Protein AF-0000000081339776 (afdb_homodimer)

Organism: NCBI:txid860376

pLDDT: mean 86.97, std 10.9, range [46.5, 98.44]

Foldseek 3Di:
DFPEEEEEEEQPDDQVPPLLVLLVVLCVLLVVHPPHYHYDYWLDHQQAPLLSVLQRLLVVQVVLCVVVVHPDRDLVSQQPGAYEYEYEYDPLQRFFAADDWDDDDRFIDRDGLRSQQSVVVVVVCVQQVAGGYKYAYSQKHWDFDCPPVNPPNVPSPDQQEKEFEFAQDPDQDPQQAWKAFPDAWFFTQDIDVSDPDSGRIGRRMMGHHSNRNSVSNVCCPPPPSVLSHNSVVVVVHHRAHDYCVLQAQNLQNDDLCCNLPVPCPPVDCPDDPRSVRSSVSSNVNSVPSNRGTYTYHYGDIHPMDGNPSVGHGDDLLVVLVVLLVVQLCCQPVHCVVVVVDQLLNSLLSNLSSCVSVVDPPRDHSLNSLLPDDDALLSLLSQLSNLLSNLVCVQPALFDDQCPPVLNVCLCPLSVSVVCLVVPQSPHSVSSSNSSNSSNLSNLLVQLVLLCVLCVPQADAQDQADVVCQQPFFKKKWFWFFKFWAAQPPCQFPPNVVVDQKRKTKMFGKHWQNGRFWMKMKGKALPDFLWEWEDDDPDIDTADQQLVCCQPLVDPCNLVSLLQVLNPDRGSSVSRVLNPGRIYMYMYTGGPFDPQQQRLRSLQNSLNVNVRSVCNNRVPDDDPDPSNLQNSLSSSCSSCSSNVLRGGRCGNLNMQAFGIKMWIFHQDPVRRTGIDIGHQDADPVLQVLCQWFKKKKAQPFDAPRSPLVSQLVSVCSSDDDLVVLSVVSRVCPVVCSVQRRVSDRPLVSSVSRQVSLCVSGPQLEPPLNVVLQVVCVVVQQFSDKHGRHSGNGHMIITGGDPPHGQVNSQVVQCVDPSNNPMDMIGMHGGRDGMDMDTHD/DFPEEEEEEEQPDDQVPPLLVLLVVLCVLLVVHPPHYHYDYWLDHQQAPLLSVLQRLLVVQVVLCVVVVHPDRDLVSQQPGAYEYEYEYDPLQRFFAADDWDDDDRFIDRDGLRSQQSVVVVVVCVQQVAGGYKYAYSQKHWDFDCPPVNPPNVPSPDQQEKEFEFAQDPDQDPQAQWKAFPDAWFFTQDIDVSDPDSGRIGRRMMGHHSNRNSVSNVCCPPPPSVLSHNSVVVVVHHRAHDYCVLQAQNLQNDDLCCNLPVRCPPVDCPDDPRSVRSSVSSNVNSVPSNSGTYTYHYGDIDPMDGNPSVGHGDDLLVVLVVLLVVQLCCQPVHCVVVVVDQLLNSLLSNLSSCVSVVDPPRDHSLNSLLPDDDALLSLLSQLSNLLSNLVCVQPALFDDQCPPVLNVCLCPLSVSVVCCVVPQSPHSVSSSNSSNSSNLSNLLVQLVLLVQLCVPQADAQDQAPVVCQQPFFKKKWFWFFKFWAAQPPCQFPPNVVVDQKRKTKMFGKHWQNHRFWMKMKGKALPDFLWEWEDDDPDIDTADQQLVCCQPLVDPCNLVSLLQVLNPDRGSSVLRCLNPGRIYMYMYTGGPFDPQQQRLRSLQNSLNVNVRSNCRNRVPDDDPDPSNLQNSLSSSCSSCSSNVLRGGRCGNLNIQAFGIKMWIFHQDPVRRTGIDIGHQDADPVLQVLCQWFKKKKAQPFDAPRSCLVSQLVSVCSSSDPLVVLSVVSRVCPVVCSVQRRVSDRPLVSSVSRQVSLCVSGPQLEPPLNVVLQVVCVVVQQFSDKHGRHSGNGHMIITGGDPPHGQVNSQVVQCVDPSNNPMDMIGIHGGRDGMDMDTHD

InterPro domains:
  IPR006204 GHMP kinase N-terminal domain [PF00288] (574-657)
  IPR020568 Ribosomal protein uS5 domain 2-type superfamily [SSF54211] (474-661)
  IPR036554 GHMP kinase, C-terminal domain superfamily [SSF55060] (688-819)
  IPR052203 GHMP Kinase-Related Enzymes [PTHR32463] (384-834)

Radius of gyration: 41.5 Å; Cα contacts (8 Å, |Δi|>4): 3480; chains: 2; bounding box: 96×138×85 Å

Nearest PDB structures (foldseek):
  5yys-assembly1_A  TM=7.376E-01  e=9.879E-17  Bacteroides fragilis
  8teb-assembly2_B  TM=7.997E-01  e=2.693E-11  Methanococcoides burtonii
  6mdf-assembly1_B  TM=7.514E-01  e=7.861E-11  Methanosarcina mazei
  2hfu-assembly1_A  TM=6.764E-01  e=7.385E-10  Leishmania major
  4jd0-assembly1_A  TM=4.042E-01  e=3.078E-03  Thermotoga maritima MSB8

Secondary structure (DSSP, 8-state):
--SEEEEEE-TTS-TT-HHHHHHHHHHHHTTSS-S-EEEEE-SSTT-HHHHHHHHHHHHHHHHHHHHTT-SS--GGGGTT-EEEEEEE--THHHHEE-SS-EEETTEEE--BHHHHHHHHHHHHHHHH---EEEEEESSEEEEE--TT----GGGGG-TTEEEEEEE--SS----TT--EES-SSSB---EESS---SSSEEEEEEEE-HHHHHHHHHGGGSTTGGGGSHHHHTTTPPP----IIIIIGGGGTS-HHIIIII--TT--S--THHHHHHHHHHHHHHHHHTTSEEEEEEE-EEEEEES---SEEP-HHHHHHHHHHHHHHHHHH-TTTSTT--HHHHHHHHHHHHHHH--TTSPPHHHHHHTS---HHHHHHHHHHHHHHTTTTT--S-S----HHHHTTTT-HHHHHHHIIIIITTSHHHHHHHHHHHHHHHHHHHHHHHHHHHTTTS---PPP-TT---S-SEEEEEE-EEEEEE-TTTTSTTGGGGSSEEEEEEEEEEETTB--EEEEEEEESSSTT-EEEEETTEEEEPPTT-GGGG-TTSTTHHHHHHHHHTT-S-HHHHHHTT-TT-EEEEEEEE-SPTT-SS-HHHHHHHHHHHHHHHHHSTTT----HHHHHHHHHHHHHHHHHTT----SHHHHHHHS-SEEEEEEEE-TTS-EEEEEEEEP--HHHHHHHHHHEEEEE--PPPS-S-HHHHHHHHHHH-SHHHHHHHHHHHTHHHHHHHHHTT---HHHHHHHHHHHHHHSTT-S-HHHHHHHHHHHHTTSEEEEEESTT-SSSEEEEEE-TT--HHHHHHHHHH-GGGTT-EEEEEEE--S--EEEEE-/--SEEEEEE-TTS-TT-HHHHHHHHHHHHTTSS-S-EEEEE-SSTT-HHHHHHHHHHHHHHHHHHHHTT-SS--GGGGTT-EEEEEEE--THHHHEE-SS-EEETTEEE--BHHHHHHHHHHHHHHHH---EEEEEESSEEEEE--TT----GGGGG-TTEEEEEEE--SS----TT--EES-SSSB---EESS---SSSEEEEEEEE-HHHHHHHHHGGGSTTGGGGSHHHHTTTPPP----IIIIIGGGGTS-HHIIIII--TT--S--THHHHHHHHHHHHHHHHHTTSEEEEEEE-EEEEEES---SEEP-HHHHHHHHHHHHHHHHHH-GGGSTT--HHHHHHHHHHHHHHH--TTSPPHHHHHHTS---HHHHHHHHHHHHHHTTTTT--S-S----HHHHTTTT-HHHHHHHIIIIITTSHHHHHHHHHHHHHHHHHHHHHHHHHHHTTTS---PPP-TT---S-SEEEEEE-EEEEEE-TTTTSTTGGGGSSEEEEEEEEEEETTB--EEEEEEEESSSTT-EEEEETTEEEEPPTT-GGGG-TTSTTHHHHHHHHHTT-S-HHHHHHTT-TT-EEEEEEEE-SPTT-SS-HHHHHHHHHHHHHHHHHSTTT----HHHHHHHHHHHHHHHHHTT----SHHHHHHHS-SEEEEEEEE-TTS-EEEEEEEEP--HHHHHHHHHHEEEEE--PPPS-S-HHHHHHHHHHH-SHHHHHHHHHHHTHHHHHHHHHTT---HHHHHHHHHHHHHHSTT-S-HHHHHHHHHHHHTTSEEEEEESTT-SSSEEEEEE-TT--HHHHHHHHHH-GGGTT-EEEEEEE--S--EEEEE-

Sequence (1678 aa):
MWDIVTISLAANINKNDLKIQKYLKYLKNLKFLPEEVLVCNDACEDVGSGGSALNALLITAERLCALRGYTVLSDDVLVDSRILIVLVGSIEAITKSEGKIQEVQNGYIQPTYFSKAIENAGKIAENTQGKGVWIIGTDAFFELKLENFQPEYQHFQAENQISAFCFTPETRLELGDFGSYDSKNGPISDIFYPSTNPENIILAIFHLPPTIAAKFLGFINIFPISATTYYGQDSGTLGLKLSIFFDFLQATWSTEQDFVYKNEQGVGKIEGEKLELRNQARKLIFGEFSKFEAISRSLEVENYQFSDFSGQIQDLHYLHNMLLASLEDYFIEGPSKAPENNLEKLIKSAVILKKMLKLPTIRDYFETITNLRVTPQTLFSLSLGLSLESEGLGGLRSGPAANRTLFGLLESPERLFEEIQRNWRGSESGMVRAARHLEAAAQILIAKMVENMCEGKTLTLPEPNPKSSSKFNEVTVFAPARCDLFGGWLDTPPIFFDFEEAGVFNMAILVDGKRPISCRLQKSTTNPAKILLHHEKSPIFLDENLSDSNKPTHPTCLLSACIKSLGFSKCSDFCAKFGAGFGLEFWLCSELPHGSGLGTSSILGATILRAIWELYQAENLEFQREIQAKIAHSVLKIEQIMTTGGGWQDQIGAIYPGIKLGIAQRNSSQNFGLKVERIEISKKFQTEINCRLVLIYTGKTRLAKNILQEVIRNWYKDGEVKEVLMEMYKNIDDFLEILLDGKMPIDLINQYYAAKKLLTSGCEPKIVKNLLAKLKNENLIETGWLAGAGGGGFCYVWLAKSVKFEDVCRFLERNGEFCDMTCHTVTISNQDFDVIFGKMWDIVTISLAANINKNDLKIQKYLKYLKNLKFLPEEVLVCNDACEDVGSGGSALNALLITAERLCALRGYTVLSDDVLVDSRILIVLVGSIEAITKSEGKIQEVQNGYIQPTYFSKAIENAGKIAENTQGKGVWIIGTDAFFELKLENFQPEYQHFQAENQISAFCFTPETRLELGDFGSYDSKNGPISDIFYPSTNPENIILAIFHLPPTIAAKFLGFINIFPISATTYYGQDSGTLGLKLSIFFDFLQATWSTEQDFVYKNEQGVGKIEGEKLELRNQARKLIFGEFSKFEAISRSLEVENYQFSDFSGQIQDLHYLHNMLLASLEDYFIEGPSKAPENNLEKLIKSAVILKKMLKLPTIRDYFETITNLRVTPQTLFSLSLGLSLESEGLGGLRSGPAANRTLFGLLESPERLFEEIQRNWRGSESGMVRAARHLEAAAQILIAKMVENMCEGKTLTLPEPNPKSSSKFNEVTVFAPARCDLFGGWLDTPPIFFDFEEAGVFNMAILVDGKRPISCRLQKSTTNPAKILLHHEKSPIFLDENLSDSNKPTHPTCLLSACIKSLGFSKCSDFCAKFGAGFGLEFWLCSELPHGSGLGTSSILGATILRAIWELYQAENLEFQREIQAKIAHSVLKIEQIMTTGGGWQDQIGAIYPGIKLGIAQRNSSQNFGLKVERIEISKKFQTEINCRLVLIYTGKTRLAKNILQEVIRNWYKDGEVKEVLMEMYKNIDDFLEILLDGKMPIDLINQYYAAKKLLTSGCEPKIVKNLLAKLKNENLIETGWLAGAGGGGFCYVWLAKSVKFEDVCRFLERNGEFCDMTCHTVTISNQDFDVIFGK

Solvent-accessible surface area (backbone atoms only — not comparable to full-atom values): 86400 Å² total; per-residue (Å²): 137,50,67,32,39,36,40,30,29,33,49,86,51,65,83,80,38,61,70,58,47,52,52,52,50,50,37,37,75,41,61,73,37,52,93,43,67,44,78,46,60,33,57,45,75,73,18,41,62,29,14,39,51,49,32,43,49,50,53,48,40,23,32,53,23,34,76,72,68,39,58,44,62,50,63,70,61,38,60,85,26,33,35,39,36,38,41,34,83,50,71,50,24,68,42,22,18,76,64,64,80,36,82,53,96,56,18,61,43,65,48,18,23,38,58,38,36,54,51,50,53,48,59,54,42,70,64,48,73,55,49,13,38,33,40,33,48,29,52,43,35,58,41,74,56,59,91,79,62,69,64,71,50,77,63,66,66,39,57,55,42,36,42,34,36,20,28,59,61,92,60,90,65,89,46,72,92,42,43,13,40,77,31,49,76,34,67,42,76,48,75,36,74,57,21,88,53,74,43,22,30,58,64,57,36,39,39,29,23,32,61,47,38,39,56,57,55,56,38,55,80,36,82,54,50,10,17,17,19,52,55,14,39,19,61,54,44,66,72,36,64,32,38,44,60,65,50,43,54,44,27,27,56,48,53,71,64,51,52,40,71,61,54,63,67,90,55,60,92,63,61,73,72,56,43,55,44,46,33,53,28,30,49,58,41,34,72,59,38,44,78,28,40,40,29,25,39,63,49,54,75,43,78,75,44,68,73,63,77,79,37,47,72,62,46,74,67,56,52,42,52,51,39,52,51,51,51,51,45,34,72,72,67,30,58,80,76,42,70,85,58,48,50,54,30,46,46,48,37,39,52,52,46,52,67,70,64,68,48,89,84,54,83,47,73,67,61,59,55,67,73,43,77,90,41,48,57,52,30,44,50,52,20,48,47,32,41,58,71,24,70,46,69,26,32,47,63,49,70,56,48,33,28,70,80,56,44,79,25,35,89,38,61,69,59,35,48,53,49,35,67,72,70,23,62,84,41,36,46,36,18,17,50,46,20,20,32,34,41,48,28,23,48,52,54,46,38,49,51,50,46,62,45,33,60,92,43,44,49,68,79,71,80,80,57,88,88,62,69,40,86,48,48,27,28,35,24,34,33,44,36,29,41,82,63,39,35,82,65,33,48,21,69,67,54,25,76,79,41,68,68,20,48,32,34,23,25,8,23,19,56,69,82,30,54,48,31,37,22,34,41,31,67,30,73,87,45,52,42,37,45,38,36,44,46,96,94,55,74,43,71,60,54,58,61,38,77,45,14,59,34,70,86,42,88,55,6,65,61,30,17,51,47,39,58,50,72,38,65,35,45,44,66,53,28,47,75,80,34,84,64,25,10,38,36,37,41,62,47,63,78,59,64,86,68,32,34,40,35,60,69,48,34,47,49,38,34,45,52,49,29,51,50,48,48,66,50,52,81,74,73,74,89,42,78,62,52,57,53,12,38,42,37,30,38,34,48,25,27,37,52,24,64,71,48,51,42,45,56,39,33,49,15,19,60,42,40,28,39,29,40,38,29,40,29,58,42,97,85,72,43,49,47,81,45,77,43,74,52,79,65,49,70,67,39,51,53,48,47,40,56,29,35,35,37,33,36,57,73,42,66,56,77,48,86,49,62,66,57,44,40,54,51,40,50,64,33,52,48,73,49,42,52,49,53,51,50,45,62,68,41,49,63,59,51,52,54,36,39,66,70,50,43,81,57,60,70,61,38,53,50,46,43,52,44,52,45,69,48,31,61,71,26,63,42,70,68,57,54,52,47,56,51,51,37,43,72,69,58,44,31,76,50,67,41,58,27,62,86,40,28,34,14,25,29,41,34,35,37,26,93,88,44,52,67,64,57,56,48,52,49,33,62,72,35,71,94,39,52,79,39,46,73,42,49,34,35,74,29,75,52,59,69,45,76,46,79,37,118,138,51,68,31,39,36,39,29,29,32,49,86,50,67,82,81,37,64,69,57,46,53,52,52,50,50,37,38,75,41,60,72,37,52,93,42,68,45,80,45,61,34,58,44,74,73,18,39,62,29,15,38,50,48,33,42,48,49,53,50,42,23,34,52,24,34,75,72,68,39,59,44,60,51,64,71,62,38,60,84,26,32,35,39,37,39,41,33,82,48,70,50,24,68,41,22,18,76,63,63,80,37,81,53,97,55,18,62,44,66,48,17,24,38,59,38,36,53,51,49,53,49,59,56,45,69,65,47,74,53,49,12,38,32,41,34,45,29,53,43,36,56,43,76,57,60,92,79,61,70,66,69,48,77,62,65,66,38,58,53,41,34,42,34,36,20,28,61,60,92,58,85,65,86,47,68,94,41,41,14,41,76,32,50,77,33,68,44,75,48,75,35,75,58,20,86,56,73,44,22,31,57,65,58,36,36,40,29,22,33,62,47,39,39,55,57,56,55,40,56,81,36,82,53,51,10,17,17,20,51,53,14,38,18,61,53,44,65,73,35,65,32,39,45,59,65,48,43,55,43,29,28,56,47,53,70,64,50,52,40,71,63,55,61,67,89,54,61,93,63,61,72,73,55,43,56,45,47,32,52,28,29,50,58,41,33,72,60,37,45,78,29,40,40,29,25,38,64,49,53,74,43,79,74,43,69,72,64,76,78,37,46,73,61,46,73,67,57,52,42,52,51,41,52,51,52,50,51,46,34,71,72,66,31,60,81,77,43,68,85,57,44,51,55,30,45,48,48,35,39,51,53,47,52,65,71,64,67,47,88,84,53,86,47,72,67,60,59,56,68,72,44,80,90,43,48,58,53,29,46,49,51,20,50,48,32,42,57,70,24,70,46,70,26,32,45,62,49,70,56,47,32,27,68,81,56,44,78,23,35,89,37,61,70,61,35,50,53,50,34,66,72,69,23,62,85,40,36,46,37,19,18,51,46,19,21,33,33,42,47,26,23,46,53,54,47,39,50,52,50,46,61,45,34,60,92,43,44,50,67,80,72,81,79,59,87,89,62,68,40,87,47,48,28,28,35,26,33,33,43,36,30,43,83,61,39,36,81,64,34,49,21,68,68,54,26,78,77,39,69,68,20,49,32,34,22,24,8,24,19,56,68,83,30,55,48,30,38,23,35,42,31,67,29,72,88,46,50,42,37,47,39,35,44,47,95,94,53,74,42,71,60,54,55,63,37,77,44,14,59,33,70,88,44,88,56,7,66,62,30,17,51,47,40,58,50,72,39,66,35,44,45,66,54,28,45,75,78,34,85,65,25,10,38,35,38,40,63,46,62,77,61,65,84,68,33,33,41,34,61,70,48,33,46,49,39,33,44,52,49,30,51,50,49,50,64,50,54,81,73,73,75,90,43,79,61,53,57,53,12,39,42,36,31,38,34,47,24,26,36,50,24,65,71,48,51,43,45,55,41,34,48,15,21,60,43,41,28,40,29,39,40,30,39,29,58,42,97,84,72,42,49,46,80,45,77,43,75,53,78,64,49,70,67,38,51,52,48,47,42,57,28,36,35,37,33,36,58,72,41,65,55,77,47,86,49,61,66,56,46,39,53,52,38,48,66,36,51,44,73,46,42,54,48,51,50,52,47,63,67,41,49,62,59,50,52,55,35,40,65,70,50,41,81,56,59,69,62,38,53,51,48,43,52,46,50,46,69,48,31,63,71,26,62,42,69,69,58,54,52,49,56,51,51,38,42,72,69,58,44,31,75,49,66,41,59,27,61,87,39,30,34,15,24,29,40,33,35,38,26,94,89,44,52,68,64,56,55,47,50,50,33,61,71,35,72,93,38,50,79,39,46,72,43,47,34,34,75,29,77,52,60,70,46,75,46,78,38,117

Structure (mmCIF, N/CA/C/O backbone):
data_AF-0000000081339776-model_v1
#
loop_
_entity.id
_entity.type
_entity.pdbx_description
1 polymer 'GHMP kinase N-terminal domain-containing protein'
#
loop_
_atom_site.group_PDB
_atom_site.id
_atom_site.type_symbol
_atom_site.label_atom_id
_atom_site.label_alt_id
_atom_site.label_comp_id
_atom_site.label_asym_id
_atom_site.label_entity_id
_atom_site.label_seq_id
_atom_site.pdbx_PDB_ins_code
_atom_site.Cartn_x
_atom_site.Cartn_y
_atom_site.Cartn_z
_atom_site.occupancy
_atom_site.B_iso_or_equiv
_atom_site.auth_seq_id
_atom_site.auth_comp_id
_atom_site.auth_asym_id
_atom_site.auth_atom_id
_atom_site.pdbx_PDB_model_num
ATOM 1 N N . MET A 1 1 ? 11.961 3.604 -1.07 1 79.88 1 MET A N 1
ATOM 2 C CA . MET A 1 1 ? 13.062 3.441 -2.008 1 79.88 1 MET A CA 1
ATOM 3 C C . MET A 1 1 ? 13.047 2.055 -2.641 1 79.88 1 MET A C 1
ATOM 5 O O . MET A 1 1 ? 13.047 1.927 -3.865 1 79.88 1 MET A O 1
ATOM 9 N N . TRP A 1 2 ? 13.133 0.982 -1.888 1 93.12 2 TRP A N 1
ATOM 10 C CA . TRP A 1 2 ? 13.125 -0.404 -2.344 1 93.12 2 TRP A CA 1
ATOM 11 C C . TRP A 1 2 ? 11.734 -1.02 -2.207 1 93.12 2 TRP A C 1
ATOM 13 O O . TRP A 1 2 ? 11.047 -0.798 -1.21 1 93.12 2 TRP A O 1
ATOM 23 N N . ASP A 1 3 ? 11.305 -1.737 -3.211 1 93.44 3 ASP A N 1
ATOM 24 C CA . ASP A 1 3 ? 10.07 -2.494 -3.078 1 93.44 3 ASP A CA 1
ATOM 25 C C . ASP A 1 3 ? 10.242 -3.676 -2.127 1 93.44 3 ASP A C 1
ATOM 27 O O . ASP A 1 3 ? 9.312 -4.043 -1.403 1 93.44 3 ASP A O 1
ATOM 31 N N . ILE A 1 4 ? 11.477 -4.207 -2.168 1 95.31 4 ILE A N 1
ATOM 32 C CA . ILE A 1 4 ? 11.789 -5.336 -1.295 1 95.31 4 ILE A CA 1
ATOM 33 C C . ILE A 1 4 ? 13.297 -5.418 -1.069 1 95.31 4 ILE A C 1
ATOM 35 O O . ILE A 1 4 ? 14.078 -5.152 -1.983 1 95.31 4 ILE A O 1
ATOM 39 N N . VAL A 1 5 ? 13.703 -5.73 0.11 1 97.5 5 VAL A N 1
ATOM 40 C CA . VAL A 1 5 ? 15.094 -6.008 0.458 1 97.5 5 VAL A CA 1
ATOM 41 C C . VAL A 1 5 ? 15.219 -7.438 0.979 1 97.5 5 VAL A C 1
ATOM 43 O O . VAL A 1 5 ? 14.508 -7.832 1.906 1 97.5 5 VAL A O 1
ATOM 46 N N . THR A 1 6 ? 16.047 -8.18 0.351 1 97.38 6 THR A N 1
ATOM 47 C CA . THR A 1 6 ? 16.297 -9.547 0.785 1 97.38 6 THR A CA 1
ATOM 48 C C . THR A 1 6 ? 17.703 -9.68 1.362 1 97.38 6 THR A C 1
ATOM 50 O O . THR A 1 6 ? 18.703 -9.375 0.687 1 97.38 6 THR A O 1
ATOM 53 N N . ILE A 1 7 ? 17.781 -10.109 2.58 1 97.88 7 ILE A N 1
ATOM 54 C CA . ILE A 1 7 ? 19.047 -10.344 3.281 1 97.88 7 ILE A CA 1
ATOM 55 C C . ILE A 1 7 ? 19.406 -11.82 3.197 1 97.88 7 ILE A C 1
ATOM 57 O O . ILE A 1 7 ? 18.734 -12.664 3.789 1 97.88 7 ILE A O 1
ATOM 61 N N . SER A 1 8 ? 20.422 -12.055 2.416 1 97.75 8 SER A N 1
ATOM 62 C CA . SER A 1 8 ? 20.906 -13.422 2.238 1 97.75 8 SER A CA 1
ATOM 63 C C . SER A 1 8 ? 22.016 -13.75 3.225 1 97.75 8 SER A C 1
ATOM 65 O O . SER A 1 8 ? 23.141 -13.25 3.09 1 97.75 8 SER A O 1
ATOM 67 N N . LEU A 1 9 ? 21.75 -14.633 4.129 1 97 9 LEU A N 1
ATOM 68 C CA . LEU A 1 9 ? 22.719 -15.039 5.145 1 97 9 LEU A CA 1
ATOM 69 C C . LEU A 1 9 ? 23.422 -16.328 4.738 1 97 9 LEU A C 1
ATOM 71 O O . LEU A 1 9 ? 22.797 -17.234 4.184 1 97 9 LEU A O 1
ATOM 75 N N . ALA A 1 10 ? 24.672 -16.328 5.012 1 95.56 10 ALA A N 1
ATOM 76 C CA . ALA A 1 10 ? 25.391 -17.578 4.832 1 95.56 10 ALA A CA 1
ATOM 77 C C . ALA A 1 10 ? 24.719 -18.719 5.594 1 95.56 10 ALA A C 1
ATOM 79 O O . ALA A 1 10 ? 24.016 -18.484 6.578 1 95.56 10 ALA A O 1
ATOM 80 N N . ALA A 1 11 ? 24.969 -19.938 5.152 1 92.5 11 ALA A N 1
ATOM 81 C CA . ALA A 1 11 ? 24.266 -21.109 5.664 1 92.5 11 ALA A CA 1
ATOM 82 C C . ALA A 1 11 ? 24.531 -21.297 7.156 1 92.5 11 ALA A C 1
ATOM 84 O O . ALA A 1 11 ? 23.672 -21.812 7.887 1 92.5 11 ALA A O 1
ATOM 85 N N . ASN A 1 12 ? 25.641 -20.828 7.648 1 92.75 12 ASN A N 1
ATOM 86 C CA . ASN A 1 12 ? 26.047 -21.078 9.031 1 92.75 12 ASN A CA 1
ATOM 87 C C . ASN A 1 12 ? 25.5 -20 9.969 1 92.75 12 ASN A C 1
ATOM 89 O O . ASN A 1 12 ? 25.672 -20.094 11.188 1 92.75 12 ASN A O 1
ATOM 93 N N . ILE A 1 13 ? 24.953 -19.016 9.438 1 94.38 13 ILE A N 1
ATOM 94 C CA . ILE A 1 13 ? 24.391 -17.938 10.25 1 94.38 13 ILE A CA 1
ATOM 95 C C . ILE A 1 13 ? 22.922 -18.25 10.57 1 94.38 13 ILE A C 1
ATOM 97 O O . ILE A 1 13 ? 22.125 -18.484 9.664 1 94.38 13 ILE A O 1
ATOM 101 N N . ASN A 1 14 ? 22.547 -18.234 11.797 1 92.94 14 ASN A N 1
ATOM 102 C CA . ASN A 1 14 ? 21.172 -18.484 12.219 1 92.94 14 ASN A CA 1
ATOM 103 C C . ASN A 1 14 ? 20.297 -17.266 11.992 1 92.94 14 ASN A C 1
ATOM 105 O O . ASN A 1 14 ? 20.469 -16.234 12.648 1 92.94 14 ASN A O 1
ATOM 109 N N . LYS A 1 15 ? 19.359 -17.391 11.133 1 89.94 15 LYS A N 1
ATOM 110 C CA . LYS A 1 15 ? 18.516 -16.266 10.781 1 89.94 15 LYS A CA 1
ATOM 111 C C . LYS A 1 15 ? 17.625 -15.859 11.953 1 89.94 15 LYS A C 1
ATOM 113 O O . LYS A 1 15 ? 17.109 -14.742 11.984 1 89.94 15 LYS A O 1
ATOM 118 N N . ASN A 1 16 ? 17.375 -16.766 12.969 1 88.5 16 ASN A N 1
ATOM 119 C CA . ASN A 1 16 ? 16.516 -16.469 14.109 1 88.5 16 ASN A CA 1
ATOM 120 C C . ASN A 1 16 ? 17.328 -15.93 15.289 1 88.5 16 ASN A C 1
ATOM 122 O O . ASN A 1 16 ? 16.812 -15.844 16.406 1 88.5 16 ASN A O 1
ATOM 126 N N . ASP A 1 17 ? 18.594 -15.633 15 1 91.56 17 ASP A N 1
ATOM 127 C CA . ASP A 1 17 ? 19.391 -15 16.031 1 91.56 17 ASP A CA 1
ATOM 128 C C . ASP A 1 17 ? 18.719 -13.727 16.547 1 91.56 17 ASP A C 1
ATOM 130 O O . ASP A 1 17 ? 18.312 -12.875 15.766 1 91.56 17 ASP A O 1
ATOM 134 N N . LEU A 1 18 ? 18.594 -13.641 17.844 1 89 18 LEU A N 1
ATOM 135 C CA . LEU A 1 18 ? 17.844 -12.57 18.484 1 89 18 LEU A CA 1
ATOM 136 C C . LEU A 1 18 ? 18.484 -11.211 18.203 1 89 18 LEU A C 1
ATOM 138 O O . LEU A 1 18 ? 17.781 -10.211 18.062 1 89 18 LEU A O 1
ATOM 142 N N . LYS A 1 19 ? 19.844 -11.148 18.188 1 87.81 19 LYS A N 1
ATOM 143 C CA . LYS A 1 19 ? 20.547 -9.898 17.922 1 87.81 19 LYS A CA 1
ATOM 144 C C . LYS A 1 19 ? 20.25 -9.383 16.516 1 87.81 19 LYS A C 1
ATOM 146 O O . LYS A 1 19 ? 20.047 -8.18 16.312 1 87.81 19 LYS A O 1
ATOM 151 N N . ILE A 1 20 ? 20.219 -10.305 15.594 1 91.62 20 ILE A N 1
ATOM 152 C CA . ILE A 1 20 ? 19.906 -9.938 14.211 1 91.62 20 ILE A CA 1
ATOM 153 C C . ILE A 1 20 ? 18.469 -9.461 14.117 1 91.62 20 ILE A C 1
ATOM 155 O O . ILE A 1 20 ? 18.188 -8.406 13.539 1 91.62 20 ILE A O 1
ATOM 159 N N . GLN A 1 21 ? 17.594 -10.203 14.742 1 91.81 21 GLN A N 1
ATOM 160 C CA . GLN A 1 21 ? 16.172 -9.891 14.664 1 91.81 21 GLN A CA 1
ATOM 161 C C . GLN A 1 21 ? 15.867 -8.531 15.289 1 91.81 21 GLN A C 1
ATOM 163 O O . GLN A 1 21 ? 15.102 -7.742 14.734 1 91.81 21 GLN A O 1
ATOM 168 N N . LYS A 1 22 ? 16.453 -8.273 16.438 1 91.25 22 LYS A N 1
ATOM 169 C CA . LYS A 1 22 ? 16.234 -7 17.125 1 91.25 22 LYS A CA 1
ATOM 170 C C . LYS A 1 22 ? 16.766 -5.832 16.297 1 91.25 22 LYS A C 1
ATOM 172 O O . LYS A 1 22 ? 16.109 -4.785 16.203 1 91.25 22 LYS A O 1
ATOM 177 N N . TYR A 1 23 ? 17.922 -6.023 15.797 1 92.62 23 TYR A N 1
ATOM 178 C CA . TYR A 1 23 ? 18.516 -4.961 15 1 92.62 23 TYR A CA 1
ATOM 179 C C . TYR A 1 23 ? 17.688 -4.676 13.758 1 92.62 23 TYR A C 1
ATOM 181 O O . TYR A 1 23 ? 17.438 -3.518 13.414 1 92.62 23 TYR A O 1
ATOM 189 N N . LEU A 1 24 ? 17.266 -5.711 13.031 1 93.88 24 LEU A N 1
ATOM 190 C CA . LEU A 1 24 ? 16.453 -5.547 11.828 1 93.88 24 LEU A CA 1
ATOM 191 C C . LEU A 1 24 ? 15.117 -4.883 12.164 1 93.88 24 LEU A C 1
ATOM 193 O O . LEU A 1 24 ? 14.625 -4.051 11.406 1 93.88 24 LEU A O 1
ATOM 197 N N . LYS A 1 25 ? 14.57 -5.297 13.273 1 93.38 25 LYS A N 1
ATOM 198 C CA . LYS A 1 25 ? 13.32 -4.684 13.711 1 93.38 25 LYS A CA 1
ATOM 199 C C . LYS A 1 25 ? 13.492 -3.189 13.961 1 93.38 25 LYS A C 1
ATOM 201 O O . LYS A 1 25 ? 12.625 -2.391 13.602 1 93.38 25 LYS A O 1
ATOM 206 N N . TYR A 1 26 ? 14.562 -2.773 14.57 1 94.31 26 TYR A N 1
ATOM 207 C CA . TYR A 1 26 ? 14.859 -1.365 14.805 1 94.31 26 TYR A CA 1
ATOM 208 C C . TYR A 1 26 ? 14.969 -0.6 13.492 1 94.31 26 TYR A C 1
ATOM 210 O O . TYR A 1 26 ? 14.391 0.478 13.344 1 94.31 26 TYR A O 1
ATOM 218 N N . LEU A 1 27 ? 15.758 -1.181 12.523 1 95 27 LEU A N 1
ATOM 219 C CA . LEU A 1 27 ? 15.938 -0.531 11.234 1 95 27 LEU A CA 1
ATOM 220 C C . LEU A 1 27 ? 14.602 -0.375 10.508 1 95 27 LEU A C 1
ATOM 222 O O . LEU A 1 27 ? 14.375 0.63 9.836 1 95 27 LEU A O 1
ATOM 226 N N . LYS A 1 28 ? 13.789 -1.364 10.672 1 93.75 28 LYS A N 1
ATOM 227 C CA . LYS A 1 28 ? 12.461 -1.309 10.055 1 93.75 28 LYS A CA 1
ATOM 228 C C . LYS A 1 28 ? 11.602 -0.22 10.695 1 93.75 28 LYS A C 1
ATOM 230 O O . LYS A 1 28 ? 10.922 0.529 10 1 93.75 28 LYS A O 1
ATOM 235 N N . ASN A 1 29 ? 11.656 -0.15 12 1 91.88 29 ASN A N 1
ATOM 236 C CA . ASN A 1 29 ? 10.875 0.857 12.711 1 91.88 29 ASN A CA 1
ATOM 237 C C . ASN A 1 29 ? 11.336 2.271 12.359 1 91.88 29 ASN A C 1
ATOM 239 O O . ASN A 1 29 ? 10.539 3.209 12.383 1 91.88 29 ASN A O 1
ATOM 243 N N . LEU A 1 30 ? 12.602 2.414 12.016 1 93.31 30 LEU A N 1
ATOM 244 C CA . LEU A 1 30 ? 13.148 3.701 11.602 1 93.31 30 LEU A CA 1
ATOM 245 C C . LEU A 1 30 ? 12.836 3.977 10.133 1 93.31 30 LEU A C 1
ATOM 247 O O . LEU A 1 30 ? 13.195 5.035 9.609 1 93.31 30 LEU A O 1
ATOM 251 N N . LYS A 1 31 ? 12.211 2.99 9.406 1 90.56 31 LYS A N 1
ATOM 252 C CA . LYS A 1 31 ? 11.945 3.059 7.969 1 90.56 31 LYS A CA 1
ATOM 253 C C . LYS A 1 31 ? 13.25 3.113 7.172 1 90.56 31 LYS A C 1
ATOM 255 O O . LYS A 1 31 ? 13.312 3.766 6.129 1 90.56 31 LYS A O 1
ATOM 260 N N . PHE A 1 32 ? 14.297 2.619 7.848 1 93.62 32 PHE A N 1
ATOM 261 C CA . PHE A 1 32 ? 15.562 2.42 7.156 1 93.62 32 PHE A CA 1
ATOM 262 C C . PHE A 1 32 ? 15.461 1.276 6.156 1 93.62 32 PHE A C 1
ATOM 264 O O . PHE A 1 32 ? 16.094 1.309 5.098 1 93.62 32 PHE A O 1
ATOM 271 N N . LEU A 1 33 ? 14.766 0.331 6.547 1 95.44 33 LEU A N 1
ATOM 272 C CA . LEU A 1 33 ? 14.359 -0.771 5.676 1 95.44 33 LEU A CA 1
ATOM 273 C C . LEU A 1 33 ? 12.914 -0.606 5.227 1 95.44 33 LEU A C 1
ATOM 275 O O . LEU A 1 33 ? 12.102 -0.011 5.938 1 95.44 33 LEU A O 1
ATOM 279 N N . PRO A 1 34 ? 12.688 -1.14 3.986 1 93.75 34 PRO A N 1
ATOM 280 C CA . PRO A 1 34 ? 11.305 -1.045 3.52 1 93.75 34 PRO A CA 1
ATOM 281 C C . PRO A 1 34 ? 10.367 -1.986 4.27 1 93.75 34 PRO A C 1
ATOM 283 O O . PRO A 1 34 ? 10.805 -2.736 5.145 1 93.75 34 PRO A O 1
ATOM 286 N N . GLU A 1 35 ? 9.086 -1.938 3.973 1 89.06 35 GLU A N 1
ATOM 287 C CA . GLU A 1 35 ? 8.07 -2.766 4.621 1 89.06 35 GLU A CA 1
ATOM 288 C C . GLU A 1 35 ? 8.281 -4.242 4.305 1 89.06 35 GLU A C 1
ATOM 290 O O . GLU A 1 35 ? 8.133 -5.098 5.18 1 89.06 35 GLU A O 1
ATOM 295 N N . GLU A 1 36 ? 8.656 -4.504 3.076 1 92.88 36 GLU A N 1
ATOM 296 C CA . GLU A 1 36 ? 8.891 -5.891 2.68 1 92.88 36 GLU A CA 1
ATOM 297 C C . GLU A 1 36 ? 10.367 -6.258 2.803 1 92.88 36 GLU A C 1
ATOM 299 O O . GLU A 1 36 ? 11.188 -5.844 1.981 1 92.88 36 GLU A O 1
ATOM 304 N N . VAL A 1 37 ? 10.695 -6.988 3.814 1 94.81 37 VAL A N 1
ATOM 305 C CA . VAL A 1 37 ? 12.055 -7.465 4.062 1 94.81 37 VAL A CA 1
ATOM 306 C C . VAL A 1 37 ? 12.047 -8.984 4.215 1 94.81 37 VAL A C 1
ATOM 308 O O . VAL A 1 37 ? 11.211 -9.539 4.93 1 94.81 37 VAL A O 1
ATOM 311 N N . LEU A 1 38 ? 12.922 -9.664 3.51 1 94.12 38 LEU A N 1
ATOM 312 C CA . LEU A 1 38 ? 13.07 -11.109 3.605 1 94.12 38 LEU A CA 1
ATOM 313 C C . LEU A 1 38 ? 14.453 -11.484 4.129 1 94.12 38 LEU A C 1
ATOM 315 O O . LEU A 1 38 ? 15.453 -10.875 3.742 1 94.12 38 LEU A O 1
ATOM 319 N N . VAL A 1 39 ? 14.453 -12.352 5.043 1 94.62 39 VAL A N 1
ATOM 320 C CA . VAL A 1 39 ? 15.703 -12.922 5.531 1 94.62 39 VAL A CA 1
ATOM 321 C C . VAL A 1 39 ? 15.766 -14.406 5.176 1 94.62 39 VAL A C 1
ATOM 323 O O . VAL A 1 39 ? 14.867 -15.172 5.531 1 94.62 39 VAL A O 1
ATOM 326 N N . CYS A 1 40 ? 16.75 -14.781 4.426 1 93.75 40 CYS A N 1
ATOM 327 C CA . CYS A 1 40 ? 16.859 -16.188 4.047 1 93.75 40 CYS A CA 1
ATOM 328 C C . CYS A 1 40 ? 18.297 -16.672 4.184 1 93.75 40 CYS A C 1
ATOM 330 O O . CYS A 1 40 ? 19.219 -15.859 4.277 1 93.75 40 CYS A O 1
ATOM 332 N N . ASN A 1 41 ? 18.453 -17.922 4.289 1 94.69 41 ASN A N 1
ATOM 333 C CA . ASN A 1 41 ? 19.766 -18.547 4.312 1 94.69 41 ASN A CA 1
ATOM 334 C C . ASN A 1 41 ? 20.125 -19.141 2.955 1 94.69 41 ASN A C 1
ATOM 336 O O . ASN A 1 41 ? 19.25 -19.438 2.148 1 94.69 41 ASN A O 1
ATOM 340 N N . ASP A 1 42 ? 21.453 -19.234 2.754 1 95.12 42 ASP A N 1
ATOM 341 C CA . ASP A 1 42 ? 21.922 -20 1.604 1 95.12 42 ASP A CA 1
ATOM 342 C C . ASP A 1 42 ? 21.406 -21.438 1.658 1 95.12 42 ASP A C 1
ATOM 344 O O . ASP A 1 42 ? 21.078 -21.953 2.734 1 95.12 42 ASP A O 1
ATOM 348 N N . ALA A 1 43 ? 21.328 -22 0.479 1 91.12 43 ALA A N 1
ATOM 349 C CA . ALA A 1 43 ? 20.797 -23.344 0.382 1 91.12 43 ALA A CA 1
ATOM 350 C C . ALA A 1 43 ? 21.703 -24.344 1.091 1 91.12 43 ALA A C 1
ATOM 352 O O . ALA A 1 43 ? 21.219 -25.297 1.71 1 91.12 43 ALA A O 1
ATOM 353 N N . CYS A 1 44 ? 22.969 -24.188 1.006 1 90.31 44 CYS A N 1
ATOM 354 C CA . CYS A 1 44 ? 23.969 -25.031 1.674 1 90.31 44 CYS A CA 1
ATOM 355 C C . CYS A 1 44 ? 25.266 -24.266 1.902 1 90.31 44 CYS A C 1
ATOM 357 O O . CYS A 1 44 ? 25.359 -23.078 1.56 1 90.31 44 CYS A O 1
ATOM 359 N N . GLU A 1 45 ? 26.188 -24.922 2.514 1 89.62 45 GLU A N 1
ATOM 360 C CA . GLU A 1 45 ? 27.469 -24.266 2.807 1 89.62 45 GLU A CA 1
ATOM 361 C C . GLU A 1 45 ? 28.297 -24.094 1.541 1 89.62 45 GLU A C 1
ATOM 363 O O . GLU A 1 45 ? 28.281 -24.938 0.655 1 89.62 45 GLU A O 1
ATOM 368 N N . ASP A 1 46 ? 28.875 -23 1.407 1 87.38 46 ASP A N 1
ATOM 369 C CA . ASP A 1 46 ? 29.891 -22.703 0.397 1 87.38 46 ASP A CA 1
ATOM 370 C C . ASP A 1 46 ? 29.281 -22.703 -1.004 1 87.38 46 ASP A C 1
ATOM 372 O O . ASP A 1 46 ? 29.797 -23.375 -1.904 1 87.38 46 ASP A O 1
ATOM 376 N N . VAL A 1 47 ? 28.219 -22.078 -1.223 1 91.5 47 VAL A N 1
ATOM 377 C CA . VAL A 1 47 ? 27.562 -21.984 -2.52 1 91.5 47 VAL A CA 1
ATOM 378 C C . VAL A 1 47 ? 28.172 -20.844 -3.338 1 91.5 47 VAL A C 1
ATOM 380 O O . VAL A 1 47 ? 27.953 -20.766 -4.547 1 91.5 47 VAL A O 1
ATOM 383 N N . GLY A 1 48 ? 29 -20.016 -2.73 1 92.44 48 GLY A N 1
ATOM 384 C CA . GLY A 1 48 ? 29.594 -18.891 -3.424 1 92.44 48 GLY A CA 1
ATOM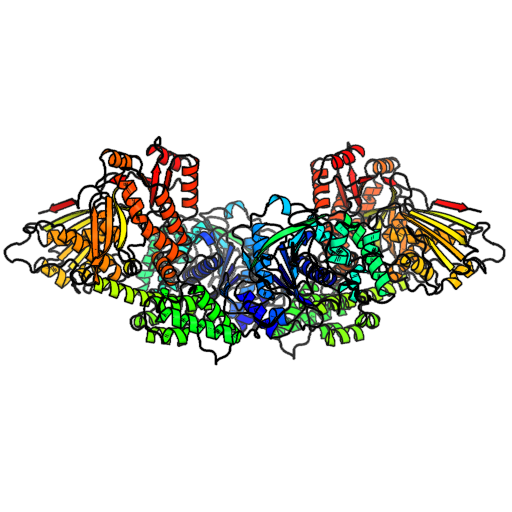 385 C C . GLY A 1 48 ? 28.672 -17.703 -3.551 1 92.44 48 GLY A C 1
ATOM 386 O O . GLY A 1 48 ? 27.469 -17.828 -3.33 1 92.44 48 GLY A O 1
ATOM 387 N N . SER A 1 49 ? 29.203 -16.547 -3.957 1 94.25 49 SER A N 1
ATOM 388 C CA . SER A 1 49 ? 28.438 -15.305 -4.039 1 94.25 49 SER A CA 1
ATOM 389 C C . SER A 1 49 ? 27.359 -15.398 -5.125 1 94.25 49 SER A C 1
ATOM 391 O O . SER A 1 49 ? 26.281 -14.812 -4.992 1 94.25 49 SER A O 1
ATOM 393 N N . GLY A 1 50 ? 27.703 -16.078 -6.188 1 95.25 50 GLY A N 1
ATOM 394 C CA . GLY A 1 50 ? 26.719 -16.25 -7.25 1 95.25 50 GLY A CA 1
ATOM 395 C C . GLY A 1 50 ? 25.547 -17.125 -6.836 1 95.25 50 GLY A C 1
ATOM 396 O O . GLY A 1 50 ? 24.391 -16.812 -7.145 1 95.25 50 GLY A O 1
ATOM 397 N N . GLY A 1 51 ? 25.891 -18.219 -6.191 1 95.69 51 GLY A N 1
ATOM 398 C CA . GLY A 1 51 ? 24.828 -19.094 -5.684 1 95.69 51 GLY A CA 1
ATOM 399 C C . GLY A 1 51 ? 23.953 -18.422 -4.652 1 95.69 51 GLY A C 1
ATOM 400 O O . GLY A 1 51 ? 22.734 -18.578 -4.672 1 95.69 51 GLY A O 1
ATOM 401 N N . SER A 1 52 ? 24.578 -17.641 -3.748 1 96.88 52 SER A N 1
ATOM 402 C CA . SER A 1 52 ? 23.844 -16.906 -2.732 1 96.88 52 SER A CA 1
ATOM 403 C C . SER A 1 52 ? 22.875 -15.906 -3.365 1 96.88 52 SER A C 1
ATOM 405 O O . SER A 1 52 ? 21.719 -15.812 -2.953 1 96.88 52 SER A O 1
ATOM 407 N N . ALA A 1 53 ? 23.359 -15.18 -4.336 1 97.94 53 ALA A N 1
ATOM 408 C CA . ALA A 1 53 ? 22.547 -14.164 -5.004 1 97.94 53 ALA A CA 1
ATOM 409 C C . ALA A 1 53 ? 21.375 -14.797 -5.746 1 97.94 53 ALA A C 1
ATOM 411 O O . ALA A 1 53 ? 20.25 -14.289 -5.691 1 97.94 53 ALA A O 1
ATOM 412 N N . LEU A 1 54 ? 21.656 -15.883 -6.418 1 97.5 54 LEU A N 1
ATOM 413 C CA . LEU A 1 54 ? 20.625 -16.547 -7.188 1 97.5 54 LEU A CA 1
ATOM 414 C C . LEU A 1 54 ? 19.547 -17.125 -6.27 1 97.5 54 LEU A C 1
ATOM 416 O O . LEU A 1 54 ? 18.344 -16.984 -6.543 1 97.5 54 LEU A O 1
ATOM 420 N N . ASN A 1 55 ? 19.984 -17.75 -5.227 1 96.69 55 ASN A N 1
ATOM 421 C CA . ASN A 1 55 ? 19.047 -18.281 -4.25 1 96.69 55 ASN A CA 1
ATOM 422 C C . ASN A 1 55 ? 18.188 -17.172 -3.643 1 96.69 55 ASN A C 1
ATOM 424 O O . ASN A 1 55 ? 16.969 -17.344 -3.486 1 96.69 55 ASN A O 1
ATOM 428 N N . ALA A 1 56 ? 18.797 -16.125 -3.279 1 97.5 56 ALA A N 1
ATOM 429 C CA . ALA A 1 56 ? 18.078 -14.984 -2.713 1 97.5 56 ALA A CA 1
ATOM 430 C C . ALA A 1 56 ? 17.078 -14.414 -3.713 1 97.5 56 ALA A C 1
ATOM 432 O O . ALA A 1 56 ? 15.961 -14.055 -3.344 1 97.5 56 ALA A O 1
ATOM 433 N N . LEU A 1 57 ? 17.5 -14.273 -4.941 1 97.5 57 LEU A N 1
ATOM 434 C CA . LEU A 1 57 ? 16.609 -13.75 -5.973 1 97.5 57 LEU A CA 1
ATOM 435 C C . LEU A 1 57 ? 15.398 -14.664 -6.164 1 97.5 57 LEU A C 1
ATOM 437 O O . LEU A 1 57 ? 14.273 -14.188 -6.363 1 97.5 57 LEU A O 1
ATOM 441 N N . LEU A 1 58 ? 15.672 -15.961 -6.133 1 95.19 58 LEU A N 1
ATOM 442 C CA . LEU A 1 58 ? 14.594 -16.938 -6.242 1 95.19 58 LEU A CA 1
ATOM 443 C C . LEU A 1 58 ? 13.547 -16.703 -5.152 1 95.19 58 LEU A C 1
ATOM 445 O O . LEU A 1 58 ? 12.352 -16.594 -5.445 1 95.19 58 LEU A O 1
ATOM 449 N N . ILE A 1 59 ? 14.008 -16.625 -3.965 1 95.31 59 ILE A N 1
ATOM 450 C CA . ILE A 1 59 ? 13.117 -16.453 -2.82 1 95.31 59 ILE A CA 1
ATOM 451 C C . ILE A 1 59 ? 12.391 -15.117 -2.922 1 95.31 59 ILE A C 1
ATOM 453 O O . ILE A 1 59 ? 11.203 -15.016 -2.602 1 95.31 59 ILE A O 1
ATOM 457 N N . THR A 1 60 ? 13.078 -14.109 -3.375 1 96.19 60 THR A N 1
ATOM 458 C CA . THR A 1 60 ? 12.484 -12.789 -3.574 1 96.19 60 THR A CA 1
ATOM 459 C C . THR A 1 60 ? 11.367 -12.852 -4.609 1 96.19 60 THR A C 1
ATOM 461 O O . THR A 1 60 ? 10.281 -12.305 -4.391 1 96.19 60 THR A O 1
ATOM 464 N N . ALA A 1 61 ? 11.633 -13.469 -5.711 1 94.06 61 ALA A N 1
ATOM 465 C CA . ALA A 1 61 ? 10.648 -13.578 -6.781 1 94.06 61 ALA A CA 1
ATOM 466 C C . ALA A 1 61 ? 9.406 -14.328 -6.312 1 94.06 61 ALA A C 1
ATOM 468 O O . ALA A 1 61 ? 8.281 -13.961 -6.664 1 94.06 61 ALA A O 1
ATOM 469 N N . GLU A 1 62 ? 9.664 -15.367 -5.57 1 92.56 62 GLU A N 1
ATOM 470 C CA . GLU A 1 62 ? 8.531 -16.125 -5.027 1 92.56 62 GLU A CA 1
ATOM 471 C C . GLU A 1 62 ? 7.664 -15.242 -4.137 1 92.56 62 GLU A C 1
ATOM 473 O O . GLU A 1 62 ? 6.434 -15.297 -4.203 1 92.56 62 GLU A O 1
ATOM 478 N N . ARG A 1 63 ? 8.297 -14.469 -3.299 1 93.69 63 ARG A N 1
ATOM 479 C CA . ARG A 1 63 ? 7.559 -13.578 -2.404 1 93.69 63 ARG A CA 1
ATOM 480 C C . ARG A 1 63 ? 6.77 -12.547 -3.193 1 93.69 63 ARG A C 1
ATOM 482 O O . ARG A 1 63 ? 5.605 -12.273 -2.885 1 93.69 63 ARG A O 1
ATOM 489 N N . LEU A 1 64 ? 7.406 -11.953 -4.141 1 93 64 LEU A N 1
ATOM 490 C CA . LEU A 1 64 ? 6.738 -10.953 -4.961 1 93 64 LEU A CA 1
ATOM 491 C C . LEU A 1 64 ? 5.555 -11.562 -5.703 1 93 64 LEU A C 1
ATOM 493 O O . LEU A 1 64 ? 4.504 -10.922 -5.836 1 93 64 LEU A O 1
ATOM 497 N N . CYS A 1 65 ? 5.727 -12.82 -6.207 1 89.38 65 CYS A N 1
ATOM 498 C CA . CYS A 1 65 ? 4.625 -13.516 -6.855 1 89.38 65 CYS A CA 1
ATOM 499 C C . CYS A 1 65 ? 3.475 -13.742 -5.879 1 89.38 65 CYS A C 1
ATOM 501 O O . CYS A 1 65 ? 2.314 -13.508 -6.219 1 89.38 65 CYS A O 1
ATOM 503 N N . ALA A 1 66 ? 3.828 -14.18 -4.695 1 88.44 66 ALA A N 1
ATOM 504 C CA . ALA A 1 66 ? 2.811 -14.414 -3.676 1 88.44 66 ALA A CA 1
ATOM 505 C C . ALA A 1 66 ? 2.045 -13.133 -3.355 1 88.44 66 ALA A C 1
ATOM 507 O O . ALA A 1 66 ? 0.82 -13.156 -3.213 1 88.44 66 ALA A O 1
ATOM 508 N N . LEU A 1 67 ? 2.742 -12.008 -3.238 1 87.62 67 LEU A N 1
ATOM 509 C CA . LEU A 1 67 ? 2.127 -10.727 -2.922 1 87.62 67 LEU A CA 1
ATOM 510 C C . LEU A 1 67 ? 1.166 -10.297 -4.027 1 87.62 67 LEU A C 1
ATOM 512 O O . LEU A 1 67 ? 0.173 -9.617 -3.764 1 87.62 67 LEU A O 1
ATOM 516 N N . ARG A 1 68 ? 1.452 -10.742 -5.258 1 85.81 68 ARG A N 1
ATOM 517 C CA . ARG A 1 68 ? 0.611 -10.359 -6.391 1 85.81 68 ARG A CA 1
ATOM 518 C C . ARG A 1 68 ? -0.469 -11.406 -6.645 1 85.81 68 ARG A C 1
ATOM 520 O O . ARG A 1 68 ? -1.212 -11.32 -7.625 1 85.81 68 ARG A O 1
ATOM 527 N N . GLY A 1 69 ? -0.485 -12.484 -5.875 1 80.38 69 GLY A N 1
ATOM 528 C CA . GLY A 1 69 ? -1.516 -13.508 -5.98 1 80.38 69 GLY A CA 1
ATOM 529 C C . GLY A 1 69 ? -1.209 -14.555 -7.027 1 80.38 69 GLY A C 1
ATOM 530 O O . GLY A 1 69 ? -2.096 -15.312 -7.438 1 80.38 69 GLY A O 1
ATOM 531 N N . TYR A 1 70 ? 0.102 -14.648 -7.461 1 79.75 70 TYR A N 1
ATOM 532 C CA . TYR A 1 70 ? 0.491 -15.688 -8.406 1 79.75 70 TYR A CA 1
ATOM 533 C C . TYR A 1 70 ? 0.668 -17.031 -7.703 1 79.75 70 TYR A C 1
ATOM 535 O O . TYR A 1 70 ? 0.994 -17.062 -6.512 1 79.75 70 TYR A O 1
ATOM 543 N N . THR A 1 71 ? 0.413 -18.078 -8.414 1 81.38 71 THR A N 1
ATOM 544 C CA . THR A 1 71 ? 0.575 -19.406 -7.848 1 81.38 71 THR A CA 1
ATOM 545 C C . THR A 1 71 ? 1.803 -20.094 -8.438 1 81.38 71 THR A C 1
ATOM 547 O O . THR A 1 71 ? 2.246 -21.125 -7.922 1 81.38 71 THR A O 1
ATOM 550 N N . VAL A 1 72 ? 2.312 -19.453 -9.461 1 81.69 72 VAL A N 1
ATOM 551 C CA . VAL A 1 72 ? 3.516 -19.984 -10.094 1 81.69 72 VAL A CA 1
ATOM 552 C C . VAL A 1 72 ? 4.562 -18.891 -10.219 1 81.69 72 VAL A C 1
ATOM 554 O O . VAL A 1 72 ? 4.223 -17.703 -10.281 1 81.69 72 VAL A O 1
ATOM 557 N N . LEU A 1 73 ? 5.797 -19.312 -10.266 1 85.44 73 LEU A N 1
ATOM 558 C CA . LEU A 1 73 ? 6.895 -18.359 -10.352 1 85.44 73 LEU A CA 1
ATOM 559 C C . LEU A 1 73 ? 6.902 -17.656 -11.711 1 85.44 73 LEU A C 1
ATOM 561 O O . LEU A 1 73 ? 6.773 -18.312 -12.75 1 85.44 73 LEU A O 1
ATOM 565 N N . SER A 1 74 ? 6.891 -16.391 -11.703 1 83.88 74 SER A N 1
ATOM 566 C CA . SER A 1 74 ? 6.93 -15.57 -12.914 1 83.88 74 SER A CA 1
ATOM 567 C C . SER A 1 74 ? 7.996 -14.484 -12.805 1 83.88 74 SER A C 1
ATOM 569 O O . SER A 1 74 ? 8.164 -13.875 -11.75 1 83.88 74 SER A O 1
ATOM 571 N N . ASP A 1 75 ? 8.742 -14.305 -13.852 1 86.62 75 ASP A N 1
ATOM 572 C CA . ASP A 1 75 ? 9.766 -13.266 -13.828 1 86.62 75 ASP A CA 1
ATOM 573 C C . ASP A 1 75 ? 9.164 -11.898 -14.133 1 86.62 75 ASP A C 1
ATOM 575 O O . ASP A 1 75 ? 9.859 -10.883 -14.078 1 86.62 75 ASP A O 1
ATOM 579 N N . ASP A 1 76 ? 7.852 -11.859 -14.406 1 83.75 76 ASP A N 1
ATOM 580 C CA . ASP A 1 76 ? 7.168 -10.594 -14.648 1 83.75 76 ASP A CA 1
ATOM 581 C C . ASP A 1 76 ? 7.281 -9.672 -13.438 1 83.75 76 ASP A C 1
ATOM 583 O O . ASP A 1 76 ? 7.219 -8.445 -13.57 1 83.75 76 ASP A O 1
ATOM 587 N N . VAL A 1 77 ? 7.449 -10.258 -12.32 1 89.31 77 VAL A N 1
ATOM 588 C CA . VAL A 1 77 ? 7.457 -9.484 -11.078 1 89.31 77 VAL A CA 1
ATOM 589 C C . VAL A 1 77 ? 8.734 -8.648 -10.992 1 89.31 77 VAL A C 1
ATOM 591 O O . VAL A 1 77 ? 8.812 -7.711 -10.203 1 89.31 77 VAL A O 1
ATOM 594 N N . LEU A 1 78 ? 9.766 -8.969 -11.812 1 91.44 78 LEU A N 1
ATOM 595 C CA . LEU A 1 78 ? 11.039 -8.266 -11.758 1 91.44 78 LEU A CA 1
ATOM 596 C C . LEU A 1 78 ? 11 -7 -12.609 1 91.44 78 LEU A C 1
ATOM 598 O O . LEU A 1 78 ? 11.836 -6.109 -12.453 1 91.44 78 LEU A O 1
ATOM 602 N N . VAL A 1 79 ? 10.047 -6.902 -13.547 1 86.12 79 VAL A N 1
ATOM 603 C CA . VAL A 1 79 ? 10.016 -5.844 -14.547 1 86.12 79 VAL A CA 1
ATOM 604 C C . VAL A 1 79 ? 9.75 -4.5 -13.867 1 86.12 79 VAL A C 1
ATOM 606 O O . VAL A 1 79 ? 10.398 -3.5 -14.18 1 86.12 79 VAL A O 1
ATOM 609 N N . ASP A 1 80 ? 8.852 -4.445 -12.914 1 85.94 80 ASP A N 1
ATOM 610 C CA . ASP A 1 80 ? 8.477 -3.17 -12.312 1 85.94 80 ASP A CA 1
ATOM 611 C C . ASP A 1 80 ? 8.922 -3.1 -10.852 1 85.94 80 ASP A C 1
ATOM 613 O O . ASP A 1 80 ? 8.375 -2.316 -10.07 1 85.94 80 ASP A O 1
ATOM 617 N N . SER A 1 81 ? 9.906 -3.844 -10.531 1 92.88 81 SER A N 1
ATOM 618 C CA . SER A 1 81 ? 10.328 -3.881 -9.141 1 92.88 81 SER A CA 1
ATOM 619 C C . SER A 1 81 ? 11.758 -3.367 -8.977 1 92.88 81 SER A C 1
ATOM 621 O O . SER A 1 81 ? 12.578 -3.512 -9.891 1 92.88 81 SER A O 1
ATOM 623 N N . ARG A 1 82 ? 11.992 -2.684 -7.973 1 95 82 ARG A N 1
ATOM 624 C CA . ARG A 1 82 ? 13.336 -2.352 -7.508 1 95 82 ARG A CA 1
ATOM 625 C C . ARG A 1 82 ? 13.734 -3.215 -6.312 1 95 82 ARG A C 1
ATOM 627 O O . ARG A 1 82 ? 13.312 -2.947 -5.184 1 95 82 ARG A O 1
ATOM 634 N N . ILE A 1 83 ? 14.695 -4.141 -6.516 1 97.12 83 ILE A N 1
ATOM 635 C CA . ILE A 1 83 ? 15.016 -5.176 -5.539 1 97.12 83 ILE A CA 1
ATOM 636 C C . ILE A 1 83 ? 16.453 -5.004 -5.059 1 97.12 83 ILE A C 1
ATOM 638 O O . ILE A 1 83 ? 17.359 -4.766 -5.859 1 97.12 83 ILE A O 1
ATOM 642 N N . LEU A 1 84 ? 16.672 -5.09 -3.795 1 97.88 84 LEU A N 1
ATOM 643 C CA . LEU A 1 84 ? 18.016 -5.113 -3.244 1 97.88 84 LEU A CA 1
ATOM 644 C C . LEU A 1 84 ? 18.297 -6.441 -2.553 1 97.88 84 LEU A C 1
ATOM 646 O O . LEU A 1 84 ? 17.547 -6.859 -1.669 1 97.88 84 LEU A O 1
ATOM 650 N N . ILE A 1 85 ? 19.297 -7.086 -2.957 1 98.31 85 ILE A N 1
ATOM 651 C CA . ILE A 1 85 ? 19.797 -8.297 -2.309 1 98.31 85 ILE A CA 1
ATOM 652 C C . ILE A 1 85 ? 21.109 -7.996 -1.579 1 98.31 85 ILE A C 1
ATOM 654 O O . ILE A 1 85 ? 22.078 -7.559 -2.195 1 98.31 85 ILE A O 1
ATOM 658 N N . VAL A 1 86 ? 21.094 -8.234 -0.32 1 98.44 86 VAL A N 1
ATOM 659 C CA . VAL A 1 86 ? 22.266 -7.992 0.505 1 98.44 86 VAL A CA 1
ATOM 660 C C . VAL A 1 86 ? 22.891 -9.32 0.919 1 98.44 86 VAL A C 1
ATOM 662 O O . VAL A 1 86 ? 22.281 -10.102 1.655 1 98.44 86 VAL A O 1
ATOM 665 N N . LEU A 1 87 ? 24.109 -9.578 0.493 1 98 87 LEU A N 1
ATOM 666 C CA . LEU A 1 87 ? 24.812 -10.812 0.816 1 98 87 LEU A CA 1
ATOM 667 C C . LEU A 1 87 ? 25.609 -10.664 2.104 1 98 87 LEU A C 1
ATOM 669 O O . LEU A 1 87 ? 26.484 -9.797 2.199 1 98 87 LEU A O 1
ATOM 673 N N . VAL A 1 88 ? 25.328 -11.508 3.064 1 97.19 88 VAL A N 1
ATOM 674 C CA . VAL A 1 88 ? 26 -11.445 4.359 1 97.19 88 VAL A CA 1
ATOM 675 C C . VAL A 1 88 ? 26.766 -12.742 4.609 1 97.19 88 VAL A C 1
ATOM 677 O O . VAL A 1 88 ? 26.172 -13.766 4.965 1 97.19 88 VAL A O 1
ATOM 680 N N . GLY A 1 89 ? 28.047 -12.648 4.535 1 93.94 89 GLY A N 1
ATOM 681 C CA . GLY A 1 89 ? 28.891 -13.82 4.738 1 93.94 89 GLY A CA 1
ATOM 682 C C . GLY A 1 89 ? 29.234 -14.055 6.199 1 93.94 89 GLY A C 1
ATOM 683 O O . GLY A 1 89 ? 29.469 -15.195 6.609 1 93.94 89 GLY A O 1
ATOM 684 N N . SER A 1 90 ? 29.312 -12.969 6.93 1 92.81 90 SER A N 1
ATOM 685 C CA . SER A 1 90 ? 29.672 -13.047 8.344 1 92.81 90 SER A CA 1
ATOM 686 C C . SER A 1 90 ? 28.656 -12.312 9.211 1 92.81 90 SER A C 1
ATOM 688 O O . SER A 1 90 ? 28.234 -11.203 8.875 1 92.81 90 SER A O 1
ATOM 690 N N . ILE A 1 91 ? 28.359 -12.945 10.344 1 93.06 91 ILE A N 1
ATOM 691 C CA . ILE A 1 91 ? 27.391 -12.367 11.258 1 93.06 91 ILE A CA 1
ATOM 692 C C . ILE A 1 91 ? 27.922 -11.039 11.805 1 93.06 91 ILE A C 1
ATOM 694 O O . ILE A 1 91 ? 27.141 -10.156 12.18 1 93.06 91 ILE A O 1
ATOM 698 N N . GLU A 1 92 ? 29.25 -10.891 11.812 1 92.81 92 GLU A N 1
ATOM 699 C CA . GLU A 1 92 ? 29.891 -9.695 12.359 1 92.81 92 GLU A CA 1
ATOM 700 C C . GLU A 1 92 ? 29.562 -8.461 11.523 1 92.81 92 GLU A C 1
ATOM 702 O O . GLU A 1 92 ? 29.609 -7.336 12.016 1 92.81 92 GLU A O 1
ATOM 707 N N . ALA A 1 93 ? 29.188 -8.672 10.297 1 93.69 93 ALA A N 1
ATOM 708 C CA . ALA A 1 93 ? 28.797 -7.555 9.438 1 93.69 93 ALA A CA 1
ATOM 709 C C . ALA A 1 93 ? 27.578 -6.836 9.984 1 93.69 93 ALA A C 1
ATOM 711 O O . ALA A 1 93 ? 27.391 -5.637 9.766 1 93.69 93 ALA A O 1
ATOM 712 N N . ILE A 1 94 ? 26.703 -7.566 10.719 1 93 94 ILE A N 1
ATOM 713 C CA . ILE A 1 94 ? 25.469 -7.02 11.266 1 93 94 ILE A CA 1
ATOM 714 C C . ILE A 1 94 ? 25.672 -6.648 12.734 1 93 94 ILE A C 1
ATOM 716 O O . ILE A 1 94 ? 25.172 -5.617 13.195 1 93 94 ILE A O 1
ATOM 720 N N . THR A 1 95 ? 26.531 -7.402 13.445 1 91.06 95 THR A N 1
ATOM 721 C CA . THR A 1 95 ? 26.531 -7.312 14.906 1 91.06 95 THR A CA 1
ATOM 722 C C . THR A 1 95 ? 27.641 -6.371 15.383 1 91.06 95 THR A C 1
ATOM 724 O O . THR A 1 95 ? 27.641 -5.949 16.547 1 91.06 95 THR A O 1
ATOM 727 N N . LYS A 1 96 ? 28.531 -6.039 14.523 1 90.31 96 LYS A N 1
ATOM 728 C CA . LYS A 1 96 ? 29.609 -5.176 14.969 1 90.31 96 LYS A CA 1
ATOM 729 C C . LYS A 1 96 ? 29.531 -3.799 14.312 1 90.31 96 LYS A C 1
ATOM 731 O O . LYS A 1 96 ? 29.125 -3.684 13.148 1 90.31 96 LYS A O 1
ATOM 736 N N . SER A 1 97 ? 29.859 -2.793 15.117 1 86 97 SER A N 1
ATOM 737 C CA . SER A 1 97 ? 29.781 -1.416 14.641 1 86 97 SER A CA 1
ATOM 738 C C . SER A 1 97 ? 31.141 -0.713 14.781 1 86 97 SER A C 1
ATOM 740 O O . SER A 1 97 ? 31.875 -0.968 15.727 1 86 97 SER A O 1
ATOM 742 N N . GLU A 1 98 ? 31.625 0.053 13.742 1 68.88 98 GLU A N 1
ATOM 743 C CA . GLU A 1 98 ? 32.906 0.736 13.688 1 68.88 98 GLU A CA 1
ATOM 744 C C . GLU A 1 98 ? 32.812 2.15 14.25 1 68.88 98 GLU A C 1
ATOM 746 O O . GLU A 1 98 ? 33.781 2.904 14.234 1 68.88 98 GLU A O 1
ATOM 751 N N . GLY A 1 99 ? 31.875 2.494 15.023 1 67.31 99 GLY A N 1
ATOM 752 C CA . GLY A 1 99 ? 31.984 3.926 15.25 1 67.31 99 GLY A CA 1
ATOM 753 C C . GLY A 1 99 ? 30.891 4.465 16.156 1 67.31 99 GLY A C 1
ATOM 754 O O . GLY A 1 99 ? 30.297 3.717 16.938 1 67.31 99 GLY A O 1
ATOM 755 N N . LYS A 1 100 ? 30.875 5.73 16.125 1 77.81 100 LYS A N 1
ATOM 756 C CA . LYS A 1 100 ? 29.938 6.586 16.859 1 77.81 100 LYS A CA 1
ATOM 757 C C . LYS A 1 100 ? 28.547 6.551 16.234 1 77.81 100 LYS A C 1
ATOM 759 O O . LYS A 1 100 ? 28.359 5.969 15.164 1 77.81 100 LYS A O 1
ATOM 764 N N . ILE A 1 101 ? 27.641 7.031 16.922 1 86.31 101 ILE A N 1
ATOM 765 C CA . ILE A 1 101 ? 26.25 7.129 16.469 1 86.31 101 ILE A CA 1
ATOM 766 C C . ILE A 1 101 ? 26.188 8.008 15.219 1 86.31 101 ILE A C 1
ATOM 768 O O . ILE A 1 101 ? 26.875 9.023 15.133 1 86.31 101 ILE A O 1
ATOM 772 N N . GLN A 1 102 ? 25.469 7.477 14.25 1 87.94 102 GLN A N 1
ATOM 773 C CA . GLN A 1 102 ? 25.344 8.188 12.984 1 87.94 102 GLN A CA 1
ATOM 774 C C . GLN A 1 102 ? 23.875 8.531 12.695 1 87.94 102 GLN A C 1
ATOM 776 O O . GLN A 1 102 ? 22.984 7.73 12.945 1 87.94 102 GLN A O 1
ATOM 781 N N . GLU A 1 103 ? 23.734 9.781 12.203 1 89.62 103 GLU A N 1
ATOM 782 C CA . GLU A 1 103 ? 22.406 10.219 11.789 1 89.62 103 GLU A CA 1
ATOM 783 C C . GLU A 1 103 ? 22.016 9.602 10.453 1 89.62 103 GLU A C 1
ATOM 785 O O . GLU A 1 103 ? 22.828 9.555 9.523 1 89.62 103 GLU A O 1
ATOM 790 N N . VAL A 1 104 ? 20.844 9.062 10.352 1 89.81 104 VAL A N 1
ATOM 791 C CA . VAL A 1 104 ? 20.266 8.578 9.109 1 89.81 104 VAL A CA 1
ATOM 792 C C . VAL A 1 104 ? 18.953 9.32 8.82 1 89.81 104 VAL A C 1
ATOM 794 O O . VAL A 1 104 ? 18.625 10.281 9.516 1 89.81 104 VAL A O 1
ATOM 797 N N . GLN A 1 105 ? 18.297 8.953 7.809 1 83.5 105 GLN A N 1
ATOM 798 C CA . GLN A 1 105 ? 17.156 9.711 7.309 1 83.5 105 GLN A CA 1
ATOM 799 C C . GLN A 1 105 ? 16.094 9.875 8.391 1 83.5 105 GLN A C 1
ATOM 801 O O . GLN A 1 105 ? 15.539 10.961 8.562 1 83.5 105 GLN A O 1
ATOM 806 N N . ASN A 1 106 ? 15.797 8.828 9.156 1 88 106 ASN A N 1
ATOM 807 C CA . ASN A 1 106 ? 14.68 8.875 10.086 1 88 106 ASN A CA 1
ATOM 808 C C . ASN A 1 106 ? 15.109 8.539 11.508 1 88 106 ASN A C 1
ATOM 810 O O . ASN A 1 106 ? 14.312 8.055 12.312 1 88 106 ASN A O 1
ATOM 814 N N . GLY A 1 107 ? 16.391 8.852 11.773 1 92 107 GLY A N 1
ATOM 815 C CA . GLY A 1 107 ? 16.859 8.555 13.117 1 92 107 GLY A CA 1
ATOM 816 C C . GLY A 1 107 ? 18.359 8.383 13.211 1 92 107 GLY A C 1
ATOM 817 O O . GLY A 1 107 ? 19.109 9 12.445 1 92 107 GLY A O 1
ATOM 818 N N . TYR A 1 108 ? 18.75 7.648 14.297 1 92.25 108 TYR A N 1
ATOM 819 C CA . TYR A 1 108 ? 20.172 7.395 14.531 1 92.25 108 TYR A CA 1
ATOM 820 C C . TYR A 1 108 ? 20.438 5.898 14.633 1 92.25 108 TYR A C 1
ATOM 822 O O . TYR A 1 108 ? 19.625 5.145 15.156 1 92.25 108 TYR A O 1
ATOM 830 N N . ILE A 1 109 ? 21.547 5.527 14.109 1 92.81 109 ILE A N 1
ATOM 831 C CA . ILE A 1 109 ? 21.969 4.133 14.211 1 92.81 109 ILE A CA 1
ATOM 832 C C . ILE A 1 109 ? 23.453 4.062 14.547 1 92.81 109 ILE A C 1
ATOM 834 O O . ILE A 1 109 ? 24.141 5.082 14.539 1 92.81 109 ILE A O 1
ATOM 838 N N . GLN A 1 110 ? 23.844 2.906 14.984 1 89.94 110 GLN A N 1
ATOM 839 C CA . GLN A 1 110 ? 25.266 2.57 14.977 1 89.94 110 GLN A CA 1
ATOM 840 C C . GLN A 1 110 ? 25.656 1.899 13.664 1 89.94 110 GLN A C 1
ATOM 842 O O . GLN A 1 110 ? 25.25 0.774 13.383 1 89.94 110 GLN A O 1
ATOM 847 N N . PRO A 1 111 ? 26.438 2.613 12.906 1 90.56 111 PRO A N 1
ATOM 848 C CA . 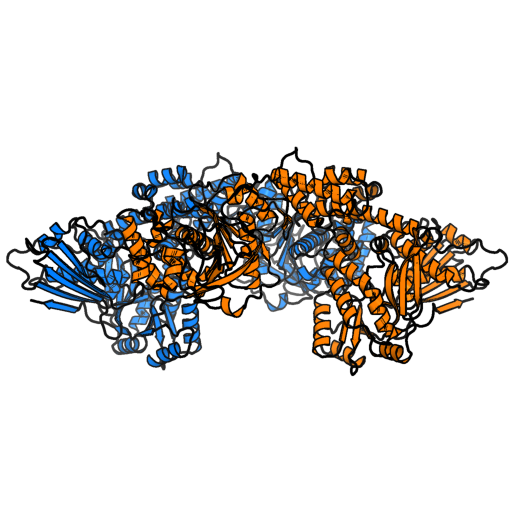PRO A 1 111 ? 26.719 2.098 11.562 1 90.56 111 PRO A CA 1
ATOM 849 C C . PRO A 1 111 ? 27.453 0.756 11.594 1 90.56 111 PRO A C 1
ATOM 851 O O . PRO A 1 111 ? 28.406 0.585 12.352 1 90.56 111 PRO A O 1
ATOM 854 N N . THR A 1 112 ? 27.031 -0.208 10.906 1 93.12 112 THR A N 1
ATOM 855 C CA . THR A 1 112 ? 27.656 -1.507 10.672 1 93.12 112 THR A CA 1
ATOM 856 C C . THR A 1 112 ? 27.984 -1.689 9.188 1 93.12 112 THR A C 1
ATOM 858 O O . THR A 1 112 ? 27.594 -0.871 8.359 1 93.12 112 THR A O 1
ATOM 861 N N . TYR A 1 113 ? 28.781 -2.75 8.906 1 93.94 113 TYR A N 1
ATOM 862 C CA . TYR A 1 113 ? 29.047 -3.064 7.508 1 93.94 113 TYR A CA 1
ATOM 863 C C . TYR A 1 113 ? 27.734 -3.275 6.75 1 93.94 113 TYR A C 1
ATOM 865 O O . TYR A 1 113 ? 27.594 -2.809 5.617 1 93.94 113 TYR A O 1
ATOM 873 N N . PHE A 1 114 ? 26.859 -3.844 7.41 1 95.12 114 PHE A N 1
ATOM 874 C CA . PHE A 1 114 ? 25.547 -4.176 6.855 1 95.12 114 PHE A CA 1
ATOM 875 C C . PHE A 1 114 ? 24.734 -2.914 6.574 1 95.12 114 PHE A C 1
ATOM 877 O O . PHE A 1 114 ? 24.234 -2.725 5.461 1 95.12 114 PHE A O 1
ATOM 884 N N . SER A 1 115 ? 24.516 -2.092 7.562 1 94.56 115 SER A N 1
ATOM 885 C CA . SER A 1 115 ? 23.719 -0.882 7.395 1 94.56 115 SER A CA 1
ATOM 886 C C . SER A 1 115 ? 24.328 0.048 6.355 1 94.56 115 SER A C 1
ATOM 888 O O . SER A 1 115 ? 23.625 0.691 5.586 1 94.56 115 SER A O 1
ATOM 890 N N . LYS A 1 116 ? 25.656 0.094 6.332 1 93.31 116 LYS A N 1
ATOM 891 C CA . LYS A 1 116 ? 26.344 0.953 5.367 1 93.31 116 LYS A CA 1
ATOM 892 C C . LYS A 1 116 ? 26.141 0.438 3.941 1 93.31 116 LYS A C 1
ATOM 894 O O . LYS A 1 116 ? 26.016 1.227 3.004 1 93.31 116 LYS A O 1
ATOM 899 N N . ALA A 1 117 ? 26.219 -0.869 3.822 1 95.62 117 ALA A N 1
ATOM 900 C CA . ALA A 1 117 ? 25.969 -1.466 2.512 1 95.62 117 ALA A CA 1
ATOM 901 C C . ALA A 1 117 ? 24.594 -1.052 1.975 1 95.62 117 ALA A C 1
ATOM 903 O O . ALA A 1 117 ? 24.484 -0.624 0.824 1 95.62 117 ALA A O 1
ATOM 904 N N . ILE A 1 118 ? 23.594 -1.135 2.77 1 95.88 118 ILE A N 1
ATOM 905 C CA . ILE A 1 118 ? 22.234 -0.8 2.373 1 95.88 118 ILE A CA 1
ATOM 906 C C . ILE A 1 118 ? 22.141 0.689 2.049 1 95.88 118 ILE A C 1
ATOM 908 O O . ILE A 1 118 ? 21.531 1.076 1.046 1 95.88 118 ILE A O 1
ATOM 912 N N . GLU A 1 119 ? 22.734 1.483 2.887 1 93.06 119 GLU A N 1
ATOM 913 C CA . GLU A 1 119 ? 22.719 2.928 2.68 1 93.06 119 GLU A CA 1
ATOM 914 C C . GLU A 1 119 ? 23.375 3.301 1.354 1 93.06 119 GLU A C 1
ATOM 916 O O . GLU A 1 119 ? 22.844 4.109 0.594 1 93.06 119 GLU A O 1
ATOM 921 N N . ASN A 1 120 ? 24.531 2.746 1.104 1 92.69 120 ASN A N 1
ATOM 922 C CA . ASN A 1 120 ? 25.281 3.049 -0.113 1 92.69 120 ASN A CA 1
ATOM 923 C C . ASN A 1 120 ? 24.516 2.594 -1.358 1 92.69 120 ASN A C 1
ATOM 925 O O . ASN A 1 120 ? 24.453 3.322 -2.352 1 92.69 120 ASN A O 1
ATOM 929 N N . ALA A 1 121 ? 23.984 1.383 -1.296 1 93.25 121 ALA A N 1
ATOM 930 C CA . ALA A 1 121 ? 23.188 0.903 -2.42 1 93.25 121 ALA A CA 1
ATOM 931 C C . ALA A 1 121 ? 22.016 1.84 -2.697 1 93.25 121 ALA A C 1
ATOM 933 O O . ALA A 1 121 ? 21.703 2.129 -3.854 1 93.25 121 ALA A O 1
ATOM 934 N N . GLY A 1 122 ? 21.375 2.271 -1.633 1 90.88 122 GLY A N 1
ATOM 935 C CA . GLY A 1 122 ? 20.25 3.191 -1.771 1 90.88 122 GLY A CA 1
ATOM 936 C C . GLY A 1 122 ? 20.641 4.512 -2.412 1 90.88 122 GLY A C 1
ATOM 937 O O . GLY A 1 122 ? 19.922 5.023 -3.273 1 90.88 122 GLY A O 1
ATOM 938 N N . LYS A 1 123 ? 21.766 5.078 -2.041 1 88.19 123 LYS A N 1
ATOM 939 C CA . LYS A 1 123 ? 22.25 6.34 -2.594 1 88.19 123 LYS A CA 1
ATOM 940 C C . LYS A 1 123 ? 22.484 6.227 -4.098 1 88.19 123 LYS A C 1
ATOM 942 O O . LYS A 1 123 ? 22.125 7.133 -4.855 1 88.19 123 LYS A O 1
ATOM 947 N N . ILE A 1 124 ? 23.062 5.098 -4.504 1 88.44 124 ILE A N 1
ATOM 948 C CA . ILE A 1 124 ? 23.344 4.891 -5.918 1 88.44 124 ILE A CA 1
ATOM 949 C C . ILE A 1 124 ? 22.047 4.703 -6.691 1 88.44 124 ILE A C 1
ATOM 951 O O . ILE A 1 124 ? 21.859 5.312 -7.746 1 88.44 124 ILE A O 1
ATOM 955 N N . ALA A 1 125 ? 21.141 3.893 -6.172 1 87.69 125 ALA A N 1
ATOM 956 C CA . ALA A 1 125 ? 19.891 3.557 -6.848 1 87.69 125 ALA A CA 1
ATOM 957 C C . ALA A 1 125 ? 19.016 4.793 -7.016 1 87.69 125 ALA A C 1
ATOM 959 O O . ALA A 1 125 ? 18.328 4.934 -8.023 1 87.69 125 ALA A O 1
ATOM 960 N N . GLU A 1 126 ? 18.922 5.629 -6.031 1 82.69 126 GLU A N 1
ATOM 961 C CA . GLU A 1 126 ? 18.109 6.84 -6.09 1 82.69 126 GLU A CA 1
ATOM 962 C C . GLU A 1 126 ? 18.562 7.754 -7.227 1 82.69 126 GLU A C 1
ATOM 964 O O . GLU A 1 126 ? 17.734 8.445 -7.832 1 82.69 126 GLU A O 1
ATOM 969 N N . ASN A 1 127 ? 19.734 7.75 -7.488 1 75.75 127 ASN A N 1
ATOM 970 C CA . ASN A 1 127 ? 20.312 8.625 -8.508 1 75.75 127 ASN A CA 1
ATOM 971 C C . ASN A 1 127 ? 20.188 8.008 -9.898 1 75.75 127 ASN A C 1
ATOM 973 O O . ASN A 1 127 ? 20.312 8.711 -10.906 1 75.75 127 ASN A O 1
ATOM 977 N N . THR A 1 128 ? 19.875 6.773 -10 1 72.94 128 THR A N 1
ATOM 978 C CA . THR A 1 128 ? 19.875 6.105 -11.297 1 72.94 128 THR A CA 1
ATOM 979 C C . THR A 1 128 ? 18.438 5.742 -11.711 1 72.94 128 THR A C 1
ATOM 981 O O . THR A 1 128 ? 18.172 5.469 -12.883 1 72.94 128 THR A O 1
ATOM 984 N N . GLN A 1 129 ? 17.422 5.777 -10.906 1 65.38 129 GLN A N 1
ATOM 985 C CA . GLN A 1 129 ? 16.016 5.434 -11.086 1 65.38 129 GLN A CA 1
ATOM 986 C C . GLN A 1 129 ? 15.859 4.07 -11.75 1 65.38 129 GLN A C 1
ATOM 988 O O . GLN A 1 129 ? 14.836 3.793 -12.383 1 65.38 129 GLN A O 1
ATOM 993 N N . GLY A 1 130 ? 16.844 3.279 -11.672 1 73.5 130 GLY A N 1
ATOM 994 C CA . GLY A 1 130 ? 16.812 2.025 -12.414 1 73.5 130 GLY A CA 1
ATOM 995 C C . GLY A 1 130 ? 16.016 0.946 -11.703 1 73.5 130 GLY A C 1
ATOM 996 O O . GLY A 1 130 ? 16.172 0.726 -10.508 1 73.5 130 GLY A O 1
ATOM 997 N N . LYS A 1 131 ? 15.031 0.302 -12.406 1 87.25 131 LYS A N 1
ATOM 998 C CA . LYS A 1 131 ? 14.352 -0.904 -11.945 1 87.25 131 LYS A CA 1
ATOM 999 C C . LYS A 1 131 ? 15.227 -2.139 -12.133 1 87.25 131 LYS A C 1
ATOM 1001 O O . LYS A 1 131 ? 16.266 -2.076 -12.805 1 87.25 131 LYS A O 1
ATOM 1006 N N . GLY A 1 132 ? 14.969 -3.152 -11.375 1 92.38 132 GLY A N 1
ATOM 1007 C CA . GLY A 1 132 ? 15.727 -4.391 -11.477 1 92.38 132 GLY A CA 1
ATOM 1008 C C . GLY A 1 132 ? 16.281 -4.859 -10.148 1 92.38 132 GLY A C 1
ATOM 1009 O O . GLY A 1 132 ? 15.648 -4.676 -9.102 1 92.38 132 GLY A O 1
ATOM 1010 N N . VAL A 1 133 ? 17.453 -5.551 -10.281 1 96.06 133 VAL A N 1
ATOM 1011 C CA . VAL A 1 133 ? 17.984 -6.211 -9.094 1 96.06 133 VAL A CA 1
ATOM 1012 C C . VAL A 1 133 ? 19.359 -5.641 -8.758 1 96.06 133 VAL A C 1
ATOM 1014 O O . VAL A 1 133 ? 20.25 -5.586 -9.617 1 96.06 133 VAL A O 1
ATOM 1017 N N . TRP A 1 134 ? 19.484 -5.18 -7.57 1 96.31 134 TRP A N 1
ATOM 1018 C CA . TRP A 1 134 ? 20.766 -4.742 -7.02 1 96.31 134 TRP A CA 1
ATOM 1019 C C . TRP A 1 134 ? 21.328 -5.785 -6.062 1 96.31 134 TRP A C 1
ATOM 1021 O O . TRP A 1 134 ? 20.594 -6.344 -5.242 1 96.31 134 TRP A O 1
ATOM 1031 N N . ILE A 1 135 ? 22.594 -6.094 -6.223 1 97.5 135 ILE A N 1
ATOM 1032 C CA . ILE A 1 135 ? 23.266 -7.051 -5.359 1 97.5 135 ILE A CA 1
ATOM 1033 C C . ILE A 1 135 ? 24.469 -6.383 -4.699 1 97.5 135 ILE A C 1
ATOM 1035 O O . ILE A 1 135 ? 25.297 -5.75 -5.375 1 97.5 135 ILE A O 1
ATOM 1039 N N . ILE A 1 136 ? 24.562 -6.484 -3.387 1 97.44 136 ILE A N 1
ATOM 1040 C CA . ILE A 1 136 ? 25.688 -5.863 -2.703 1 97.44 136 ILE A CA 1
ATOM 1041 C C . ILE A 1 136 ? 26.203 -6.785 -1.6 1 97.44 136 ILE A C 1
ATOM 1043 O O . ILE A 1 136 ? 25.406 -7.453 -0.925 1 97.44 136 ILE A O 1
ATOM 1047 N N . GLY A 1 137 ? 27.516 -6.844 -1.461 1 96 137 GLY A N 1
ATOM 1048 C CA . GLY A 1 137 ? 28.141 -7.578 -0.372 1 96 137 GLY A CA 1
ATOM 1049 C C . GLY A 1 137 ? 28.359 -6.734 0.869 1 96 137 GLY A C 1
ATOM 1050 O O . GLY A 1 137 ? 28.25 -5.508 0.819 1 96 137 GLY A O 1
ATOM 1051 N N . THR A 1 138 ? 28.609 -7.422 2.033 1 95.62 138 THR A N 1
ATOM 1052 C CA . THR A 1 138 ? 28.766 -6.711 3.295 1 95.62 138 THR A CA 1
ATOM 1053 C C . THR A 1 138 ? 30.172 -6.91 3.852 1 95.62 138 THR A C 1
ATOM 1055 O O . THR A 1 138 ? 30.391 -6.828 5.062 1 95.62 138 THR A O 1
ATOM 1058 N N . ASP A 1 139 ? 31.078 -7.207 2.986 1 91.75 139 ASP A N 1
ATOM 1059 C CA . ASP A 1 139 ? 32.438 -7.43 3.438 1 91.75 139 ASP A CA 1
ATOM 1060 C C . ASP A 1 139 ? 33.25 -6.121 3.455 1 91.75 139 ASP A C 1
ATOM 1062 O O . ASP A 1 139 ? 34.312 -6.059 4.027 1 91.75 139 ASP A O 1
ATOM 1066 N N . ALA A 1 140 ? 32.719 -5.105 2.854 1 90.62 140 ALA A N 1
ATOM 1067 C CA . ALA A 1 140 ? 33.406 -3.82 2.797 1 90.62 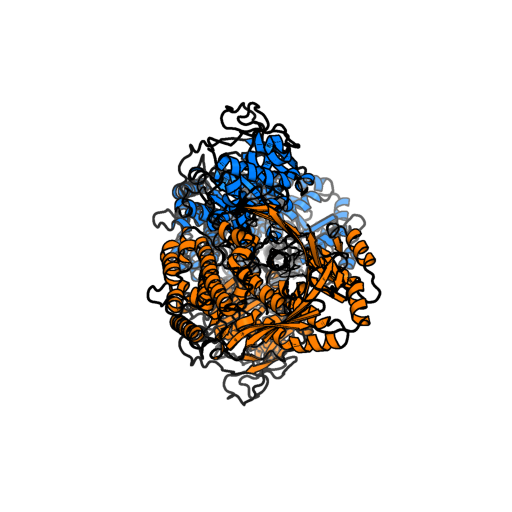140 ALA A CA 1
ATOM 1068 C C . ALA A 1 140 ? 32.594 -2.729 3.486 1 90.62 140 ALA A C 1
ATOM 1070 O O . ALA A 1 140 ? 31.359 -2.734 3.43 1 90.62 140 ALA A O 1
ATOM 1071 N N . PHE A 1 141 ? 33.312 -1.858 4.133 1 90.94 141 PHE A N 1
ATOM 1072 C CA . PHE A 1 141 ? 32.75 -0.667 4.754 1 90.94 141 PHE A CA 1
ATOM 1073 C C . PHE A 1 141 ? 33.281 0.596 4.102 1 90.94 141 PHE A C 1
ATOM 1075 O O . PHE A 1 141 ? 34.5 0.774 4.012 1 90.94 141 PHE A O 1
ATOM 1082 N N . PHE A 1 142 ? 32.406 1.44 3.516 1 90.38 142 PHE A N 1
ATOM 1083 C CA . PHE A 1 142 ? 32.875 2.67 2.881 1 90.38 142 PHE A CA 1
ATOM 1084 C C . PHE A 1 142 ? 31.766 3.715 2.855 1 90.38 142 PHE A C 1
ATOM 1086 O O . PHE A 1 142 ? 30.594 3.387 3.047 1 90.38 142 PHE A O 1
ATOM 1093 N N . GLU A 1 143 ? 32.094 4.93 2.678 1 89.56 143 GLU A N 1
ATOM 1094 C CA . GLU A 1 143 ? 31.156 6.047 2.553 1 89.56 143 GLU A CA 1
ATOM 1095 C C . GLU A 1 143 ? 31.219 6.656 1.154 1 89.56 143 GLU A C 1
ATOM 1097 O O . GLU A 1 143 ? 32.281 6.887 0.612 1 89.56 143 GLU A O 1
ATOM 1102 N N . LEU A 1 144 ? 30.031 6.844 0.635 1 89 144 LEU A N 1
ATOM 1103 C CA . LEU A 1 144 ? 29.938 7.402 -0.708 1 89 144 LEU A CA 1
ATOM 1104 C C . LEU A 1 144 ? 29.875 8.93 -0.658 1 89 144 LEU A C 1
ATOM 1106 O O . LEU A 1 144 ? 29.156 9.492 0.174 1 89 144 LEU A O 1
ATOM 1110 N N . LYS A 1 145 ? 30.594 9.602 -1.456 1 79 145 LYS A N 1
ATOM 1111 C CA . LYS A 1 145 ? 30.516 11.047 -1.655 1 79 145 LYS A CA 1
ATOM 1112 C C . LYS A 1 145 ? 29.75 11.383 -2.924 1 79 145 LYS A C 1
ATOM 1114 O O . LYS A 1 145 ? 30.156 11.023 -4.027 1 79 145 LYS A O 1
ATOM 1119 N N . LEU A 1 146 ? 28.438 11.68 -2.91 1 67.06 146 LEU A N 1
ATOM 1120 C CA . LEU A 1 146 ? 27.641 11.836 -4.117 1 67.06 146 LEU A CA 1
ATOM 1121 C C . LEU A 1 146 ? 27.75 13.258 -4.664 1 67.06 146 LEU A C 1
ATOM 1123 O O . LEU A 1 146 ? 27.141 13.578 -5.688 1 67.06 146 LEU A O 1
ATOM 1127 N N . GLU A 1 147 ? 28.359 14.18 -4.078 1 59.06 147 GLU A N 1
ATOM 1128 C CA . GLU A 1 147 ? 28.406 15.539 -4.605 1 59.06 147 GLU A CA 1
ATOM 1129 C C . GLU A 1 147 ? 28.703 15.547 -6.098 1 59.06 147 GLU A C 1
ATOM 1131 O O . GLU A 1 147 ? 28.094 16.297 -6.859 1 59.06 147 GLU A O 1
ATOM 1136 N N . ASN A 1 148 ? 29.641 14.703 -6.586 1 55.25 148 ASN A N 1
ATOM 1137 C CA . ASN A 1 148 ? 30.062 14.734 -7.984 1 55.25 148 ASN A CA 1
ATOM 1138 C C . ASN A 1 148 ? 29.5 13.539 -8.758 1 55.25 148 ASN A C 1
ATOM 1140 O O . ASN A 1 148 ? 29.969 13.242 -9.867 1 55.25 148 ASN A O 1
ATOM 1144 N N . PHE A 1 149 ? 28.656 12.844 -8.086 1 59.22 149 PHE A N 1
ATOM 1145 C CA . PHE A 1 149 ? 28.188 11.664 -8.789 1 59.22 149 PHE A CA 1
ATOM 1146 C C . PHE A 1 149 ? 27.109 12.031 -9.805 1 59.22 149 PHE A C 1
ATOM 1148 O O . PHE A 1 149 ? 26.016 12.477 -9.43 1 59.22 149 PHE A O 1
ATOM 1155 N N . GLN A 1 150 ? 27.453 12.461 -11.031 1 54.34 150 GLN A N 1
ATOM 1156 C CA . GLN A 1 150 ? 26.516 12.695 -12.133 1 54.34 150 GLN A CA 1
ATOM 1157 C C . GLN A 1 150 ? 26.234 11.406 -12.891 1 54.34 150 GLN A C 1
ATOM 1159 O O . GLN A 1 150 ? 27.016 11.008 -13.766 1 54.34 150 GLN A O 1
ATOM 1164 N N . PRO A 1 151 ? 25.391 10.633 -12.398 1 54.56 151 PRO A N 1
ATOM 1165 C CA . PRO A 1 151 ? 25.219 9.398 -13.172 1 54.56 151 PRO A CA 1
ATOM 1166 C C . PRO A 1 151 ? 24.828 9.664 -14.625 1 54.56 151 PRO A C 1
ATOM 1168 O O . PRO A 1 151 ? 24 10.547 -14.891 1 54.56 151 PRO A O 1
ATOM 1171 N N . GLU A 1 152 ? 25.641 9.633 -15.516 1 52.12 152 GLU A N 1
ATOM 1172 C CA . GLU A 1 152 ? 25.062 9.648 -16.859 1 52.12 152 GLU A CA 1
ATOM 1173 C C . GLU A 1 152 ? 23.859 8.711 -16.953 1 52.12 152 GLU A C 1
ATOM 1175 O O . GLU A 1 152 ? 24.031 7.492 -17.047 1 52.12 152 GLU A O 1
ATOM 1180 N N . TYR A 1 153 ? 22.781 9.117 -16.469 1 51.53 153 TYR A N 1
ATOM 1181 C CA . TYR A 1 153 ? 21.469 8.492 -16.375 1 51.53 153 TYR A CA 1
ATOM 1182 C C . TYR A 1 153 ? 21.234 7.543 -17.547 1 51.53 153 TYR A C 1
ATOM 1184 O O . TYR A 1 153 ? 20.625 6.484 -17.391 1 51.53 153 TYR A O 1
ATOM 1192 N N . GLN A 1 154 ? 21.562 7.98 -18.766 1 50.34 154 GLN A N 1
ATOM 1193 C CA . GLN A 1 154 ? 21.156 7.344 -20.016 1 50.34 154 GLN A CA 1
ATOM 1194 C C . GLN A 1 154 ? 21.609 5.887 -20.062 1 50.34 154 GLN A C 1
ATOM 1196 O O . GLN A 1 154 ? 20.922 5.039 -20.641 1 50.34 154 GLN A O 1
ATOM 1201 N N . HIS A 1 155 ? 22.672 5.605 -19.344 1 55.03 155 HIS A N 1
ATOM 1202 C CA . HIS A 1 155 ? 23.266 4.297 -19.625 1 55.03 155 HIS A CA 1
ATOM 1203 C C . HIS A 1 155 ? 22.672 3.225 -18.719 1 55.03 155 HIS A C 1
ATOM 1205 O O . HIS A 1 155 ? 22.766 2.031 -19.016 1 55.03 155 HIS A O 1
ATOM 1211 N N . PHE A 1 156 ? 22.062 3.615 -17.562 1 61.28 156 PHE A N 1
ATOM 1212 C CA . PHE A 1 156 ? 21.5 2.57 -16.703 1 61.28 156 PHE A CA 1
ATOM 1213 C C . PHE A 1 156 ? 20.188 2.051 -17.281 1 61.28 156 PHE A C 1
ATOM 1215 O O . PHE A 1 156 ? 19.641 1.056 -16.797 1 61.28 156 PHE A O 1
ATOM 1222 N N . GLN A 1 157 ? 19.938 2.613 -18.375 1 62.91 157 GLN A N 1
ATOM 1223 C CA . GLN A 1 157 ? 18.656 2.227 -18.969 1 62.91 157 GLN A CA 1
ATOM 1224 C C . GLN A 1 157 ? 18.859 1.128 -20.016 1 62.91 157 GLN A C 1
ATOM 1226 O O . GLN A 1 157 ? 17.891 0.506 -20.453 1 62.91 157 GLN A O 1
ATOM 1231 N N . ALA A 1 158 ? 20.156 0.788 -20.156 1 76 158 ALA A N 1
ATOM 1232 C CA . ALA A 1 158 ? 20.344 -0.261 -21.156 1 76 158 ALA A CA 1
ATOM 1233 C C . ALA A 1 158 ? 19.953 -1.628 -20.594 1 76 158 ALA A C 1
ATOM 1235 O O . ALA A 1 158 ? 20.422 -2.016 -19.516 1 76 158 ALA A O 1
ATOM 1236 N N . GLU A 1 159 ? 19.203 -2.318 -21.297 1 81.62 159 GLU A N 1
ATOM 1237 C CA . GLU A 1 159 ? 18.641 -3.582 -20.828 1 81.62 159 GLU A CA 1
ATOM 1238 C C . GLU A 1 159 ? 19.609 -4.738 -21.047 1 81.62 159 GLU A C 1
ATOM 1240 O O . GLU A 1 159 ? 19.391 -5.844 -20.547 1 81.62 159 GLU A O 1
ATOM 1245 N N . ASN A 1 160 ? 20.75 -4.465 -21.656 1 89.25 160 ASN A N 1
ATOM 1246 C CA . ASN A 1 160 ? 21.688 -5.539 -21.938 1 89.25 160 ASN A CA 1
ATOM 1247 C C . ASN A 1 160 ? 23.047 -5.297 -21.25 1 89.25 160 ASN A C 1
ATOM 1249 O O . ASN A 1 160 ? 24.047 -5.898 -21.625 1 89.25 160 ASN A O 1
ATOM 1253 N N . GLN A 1 161 ? 23.031 -4.402 -20.266 1 91.5 161 GLN A N 1
ATOM 1254 C CA . GLN A 1 161 ? 24.297 -4.074 -19.609 1 91.5 161 GLN A CA 1
ATOM 1255 C C . GLN A 1 161 ? 24.203 -4.316 -18.094 1 91.5 161 GLN A C 1
ATOM 1257 O O . GLN A 1 161 ? 23.219 -3.941 -17.469 1 91.5 161 GLN A O 1
ATOM 1262 N N . ILE A 1 162 ? 25.203 -4.938 -17.594 1 93.94 162 ILE A N 1
ATOM 1263 C CA . ILE A 1 162 ? 25.375 -5.094 -16.156 1 93.94 162 ILE A CA 1
ATOM 1264 C C . ILE A 1 162 ? 26.281 -3.986 -15.617 1 93.94 162 ILE A C 1
ATOM 1266 O O . ILE A 1 162 ? 27.375 -3.775 -16.125 1 93.94 162 ILE A O 1
ATOM 1270 N N . SER A 1 163 ? 25.828 -3.271 -14.641 1 92.5 163 SER A N 1
ATOM 1271 C CA . SER A 1 163 ? 26.672 -2.246 -14.031 1 92.5 163 SER A CA 1
ATOM 1272 C C . SER A 1 163 ? 27.438 -2.799 -12.836 1 92.5 163 SER A C 1
ATOM 1274 O O . SER A 1 163 ? 26.844 -3.355 -11.914 1 92.5 163 SER A O 1
ATOM 1276 N N . ALA A 1 164 ? 28.703 -2.709 -12.93 1 93.62 164 ALA A N 1
ATOM 1277 C CA . ALA A 1 164 ? 29.609 -3.086 -11.844 1 93.62 164 ALA A CA 1
ATOM 1278 C C . ALA A 1 164 ? 30.375 -1.873 -11.312 1 93.62 164 ALA A C 1
ATOM 1280 O O . ALA A 1 164 ? 30.875 -1.059 -12.094 1 93.62 164 ALA A O 1
ATOM 1281 N N . PHE A 1 165 ? 30.531 -1.782 -10.016 1 91.81 165 PHE A N 1
ATOM 1282 C CA . PHE A 1 165 ? 31.031 -0.539 -9.445 1 91.81 165 PHE A CA 1
ATOM 1283 C C . PHE A 1 165 ? 32.438 -0.742 -8.859 1 91.81 165 PHE A C 1
ATOM 1285 O O . PHE A 1 165 ? 32.719 -1.805 -8.312 1 91.81 165 PHE A O 1
ATOM 1292 N N . CYS A 1 166 ? 33.219 0.26 -9.008 1 92.31 166 CYS A N 1
ATOM 1293 C CA . CYS A 1 166 ? 34.594 0.259 -8.516 1 92.31 166 CYS A CA 1
ATOM 1294 C C . CYS A 1 166 ? 35 1.644 -8.031 1 92.31 166 CYS A C 1
ATOM 1296 O O . CYS A 1 166 ? 34.188 2.576 -8.055 1 92.31 166 CYS A O 1
ATOM 1298 N N . PHE A 1 167 ? 36.062 1.695 -7.391 1 90.19 167 PHE A N 1
ATOM 1299 C CA . PHE A 1 167 ? 36.594 2.979 -6.949 1 90.19 167 PHE A CA 1
ATOM 1300 C C . PHE A 1 167 ? 38.125 2.98 -7.012 1 90.19 167 PHE A C 1
ATOM 1302 O O . PHE A 1 167 ? 38.75 1.922 -7.098 1 90.19 167 PHE A O 1
ATOM 1309 N N . THR A 1 168 ? 38.688 4.133 -7.117 1 89.19 168 THR A N 1
ATOM 1310 C CA . THR A 1 168 ? 40.125 4.309 -7.086 1 89.19 168 THR A CA 1
ATOM 1311 C C . THR A 1 168 ? 40.562 4.973 -5.785 1 89.19 168 THR A C 1
ATOM 1313 O O . THR A 1 168 ? 40.25 6.137 -5.535 1 89.19 168 THR A O 1
ATOM 1316 N N . PRO A 1 169 ? 41.156 4.191 -5.004 1 85.5 169 PRO A N 1
ATOM 1317 C CA . PRO A 1 169 ? 41.594 4.758 -3.719 1 85.5 169 PRO A CA 1
ATOM 1318 C C . PRO A 1 169 ? 42.625 5.867 -3.867 1 85.5 169 PRO A C 1
ATOM 1320 O O . PRO A 1 169 ? 43.406 5.848 -4.809 1 85.5 169 PRO A O 1
ATOM 1323 N N . GLU A 1 170 ? 42.625 6.777 -2.93 1 76.19 170 GLU A N 1
ATOM 1324 C CA . GLU A 1 170 ? 43.625 7.844 -2.914 1 76.19 170 GLU A CA 1
ATOM 1325 C C . GLU A 1 170 ? 44.969 7.316 -2.482 1 76.19 170 GLU A C 1
ATOM 1327 O O . GLU A 1 170 ? 46 7.738 -3.01 1 76.19 170 GLU A O 1
ATOM 1332 N N . THR A 1 171 ? 44.875 6.441 -1.452 1 73.62 171 THR A N 1
ATOM 1333 C CA . THR A 1 171 ? 46.125 5.855 -0.958 1 73.62 171 THR A CA 1
ATOM 1334 C C . THR A 1 171 ? 46.219 4.383 -1.354 1 73.62 171 THR A C 1
ATOM 1336 O O . THR A 1 171 ? 45.219 3.699 -1.47 1 73.62 171 THR A O 1
ATOM 1339 N N . ARG A 1 172 ? 47.469 3.996 -1.627 1 64 172 ARG A N 1
ATOM 1340 C CA . ARG A 1 172 ? 47.719 2.609 -2.004 1 64 172 ARG A CA 1
ATOM 1341 C C . ARG A 1 172 ? 47.219 1.65 -0.925 1 64 172 ARG A C 1
ATOM 1343 O O . ARG A 1 172 ? 47.594 1.793 0.247 1 64 172 ARG A O 1
ATOM 1350 N N . LEU A 1 173 ? 46.125 0.863 -1.234 1 72.25 173 LEU A N 1
ATOM 1351 C CA . LEU A 1 173 ? 45.594 -0.141 -0.312 1 72.25 173 LEU A CA 1
ATOM 1352 C C . LEU A 1 173 ? 46.469 -1.395 -0.328 1 72.25 173 LEU A C 1
ATOM 1354 O O . LEU A 1 173 ? 47.062 -1.733 -1.358 1 72.25 173 LEU A O 1
ATOM 1358 N N . GLU A 1 174 ? 46.906 -1.943 0.729 1 60.44 174 GLU A N 1
ATOM 1359 C CA . GLU A 1 174 ? 47.656 -3.203 0.755 1 60.44 174 GLU A CA 1
ATOM 1360 C C . GLU A 1 174 ? 46.875 -4.309 0.036 1 60.44 174 GLU A C 1
ATOM 1362 O O . GLU A 1 174 ? 45.688 -4.504 0.284 1 60.44 174 GLU A O 1
ATOM 1367 N N . LEU A 1 175 ? 47.25 -4.723 -1.198 1 56.81 175 LEU A N 1
ATOM 1368 C CA . LEU A 1 175 ? 46.781 -5.426 -2.383 1 56.81 175 LEU A CA 1
ATOM 1369 C C . LEU A 1 175 ? 46.281 -6.82 -2.023 1 56.81 175 LEU A C 1
ATOM 1371 O O . LEU A 1 175 ? 45.719 -7.516 -2.863 1 56.81 175 LEU A O 1
ATOM 1375 N N . GLY A 1 176 ? 46.344 -7.359 -0.83 1 56.97 176 GLY A N 1
ATOM 1376 C CA . GLY A 1 176 ? 46.281 -8.812 -0.822 1 56.97 176 GLY A CA 1
ATOM 1377 C C . GLY A 1 176 ? 44.906 -9.352 -1.217 1 56.97 176 GLY A C 1
ATOM 1378 O O . GLY A 1 176 ? 44.812 -10.266 -2.043 1 56.97 176 GLY A O 1
ATOM 1379 N N . ASP A 1 177 ? 43.781 -9.008 -0.766 1 64.75 177 ASP A N 1
ATOM 1380 C CA . ASP A 1 177 ? 42.531 -9.773 -0.899 1 64.75 177 ASP A CA 1
ATOM 1381 C C . ASP A 1 177 ? 41.5 -8.984 -1.672 1 64.75 177 ASP A C 1
ATOM 1383 O O . ASP A 1 177 ? 40.281 -9.234 -1.527 1 64.75 177 ASP A O 1
ATOM 1387 N N . PHE A 1 178 ? 42.031 -8.031 -2.695 1 74.81 178 PHE A N 1
ATOM 1388 C CA . PHE A 1 178 ? 41.062 -7.246 -3.414 1 74.81 178 PHE A CA 1
ATOM 1389 C C . PHE A 1 178 ? 41.094 -7.543 -4.906 1 74.81 178 PHE A C 1
ATOM 1391 O O . PHE A 1 178 ? 42.156 -7.938 -5.434 1 74.81 178 PHE A O 1
ATOM 1398 N N . GLY A 1 179 ? 40 -7.449 -5.566 1 83.75 179 GLY A N 1
ATOM 1399 C CA . GLY A 1 179 ? 39.906 -7.531 -7.016 1 83.75 179 GLY A CA 1
ATOM 1400 C C . GLY A 1 179 ? 39.75 -6.176 -7.684 1 83.75 179 GLY A C 1
ATOM 1401 O O . GLY A 1 179 ? 39.375 -5.199 -7.035 1 83.75 179 GLY A O 1
ATOM 1402 N N . SER A 1 180 ? 40.25 -5.984 -8.891 1 89 180 SER A N 1
ATOM 1403 C CA . SER A 1 180 ? 40.125 -4.754 -9.656 1 89 180 SER A CA 1
ATOM 1404 C C . SER A 1 180 ? 39.688 -5.047 -11.094 1 89 180 SER A C 1
ATOM 1406 O O . SER A 1 180 ? 39.969 -6.129 -11.617 1 89 180 SER A O 1
ATOM 1408 N N . TYR A 1 181 ? 38.938 -4.094 -11.586 1 90.69 181 TYR A N 1
ATOM 1409 C CA . TYR A 1 181 ? 38.594 -4.172 -13 1 90.69 181 TYR A CA 1
ATOM 1410 C C . TYR A 1 181 ? 39.688 -3.525 -13.859 1 90.69 181 TYR A C 1
ATOM 1412 O O . TYR A 1 181 ? 40.469 -2.717 -13.367 1 90.69 181 TYR A O 1
ATOM 1420 N N . ASP A 1 182 ? 39.719 -3.781 -15.109 1 88.44 182 ASP A N 1
ATOM 1421 C CA . ASP A 1 182 ? 40.688 -3.209 -16.016 1 88.44 182 ASP A CA 1
ATOM 1422 C C . ASP A 1 182 ? 40.25 -1.837 -16.516 1 88.44 182 ASP A C 1
ATOM 1424 O O . ASP A 1 182 ? 41.062 -1.089 -17.094 1 88.44 182 ASP A O 1
ATOM 1428 N N . SER A 1 183 ? 38.938 -1.545 -16.234 1 88 183 SER A N 1
ATOM 1429 C CA . SER A 1 183 ? 38.375 -0.302 -16.75 1 88 183 SER A CA 1
ATOM 1430 C C . SER A 1 183 ? 37.688 0.497 -15.641 1 88 183 SER A C 1
ATOM 1432 O O . SER A 1 183 ? 37.156 -0.079 -14.688 1 88 183 SER A O 1
ATOM 1434 N N . LYS A 1 184 ? 37.688 1.779 -15.828 1 84.56 184 LYS A N 1
ATOM 1435 C CA . LYS A 1 184 ? 37.094 2.67 -14.828 1 84.56 184 LYS A CA 1
ATOM 1436 C C . LYS A 1 184 ? 35.656 3.016 -15.195 1 84.56 184 LYS A C 1
ATOM 1438 O O . LYS A 1 184 ? 34.75 2.965 -14.344 1 84.56 184 LYS A O 1
ATOM 1443 N N . ASN A 1 185 ? 35.312 3.406 -16.312 1 87.69 185 ASN A N 1
ATOM 1444 C CA . ASN A 1 185 ? 34 3.787 -16.797 1 87.69 185 ASN A CA 1
ATOM 1445 C C . ASN A 1 185 ? 33.75 3.273 -18.219 1 87.69 185 ASN A C 1
ATOM 1447 O O . ASN A 1 185 ? 33.5 4.059 -19.141 1 87.69 185 ASN A O 1
ATOM 1451 N N . GLY A 1 186 ? 33.688 1.955 -18.266 1 89.19 186 GLY A N 1
ATOM 1452 C CA . GLY A 1 186 ? 33.5 1.34 -19.578 1 89.19 186 GLY A CA 1
ATOM 1453 C C . GLY A 1 186 ? 33.375 -0.169 -19.516 1 89.19 186 GLY A C 1
ATOM 1454 O O . GLY A 1 186 ? 33.25 -0.741 -18.422 1 89.19 186 GLY A O 1
ATOM 1455 N N . PRO A 1 187 ? 33.344 -0.744 -20.641 1 92.69 187 PRO A N 1
ATOM 1456 C CA . PRO A 1 187 ? 33.219 -2.201 -20.688 1 92.69 187 PRO A CA 1
ATOM 1457 C C . PRO A 1 187 ? 34.375 -2.926 -20 1 92.69 187 PRO A C 1
ATOM 1459 O O . PRO A 1 187 ? 35.531 -2.518 -20.141 1 92.69 187 PRO A O 1
ATOM 1462 N N . ILE A 1 188 ? 34.125 -3.873 -19.25 1 94 188 ILE A N 1
ATOM 1463 C CA . ILE A 1 188 ? 35.125 -4.676 -18.562 1 94 188 ILE A CA 1
ATOM 1464 C C . ILE A 1 188 ? 35.656 -5.758 -19.5 1 94 188 ILE A C 1
ATOM 1466 O O . ILE A 1 188 ? 34.875 -6.477 -20.125 1 94 188 ILE A O 1
ATOM 1470 N N . SER A 1 189 ? 36.906 -5.895 -19.531 1 91.69 189 SER A N 1
ATOM 1471 C CA . SER A 1 189 ? 37.5 -6.906 -20.375 1 91.69 189 SER A CA 1
ATOM 1472 C C . SER A 1 189 ? 38.344 -7.895 -19.562 1 91.69 189 SER A C 1
ATOM 1474 O O . SER A 1 189 ? 38.719 -8.953 -20.047 1 91.69 189 SER A O 1
ATOM 1476 N N . ASP A 1 190 ? 38.5 -7.488 -18.297 1 88.88 190 ASP A N 1
ATOM 1477 C CA . ASP A 1 190 ? 39.281 -8.383 -17.438 1 88.88 190 ASP A CA 1
ATOM 1478 C C . ASP A 1 190 ? 39.125 -7.992 -15.969 1 88.88 190 ASP A C 1
ATOM 1480 O O . ASP A 1 190 ? 38.75 -6.855 -15.656 1 88.88 190 ASP A O 1
ATOM 1484 N N . ILE A 1 191 ? 39.344 -9.008 -15.086 1 88.38 191 ILE A N 1
ATOM 1485 C CA . ILE A 1 191 ? 39.375 -8.82 -13.641 1 88.38 191 ILE A CA 1
ATOM 1486 C C . ILE A 1 191 ? 40.688 -9.336 -13.07 1 88.38 191 ILE A C 1
ATOM 1488 O O . ILE A 1 191 ? 41.125 -10.43 -13.43 1 88.38 191 ILE A O 1
ATOM 1492 N N . PHE A 1 192 ? 41.219 -8.523 -12.281 1 83.62 192 PHE A N 1
ATOM 1493 C CA . PHE A 1 192 ? 42.469 -8.914 -11.656 1 83.62 192 PHE A CA 1
ATOM 1494 C C . PHE A 1 192 ? 42.25 -9.297 -10.195 1 83.62 192 PHE A C 1
ATOM 1496 O O . PHE A 1 192 ? 41.719 -8.5 -9.414 1 83.62 192 PHE A O 1
ATOM 1503 N N . TYR A 1 193 ? 42.531 -10.508 -9.883 1 80.44 193 TYR A N 1
ATOM 1504 C CA . TYR A 1 193 ? 42.438 -10.984 -8.508 1 80.44 193 TYR A CA 1
ATOM 1505 C C . TYR A 1 193 ? 43.625 -11.883 -8.148 1 80.44 193 TYR A C 1
ATOM 1507 O O . TYR A 1 193 ? 43.781 -12.945 -8.75 1 80.44 193 TYR A O 1
ATOM 1515 N N . PRO A 1 194 ? 44.562 -11.633 -7.285 1 73.88 194 PRO A N 1
ATOM 1516 C CA . PRO A 1 194 ? 44.562 -10.391 -6.508 1 73.88 194 PRO A CA 1
ATOM 1517 C C . PRO A 1 194 ? 45 -9.18 -7.324 1 73.88 194 PRO A C 1
ATOM 1519 O O . PRO A 1 194 ? 45.719 -9.328 -8.312 1 73.88 194 PRO A O 1
ATOM 1522 N N . SER A 1 195 ? 44.312 -8.086 -7.059 1 67.38 195 SER A N 1
ATOM 1523 C CA . SER A 1 195 ? 44.594 -6.906 -7.867 1 67.38 195 SER A CA 1
ATOM 1524 C C . SER A 1 195 ? 46.031 -6.453 -7.73 1 67.38 195 SER A C 1
ATOM 1526 O O . SER A 1 195 ? 46.562 -6.395 -6.621 1 67.38 195 SER A O 1
ATOM 1528 N N . THR A 1 196 ? 46.719 -6.449 -8.836 1 64.38 196 THR A N 1
ATOM 1529 C CA . THR A 1 196 ? 48.062 -5.859 -8.875 1 64.38 196 THR A CA 1
ATOM 1530 C C . THR A 1 196 ? 47.969 -4.359 -9.148 1 64.38 196 THR A C 1
ATOM 1532 O O . THR A 1 196 ? 48.969 -3.641 -8.969 1 64.38 196 THR A O 1
ATOM 1535 N N . ASN A 1 197 ? 46.781 -3.877 -9.547 1 64.31 197 ASN A N 1
ATOM 1536 C CA . ASN A 1 197 ? 46.531 -2.484 -9.914 1 64.31 197 ASN A CA 1
ATOM 1537 C C . ASN A 1 197 ? 45.781 -1.733 -8.82 1 64.31 197 ASN A C 1
ATOM 1539 O O . ASN A 1 197 ? 44.75 -2.195 -8.344 1 64.31 197 ASN A O 1
ATOM 1543 N N . PRO A 1 198 ? 46.438 -0.696 -8.367 1 70.81 198 PRO A N 1
ATOM 1544 C CA . PRO A 1 198 ? 45.812 0.085 -7.297 1 70.81 198 PRO A CA 1
ATOM 1545 C C . PRO A 1 198 ? 44.562 0.858 -7.77 1 70.81 198 PRO A C 1
ATOM 1547 O O . PRO A 1 198 ? 43.906 1.527 -6.973 1 70.81 198 PRO A O 1
ATOM 1550 N N . GLU A 1 199 ? 44.188 0.639 -9.047 1 83.06 199 GLU A N 1
ATOM 1551 C CA . GLU A 1 199 ? 43.062 1.415 -9.562 1 83.06 199 GLU A CA 1
ATOM 1552 C C . GLU A 1 199 ? 41.875 0.522 -9.844 1 83.06 199 GLU A C 1
ATOM 1554 O O . GLU A 1 199 ? 42.031 -0.684 -10.055 1 83.06 199 GLU A O 1
ATOM 1559 N N . ASN A 1 200 ? 40.688 1.093 -9.75 1 89.75 200 ASN A N 1
ATOM 1560 C CA . ASN A 1 200 ? 39.406 0.482 -10.102 1 89.75 200 ASN A CA 1
ATOM 1561 C C . ASN A 1 200 ? 39.125 -0.741 -9.234 1 89.75 200 ASN A C 1
ATOM 1563 O O . ASN A 1 200 ? 38.812 -1.814 -9.758 1 89.75 200 ASN A O 1
ATOM 1567 N N . ILE A 1 201 ? 39.312 -0.498 -7.973 1 90.38 201 ILE A N 1
ATOM 1568 C CA . ILE A 1 201 ? 39.062 -1.564 -7.004 1 90.38 201 ILE A CA 1
ATOM 1569 C C . ILE A 1 201 ? 37.594 -1.911 -6.969 1 90.38 201 ILE A C 1
ATOM 1571 O O . ILE A 1 201 ? 36.719 -1.02 -6.961 1 90.38 201 ILE A O 1
ATOM 1575 N N . ILE A 1 202 ? 37.344 -3.182 -6.809 1 91.44 202 ILE A N 1
ATOM 1576 C CA . ILE A 1 202 ? 35.969 -3.697 -6.895 1 91.44 202 ILE A CA 1
ATOM 1577 C C . ILE A 1 202 ? 35.219 -3.373 -5.605 1 91.44 202 ILE A C 1
ATOM 1579 O O . ILE A 1 202 ? 35.719 -3.615 -4.508 1 91.44 202 ILE A O 1
ATOM 1583 N N . LEU A 1 203 ? 34 -2.803 -5.613 1 90.56 203 LEU A N 1
ATOM 1584 C CA . LEU A 1 203 ? 33.156 -2.514 -4.465 1 90.56 203 LEU A CA 1
ATOM 1585 C C . LEU A 1 203 ? 32.094 -3.602 -4.289 1 90.56 203 LEU A C 1
ATOM 1587 O O . LEU A 1 203 ? 31.375 -3.613 -3.289 1 90.56 203 LEU A O 1
ATOM 1591 N N . ALA A 1 204 ? 32 -4.598 -5.086 1 90.06 204 ALA A N 1
ATOM 1592 C CA . ALA A 1 204 ? 31.094 -5.746 -5.047 1 90.06 204 ALA A CA 1
ATOM 1593 C C . ALA A 1 204 ? 29.641 -5.293 -5.055 1 90.06 204 ALA A C 1
ATOM 1595 O O . ALA A 1 204 ? 28.844 -5.723 -4.215 1 90.06 204 ALA A O 1
ATOM 1596 N N . ILE A 1 205 ? 29.266 -4.34 -5.742 1 93.75 205 ILE A N 1
ATOM 1597 C CA . ILE A 1 205 ? 27.906 -3.895 -6.008 1 93.75 205 ILE A CA 1
ATOM 1598 C C . ILE A 1 205 ? 27.578 -4.07 -7.488 1 93.75 205 ILE A C 1
ATOM 1600 O O . ILE A 1 205 ? 28.375 -3.686 -8.352 1 93.75 205 ILE A O 1
ATOM 1604 N N . PHE A 1 206 ? 26.422 -4.652 -7.723 1 94.44 206 PHE A N 1
ATOM 1605 C CA . PHE A 1 206 ? 26 -4.902 -9.086 1 94.44 206 PHE A CA 1
ATOM 1606 C C . PHE A 1 206 ? 24.562 -4.445 -9.297 1 94.44 206 PHE A C 1
ATOM 1608 O O . PHE A 1 206 ? 23.734 -4.52 -8.375 1 94.44 206 PHE A O 1
ATOM 1615 N N . HIS A 1 207 ? 24.328 -3.941 -10.492 1 94.44 207 HIS A N 1
ATOM 1616 C CA . HIS A 1 207 ? 22.953 -3.703 -10.914 1 94.44 207 HIS A CA 1
ATOM 1617 C C . HIS A 1 207 ? 22.609 -4.539 -12.148 1 94.44 207 HIS A C 1
ATOM 1619 O O . HIS A 1 207 ? 23.297 -4.48 -13.156 1 94.44 207 HIS A O 1
ATOM 1625 N N . LEU A 1 208 ? 21.625 -5.363 -12.016 1 94.88 208 LEU A N 1
ATOM 1626 C CA . LEU A 1 208 ? 21.078 -6.141 -13.117 1 94.88 208 LEU A CA 1
ATOM 1627 C C . LEU A 1 208 ? 19.734 -5.555 -13.586 1 94.88 208 LEU A C 1
ATOM 1629 O O . LEU A 1 208 ? 18.75 -5.613 -12.859 1 94.88 208 LEU A O 1
ATOM 1633 N N . PRO A 1 209 ? 19.719 -5.035 -14.797 1 92.5 209 PRO A N 1
ATOM 1634 C CA . PRO A 1 209 ? 18.406 -4.609 -15.305 1 92.5 209 PRO A CA 1
ATOM 1635 C C . PRO A 1 209 ? 17.406 -5.754 -15.367 1 92.5 209 PRO A C 1
ATOM 1637 O O . PRO A 1 209 ? 17.781 -6.922 -15.273 1 92.5 209 PRO A O 1
ATOM 1640 N N . PRO A 1 210 ? 16.156 -5.504 -15.461 1 90.31 210 PRO A N 1
ATOM 1641 C CA . PRO A 1 210 ? 15.109 -6.523 -15.367 1 90.31 210 PRO A CA 1
ATOM 1642 C C . PRO A 1 210 ? 15.312 -7.668 -16.359 1 90.31 210 PRO A C 1
ATOM 1644 O O . PRO A 1 210 ? 15.102 -8.836 -16.016 1 90.31 210 PRO A O 1
ATOM 1647 N N . THR A 1 211 ? 15.773 -7.414 -17.547 1 87.81 211 THR A N 1
ATOM 1648 C CA . THR A 1 211 ? 15.961 -8.445 -18.562 1 87.81 211 THR A CA 1
ATOM 1649 C C . THR A 1 211 ? 17.062 -9.414 -18.141 1 87.81 211 THR A C 1
ATOM 1651 O O . THR A 1 211 ? 16.891 -10.633 -18.266 1 87.81 211 THR A O 1
ATOM 1654 N N . ILE A 1 212 ? 18.125 -8.859 -17.672 1 93.25 212 ILE A N 1
ATOM 1655 C CA . ILE A 1 212 ? 19.25 -9.695 -17.25 1 93.25 212 ILE A CA 1
ATOM 1656 C C . ILE A 1 212 ? 18.875 -10.438 -15.961 1 93.25 212 ILE A C 1
ATOM 1658 O O . ILE A 1 212 ? 19.234 -11.602 -15.781 1 93.25 212 ILE A O 1
ATOM 1662 N N . ALA A 1 213 ? 18.188 -9.703 -15.117 1 94.75 213 ALA A N 1
ATOM 1663 C CA . ALA A 1 213 ? 17.734 -10.336 -13.883 1 94.75 213 ALA A CA 1
ATOM 1664 C C . ALA A 1 213 ? 16.859 -11.547 -14.18 1 94.75 213 ALA A C 1
ATOM 1666 O O . ALA A 1 213 ? 16.938 -12.562 -13.492 1 94.75 213 ALA A O 1
ATOM 1667 N N . ALA A 1 214 ? 16.047 -11.445 -15.148 1 90.62 214 ALA A N 1
ATOM 1668 C CA . ALA A 1 214 ? 15.164 -12.547 -15.539 1 90.62 214 ALA A CA 1
ATOM 1669 C C . ALA A 1 214 ? 15.969 -13.75 -16.031 1 90.62 214 ALA A C 1
ATOM 1671 O O . ALA A 1 214 ? 15.648 -14.891 -15.703 1 90.62 214 ALA A O 1
ATOM 1672 N N . LYS A 1 215 ? 16.953 -13.461 -16.812 1 90.75 215 LYS A N 1
ATOM 1673 C CA . LYS A 1 215 ? 17.828 -14.539 -17.297 1 90.75 215 LYS A CA 1
ATOM 1674 C C . LYS A 1 215 ? 18.578 -15.18 -16.141 1 90.75 215 LYS A C 1
ATOM 1676 O O . LYS A 1 215 ? 18.75 -16.406 -16.109 1 90.75 215 LYS A O 1
ATOM 1681 N N . PHE A 1 216 ? 19.047 -14.297 -15.273 1 95.5 216 PHE A N 1
ATOM 1682 C CA . PHE A 1 216 ? 19.719 -14.781 -14.078 1 95.5 216 PHE A CA 1
ATOM 1683 C C . PHE A 1 216 ? 18.797 -15.695 -13.266 1 95.5 216 PHE A C 1
ATOM 1685 O O . PHE A 1 216 ? 19.203 -16.781 -12.852 1 95.5 216 PHE A O 1
ATOM 1692 N N . LEU A 1 217 ? 17.609 -15.328 -13.055 1 94.25 217 LEU A N 1
ATOM 1693 C CA . LEU A 1 217 ? 16.625 -16.109 -12.328 1 94.25 217 LEU A CA 1
ATOM 1694 C C . LEU A 1 217 ? 16.312 -17.422 -13.062 1 94.25 217 LEU A C 1
ATOM 1696 O O . LEU A 1 217 ? 16.094 -18.453 -12.438 1 94.25 217 LEU A O 1
ATOM 1700 N N . GLY A 1 218 ? 16.359 -17.391 -14.352 1 90.06 218 GLY A N 1
ATOM 1701 C CA . GLY A 1 218 ? 16.031 -18.547 -15.172 1 90.06 218 GLY A CA 1
ATOM 1702 C C . GLY A 1 218 ? 16.953 -19.734 -14.93 1 90.06 218 GLY A C 1
ATOM 1703 O O . GLY A 1 218 ? 16.578 -20.875 -15.211 1 90.06 218 GLY A O 1
ATOM 1704 N N . PHE A 1 219 ? 18.109 -19.484 -14.367 1 91.94 219 PHE A N 1
ATOM 1705 C CA . PHE A 1 219 ? 19.094 -20.531 -14.148 1 91.94 219 PHE A CA 1
ATOM 1706 C C . PHE A 1 219 ? 18.641 -21.484 -13.039 1 91.94 219 PHE A C 1
ATOM 1708 O O . PHE A 1 219 ? 19.203 -22.562 -12.875 1 91.94 219 PHE A O 1
ATOM 1715 N N . ILE A 1 220 ? 17.656 -21.141 -12.328 1 90.06 220 ILE A N 1
ATOM 1716 C CA . ILE A 1 220 ? 17.219 -21.938 -11.188 1 90.06 220 ILE A CA 1
ATOM 1717 C C . ILE A 1 220 ? 16.703 -23.297 -11.68 1 90.06 220 ILE A C 1
ATOM 1719 O O . ILE A 1 220 ? 16.609 -24.25 -10.906 1 90.06 220 ILE A O 1
ATOM 1723 N N . ASN A 1 221 ? 16.328 -23.344 -12.93 1 80.75 221 ASN A N 1
ATOM 1724 C CA . ASN A 1 221 ? 15.75 -24.562 -13.492 1 80.75 221 ASN A CA 1
ATOM 1725 C C . ASN A 1 221 ? 16.781 -25.344 -14.305 1 80.75 221 ASN A C 1
ATOM 1727 O O . ASN A 1 221 ? 16.438 -26.344 -14.938 1 80.75 221 ASN A O 1
ATOM 1731 N N . ILE A 1 222 ? 17.984 -24.922 -14.258 1 82.5 222 ILE A N 1
ATOM 1732 C CA . ILE A 1 222 ? 18.984 -25.531 -15.125 1 82.5 222 ILE A CA 1
ATOM 1733 C C . ILE A 1 222 ? 20.047 -26.203 -14.281 1 82.5 222 ILE A C 1
ATOM 1735 O O . ILE A 1 222 ? 20.859 -25.531 -13.633 1 82.5 222 ILE A O 1
ATOM 1739 N N . PHE A 1 223 ? 19.984 -27.5 -14.297 1 80 223 PHE A N 1
ATOM 1740 C CA . PHE A 1 223 ? 21.078 -28.234 -13.656 1 80 223 PHE A CA 1
ATOM 1741 C C . PHE A 1 223 ? 22.344 -28.141 -14.5 1 80 223 PHE A C 1
ATOM 1743 O O . PHE A 1 223 ? 22.297 -28.203 -15.727 1 80 223 PHE A O 1
ATOM 1750 N N . PRO A 1 224 ? 23.547 -27.875 -13.883 1 88.44 224 PRO A N 1
ATOM 1751 C CA . PRO A 1 224 ? 23.812 -27.984 -12.453 1 88.44 224 PRO A CA 1
ATOM 1752 C C . PRO A 1 224 ? 23.734 -26.641 -11.727 1 88.44 224 PRO A C 1
ATOM 1754 O O . PRO A 1 224 ? 24.016 -26.578 -10.523 1 88.44 224 PRO A O 1
ATOM 1757 N N . ILE A 1 225 ? 23.422 -25.578 -12.367 1 91.19 225 ILE A N 1
ATOM 1758 C CA . ILE A 1 225 ? 23.375 -24.266 -11.75 1 91.19 225 ILE A CA 1
ATOM 1759 C C . ILE A 1 225 ? 22.328 -24.25 -10.641 1 91.19 225 ILE A C 1
ATOM 1761 O O . ILE A 1 225 ? 22.531 -23.641 -9.586 1 91.19 225 ILE A O 1
ATOM 1765 N N . SER A 1 226 ? 21.266 -24.938 -10.836 1 88.75 226 SER A N 1
ATOM 1766 C CA . SER A 1 226 ? 20.172 -25.016 -9.875 1 88.75 226 SER A CA 1
ATOM 1767 C C . SER A 1 226 ? 20.656 -25.547 -8.531 1 88.75 226 SER A C 1
ATOM 1769 O O . SER A 1 226 ? 20.016 -25.328 -7.5 1 88.75 226 SER A O 1
ATOM 1771 N N . ALA A 1 227 ? 21.719 -26.281 -8.5 1 89.75 227 ALA A N 1
ATOM 1772 C CA . ALA A 1 227 ? 22.25 -26.922 -7.289 1 89.75 227 ALA A CA 1
ATOM 1773 C C . ALA A 1 227 ? 22.734 -25.859 -6.293 1 89.75 227 ALA A C 1
ATOM 1775 O O . ALA A 1 227 ? 22.969 -26.172 -5.125 1 89.75 227 ALA A O 1
ATOM 1776 N N . THR A 1 228 ? 22.812 -24.641 -6.754 1 92.81 228 THR A N 1
ATOM 1777 C CA . THR A 1 228 ? 23.266 -23.562 -5.863 1 92.81 228 THR A CA 1
ATOM 1778 C C . THR A 1 228 ? 22.078 -23 -5.066 1 92.81 228 THR A C 1
ATOM 1780 O O . THR A 1 228 ? 22.281 -22.234 -4.121 1 92.81 228 THR A O 1
ATOM 1783 N N . THR A 1 229 ? 20.859 -23.328 -5.426 1 94.06 229 THR A N 1
ATOM 1784 C CA . THR A 1 229 ? 19.656 -22.812 -4.781 1 94.06 229 THR A CA 1
ATOM 1785 C C . THR A 1 229 ? 18.953 -23.906 -3.996 1 94.06 229 THR A C 1
ATOM 1787 O O . THR A 1 229 ? 19.312 -25.078 -4.098 1 94.06 229 THR A O 1
ATOM 1790 N N . TYR A 1 230 ? 18.016 -23.484 -3.197 1 91.25 230 TYR A N 1
ATOM 1791 C CA . TYR A 1 230 ? 17.281 -24.5 -2.426 1 91.25 230 TYR A CA 1
ATOM 1792 C C . TYR A 1 230 ? 16.438 -25.375 -3.336 1 91.25 230 TYR A C 1
ATOM 1794 O O . TYR A 1 230 ? 16.047 -26.484 -2.957 1 91.25 230 TYR A O 1
ATOM 1802 N N . TYR A 1 231 ? 16.125 -24.938 -4.559 1 88.38 231 TYR A N 1
ATOM 1803 C CA . TYR A 1 231 ? 15.469 -25.781 -5.555 1 88.38 231 TYR A CA 1
ATOM 1804 C C . TYR A 1 231 ? 16.297 -27.031 -5.836 1 88.38 231 TYR A C 1
ATOM 1806 O O . TYR A 1 231 ? 15.75 -28.125 -6.004 1 88.38 231 TYR A O 1
ATOM 1814 N N . GLY A 1 232 ? 17.625 -26.734 -5.98 1 85.25 232 GLY A N 1
ATOM 1815 C CA . GLY A 1 232 ? 18.516 -27.875 -6.16 1 85.25 232 GLY A CA 1
ATOM 1816 C C . GLY A 1 232 ? 18.469 -28.859 -5.004 1 85.25 232 GLY A C 1
ATOM 1817 O O . GLY A 1 232 ? 18.422 -30.078 -5.215 1 85.25 232 GLY A O 1
ATOM 1818 N N . GLN A 1 233 ? 18.406 -28.344 -3.852 1 83.94 233 GLN A N 1
ATOM 1819 C CA . GLN A 1 233 ? 18.297 -29.188 -2.67 1 83.94 233 GLN A CA 1
ATOM 1820 C C . GLN A 1 233 ? 17.016 -30.016 -2.703 1 83.94 233 GLN A C 1
ATOM 1822 O O . GLN A 1 233 ? 17.031 -31.203 -2.381 1 83.94 233 GLN A O 1
ATOM 1827 N N . ASP A 1 234 ? 15.992 -29.391 -3.08 1 87 234 ASP A N 1
ATOM 1828 C CA . ASP A 1 234 ? 14.688 -30.047 -3.102 1 87 234 ASP A CA 1
ATOM 1829 C C . ASP A 1 234 ? 14.531 -30.906 -4.355 1 87 234 ASP A C 1
ATOM 1831 O O . ASP A 1 234 ? 13.477 -31.5 -4.57 1 87 234 ASP A O 1
ATOM 1835 N N . SER A 1 235 ? 15.555 -30.859 -5.223 1 80.25 235 SER A N 1
ATOM 1836 C CA . SER A 1 235 ? 15.594 -31.766 -6.363 1 80.25 235 SER A CA 1
ATOM 1837 C C . SER A 1 235 ? 16.594 -32.906 -6.137 1 80.25 235 SER A C 1
ATOM 1839 O O . SER A 1 235 ? 16.875 -33.688 -7.051 1 80.25 235 SER A O 1
ATOM 1841 N N . GLY A 1 236 ? 17.188 -32.875 -4.934 1 76.12 236 GLY A N 1
ATOM 1842 C CA . GLY A 1 236 ? 18.062 -33.969 -4.547 1 76.12 236 GLY A CA 1
ATOM 1843 C C . GLY A 1 236 ? 19.516 -33.75 -4.93 1 76.12 236 GLY A C 1
ATOM 1844 O O . GLY A 1 236 ? 20.312 -34.688 -4.918 1 76.12 236 GLY A O 1
ATOM 1845 N N . THR A 1 237 ? 19.859 -32.656 -5.422 1 75.38 237 THR A N 1
ATOM 1846 C CA . THR A 1 237 ? 21.219 -32.406 -5.867 1 75.38 237 THR A CA 1
ATOM 1847 C C . THR A 1 237 ? 22.078 -31.875 -4.715 1 75.38 237 THR A C 1
ATOM 1849 O O . THR A 1 237 ? 21.547 -31.438 -3.693 1 75.38 237 THR A O 1
ATOM 1852 N N . LEU A 1 238 ? 23.375 -32.156 -5.043 1 75.56 238 LEU A N 1
ATOM 1853 C CA . LEU A 1 238 ? 24.344 -31.625 -4.078 1 75.56 238 LEU A CA 1
ATOM 1854 C C . LEU A 1 238 ? 24.688 -30.172 -4.383 1 75.56 238 LEU A C 1
ATOM 1856 O O . LEU A 1 238 ? 24.469 -29.703 -5.504 1 75.56 238 LEU A O 1
ATOM 1860 N N . GLY A 1 239 ? 25.188 -29.422 -3.477 1 82.56 239 GLY A N 1
ATOM 1861 C CA . GLY A 1 239 ? 25.516 -28.016 -3.586 1 82.56 239 GLY A CA 1
ATOM 1862 C C . GLY A 1 239 ? 26.641 -27.75 -4.57 1 82.56 239 GLY A C 1
ATOM 1863 O O . GLY A 1 239 ? 27.484 -28.625 -4.816 1 82.56 239 GLY A O 1
ATOM 1864 N N . LEU A 1 240 ? 26.641 -26.719 -5.32 1 89.5 240 LEU A N 1
ATOM 1865 C CA . LEU A 1 240 ? 27.656 -26.219 -6.238 1 89.5 240 LEU A CA 1
ATOM 1866 C C . LEU A 1 240 ? 28.078 -24.812 -5.883 1 89.5 240 LEU A C 1
ATOM 1868 O O . LEU A 1 240 ? 27.25 -23.984 -5.484 1 89.5 240 LEU A O 1
ATOM 1872 N N . LYS A 1 241 ? 29.391 -24.625 -5.965 1 91.06 241 LYS A N 1
ATOM 1873 C CA . LYS A 1 241 ? 29.891 -23.281 -5.672 1 91.06 241 LYS A CA 1
ATOM 1874 C C . LYS A 1 241 ? 30.062 -22.469 -6.953 1 91.06 241 LYS A C 1
ATOM 1876 O O . LYS A 1 241 ? 30.781 -22.891 -7.867 1 91.06 241 LYS A O 1
ATOM 1881 N N . LEU A 1 242 ? 29.406 -21.344 -7.023 1 93.31 242 LEU A N 1
ATOM 1882 C CA . LEU A 1 242 ? 29.562 -20.422 -8.156 1 93.31 242 LEU A CA 1
ATOM 1883 C C . LEU A 1 242 ? 29.797 -19 -7.676 1 93.31 242 LEU A C 1
ATOM 1885 O O . LEU A 1 242 ? 29.109 -18.516 -6.773 1 93.31 242 LEU A O 1
ATOM 1889 N N . SER A 1 243 ? 30.75 -18.344 -8.25 1 92.69 243 SER A N 1
ATOM 1890 C CA . SER A 1 243 ? 31.078 -16.969 -7.938 1 92.69 243 SER A CA 1
ATOM 1891 C C . SER A 1 243 ? 30.375 -16 -8.891 1 92.69 243 SER A C 1
ATOM 1893 O O . SER A 1 243 ? 30.281 -16.266 -10.094 1 92.69 243 SER A O 1
ATOM 1895 N N . ILE A 1 244 ? 29.922 -14.891 -8.391 1 93.44 244 ILE A N 1
ATOM 1896 C CA . ILE A 1 244 ? 29.266 -13.898 -9.234 1 93.44 244 ILE A CA 1
ATOM 1897 C C . ILE A 1 244 ? 30.266 -13.281 -10.203 1 93.44 244 ILE A C 1
ATOM 1899 O O . ILE A 1 244 ? 29.906 -12.922 -11.328 1 93.44 244 ILE A O 1
ATOM 1903 N N . PHE A 1 245 ? 31.516 -13.195 -9.836 1 92.38 245 PHE A N 1
ATOM 1904 C CA . PHE A 1 245 ? 32.562 -12.547 -10.625 1 92.38 245 PHE A CA 1
ATOM 1905 C C . PHE A 1 245 ? 33.094 -13.492 -11.695 1 92.38 245 PHE A C 1
ATOM 1907 O O . PHE A 1 245 ? 33.094 -13.156 -12.883 1 92.38 245 PHE A O 1
ATOM 1914 N N . PHE A 1 246 ? 33.312 -14.656 -11.266 1 91.62 246 PHE A N 1
ATOM 1915 C CA . PHE A 1 246 ? 34.125 -15.523 -12.125 1 91.62 246 PHE A CA 1
ATOM 1916 C C . PHE A 1 246 ? 33.219 -16.484 -12.891 1 91.62 246 PHE A C 1
ATOM 1918 O O . PHE A 1 246 ? 33.625 -17.016 -13.93 1 91.62 246 PHE A O 1
ATOM 1925 N N . ASP A 1 247 ? 32.125 -16.719 -12.383 1 93.44 247 ASP A N 1
ATOM 1926 C CA . ASP A 1 247 ? 31.266 -17.719 -13.023 1 93.44 247 ASP A CA 1
ATOM 1927 C C . ASP A 1 247 ? 30.094 -17.062 -13.766 1 93.44 247 ASP A C 1
ATOM 1929 O O . ASP A 1 247 ? 29.422 -17.703 -14.562 1 93.44 247 ASP A O 1
ATOM 1933 N N . PHE A 1 248 ? 29.797 -15.789 -13.539 1 94.75 248 PHE A N 1
ATOM 1934 C CA . PHE A 1 248 ? 28.719 -15.109 -14.234 1 94.75 248 PHE A CA 1
ATOM 1935 C C . PHE A 1 248 ? 29.234 -13.883 -14.984 1 94.75 248 PHE A C 1
ATOM 1937 O O . PHE A 1 248 ? 29.234 -13.852 -16.219 1 94.75 248 PHE A O 1
ATOM 1944 N N . LEU A 1 249 ? 29.812 -12.969 -14.312 1 94.06 249 LEU A N 1
ATOM 1945 C CA . LEU A 1 249 ? 30.234 -11.703 -14.906 1 94.06 249 LEU A CA 1
ATOM 1946 C C . LEU A 1 249 ? 31.297 -11.938 -15.977 1 94.06 249 LEU A C 1
ATOM 1948 O O . LEU A 1 249 ? 31.281 -11.289 -17.031 1 94.06 249 LEU A O 1
ATOM 1952 N N . GLN A 1 250 ? 32.219 -12.75 -15.695 1 93.38 250 GLN A N 1
ATOM 1953 C CA . GLN A 1 250 ? 33.312 -12.992 -16.609 1 93.38 250 GLN A CA 1
ATOM 1954 C C . GLN A 1 250 ? 32.812 -13.539 -17.953 1 93.38 250 GLN A C 1
ATOM 1956 O O . GLN A 1 250 ? 33.5 -13.422 -18.969 1 93.38 250 GLN A O 1
ATOM 1961 N N . ALA A 1 251 ? 31.656 -14.164 -17.969 1 94.75 251 ALA A N 1
ATOM 1962 C CA . ALA A 1 251 ? 31.078 -14.695 -19.188 1 94.75 251 ALA A CA 1
ATOM 1963 C C . ALA A 1 251 ? 30.781 -13.586 -20.188 1 94.75 251 ALA A C 1
ATOM 1965 O O . ALA A 1 251 ? 30.641 -13.836 -21.391 1 94.75 251 ALA A O 1
ATOM 1966 N N . THR A 1 252 ? 30.688 -12.352 -19.781 1 94.94 252 THR A N 1
ATOM 1967 C CA . THR A 1 252 ? 30.25 -11.234 -20.609 1 94.94 252 THR A CA 1
ATOM 1968 C C . THR A 1 252 ? 31.391 -10.734 -21.484 1 94.94 252 THR A C 1
ATOM 1970 O O . THR A 1 252 ? 31.156 -10 -22.453 1 94.94 252 THR A O 1
ATOM 1973 N N . TRP A 1 253 ? 32.625 -11.07 -21.266 1 92.94 253 TRP A N 1
ATOM 1974 C CA . TRP A 1 253 ? 33.688 -10.508 -22.078 1 92.94 253 TRP A CA 1
ATOM 1975 C C . TRP A 1 253 ? 34.688 -11.586 -22.516 1 92.94 253 TRP A C 1
ATOM 1977 O O . TRP A 1 253 ? 35.5 -11.367 -23.406 1 92.94 253 TRP A O 1
ATOM 1987 N N . SER A 1 254 ? 34.625 -12.75 -21.969 1 91.56 254 SER A N 1
ATOM 1988 C CA . SER A 1 254 ? 35.562 -13.828 -22.281 1 91.56 254 SER A CA 1
ATOM 1989 C C . SER A 1 254 ? 35.062 -14.664 -23.453 1 91.56 254 SER A C 1
ATOM 1991 O O . SER A 1 254 ? 33.875 -14.625 -23.797 1 91.56 254 SER A O 1
ATOM 1993 N N . THR A 1 255 ? 36 -15.375 -23.984 1 92.12 255 THR A N 1
ATOM 1994 C CA . THR A 1 255 ? 35.594 -16.406 -24.938 1 92.12 255 THR A CA 1
ATOM 1995 C C . THR A 1 255 ? 35.094 -17.656 -24.219 1 92.12 255 THR A C 1
ATOM 1997 O O . THR A 1 255 ? 35.406 -17.859 -23.047 1 92.12 255 THR A O 1
ATOM 2000 N N . GLU A 1 256 ? 34.375 -18.453 -24.891 1 92.62 256 GLU A N 1
ATOM 2001 C CA . GLU A 1 256 ? 33.781 -19.641 -24.266 1 92.62 256 GLU A CA 1
ATOM 2002 C C . GLU A 1 256 ? 34.875 -20.562 -23.719 1 92.62 256 GLU A C 1
ATOM 2004 O O . GLU A 1 256 ? 34.781 -21.031 -22.594 1 92.62 256 GLU A O 1
ATOM 2009 N N . GLN A 1 257 ? 35.969 -20.812 -24.469 1 90.06 257 GLN A N 1
ATOM 2010 C CA . GLN A 1 257 ? 37.062 -21.703 -24.078 1 90.06 257 GLN A CA 1
ATOM 2011 C C . GLN A 1 257 ? 37.781 -21.188 -22.844 1 90.06 257 GLN A C 1
ATOM 2013 O O . GLN A 1 257 ? 38.062 -21.953 -21.906 1 90.06 257 GLN A O 1
ATOM 2018 N N . ASP A 1 258 ? 38.062 -19.984 -22.859 1 89.44 258 ASP A N 1
ATOM 2019 C CA . ASP A 1 258 ? 38.75 -19.375 -21.719 1 89.44 258 ASP A CA 1
ATOM 2020 C C . ASP A 1 258 ? 37.875 -19.375 -20.469 1 89.44 258 ASP A C 1
ATOM 2022 O O . ASP A 1 258 ? 38.344 -19.656 -19.375 1 89.44 258 ASP A O 1
ATOM 2026 N N . PHE A 1 259 ? 36.688 -19.141 -20.641 1 91.94 259 PHE A N 1
ATOM 2027 C CA . PHE A 1 259 ? 35.75 -19.031 -19.547 1 91.94 259 PHE A CA 1
ATOM 2028 C C . PHE A 1 259 ? 35.469 -20.391 -18.922 1 91.94 259 PHE A C 1
ATOM 2030 O O . PHE A 1 259 ? 35.438 -20.531 -17.703 1 91.94 259 PHE A O 1
ATOM 2037 N N . VAL A 1 260 ? 35.281 -21.375 -19.672 1 90.5 260 VAL A N 1
ATOM 2038 C CA . VAL A 1 260 ? 34.844 -22.688 -19.203 1 90.5 260 VAL A CA 1
ATOM 2039 C C . VAL A 1 260 ? 36.031 -23.484 -18.688 1 90.5 260 VAL A C 1
ATOM 2041 O O . VAL A 1 260 ? 35.938 -24.125 -17.641 1 90.5 260 VAL A O 1
ATOM 2044 N N . TYR A 1 261 ? 37.156 -23.406 -19.391 1 82.62 261 TYR A N 1
ATOM 2045 C CA . TYR A 1 261 ? 38.188 -24.406 -19.109 1 82.62 261 TYR A CA 1
ATOM 2046 C C . TYR A 1 261 ? 39.438 -23.734 -18.531 1 82.62 261 TYR A C 1
ATOM 2048 O O . TYR A 1 261 ? 40.188 -24.375 -17.781 1 82.62 261 TYR A O 1
ATOM 2056 N N . LYS A 1 262 ? 39.719 -22.594 -18.797 1 74.38 262 LYS A N 1
ATOM 2057 C CA . LYS A 1 262 ? 41.031 -22.031 -18.422 1 74.38 262 LYS A CA 1
ATOM 2058 C C . LYS A 1 262 ? 40.906 -21.203 -17.141 1 74.38 262 LYS A C 1
ATOM 2060 O O . LYS A 1 262 ? 41.906 -20.891 -16.5 1 74.38 262 LYS A O 1
ATOM 2065 N N . ASN A 1 263 ? 39.75 -20.75 -16.906 1 64.06 263 ASN A N 1
ATOM 2066 C CA . ASN A 1 263 ? 39.594 -19.859 -15.766 1 64.06 263 ASN A CA 1
ATOM 2067 C C . ASN A 1 263 ? 39.719 -20.609 -14.438 1 64.06 263 ASN A C 1
ATOM 2069 O O . ASN A 1 263 ? 38.812 -21.328 -14.039 1 64.06 263 ASN A O 1
ATOM 2073 N N . GLU A 1 264 ? 40.812 -20.641 -13.883 1 63.16 264 GLU A N 1
ATOM 2074 C CA . GLU A 1 264 ? 41.062 -21.297 -12.609 1 63.16 264 GLU A CA 1
ATOM 2075 C C . GLU A 1 264 ? 40.812 -20.359 -11.438 1 63.16 264 GLU A C 1
ATOM 2077 O O . GLU A 1 264 ? 41 -20.719 -10.281 1 63.16 264 GLU A O 1
ATOM 2082 N N . GLN A 1 265 ? 40.406 -19.156 -11.812 1 60.5 265 GLN A N 1
ATOM 2083 C CA . GLN A 1 265 ? 40.156 -18.188 -10.758 1 60.5 265 GLN A CA 1
ATOM 2084 C C . GLN A 1 265 ? 38.844 -18.484 -10.023 1 60.5 265 GLN A C 1
ATOM 2086 O O . GLN A 1 265 ? 37.906 -18.984 -10.617 1 60.5 265 GLN A O 1
ATOM 2091 N N . GLY A 1 266 ? 38.938 -18.469 -8.656 1 55.38 266 GLY A N 1
ATOM 2092 C CA . GLY A 1 266 ? 37.812 -18.688 -7.781 1 55.38 266 GLY A CA 1
ATOM 2093 C C . GLY A 1 266 ? 37.625 -20.141 -7.371 1 55.38 266 GLY A C 1
ATOM 2094 O O . GLY A 1 266 ? 36.688 -20.484 -6.672 1 55.38 266 GLY A O 1
ATOM 2095 N N . VAL A 1 267 ? 38.281 -21.094 -8.289 1 52.88 267 VAL A N 1
ATOM 2096 C CA . VAL A 1 267 ? 38.219 -22.531 -8.039 1 52.88 267 VAL A CA 1
ATOM 2097 C C . VAL A 1 267 ? 39 -22.891 -6.793 1 52.88 267 VAL A C 1
ATOM 2099 O O . VAL A 1 267 ? 40.219 -22.703 -6.758 1 52.88 267 VAL A O 1
ATOM 2102 N N . GLY A 1 268 ? 38.812 -22.312 -5.832 1 52.72 268 GLY A N 1
ATOM 2103 C CA . GLY A 1 268 ? 39.562 -23.016 -4.82 1 52.72 268 GLY A CA 1
ATOM 2104 C C . GLY A 1 268 ? 39.781 -24.484 -5.145 1 52.72 268 GLY A C 1
ATOM 2105 O O . GLY A 1 268 ? 39.562 -24.906 -6.289 1 52.72 268 GLY A O 1
ATOM 2106 N N . LYS A 1 269 ? 40.188 -25.359 -4.207 1 54.25 269 LYS A N 1
ATOM 2107 C CA . LYS A 1 269 ? 40.469 -26.797 -4.273 1 54.25 269 LYS A CA 1
ATOM 2108 C C . LYS A 1 269 ? 39.219 -27.609 -4.602 1 54.25 269 LYS A C 1
ATOM 2110 O O . LYS A 1 269 ? 38.594 -28.172 -3.707 1 54.25 269 LYS A O 1
ATOM 2115 N N . ILE A 1 270 ? 38.438 -27.062 -5.633 1 56.47 270 ILE A N 1
ATOM 2116 C CA . ILE A 1 270 ? 37.281 -27.922 -5.914 1 56.47 270 ILE A CA 1
ATOM 2117 C C . ILE A 1 270 ? 37.75 -29.234 -6.543 1 56.47 270 ILE A C 1
ATOM 2119 O O . ILE A 1 270 ? 38.531 -29.219 -7.5 1 56.47 270 ILE A O 1
ATOM 2123 N N . GLU A 1 271 ? 37.75 -30.203 -5.91 1 56.59 271 GLU A N 1
ATOM 2124 C CA . GLU A 1 271 ? 38.188 -31.5 -6.395 1 56.59 271 GLU A CA 1
ATOM 2125 C C . GLU A 1 271 ? 37.156 -32.156 -7.309 1 56.59 271 GLU A C 1
ATOM 2127 O O . GLU A 1 271 ? 35.938 -31.969 -7.098 1 56.59 271 GLU A O 1
ATOM 2132 N N . GLY A 1 272 ? 37.5 -33.031 -8.297 1 57.31 272 GLY A N 1
ATOM 2133 C CA . GLY A 1 272 ? 37.094 -34.031 -9.266 1 57.31 272 GLY A CA 1
ATOM 2134 C C . GLY A 1 272 ? 35.719 -33.781 -9.859 1 57.31 272 GLY A C 1
ATOM 2135 O O . GLY A 1 272 ? 35.594 -33.094 -10.859 1 57.31 272 GLY A O 1
ATOM 2136 N N . GLU A 1 273 ? 34.719 -34.344 -9.289 1 58.66 273 GLU A N 1
ATOM 2137 C CA . GLU A 1 273 ? 33.344 -34.344 -9.805 1 58.66 273 GLU A CA 1
ATOM 2138 C C . GLU A 1 273 ? 32.719 -32.938 -9.758 1 58.66 273 GLU A C 1
ATOM 2140 O O . GLU A 1 273 ? 32 -32.562 -10.68 1 58.66 273 GLU A O 1
ATOM 2145 N N . LYS A 1 274 ? 33.156 -32.156 -8.914 1 78.69 274 LYS A N 1
ATOM 2146 C CA . LYS A 1 274 ? 32.594 -30.812 -8.773 1 78.69 274 LYS A CA 1
ATOM 2147 C C . LYS A 1 274 ? 33.156 -29.875 -9.828 1 78.69 274 LYS A C 1
ATOM 2149 O O . LYS A 1 274 ? 32.5 -28.922 -10.25 1 78.69 274 LYS A O 1
ATOM 2154 N N . LEU A 1 275 ? 34.281 -30.172 -10.242 1 80.75 275 LEU A N 1
ATOM 2155 C CA . LEU A 1 275 ? 34.875 -29.344 -11.281 1 80.75 275 LEU A CA 1
ATOM 2156 C C . LEU A 1 275 ? 34.156 -29.547 -12.617 1 80.75 275 LEU A C 1
ATOM 2158 O O . LEU A 1 275 ? 33.938 -28.578 -13.359 1 80.75 275 LEU A O 1
ATOM 2162 N N . GLU A 1 276 ? 33.844 -30.766 -12.891 1 79.81 276 GLU A N 1
ATOM 2163 C CA . GLU A 1 276 ? 33.125 -31.062 -14.117 1 79.81 276 GLU A CA 1
ATOM 2164 C C . GLU A 1 276 ? 31.75 -30.406 -14.117 1 79.81 276 GLU A C 1
ATOM 2166 O O . GLU A 1 276 ? 31.312 -29.891 -15.148 1 79.81 276 GLU A O 1
ATOM 2171 N N . LEU A 1 277 ? 31.172 -30.469 -13.008 1 83.5 277 LEU A N 1
ATOM 2172 C CA . LEU A 1 277 ? 29.859 -29.828 -12.891 1 83.5 277 LEU A CA 1
ATOM 2173 C C . LEU A 1 277 ? 29.953 -28.328 -13.055 1 83.5 277 LEU A C 1
ATOM 2175 O O . LEU A 1 277 ? 29.078 -27.703 -13.664 1 83.5 277 LEU A O 1
ATOM 2179 N N . ARG A 1 278 ? 30.969 -27.766 -12.508 1 89.31 278 ARG A N 1
ATOM 2180 C CA . ARG A 1 278 ? 31.172 -26.328 -12.633 1 89.31 278 ARG A CA 1
ATOM 2181 C C . ARG A 1 278 ? 31.406 -25.938 -14.086 1 89.31 278 ARG A C 1
ATOM 2183 O O . ARG A 1 278 ? 30.891 -24.922 -14.555 1 89.31 278 ARG A O 1
ATOM 2190 N N . ASN A 1 279 ? 32.156 -26.75 -14.766 1 88.69 279 ASN A N 1
ATOM 2191 C CA . ASN A 1 279 ? 32.406 -26.484 -16.172 1 88.69 279 ASN A CA 1
ATOM 2192 C C . ASN A 1 279 ? 31.125 -26.562 -17 1 88.69 279 ASN A C 1
ATOM 2194 O O . ASN A 1 279 ? 30.906 -25.75 -17.906 1 88.69 279 ASN A O 1
ATOM 2198 N N . GLN A 1 280 ? 30.391 -27.516 -16.656 1 84.94 280 GLN A N 1
ATOM 2199 C CA . GLN A 1 280 ? 29.094 -27.641 -17.312 1 84.94 280 GLN A CA 1
ATOM 2200 C C . GLN A 1 280 ? 28.234 -26.406 -17.047 1 84.94 280 GLN A C 1
ATOM 2202 O O . GLN A 1 280 ? 27.578 -25.891 -17.953 1 84.94 280 GLN A O 1
ATOM 2207 N N . ALA A 1 281 ? 28.219 -26 -15.844 1 91.06 281 ALA A N 1
ATOM 2208 C CA . ALA A 1 281 ? 27.469 -24.812 -15.469 1 91.06 281 ALA A CA 1
ATOM 2209 C C . ALA A 1 281 ? 27.953 -23.578 -16.234 1 91.06 281 ALA A C 1
ATOM 2211 O O . ALA A 1 281 ? 27.156 -22.797 -16.75 1 91.06 281 ALA A O 1
ATOM 2212 N N . ARG A 1 282 ? 29.234 -23.422 -16.312 1 93.38 282 ARG A N 1
ATOM 2213 C CA . ARG A 1 282 ? 29.828 -22.281 -16.984 1 93.38 282 ARG A CA 1
ATOM 2214 C C . ARG A 1 282 ? 29.453 -22.25 -18.453 1 93.38 282 ARG A C 1
ATOM 2216 O O . ARG A 1 282 ? 29.219 -21.188 -19.031 1 93.38 282 ARG A O 1
ATOM 2223 N N . LYS A 1 283 ? 29.406 -23.422 -19.031 1 91.25 283 LYS A N 1
ATOM 2224 C CA . LYS A 1 283 ? 29.016 -23.5 -20.438 1 91.25 283 LYS A CA 1
ATOM 2225 C C . LYS A 1 283 ? 27.578 -22.984 -20.625 1 91.25 283 LYS A C 1
ATOM 2227 O O . LYS A 1 283 ? 27.312 -22.25 -21.578 1 91.25 283 LYS A O 1
ATOM 2232 N N . LEU A 1 284 ? 26.75 -23.453 -19.797 1 89.69 284 LEU A N 1
ATOM 2233 C CA . LEU A 1 284 ? 25.344 -23.047 -19.859 1 89.69 284 LEU A CA 1
ATOM 2234 C C . LEU A 1 284 ? 25.203 -21.547 -19.594 1 89.69 284 LEU A C 1
ATOM 2236 O O . LEU A 1 284 ? 24.422 -20.859 -20.266 1 89.69 284 LEU A O 1
ATOM 2240 N N . ILE A 1 285 ? 25.938 -21.016 -18.641 1 95.12 285 ILE A N 1
ATOM 2241 C CA . ILE A 1 285 ? 25.891 -19.594 -18.281 1 95.12 285 ILE A CA 1
ATOM 2242 C C . ILE A 1 285 ? 26.422 -18.766 -19.453 1 95.12 285 ILE A C 1
ATOM 2244 O O . ILE A 1 285 ? 25.859 -17.719 -19.781 1 95.12 285 ILE A O 1
ATOM 2248 N N . PHE A 1 286 ? 27.5 -19.234 -20.047 1 94.5 286 PHE A N 1
ATOM 2249 C CA . PHE A 1 286 ? 28.078 -18.531 -21.172 1 94.5 286 PHE A CA 1
ATOM 2250 C C . PHE A 1 286 ? 27.062 -18.375 -22.312 1 94.5 286 PHE A C 1
ATOM 2252 O O . PHE A 1 286 ? 27.016 -17.344 -22.969 1 94.5 286 PHE A O 1
ATOM 2259 N N . GLY A 1 287 ? 26.312 -19.344 -22.5 1 90.94 287 GLY A N 1
ATOM 2260 C CA . GLY A 1 287 ? 25.297 -19.297 -23.547 1 90.94 287 GLY A CA 1
ATOM 2261 C C . GLY A 1 287 ? 24.328 -18.141 -23.406 1 90.94 287 GLY A C 1
ATOM 2262 O O . GLY A 1 287 ? 23.828 -17.625 -24.406 1 90.94 287 GLY A O 1
ATOM 2263 N N . GLU A 1 288 ? 24.094 -17.719 -22.234 1 90.5 288 GLU A N 1
ATOM 2264 C CA . GLU A 1 288 ? 23.141 -16.641 -21.984 1 90.5 288 GLU A CA 1
ATOM 2265 C C . GLU A 1 288 ? 23.844 -15.328 -21.703 1 90.5 288 GLU A C 1
ATOM 2267 O O . GLU A 1 288 ? 23.516 -14.297 -22.312 1 90.5 288 GLU A O 1
ATOM 2272 N N . PHE A 1 289 ? 24.859 -15.305 -20.891 1 95.06 289 PHE A N 1
ATOM 2273 C CA . PHE A 1 289 ? 25.453 -14.078 -20.359 1 95.06 289 PHE A CA 1
ATOM 2274 C C . PHE A 1 289 ? 26.453 -13.5 -21.359 1 95.06 289 PHE A C 1
ATOM 2276 O O . PHE A 1 289 ? 26.844 -12.336 -21.25 1 95.06 289 PHE A O 1
ATOM 2283 N N . SER A 1 290 ? 26.859 -14.273 -22.312 1 94 290 SER A N 1
ATOM 2284 C CA . SER A 1 290 ? 27.766 -13.766 -23.328 1 94 290 SER A CA 1
ATOM 2285 C C . SER A 1 290 ? 27.094 -12.719 -24.219 1 94 290 SER A C 1
ATOM 2287 O O . SER A 1 290 ? 27.766 -11.961 -24.906 1 94 290 SER A O 1
ATOM 2289 N N . LYS A 1 291 ? 25.844 -12.711 -24.141 1 91.31 291 LYS A N 1
ATOM 2290 C CA . LYS A 1 291 ? 25.062 -11.766 -24.938 1 91.31 291 LYS A CA 1
ATOM 2291 C C . LYS A 1 291 ? 25.016 -10.391 -24.281 1 91.31 291 LYS A C 1
ATOM 2293 O O . LYS A 1 291 ? 24.609 -9.414 -24.922 1 91.31 291 LYS A O 1
ATOM 2298 N N . PHE A 1 292 ? 25.516 -10.281 -23.125 1 93.94 292 PHE A N 1
ATOM 2299 C CA . PHE A 1 292 ? 25.453 -9.031 -22.375 1 93.94 292 PHE A CA 1
ATOM 2300 C C . PHE A 1 292 ? 26.844 -8.406 -22.25 1 93.94 292 PHE A C 1
ATOM 2302 O O . PHE A 1 292 ? 27.844 -9.016 -22.625 1 93.94 292 PHE A O 1
ATOM 2309 N N . GLU A 1 293 ? 26.781 -7.148 -21.766 1 93.81 293 GLU A N 1
ATOM 2310 C CA . GLU A 1 293 ? 28.031 -6.434 -21.5 1 93.81 293 GLU A CA 1
ATOM 2311 C C . GLU A 1 293 ? 28.094 -5.953 -20.047 1 93.81 293 GLU A C 1
ATOM 2313 O O . GLU A 1 293 ? 27.094 -5.496 -19.5 1 93.81 293 GLU A O 1
ATOM 2318 N N . ALA A 1 294 ? 29.281 -6.105 -19.484 1 94.19 294 ALA A N 1
ATOM 2319 C CA . ALA A 1 294 ? 29.5 -5.551 -18.156 1 94.19 294 ALA A CA 1
ATOM 2320 C C . ALA A 1 294 ? 30.25 -4.223 -18.234 1 94.19 294 ALA A C 1
ATOM 2322 O O . ALA A 1 294 ? 31.266 -4.113 -18.938 1 94.19 294 ALA A O 1
ATOM 2323 N N . ILE A 1 295 ? 29.719 -3.256 -17.547 1 92.81 295 ILE A N 1
ATOM 2324 C CA . ILE A 1 295 ? 30.312 -1.919 -17.562 1 92.81 295 ILE A CA 1
ATOM 2325 C C . ILE A 1 295 ? 30.766 -1.542 -16.156 1 92.81 295 ILE A C 1
ATOM 2327 O O . ILE A 1 295 ? 30.016 -1.686 -15.188 1 92.81 295 ILE A O 1
ATOM 2331 N N . SER A 1 296 ? 32.031 -1.163 -16.094 1 92.25 296 SER A N 1
ATOM 2332 C CA . SER A 1 296 ? 32.5 -0.662 -14.812 1 92.25 296 SER A CA 1
ATOM 2333 C C . SER A 1 296 ? 32.156 0.806 -14.617 1 92.25 296 SER A C 1
ATOM 2335 O O . SER A 1 296 ? 32.188 1.597 -15.562 1 92.25 296 SER A O 1
ATOM 2337 N N . ARG A 1 297 ? 31.688 1.09 -13.445 1 88.62 297 ARG A N 1
ATOM 2338 C CA . ARG A 1 297 ? 31.344 2.455 -13.062 1 88.62 297 ARG A CA 1
ATOM 2339 C C . ARG A 1 297 ? 32.125 2.875 -11.812 1 88.62 297 ARG A C 1
ATOM 2341 O O . ARG A 1 297 ? 31.984 2.254 -10.758 1 88.62 297 ARG A O 1
ATOM 2348 N N . SER A 1 298 ? 32.781 3.963 -11.898 1 89.69 298 SER A N 1
ATOM 2349 C CA . SER A 1 298 ? 33.656 4.391 -10.805 1 89.69 298 SER A CA 1
ATOM 2350 C C . SER A 1 298 ? 32.906 5.359 -9.875 1 89.69 298 SER A C 1
ATOM 2352 O O . SER A 1 298 ? 32.25 6.277 -10.336 1 89.69 298 SER A O 1
ATOM 2354 N N . LEU A 1 299 ? 33.062 5.129 -8.602 1 88.94 299 LEU A N 1
ATOM 2355 C CA . LEU A 1 299 ? 32.469 5.973 -7.574 1 88.94 299 LEU A CA 1
ATOM 2356 C C . LEU A 1 299 ? 33.531 6.625 -6.711 1 88.94 299 LEU A C 1
ATOM 2358 O O . LEU A 1 299 ? 34.688 6.164 -6.676 1 88.94 299 LEU A O 1
ATOM 2362 N N . GLU A 1 300 ? 33.156 7.691 -6.055 1 88.62 300 GLU A N 1
ATOM 2363 C CA . GLU A 1 300 ? 34.031 8.312 -5.07 1 88.62 300 GLU A CA 1
ATOM 2364 C C . GLU A 1 300 ? 33.75 7.789 -3.666 1 88.62 300 GLU A C 1
ATOM 2366 O O . GLU A 1 300 ? 32.625 7.906 -3.17 1 88.62 300 GLU A O 1
ATOM 2371 N N . VAL A 1 301 ? 34.812 7.199 -3.111 1 89.94 301 VAL A N 1
ATOM 2372 C CA . VAL A 1 301 ? 34.625 6.5 -1.844 1 89.94 301 VAL A CA 1
ATOM 2373 C C . VAL A 1 301 ? 35.594 7.035 -0.81 1 89.94 301 VAL A C 1
ATOM 2375 O O . VAL A 1 301 ? 36.75 7.359 -1.143 1 89.94 301 VAL A O 1
ATOM 2378 N N . GLU A 1 302 ? 35.094 7.164 0.467 1 88 302 GLU A N 1
ATOM 2379 C CA . GLU A 1 302 ? 35.938 7.531 1.597 1 88 302 GLU A CA 1
ATOM 2380 C C . GLU A 1 302 ? 35.875 6.465 2.689 1 88 302 GLU A C 1
ATOM 2382 O O . GLU A 1 302 ? 34.938 5.699 2.773 1 88 302 GLU A O 1
ATOM 2387 N N . ASN A 1 303 ? 37 6.293 3.484 1 86.38 303 ASN A N 1
ATOM 2388 C CA . ASN A 1 303 ? 37.062 5.422 4.652 1 86.38 303 ASN A CA 1
ATOM 2389 C C . ASN A 1 303 ? 36.781 3.967 4.285 1 86.38 303 ASN A C 1
ATOM 2391 O O . ASN A 1 303 ? 35.906 3.322 4.887 1 86.38 303 ASN A O 1
ATOM 2395 N N . TYR A 1 304 ? 37.438 3.527 3.279 1 88.69 304 TYR A N 1
ATOM 2396 C CA . TYR A 1 304 ? 37.25 2.162 2.809 1 88.69 304 TYR A CA 1
ATOM 2397 C C . TYR A 1 304 ? 37.938 1.163 3.715 1 88.69 304 TYR A C 1
ATOM 2399 O O . TYR A 1 304 ? 39.125 1.331 4.031 1 88.69 304 TYR A O 1
ATOM 2407 N N . GLN A 1 305 ? 37.188 0.192 4.242 1 85 305 GLN A N 1
ATOM 2408 C CA . GLN A 1 305 ? 37.688 -0.931 5.023 1 85 305 GLN A CA 1
ATOM 2409 C C . GLN A 1 305 ? 37.156 -2.258 4.492 1 85 305 GLN A C 1
ATOM 2411 O O . GLN A 1 305 ? 36 -2.346 4.078 1 85 305 GLN A O 1
ATOM 2416 N N . PHE A 1 306 ? 38.031 -3.229 4.465 1 86 306 PHE A N 1
ATOM 2417 C CA . PHE A 1 306 ? 37.594 -4.527 3.955 1 86 306 PHE A CA 1
ATOM 2418 C C . PHE A 1 306 ? 37.781 -5.609 5.012 1 86 306 PHE A C 1
ATOM 2420 O O . PHE A 1 306 ? 38.875 -5.812 5.523 1 86 306 PHE A O 1
ATOM 2427 N N . SER A 1 307 ? 36.75 -6.375 5.332 1 76.75 307 SER A N 1
ATOM 2428 C CA . SER A 1 307 ? 36.625 -7.574 6.156 1 76.75 307 SER A CA 1
ATOM 2429 C C . SER A 1 307 ? 37.406 -7.414 7.465 1 76.75 307 SER A C 1
ATOM 2431 O O . SER A 1 307 ? 38.031 -8.359 7.945 1 76.75 307 SER A O 1
ATOM 2433 N N . ASP A 1 308 ? 37.469 -6.352 7.996 1 74.19 308 ASP A N 1
ATOM 2434 C CA . ASP A 1 308 ? 38.156 -6.09 9.25 1 74.19 308 ASP A CA 1
ATOM 2435 C C . ASP A 1 308 ? 37.25 -6.348 10.445 1 74.19 308 ASP A C 1
ATOM 2437 O O . ASP A 1 308 ? 37.625 -7.066 11.375 1 74.19 308 ASP A O 1
ATOM 2441 N N . PHE A 1 309 ? 36.062 -6.266 10.453 1 81.44 309 PHE A N 1
ATOM 2442 C CA . PHE A 1 309 ? 35.031 -6.383 11.461 1 81.44 309 PHE A CA 1
ATOM 2443 C C . PHE A 1 309 ? 35.594 -6.105 12.852 1 81.44 309 PHE A C 1
ATOM 2445 O O . PHE A 1 309 ? 35.344 -6.863 13.789 1 81.44 309 PHE A O 1
ATOM 2452 N N . SER A 1 310 ? 36.531 -5.148 12.992 1 80.19 310 SER A N 1
ATOM 2453 C CA . SER A 1 310 ? 37.219 -4.852 14.234 1 80.19 310 SER A CA 1
ATOM 2454 C C . SER A 1 310 ? 36.375 -3.979 15.156 1 80.19 310 SER A C 1
ATOM 2456 O O . SER A 1 310 ? 36.781 -3.688 16.281 1 80.19 310 SER A O 1
ATOM 2458 N N . GLY A 1 311 ? 35.25 -3.717 14.812 1 80.81 311 GLY A N 1
ATOM 2459 C CA . GLY A 1 311 ? 34.406 -2.842 15.609 1 80.81 311 GLY A CA 1
ATOM 2460 C C . GLY A 1 311 ? 33.844 -3.518 16.844 1 80.81 311 GLY A C 1
ATOM 2461 O O . GLY A 1 311 ? 34.25 -4.637 17.188 1 80.81 311 GLY A O 1
ATOM 2462 N N . GLN A 1 312 ? 33.125 -2.758 17.625 1 82.25 312 GLN A N 1
ATOM 2463 C CA . GLN A 1 312 ? 32.5 -3.266 18.844 1 82.25 312 GLN A CA 1
ATOM 2464 C C . GLN A 1 312 ? 31.125 -3.857 18.531 1 82.25 312 GLN A C 1
ATOM 2466 O O . GLN A 1 312 ? 30.5 -3.51 17.516 1 82.25 312 GLN A O 1
ATOM 2471 N N . ILE A 1 313 ? 30.797 -4.781 19.375 1 83.88 313 ILE A N 1
ATOM 2472 C CA . ILE A 1 313 ? 29.469 -5.387 19.219 1 83.88 313 ILE A CA 1
ATOM 2473 C C . ILE A 1 313 ? 28.391 -4.316 19.359 1 83.88 313 ILE A C 1
ATOM 2475 O O . ILE A 1 313 ? 28.438 -3.508 20.297 1 83.88 313 ILE A O 1
ATOM 2479 N N . GLN A 1 314 ? 27.609 -4.273 18.359 1 82.5 314 GLN A N 1
ATOM 2480 C CA . GLN A 1 314 ? 26.5 -3.328 18.406 1 82.5 314 GLN A CA 1
ATOM 2481 C C . GLN A 1 314 ? 25.531 -3.672 19.547 1 82.5 314 GLN A C 1
ATOM 2483 O O . GLN A 1 314 ? 25.234 -4.844 19.781 1 82.5 314 GLN A O 1
ATOM 2488 N N . ASP A 1 315 ? 25.156 -2.625 20.328 1 85.31 315 ASP A N 1
ATOM 2489 C CA . ASP A 1 315 ? 24.266 -2.756 21.469 1 85.31 315 ASP A CA 1
ATOM 2490 C C . ASP A 1 315 ? 23.203 -1.659 21.469 1 85.31 315 ASP A C 1
ATOM 2492 O O . ASP A 1 315 ? 23.516 -0.489 21.703 1 85.31 315 ASP A O 1
ATOM 2496 N N . LEU A 1 316 ? 21.984 -2.145 21.234 1 89 316 LEU A N 1
ATOM 2497 C CA . LEU A 1 316 ? 20.891 -1.191 21.141 1 89 316 LEU A CA 1
ATOM 2498 C C . LEU A 1 316 ? 20.688 -0.476 22.469 1 89 316 LEU A C 1
ATOM 2500 O O . LEU A 1 316 ? 20.188 0.655 22.5 1 89 316 LEU A O 1
ATOM 2504 N N . HIS A 1 317 ? 21.125 -1.094 23.578 1 87.62 317 HIS A N 1
ATOM 2505 C CA . HIS A 1 317 ? 21.062 -0.428 24.875 1 87.62 317 HIS A CA 1
ATOM 2506 C C . HIS A 1 317 ? 22.078 0.715 24.953 1 87.62 317 HIS A C 1
ATOM 2508 O O . HIS A 1 317 ? 21.766 1.777 25.5 1 87.62 317 HIS A O 1
ATOM 2514 N N . TYR A 1 318 ? 23.203 0.389 24.438 1 87.06 318 TYR A N 1
ATOM 2515 C CA . TYR A 1 318 ? 24.234 1.421 24.391 1 87.06 318 TYR A CA 1
ATOM 2516 C C . TYR A 1 318 ? 23.781 2.596 23.531 1 87.06 318 TYR A C 1
ATOM 2518 O O . TYR A 1 318 ? 23.938 3.754 23.922 1 87.06 318 TYR A O 1
ATOM 2526 N N . LEU A 1 319 ? 23.266 2.287 22.375 1 90.06 319 LEU A N 1
ATOM 2527 C CA . LEU A 1 319 ? 22.766 3.334 21.484 1 90.06 319 LEU A CA 1
ATOM 2528 C C . LEU A 1 319 ? 21.703 4.176 22.203 1 90.06 319 LEU A C 1
ATOM 2530 O O . LEU A 1 319 ? 21.75 5.406 22.141 1 90.06 319 LEU A O 1
ATOM 2534 N N . HIS A 1 320 ? 20.797 3.553 22.875 1 91.06 320 HIS A N 1
ATOM 2535 C CA . HIS A 1 320 ? 19.734 4.246 23.594 1 91.06 320 HIS A CA 1
ATOM 2536 C C . HIS A 1 320 ? 20.297 5.207 24.625 1 91.06 320 HIS A C 1
ATOM 2538 O O . HIS A 1 320 ? 19.859 6.355 24.719 1 91.06 320 HIS A O 1
ATOM 2544 N N . ASN A 1 321 ? 21.297 4.785 25.344 1 88.44 321 ASN A N 1
ATOM 2545 C CA . ASN A 1 321 ? 21.922 5.617 26.375 1 88.44 321 ASN A CA 1
ATOM 2546 C C . ASN A 1 321 ? 22.641 6.812 25.75 1 88.44 321 ASN A C 1
ATOM 2548 O O . ASN A 1 321 ? 22.625 7.91 26.312 1 88.44 321 ASN A O 1
ATOM 2552 N N . MET A 1 322 ? 23.25 6.539 24.672 1 88.31 322 MET A N 1
ATOM 2553 C CA . MET A 1 322 ? 23.953 7.621 23.984 1 88.31 322 MET A CA 1
ATOM 2554 C C . MET A 1 322 ? 22.969 8.672 23.469 1 88.31 322 MET A C 1
ATOM 2556 O O . MET A 1 322 ? 23.281 9.867 23.484 1 88.31 322 MET A O 1
ATOM 2560 N N . LEU A 1 323 ? 21.891 8.219 23.047 1 90.12 323 LEU A N 1
ATOM 2561 C CA . LEU A 1 323 ? 20.875 9.133 22.547 1 90.12 323 LEU A CA 1
ATOM 2562 C C . LEU A 1 323 ? 20.344 10.016 23.672 1 90.12 323 LEU A C 1
ATOM 2564 O O . LEU A 1 323 ? 20.188 11.227 23.5 1 90.12 323 LEU A O 1
ATOM 2568 N N . LEU A 1 324 ? 20.109 9.438 24.812 1 89.75 324 LEU A N 1
ATOM 2569 C CA . LEU A 1 324 ? 19.609 10.188 25.953 1 89.75 324 LEU A CA 1
ATOM 2570 C C . LEU A 1 324 ? 20.641 11.203 26.438 1 89.75 324 LEU A C 1
ATOM 2572 O O . LEU A 1 324 ? 20.297 12.328 26.797 1 89.75 324 LEU A O 1
ATOM 2576 N N . ALA A 1 325 ? 21.828 10.766 26.391 1 87.38 325 ALA A N 1
ATOM 2577 C CA . ALA A 1 325 ? 22.906 11.688 26.766 1 87.38 325 ALA A CA 1
ATOM 2578 C C . ALA A 1 325 ? 22.984 12.867 25.797 1 87.38 325 ALA A C 1
ATOM 2580 O O . ALA A 1 325 ? 23.172 14.008 26.219 1 87.38 325 ALA A O 1
ATOM 2581 N N . SER A 1 326 ? 22.844 12.531 24.578 1 86.88 326 SER A N 1
ATOM 2582 C CA . SER A 1 326 ? 22.859 13.578 23.562 1 86.88 326 SER A CA 1
ATOM 2583 C C . SER A 1 326 ? 21.688 14.531 23.734 1 86.88 326 SER A C 1
ATOM 2585 O O . SER A 1 326 ? 21.812 15.734 23.484 1 86.88 326 SER A O 1
ATOM 2587 N N . LEU A 1 327 ? 20.594 14.07 24.125 1 86.75 327 LEU A N 1
ATOM 2588 C CA . LEU A 1 327 ? 19.406 14.891 24.375 1 86.75 327 LEU A CA 1
ATOM 2589 C C . LEU A 1 327 ? 19.625 15.812 25.562 1 86.75 327 LEU A C 1
ATOM 2591 O O . LEU A 1 327 ? 19.281 17 25.516 1 86.75 327 LEU A O 1
ATOM 2595 N N . GLU A 1 328 ? 20.203 15.266 26.578 1 87.06 328 GLU A N 1
ATOM 2596 C CA . GLU A 1 328 ? 20.516 16.078 27.75 1 87.06 328 GLU A CA 1
ATOM 2597 C C . GLU A 1 328 ? 21.484 17.203 27.406 1 87.06 328 GLU A C 1
ATOM 2599 O O . GLU A 1 328 ? 21.297 18.344 27.844 1 87.06 328 GLU A O 1
ATOM 2604 N N . ASP A 1 329 ? 22.422 16.812 26.625 1 83.75 329 ASP A N 1
ATOM 2605 C CA . ASP A 1 329 ? 23.391 17.812 26.203 1 83.75 329 ASP A CA 1
ATOM 2606 C C . ASP A 1 329 ? 22.734 18.906 25.359 1 83.75 329 ASP A C 1
ATOM 2608 O O . ASP A 1 329 ? 23.078 20.094 25.484 1 83.75 329 ASP A O 1
ATOM 2612 N N . TYR A 1 330 ? 21.875 18.469 24.547 1 83 330 TYR A N 1
ATOM 2613 C CA . TYR A 1 330 ? 21.172 19.406 23.688 1 83 330 TYR A CA 1
ATOM 2614 C C . TYR A 1 330 ? 20.406 20.438 24.516 1 83 330 TYR A C 1
ATOM 2616 O O . TYR A 1 330 ? 20.422 21.625 24.203 1 83 330 TYR A O 1
ATOM 2624 N N . PHE A 1 331 ? 19.75 20.094 25.578 1 84.06 331 PHE A N 1
ATOM 2625 C CA . PHE A 1 331 ? 18.891 20.969 26.344 1 84.06 331 PHE A CA 1
ATOM 2626 C C . PHE A 1 331 ? 19.688 21.781 27.359 1 84.06 331 PHE A C 1
ATOM 2628 O O . PHE A 1 331 ? 19.312 22.906 27.703 1 84.06 331 PHE A O 1
ATOM 2635 N N . ILE A 1 332 ? 20.781 21.25 27.766 1 82.19 332 ILE A N 1
ATOM 2636 C CA . ILE A 1 332 ? 21.578 21.938 28.781 1 82.19 332 ILE A CA 1
ATOM 2637 C C . ILE A 1 332 ? 22.5 22.938 28.094 1 82.19 332 ILE A C 1
ATOM 2639 O O . ILE A 1 332 ? 22.578 24.109 28.5 1 82.19 332 ILE A O 1
ATOM 2643 N N . GLU A 1 333 ? 23.188 22.484 27.078 1 75.06 333 GLU A N 1
ATOM 2644 C CA . GLU A 1 333 ? 24.188 23.312 26.453 1 75.06 333 GLU A CA 1
ATOM 2645 C C . GLU A 1 333 ? 23.609 24.109 25.281 1 75.06 333 GLU A C 1
ATOM 2647 O O . GLU A 1 333 ? 24.172 25.109 24.859 1 75.06 333 GLU A O 1
ATOM 2652 N N . GLY A 1 334 ? 22.438 23.828 24.859 1 66.25 334 GLY A N 1
ATOM 2653 C CA . GLY A 1 334 ? 21.828 24.484 23.734 1 66.25 334 GLY A CA 1
ATOM 2654 C C . GLY A 1 334 ? 22.234 23.891 22.391 1 66.25 334 GLY A C 1
ATOM 2655 O O . GLY A 1 334 ? 23.156 23.078 22.328 1 66.25 334 GLY A O 1
ATOM 2656 N N . PRO A 1 335 ? 21.516 24.172 21.281 1 59.16 335 PRO A N 1
ATOM 2657 C CA . PRO A 1 335 ? 21.766 23.594 19.969 1 59.16 335 PRO A CA 1
ATOM 2658 C C . PRO A 1 335 ? 23.188 23.875 19.453 1 59.16 335 PRO A C 1
ATOM 2660 O O . PRO A 1 335 ? 23.672 23.172 18.578 1 59.16 335 PRO A O 1
ATOM 2663 N N . SER A 1 336 ? 23.812 24.938 19.953 1 55.56 336 SER A N 1
ATOM 2664 C CA . SER A 1 336 ? 25.109 25.359 19.438 1 55.56 336 SER A CA 1
ATOM 2665 C C . SER A 1 336 ? 26.172 24.297 19.688 1 55.56 336 SER A C 1
ATOM 2667 O O . SER A 1 336 ? 27.141 24.188 18.938 1 55.56 336 SER A O 1
ATOM 2669 N N . LYS A 1 337 ? 26.062 23.641 20.734 1 53.84 337 LYS A N 1
ATOM 2670 C CA . LYS A 1 337 ? 27.141 22.703 21.078 1 53.84 337 LYS A CA 1
ATOM 2671 C C . LYS A 1 337 ? 26.922 21.344 20.422 1 53.84 337 LYS A C 1
ATOM 2673 O O . LYS A 1 337 ? 27.828 20.5 20.406 1 53.84 337 LYS A O 1
ATOM 2678 N N . ALA A 1 338 ? 25.75 21.094 20 1 55.59 338 ALA A N 1
ATOM 2679 C CA . ALA A 1 338 ? 25.547 19.828 19.281 1 55.59 338 ALA A CA 1
ATOM 2680 C C . ALA A 1 338 ? 24.766 20.047 18 1 55.59 338 ALA A C 1
ATOM 2682 O O . ALA A 1 338 ? 23.672 19.516 17.828 1 55.59 338 ALA A O 1
ATOM 2683 N N . PRO A 1 339 ? 25.453 21.016 17.141 1 51.84 339 PRO A N 1
ATOM 2684 C CA . PRO A 1 339 ? 24.734 21.469 15.945 1 51.84 339 PRO A CA 1
ATOM 2685 C C . PRO A 1 339 ? 24.281 20.312 15.055 1 51.84 339 PRO A C 1
ATOM 2687 O O . PRO A 1 339 ? 23.312 20.453 14.297 1 51.84 339 PRO A O 1
ATOM 2690 N N . GLU A 1 340 ? 24.938 19.172 15.32 1 57.5 340 GLU A N 1
ATOM 2691 C CA . GLU A 1 340 ? 24.734 18.094 14.359 1 57.5 340 GLU A CA 1
ATOM 2692 C C . GLU A 1 340 ? 23.531 17.25 14.75 1 57.5 340 GLU A C 1
ATOM 2694 O O . GLU A 1 340 ? 23.078 16.406 13.961 1 57.5 340 GLU A O 1
ATOM 2699 N N . ASN A 1 341 ? 22.922 17.703 15.859 1 64.25 341 ASN A N 1
ATOM 2700 C CA . ASN A 1 341 ? 21.891 16.781 16.328 1 64.25 341 ASN A CA 1
ATOM 2701 C C . ASN A 1 341 ? 20.5 17.234 15.883 1 64.25 341 ASN A C 1
ATOM 2703 O O . ASN A 1 341 ? 20.125 18.406 16.031 1 64.25 341 ASN A O 1
ATOM 2707 N N . ASN A 1 342 ? 19.922 16.438 15.148 1 79.69 342 ASN A N 1
ATOM 2708 C CA . ASN A 1 342 ? 18.5 16.625 14.82 1 79.69 342 ASN A CA 1
ATOM 2709 C C . ASN A 1 342 ? 17.594 16.141 15.945 1 79.69 342 ASN A C 1
ATOM 2711 O O . ASN A 1 342 ? 17.5 14.938 16.203 1 79.69 342 ASN A O 1
ATOM 2715 N N . LEU A 1 343 ? 17.109 17.141 16.672 1 85 343 LEU A N 1
ATOM 2716 C CA . LEU A 1 343 ? 16.344 16.844 17.875 1 85 343 LEU A CA 1
ATOM 2717 C C . LEU A 1 343 ? 15.242 15.828 17.578 1 85 343 LEU A C 1
ATOM 2719 O O . LEU A 1 343 ? 15.047 14.875 18.344 1 85 343 LEU A O 1
ATOM 2723 N N . GLU A 1 344 ? 14.477 16.016 16.531 1 87.44 344 GLU A N 1
ATOM 2724 C CA . GLU A 1 344 ? 13.383 15.117 16.188 1 87.44 344 GLU A CA 1
ATOM 2725 C C . GLU A 1 344 ? 13.883 13.688 16.016 1 87.44 344 GLU A C 1
ATOM 2727 O O . GLU A 1 344 ? 13.25 12.742 16.5 1 87.44 344 GLU A O 1
ATOM 2732 N N . LYS A 1 345 ? 14.984 13.531 15.336 1 90.31 345 LYS A N 1
ATOM 2733 C CA . LYS A 1 345 ? 15.547 12.203 15.07 1 90.31 345 LYS A CA 1
ATOM 2734 C C . LYS A 1 345 ? 16.031 11.547 16.359 1 90.31 345 LYS A C 1
ATOM 2736 O O . LYS A 1 345 ? 15.93 10.328 16.516 1 90.31 345 LYS A O 1
ATOM 2741 N N . LEU A 1 346 ? 16.609 12.398 17.219 1 90 346 LEU A N 1
ATOM 2742 C CA . LEU A 1 346 ? 17.062 11.891 18.516 1 90 346 LEU A CA 1
ATOM 2743 C C . LEU A 1 346 ? 15.883 11.359 19.328 1 90 346 LEU A C 1
ATOM 2745 O O . LEU A 1 346 ? 15.945 10.25 19.859 1 90 346 LEU A O 1
ATOM 2749 N N . ILE A 1 347 ? 14.836 12.141 19.375 1 91.5 347 ILE A N 1
ATOM 2750 C CA . ILE A 1 347 ? 13.664 11.766 20.156 1 91.5 347 ILE A CA 1
ATOM 2751 C C . ILE A 1 347 ? 13.023 10.516 19.547 1 91.5 347 ILE A C 1
ATOM 2753 O O . ILE A 1 347 ? 12.695 9.57 20.266 1 91.5 347 ILE A O 1
ATOM 2757 N N . LYS A 1 348 ? 12.836 10.523 18.266 1 91.56 348 LYS A N 1
ATOM 2758 C CA . LYS A 1 348 ? 12.234 9.391 17.547 1 91.56 348 LYS A CA 1
ATOM 2759 C C . LYS A 1 348 ? 12.984 8.102 17.844 1 91.56 348 LYS A C 1
ATOM 2761 O O . LYS A 1 348 ? 12.375 7.082 18.188 1 91.56 348 LYS A O 1
ATOM 2766 N N . SER A 1 349 ? 14.312 8.133 17.672 1 93.5 349 SER A N 1
ATOM 2767 C CA . SER A 1 349 ? 15.133 6.953 17.922 1 93.5 349 SER A CA 1
ATOM 2768 C C . SER A 1 349 ? 15.016 6.477 19.359 1 93.5 349 SER A C 1
ATOM 2770 O O . SER A 1 349 ? 14.914 5.277 19.609 1 93.5 349 SER A O 1
ATOM 2772 N N . ALA A 1 350 ? 15.031 7.414 20.281 1 91.81 350 ALA A N 1
ATOM 2773 C CA . ALA A 1 350 ? 14.953 7.074 21.688 1 91.81 350 ALA A CA 1
ATOM 2774 C C . ALA A 1 350 ? 13.609 6.434 22.031 1 91.81 350 ALA A C 1
ATOM 2776 O O . ALA A 1 350 ? 13.547 5.449 22.766 1 91.81 350 ALA A O 1
ATOM 2777 N N . VAL A 1 351 ? 12.547 6.969 21.5 1 91.12 351 VAL A N 1
ATOM 2778 C CA . VAL A 1 351 ? 11.195 6.477 21.766 1 91.12 351 VAL A CA 1
ATOM 2779 C C . VAL A 1 351 ? 11.031 5.078 21.172 1 91.12 351 VAL A C 1
ATOM 2781 O O . VAL A 1 351 ? 10.492 4.18 21.828 1 91.12 351 VAL A O 1
ATOM 2784 N N . ILE A 1 352 ? 11.477 4.867 19.984 1 90.94 352 ILE A N 1
ATOM 2785 C CA . ILE A 1 352 ? 11.383 3.576 19.312 1 90.94 352 ILE A CA 1
ATOM 2786 C C . ILE A 1 352 ? 12.156 2.525 20.109 1 90.94 352 ILE A C 1
ATOM 2788 O O . ILE A 1 352 ? 11.641 1.429 20.359 1 90.94 352 ILE A O 1
ATOM 2792 N N . LEU A 1 353 ? 13.367 2.863 20.531 1 91.44 353 LEU A N 1
ATOM 2793 C CA . LEU A 1 353 ? 14.219 1.912 21.234 1 91.44 353 LEU A CA 1
ATOM 2794 C C . LEU A 1 353 ? 13.633 1.556 22.594 1 91.44 353 LEU A C 1
ATOM 2796 O O . LEU A 1 353 ? 13.711 0.403 23.016 1 91.44 353 LEU A O 1
ATOM 2800 N N . LYS A 1 354 ? 13.094 2.518 23.25 1 88.88 354 LYS A N 1
ATOM 2801 C CA . LYS A 1 354 ? 12.461 2.24 24.531 1 88.88 354 LYS A CA 1
ATOM 2802 C C . LYS A 1 354 ? 11.328 1.234 24.375 1 88.88 354 LYS A C 1
ATOM 2804 O O . LYS A 1 354 ? 11.195 0.306 25.188 1 88.88 354 LYS A O 1
ATOM 2809 N N . LYS A 1 355 ? 10.5 1.437 23.438 1 86.25 355 LYS A N 1
ATOM 2810 C CA . LYS A 1 355 ? 9.375 0.54 23.188 1 86.25 355 LYS A CA 1
ATOM 2811 C C . LYS A 1 355 ? 9.852 -0.863 22.844 1 86.25 355 LYS A C 1
ATOM 2813 O O . LYS A 1 355 ? 9.258 -1.855 23.266 1 86.25 355 LYS A O 1
ATOM 2818 N N . MET A 1 356 ? 10.906 -0.977 22.094 1 87.31 356 MET A N 1
ATOM 2819 C CA . MET A 1 356 ? 11.422 -2.252 21.609 1 87.31 356 MET A CA 1
ATOM 2820 C C . MET A 1 356 ? 12.109 -3.025 22.719 1 87.31 356 MET A C 1
ATOM 2822 O O . MET A 1 356 ? 11.969 -4.246 22.812 1 87.31 356 MET A O 1
ATOM 2826 N N . LEU A 1 357 ? 12.906 -2.357 23.469 1 85.31 357 LEU A N 1
ATOM 2827 C CA . LEU A 1 357 ? 13.75 -3.016 24.469 1 85.31 357 LEU A CA 1
ATOM 2828 C C . LEU A 1 357 ? 12.961 -3.34 25.719 1 85.31 357 LEU A C 1
ATOM 2830 O O . LEU A 1 357 ? 13.344 -4.223 26.5 1 85.31 357 LEU A O 1
ATOM 2834 N N . LYS A 1 358 ? 11.586 -2.998 25.812 1 72.06 358 LYS A N 1
ATOM 2835 C CA . LYS A 1 358 ? 10.625 -3.283 26.875 1 72.06 358 LYS A CA 1
ATOM 2836 C C . LYS A 1 358 ? 11.32 -3.416 28.234 1 72.06 358 LYS A C 1
ATOM 2838 O O . LYS A 1 358 ? 10.93 -4.25 29.047 1 72.06 358 LYS A O 1
ATOM 2843 N N . LEU A 1 359 ? 12.484 -2.859 28.516 1 61.47 359 LEU A N 1
ATOM 2844 C CA . LEU A 1 359 ? 13.148 -3.094 29.781 1 61.47 359 LEU A CA 1
ATOM 2845 C C . LEU A 1 359 ? 12.805 -2 30.797 1 61.47 359 LEU A C 1
ATOM 2847 O O . LEU A 1 359 ? 12.961 -0.813 30.5 1 61.47 359 LEU A O 1
ATOM 2851 N N . PRO A 1 360 ? 12.078 -2.418 31.781 1 57.41 360 PRO A N 1
ATOM 2852 C CA . PRO A 1 360 ? 11.672 -1.483 32.844 1 57.41 360 PRO A CA 1
ATOM 2853 C C . PRO A 1 360 ? 12.828 -0.628 33.344 1 57.41 360 PRO A C 1
ATOM 2855 O O . PRO A 1 360 ? 12.617 0.497 33.812 1 57.41 360 PRO A O 1
ATOM 2858 N N . THR A 1 361 ? 14.156 -1.168 33.188 1 56.34 361 THR A N 1
ATOM 2859 C CA . THR A 1 361 ? 15.312 -0.54 33.812 1 56.34 361 THR A CA 1
ATOM 2860 C C . THR A 1 361 ? 15.891 0.549 32.906 1 56.34 361 THR A C 1
ATOM 2862 O O . THR A 1 361 ? 16.781 1.296 33.344 1 56.34 361 THR A O 1
ATOM 2865 N N . ILE A 1 362 ? 15.367 0.662 31.797 1 58.94 362 ILE A N 1
ATOM 2866 C CA . ILE A 1 362 ? 15.977 1.631 30.891 1 58.94 362 ILE A CA 1
ATOM 2867 C C . ILE A 1 362 ? 15.32 2.996 31.078 1 58.94 362 ILE A C 1
ATOM 2869 O O . ILE A 1 362 ? 14.094 3.088 31.203 1 58.94 362 ILE A O 1
ATOM 2873 N N . ARG A 1 363 ? 16.25 3.918 31.359 1 74.69 363 ARG A N 1
ATOM 2874 C CA . ARG A 1 363 ? 15.797 5.297 31.5 1 74.69 363 ARG A CA 1
ATOM 2875 C C . ARG A 1 363 ? 14.883 5.672 30.328 1 74.69 363 ARG A C 1
ATOM 2877 O O . ARG A 1 363 ? 15.156 5.328 29.188 1 74.69 363 ARG A O 1
ATOM 2884 N N . ASP A 1 364 ? 13.789 6.297 30.75 1 83.19 364 ASP A N 1
ATOM 2885 C CA . ASP A 1 364 ? 12.789 6.688 29.766 1 83.19 364 ASP A CA 1
ATOM 2886 C C . ASP A 1 364 ? 13.031 8.109 29.266 1 83.19 364 ASP A C 1
ATOM 2888 O O . ASP A 1 364 ? 13.539 8.953 30.016 1 83.19 364 ASP A O 1
ATOM 2892 N N . TYR A 1 365 ? 12.875 8.289 27.969 1 85.44 365 TYR A N 1
ATOM 2893 C CA . TYR A 1 365 ? 12.977 9.602 27.344 1 85.44 365 TYR A CA 1
ATOM 2894 C C . TYR A 1 365 ? 12.219 10.648 28.156 1 85.44 365 TYR A C 1
ATOM 2896 O O . TYR A 1 365 ? 12.75 11.727 28.438 1 85.44 365 TYR A O 1
ATOM 2904 N N . PHE A 1 366 ? 11.062 10.32 28.625 1 87.19 366 PHE A N 1
ATOM 2905 C CA . PHE A 1 366 ? 10.203 11.281 29.312 1 87.19 366 PHE A CA 1
ATOM 2906 C C . PHE A 1 366 ? 10.781 11.633 30.688 1 87.19 366 PHE A C 1
ATOM 2908 O O . PHE A 1 366 ? 10.766 12.805 31.078 1 87.19 366 PHE A O 1
ATOM 2915 N N . GLU A 1 367 ? 11.336 10.688 31.328 1 85.75 367 GLU A N 1
ATOM 2916 C CA . GLU A 1 367 ? 11.984 10.93 32.625 1 85.75 367 GLU A CA 1
ATOM 2917 C C . GLU A 1 367 ? 13.203 11.828 32.469 1 85.75 367 GLU A C 1
ATOM 2919 O O . GLU A 1 367 ? 13.461 12.695 33.281 1 85.75 367 GLU A O 1
ATOM 2924 N N . THR A 1 368 ? 13.914 11.625 31.422 1 86.19 368 THR A N 1
ATOM 2925 C CA . THR A 1 368 ? 15.133 12.391 31.172 1 86.19 368 THR A CA 1
ATOM 2926 C C . THR A 1 368 ? 14.805 13.867 30.938 1 86.19 368 THR A C 1
ATOM 2928 O O . THR A 1 368 ? 15.469 14.742 31.5 1 86.19 368 THR A O 1
ATOM 2931 N N . ILE A 1 369 ? 13.797 14.148 30.188 1 86.69 369 ILE A N 1
ATOM 2932 C CA . ILE A 1 369 ? 13.469 15.523 29.828 1 86.69 369 ILE A CA 1
ATOM 2933 C C . ILE A 1 369 ? 12.797 16.219 31 1 86.69 369 ILE A C 1
ATOM 2935 O O . ILE A 1 369 ? 13.039 17.406 31.234 1 86.69 369 ILE A O 1
ATOM 2939 N N . THR A 1 370 ? 11.992 15.523 31.766 1 86.44 370 THR A N 1
ATOM 2940 C CA . THR A 1 370 ? 11.25 16.141 32.875 1 86.44 370 THR A CA 1
ATOM 2941 C C . THR A 1 370 ? 12.195 16.547 34 1 86.44 370 THR A C 1
ATOM 2943 O O . THR A 1 370 ? 11.844 17.375 34.844 1 86.44 370 THR A O 1
ATOM 2946 N N . ASN A 1 371 ? 13.359 15.969 34 1 82.88 371 ASN A N 1
ATOM 2947 C CA . ASN A 1 371 ? 14.344 16.312 35.031 1 82.88 371 ASN A CA 1
ATOM 2948 C C . ASN A 1 371 ? 15.086 17.594 34.656 1 82.88 371 ASN A C 1
ATOM 2950 O O . ASN A 1 371 ? 15.828 18.156 35.469 1 82.88 371 ASN A O 1
ATOM 2954 N N . LEU A 1 372 ? 14.836 18.062 33.469 1 86.62 372 LEU A N 1
ATOM 2955 C CA . LEU A 1 372 ? 15.469 19.297 33.031 1 86.62 372 LEU A CA 1
ATOM 2956 C C . LEU A 1 372 ? 14.617 20.516 33.406 1 86.62 372 LEU A C 1
ATOM 2958 O O . LEU A 1 372 ? 13.477 20.359 33.812 1 86.62 372 LEU A O 1
ATOM 2962 N N . ARG A 1 373 ? 15.219 21.672 33.188 1 85.75 373 ARG A N 1
ATOM 2963 C CA . ARG A 1 373 ? 14.477 22.906 33.406 1 85.75 373 ARG A CA 1
ATOM 2964 C C . ARG A 1 373 ? 13.305 23.031 32.469 1 85.75 373 ARG A C 1
ATOM 2966 O O . ARG A 1 373 ? 13.422 22.688 31.266 1 85.75 373 ARG A O 1
ATOM 2973 N N . VAL A 1 374 ? 12.211 23.5 33.031 1 89.81 374 VAL A N 1
ATOM 2974 C CA . VAL A 1 374 ? 11.008 23.641 32.219 1 89.81 374 VAL A CA 1
ATOM 2975 C C . VAL A 1 374 ? 11.117 24.891 31.344 1 89.81 374 VAL A C 1
ATOM 2977 O O . VAL A 1 374 ? 11.258 26 31.844 1 89.81 374 VAL A O 1
ATOM 2980 N N . THR A 1 375 ? 11.164 24.734 30.109 1 90.69 375 THR A N 1
ATOM 2981 C CA . THR A 1 375 ? 11.148 25.766 29.078 1 90.69 375 THR A CA 1
ATOM 2982 C C . THR A 1 375 ? 10.141 25.406 27.984 1 90.69 375 THR A C 1
ATOM 2984 O O . THR A 1 375 ? 9.648 24.281 27.922 1 90.69 375 THR A O 1
ATOM 2987 N N . PRO A 1 376 ? 9.734 26.422 27.188 1 92.38 376 PRO A N 1
ATOM 2988 C CA . PRO A 1 376 ? 8.859 26.062 26.062 1 92.38 376 PRO A CA 1
ATOM 2989 C C . PRO A 1 376 ? 9.438 24.953 25.203 1 92.38 376 PRO A C 1
ATOM 2991 O O . PRO A 1 376 ? 8.703 24.047 24.766 1 92.38 376 PRO A O 1
ATOM 2994 N N . GLN A 1 377 ? 10.68 24.922 25.016 1 90.06 377 GLN A N 1
ATOM 2995 C CA . GLN A 1 377 ? 11.328 23.922 24.172 1 90.06 377 GLN A CA 1
ATOM 2996 C C . GLN A 1 377 ? 11.188 22.516 24.766 1 90.06 377 GLN A C 1
ATOM 2998 O O . GLN A 1 377 ? 10.93 21.562 24.031 1 90.06 377 GLN A O 1
ATOM 3003 N N . THR A 1 378 ? 11.461 22.438 26.062 1 92.75 378 THR A N 1
ATOM 3004 C CA . THR A 1 378 ? 11.336 21.141 26.703 1 92.75 378 THR A CA 1
ATOM 3005 C C . THR A 1 378 ? 9.898 20.641 26.625 1 92.75 378 THR A C 1
ATOM 3007 O O . THR A 1 378 ? 9.664 19.438 26.438 1 92.75 378 THR A O 1
ATOM 3010 N N . LEU A 1 379 ? 8.938 21.547 26.781 1 94.25 379 LEU A N 1
ATOM 3011 C CA . LEU A 1 379 ? 7.535 21.156 26.734 1 94.25 379 LEU A CA 1
ATOM 3012 C C . LEU A 1 379 ? 7.141 20.703 25.328 1 94.25 379 LEU A C 1
ATOM 3014 O O . LEU A 1 379 ? 6.43 19.719 25.172 1 94.25 379 LEU A O 1
ATOM 3018 N N . PHE A 1 380 ? 7.594 21.438 24.344 1 93.06 380 PHE A N 1
ATOM 3019 C CA . PHE A 1 380 ? 7.316 21.047 22.969 1 93.06 380 PHE A CA 1
ATOM 3020 C C . PHE A 1 380 ? 7.992 19.734 22.625 1 93.06 380 PHE A C 1
ATOM 3022 O O . PHE A 1 380 ? 7.465 18.938 21.844 1 93.06 380 PHE A O 1
ATOM 3029 N N . SER A 1 381 ? 9.18 19.5 23.188 1 92.25 381 SER A N 1
ATOM 3030 C CA . SER A 1 381 ? 9.883 18.234 22.984 1 92.25 381 SER A CA 1
ATOM 3031 C C . SER A 1 381 ? 9.109 17.062 23.578 1 92.25 381 SER A C 1
ATOM 3033 O O . SER A 1 381 ? 9.055 15.984 23 1 92.25 381 SER A O 1
ATOM 3035 N N . LEU A 1 382 ? 8.586 17.281 24.797 1 93.88 382 LEU A N 1
ATOM 3036 C CA . LEU A 1 382 ? 7.75 16.25 25.422 1 93.88 382 LEU A CA 1
ATOM 3037 C C . LEU A 1 382 ? 6.512 15.977 24.578 1 93.88 382 LEU A C 1
ATOM 3039 O O . LEU A 1 382 ? 6.086 14.82 24.453 1 93.88 382 LEU A O 1
ATOM 3043 N N . SER A 1 383 ? 5.93 17.062 24.078 1 94.75 383 SER A N 1
ATOM 3044 C CA . SER A 1 383 ? 4.789 16.922 23.172 1 94.75 383 SER A CA 1
ATOM 3045 C C . SER A 1 383 ? 5.137 16.062 21.969 1 94.75 383 SER A C 1
ATOM 3047 O O . SER A 1 383 ? 4.379 15.164 21.594 1 94.75 383 SER A O 1
ATOM 3049 N N . LEU A 1 384 ? 6.254 16.281 21.359 1 92.88 384 LEU A N 1
ATOM 3050 C CA . LEU A 1 384 ? 6.715 15.516 20.219 1 92.88 384 LEU A CA 1
ATOM 3051 C C . LEU A 1 384 ? 6.906 14.047 20.594 1 92.88 384 LEU A C 1
ATOM 3053 O O . LEU A 1 384 ? 6.531 13.156 19.828 1 92.88 384 LEU A O 1
ATOM 3057 N N . GLY A 1 385 ? 7.535 13.867 21.703 1 92.81 385 GLY A N 1
ATOM 3058 C CA . GLY A 1 385 ? 7.73 12.5 22.172 1 92.81 385 GLY A CA 1
ATOM 3059 C C . GLY A 1 385 ? 6.438 11.719 22.281 1 92.81 385 GLY A C 1
ATOM 3060 O O . GLY A 1 385 ? 6.371 10.562 21.859 1 92.81 385 GLY A O 1
ATOM 3061 N N . LEU A 1 386 ? 5.398 12.32 22.875 1 93.81 386 LEU A N 1
ATOM 3062 C CA . LEU A 1 386 ? 4.102 11.672 23.016 1 93.81 386 LEU A CA 1
ATOM 3063 C C . LEU A 1 386 ? 3.494 11.367 21.656 1 93.81 386 LEU A C 1
ATOM 3065 O O . LEU A 1 386 ? 2.904 10.305 21.453 1 93.81 386 LEU A O 1
ATOM 3069 N N . SER A 1 387 ? 3.594 12.305 20.781 1 92.62 387 SER A N 1
ATOM 3070 C CA . SER A 1 387 ? 3.062 12.133 19.438 1 92.62 387 SER A CA 1
ATOM 3071 C C . SER A 1 387 ? 3.744 10.969 18.719 1 92.62 387 SER A C 1
ATOM 3073 O O . SER A 1 387 ? 3.082 10.164 18.062 1 92.62 387 SER A O 1
ATOM 3075 N N . LEU A 1 388 ? 5.035 10.875 18.828 1 90.56 388 LEU A N 1
ATOM 3076 C CA . LEU A 1 388 ? 5.789 9.805 18.188 1 90.56 388 LEU A CA 1
ATOM 3077 C C . LEU A 1 388 ? 5.445 8.453 18.797 1 90.56 388 LEU A C 1
ATOM 3079 O O . LEU A 1 388 ? 5.34 7.453 18.078 1 90.56 388 LEU A O 1
ATOM 3083 N N . GLU A 1 389 ? 5.301 8.438 20.062 1 90.5 389 GLU A N 1
ATOM 3084 C CA . GLU A 1 389 ? 4.953 7.195 20.75 1 90.5 389 GLU A CA 1
ATOM 3085 C C . GLU A 1 389 ? 3.58 6.688 20.312 1 90.5 389 GLU A C 1
ATOM 3087 O O . GLU A 1 389 ? 3.322 5.484 20.328 1 90.5 389 GLU A O 1
ATOM 3092 N N . SER A 1 390 ? 2.686 7.594 19.891 1 90.81 390 SER A N 1
ATOM 3093 C CA . SER A 1 390 ? 1.344 7.215 19.453 1 90.81 390 SER A CA 1
ATOM 3094 C C . SER A 1 390 ? 1.367 6.59 18.062 1 90.81 390 SER A C 1
ATOM 3096 O O . SER A 1 390 ? 0.367 6.023 17.625 1 90.81 390 SER A O 1
ATOM 3098 N N . GLU A 1 391 ? 2.41 6.699 17.312 1 83.06 391 GLU A N 1
ATOM 3099 C CA . GLU A 1 391 ? 2.643 6.066 16.016 1 83.06 391 GLU A CA 1
ATOM 3100 C C . GLU A 1 391 ? 1.555 6.445 15.016 1 83.06 391 GLU A C 1
ATOM 3102 O O . GLU A 1 391 ? 1.091 5.602 14.25 1 83.06 391 GLU A O 1
ATOM 3107 N N . GLY A 1 392 ? 1.042 7.66 15.195 1 80.69 392 GLY A N 1
ATOM 3108 C CA . GLY A 1 392 ? 0.064 8.148 14.234 1 80.69 392 GLY A CA 1
ATOM 3109 C C . GLY A 1 392 ? -1.336 7.625 14.492 1 80.69 392 GLY A C 1
ATOM 3110 O O . GLY A 1 392 ? -2.277 7.98 13.773 1 80.69 392 GLY A O 1
ATOM 3111 N N . LEU A 1 393 ? -1.562 6.875 15.461 1 85.06 393 LEU A N 1
ATOM 3112 C CA . LEU A 1 393 ? -2.857 6.266 15.734 1 85.06 393 LEU A CA 1
ATOM 3113 C C . LEU A 1 393 ? -3.711 7.18 16.609 1 85.06 393 LEU A C 1
ATOM 3115 O O . LEU A 1 393 ? -4.914 6.945 16.766 1 85.06 393 LEU A O 1
ATOM 3119 N N . GLY A 1 394 ? -3.057 8.242 17.125 1 87.75 394 GLY A N 1
ATOM 3120 C CA . GLY A 1 394 ? -3.768 9.125 18.047 1 87.75 394 GLY A CA 1
ATOM 3121 C C . GLY A 1 394 ? -4.32 10.367 17.375 1 87.75 394 GLY A C 1
ATOM 3122 O O . GLY A 1 394 ? -4.91 11.227 18.031 1 87.75 394 GLY A O 1
ATOM 3123 N N . GLY A 1 395 ? -4.113 10.445 16.109 1 88.44 395 GLY A N 1
ATOM 3124 C CA . GLY A 1 395 ? -4.605 11.617 15.398 1 88.44 395 GLY A CA 1
ATOM 3125 C C . GLY A 1 395 ? -3.537 12.672 15.18 1 88.44 395 GLY A C 1
ATOM 3126 O O . GLY A 1 395 ? -2.395 12.352 14.852 1 88.44 395 GLY A O 1
ATOM 3127 N N . LEU A 1 396 ? -3.998 13.969 15.328 1 88.81 396 LEU A N 1
ATOM 3128 C CA . LEU A 1 396 ? -3.102 15.078 15.031 1 88.81 396 LEU A CA 1
ATOM 3129 C C . LEU A 1 396 ? -2.85 15.922 16.281 1 88.81 396 LEU A C 1
ATOM 3131 O O . LEU A 1 396 ? -3.732 16.062 17.125 1 88.81 396 LEU A O 1
ATOM 3135 N N . ARG A 1 397 ? -1.718 16.484 16.328 1 89.88 397 ARG A N 1
ATOM 3136 C CA . ARG A 1 397 ? -1.378 17.328 17.469 1 89.88 397 ARG A CA 1
ATOM 3137 C C . ARG A 1 397 ? -2.094 18.672 17.375 1 89.88 397 ARG A C 1
ATOM 3139 O O . ARG A 1 397 ? -2.158 19.422 18.359 1 89.88 397 ARG A O 1
ATOM 3146 N N . SER A 1 398 ? -2.604 18.875 16.219 1 84.81 398 SER A N 1
ATOM 3147 C CA . SER A 1 398 ? -3.418 20.078 16.094 1 84.81 398 SER A CA 1
ATOM 3148 C C . SER A 1 398 ? -4.809 19.875 16.672 1 84.81 398 SER A C 1
ATOM 3150 O O . SER A 1 398 ? -5.398 18.797 16.516 1 84.81 398 SER A O 1
ATOM 3152 N N . GLY A 1 399 ? -5.277 20.812 17.453 1 82.69 399 GLY A N 1
ATOM 3153 C CA . GLY A 1 399 ? -6.582 20.688 18.094 1 82.69 399 GLY A CA 1
ATOM 3154 C C . GLY A 1 399 ? -6.691 21.438 19.406 1 82.69 399 GLY A C 1
ATOM 3155 O O . GLY A 1 399 ? -5.75 22.125 19.812 1 82.69 399 GLY A O 1
ATOM 3156 N N . PRO A 1 400 ? -7.816 21.297 20.047 1 83.5 400 PRO A N 1
ATOM 3157 C CA . PRO A 1 400 ? -8.047 22.031 21.297 1 83.5 400 PRO A CA 1
ATOM 3158 C C . PRO A 1 400 ? -7.277 21.453 22.469 1 83.5 400 PRO A C 1
ATOM 3160 O O . PRO A 1 400 ? -6.973 20.266 22.5 1 83.5 400 PRO A O 1
ATOM 3163 N N . ALA A 1 401 ? -6.938 22.297 23.391 1 89.38 401 ALA A N 1
ATOM 3164 C CA . ALA A 1 401 ? -6.172 21.906 24.562 1 89.38 401 ALA A CA 1
ATOM 3165 C C . ALA A 1 401 ? -6.766 22.516 25.844 1 89.38 401 ALA A C 1
ATOM 3167 O O . ALA A 1 401 ? -6.051 23.109 26.641 1 89.38 401 ALA A O 1
ATOM 3168 N N . ALA A 1 402 ? -8.055 22.359 26 1 86.69 402 ALA A N 1
ATOM 3169 C CA . ALA A 1 402 ? -8.727 22.922 27.172 1 86.69 402 ALA A CA 1
ATOM 3170 C C . ALA A 1 402 ? -9.57 21.844 27.875 1 86.69 402 ALA A C 1
ATOM 3172 O O . ALA A 1 402 ? -10.695 22.125 28.297 1 86.69 402 ALA A O 1
ATOM 3173 N N . ASN A 1 403 ? -9.016 20.672 27.875 1 88 403 ASN A N 1
ATOM 3174 C CA . ASN A 1 403 ? -9.672 19.609 28.656 1 88 403 ASN A CA 1
ATOM 3175 C C . ASN A 1 403 ? -9.758 19.984 30.125 1 88 403 ASN A C 1
ATOM 3177 O O . ASN A 1 403 ? -8.805 20.5 30.703 1 88 403 ASN A O 1
ATOM 3181 N N . ARG A 1 404 ? -10.844 19.703 30.734 1 83.88 404 ARG A N 1
ATOM 3182 C CA . ARG A 1 404 ? -11.125 20.172 32.094 1 83.88 404 ARG A CA 1
ATOM 3183 C C . ARG A 1 404 ? -10.07 19.672 33.062 1 83.88 404 ARG A C 1
ATOM 3185 O O . ARG A 1 404 ? -9.641 20.406 33.969 1 83.88 404 ARG A O 1
ATOM 3192 N N . THR A 1 405 ? -9.641 18.438 32.906 1 87.19 405 THR A N 1
ATOM 3193 C CA . THR A 1 405 ? -8.68 17.844 33.844 1 87.19 405 THR A CA 1
ATOM 3194 C C . THR A 1 405 ? -7.293 18.438 33.625 1 87.19 405 THR A C 1
ATOM 3196 O O . THR A 1 405 ? -6.59 18.734 34.594 1 87.19 405 THR A O 1
ATOM 3199 N N . LEU A 1 406 ? -6.887 18.688 32.438 1 89.88 406 LEU A N 1
ATOM 3200 C CA . LEU A 1 406 ? -5.523 19.109 32.125 1 89.88 406 LEU A CA 1
ATOM 3201 C C . LEU A 1 406 ? -5.41 20.641 32.156 1 89.88 406 LEU A C 1
ATOM 3203 O O . LEU A 1 406 ? -4.34 21.172 32.438 1 89.88 406 LEU A O 1
ATOM 3207 N N . PHE A 1 407 ? -6.516 21.281 31.859 1 86.44 407 PHE A N 1
ATOM 3208 C CA . PHE A 1 407 ? -6.492 22.734 31.734 1 86.44 407 PHE A CA 1
ATOM 3209 C C . PHE A 1 407 ? -6.082 23.375 33.031 1 86.44 407 PHE A C 1
ATOM 3211 O O . PHE A 1 407 ? -5.34 24.359 33.062 1 86.44 407 PHE A O 1
ATOM 3218 N N . GLY A 1 408 ? -6.562 22.844 34.156 1 85.94 408 GLY A N 1
ATOM 3219 C CA . GLY A 1 408 ? -6.234 23.375 35.438 1 85.94 408 GLY A CA 1
ATOM 3220 C C . GLY A 1 408 ? -4.777 23.203 35.812 1 85.94 408 GLY A C 1
ATOM 3221 O O . GLY A 1 408 ? -4.273 23.875 36.719 1 85.94 408 GLY A O 1
ATOM 3222 N N . LEU A 1 409 ? -4.059 22.391 35.031 1 91.94 409 LEU A N 1
ATOM 3223 C CA . LEU A 1 409 ? -2.682 22.062 35.375 1 91.94 409 LEU A CA 1
ATOM 3224 C C . LEU A 1 409 ? -1.7 22.75 34.438 1 91.94 409 LEU A C 1
ATOM 3226 O O . LEU A 1 409 ? -0.484 22.609 34.594 1 91.94 409 LEU A O 1
ATOM 3230 N N . LEU A 1 410 ? -2.154 23.547 33.531 1 90.94 410 LEU A N 1
ATOM 3231 C CA . LEU A 1 410 ? -1.312 24.109 32.469 1 90.94 410 LEU A CA 1
ATOM 3232 C C . LEU A 1 410 ? -0.244 25.031 33.062 1 90.94 410 LEU A C 1
ATOM 3234 O O . LEU A 1 410 ? 0.847 25.156 32.5 1 90.94 410 LEU A O 1
ATOM 3238 N N . GLU A 1 411 ? -0.554 25.625 34.188 1 91.25 411 GLU A N 1
ATOM 3239 C CA . GLU A 1 411 ? 0.381 26.562 34.812 1 91.25 411 GLU A CA 1
ATOM 3240 C C . GLU A 1 411 ? 1.418 25.844 35.656 1 91.25 411 GLU A C 1
ATOM 3242 O O . GLU A 1 411 ? 2.377 26.453 36.125 1 91.25 411 GLU A O 1
ATOM 3247 N N . SER A 1 412 ? 1.211 24.578 35.844 1 92.56 412 SER A N 1
ATOM 3248 C CA . SER A 1 412 ? 2.156 23.734 36.562 1 92.56 412 SER A CA 1
ATOM 3249 C C . SER A 1 412 ? 2.617 22.562 35.719 1 92.56 412 SER A C 1
ATOM 3251 O O . SER A 1 412 ? 2.172 21.438 35.906 1 92.56 412 SER A O 1
ATOM 3253 N N . PRO A 1 413 ? 3.631 22.891 34.906 1 91.06 413 PRO A N 1
ATOM 3254 C CA . PRO A 1 413 ? 4.047 21.875 33.938 1 91.06 413 PRO A CA 1
ATOM 3255 C C . PRO A 1 413 ? 4.465 20.562 34.594 1 91.06 413 PRO A C 1
ATOM 3257 O O . PRO A 1 413 ? 4.246 19.484 34.031 1 91.06 413 PRO A O 1
ATOM 3260 N N . GLU A 1 414 ? 5.039 20.562 35.812 1 89.88 414 GLU A N 1
ATOM 3261 C CA . GLU A 1 414 ? 5.445 19.344 36.5 1 89.88 414 GLU A CA 1
ATOM 3262 C C . GLU A 1 414 ? 4.234 18.5 36.875 1 89.88 414 GLU A C 1
ATOM 3264 O O . GLU A 1 414 ? 4.227 17.281 36.656 1 89.88 414 GLU A O 1
ATOM 3269 N N . ARG A 1 415 ? 3.211 19.141 37.406 1 92.88 415 ARG A N 1
ATOM 3270 C CA . ARG A 1 415 ? 1.982 18.438 37.75 1 92.88 415 ARG A CA 1
ATOM 3271 C C . ARG A 1 415 ? 1.242 17.953 36.531 1 92.88 415 ARG A C 1
ATOM 3273 O O . ARG A 1 415 ? 0.618 16.891 36.531 1 92.88 415 ARG A O 1
ATOM 3280 N N . LEU A 1 416 ? 1.306 18.812 35.5 1 94.38 416 LEU A N 1
ATOM 3281 C CA . LEU A 1 416 ? 0.694 18.453 34.25 1 94.38 416 LEU A CA 1
ATOM 3282 C C . LEU A 1 416 ? 1.288 17.141 33.688 1 94.38 416 LEU A C 1
ATOM 3284 O O . LEU A 1 416 ? 0.553 16.234 33.312 1 94.38 416 LEU A O 1
ATOM 3288 N N . PHE A 1 417 ? 2.598 17.031 33.781 1 92 417 PHE A N 1
ATOM 3289 C CA . PHE A 1 417 ? 3.254 15.852 33.25 1 92 417 PHE A CA 1
ATOM 3290 C C . PHE A 1 417 ? 2.979 14.625 34.125 1 92 417 PHE A C 1
ATOM 3292 O O . PHE A 1 417 ? 2.854 13.516 33.594 1 92 417 PHE A O 1
ATOM 3299 N N . GLU A 1 418 ? 2.92 14.828 35.406 1 92.44 418 GLU A N 1
ATOM 3300 C CA . GLU A 1 418 ? 2.564 13.727 36.281 1 92.44 418 GLU A CA 1
ATOM 3301 C C . GLU A 1 418 ? 1.192 13.156 35.938 1 92.44 418 GLU A C 1
ATOM 3303 O O . GLU A 1 418 ? 1.009 11.938 35.906 1 92.44 418 GLU A O 1
ATOM 3308 N N . GLU A 1 419 ? 0.265 14.047 35.688 1 94.06 419 GLU A N 1
ATOM 3309 C CA . GLU A 1 419 ? -1.08 13.625 35.312 1 94.06 419 GLU A CA 1
ATOM 3310 C C . GLU A 1 419 ? -1.066 12.883 33.969 1 94.06 419 GLU A C 1
ATOM 3312 O O . GLU A 1 419 ? -1.759 11.875 33.812 1 94.06 419 GLU A O 1
ATOM 3317 N N . ILE A 1 420 ? -0.293 13.367 33.062 1 94.31 420 ILE A N 1
ATOM 3318 C CA . ILE A 1 420 ? -0.205 12.758 31.734 1 94.31 420 ILE A CA 1
ATOM 3319 C C . ILE A 1 420 ? 0.36 11.344 31.859 1 94.31 420 ILE A C 1
ATOM 3321 O O . ILE A 1 420 ? -0.185 10.398 31.281 1 94.31 420 ILE A O 1
ATOM 3325 N N . GLN A 1 421 ? 1.409 11.156 32.625 1 90.94 421 GLN A N 1
ATOM 3326 C CA . GLN A 1 421 ? 2.055 9.859 32.812 1 90.94 421 GLN A CA 1
ATOM 3327 C C . GLN A 1 421 ? 1.108 8.859 33.469 1 90.94 421 GLN A C 1
ATOM 3329 O O . GLN A 1 421 ? 1.105 7.676 33.094 1 90.94 421 GLN A O 1
ATOM 3334 N N . ARG A 1 422 ? 0.283 9.312 34.25 1 91.5 422 ARG A N 1
ATOM 3335 C CA . ARG A 1 422 ? -0.576 8.438 35.031 1 91.5 422 ARG A CA 1
ATOM 3336 C C . ARG A 1 422 ? -1.819 8.039 34.25 1 91.5 422 ARG A C 1
ATOM 3338 O O . ARG A 1 422 ? -2.25 6.883 34.312 1 91.5 422 ARG A O 1
ATOM 3345 N N . ASN A 1 423 ? -2.383 9.016 33.469 1 92.25 423 ASN A N 1
ATOM 3346 C CA . ASN A 1 423 ? -3.746 8.75 33.031 1 92.25 423 ASN A CA 1
ATOM 3347 C C . ASN A 1 423 ? -3.873 8.867 31.516 1 92.25 423 ASN A C 1
ATOM 3349 O O . ASN A 1 423 ? -4.863 8.422 30.938 1 92.25 423 ASN A O 1
ATOM 3353 N N . TRP A 1 424 ? -2.939 9.398 30.859 1 92.69 424 TRP A N 1
ATOM 3354 C CA . TRP A 1 424 ? -3.205 9.734 29.469 1 92.69 424 TRP A CA 1
ATOM 3355 C C . TRP A 1 424 ? -2.254 8.992 28.547 1 92.69 424 TRP A C 1
ATOM 3357 O O . TRP A 1 424 ? -2.473 8.938 27.328 1 92.69 424 TRP A O 1
ATOM 3367 N N . ARG A 1 425 ? -1.165 8.398 29 1 90.31 425 ARG A N 1
ATOM 3368 C CA . ARG A 1 425 ? -0.181 7.738 28.156 1 90.31 425 ARG A CA 1
ATOM 3369 C C . ARG A 1 425 ? -0.592 6.301 27.859 1 90.31 425 ARG A C 1
ATOM 3371 O O . ARG A 1 425 ? 0.08 5.602 27.094 1 90.31 425 ARG A O 1
ATOM 3378 N N . GLY A 1 426 ? -1.729 5.875 28.344 1 86.69 426 GLY A N 1
ATOM 3379 C CA . GLY A 1 426 ? -2.186 4.508 28.156 1 86.69 426 GLY A CA 1
ATOM 3380 C C . GLY A 1 426 ? -2.869 4.289 26.828 1 86.69 426 GLY A C 1
ATOM 3381 O O . GLY A 1 426 ? -3.059 3.146 26.391 1 86.69 426 GLY A O 1
ATOM 3382 N N . SER A 1 427 ? -3.295 5.332 26.156 1 88.81 427 SER A N 1
ATOM 3383 C CA . SER A 1 427 ? -3.939 5.227 24.844 1 88.81 427 SER A CA 1
ATOM 3384 C C . SER A 1 427 ? -3.311 6.18 23.844 1 88.81 427 SER A C 1
ATOM 3386 O O . SER A 1 427 ? -2.82 7.25 24.203 1 88.81 427 SER A O 1
ATOM 3388 N N . GLU A 1 428 ? -3.34 5.781 22.609 1 90.38 428 GLU A N 1
ATOM 3389 C CA . GLU A 1 428 ? -2.756 6.605 21.547 1 90.38 428 GLU A CA 1
ATOM 3390 C C . GLU A 1 428 ? -3.473 7.949 21.438 1 90.38 428 GLU A C 1
ATOM 3392 O O . GLU A 1 428 ? -2.828 8.984 21.281 1 90.38 428 GLU A O 1
ATOM 3397 N N . SER A 1 429 ? -4.781 7.965 21.547 1 89.69 429 SER A N 1
ATOM 3398 C CA . SER A 1 429 ? -5.543 9.203 21.484 1 89.69 429 SER A CA 1
ATOM 3399 C C . SER A 1 429 ? -5.25 10.086 22.703 1 89.69 429 SER A C 1
ATOM 3401 O O . SER A 1 429 ? -5.156 11.312 22.578 1 89.69 429 SER A O 1
ATOM 3403 N N . GLY A 1 430 ? -5.141 9.43 23.797 1 91.81 430 GLY A N 1
ATOM 3404 C CA . GLY A 1 430 ? -4.805 10.164 25 1 91.81 430 GLY A CA 1
ATOM 3405 C C . GLY A 1 430 ? -3.455 10.852 24.938 1 91.81 430 GLY A C 1
ATOM 3406 O O . GLY A 1 430 ? -3.303 11.984 25.391 1 91.81 430 GLY A O 1
ATOM 3407 N N . MET A 1 431 ? -2.502 10.211 24.344 1 93.94 431 MET A N 1
ATOM 3408 C CA . MET A 1 431 ? -1.154 10.758 24.219 1 93.94 431 MET A CA 1
ATOM 3409 C C . MET A 1 431 ? -1.157 12.023 23.375 1 93.94 431 MET A C 1
ATOM 3411 O O . MET A 1 431 ? -0.53 13.023 23.734 1 93.94 431 MET A O 1
ATOM 3415 N N . VAL A 1 432 ? -1.913 12 22.312 1 94.19 432 VAL A N 1
ATOM 3416 C CA . VAL A 1 432 ? -1.932 13.148 21.406 1 94.19 432 VAL A CA 1
ATOM 3417 C C . VAL A 1 432 ? -2.707 14.297 22.047 1 94.19 432 VAL A C 1
ATOM 3419 O O . VAL A 1 432 ? -2.316 15.461 21.938 1 94.19 432 VAL A O 1
ATOM 3422 N N . ARG A 1 433 ? -3.777 13.961 22.688 1 93.38 433 ARG A N 1
ATOM 3423 C CA . ARG A 1 433 ? -4.531 14.984 23.406 1 93.38 433 ARG A CA 1
ATOM 3424 C C . ARG A 1 433 ? -3.682 15.625 24.5 1 93.38 433 ARG A C 1
ATOM 3426 O O . ARG A 1 433 ? -3.709 16.844 24.688 1 93.38 433 ARG A O 1
ATOM 3433 N N . ALA A 1 434 ? -2.938 14.805 25.203 1 95.38 434 ALA A N 1
ATOM 3434 C CA . ALA A 1 434 ? -2.023 15.305 26.234 1 95.38 434 ALA A CA 1
ATOM 3435 C C . ALA A 1 434 ? -0.93 16.172 25.609 1 95.38 434 ALA A C 1
ATOM 3437 O O . ALA A 1 434 ? -0.53 17.188 26.188 1 95.38 434 ALA A O 1
ATOM 3438 N N . ALA A 1 435 ? -0.424 15.727 24.469 1 95.12 435 ALA A N 1
ATOM 3439 C CA . ALA A 1 435 ? 0.592 16.5 23.766 1 95.12 435 ALA A CA 1
ATOM 3440 C C . ALA A 1 435 ? 0.105 17.922 23.469 1 95.12 435 ALA A C 1
ATOM 3442 O O . ALA A 1 435 ? 0.858 18.875 23.625 1 95.12 435 ALA A O 1
ATOM 3443 N N . ARG A 1 436 ? -1.147 18.062 23.125 1 93.31 436 ARG A N 1
ATOM 3444 C CA . ARG A 1 436 ? -1.736 19.375 22.859 1 93.31 436 ARG A CA 1
ATOM 3445 C C . ARG A 1 436 ? -1.703 20.234 24.109 1 93.31 436 ARG A C 1
ATOM 3447 O O . ARG A 1 436 ? -1.446 21.438 24.031 1 93.31 436 ARG A O 1
ATOM 3454 N N . HIS A 1 437 ? -1.948 19.625 25.188 1 94.38 437 HIS A N 1
ATOM 3455 C CA . HIS A 1 437 ? -1.997 20.375 26.438 1 94.38 437 HIS A CA 1
ATOM 3456 C C . HIS A 1 437 ? -0.6 20.781 26.891 1 94.38 437 HIS A C 1
ATOM 3458 O O . HIS A 1 437 ? -0.427 21.828 27.531 1 94.38 437 HIS A O 1
ATOM 3464 N N . LEU A 1 438 ? 0.375 19.953 26.594 1 95.38 438 LEU A N 1
ATOM 3465 C CA . LEU A 1 438 ? 1.754 20.359 26.844 1 95.38 438 LEU A CA 1
ATOM 3466 C C . LEU A 1 438 ? 2.123 21.594 26.016 1 95.38 438 LEU A C 1
ATOM 3468 O O . LEU A 1 438 ? 2.801 22.5 26.516 1 95.38 438 LEU A O 1
ATOM 3472 N N . GLU A 1 439 ? 1.68 21.625 24.828 1 93.12 439 GLU A N 1
ATOM 3473 C CA . GLU A 1 439 ? 1.942 22.766 23.969 1 93.12 439 GLU A CA 1
ATOM 3474 C C . GLU A 1 439 ? 1.215 24.016 24.469 1 93.12 439 GLU A C 1
ATOM 3476 O O . GLU A 1 439 ? 1.731 25.125 24.375 1 93.12 439 GLU A O 1
ATOM 3481 N N . ALA A 1 440 ? 0.012 23.781 24.953 1 91.56 440 ALA A N 1
ATOM 3482 C CA . ALA A 1 440 ? -0.713 24.906 25.562 1 91.56 440 ALA A CA 1
ATOM 3483 C C . ALA A 1 440 ? 0.045 25.453 26.766 1 91.56 440 ALA A C 1
ATOM 3485 O O . ALA A 1 440 ? 0.084 26.672 26.969 1 91.56 440 ALA A O 1
ATOM 3486 N N . ALA A 1 441 ? 0.59 24.578 27.562 1 94.31 441 ALA A N 1
ATOM 3487 C CA . ALA A 1 441 ? 1.408 25.016 28.688 1 94.31 441 ALA A CA 1
ATOM 3488 C C . ALA A 1 441 ? 2.617 25.812 28.219 1 94.31 441 ALA A C 1
ATOM 3490 O O . ALA A 1 441 ? 2.992 26.812 28.844 1 94.31 441 ALA A O 1
ATOM 3491 N N . ALA A 1 442 ? 3.252 25.344 27.172 1 93.94 442 ALA A N 1
ATOM 3492 C CA . ALA A 1 442 ? 4.383 26.062 26.578 1 93.94 442 ALA A CA 1
ATOM 3493 C C . ALA A 1 442 ? 3.965 27.453 26.109 1 93.94 442 ALA A C 1
ATOM 3495 O O . ALA A 1 442 ? 4.723 28.422 26.25 1 93.94 442 ALA A O 1
ATOM 3496 N N . GLN A 1 443 ? 2.799 27.547 25.578 1 91.31 443 GLN A N 1
ATOM 3497 C CA . GLN A 1 443 ? 2.293 28.812 25.094 1 91.31 443 GLN A CA 1
ATOM 3498 C C . GLN A 1 443 ? 2.105 29.812 26.25 1 91.31 443 GLN A C 1
ATOM 3500 O O . GLN A 1 443 ? 2.293 31.016 26.078 1 91.31 443 GLN A O 1
ATOM 3505 N N . ILE A 1 444 ? 1.7 29.297 27.359 1 92.88 444 ILE A N 1
ATOM 3506 C CA . ILE A 1 444 ? 1.567 30.156 28.547 1 92.88 444 ILE A CA 1
ATOM 3507 C C . ILE A 1 444 ? 2.93 30.734 28.906 1 92.88 444 ILE A C 1
ATOM 3509 O O . ILE A 1 444 ? 3.037 31.922 29.25 1 92.88 444 ILE A O 1
ATOM 3513 N N . LEU A 1 445 ? 3.93 29.922 28.859 1 93.75 445 LEU A N 1
ATOM 3514 C CA . LEU A 1 445 ? 5.277 30.406 29.141 1 93.75 445 LEU A CA 1
ATOM 3515 C C . LEU A 1 445 ? 5.707 31.453 28.109 1 93.75 445 LEU A C 1
ATOM 3517 O O . LEU A 1 445 ? 6.336 32.438 28.469 1 93.75 445 LEU A O 1
ATOM 3521 N N . ILE A 1 446 ? 5.367 31.234 26.906 1 93.75 446 ILE A N 1
ATOM 3522 C CA . ILE A 1 446 ? 5.695 32.188 25.828 1 93.75 446 ILE A CA 1
ATOM 3523 C C . ILE A 1 446 ? 4.945 33.5 26.047 1 93.75 446 ILE A C 1
ATOM 3525 O O . ILE A 1 446 ? 5.512 34.562 25.875 1 93.75 446 ILE A O 1
ATOM 3529 N N . ALA A 1 447 ? 3.676 33.375 26.422 1 93.31 447 ALA A N 1
ATOM 3530 C CA . ALA A 1 447 ? 2.881 34.562 26.703 1 93.31 447 ALA A CA 1
ATOM 3531 C C . ALA A 1 447 ? 3.523 35.406 27.812 1 93.31 447 ALA A C 1
ATOM 3533 O O . ALA A 1 447 ? 3.518 36.625 27.75 1 93.31 447 ALA A O 1
ATOM 3534 N N . LYS A 1 448 ? 4.055 34.719 28.797 1 92.69 448 LYS A N 1
ATOM 3535 C CA . LYS A 1 448 ? 4.73 35.406 29.875 1 92.69 448 LYS A CA 1
ATOM 3536 C C . LYS A 1 448 ? 5.977 36.156 29.375 1 92.69 448 LYS A C 1
ATOM 3538 O O . LYS A 1 448 ? 6.301 37.219 29.859 1 92.69 448 LYS A O 1
ATOM 3543 N N . MET A 1 449 ? 6.648 35.5 28.484 1 92.69 449 MET A N 1
ATOM 3544 C CA . MET A 1 449 ? 7.801 36.156 27.875 1 92.69 449 MET A CA 1
ATOM 3545 C C . MET A 1 449 ? 7.387 37.438 27.172 1 92.69 449 MET A C 1
ATOM 3547 O O . MET A 1 449 ? 8.055 38.469 27.297 1 92.69 449 MET A O 1
ATOM 3551 N N . VAL A 1 450 ? 6.324 37.406 26.422 1 94.44 450 VAL A N 1
ATOM 3552 C CA . VAL A 1 450 ? 5.82 38.562 25.703 1 94.44 450 VAL A CA 1
ATOM 3553 C C . VAL A 1 450 ? 5.371 39.625 26.688 1 94.44 450 VAL A C 1
ATOM 3555 O O . VAL A 1 450 ? 5.625 40.812 26.469 1 94.44 450 VAL A O 1
ATOM 3558 N N . GLU A 1 451 ? 4.699 39.219 27.734 1 92.44 451 GLU A N 1
ATOM 3559 C CA . GLU A 1 451 ? 4.262 40.156 28.766 1 92.44 451 GLU A CA 1
ATOM 3560 C C . GLU A 1 451 ? 5.445 40.906 29.375 1 92.44 451 GLU A C 1
ATOM 3562 O O . GLU A 1 451 ? 5.367 42.094 29.609 1 92.44 451 GLU A O 1
ATOM 3567 N N . ASN A 1 452 ? 6.449 40.156 29.594 1 91.31 452 ASN A N 1
ATOM 3568 C CA . ASN A 1 452 ? 7.656 40.75 30.141 1 91.31 452 ASN A CA 1
ATOM 3569 C C . ASN A 1 452 ? 8.258 41.781 29.156 1 91.31 452 ASN A C 1
ATOM 3571 O O . ASN A 1 452 ? 8.734 42.844 29.562 1 91.31 452 ASN A O 1
ATOM 3575 N N . MET A 1 453 ? 8.227 41.438 27.953 1 92.5 453 MET A N 1
ATOM 3576 C CA . MET A 1 453 ? 8.742 42.312 26.922 1 92.5 453 MET A CA 1
ATOM 3577 C C . MET A 1 453 ? 7.914 43.594 26.828 1 92.5 453 MET A C 1
ATOM 3579 O O . MET A 1 453 ? 8.469 44.688 26.641 1 92.5 453 MET A O 1
ATOM 3583 N N . CYS A 1 454 ? 6.613 43.531 26.984 1 92.5 454 CYS A N 1
ATOM 3584 C CA . CYS A 1 454 ? 5.688 44.625 26.781 1 92.5 454 CYS A CA 1
ATOM 3585 C C . CYS A 1 454 ? 5.527 45.469 28.047 1 92.5 454 CYS A C 1
ATOM 3587 O O . CYS A 1 454 ? 4.859 46.5 28.031 1 92.5 454 CYS A O 1
ATOM 3589 N N . GLU A 1 455 ? 6.133 45.062 29.094 1 90 455 GLU A N 1
ATOM 3590 C CA . GLU A 1 455 ? 5.992 45.781 30.359 1 90 455 GLU A CA 1
ATOM 3591 C C . GLU A 1 455 ? 6.43 47.219 30.219 1 90 455 GLU A C 1
ATOM 3593 O O . GLU A 1 455 ? 7.543 47.5 29.781 1 90 455 GLU A O 1
ATOM 3598 N N . GLY A 1 456 ? 5.574 48.156 30.547 1 87.88 456 GLY A N 1
ATOM 3599 C CA . GLY A 1 456 ? 5.863 49.562 30.5 1 87.88 456 GLY A CA 1
ATOM 3600 C C . GLY A 1 456 ? 5.746 50.156 29.109 1 87.88 456 GLY A C 1
ATOM 3601 O O . GLY A 1 456 ? 5.98 51.344 28.922 1 87.88 456 GLY A O 1
ATOM 3602 N N . LYS A 1 457 ? 5.387 49.375 28.156 1 92 457 LYS A N 1
ATOM 3603 C CA . LYS A 1 457 ? 5.371 49.844 26.766 1 92 457 LYS A CA 1
ATOM 3604 C C . LYS A 1 457 ? 3.957 49.844 26.188 1 92 457 LYS A C 1
ATOM 3606 O O . LYS A 1 457 ? 3.744 50.219 25.047 1 92 457 LYS A O 1
ATOM 3611 N N . THR A 1 458 ? 2.977 49.344 26.953 1 93.81 458 THR A N 1
ATOM 3612 C CA . THR A 1 458 ? 1.606 49.219 26.469 1 93.81 458 THR A CA 1
ATOM 3613 C C . THR A 1 458 ? 0.812 50.5 26.75 1 93.81 458 THR A C 1
ATOM 3615 O O . THR A 1 458 ? 1.261 51.375 27.5 1 93.81 458 THR A O 1
ATOM 3618 N N . LEU A 1 459 ? -0.32 50.625 26.078 1 92.56 459 LEU A N 1
ATOM 3619 C CA . LEU A 1 459 ? -1.198 51.781 26.234 1 92.56 459 LEU A CA 1
ATOM 3620 C C . LEU A 1 459 ? -1.85 51.781 27.609 1 92.56 459 LEU A C 1
ATOM 3622 O O . LEU A 1 459 ? -2.285 50.75 28.094 1 92.56 459 LEU A O 1
ATOM 3626 N N . THR A 1 460 ? -1.778 52.875 28.328 1 89.25 460 THR A N 1
ATOM 3627 C CA . THR A 1 460 ? -2.465 53.062 29.594 1 89.25 460 THR A CA 1
ATOM 3628 C C . THR A 1 460 ? -3.318 54.312 29.562 1 89.25 460 THR A C 1
ATOM 3630 O O . THR A 1 460 ? -3.02 55.25 28.828 1 89.25 460 THR A O 1
ATOM 3633 N N . LEU A 1 461 ? -4.383 54.281 30.234 1 86.56 461 LEU A N 1
ATOM 3634 C CA . LEU A 1 461 ? -5.227 55.469 30.344 1 86.56 461 LEU A CA 1
ATOM 3635 C C . LEU A 1 461 ? -4.828 56.312 31.547 1 86.56 461 LEU A C 1
ATOM 3637 O O . LEU A 1 461 ? -4.961 55.875 32.688 1 86.56 461 LEU A O 1
ATOM 3641 N N . PRO A 1 462 ? -4.203 57.438 31.25 1 78.12 462 PRO A N 1
ATOM 3642 C CA . PRO A 1 462 ? -3.787 58.281 32.375 1 78.12 462 PRO A CA 1
ATOM 3643 C C . PRO A 1 462 ? -4.965 58.781 33.188 1 78.12 462 PRO A C 1
ATOM 3645 O O . PRO A 1 462 ? -6.117 58.656 32.781 1 78.12 462 PRO A O 1
ATOM 3648 N N . GLU A 1 463 ? -4.688 59.188 34.406 1 73.25 463 GLU A N 1
ATOM 3649 C CA . GLU A 1 463 ? -5.727 59.75 35.281 1 73.25 463 GLU A CA 1
ATOM 3650 C C . GLU A 1 463 ? -6.406 60.969 34.594 1 73.25 463 GLU A C 1
ATOM 3652 O O . GLU A 1 463 ? -5.742 61.781 33.969 1 73.25 463 GLU A O 1
ATOM 3657 N N . PRO A 1 464 ? -7.773 60.875 34.5 1 60.78 464 PRO A N 1
ATOM 3658 C CA . PRO A 1 464 ? -8.492 61.969 33.812 1 60.78 464 PRO A CA 1
ATOM 3659 C C . PRO A 1 464 ? -8.141 63.344 34.375 1 60.78 464 PRO A C 1
ATOM 3661 O O . PRO A 1 464 ? -7.902 63.469 35.562 1 60.78 464 PRO A O 1
ATOM 3664 N N . ASN A 1 465 ? -7.605 64.25 33.594 1 55.88 465 ASN A N 1
ATOM 3665 C CA . ASN A 1 465 ? -7.531 65.625 34.031 1 55.88 465 ASN A CA 1
ATOM 3666 C C . ASN A 1 465 ? -8.914 66.25 34.25 1 55.88 465 ASN A C 1
ATOM 3668 O O . ASN A 1 465 ? -9.781 66.188 33.375 1 55.88 465 ASN A O 1
ATOM 3672 N N . PRO A 1 466 ? -9.383 66.562 35.469 1 52 466 PRO A N 1
ATOM 3673 C CA . PRO A 1 466 ? -10.703 67.062 35.812 1 52 466 PRO A CA 1
ATOM 3674 C C . PRO A 1 466 ? -11.219 68.062 34.812 1 52 466 PRO A C 1
ATOM 3676 O O . PRO A 1 466 ? -12.43 68.312 34.719 1 52 466 PRO A O 1
ATOM 3679 N N . LYS A 1 467 ? -10.5 69 34.312 1 53.94 467 LYS A N 1
ATOM 3680 C CA . LYS A 1 467 ? -10.953 70.125 33.5 1 53.94 467 LYS A CA 1
ATOM 3681 C C . LYS A 1 467 ? -11.273 69.688 32.062 1 53.94 467 LYS A C 1
ATOM 3683 O O . LYS A 1 467 ? -11.82 70.438 31.281 1 53.94 467 LYS A O 1
ATOM 3688 N N . SER A 1 468 ? -10.867 68.438 31.672 1 49.25 468 SER A N 1
ATOM 3689 C CA . SER A 1 468 ? -10.961 68.188 30.25 1 49.25 468 SER A CA 1
ATOM 3690 C C . SER A 1 468 ? -12.055 67.125 29.969 1 49.25 468 SER A C 1
ATOM 3692 O O . SER A 1 468 ? -11.867 65.938 30.219 1 49.25 468 SER A O 1
ATOM 3694 N N . SER A 1 469 ? -13.242 67.312 30.344 1 51.75 469 SER A N 1
ATOM 3695 C CA . SER A 1 469 ? -14.328 66.438 29.906 1 51.75 469 SER A CA 1
ATOM 3696 C C . SER A 1 469 ? -14.398 66.375 28.391 1 51.75 469 SER A C 1
ATOM 3698 O O . SER A 1 469 ? -14.398 67.375 27.703 1 51.75 469 SER A O 1
ATOM 3700 N N . SER A 1 470 ? -14.086 65.125 27.766 1 58.56 470 SER A N 1
ATOM 3701 C CA . SER A 1 470 ? -14.188 65 26.312 1 58.56 470 SER A CA 1
ATOM 3702 C C . SER A 1 470 ? -15.492 65.562 25.781 1 58.56 470 SER A C 1
ATOM 3704 O O . SER A 1 470 ? -16.562 65.312 26.328 1 58.56 470 SER A O 1
ATOM 3706 N N . LYS A 1 471 ? -15.406 66.625 25.031 1 69.38 471 LYS A N 1
ATOM 3707 C CA . LYS A 1 471 ? -16.531 67.312 24.391 1 69.38 471 LYS A CA 1
ATOM 3708 C C . LYS A 1 471 ? -17.297 66.375 23.453 1 69.38 471 LYS A C 1
ATOM 3710 O O . LYS A 1 471 ? -18.422 66.688 23.062 1 69.38 471 LYS A O 1
ATOM 3715 N N . PHE A 1 472 ? -16.719 65.062 23.219 1 80.62 472 PHE A N 1
ATOM 3716 C CA . PHE A 1 472 ? -17.359 64.188 22.25 1 80.62 472 PHE A CA 1
ATOM 3717 C C . PHE A 1 472 ? -17.953 62.969 22.938 1 80.62 472 PHE A C 1
ATOM 3719 O O . PHE A 1 472 ? -17.406 62.5 23.938 1 80.62 472 PHE A O 1
ATOM 3726 N N . ASN A 1 473 ? -19.078 62.562 22.469 1 87.75 473 ASN A N 1
ATOM 3727 C CA . ASN A 1 473 ? -19.75 61.406 23.031 1 87.75 473 ASN A CA 1
ATOM 3728 C C . ASN A 1 473 ? -19.609 60.188 22.141 1 87.75 473 ASN A C 1
ATOM 3730 O O . ASN A 1 473 ? -20 59.062 22.516 1 87.75 473 ASN A O 1
ATOM 3734 N N . GLU A 1 474 ? -19 60.438 20.938 1 91.94 474 GLU A N 1
ATOM 3735 C CA . GLU A 1 474 ? -18.859 59.344 19.969 1 91.94 474 GLU A CA 1
ATOM 3736 C C . GLU A 1 474 ? -17.594 59.5 19.141 1 91.94 474 GLU A C 1
ATOM 3738 O O . GLU A 1 474 ? -17.172 60.625 18.859 1 91.94 474 GLU A O 1
ATOM 3743 N N . VAL A 1 475 ? -16.969 58.469 18.812 1 93.38 475 VAL A N 1
ATOM 3744 C CA . VAL A 1 475 ? -15.82 58.469 17.922 1 93.38 475 VAL A CA 1
ATOM 3745 C C . VAL A 1 475 ? -15.867 57.25 17 1 93.38 475 VAL A C 1
ATOM 3747 O O . VAL A 1 475 ? -16.25 56.156 17.422 1 93.38 475 VAL A O 1
ATOM 3750 N N . THR A 1 476 ? -15.578 57.406 15.758 1 95.38 476 THR A N 1
ATOM 3751 C CA . THR A 1 476 ? -15.422 56.344 14.797 1 95.38 476 THR A CA 1
ATOM 3752 C C . THR A 1 476 ? -14.023 56.344 14.203 1 95.38 476 THR A C 1
ATOM 3754 O O . THR A 1 476 ? -13.555 57.344 13.703 1 95.38 476 THR A O 1
ATOM 3757 N N . VAL A 1 477 ? -13.398 55.281 14.336 1 95.5 477 VAL A N 1
ATOM 3758 C CA . VAL A 1 477 ? -12.039 55.125 13.812 1 95.5 477 VAL A CA 1
ATOM 3759 C C . VAL A 1 477 ? -12.039 54.125 12.664 1 95.5 477 VAL A C 1
ATOM 3761 O O . VAL A 1 477 ? -12.68 53.062 12.742 1 95.5 477 VAL A O 1
ATOM 3764 N N . PHE A 1 478 ? -11.375 54.438 11.531 1 96.44 478 PHE A N 1
ATOM 3765 C CA . PHE A 1 478 ? -11.203 53.562 10.383 1 96.44 478 PHE A CA 1
ATOM 3766 C C . PHE A 1 478 ? -9.742 53.188 10.18 1 96.44 478 PHE A C 1
ATOM 3768 O O . PHE A 1 478 ? -8.859 54.062 10.328 1 96.44 478 PHE A O 1
ATOM 3775 N N . ALA A 1 479 ? -9.469 51.969 9.969 1 96.31 479 ALA A N 1
ATOM 3776 C CA . ALA A 1 479 ? -8.102 51.5 9.727 1 96.31 479 ALA A CA 1
ATOM 3777 C C . ALA A 1 479 ? -8.008 50.75 8.406 1 96.31 479 ALA A C 1
ATOM 3779 O O . ALA A 1 479 ? -8.969 50.094 7.98 1 96.31 479 ALA A O 1
ATOM 3780 N N . PRO A 1 480 ? -6.855 50.812 7.715 1 96.88 480 PRO A N 1
ATOM 3781 C CA . PRO A 1 480 ? -6.609 50 6.523 1 96.88 480 PRO A CA 1
ATOM 3782 C C . PRO A 1 480 ? -6.27 48.562 6.863 1 96.88 480 PRO A C 1
ATOM 3784 O O . PRO A 1 480 ? -6.16 48.188 8.039 1 96.88 480 PRO A O 1
ATOM 3787 N N . ALA A 1 481 ? -6.188 47.688 5.855 1 96.31 481 ALA A N 1
ATOM 3788 C CA . ALA A 1 481 ? -5.652 46.344 5.992 1 96.31 481 ALA A CA 1
ATOM 3789 C C . ALA A 1 481 ? -4.145 46.312 5.746 1 96.31 481 ALA A C 1
ATOM 3791 O O . ALA A 1 481 ? -3.51 47.344 5.656 1 96.31 481 ALA A O 1
ATOM 3792 N N . ARG A 1 482 ? -3.561 45.188 5.84 1 96.12 482 ARG A N 1
ATOM 3793 C CA . ARG A 1 482 ? -2.123 45.094 5.602 1 96.12 482 ARG A CA 1
ATOM 3794 C C . ARG A 1 482 ? -1.793 44.031 4.574 1 96.12 482 ARG A C 1
ATOM 3796 O O . ARG A 1 482 ? -2.492 43 4.484 1 96.12 482 ARG A O 1
ATOM 3803 N N . CYS A 1 483 ? -0.716 44.25 3.867 1 95.94 483 CYS A N 1
ATOM 3804 C CA . CYS A 1 483 ? -0.097 43.281 2.971 1 95.94 483 CYS A CA 1
ATOM 3805 C C . CYS A 1 483 ? 1.232 42.781 3.533 1 95.94 483 CYS A C 1
ATOM 3807 O O . CYS A 1 483 ? 2.096 43.594 3.887 1 95.94 483 CYS A O 1
ATOM 3809 N N . ASP A 1 484 ? 1.351 41.531 3.66 1 94.56 484 ASP A N 1
ATOM 3810 C CA . ASP A 1 484 ? 2.633 41 4.105 1 94.56 484 ASP A CA 1
ATOM 3811 C C . ASP A 1 484 ? 3.562 40.75 2.922 1 94.56 484 ASP A C 1
ATOM 3813 O O . ASP A 1 484 ? 3.287 39.875 2.086 1 94.56 484 ASP A O 1
ATOM 3817 N N . LEU A 1 485 ? 4.668 41.344 2.871 1 95.25 485 LEU A N 1
ATOM 3818 C CA . LEU A 1 485 ? 5.562 41.344 1.721 1 95.25 485 LEU A CA 1
ATOM 3819 C C . LEU A 1 485 ? 6.695 40.344 1.929 1 95.25 485 LEU A C 1
ATOM 3821 O O . LEU A 1 485 ? 7.059 39.594 1.006 1 95.25 485 LEU A O 1
ATOM 3825 N N . PHE A 1 486 ? 7.266 40.406 3.094 1 95.25 486 PHE A N 1
ATOM 3826 C CA . PHE A 1 486 ? 8.43 39.531 3.305 1 95.25 486 PHE A CA 1
ATOM 3827 C C . PHE A 1 486 ? 8.75 39.438 4.789 1 95.25 486 PHE A C 1
ATOM 3829 O O . PHE A 1 486 ? 8.57 40.375 5.551 1 95.25 486 PHE A O 1
ATOM 3836 N N . GLY A 1 487 ? 9.211 38.25 5.172 1 92.94 487 GLY A N 1
ATOM 3837 C CA . GLY A 1 487 ? 9.695 38.031 6.527 1 92.94 487 GLY A CA 1
ATOM 3838 C C . GLY A 1 487 ? 8.625 37.5 7.465 1 92.94 487 GLY A C 1
ATOM 3839 O O . GLY A 1 487 ? 8.82 37.469 8.68 1 92.94 487 GLY A O 1
ATOM 3840 N N . GLY A 1 488 ? 7.562 37.125 6.969 1 89.62 488 GLY A N 1
ATOM 3841 C CA . GLY A 1 488 ? 6.512 36.562 7.805 1 89.62 488 GLY A CA 1
ATOM 3842 C C . GLY A 1 488 ? 7 35.469 8.727 1 89.62 488 GLY A C 1
ATOM 3843 O O . GLY A 1 488 ? 7.898 34.688 8.359 1 89.62 488 GLY A O 1
ATOM 3844 N N . TRP A 1 489 ? 6.48 35.469 9.984 1 90.25 489 TRP A N 1
ATOM 3845 C CA . TRP A 1 489 ? 6.773 34.469 11.023 1 90.25 489 TRP A CA 1
ATOM 3846 C C . TRP A 1 489 ? 7.93 34.969 11.898 1 90.25 489 TRP A C 1
ATOM 3848 O O . TRP A 1 489 ? 8.086 34.5 13.031 1 90.25 489 TRP A O 1
ATOM 3858 N N . LEU A 1 490 ? 8.781 35.812 11.32 1 92.88 490 LEU A N 1
ATOM 3859 C CA . LEU A 1 490 ? 9.844 36.375 12.156 1 92.88 490 LEU A CA 1
ATOM 3860 C C . LEU A 1 490 ? 9.258 37.312 13.211 1 92.88 490 LEU A C 1
ATOM 3862 O O . LEU A 1 490 ? 9.961 37.719 14.133 1 92.88 490 LEU A O 1
ATOM 3866 N N . ASP A 1 491 ? 8.008 37.594 13.148 1 94.75 491 ASP A N 1
ATOM 3867 C CA . ASP A 1 491 ? 7.324 38.438 14.109 1 94.75 491 ASP A CA 1
ATOM 3868 C C . ASP A 1 491 ? 6.68 37.625 15.219 1 94.75 491 ASP A C 1
ATOM 3870 O O . ASP A 1 491 ? 6.203 38.156 16.219 1 94.75 491 ASP A O 1
ATOM 3874 N N . THR A 1 492 ? 6.664 36.344 15.102 1 92.88 492 THR A N 1
ATOM 3875 C CA . THR A 1 492 ? 5.863 35.469 15.945 1 92.88 492 THR A CA 1
ATOM 3876 C C . THR A 1 492 ? 6.637 35.062 17.203 1 92.88 492 THR A C 1
ATOM 3878 O O . THR A 1 492 ? 7.762 34.562 17.109 1 92.88 492 THR A O 1
ATOM 3881 N N . PRO A 1 493 ? 6.102 35.375 18.328 1 93.31 493 PRO A N 1
ATOM 3882 C CA . PRO A 1 493 ? 6.727 34.781 19.516 1 93.31 493 PRO A CA 1
ATOM 3883 C C . PRO A 1 493 ? 6.586 33.25 19.562 1 93.31 493 PRO A C 1
ATOM 3885 O O . PRO A 1 493 ? 5.527 32.719 19.219 1 93.31 493 PRO A O 1
ATOM 3888 N N . PRO A 1 494 ? 7.527 32.5 19.906 1 92.19 494 PRO A N 1
ATOM 3889 C CA . PRO A 1 494 ? 8.789 32.938 20.516 1 92.19 494 PRO A CA 1
ATOM 3890 C C . PRO A 1 494 ? 9.906 33.094 19.484 1 92.19 494 PRO A C 1
ATOM 3892 O O . PRO A 1 494 ? 11.062 33.312 19.859 1 92.19 494 PRO A O 1
ATOM 3895 N N . ILE A 1 495 ? 9.625 33 18.266 1 91.06 495 ILE A N 1
ATOM 3896 C CA . ILE A 1 495 ? 10.625 32.906 17.203 1 91.06 495 ILE A CA 1
ATOM 3897 C C . ILE A 1 495 ? 11.516 34.156 17.234 1 91.06 495 ILE A C 1
ATOM 3899 O O . ILE A 1 495 ? 12.742 34.062 17.234 1 91.06 495 ILE A O 1
ATOM 3903 N N . PHE A 1 496 ? 10.953 35.344 17.328 1 92.81 496 PHE A N 1
ATOM 3904 C CA . PHE A 1 496 ? 11.734 36.562 17.156 1 92.81 496 PHE A CA 1
ATOM 3905 C C . PHE A 1 496 ? 12.656 36.781 18.359 1 92.81 496 PHE A C 1
ATOM 3907 O O . PHE A 1 496 ? 13.633 37.531 18.266 1 92.81 496 PHE A O 1
ATOM 3914 N N . PHE A 1 497 ? 12.383 36.125 19.5 1 90.69 497 PHE A N 1
ATOM 3915 C CA . PHE A 1 497 ? 13.242 36.281 20.672 1 90.69 497 PHE A CA 1
ATOM 3916 C C . PHE A 1 497 ? 14.609 35.656 20.422 1 90.69 497 PHE A C 1
ATOM 3918 O O . PHE A 1 497 ? 15.578 35.969 21.125 1 90.69 497 PHE A O 1
ATOM 3925 N N . ASP A 1 498 ? 14.711 34.812 19.422 1 86 498 ASP A N 1
ATOM 3926 C CA . ASP A 1 498 ? 15.961 34.094 19.172 1 86 498 ASP A CA 1
ATOM 3927 C C . ASP A 1 498 ? 16.828 34.844 18.172 1 86 498 ASP A C 1
ATOM 3929 O O . ASP A 1 498 ? 17.938 34.438 17.859 1 86 498 ASP A O 1
ATOM 3933 N N . PHE A 1 499 ? 16.344 35.969 17.688 1 88.62 499 PHE A N 1
ATOM 3934 C CA . PHE A 1 499 ? 17.094 36.781 16.75 1 88.62 499 PHE A CA 1
ATOM 3935 C C . PHE A 1 499 ? 17.5 38.094 17.375 1 88.62 499 PHE A C 1
ATOM 3937 O O . PHE A 1 499 ? 16.828 38.594 18.297 1 88.62 499 PHE A O 1
ATOM 3944 N N . GLU A 1 500 ? 18.578 38.656 16.938 1 87.31 500 GLU A N 1
ATOM 3945 C CA . GLU A 1 500 ? 18.969 40 17.391 1 87.31 500 GLU A CA 1
ATOM 3946 C C . GLU A 1 500 ? 18 41.062 16.875 1 87.31 500 GLU A C 1
ATOM 3948 O O . GLU A 1 500 ? 17.562 41.938 17.609 1 87.31 500 GLU A O 1
ATOM 3953 N N . GLU A 1 501 ? 17.75 40.969 15.609 1 90.5 501 GLU A N 1
ATOM 3954 C CA . GLU A 1 501 ? 16.781 41.844 14.93 1 90.5 501 GLU A CA 1
ATOM 3955 C C . GLU A 1 501 ? 15.898 41.062 13.984 1 90.5 501 GLU A C 1
ATOM 3957 O O . GLU A 1 501 ? 16.344 40.656 12.898 1 90.5 501 GLU A O 1
ATOM 3962 N N . ALA A 1 502 ? 14.727 40.844 14.383 1 93.44 502 ALA A N 1
ATOM 3963 C CA . ALA A 1 502 ? 13.766 40.156 13.531 1 93.44 502 ALA A CA 1
ATOM 3964 C C . ALA A 1 502 ? 12.875 41.125 12.789 1 93.44 502 ALA A C 1
ATOM 3966 O O . ALA A 1 502 ? 12.094 41.875 13.398 1 93.44 502 ALA A O 1
ATOM 3967 N N . GLY A 1 503 ? 13.008 41.156 11.508 1 94.94 503 GLY A N 1
ATOM 3968 C CA . GLY A 1 503 ? 12.312 42.156 10.719 1 94.94 503 GLY A CA 1
ATOM 3969 C C . GLY A 1 503 ? 11.281 41.562 9.773 1 94.94 503 GLY A C 1
ATOM 3970 O O . GLY A 1 503 ? 11.461 40.469 9.258 1 94.94 503 GLY A O 1
ATOM 3971 N N . VAL A 1 504 ? 10.172 42.281 9.562 1 96.94 504 VAL A N 1
ATOM 3972 C CA . VAL A 1 504 ? 9.125 41.906 8.617 1 96.94 504 VAL A CA 1
ATOM 3973 C C . VAL A 1 504 ? 8.727 43.125 7.789 1 96.94 504 VAL A C 1
ATOM 3975 O O . VAL A 1 504 ? 8.602 44.25 8.32 1 96.94 504 VAL A O 1
ATOM 3978 N N . PHE A 1 505 ? 8.602 42.969 6.473 1 97.38 505 PHE A N 1
ATOM 3979 C CA . PHE A 1 505 ? 8.156 44.031 5.574 1 97.38 505 PHE A CA 1
ATOM 3980 C C . PHE A 1 505 ? 6.648 43.938 5.355 1 97.38 505 PHE A C 1
ATOM 3982 O O . PHE A 1 505 ? 6.125 42.906 4.969 1 97.38 505 PHE A O 1
ATOM 3989 N N . ASN A 1 506 ? 5.98 45.031 5.633 1 97 506 ASN A N 1
ATOM 3990 C CA . ASN A 1 506 ? 4.543 45.125 5.406 1 97 506 ASN A CA 1
ATOM 3991 C C . ASN A 1 506 ? 4.18 46.406 4.656 1 97 506 ASN A C 1
ATOM 3993 O O . ASN A 1 506 ? 5.016 47.281 4.496 1 97 506 ASN A O 1
ATOM 3997 N N . MET A 1 507 ? 2.961 46.406 4.207 1 97.19 507 MET A N 1
ATOM 3998 C CA . MET A 1 507 ? 2.395 47.594 3.543 1 97.19 507 MET A CA 1
ATOM 3999 C C . MET A 1 507 ? 0.946 47.812 3.965 1 97.19 507 MET A C 1
ATOM 4001 O O . MET A 1 507 ? 0.15 46.844 3.977 1 97.19 507 MET A O 1
ATOM 4005 N N . ALA A 1 508 ? 0.6 49.031 4.402 1 97.19 508 ALA A N 1
ATOM 4006 C CA . ALA A 1 508 ? -0.8 49.344 4.664 1 97.19 508 ALA A CA 1
ATOM 4007 C C . ALA A 1 508 ? -1.576 49.531 3.363 1 97.19 508 ALA A C 1
ATOM 4009 O O . ALA A 1 508 ? -1.118 50.219 2.447 1 97.19 508 ALA A O 1
ATOM 4010 N N . ILE A 1 509 ? -2.744 48.906 3.314 1 96.88 509 ILE A N 1
ATOM 4011 C CA . ILE A 1 509 ? -3.404 48.938 2.014 1 96.88 509 ILE A CA 1
ATOM 4012 C C . ILE A 1 509 ? -4.891 49.219 2.193 1 96.88 509 ILE A C 1
ATOM 4014 O O . ILE A 1 509 ? -5.492 48.844 3.201 1 96.88 509 ILE A O 1
ATOM 4018 N N . LEU A 1 510 ? -5.438 49.875 1.209 1 96.88 510 LEU A N 1
ATOM 4019 C CA . LEU A 1 510 ? -6.875 49.969 1.01 1 96.88 510 LEU A CA 1
ATOM 4020 C C . LEU A 1 510 ? -7.391 48.875 0.085 1 96.88 510 LEU A C 1
ATOM 4022 O O . LEU A 1 510 ? -6.719 48.5 -0.88 1 96.88 510 LEU A O 1
ATOM 4026 N N . VAL A 1 511 ? -8.5 48.312 0.408 1 96.56 511 VAL A N 1
ATOM 4027 C CA . VAL A 1 511 ? -9.125 47.312 -0.435 1 96.56 511 VAL A CA 1
ATOM 4028 C C . VAL A 1 511 ? -10.336 47.906 -1.144 1 96.56 511 VAL A C 1
ATOM 4030 O O . VAL A 1 511 ? -11.281 48.344 -0.495 1 96.56 511 VAL A O 1
ATOM 4033 N N . ASP A 1 512 ? -10.281 47.938 -2.443 1 96.44 512 ASP A N 1
ATOM 4034 C CA . ASP A 1 512 ? -11.312 48.562 -3.266 1 96.44 512 ASP A CA 1
ATOM 4035 C C . ASP A 1 512 ? -11.5 50.031 -2.879 1 96.44 512 ASP A C 1
ATOM 4037 O O . ASP A 1 512 ? -12.633 50.531 -2.803 1 96.44 512 ASP A O 1
ATOM 4041 N N . GLY A 1 513 ? -10.406 50.625 -2.484 1 94.25 513 GLY A N 1
ATOM 4042 C CA . GLY A 1 513 ? -10.406 52.031 -2.18 1 94.25 513 GLY A CA 1
ATOM 4043 C C . GLY A 1 513 ? -10.945 52.344 -0.796 1 94.25 513 GLY A C 1
ATOM 4044 O O . GLY A 1 513 ? -11.109 53.531 -0.437 1 94.25 513 GLY A O 1
ATOM 4045 N N . LYS A 1 514 ? -11.133 51.406 -0.036 1 95.5 514 LYS A N 1
ATOM 4046 C CA . LYS A 1 514 ? -11.773 51.625 1.261 1 95.5 514 LYS A CA 1
ATOM 4047 C C . LYS A 1 514 ? -10.891 51.094 2.398 1 95.5 514 LYS A C 1
ATOM 4049 O O . LYS A 1 514 ? -10.023 50.25 2.184 1 95.5 514 LYS A O 1
ATOM 4054 N N . ARG A 1 515 ? -11.141 51.75 3.578 1 96.31 515 ARG A N 1
ATOM 4055 C CA . ARG A 1 515 ? -10.633 51.188 4.832 1 96.31 515 ARG A CA 1
ATOM 4056 C C . ARG A 1 515 ? -11.617 50.219 5.438 1 96.31 515 ARG A C 1
ATOM 4058 O O . ARG A 1 515 ? -12.578 50.594 6.094 1 96.31 515 ARG A O 1
ATOM 4065 N N . PRO A 1 516 ? -11.289 49 5.328 1 94.62 516 PRO A N 1
ATOM 4066 C CA . PRO A 1 516 ? -12.32 47.969 5.559 1 94.62 516 PRO A CA 1
ATOM 4067 C C . PRO A 1 516 ? -12.555 47.688 7.043 1 94.62 516 PRO A C 1
ATOM 4069 O O . PRO A 1 516 ? -13.516 47 7.402 1 94.62 516 PRO A O 1
ATOM 4072 N N . ILE A 1 517 ? -11.758 48.188 8.008 1 95.5 517 ILE A N 1
ATOM 4073 C CA . ILE A 1 517 ? -11.875 47.875 9.43 1 95.5 517 ILE A CA 1
ATOM 4074 C C . ILE A 1 517 ? -12.25 49.125 10.195 1 95.5 517 ILE A C 1
ATOM 4076 O O . ILE A 1 517 ? -11.633 50.188 10.008 1 95.5 517 ILE A O 1
ATOM 4080 N N . SER A 1 518 ? -13.258 49.031 11.039 1 95.62 518 SER A N 1
ATOM 4081 C CA . SER A 1 518 ? -13.672 50.25 11.766 1 95.62 518 SER A CA 1
ATOM 4082 C C . SER A 1 518 ? -14.219 49.875 13.148 1 95.62 518 SER A C 1
ATOM 4084 O O . SER A 1 518 ? -14.625 48.75 13.383 1 95.62 518 SER A O 1
ATOM 4086 N N . CYS A 1 519 ? -14.141 50.75 14.008 1 95.94 519 CYS A N 1
ATOM 4087 C CA . CYS A 1 519 ? -14.711 50.688 15.352 1 95.94 519 CYS A CA 1
ATOM 4088 C C . CYS A 1 519 ? -15.398 52 15.727 1 95.94 519 CYS A C 1
ATOM 4090 O O . CYS A 1 519 ? -14.789 53.062 15.68 1 95.94 519 CYS A O 1
ATOM 4092 N N . ARG A 1 520 ? -16.656 51.906 16.062 1 95.56 520 ARG A N 1
ATOM 4093 C CA . ARG A 1 520 ? -17.406 53.062 16.594 1 95.56 520 ARG A CA 1
ATOM 4094 C C . ARG A 1 520 ? -17.641 52.906 18.094 1 95.56 520 ARG A C 1
ATOM 4096 O O . ARG A 1 520 ? -18.047 51.844 18.562 1 95.56 520 ARG A O 1
ATOM 4103 N N . LEU A 1 521 ? -17.281 53.844 18.828 1 95.06 521 LEU A N 1
ATOM 4104 C CA . LEU A 1 521 ? -17.422 53.844 20.281 1 95.06 521 LEU A CA 1
ATOM 4105 C C . LEU A 1 521 ? -18.297 55.031 20.719 1 95.06 521 LEU A C 1
ATOM 4107 O O . LEU A 1 521 ? -18.078 56.156 20.297 1 95.06 521 LEU A O 1
ATOM 4111 N N . GLN A 1 522 ? -19.312 54.656 21.547 1 93.62 522 GLN A N 1
ATOM 4112 C CA . GLN A 1 522 ? -20.25 55.688 22 1 93.62 522 GLN A CA 1
ATOM 4113 C C . GLN A 1 522 ? -20.531 55.531 23.5 1 93.62 522 GLN A C 1
ATOM 4115 O O . GLN A 1 522 ? -20.672 54.438 24 1 93.62 522 GLN A O 1
ATOM 4120 N N . LYS A 1 523 ? -20.641 56.656 24.156 1 91.06 523 LYS A N 1
ATOM 4121 C CA . LYS A 1 523 ? -21.094 56.656 25.547 1 91.06 523 LYS A CA 1
ATOM 4122 C C . LYS A 1 523 ? -22.609 56.438 25.625 1 91.06 523 LYS A C 1
ATOM 4124 O O . LYS A 1 523 ? -23.359 56.938 24.781 1 91.06 523 LYS A O 1
ATOM 4129 N N . SER A 1 524 ? -22.953 55.594 26.516 1 89.38 524 SER A N 1
ATOM 4130 C CA . SER A 1 524 ? -24.375 55.281 26.656 1 89.38 524 SER A CA 1
ATOM 4131 C C . SER A 1 524 ? -24.875 55.594 28.062 1 89.38 524 SER A C 1
ATOM 4133 O O . SER A 1 524 ? -24.203 55.219 29.047 1 89.38 524 SER A O 1
ATOM 4135 N N . THR A 1 525 ? -26.047 56.125 28.219 1 85.81 525 THR A N 1
ATOM 4136 C CA . THR A 1 525 ? -26.688 56.406 29.516 1 85.81 525 THR A CA 1
ATOM 4137 C C . THR A 1 525 ? -27.766 55.375 29.812 1 85.81 525 THR A C 1
ATOM 4139 O O . THR A 1 525 ? -28.219 55.25 30.953 1 85.81 525 THR A O 1
ATOM 4142 N N . THR A 1 526 ? -28.109 54.562 28.844 1 84.94 526 THR A N 1
ATOM 4143 C CA . THR A 1 526 ? -29.172 53.562 28.984 1 84.94 526 THR A CA 1
ATOM 4144 C C . THR A 1 526 ? -28.719 52.375 29.812 1 84.94 526 THR A C 1
ATOM 4146 O O . THR A 1 526 ? -29.516 51.781 30.562 1 84.94 526 THR A O 1
ATOM 4149 N N . ASN A 1 527 ? -27.516 52 29.672 1 84.69 527 ASN A N 1
ATOM 4150 C CA . ASN A 1 527 ? -26.969 50.844 30.391 1 84.69 527 ASN A CA 1
ATOM 4151 C C . ASN A 1 527 ? -25.703 51.219 31.172 1 84.69 527 ASN A C 1
ATOM 4153 O O . ASN A 1 527 ? -24.594 50.875 30.766 1 84.69 527 ASN A O 1
ATOM 4157 N N . PRO A 1 528 ? -25.984 51.906 32.25 1 82.56 528 PRO A N 1
ATOM 4158 C CA . PRO A 1 528 ? -24.812 52.375 33 1 82.56 528 PRO A CA 1
ATOM 4159 C C . PRO A 1 528 ? -23.906 51.25 33.469 1 82.56 528 PRO A C 1
ATOM 4161 O O . PRO A 1 528 ? -24.391 50.188 33.875 1 82.56 528 PRO A O 1
ATOM 4164 N N . ALA A 1 529 ? -22.656 51.469 33.281 1 84.56 529 ALA A N 1
ATOM 4165 C CA . ALA A 1 529 ? -21.594 50.594 33.781 1 84.56 529 ALA A CA 1
ATOM 4166 C C . ALA A 1 529 ? -21.562 49.281 33.031 1 84.56 529 ALA A C 1
ATOM 4168 O O . ALA A 1 529 ? -21.031 48.281 33.531 1 84.56 529 ALA A O 1
ATOM 4169 N N . LYS A 1 530 ? -22.203 49.344 31.844 1 88.5 530 LYS A N 1
ATOM 4170 C CA . LYS A 1 530 ? -22.203 48.156 31.016 1 88.5 530 LYS A CA 1
ATOM 4171 C C . LYS A 1 530 ? -21.656 48.438 29.625 1 88.5 530 LYS A C 1
ATOM 4173 O O . LYS A 1 530 ? -21.641 49.594 29.188 1 88.5 530 LYS A O 1
ATOM 4178 N N . ILE A 1 531 ? -21.125 47.438 29.016 1 87.81 531 ILE A N 1
ATOM 4179 C CA . ILE A 1 531 ? -20.594 47.562 27.672 1 87.81 531 ILE A CA 1
ATOM 4180 C C . ILE A 1 531 ? -21.391 46.688 26.703 1 87.81 531 ILE A C 1
ATOM 4182 O O . ILE A 1 531 ? -21.531 45.469 26.938 1 87.81 531 ILE A O 1
ATOM 4186 N N . LEU A 1 532 ? -21.922 47.281 25.734 1 87.25 532 LEU A N 1
ATOM 4187 C CA . LEU A 1 532 ? -22.703 46.625 24.703 1 87.25 532 LEU A CA 1
ATOM 4188 C C . LEU A 1 532 ? -21.938 46.531 23.406 1 87.25 532 LEU A C 1
ATOM 4190 O O . LEU A 1 532 ? -21.422 47.531 22.906 1 87.25 532 LEU A O 1
ATOM 4194 N N . LEU A 1 533 ? -21.703 45.312 22.891 1 86.5 533 LEU A N 1
ATOM 4195 C CA . LEU A 1 533 ? -21.062 45.094 21.609 1 86.5 533 LEU A CA 1
ATOM 4196 C C . LEU A 1 533 ? -22.078 44.75 20.516 1 86.5 533 LEU A C 1
ATOM 4198 O O . LEU A 1 533 ? -22.859 43.812 20.672 1 86.5 533 LEU A O 1
ATOM 4202 N N . HIS A 1 534 ? -22.094 45.562 19.562 1 77.44 534 HIS A N 1
ATOM 4203 C CA . HIS A 1 534 ? -22.969 45.312 18.422 1 77.44 534 HIS A CA 1
ATOM 4204 C C . HIS A 1 534 ? -22.266 44.469 17.359 1 77.44 534 HIS A C 1
ATOM 4206 O O . HIS A 1 534 ? -21.328 44.969 16.719 1 77.44 534 HIS A O 1
ATOM 4212 N N . HIS A 1 535 ? -22.484 43.188 17.516 1 65.88 535 HIS A N 1
ATOM 4213 C CA . HIS A 1 535 ? -21.891 42.25 16.562 1 65.88 535 HIS A CA 1
ATOM 4214 C C . HIS A 1 535 ? -22.969 41.594 15.688 1 65.88 535 HIS A C 1
ATOM 4216 O O . HIS A 1 535 ? -23.875 40.938 16.203 1 65.88 535 HIS A O 1
ATOM 4222 N N . GLU A 1 536 ? -22.844 41.688 14.328 1 56.66 536 GLU A N 1
ATOM 4223 C CA . GLU A 1 536 ? -23.75 41.094 13.359 1 56.66 536 GLU A CA 1
ATOM 4224 C C . GLU A 1 536 ? -25.203 41.375 13.75 1 56.66 536 GLU A C 1
ATOM 4226 O O . GLU A 1 536 ? -25.625 42.531 13.898 1 56.66 536 GLU A O 1
ATOM 4231 N N . LYS A 1 537 ? -26.062 40.156 14.156 1 54.34 537 LYS A N 1
ATOM 4232 C CA . LYS A 1 537 ? -27.516 40.219 14.211 1 54.34 537 LYS A CA 1
ATOM 4233 C C . LYS A 1 537 ? -28 40.562 15.617 1 54.34 537 LYS A C 1
ATOM 4235 O O . LYS A 1 537 ? -29.141 40.969 15.805 1 54.34 537 LYS A O 1
ATOM 4240 N N . SER A 1 538 ? -27.109 40.344 16.672 1 67.75 538 SER A N 1
ATOM 4241 C CA . SER A 1 538 ? -27.672 40.625 17.984 1 67.75 538 SER A CA 1
ATOM 4242 C C . SER A 1 538 ? -26.625 41.219 18.906 1 67.75 538 SER A C 1
ATOM 4244 O O . SER A 1 538 ? -25.469 40.781 18.953 1 67.75 538 SER A O 1
ATOM 4246 N N . PRO A 1 539 ? -27.016 42.312 19.578 1 79.62 539 PRO A N 1
ATOM 4247 C CA . PRO A 1 539 ? -26.109 42.906 20.562 1 79.62 539 PRO A CA 1
ATOM 4248 C C . PRO A 1 539 ? -25.828 42 21.75 1 79.62 539 PRO A C 1
ATOM 4250 O O . PRO A 1 539 ? -26.703 41.25 22.172 1 79.62 539 PRO A O 1
ATOM 4253 N N . ILE A 1 540 ? -24.531 42 22.172 1 83.81 540 ILE A N 1
ATOM 4254 C CA . ILE A 1 540 ? -24.125 41.125 23.266 1 83.81 540 ILE A CA 1
ATOM 4255 C C . ILE A 1 540 ? -23.469 41.969 24.375 1 83.81 540 ILE A C 1
ATOM 4257 O O . ILE A 1 540 ? -22.594 42.781 24.109 1 83.81 540 ILE A O 1
ATOM 4261 N N . PHE A 1 541 ? -23.922 41.781 25.578 1 88 541 PHE A N 1
ATOM 4262 C CA . PHE A 1 541 ? -23.297 42.438 26.719 1 88 541 PHE A CA 1
ATOM 4263 C C . PHE A 1 541 ? -22.016 41.688 27.125 1 88 541 PHE A C 1
ATOM 4265 O O . PHE A 1 541 ? -21.984 40.469 27.141 1 88 541 PHE A O 1
ATOM 4272 N N . LEU A 1 542 ? -20.969 42.5 27.359 1 90.38 542 LEU A N 1
ATOM 4273 C CA . LEU A 1 542 ? -19.75 41.875 27.859 1 90.38 542 LEU A CA 1
ATOM 4274 C C . LEU A 1 542 ? -19.938 41.344 29.281 1 90.38 542 LEU A C 1
ATOM 4276 O O . LEU A 1 542 ? -20.688 41.938 30.062 1 90.38 542 LEU A O 1
ATOM 4280 N N . ASP A 1 543 ? -19.266 40.375 29.609 1 89.94 543 ASP A N 1
ATOM 4281 C CA . ASP A 1 543 ? -19.25 39.844 30.984 1 89.94 543 ASP A CA 1
ATOM 4282 C C . ASP A 1 543 ? -18.562 40.812 31.938 1 89.94 543 ASP A C 1
ATOM 4284 O O . ASP A 1 543 ? -17.547 41.438 31.594 1 89.94 543 ASP A O 1
ATOM 4288 N N . GLU A 1 544 ? -19.125 40.969 33.094 1 92.38 544 GLU A N 1
ATOM 4289 C CA . GLU A 1 544 ? -18.594 41.906 34.062 1 92.38 544 GLU A CA 1
ATOM 4290 C C . GLU A 1 544 ? -17.141 41.625 34.406 1 92.38 544 GLU A C 1
ATOM 4292 O O . GLU A 1 544 ? -16.328 42.531 34.562 1 92.38 544 GLU A O 1
ATOM 4297 N N . ASN A 1 545 ? -16.797 40.312 34.438 1 92.69 545 ASN A N 1
ATOM 4298 C CA . ASN A 1 545 ? -15.445 39.938 34.812 1 92.69 545 ASN A CA 1
ATOM 4299 C C . ASN A 1 545 ? -14.57 39.656 33.594 1 92.69 545 ASN A C 1
ATOM 4301 O O . ASN A 1 545 ? -13.461 39.156 33.719 1 92.69 545 ASN A O 1
ATOM 4305 N N . LEU A 1 546 ? -15.008 40 32.406 1 92.56 546 LEU A N 1
ATOM 4306 C CA . LEU A 1 546 ? -14.266 39.812 31.172 1 92.56 546 LEU A CA 1
ATOM 4307 C C . LEU A 1 546 ? -13.75 38.375 31.031 1 92.56 546 LEU A C 1
ATOM 4309 O O . LEU A 1 546 ? -12.609 38.156 30.625 1 92.56 546 LEU A O 1
ATOM 4313 N N . SER A 1 547 ? -14.516 37.406 31.406 1 85.38 547 SER A N 1
ATOM 4314 C CA . SER A 1 547 ? -14.148 36 31.469 1 85.38 547 SER A CA 1
ATOM 4315 C C . SER A 1 547 ? -13.953 35.406 30.078 1 85.38 547 SER A C 1
ATOM 4317 O O . SER A 1 547 ? -13.328 34.375 29.922 1 85.38 547 SER A O 1
ATOM 4319 N N . ASP A 1 548 ? -14.359 36.094 29.047 1 83.38 548 ASP A N 1
ATOM 4320 C CA . ASP A 1 548 ? -14.289 35.562 27.688 1 83.38 548 ASP A CA 1
ATOM 4321 C C . ASP A 1 548 ? -13 36 27 1 83.38 548 ASP A C 1
ATOM 4323 O O . ASP A 1 548 ? -12.789 35.719 25.812 1 83.38 548 ASP A O 1
ATOM 4327 N N . SER A 1 549 ? -12.117 36.625 27.703 1 88.75 549 SER A N 1
ATOM 4328 C CA . SER A 1 549 ? -10.938 37.219 27.078 1 88.75 549 SER A CA 1
ATOM 4329 C C . SER A 1 549 ? -10 36.125 26.547 1 88.75 549 SER A C 1
ATOM 4331 O O . SER A 1 549 ? -9.203 36.375 25.641 1 88.75 549 SER A O 1
ATOM 4333 N N . ASN A 1 550 ? -10.141 34.938 27.078 1 81.94 550 ASN A N 1
ATOM 4334 C CA . ASN A 1 550 ? -9.234 33.875 26.656 1 81.94 550 ASN A CA 1
ATOM 4335 C C . ASN A 1 550 ? -9.953 32.844 25.797 1 81.94 550 ASN A C 1
ATOM 4337 O O . ASN A 1 550 ? -9.523 31.688 25.734 1 81.94 550 ASN A O 1
ATOM 4341 N N . LYS A 1 551 ? -11.055 33.156 25.312 1 78.06 551 LYS A N 1
ATOM 4342 C CA . LYS A 1 551 ? -11.836 32.281 24.438 1 78.06 551 LYS A CA 1
ATOM 4343 C C . LYS A 1 551 ? -11.945 32.875 23.031 1 78.06 551 LYS A C 1
ATOM 4345 O O . LYS A 1 551 ? -12.969 33.438 22.672 1 78.06 551 LYS A O 1
ATOM 4350 N N . PRO A 1 552 ? -11.016 32.531 22.25 1 74.06 552 PRO A N 1
ATOM 4351 C CA . PRO A 1 552 ? -10.891 33.188 20.953 1 74.06 552 PRO A CA 1
ATOM 4352 C C . PRO A 1 552 ? -12.133 33 20.078 1 74.06 552 PRO A C 1
ATOM 4354 O O . PRO A 1 552 ? -12.398 33.844 19.203 1 74.06 552 PRO A O 1
ATOM 4357 N N . THR A 1 553 ? -12.898 32.062 20.297 1 68.88 553 THR A N 1
ATOM 4358 C CA . THR A 1 553 ? -14.047 31.812 19.438 1 68.88 553 THR A CA 1
ATOM 4359 C C . THR A 1 553 ? -15.258 32.594 19.906 1 68.88 553 THR A C 1
ATOM 4361 O O . THR A 1 553 ? -16.266 32.719 19.188 1 68.88 553 THR A O 1
ATOM 4364 N N . HIS A 1 554 ? -15.156 33.188 21.062 1 73.56 554 HIS A N 1
ATOM 4365 C CA . HIS A 1 554 ? -16.266 34 21.578 1 73.56 554 HIS A CA 1
ATOM 4366 C C . HIS A 1 554 ? -16.281 35.375 20.969 1 73.56 554 HIS A C 1
ATOM 4368 O O . HIS A 1 554 ? -15.227 36 20.797 1 73.56 554 HIS A O 1
ATOM 4374 N N . PRO A 1 555 ? -17.375 35.875 20.609 1 75.38 555 PRO A N 1
ATOM 4375 C CA . PRO A 1 555 ? -17.469 37.188 19.922 1 75.38 555 PRO A CA 1
ATOM 4376 C C . PRO A 1 555 ? -16.922 38.344 20.781 1 75.38 555 PRO A C 1
ATOM 4378 O O . PRO A 1 555 ? -16.438 39.312 20.234 1 75.38 555 PRO A O 1
ATOM 4381 N N . THR A 1 556 ? -17.031 38.219 22.078 1 87 556 THR A N 1
ATOM 4382 C CA . THR A 1 556 ? -16.625 39.312 22.953 1 87 556 THR A CA 1
ATOM 4383 C C . THR A 1 556 ? -15.156 39.188 23.344 1 87 556 THR A C 1
ATOM 4385 O O . THR A 1 556 ? -14.625 40 24.078 1 87 556 THR A O 1
ATOM 4388 N N . CYS A 1 557 ? -14.523 38.219 22.844 1 87.44 557 CYS A N 1
ATOM 4389 C CA . CYS A 1 557 ? -13.164 37.875 23.266 1 87.44 557 CYS A CA 1
ATOM 4390 C C . CYS A 1 557 ? -12.211 39.062 23.016 1 87.44 557 CYS A C 1
ATOM 4392 O O . CYS A 1 557 ? -11.523 39.5 23.922 1 87.44 557 CYS A O 1
ATOM 4394 N N . LEU A 1 558 ? -12.203 39.562 21.828 1 91.69 558 LEU A N 1
ATOM 4395 C CA . LEU A 1 558 ? -11.266 40.594 21.438 1 91.69 558 LEU A CA 1
ATOM 4396 C C . LEU A 1 558 ? -11.445 41.844 22.297 1 91.69 558 LEU A C 1
ATOM 4398 O O . LEU A 1 558 ? -10.469 42.406 22.828 1 91.69 558 LEU A O 1
ATOM 4402 N N . LEU A 1 559 ? -12.719 42.281 22.453 1 94.31 559 LEU A N 1
ATOM 4403 C CA . LEU A 1 559 ? -12.992 43.5 23.234 1 94.31 559 LEU A CA 1
ATOM 4404 C C . LEU A 1 559 ? -12.617 43.281 24.703 1 94.31 559 LEU A C 1
ATOM 4406 O O . LEU A 1 559 ? -12.031 44.188 25.328 1 94.31 559 LEU A O 1
ATOM 4410 N N . SER A 1 560 ? -12.992 42.156 25.203 1 94.81 560 SER A N 1
ATOM 4411 C CA . SER A 1 560 ? -12.633 41.844 26.578 1 94.81 560 SER A CA 1
ATOM 4412 C C . SER A 1 560 ? -11.117 41.844 26.766 1 94.81 560 SER A C 1
ATOM 4414 O O . SER A 1 560 ? -10.617 42.375 27.781 1 94.81 560 SER A O 1
ATOM 4416 N N . ALA A 1 561 ? -10.406 41.312 25.859 1 95.06 561 ALA A N 1
ATOM 4417 C CA . ALA A 1 561 ? -8.945 41.281 25.922 1 95.06 561 ALA A CA 1
ATOM 4418 C C . ALA A 1 561 ? -8.359 42.688 25.828 1 95.06 561 ALA A C 1
ATOM 4420 O O . ALA A 1 561 ? -7.352 43 26.484 1 95.06 561 ALA A O 1
ATOM 4421 N N . CYS A 1 562 ? -8.922 43.562 25.016 1 96.44 562 CYS A N 1
ATOM 4422 C CA . CYS A 1 562 ? -8.469 44.938 24.906 1 96.44 562 CYS A CA 1
ATOM 4423 C C . CYS A 1 562 ? -8.594 45.656 26.25 1 96.44 562 CYS A C 1
ATOM 4425 O O . CYS A 1 562 ? -7.656 46.344 26.688 1 96.44 562 CYS A O 1
ATOM 4427 N N . ILE A 1 563 ? -9.75 45.469 26.844 1 95.94 563 ILE A N 1
ATOM 4428 C CA . ILE A 1 563 ? -10 46.125 28.125 1 95.94 563 ILE A CA 1
ATOM 4429 C C . ILE A 1 563 ? -9.023 45.594 29.172 1 95.94 563 ILE A C 1
ATOM 4431 O O . ILE A 1 563 ? -8.461 46.344 29.953 1 95.94 563 ILE A O 1
ATOM 4435 N N . LYS A 1 564 ? -8.781 44.344 29.156 1 95.12 564 LYS A N 1
ATOM 4436 C CA . LYS A 1 564 ? -7.828 43.75 30.094 1 95.12 564 LYS A CA 1
ATOM 4437 C C . LYS A 1 564 ? -6.414 44.25 29.828 1 95.12 564 LYS A C 1
ATOM 4439 O O . LYS A 1 564 ? -5.621 44.406 30.766 1 95.12 564 LYS A O 1
ATOM 4444 N N . SER A 1 565 ? -6.074 44.375 28.625 1 95.19 565 SER A N 1
ATOM 4445 C CA . SER A 1 565 ? -4.742 44.875 28.266 1 95.19 565 SER A CA 1
ATOM 4446 C C . SER A 1 565 ? -4.496 46.281 28.797 1 95.19 565 SER A C 1
ATOM 4448 O O . SER A 1 565 ? -3.348 46.688 29 1 95.19 565 SER A O 1
ATOM 4450 N N . LEU A 1 566 ? -5.559 47.031 29 1 94.5 566 LEU A N 1
ATOM 4451 C CA . LEU A 1 566 ? -5.465 48.406 29.531 1 94.5 566 LEU A CA 1
ATOM 4452 C C . LEU A 1 566 ? -5.363 48.375 31.047 1 94.5 566 LEU A C 1
ATOM 4454 O O . LEU A 1 566 ? -5.215 49.438 31.672 1 94.5 566 LEU A O 1
ATOM 4458 N N . GLY A 1 567 ? -5.5 47.188 31.672 1 91.31 567 GLY A N 1
ATOM 4459 C CA . GLY A 1 567 ? -5.266 47.031 33.094 1 91.31 567 GLY A CA 1
ATOM 4460 C C . GLY A 1 567 ? -6.547 46.875 33.906 1 91.31 567 GLY A C 1
ATOM 4461 O O . GLY A 1 567 ? -6.531 46.969 35.125 1 91.31 567 GLY A O 1
ATOM 4462 N N . PHE A 1 568 ? -7.672 46.625 33.188 1 94 568 PHE A N 1
ATOM 4463 C CA . PHE A 1 568 ? -8.938 46.531 33.906 1 94 568 PHE A CA 1
ATOM 4464 C C . PHE A 1 568 ? -9.383 45.094 34.031 1 94 568 PHE A C 1
ATOM 4466 O O . PHE A 1 568 ? -9.203 44.281 33.094 1 94 568 PHE A O 1
ATOM 4473 N N . SER A 1 569 ? -9.984 44.719 35.125 1 93.12 569 SER A N 1
ATOM 4474 C CA . SER A 1 569 ? -10.484 43.344 35.344 1 93.12 569 SER A CA 1
ATOM 4475 C C . SER A 1 569 ? -12.008 43.312 35.344 1 93.12 569 SER A C 1
ATOM 4477 O O . SER A 1 569 ? -12.609 42.25 35.25 1 93.12 569 SER A O 1
ATOM 4479 N N . LYS A 1 570 ? -12.617 44.531 35.375 1 94.06 570 LYS A N 1
ATOM 4480 C CA . LYS A 1 570 ? -14.07 44.656 35.406 1 94.06 570 LYS A CA 1
ATOM 4481 C C . LYS A 1 570 ? -14.562 45.688 34.438 1 94.06 570 LYS A C 1
ATOM 4483 O O . LYS A 1 570 ? -13.93 46.75 34.25 1 94.06 570 LYS A O 1
ATOM 4488 N N . CYS A 1 571 ? -15.664 45.406 33.844 1 92.75 571 CYS A N 1
ATOM 4489 C CA . CYS A 1 571 ? -16.281 46.312 32.875 1 92.75 571 CYS A CA 1
ATOM 4490 C C . CYS A 1 571 ? -16.641 47.625 33.562 1 92.75 571 CYS A C 1
ATOM 4492 O O . CYS A 1 571 ? -16.438 48.688 33 1 92.75 571 CYS A O 1
ATOM 4494 N N . SER A 1 572 ? -17.156 47.562 34.781 1 92.12 572 SER A N 1
ATOM 4495 C CA . SER A 1 572 ? -17.609 48.75 35.5 1 92.12 572 SER A CA 1
ATOM 4496 C C . SER A 1 572 ? -16.469 49.688 35.781 1 92.12 572 SER A C 1
ATOM 4498 O O . SER A 1 572 ? -16.625 50.906 35.688 1 92.12 572 SER A O 1
ATOM 4500 N N . ASP A 1 573 ? -15.328 49.125 36.125 1 91.75 573 ASP A N 1
ATOM 4501 C CA . ASP A 1 573 ? -14.148 49.938 36.406 1 91.75 573 ASP A CA 1
ATOM 4502 C C . ASP A 1 573 ? -13.68 50.688 35.156 1 91.75 573 ASP A C 1
ATOM 4504 O O . ASP A 1 573 ? -13.234 51.812 35.219 1 91.75 573 ASP A O 1
ATOM 4508 N N . PHE A 1 574 ? -13.781 50 34.062 1 92.94 574 PHE A N 1
ATOM 4509 C CA . PHE A 1 574 ? -13.391 50.594 32.781 1 92.94 574 PHE A CA 1
ATOM 4510 C C . PHE A 1 574 ? -14.352 51.719 32.406 1 92.94 574 PHE A C 1
ATOM 4512 O O . PHE A 1 574 ? -13.922 52.812 32.031 1 92.94 574 PHE A O 1
ATOM 4519 N N . CYS A 1 575 ? -15.617 51.531 32.531 1 91.62 575 CYS A N 1
ATOM 4520 C CA . CYS A 1 575 ? -16.641 52.5 32.188 1 91.62 575 CYS A CA 1
ATOM 4521 C C . CYS A 1 575 ? -16.5 53.75 33.062 1 91.62 575 CYS A C 1
ATOM 4523 O O . CYS A 1 575 ? -16.734 54.875 32.594 1 91.62 575 CYS A O 1
ATOM 4525 N N . ALA A 1 576 ? -16.109 53.562 34.312 1 88.25 576 ALA A N 1
ATOM 4526 C CA . ALA A 1 576 ? -15.992 54.688 35.25 1 88.25 576 ALA A CA 1
ATOM 4527 C C . ALA A 1 576 ? -14.961 55.688 34.781 1 88.25 576 ALA A C 1
ATOM 4529 O O . ALA A 1 576 ? -15.047 56.875 35.125 1 88.25 576 ALA A O 1
ATOM 4530 N N . LYS A 1 577 ? -14.031 55.25 34 1 86.5 577 LYS A N 1
ATOM 4531 C CA . LYS A 1 577 ? -13 56.125 33.5 1 86.5 577 LYS A CA 1
ATOM 4532 C C . LYS A 1 577 ? -13.602 57.156 32.531 1 86.5 577 LYS A C 1
ATOM 4534 O O . LYS A 1 577 ? -13.039 58.25 32.375 1 86.5 577 LYS A O 1
ATOM 4539 N N . PHE A 1 578 ? -14.719 56.875 32 1 86 578 PHE A N 1
ATOM 4540 C CA . PHE A 1 578 ? -15.352 57.781 31.031 1 86 578 PHE A CA 1
ATOM 4541 C C . PHE A 1 578 ? -16.469 58.594 31.688 1 86 578 PHE A C 1
ATOM 4543 O O . PHE A 1 578 ? -17.156 59.344 31.016 1 86 578 PHE A O 1
ATOM 4550 N N . GLY A 1 579 ? -16.688 58.469 32.938 1 81.06 579 GLY A N 1
ATOM 4551 C CA . GLY A 1 579 ? -17.688 59.219 33.688 1 81.06 579 GLY A CA 1
ATOM 4552 C C . GLY A 1 579 ? -18.609 58.312 34.5 1 81.06 579 GLY A C 1
ATOM 4553 O O . GLY A 1 579 ? -18.938 57.188 34.031 1 81.06 579 GLY A O 1
ATOM 4554 N N . ALA A 1 580 ? -18.922 58.812 35.656 1 77.31 580 ALA A N 1
ATOM 4555 C CA . ALA A 1 580 ? -19.812 58.031 36.531 1 77.31 580 ALA A CA 1
ATOM 4556 C C . ALA A 1 580 ? -21.188 57.875 35.906 1 77.31 580 ALA A C 1
ATOM 4558 O O . ALA A 1 580 ? -21.734 58.844 35.312 1 77.31 580 ALA A O 1
ATOM 4559 N N . GLY A 1 581 ? -21.75 56.719 35.75 1 79 581 GLY A N 1
ATOM 4560 C CA . GLY A 1 581 ? -23.109 56.5 35.281 1 79 581 GLY A CA 1
ATOM 4561 C C . GLY A 1 581 ? -23.219 56.219 33.812 1 79 581 GLY A C 1
ATOM 4562 O O . GLY A 1 581 ? -24.312 56.094 33.25 1 79 581 GLY A O 1
ATOM 4563 N N . PHE A 1 582 ? -22.094 56.156 33.156 1 85.12 582 PHE A N 1
ATOM 4564 C CA . PHE A 1 582 ? -22.125 55.906 31.719 1 85.12 582 PHE A CA 1
ATOM 4565 C C . PHE A 1 582 ? -21.766 54.469 31.422 1 85.12 582 PHE A C 1
ATOM 4567 O O . PHE A 1 582 ? -20.938 53.875 32.125 1 85.12 582 PHE A O 1
ATOM 4574 N N . GLY A 1 583 ? -22.453 53.938 30.453 1 91.88 583 GLY A N 1
ATOM 4575 C CA . GLY A 1 583 ? -22.016 52.75 29.781 1 91.88 583 GLY A CA 1
ATOM 4576 C C . GLY A 1 583 ? -21.375 53.031 28.438 1 91.88 583 GLY A C 1
ATOM 4577 O O . GLY A 1 583 ? -21.156 54.188 28.062 1 91.88 583 GLY A O 1
ATOM 4578 N N . LEU A 1 584 ? -20.859 52.031 27.797 1 94.12 584 LEU A N 1
ATOM 4579 C CA . LEU A 1 584 ? -20.234 52.188 26.484 1 94.12 584 LEU A CA 1
ATOM 4580 C C . LEU A 1 584 ? -20.828 51.25 25.469 1 94.12 584 LEU A C 1
ATOM 4582 O O . LEU A 1 584 ? -21.203 50.125 25.828 1 94.12 584 LEU A O 1
ATOM 4586 N N . GLU A 1 585 ? -20.922 51.656 24.297 1 94.38 585 GLU A N 1
ATOM 4587 C CA . GLU A 1 585 ? -21.375 50.812 23.172 1 94.38 585 GLU A CA 1
ATOM 4588 C C . GLU A 1 585 ? -20.344 50.781 22.062 1 94.38 585 GLU A C 1
ATOM 4590 O O . GLU A 1 585 ? -19.812 51.812 21.656 1 94.38 585 GLU A O 1
ATOM 4595 N N . PHE A 1 586 ? -20 49.594 21.688 1 94.81 586 PHE A N 1
ATOM 4596 C CA . PHE A 1 586 ? -19.016 49.375 20.641 1 94.81 586 PHE A CA 1
ATOM 4597 C C . PHE A 1 586 ? -19.672 48.781 19.391 1 94.81 586 PHE A C 1
ATOM 4599 O O . PHE A 1 586 ? -20.5 47.875 19.5 1 94.81 586 PHE A O 1
ATOM 4606 N N . TRP A 1 587 ? -19.438 49.344 18.203 1 93.75 587 TRP A N 1
ATOM 4607 C CA . TRP A 1 587 ? -19.75 48.781 16.906 1 93.75 587 TRP A CA 1
ATOM 4608 C C . TRP A 1 587 ? -18.469 48.375 16.156 1 93.75 587 TRP A C 1
ATOM 4610 O O . TRP A 1 587 ? -17.719 49.25 15.734 1 93.75 587 TRP A O 1
ATOM 4620 N N . LEU A 1 588 ? -18.203 47.125 16.094 1 91.75 588 LEU A N 1
ATOM 4621 C CA . LEU A 1 588 ? -17.047 46.625 15.367 1 91.75 588 LEU A CA 1
ATOM 4622 C C . LEU A 1 588 ? -17.453 46.156 13.977 1 91.75 588 LEU A C 1
ATOM 4624 O O . LEU A 1 588 ? -18.453 45.469 13.82 1 91.75 588 LEU A O 1
ATOM 4628 N N . CYS A 1 589 ? -16.703 46.531 12.969 1 89.38 589 CYS A N 1
ATOM 4629 C CA . CYS A 1 589 ? -17.047 46.156 11.602 1 89.38 589 CYS A CA 1
ATOM 4630 C C . CYS A 1 589 ? -15.805 45.812 10.797 1 89.38 589 CYS A C 1
ATOM 4632 O O . CYS A 1 589 ? -14.781 46.5 10.914 1 89.38 589 CYS A O 1
ATOM 4634 N N . SER A 1 590 ? -15.828 44.719 10.211 1 89.31 590 SER A N 1
ATOM 4635 C CA . SER A 1 590 ? -14.867 44.344 9.172 1 89.31 590 SER A CA 1
ATOM 4636 C C . SER A 1 590 ? -15.578 44 7.867 1 89.31 590 SER A C 1
ATOM 4638 O O . SER A 1 590 ? -16.453 43.125 7.84 1 89.31 590 SER A O 1
ATOM 4640 N N . GLU A 1 591 ? -15.273 44.625 6.824 1 88.88 591 GLU A N 1
ATOM 4641 C CA . GLU A 1 591 ? -15.867 44.375 5.52 1 88.88 591 GLU A CA 1
ATOM 4642 C C . GLU A 1 591 ? -15.148 43.219 4.805 1 88.88 591 GLU A C 1
ATOM 4644 O O . GLU A 1 591 ? -15.516 42.844 3.686 1 88.88 591 GLU A O 1
ATOM 4649 N N . LEU A 1 592 ? -14.195 42.688 5.434 1 87.56 592 LEU A N 1
ATOM 4650 C CA . LEU A 1 592 ? -13.453 41.562 4.863 1 87.56 592 LEU A CA 1
ATOM 4651 C C . LEU A 1 592 ? -13.992 40.25 5.387 1 87.56 592 LEU A C 1
ATOM 4653 O O . LEU A 1 592 ? -14.445 40.156 6.531 1 87.56 592 LEU A O 1
ATOM 4657 N N . PRO A 1 593 ? -13.945 39.219 4.566 1 78.81 593 PRO A N 1
ATOM 4658 C CA . PRO A 1 593 ? -14.414 37.906 5.02 1 78.81 593 PRO A CA 1
ATOM 4659 C C . PRO A 1 593 ? -13.609 37.375 6.195 1 78.81 593 PRO A C 1
ATOM 4661 O O . PRO A 1 593 ? -12.453 37.75 6.387 1 78.81 593 PRO A O 1
ATOM 4664 N N . HIS A 1 594 ? -14.273 36.5 7.023 1 70.5 594 HIS A N 1
ATOM 4665 C CA . HIS A 1 594 ? -13.57 35.844 8.117 1 70.5 594 HIS A CA 1
ATOM 4666 C C . HIS A 1 594 ? -12.445 34.969 7.598 1 70.5 594 HIS A C 1
ATOM 4668 O O . HIS A 1 594 ? -12.625 34.219 6.621 1 70.5 594 HIS A O 1
ATOM 4674 N N . GLY A 1 595 ? -11.328 35.094 8.242 1 72.69 595 GLY A N 1
ATOM 4675 C CA . GLY A 1 595 ? -10.18 34.312 7.809 1 72.69 595 GLY A CA 1
ATOM 4676 C C . GLY A 1 595 ? -9.57 34.812 6.512 1 72.69 595 GLY A C 1
ATOM 4677 O O . GLY A 1 595 ? -9.086 34 5.699 1 72.69 595 GLY A O 1
ATOM 4678 N N . SER A 1 596 ? -9.617 36.031 6.246 1 78.25 596 SER A N 1
ATOM 4679 C CA . SER A 1 596 ? -9.148 36.656 5.004 1 78.25 596 SER A CA 1
ATOM 4680 C C . SER A 1 596 ? -7.629 36.594 4.898 1 78.25 596 SER A C 1
ATOM 4682 O O . SER A 1 596 ? -7.074 36.688 3.801 1 78.25 596 SER A O 1
ATOM 4684 N N . GLY A 1 597 ? -6.934 36.562 5.977 1 82.94 597 GLY A N 1
ATOM 4685 C CA . GLY A 1 597 ? -5.477 36.531 5.973 1 82.94 597 GLY A CA 1
ATOM 4686 C C . GLY A 1 597 ? -4.863 37.906 5.934 1 82.94 597 GLY A C 1
ATOM 4687 O O . GLY A 1 597 ? -3.639 38.062 5.883 1 82.94 597 GLY A O 1
ATOM 4688 N N . LEU A 1 598 ? -5.676 39 6.047 1 90.5 598 LEU A N 1
ATOM 4689 C CA . LEU A 1 598 ? -5.184 40.344 5.934 1 90.5 598 LEU A CA 1
ATOM 4690 C C . LEU A 1 598 ? -4.984 40.969 7.312 1 90.5 598 LEU A C 1
ATOM 4692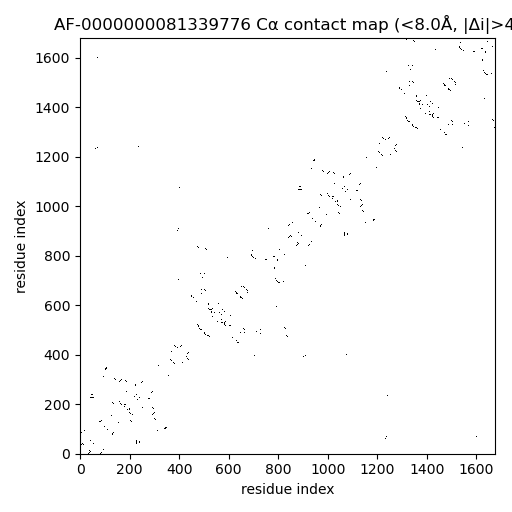 O O . LEU A 1 598 ? -4.836 42.188 7.43 1 90.5 598 LEU A O 1
ATOM 4696 N N . GLY A 1 599 ? -5.02 40.188 8.367 1 89.75 599 GLY A N 1
ATOM 4697 C CA . GLY A 1 599 ? -4.691 40.625 9.719 1 89.75 599 GLY A CA 1
ATOM 4698 C C . GLY A 1 599 ? -5.836 41.344 10.406 1 89.75 599 GLY A C 1
ATOM 4699 O O . GLY A 1 599 ? -5.609 42.156 11.305 1 89.75 599 GLY A O 1
ATOM 4700 N N . THR A 1 600 ? -7.027 41.031 10.031 1 89.81 600 THR A N 1
ATOM 4701 C CA . THR A 1 600 ? -8.219 41.75 10.438 1 89.81 600 THR A CA 1
ATOM 4702 C C . THR A 1 600 ? -8.367 41.75 11.961 1 89.81 600 THR A C 1
ATOM 4704 O O . THR A 1 600 ? -8.672 42.781 12.562 1 89.81 600 THR A O 1
ATOM 4707 N N . SER A 1 601 ? -8.156 40.656 12.641 1 89.62 601 SER A N 1
ATOM 4708 C CA . SER A 1 601 ? -8.375 40.562 14.078 1 89.62 601 SER A CA 1
ATOM 4709 C C . SER A 1 601 ? -7.426 41.469 14.844 1 89.62 601 SER A C 1
ATOM 4711 O O . SER A 1 601 ? -7.859 42.25 15.688 1 89.62 601 SER A O 1
ATOM 4713 N N . SER A 1 602 ? -6.156 41.438 14.602 1 93.5 602 SER A N 1
ATOM 4714 C CA . SER A 1 602 ? -5.168 42.281 15.273 1 93.5 602 SER A CA 1
ATOM 4715 C C . SER A 1 602 ? -5.383 43.75 14.969 1 93.5 602 SER A C 1
ATOM 4717 O O . SER A 1 602 ? -5.254 44.594 15.852 1 93.5 602 SER A O 1
ATOM 4719 N N . ILE A 1 603 ? -5.73 44.062 13.75 1 95.88 603 ILE A N 1
ATOM 4720 C CA . ILE A 1 603 ? -5.949 45.469 13.336 1 95.88 603 ILE A CA 1
ATOM 4721 C C . ILE A 1 603 ? -7.195 46 14.031 1 95.88 603 ILE A C 1
ATOM 4723 O O . ILE A 1 603 ? -7.234 47.188 14.398 1 95.88 603 ILE A O 1
ATOM 4727 N N . LEU A 1 604 ? -8.156 45.156 14.062 1 94.94 604 LEU A N 1
ATOM 4728 C CA . LEU A 1 604 ? -9.352 45.562 14.789 1 94.94 604 LEU A CA 1
ATOM 4729 C C . LEU A 1 604 ? -9.023 45.875 16.234 1 94.94 604 LEU A C 1
ATOM 4731 O O . LEU A 1 604 ? -9.562 46.812 16.812 1 94.94 604 LEU A O 1
ATOM 4735 N N . GLY A 1 605 ? -8.211 45.094 16.891 1 96.12 605 GLY A N 1
ATOM 4736 C CA . GLY A 1 605 ? -7.738 45.406 18.234 1 96.12 605 GLY A CA 1
ATOM 4737 C C . GLY A 1 605 ? -7.07 46.75 18.344 1 96.12 605 GLY A C 1
ATOM 4738 O O . GLY A 1 605 ? -7.348 47.531 19.266 1 96.12 605 GLY A O 1
ATOM 4739 N N . ALA A 1 606 ? -6.227 47.062 17.406 1 96.94 606 ALA A N 1
ATOM 4740 C CA . ALA A 1 606 ? -5.562 48.344 17.359 1 96.94 606 ALA A CA 1
ATOM 4741 C C . ALA A 1 606 ? -6.578 49.469 17.188 1 96.94 606 ALA A C 1
ATOM 4743 O O . ALA A 1 606 ? -6.438 50.562 17.781 1 96.94 606 ALA A O 1
ATOM 4744 N N . THR A 1 607 ? -7.586 49.219 16.344 1 96.62 607 THR A N 1
ATOM 4745 C CA . THR A 1 607 ? -8.617 50.219 16.062 1 96.62 607 THR A CA 1
ATOM 4746 C C . THR A 1 607 ? -9.461 50.5 17.312 1 96.62 607 THR A C 1
ATOM 4748 O O . THR A 1 607 ? -9.828 51.656 17.578 1 96.62 607 THR A O 1
ATOM 4751 N N . ILE A 1 608 ? -9.789 49.5 18.031 1 96.69 608 ILE A N 1
ATOM 4752 C CA . ILE A 1 608 ? -10.523 49.625 19.281 1 96.69 608 ILE A CA 1
ATOM 4753 C C . ILE A 1 608 ? -9.727 50.469 20.266 1 96.69 608 ILE A C 1
ATOM 4755 O O . ILE A 1 608 ? -10.266 51.406 20.859 1 96.69 608 ILE A O 1
ATOM 4759 N N . LEU A 1 609 ? -8.477 50.188 20.453 1 96.06 609 LEU A N 1
ATOM 4760 C CA . LEU A 1 609 ? -7.617 50.906 21.375 1 96.06 609 LEU A CA 1
ATOM 4761 C C . LEU A 1 609 ? -7.512 52.375 20.969 1 96.06 609 LEU A C 1
ATOM 4763 O O . LEU A 1 609 ? -7.512 53.25 21.828 1 96.06 609 LEU A O 1
ATOM 4767 N N . ARG A 1 610 ? -7.371 52.625 19.672 1 94.44 610 ARG A N 1
ATOM 4768 C CA . ARG A 1 610 ? -7.332 54 19.172 1 94.44 610 ARG A CA 1
ATOM 4769 C C . ARG A 1 610 ? -8.625 54.75 19.484 1 94.44 610 ARG A C 1
ATOM 4771 O O . ARG A 1 610 ? -8.602 55.906 19.891 1 94.44 610 ARG A O 1
ATOM 4778 N N . ALA A 1 611 ? -9.742 54.062 19.25 1 93.75 611 ALA A N 1
ATOM 4779 C CA . ALA A 1 611 ? -11.039 54.656 19.547 1 93.75 611 ALA A CA 1
ATOM 4780 C C . ALA A 1 611 ? -11.156 55 21.031 1 93.75 611 ALA A C 1
ATOM 4782 O O . ALA A 1 611 ? -11.633 56.062 21.391 1 93.75 611 ALA A O 1
ATOM 4783 N N . ILE A 1 612 ? -10.766 54.094 21.859 1 93.06 612 ILE A N 1
ATOM 4784 C CA . ILE A 1 612 ? -10.805 54.312 23.312 1 93.06 612 ILE A CA 1
ATOM 4785 C C . ILE A 1 612 ? -9.93 55.5 23.672 1 93.06 612 ILE A C 1
ATOM 4787 O O . ILE A 1 612 ? -10.344 56.375 24.438 1 93.06 612 ILE A O 1
ATOM 4791 N N . TRP A 1 613 ? -8.695 55.5 23.141 1 89.94 613 TRP A N 1
ATOM 4792 C CA . TRP A 1 613 ? -7.766 56.594 23.406 1 89.94 613 TRP A CA 1
ATOM 4793 C C . TRP A 1 613 ? -8.359 57.938 23 1 89.94 613 TRP A C 1
ATOM 4795 O O . TRP A 1 613 ? -8.273 58.906 23.75 1 89.94 613 TRP A O 1
ATOM 4805 N N . GLU A 1 614 ? -8.992 57.969 21.797 1 88.44 614 GLU A N 1
ATOM 4806 C CA . GLU A 1 614 ? -9.539 59.219 21.266 1 88.44 614 GLU A CA 1
ATOM 4807 C C . GLU A 1 614 ? -10.719 59.688 22.109 1 88.44 614 GLU A C 1
ATOM 4809 O O . GLU A 1 614 ? -10.875 60.906 22.328 1 88.44 614 GLU A O 1
ATOM 4814 N N . LEU A 1 615 ? -11.508 58.781 22.438 1 87.75 615 LEU A N 1
ATOM 4815 C CA . LEU A 1 615 ? -12.672 59.188 23.234 1 87.75 615 LEU A CA 1
ATOM 4816 C C . LEU A 1 615 ? -12.25 59.625 24.641 1 87.75 615 LEU A C 1
ATOM 4818 O O . LEU A 1 615 ? -12.859 60.531 25.219 1 87.75 615 LEU A O 1
ATOM 4822 N N . TYR A 1 616 ? -11.305 59 25.234 1 83.25 616 TYR A N 1
ATOM 4823 C CA . TYR A 1 616 ? -10.805 59.312 26.562 1 83.25 616 TYR A CA 1
ATOM 4824 C C . TYR A 1 616 ? -10.102 60.656 26.578 1 83.25 616 TYR A C 1
ATOM 4826 O O . TYR A 1 616 ? -10.297 61.469 27.5 1 83.25 616 TYR A O 1
ATOM 4834 N N . GLN A 1 617 ? -9.023 61 25.641 1 69 617 GLN A N 1
ATOM 4835 C CA . GLN A 1 617 ? -8.141 62.156 25.672 1 69 617 GLN A CA 1
ATOM 4836 C C . GLN A 1 617 ? -8.633 63.25 24.719 1 69 617 GLN A C 1
ATOM 4838 O O . GLN A 1 617 ? -7.844 64.062 24.219 1 69 617 GLN A O 1
ATOM 4843 N N . ALA A 1 618 ? -10 63.375 24.375 1 52.16 618 ALA A N 1
ATOM 4844 C CA . ALA A 1 618 ? -10.422 64.312 23.344 1 52.16 618 ALA A CA 1
ATOM 4845 C C . ALA A 1 618 ? -9.484 65.5 23.281 1 52.16 618 ALA A C 1
ATOM 4847 O O . ALA A 1 618 ? -9.18 66 22.188 1 52.16 618 ALA A O 1
ATOM 4848 N N . GLU A 1 619 ? -9.281 66.375 24.219 1 48.16 619 GLU A N 1
ATOM 4849 C CA . GLU A 1 619 ? -8.789 67.75 23.969 1 48.16 619 GLU A CA 1
ATOM 4850 C C . GLU A 1 619 ? -7.266 67.75 23.844 1 48.16 619 GLU A C 1
ATOM 4852 O O . GLU A 1 619 ? -6.695 68.688 23.297 1 48.16 619 GLU A O 1
ATOM 4857 N N . ASN A 1 620 ? -6.574 67.062 24.609 1 46.78 620 ASN A N 1
ATOM 4858 C CA . ASN A 1 620 ? -5.23 67.625 24.75 1 46.78 620 ASN A CA 1
ATOM 4859 C C . ASN A 1 620 ? -4.277 67.062 23.703 1 46.78 620 ASN A C 1
ATOM 4861 O O . ASN A 1 620 ? -3.371 67.75 23.234 1 46.78 620 ASN A O 1
ATOM 4865 N N . LEU A 1 621 ? -3.752 65.688 23.844 1 47.09 621 LEU A N 1
ATOM 4866 C CA . LEU A 1 621 ? -2.381 65.375 23.469 1 47.09 621 LEU A CA 1
ATOM 4867 C C . LEU A 1 621 ? -2.318 64.812 22.047 1 47.09 621 LEU A C 1
ATOM 4869 O O . LEU A 1 621 ? -3.219 64.062 21.609 1 47.09 621 LEU A O 1
ATOM 4873 N N . GLU A 1 622 ? -1.609 65.562 21.141 1 47.53 622 GLU A N 1
ATOM 4874 C CA . GLU A 1 622 ? -1.098 65.188 19.828 1 47.53 622 GLU A CA 1
ATOM 4875 C C . GLU A 1 622 ? -0.838 63.688 19.766 1 47.53 622 GLU A C 1
ATOM 4877 O O . GLU A 1 622 ? -0.164 63.125 20.641 1 47.53 622 GLU A O 1
ATOM 4882 N N . PHE A 1 623 ? -1.81 62.938 19.219 1 52.16 623 PHE A N 1
ATOM 4883 C CA . PHE A 1 623 ? -1.554 61.562 18.828 1 52.16 623 PHE A CA 1
ATOM 4884 C C . PHE A 1 623 ? -0.128 61.375 18.312 1 52.16 623 PHE A C 1
ATOM 4886 O O . PHE A 1 623 ? 0.194 61.812 17.203 1 52.16 623 PHE A O 1
ATOM 4893 N N . GLN A 1 624 ? 0.888 61.312 19.297 1 60.03 624 GLN A N 1
ATOM 4894 C CA . GLN A 1 624 ? 2.324 61.281 19.047 1 60.03 624 GLN A CA 1
ATOM 4895 C C . GLN A 1 624 ? 2.789 59.875 18.672 1 60.03 624 GLN A C 1
ATOM 4897 O O . GLN A 1 624 ? 2.121 58.875 18.984 1 60.03 624 GLN A O 1
ATOM 4902 N N . ARG A 1 625 ? 3.609 59.75 17.734 1 66.38 625 ARG A N 1
ATOM 4903 C CA . ARG A 1 625 ? 4.367 58.562 17.359 1 66.38 625 ARG A CA 1
ATOM 4904 C C . ARG A 1 625 ? 4.508 57.594 18.531 1 66.38 625 ARG A C 1
ATOM 4906 O O . ARG A 1 625 ? 4.477 56.375 18.359 1 66.38 625 ARG A O 1
ATOM 4913 N N . GLU A 1 626 ? 4.355 58.062 19.562 1 79.31 626 GLU A N 1
ATOM 4914 C CA . GLU A 1 626 ? 4.551 57.281 20.766 1 79.31 626 GLU A CA 1
ATOM 4915 C C . GLU A 1 626 ? 3.318 56.438 21.062 1 79.31 626 GLU A C 1
ATOM 4917 O O . GLU A 1 626 ? 3.436 55.281 21.516 1 79.31 626 GLU A O 1
ATOM 4922 N N . ILE A 1 627 ? 2.184 56.969 20.672 1 83.62 627 ILE A N 1
ATOM 4923 C CA . ILE A 1 627 ? 0.939 56.25 20.953 1 83.62 627 ILE A CA 1
ATOM 4924 C C . ILE A 1 627 ? 0.795 55.062 20 1 83.62 627 ILE A C 1
ATOM 4926 O O . ILE A 1 627 ? 0.286 54 20.391 1 83.62 627 ILE A O 1
ATOM 4930 N N . GLN A 1 628 ? 1.265 55.219 18.812 1 89.75 628 GLN A N 1
ATOM 4931 C CA . GLN A 1 628 ? 1.227 54.125 17.859 1 89.75 628 GLN A CA 1
ATOM 4932 C C . GLN A 1 628 ? 2.062 52.938 18.359 1 89.75 628 GLN A C 1
ATOM 4934 O O . GLN A 1 628 ? 1.655 51.781 18.234 1 89.75 628 GLN A O 1
ATOM 4939 N N . ALA A 1 629 ? 3.225 53.25 18.844 1 91.5 629 ALA A N 1
ATOM 4940 C CA . ALA A 1 629 ? 4.094 52.188 19.375 1 91.5 629 ALA A CA 1
ATOM 4941 C C . ALA A 1 629 ? 3.436 51.5 20.562 1 91.5 629 ALA A C 1
ATOM 4943 O O . ALA A 1 629 ? 3.566 50.281 20.719 1 91.5 629 ALA A O 1
ATOM 4944 N N . LYS A 1 630 ? 2.783 52.281 21.422 1 93.88 630 LYS A N 1
ATOM 4945 C CA . LYS A 1 630 ? 2.094 51.719 22.578 1 93.88 630 LYS A CA 1
ATOM 4946 C C . LYS A 1 630 ? 0.935 50.812 22.141 1 93.88 630 LYS A C 1
ATOM 4948 O O . LYS A 1 630 ? 0.703 49.75 22.734 1 93.88 630 LYS A O 1
ATOM 4953 N N . ILE A 1 631 ? 0.252 51.25 21.109 1 95.38 631 ILE A N 1
ATOM 4954 C CA . ILE A 1 631 ? -0.843 50.438 20.578 1 95.38 631 ILE A CA 1
ATOM 4955 C C . ILE A 1 631 ? -0.295 49.156 19.984 1 95.38 631 ILE A C 1
ATOM 4957 O O . ILE A 1 631 ? -0.871 48.062 20.203 1 95.38 631 ILE A O 1
ATOM 4961 N N . ALA A 1 632 ? 0.813 49.25 19.281 1 95.62 632 ALA A N 1
ATOM 4962 C CA . ALA A 1 632 ? 1.43 48.062 18.688 1 95.62 632 ALA A CA 1
ATOM 4963 C C . ALA A 1 632 ? 1.796 47.062 19.766 1 95.62 632 ALA A C 1
ATOM 4965 O O . ALA A 1 632 ? 1.534 45.844 19.609 1 95.62 632 ALA A O 1
ATOM 4966 N N . HIS A 1 633 ? 2.41 47.5 20.859 1 95.56 633 HIS A N 1
ATOM 4967 C CA . HIS A 1 633 ? 2.773 46.594 21.953 1 95.56 633 HIS A CA 1
ATOM 4968 C C . HIS A 1 633 ? 1.533 46.062 22.656 1 95.56 633 HIS A C 1
ATOM 4970 O O . HIS A 1 633 ? 1.513 44.906 23.078 1 95.56 633 HIS A O 1
ATOM 4976 N N . SER A 1 634 ? 0.5 46.875 22.797 1 96.88 634 SER A N 1
ATOM 4977 C CA . SER A 1 634 ? -0.732 46.438 23.438 1 96.88 634 SER A CA 1
ATOM 4978 C C . SER A 1 634 ? -1.408 45.312 22.672 1 96.88 634 SER A C 1
ATOM 4980 O O . SER A 1 634 ? -1.91 44.375 23.25 1 96.88 634 SER A O 1
ATOM 4982 N N . VAL A 1 635 ? -1.426 45.469 21.344 1 97.19 635 VAL A N 1
ATOM 4983 C CA . VAL A 1 635 ? -2.062 44.469 20.516 1 97.19 635 VAL A CA 1
ATOM 4984 C C . VAL A 1 635 ? -1.287 43.156 20.625 1 97.19 635 VAL A C 1
ATOM 4986 O O . VAL A 1 635 ? -1.881 42.062 20.641 1 97.19 635 VAL A O 1
ATOM 4989 N N . LEU A 1 636 ? 0.015 43.219 20.641 1 96.06 636 LEU A N 1
ATOM 4990 C CA . LEU A 1 636 ? 0.825 42.031 20.859 1 96.06 636 LEU A CA 1
ATOM 4991 C C . LEU A 1 636 ? 0.451 41.344 22.172 1 96.06 636 LEU A C 1
ATOM 4993 O O . LEU A 1 636 ? 0.327 40.125 22.219 1 96.06 636 LEU A O 1
ATOM 4997 N N . LYS A 1 637 ? 0.298 42.094 23.234 1 95.5 637 LYS A N 1
ATOM 4998 C CA . LYS A 1 637 ? -0.138 41.594 24.531 1 95.5 637 LYS A CA 1
ATOM 4999 C C . LYS A 1 637 ? -1.541 41 24.438 1 95.5 637 LYS A C 1
ATOM 5001 O O . LYS A 1 637 ? -1.811 39.938 25.016 1 95.5 637 LYS A O 1
ATOM 5006 N N . ILE A 1 638 ? -2.426 41.625 23.734 1 95.69 638 ILE A N 1
ATOM 5007 C CA . ILE A 1 638 ? -3.805 41.188 23.547 1 95.69 638 ILE A CA 1
ATOM 5008 C C . ILE A 1 638 ? -3.826 39.812 22.906 1 95.69 638 ILE A C 1
ATOM 5010 O O . ILE A 1 638 ? -4.598 38.938 23.312 1 95.69 638 ILE A O 1
ATOM 5014 N N . GLU A 1 639 ? -2.98 39.594 21.891 1 92.88 639 GLU A N 1
ATOM 5015 C CA . GLU A 1 639 ? -2.885 38.312 21.219 1 92.88 639 GLU A CA 1
ATOM 5016 C C . GLU A 1 639 ? -2.549 37.188 22.188 1 92.88 639 GLU A C 1
ATOM 5018 O O . GLU A 1 639 ? -3.008 36.062 22.031 1 92.88 639 GLU A O 1
ATOM 5023 N N . GLN A 1 640 ? -1.766 37.5 23.156 1 91.5 640 GLN A N 1
ATOM 5024 C CA . GLN A 1 640 ? -1.404 36.531 24.156 1 91.5 640 GLN A CA 1
ATOM 5025 C C . GLN A 1 640 ? -2.555 36.281 25.125 1 91.5 640 GLN A C 1
ATOM 5027 O O . GLN A 1 640 ? -2.822 35.125 25.516 1 91.5 640 GLN A O 1
ATOM 5032 N N . ILE A 1 641 ? -3.24 37.375 25.516 1 91.44 641 ILE A N 1
ATOM 5033 C CA . ILE A 1 641 ? -4.379 37.281 26.422 1 91.44 641 ILE A CA 1
ATOM 5034 C C . ILE A 1 641 ? -5.457 36.375 25.781 1 91.44 641 ILE A C 1
ATOM 5036 O O . ILE A 1 641 ? -6.078 35.562 26.469 1 91.44 641 ILE A O 1
ATOM 5040 N N . MET A 1 642 ? -5.617 36.531 24.516 1 90 642 MET A N 1
ATOM 5041 C CA . MET A 1 642 ? -6.629 35.781 23.797 1 90 642 MET A CA 1
ATOM 5042 C C . MET A 1 642 ? -6.176 34.344 23.562 1 90 642 MET A C 1
ATOM 5044 O O . MET A 1 642 ? -6.961 33.5 23.125 1 90 642 MET A O 1
ATOM 5048 N N . THR A 1 643 ? -4.906 34 23.75 1 82.75 643 THR A N 1
ATOM 5049 C CA . THR A 1 643 ? -4.301 32.688 23.594 1 82.75 643 THR A CA 1
ATOM 5050 C C . THR A 1 643 ? -4.109 32.344 22.125 1 82.75 643 THR A C 1
ATOM 5052 O O . THR A 1 643 ? -3.844 31.188 21.781 1 82.75 643 THR A O 1
ATOM 5055 N N . THR A 1 644 ? -4.25 33.281 21.25 1 84.38 644 THR A N 1
ATOM 5056 C CA . THR A 1 644 ? -4.02 33.062 19.828 1 84.38 644 THR A CA 1
ATOM 5057 C C . THR A 1 644 ? -2.523 33 19.531 1 84.38 644 THR A C 1
ATOM 5059 O O . THR A 1 644 ? -2.104 32.344 18.578 1 84.38 644 THR A O 1
ATOM 5062 N N . GLY A 1 645 ? -1.757 33.781 20.328 1 87.06 645 GLY A N 1
ATOM 5063 C CA . GLY A 1 645 ? -0.308 33.719 20.234 1 87.06 645 GLY A CA 1
ATOM 5064 C C . GLY A 1 645 ? 0.238 34.406 19 1 87.06 645 GLY A C 1
ATOM 5065 O O . GLY A 1 645 ? 1.35 34.125 18.547 1 87.06 645 GLY A O 1
ATOM 5066 N N . GLY A 1 646 ? -0.474 35.281 18.406 1 89.44 646 GLY A N 1
ATOM 5067 C CA . GLY A 1 646 ? -0.071 35.969 17.188 1 89.44 646 GLY A CA 1
ATOM 5068 C C . GLY A 1 646 ? 1.091 36.938 17.391 1 89.44 646 GLY A C 1
ATOM 5069 O O . GLY A 1 646 ? 1.441 37.25 18.531 1 89.44 646 GLY A O 1
ATOM 5070 N N . GLY A 1 647 ? 1.725 37.375 16.297 1 93.62 647 GLY A N 1
ATOM 5071 C CA . GLY A 1 647 ? 2.867 38.281 16.328 1 93.62 647 GLY A CA 1
ATOM 5072 C C . GLY A 1 647 ? 2.482 39.75 16.172 1 93.62 647 GLY A C 1
ATOM 5073 O O . GLY A 1 647 ? 1.409 40.156 16.609 1 93.62 647 GLY A O 1
ATOM 5074 N N . TRP A 1 648 ? 3.434 40.531 15.734 1 95.94 648 TRP A N 1
ATOM 5075 C CA . TRP A 1 648 ? 3.215 41.969 15.742 1 95.94 648 TRP A CA 1
ATOM 5076 C C . TRP A 1 648 ? 3.107 42.5 14.328 1 95.94 648 TRP A C 1
ATOM 5078 O O . TRP A 1 648 ? 2.859 43.719 14.133 1 95.94 648 TRP A O 1
ATOM 5088 N N . GLN A 1 649 ? 3.16 41.656 13.328 1 95.44 649 GLN A N 1
ATOM 5089 C CA . GLN A 1 649 ? 3.227 42.188 11.977 1 95.44 649 GLN A CA 1
ATOM 5090 C C . GLN A 1 649 ? 1.882 42.781 11.547 1 95.44 649 GLN A C 1
ATOM 5092 O O . GLN A 1 649 ? 1.831 43.75 10.805 1 95.44 649 GLN A O 1
ATOM 5097 N N . ASP A 1 650 ? 0.789 42.219 11.984 1 94.94 650 ASP A N 1
ATOM 5098 C CA . ASP A 1 650 ? -0.524 42.625 11.492 1 94.94 650 ASP A CA 1
ATOM 5099 C C . ASP A 1 650 ? -0.85 44.031 11.914 1 94.94 650 ASP A C 1
ATOM 5101 O O . ASP A 1 650 ? -1.2 44.875 11.078 1 94.94 650 ASP A O 1
ATOM 5105 N N . GLN A 1 651 ? -0.71 44.375 13.164 1 95.38 651 GLN A N 1
ATOM 5106 C CA . GLN A 1 651 ? -1.021 45.719 13.641 1 95.38 651 GLN A CA 1
ATOM 5107 C C . GLN A 1 651 ? 0.007 46.719 13.141 1 95.38 651 GLN A C 1
ATOM 5109 O O . GLN A 1 651 ? -0.349 47.844 12.742 1 95.38 651 GLN A O 1
ATOM 5114 N N . ILE A 1 652 ? 1.234 46.344 13.133 1 95.5 652 ILE A N 1
ATOM 5115 C CA . ILE A 1 652 ? 2.264 47.25 12.633 1 95.5 652 ILE A CA 1
ATOM 5116 C C . ILE A 1 652 ? 2.041 47.5 11.148 1 95.5 652 ILE A C 1
ATOM 5118 O O . ILE A 1 652 ? 2.18 48.656 10.688 1 95.5 652 ILE A O 1
ATOM 5122 N N . GLY A 1 653 ? 1.718 46.531 10.438 1 95.88 653 GLY A N 1
ATOM 5123 C CA . GLY A 1 653 ? 1.512 46.625 9.008 1 95.88 653 GLY A CA 1
ATOM 5124 C C . GLY A 1 653 ? 0.375 47.562 8.633 1 95.88 653 GLY A C 1
ATOM 5125 O O . GLY A 1 653 ? 0.384 48.156 7.555 1 95.88 653 GLY A O 1
ATOM 5126 N N . ALA A 1 654 ? -0.563 47.656 9.461 1 95.12 654 ALA A N 1
ATOM 5127 C CA . ALA A 1 654 ? -1.76 48.438 9.117 1 95.12 654 ALA A CA 1
ATOM 5128 C C . ALA A 1 654 ? -1.691 49.844 9.703 1 95.12 654 ALA A C 1
ATOM 5130 O O . ALA A 1 654 ? -2.037 50.812 9.023 1 95.12 654 ALA A O 1
ATOM 5131 N N . ILE A 1 655 ? -1.27 50 10.914 1 92.56 655 ILE A N 1
ATOM 5132 C CA . ILE A 1 655 ? -1.485 51.281 11.617 1 92.56 655 ILE A CA 1
ATOM 5133 C C . ILE A 1 655 ? -0.399 52.281 11.227 1 92.56 655 ILE A C 1
ATOM 5135 O O . ILE A 1 655 ? -0.568 53.469 11.406 1 92.56 655 ILE A O 1
ATOM 5139 N N . TYR A 1 656 ? 0.779 51.812 10.758 1 94.88 656 TYR A N 1
ATOM 5140 C CA . TYR A 1 656 ? 1.801 52.688 10.195 1 94.88 656 TYR A CA 1
ATOM 5141 C C . TYR A 1 656 ? 1.623 52.844 8.688 1 94.88 656 TYR A C 1
ATOM 5143 O O . TYR A 1 656 ? 1.421 51.875 7.98 1 94.88 656 TYR A O 1
ATOM 5151 N N . PRO A 1 657 ? 1.655 54.031 8.164 1 94.81 657 PRO A N 1
ATOM 5152 C CA . PRO A 1 657 ? 1.358 54.281 6.75 1 94.81 657 PRO A CA 1
ATOM 5153 C C . PRO A 1 657 ? 2.438 53.719 5.82 1 94.81 657 PRO A C 1
ATOM 5155 O O . PRO A 1 657 ? 3.602 53.625 6.215 1 94.81 657 PRO A O 1
ATOM 5158 N N . GLY A 1 658 ? 2.051 53.375 4.594 1 95.94 658 GLY A N 1
ATOM 5159 C CA . GLY A 1 658 ? 2.965 53.031 3.52 1 95.94 658 GLY A CA 1
ATOM 5160 C C . GLY A 1 658 ? 3.654 51.688 3.742 1 95.94 658 GLY A C 1
ATOM 5161 O O . GLY A 1 658 ? 3.105 50.812 4.398 1 95.94 658 GLY A O 1
ATOM 5162 N N . ILE A 1 659 ? 4.801 51.562 3.006 1 97.06 659 ILE A N 1
ATOM 5163 C CA . ILE A 1 659 ? 5.652 50.375 3.178 1 97.06 659 ILE A CA 1
ATOM 5164 C C . ILE A 1 659 ? 6.586 50.594 4.367 1 97.06 659 ILE A C 1
ATOM 5166 O O . ILE A 1 659 ? 7.113 51.688 4.566 1 97.06 659 ILE A O 1
ATOM 5170 N N . LYS A 1 660 ? 6.746 49.562 5.203 1 97.19 660 LYS A N 1
ATOM 5171 C CA . LYS A 1 660 ? 7.59 49.719 6.387 1 97.19 660 LYS A CA 1
ATOM 5172 C C . LYS A 1 660 ? 8.281 48.406 6.742 1 97.19 660 LYS A C 1
ATOM 5174 O O . LYS A 1 660 ? 7.848 47.344 6.305 1 97.19 660 LYS A O 1
ATOM 5179 N N . LEU A 1 661 ? 9.32 48.625 7.398 1 97.06 661 LEU A N 1
ATOM 5180 C CA . LEU A 1 661 ? 10.016 47.5 8.047 1 97.06 661 LEU A CA 1
ATOM 5181 C C . LEU A 1 661 ? 9.789 47.531 9.555 1 97.06 661 LEU A C 1
ATOM 5183 O O . LEU A 1 661 ? 10.195 48.469 10.234 1 97.06 661 LEU A O 1
ATOM 5187 N N . GLY A 1 662 ? 8.977 46.562 10.031 1 95.81 662 GLY A N 1
ATOM 5188 C CA . GLY A 1 662 ? 8.883 46.344 11.469 1 95.81 662 GLY A CA 1
ATOM 5189 C C . GLY A 1 662 ? 10 45.469 12.016 1 95.81 662 GLY A C 1
ATOM 5190 O O . GLY A 1 662 ? 10.398 44.5 11.383 1 95.81 662 GLY A O 1
ATOM 5191 N N . ILE A 1 663 ? 10.578 45.844 13.188 1 95.25 663 ILE A N 1
ATOM 5192 C CA . ILE A 1 663 ? 11.719 45.125 13.734 1 95.25 663 ILE A CA 1
ATOM 5193 C C . ILE A 1 663 ? 11.508 44.906 15.227 1 95.25 663 ILE A C 1
ATOM 5195 O O . ILE A 1 663 ? 11.188 45.812 15.977 1 95.25 663 ILE A O 1
ATOM 5199 N N . ALA A 1 664 ? 11.578 43.688 15.625 1 94 664 ALA A N 1
ATOM 5200 C CA . ALA A 1 664 ? 11.75 43.344 17.031 1 94 664 ALA A CA 1
ATOM 5201 C C . ALA A 1 664 ? 13.234 43.25 17.406 1 94 664 ALA A C 1
ATOM 5203 O O . ALA A 1 664 ? 13.969 42.438 16.828 1 94 664 ALA A O 1
ATOM 5204 N N . GLN A 1 665 ? 13.664 44.062 18.234 1 91.56 665 GLN A N 1
ATOM 5205 C CA . GLN A 1 665 ? 15.094 44.094 18.531 1 91.56 665 GLN A CA 1
ATOM 5206 C C . GLN A 1 665 ? 15.328 44.281 20.031 1 91.56 665 GLN A C 1
ATOM 5208 O O . GLN A 1 665 ? 14.477 44.781 20.75 1 91.56 665 GLN A O 1
ATOM 5213 N N . ARG A 1 666 ? 16.422 43.75 20.438 1 85.06 666 ARG A N 1
ATOM 5214 C CA . ARG A 1 666 ? 16.859 43.938 21.812 1 85.06 666 ARG A CA 1
ATOM 5215 C C . ARG A 1 666 ? 17.453 45.312 22.031 1 85.06 666 ARG A C 1
ATOM 5217 O O . ARG A 1 666 ? 18.219 45.812 21.203 1 85.06 666 ARG A O 1
ATOM 5224 N N . ASN A 1 667 ? 16.891 46.031 22.984 1 72.56 667 ASN A N 1
ATOM 5225 C CA . ASN A 1 667 ? 17.438 47.344 23.312 1 72.56 667 ASN A CA 1
ATOM 5226 C C . ASN A 1 667 ? 18.703 47.219 24.156 1 72.56 667 ASN A C 1
ATOM 5228 O O . ASN A 1 667 ? 19.141 46.125 24.469 1 72.56 667 ASN A O 1
ATOM 5232 N N . SER A 1 668 ? 19.297 48.375 24.391 1 59.69 668 SER A N 1
ATOM 5233 C CA . SER A 1 668 ? 20.547 48.469 25.141 1 59.69 668 SER A CA 1
ATOM 5234 C C . SER A 1 668 ? 20.422 47.781 26.5 1 59.69 668 SER A C 1
ATOM 5236 O O . SER A 1 668 ? 21.422 47.281 27.031 1 59.69 668 SER A O 1
ATOM 5238 N N . SER A 1 669 ? 19.297 47.75 27.078 1 61.97 669 SER A N 1
ATOM 5239 C CA . SER A 1 669 ? 19.109 47.125 28.391 1 61.97 669 SER A CA 1
ATOM 5240 C C . SER A 1 669 ? 18.688 45.688 28.266 1 61.97 669 SER A C 1
ATOM 5242 O O . SER A 1 669 ? 18.156 45.094 29.203 1 61.97 669 SER A O 1
ATOM 5244 N N . GLN A 1 670 ? 18.812 45.125 27.156 1 63.72 670 GLN A N 1
ATOM 5245 C CA . GLN A 1 670 ? 18.578 43.719 26.859 1 63.72 670 GLN A CA 1
ATOM 5246 C C . GLN A 1 670 ? 17.094 43.406 26.859 1 63.72 670 GLN A C 1
ATOM 5248 O O . GLN A 1 670 ? 16.703 42.219 27 1 63.72 670 GLN A O 1
ATOM 5253 N N . ASN A 1 671 ? 16.359 44.5 26.766 1 79.25 671 ASN A N 1
ATOM 5254 C CA . ASN A 1 671 ? 14.914 44.281 26.672 1 79.25 671 ASN A CA 1
ATOM 5255 C C . ASN A 1 671 ? 14.422 44.438 25.234 1 79.25 671 ASN A C 1
ATOM 5257 O O . ASN A 1 671 ? 14.914 45.281 24.5 1 79.25 671 ASN A O 1
ATOM 5261 N N . PHE A 1 672 ? 13.594 43.469 24.797 1 84.56 672 PHE A N 1
ATOM 5262 C CA . PHE A 1 672 ? 13.07 43.5 23.438 1 84.56 672 PHE A CA 1
ATOM 5263 C C . PHE A 1 672 ? 12.039 44.625 23.297 1 84.56 672 PHE A C 1
ATOM 5265 O O . PHE A 1 672 ? 11.297 44.906 24.234 1 84.56 672 PHE A O 1
ATOM 5272 N N . GLY A 1 673 ? 12.031 45.281 22.172 1 90.38 673 GLY A N 1
ATOM 5273 C CA . GLY A 1 673 ? 11.031 46.281 21.781 1 90.38 673 GLY A CA 1
ATOM 5274 C C . GLY A 1 673 ? 10.766 46.281 20.297 1 90.38 673 GLY A C 1
ATOM 5275 O O . GLY A 1 673 ? 11.492 45.656 19.516 1 90.38 673 GLY A O 1
ATOM 5276 N N . LEU A 1 674 ? 9.68 46.938 19.906 1 93.88 674 LEU A N 1
ATOM 5277 C CA . LEU A 1 674 ? 9.289 47 18.5 1 93.88 674 LEU A CA 1
ATOM 5278 C C . LEU A 1 674 ? 9.688 48.375 17.906 1 93.88 674 LEU A C 1
ATOM 5280 O O . LEU A 1 674 ? 9.461 49.406 18.531 1 93.88 674 LEU A O 1
ATOM 5284 N N . LYS A 1 675 ? 10.383 48.281 16.875 1 92.06 675 LYS A N 1
ATOM 5285 C CA . LYS A 1 675 ? 10.766 49.469 16.109 1 92.06 675 LYS A CA 1
ATOM 5286 C C . LYS A 1 675 ? 10.219 49.406 14.688 1 92.06 675 LYS A C 1
ATOM 5288 O O . LYS A 1 675 ? 10.148 48.312 14.094 1 92.06 675 LYS A O 1
ATOM 5293 N N . VAL A 1 676 ? 9.734 50.594 14.164 1 95.44 676 VAL A N 1
ATOM 5294 C CA . VAL A 1 676 ? 9.18 50.625 12.812 1 95.44 676 VAL A CA 1
ATOM 5295 C C . VAL A 1 676 ? 9.961 51.625 11.969 1 95.44 676 VAL A C 1
ATOM 5297 O O . VAL A 1 676 ? 10.156 52.781 12.375 1 95.44 676 VAL A O 1
ATOM 5300 N N . GLU A 1 677 ? 10.391 51.219 10.859 1 94.88 677 GLU A N 1
ATOM 5301 C CA . GLU A 1 677 ? 11.086 52.062 9.898 1 94.88 677 GLU A CA 1
ATOM 5302 C C . GLU A 1 677 ? 10.281 52.219 8.609 1 94.88 677 GLU A C 1
ATOM 5304 O O . GLU A 1 677 ? 10.109 51.25 7.867 1 94.88 677 GLU A O 1
ATOM 5309 N N . ARG A 1 678 ? 9.828 53.406 8.328 1 94.88 678 ARG A N 1
ATOM 5310 C CA . ARG A 1 678 ? 9.109 53.656 7.09 1 94.88 678 ARG A CA 1
ATOM 5311 C C . ARG A 1 678 ? 10.055 53.625 5.891 1 94.88 678 ARG A C 1
ATOM 5313 O O . ARG A 1 678 ? 11.164 54.156 5.961 1 94.88 678 ARG A O 1
ATOM 5320 N N . ILE A 1 679 ? 9.672 53.031 4.895 1 96.19 679 ILE A N 1
ATOM 5321 C CA . ILE A 1 679 ? 10.469 52.969 3.672 1 96.19 679 ILE A CA 1
ATOM 5322 C C . ILE A 1 679 ? 9.898 53.938 2.631 1 96.19 679 ILE A C 1
ATOM 5324 O O . ILE A 1 679 ? 8.781 53.719 2.145 1 96.19 679 ILE A O 1
ATOM 5328 N N . GLU A 1 680 ? 10.648 54.844 2.281 1 94.56 680 GLU A N 1
ATOM 5329 C CA . GLU A 1 680 ? 10.219 55.812 1.274 1 94.56 680 GLU A CA 1
ATOM 5330 C C . GLU A 1 680 ? 10.469 55.281 -0.136 1 94.56 680 GLU A C 1
ATOM 5332 O O . GLU A 1 680 ? 11.602 54.938 -0.487 1 94.56 680 GLU A O 1
ATOM 5337 N N . ILE A 1 681 ? 9.445 55.25 -0.856 1 94.19 681 ILE A N 1
ATOM 5338 C CA . ILE A 1 681 ? 9.578 54.75 -2.23 1 94.19 681 ILE A CA 1
ATOM 5339 C C . ILE A 1 681 ? 9.219 55.875 -3.199 1 94.19 681 ILE A C 1
ATOM 5341 O O . ILE A 1 681 ? 8.586 56.875 -2.812 1 94.19 681 ILE A O 1
ATOM 5345 N N . SER A 1 682 ? 9.562 55.719 -4.477 1 94.88 682 SER A N 1
ATOM 5346 C CA . SER A 1 682 ? 9.281 56.719 -5.508 1 94.88 682 SER A CA 1
ATOM 5347 C C . SER A 1 682 ? 7.797 56.719 -5.863 1 94.88 682 SER A C 1
ATOM 5349 O O . SER A 1 682 ? 7.102 55.719 -5.699 1 94.88 682 SER A O 1
ATOM 5351 N N . LYS A 1 683 ? 7.32 57.812 -6.34 1 94.94 683 LYS A N 1
ATOM 5352 C CA . LYS A 1 683 ? 5.93 57.969 -6.77 1 94.94 683 LYS A CA 1
ATOM 5353 C C . LYS A 1 683 ? 5.617 57.031 -7.93 1 94.94 683 LYS A C 1
ATOM 5355 O O . LYS A 1 683 ? 4.5 56.5 -8.039 1 94.94 683 LYS A O 1
ATOM 5360 N N . LYS A 1 684 ? 6.594 56.906 -8.727 1 95.62 684 LYS A N 1
ATOM 5361 C CA . LYS A 1 684 ? 6.441 56 -9.859 1 95.62 684 LYS A CA 1
ATOM 5362 C C . LYS A 1 684 ? 6.211 54.562 -9.391 1 95.62 684 LYS A C 1
ATOM 5364 O O . LYS A 1 684 ? 5.328 53.875 -9.906 1 95.62 684 LYS A O 1
ATOM 5369 N N . PHE A 1 685 ? 7.031 54.188 -8.5 1 96.19 685 PHE A N 1
ATOM 5370 C CA . PHE A 1 685 ? 6.91 52.844 -7.984 1 96.19 685 PHE A CA 1
ATOM 5371 C C . PHE A 1 685 ? 5.59 52.656 -7.246 1 96.19 685 PHE A C 1
ATOM 5373 O O . PHE A 1 685 ? 4.965 51.594 -7.332 1 96.19 685 PHE A O 1
ATOM 5380 N N . GLN A 1 686 ? 5.121 53.531 -6.523 1 96.31 686 GLN A N 1
ATOM 5381 C CA . GLN A 1 686 ? 3.84 53.5 -5.828 1 96.31 686 GLN A CA 1
ATOM 5382 C C . GLN A 1 686 ? 2.689 53.312 -6.812 1 96.31 686 GLN A C 1
ATOM 5384 O O . GLN A 1 686 ? 1.768 52.531 -6.562 1 96.31 686 GLN A O 1
ATOM 5389 N N . THR A 1 687 ? 2.764 54.062 -7.844 1 95.94 687 THR A N 1
ATOM 5390 C CA . THR A 1 687 ? 1.741 53.938 -8.875 1 95.94 687 THR A CA 1
ATOM 5391 C C . THR A 1 687 ? 1.755 52.531 -9.484 1 95.94 687 THR A C 1
ATOM 5393 O O . THR A 1 687 ? 0.699 51.969 -9.781 1 95.94 687 THR A O 1
ATOM 5396 N N . GLU A 1 688 ? 2.898 52.062 -9.68 1 96.06 688 GLU A N 1
ATOM 5397 C CA . GLU A 1 688 ? 3.031 50.688 -10.203 1 96.06 688 GLU A CA 1
ATOM 5398 C C . GLU A 1 688 ? 2.389 49.688 -9.273 1 96.06 688 GLU A C 1
ATOM 5400 O O . GLU A 1 688 ? 1.704 48.75 -9.727 1 96.06 688 GLU A O 1
ATOM 5405 N N . ILE A 1 689 ? 2.635 49.812 -7.984 1 96.69 689 ILE A N 1
ATOM 5406 C CA . ILE A 1 689 ? 2.059 48.906 -6.992 1 96.69 689 ILE A CA 1
ATOM 5407 C C . ILE A 1 689 ? 0.535 49 -7.027 1 96.69 689 ILE A C 1
ATOM 5409 O O . ILE A 1 689 ? -0.161 47.969 -7.023 1 96.69 689 ILE A O 1
ATOM 5413 N N . ASN A 1 690 ? 0.005 50.156 -7.172 1 96.06 690 ASN A N 1
ATOM 5414 C CA . ASN A 1 690 ? -1.435 50.406 -7.164 1 96.06 690 ASN A CA 1
ATOM 5415 C C . ASN A 1 690 ? -2.109 49.812 -8.391 1 96.06 690 ASN A C 1
ATOM 5417 O O . ASN A 1 690 ? -3.295 49.469 -8.352 1 96.06 690 ASN A O 1
ATOM 5421 N N . CYS A 1 691 ? -1.327 49.594 -9.375 1 95.38 691 CYS A N 1
ATOM 5422 C CA . CYS A 1 691 ? -1.895 49.094 -10.625 1 95.38 691 CYS A CA 1
ATOM 5423 C C . CYS A 1 691 ? -1.677 47.594 -10.766 1 95.38 691 CYS A C 1
ATOM 5425 O O . CYS A 1 691 ? -2.512 46.906 -11.344 1 95.38 691 CYS A O 1
ATOM 5427 N N . ARG A 1 692 ? -0.634 47.094 -10.234 1 96.69 692 ARG A N 1
ATOM 5428 C CA . ARG A 1 692 ? -0.23 45.719 -10.586 1 96.69 692 ARG A CA 1
ATOM 5429 C C . ARG A 1 692 ? -0.512 44.781 -9.438 1 96.69 692 ARG A C 1
ATOM 5431 O O . ARG A 1 692 ? -0.562 43.562 -9.641 1 96.69 692 ARG A O 1
ATOM 5438 N N . LEU A 1 693 ? -0.64 45.25 -8.227 1 97.06 693 LEU A N 1
ATOM 5439 C CA . LEU A 1 693 ? -0.956 44.344 -7.109 1 97.06 693 LEU A CA 1
ATOM 5440 C C . LEU A 1 693 ? -2.463 44.156 -6.977 1 97.06 693 LEU A C 1
ATOM 5442 O O . LEU A 1 693 ? -3.207 45.125 -6.84 1 97.06 693 LEU A O 1
ATOM 5446 N N . VAL A 1 694 ? -2.891 42.875 -7.055 1 97.25 694 VAL A N 1
ATOM 5447 C CA . VAL A 1 694 ? -4.312 42.562 -7 1 97.25 694 VAL A CA 1
ATOM 5448 C C . VAL A 1 694 ? -4.562 41.531 -5.898 1 97.25 694 VAL A C 1
ATOM 5450 O O . VAL A 1 694 ? -3.699 40.688 -5.598 1 97.25 694 VAL A O 1
ATOM 5453 N N . LEU A 1 695 ? -5.738 41.625 -5.297 1 95.88 695 LEU A N 1
ATOM 5454 C CA . LEU A 1 695 ? -6.18 40.688 -4.289 1 95.88 695 LEU A CA 1
ATOM 5455 C C . LEU A 1 695 ? -7.262 39.75 -4.848 1 95.88 695 LEU A C 1
ATOM 5457 O O . LEU A 1 695 ? -8.227 40.219 -5.449 1 95.88 695 LEU A O 1
ATOM 5461 N N . ILE A 1 696 ? -7.051 38.469 -4.672 1 95.38 696 ILE A N 1
ATOM 5462 C CA . ILE A 1 696 ? -8.07 37.5 -5.047 1 95.38 696 ILE A CA 1
ATOM 5463 C C . ILE A 1 696 ? -8.578 36.781 -3.797 1 95.38 696 ILE A C 1
ATOM 5465 O O . ILE A 1 696 ? -7.793 36.156 -3.059 1 95.38 696 ILE A O 1
ATOM 5469 N N . TYR A 1 697 ? -9.812 36.812 -3.531 1 93.12 697 TYR A N 1
ATOM 5470 C CA . TYR A 1 697 ? -10.406 36.031 -2.455 1 93.12 697 TYR A CA 1
ATOM 5471 C C . TYR A 1 697 ? -10.773 34.625 -2.934 1 93.12 697 TYR A C 1
ATOM 5473 O O . TYR A 1 697 ? -11.609 34.469 -3.832 1 93.12 697 TYR A O 1
ATOM 5481 N N . THR A 1 698 ? -10.234 33.625 -2.324 1 86.69 698 THR A N 1
ATOM 5482 C CA . THR A 1 698 ? -10.344 32.25 -2.809 1 86.69 698 THR A CA 1
ATOM 5483 C C . THR A 1 698 ? -11.648 31.609 -2.334 1 86.69 698 THR A C 1
ATOM 5485 O O . THR A 1 698 ? -12.078 30.594 -2.879 1 86.69 698 THR A O 1
ATOM 5488 N N . GLY A 1 699 ? -12.219 32.125 -1.255 1 77.19 699 GLY A N 1
ATOM 5489 C CA . GLY A 1 699 ? -13.43 31.531 -0.698 1 77.19 699 GLY A CA 1
ATOM 5490 C C . GLY A 1 699 ? -13.164 30.359 0.231 1 77.19 699 GLY A C 1
ATOM 5491 O O . GLY A 1 699 ? -14.07 29.891 0.914 1 77.19 699 GLY A O 1
ATOM 5492 N N . LYS A 1 700 ? -12.07 29.812 0.207 1 71.56 700 LYS A N 1
ATOM 5493 C CA . LYS A 1 700 ? -11.719 28.688 1.07 1 71.56 700 LYS A CA 1
ATOM 5494 C C . LYS A 1 700 ? -11.367 29.172 2.479 1 71.56 700 LYS A C 1
ATOM 5496 O O . LYS A 1 700 ? -10.703 30.188 2.645 1 71.56 700 LYS A O 1
ATOM 5501 N N . THR A 1 701 ? -12.211 28.5 3.371 1 64.12 701 THR A N 1
ATOM 5502 C CA . THR A 1 701 ? -11.867 28.812 4.754 1 64.12 701 THR A CA 1
ATOM 5503 C C . THR A 1 701 ? -11.047 27.688 5.379 1 64.12 701 THR A C 1
ATOM 5505 O O . THR A 1 701 ? -11.234 26.516 5.051 1 64.12 701 THR A O 1
ATOM 5508 N N . ARG A 1 702 ? -10.086 28.078 6.094 1 62.25 702 ARG A N 1
ATOM 5509 C CA . ARG A 1 702 ? -9.211 27.125 6.773 1 62.25 702 ARG A CA 1
ATOM 5510 C C . ARG A 1 702 ? -9.977 26.344 7.832 1 62.25 702 ARG A C 1
ATOM 5512 O O . ARG A 1 702 ? -10.75 26.922 8.602 1 62.25 702 ARG A O 1
ATOM 5519 N N . LEU A 1 703 ? -9.859 25.047 7.594 1 57.38 703 LEU A N 1
ATOM 5520 C CA . LEU A 1 703 ? -10.406 24.234 8.672 1 57.38 703 LEU A CA 1
ATOM 5521 C C . LEU A 1 703 ? -9.523 24.312 9.914 1 57.38 703 LEU A C 1
ATOM 5523 O O . LEU A 1 703 ? -10.031 24.375 11.039 1 57.38 703 LEU A O 1
ATOM 5527 N N . ALA A 1 704 ? -8.211 24.359 9.578 1 56.19 704 ALA A N 1
ATOM 5528 C CA . ALA A 1 704 ? -7.285 24.266 10.703 1 56.19 704 ALA A CA 1
ATOM 5529 C C . ALA A 1 704 ? -7 25.641 11.297 1 56.19 704 ALA A C 1
ATOM 5531 O O . ALA A 1 704 ? -6.566 26.547 10.594 1 56.19 704 ALA A O 1
ATOM 5532 N N . LYS A 1 705 ? -7.414 25.875 12.586 1 58.78 705 LYS A N 1
ATOM 5533 C CA . LYS A 1 705 ? -7.203 27.125 13.328 1 58.78 705 LYS A CA 1
ATOM 5534 C C . LYS A 1 705 ? -5.773 27.203 13.867 1 58.78 705 LYS A C 1
ATOM 5536 O O . LYS A 1 705 ? -5.324 28.266 14.281 1 58.78 705 LYS A O 1
ATOM 5541 N N . ASN A 1 706 ? -5.059 26.062 13.664 1 69.38 706 ASN A N 1
ATOM 5542 C CA . ASN A 1 706 ? -3.85 26.047 14.484 1 69.38 706 ASN A CA 1
ATOM 5543 C C . ASN A 1 706 ? -2.592 25.953 13.625 1 69.38 706 ASN A C 1
ATOM 5545 O O . ASN A 1 706 ? -1.666 25.203 13.945 1 69.38 706 ASN A O 1
ATOM 5549 N N . ILE A 1 707 ? -2.484 26.875 12.578 1 74 707 ILE A N 1
ATOM 5550 C CA . ILE A 1 707 ? -1.292 26.891 11.742 1 74 707 ILE A CA 1
ATOM 5551 C C . ILE A 1 707 ? -0.104 27.438 12.539 1 74 707 ILE A C 1
ATOM 5553 O O . ILE A 1 707 ? 1.017 26.938 12.398 1 74 707 ILE A O 1
ATOM 5557 N N . LEU A 1 708 ? -0.382 28.406 13.398 1 80.5 708 LEU A N 1
ATOM 5558 C CA . LEU A 1 708 ? 0.665 29.016 14.211 1 80.5 708 LEU A CA 1
ATOM 5559 C C . LEU A 1 708 ? 1.336 27.984 15.109 1 80.5 708 LEU A C 1
ATOM 5561 O O . LEU A 1 708 ? 2.561 27.984 15.25 1 80.5 708 LEU A O 1
ATOM 5565 N N . GLN A 1 709 ? 0.529 27.188 15.609 1 82.88 709 GLN A N 1
ATOM 5566 C CA . GLN A 1 709 ? 1.061 26.172 16.5 1 82.88 709 GLN A CA 1
ATOM 5567 C C . GLN A 1 709 ? 2.004 25.219 15.766 1 82.88 709 GLN A C 1
ATOM 5569 O O . GLN A 1 709 ? 3 24.766 16.328 1 82.88 709 GLN A O 1
ATOM 5574 N N . GLU A 1 710 ? 1.699 24.984 14.617 1 82.56 710 GLU A N 1
ATOM 5575 C CA . GLU A 1 710 ? 2.541 24.109 13.805 1 82.56 710 GLU A CA 1
ATOM 5576 C C . GLU A 1 710 ? 3.906 24.734 13.547 1 82.56 710 GLU A C 1
ATOM 5578 O O . GLU A 1 710 ? 4.922 24.047 13.516 1 82.56 710 GLU A O 1
ATOM 5583 N N . VAL A 1 711 ? 3.918 25.984 13.273 1 82.81 711 VAL A N 1
ATOM 5584 C CA . VAL A 1 711 ? 5.172 26.672 13 1 82.81 711 VAL A CA 1
ATOM 5585 C C . VAL A 1 711 ? 6.047 26.688 14.25 1 82.81 711 VAL A C 1
ATOM 5587 O O . VAL A 1 711 ? 7.258 26.469 14.164 1 82.81 711 VAL A O 1
ATOM 5590 N N . ILE A 1 712 ? 5.375 26.922 15.328 1 87.81 712 ILE A N 1
ATOM 5591 C CA . ILE A 1 712 ? 6.121 26.953 16.578 1 87.81 712 ILE A CA 1
ATOM 5592 C C . ILE A 1 712 ? 6.684 25.562 16.875 1 87.81 712 ILE A C 1
ATOM 5594 O O . ILE A 1 712 ? 7.824 25.422 17.328 1 87.81 712 ILE A O 1
ATOM 5598 N N . ARG A 1 713 ? 5.867 24.562 16.625 1 87.62 713 ARG A N 1
ATOM 5599 C CA . ARG A 1 713 ? 6.305 23.172 16.781 1 87.62 713 ARG A CA 1
ATOM 5600 C C . ARG A 1 713 ? 7.559 22.906 15.969 1 87.62 713 ARG A C 1
ATOM 5602 O O . ARG A 1 713 ? 8.516 22.312 16.469 1 87.62 713 ARG A O 1
ATOM 5609 N N . ASN A 1 714 ? 7.504 23.297 14.812 1 82.62 714 ASN A N 1
ATOM 5610 C CA . ASN A 1 714 ? 8.602 23.031 13.891 1 82.62 714 ASN A CA 1
ATOM 5611 C C . ASN A 1 714 ? 9.836 23.859 14.227 1 82.62 714 ASN A C 1
ATOM 5613 O O . ASN A 1 714 ? 10.961 23.422 13.984 1 82.62 714 ASN A O 1
ATOM 5617 N N . TRP A 1 715 ? 9.555 25.016 14.758 1 85.56 715 TRP A N 1
ATOM 5618 C CA . TRP A 1 715 ? 10.664 25.859 15.195 1 85.56 715 TRP A CA 1
ATOM 5619 C C . TRP A 1 715 ? 11.477 25.172 16.297 1 85.56 715 TRP A C 1
ATOM 5621 O O . TRP A 1 715 ? 12.711 25.156 16.25 1 85.56 715 TRP A O 1
ATOM 5631 N N . TYR A 1 716 ? 10.797 24.516 17.172 1 85.19 716 TYR A N 1
ATOM 5632 C CA . TYR A 1 716 ? 11.461 23.891 18.312 1 85.19 716 TYR A CA 1
ATOM 5633 C C . TYR A 1 716 ? 12.023 22.531 17.938 1 85.19 716 TYR A C 1
ATOM 5635 O O . TYR A 1 716 ? 12.82 21.953 18.688 1 85.19 716 TYR A O 1
ATOM 5643 N N . LYS A 1 717 ? 11.555 21.906 16.953 1 77.69 717 LYS A N 1
ATOM 5644 C CA . LYS A 1 717 ? 12.086 20.625 16.5 1 77.69 717 LYS A CA 1
ATOM 5645 C C . LYS A 1 717 ? 13.453 20.797 15.836 1 77.69 717 LYS A C 1
ATOM 5647 O O . LYS A 1 717 ? 14.211 19.844 15.703 1 77.69 717 LYS A O 1
ATOM 5652 N N . ASP A 1 718 ? 13.945 21.797 15.664 1 67.94 718 ASP A N 1
ATOM 5653 C CA . ASP A 1 718 ? 15.227 22.078 15.023 1 67.94 718 ASP A CA 1
ATOM 5654 C C . ASP A 1 718 ? 15.328 21.375 13.672 1 67.94 718 ASP A C 1
ATOM 5656 O O . ASP A 1 718 ? 14.75 20.297 13.484 1 67.94 718 ASP A O 1
ATOM 5660 N N . GLY A 1 719 ? 15.383 22.062 12.516 1 70.31 719 GLY A N 1
ATOM 5661 C CA . GLY A 1 719 ? 15.453 21.422 11.211 1 70.31 719 GLY A CA 1
ATOM 5662 C C . GLY A 1 719 ? 15.273 22.391 10.062 1 70.31 719 GLY A C 1
ATOM 5663 O O . GLY A 1 719 ? 15.805 23.5 10.086 1 70.31 719 GLY A O 1
ATOM 5664 N N . GLU A 1 720 ? 14.516 21.75 9.219 1 72.75 720 GLU A N 1
ATOM 5665 C CA . GLU A 1 720 ? 14.383 22.453 7.953 1 72.75 720 GLU A CA 1
ATOM 5666 C C . GLU A 1 720 ? 13.703 23.812 8.141 1 72.75 720 GLU A C 1
ATOM 5668 O O . GLU A 1 720 ? 14.07 24.797 7.488 1 72.75 720 GLU A O 1
ATOM 5673 N N . VAL A 1 721 ? 12.828 23.938 9.133 1 76.31 721 VAL A N 1
ATOM 5674 C CA . VAL A 1 721 ? 12.07 25.156 9.359 1 76.31 721 VAL A CA 1
ATOM 5675 C C . VAL A 1 721 ? 13.008 26.234 9.906 1 76.31 721 VAL A C 1
ATOM 5677 O O . VAL A 1 721 ? 12.938 27.406 9.492 1 76.31 721 VAL A O 1
ATOM 5680 N N . LYS A 1 722 ? 13.836 25.828 10.859 1 78.81 722 LYS A N 1
ATOM 5681 C CA . LYS A 1 722 ? 14.797 26.797 11.406 1 78.81 722 LYS A CA 1
ATOM 5682 C C . LYS A 1 722 ? 15.734 27.312 10.328 1 78.81 722 LYS A C 1
ATOM 5684 O O . LYS A 1 722 ? 16.047 28.5 10.297 1 78.81 722 LYS A O 1
ATOM 5689 N N . GLU A 1 723 ? 16.094 26.438 9.453 1 81.31 723 GLU A N 1
ATOM 5690 C CA . GLU A 1 723 ? 16.984 26.828 8.359 1 81.31 723 GLU A CA 1
ATOM 5691 C C . GLU A 1 723 ? 16.297 27.797 7.414 1 81.31 723 GLU A C 1
ATOM 5693 O O . GLU A 1 723 ? 16.906 28.781 6.973 1 81.31 723 GLU A O 1
ATOM 5698 N N . VAL A 1 724 ? 15.094 27.578 7.191 1 84.38 724 VAL A N 1
ATOM 5699 C CA . VAL A 1 724 ? 14.32 28.422 6.281 1 84.38 724 VAL A CA 1
ATOM 5700 C C . VAL A 1 724 ? 14.125 29.812 6.895 1 84.38 724 VAL A C 1
ATOM 5702 O O . VAL A 1 724 ? 14.25 30.828 6.207 1 84.38 724 VAL A O 1
ATOM 5705 N N . LEU A 1 725 ? 13.852 29.906 8.172 1 86.5 725 LEU A N 1
ATOM 5706 C CA . LEU A 1 725 ? 13.648 31.188 8.852 1 86.5 725 LEU A CA 1
ATOM 5707 C C . LEU A 1 725 ? 14.953 31.953 8.961 1 86.5 725 LEU A C 1
ATOM 5709 O O . LEU A 1 725 ? 14.961 33.188 8.844 1 86.5 725 LEU A O 1
ATOM 5713 N N . MET A 1 726 ? 16.016 31.219 9.109 1 86.56 726 MET A N 1
ATOM 5714 C CA . MET A 1 726 ? 17.328 31.859 9.164 1 86.56 726 MET A CA 1
ATOM 5715 C C . MET A 1 726 ? 17.688 32.469 7.809 1 86.56 726 MET A C 1
ATOM 5717 O O . MET A 1 726 ? 18.281 33.531 7.746 1 86.56 726 MET A O 1
ATOM 5721 N N . GLU A 1 727 ? 17.359 31.75 6.832 1 88.44 727 GLU A N 1
ATOM 5722 C CA . GLU A 1 727 ? 17.578 32.281 5.484 1 88.44 727 GLU A CA 1
ATOM 5723 C C . GLU A 1 727 ? 16.766 33.531 5.234 1 88.44 727 GLU A C 1
ATOM 5725 O O . GLU A 1 727 ? 17.25 34.5 4.617 1 88.44 727 GLU A O 1
ATOM 5730 N N . MET A 1 728 ? 15.555 33.562 5.652 1 90.56 728 MET A N 1
ATOM 5731 C CA . MET A 1 728 ? 14.695 34.719 5.523 1 90.56 728 MET A CA 1
ATOM 5732 C C . MET A 1 728 ? 15.273 35.906 6.285 1 90.56 728 MET A C 1
ATOM 5734 O O . MET A 1 728 ? 15.258 37.031 5.793 1 90.56 728 MET A O 1
ATOM 5738 N N . TYR A 1 729 ? 15.812 35.625 7.453 1 90.62 729 TYR A N 1
ATOM 5739 C CA . TYR A 1 729 ? 16.438 36.625 8.289 1 90.62 729 TYR A CA 1
ATOM 5740 C C . TYR A 1 729 ? 17.641 37.25 7.578 1 90.62 729 TYR A C 1
ATOM 5742 O O . TYR A 1 729 ? 17.812 38.469 7.605 1 90.62 729 TYR A O 1
ATOM 5750 N N . LYS A 1 730 ? 18.328 36.5 6.852 1 91.56 730 LYS A N 1
ATOM 5751 C CA . LYS A 1 730 ? 19.531 36.938 6.168 1 91.56 730 LYS A CA 1
ATOM 5752 C C . LYS A 1 730 ? 19.172 37.781 4.934 1 91.56 730 LYS A C 1
ATOM 5754 O O . LYS A 1 730 ? 19.969 38.625 4.496 1 91.56 730 LYS A O 1
ATOM 5759 N N . ASN A 1 731 ? 18 37.625 4.449 1 93.75 731 ASN A N 1
ATOM 5760 C CA . ASN A 1 731 ? 17.625 38.25 3.188 1 93.75 731 ASN A CA 1
ATOM 5761 C C . ASN A 1 731 ? 16.859 39.562 3.416 1 93.75 731 ASN A C 1
ATOM 5763 O O . ASN A 1 731 ? 16.375 40.156 2.465 1 93.75 731 ASN A O 1
ATOM 5767 N N . ILE A 1 732 ? 16.75 39.969 4.629 1 93.94 732 ILE A N 1
ATOM 5768 C CA . ILE A 1 732 ? 16.016 41.188 4.961 1 93.94 732 ILE A CA 1
ATOM 5769 C C . ILE A 1 732 ? 16.688 42.375 4.301 1 93.94 732 ILE A C 1
ATOM 5771 O O . ILE A 1 732 ? 16.016 43.219 3.705 1 93.94 732 ILE A O 1
ATOM 5775 N N . ASP A 1 733 ? 17.953 42.469 4.297 1 94 733 ASP A N 1
ATOM 5776 C CA . ASP A 1 733 ? 18.703 43.594 3.721 1 94 733 ASP A CA 1
ATOM 5777 C C . ASP A 1 733 ? 18.547 43.625 2.201 1 94 733 ASP A C 1
ATOM 5779 O O . ASP A 1 733 ? 18.406 44.688 1.607 1 94 733 ASP A O 1
ATOM 5783 N N . ASP A 1 734 ? 18.609 42.438 1.638 1 95.62 734 ASP A N 1
ATOM 5784 C CA . ASP A 1 734 ? 18.453 42.344 0.19 1 95.62 734 ASP A CA 1
ATOM 5785 C C . ASP A 1 734 ? 17.062 42.844 -0.235 1 95.62 734 ASP A C 1
ATOM 5787 O O . ASP A 1 734 ? 16.922 43.5 -1.258 1 95.62 734 ASP A O 1
ATOM 5791 N N . PHE A 1 735 ? 16.141 42.469 0.506 1 96.69 735 PHE A N 1
ATOM 5792 C CA . PHE A 1 735 ? 14.773 42.906 0.206 1 96.69 735 PHE A CA 1
ATOM 5793 C C . PHE A 1 735 ? 14.648 44.406 0.264 1 96.69 735 PHE A C 1
ATOM 5795 O O . PHE A 1 735 ? 14.047 45.031 -0.62 1 96.69 735 PHE A O 1
ATOM 5802 N N . LEU A 1 736 ? 15.203 45.031 1.278 1 95.94 736 LEU A N 1
ATOM 5803 C CA . LEU A 1 736 ? 15.188 46.469 1.465 1 95.94 736 LEU A CA 1
ATOM 5804 C C . LEU A 1 736 ? 15.867 47.188 0.299 1 95.94 736 LEU A C 1
ATOM 5806 O O . LEU A 1 736 ? 15.344 48.188 -0.217 1 95.94 736 LEU A O 1
ATOM 5810 N N . GLU A 1 737 ? 16.906 46.688 -0.127 1 96.19 737 GLU A N 1
ATOM 5811 C CA . GLU A 1 737 ? 17.672 47.281 -1.204 1 96.19 737 GLU A CA 1
ATOM 5812 C C . GLU A 1 737 ? 16.891 47.312 -2.506 1 96.19 737 GLU A C 1
ATOM 5814 O O . GLU A 1 737 ? 16.891 48.312 -3.227 1 96.19 737 GLU A O 1
ATOM 5819 N N . ILE A 1 738 ? 16.25 46.281 -2.781 1 96.44 738 ILE A N 1
ATOM 5820 C CA . ILE A 1 738 ? 15.492 46.188 -4.023 1 96.44 738 ILE A CA 1
ATOM 5821 C C . ILE A 1 738 ? 14.305 47.125 -3.975 1 96.44 738 ILE A C 1
ATOM 5823 O O . ILE A 1 738 ? 13.977 47.781 -4.973 1 96.44 738 ILE A O 1
ATOM 5827 N N . LEU A 1 739 ? 13.648 47.25 -2.82 1 96 739 LEU A N 1
ATOM 5828 C CA . LEU A 1 739 ? 12.523 48.188 -2.668 1 96 739 LEU A CA 1
ATOM 5829 C C . LEU A 1 739 ? 12.969 49.625 -2.865 1 96 739 LEU A C 1
ATOM 5831 O O . LEU A 1 739 ? 12.266 50.406 -3.494 1 96 739 LEU A O 1
ATOM 5835 N N . LEU A 1 740 ? 14.062 49.938 -2.32 1 95.12 740 LEU A N 1
ATOM 5836 C CA . LEU A 1 740 ? 14.586 51.281 -2.416 1 95.12 740 LEU A CA 1
ATOM 5837 C C . LEU A 1 740 ? 14.945 51.625 -3.857 1 95.12 740 LEU A C 1
ATOM 5839 O O . LEU A 1 740 ? 14.922 52.812 -4.246 1 95.12 740 LEU A O 1
ATOM 5843 N N . ASP A 1 741 ? 15.188 50.625 -4.656 1 95.5 741 ASP A N 1
ATOM 5844 C CA . ASP A 1 741 ? 15.469 50.812 -6.078 1 95.5 741 ASP A CA 1
ATOM 5845 C C . ASP A 1 741 ? 14.172 51 -6.867 1 95.5 741 ASP A C 1
ATOM 5847 O O . ASP A 1 741 ? 14.211 51.25 -8.07 1 95.5 741 ASP A O 1
ATOM 5851 N N . GLY A 1 742 ? 13.094 50.812 -6.262 1 95 742 GLY A N 1
ATOM 5852 C CA . GLY A 1 742 ? 11.805 51.062 -6.898 1 95 742 GLY A CA 1
ATOM 5853 C C . GLY A 1 742 ? 11.305 49.844 -7.68 1 95 742 GLY A C 1
ATOM 5854 O O . GLY A 1 742 ? 10.672 50 -8.727 1 95 742 GLY A O 1
ATOM 5855 N N . LYS A 1 743 ? 11.719 48.688 -7.23 1 95.31 743 LYS A N 1
ATOM 5856 C CA . LYS A 1 743 ? 11.312 47.438 -7.891 1 95.31 743 LYS A CA 1
ATOM 5857 C C . LYS A 1 743 ? 10.688 46.469 -6.895 1 95.31 743 LYS A C 1
ATOM 5859 O O . LYS A 1 743 ? 11.039 46.469 -5.711 1 95.31 743 LYS A O 1
ATOM 5864 N N . MET A 1 744 ? 9.805 45.688 -7.406 1 95.81 744 MET A N 1
ATOM 5865 C CA . MET A 1 744 ? 9.234 44.625 -6.586 1 95.81 744 MET A CA 1
ATOM 5866 C C . MET A 1 744 ? 10.18 43.438 -6.512 1 95.81 744 MET A C 1
ATOM 5868 O O . MET A 1 744 ? 10.578 42.875 -7.543 1 95.81 744 MET A O 1
ATOM 5872 N N . PRO A 1 745 ? 10.57 43.031 -5.367 1 96.12 745 PRO A N 1
ATOM 5873 C CA . PRO A 1 745 ? 11.508 41.906 -5.25 1 96.12 745 PRO A CA 1
ATOM 5874 C C . PRO A 1 745 ? 10.852 40.562 -5.523 1 96.12 745 PRO A C 1
ATOM 5876 O O . PRO A 1 745 ? 10.719 39.75 -4.609 1 96.12 745 PRO A O 1
ATOM 5879 N N . ILE A 1 746 ? 10.617 40.219 -6.68 1 96.06 746 ILE A N 1
ATOM 5880 C CA . ILE A 1 746 ? 9.828 39.094 -7.125 1 96.06 746 ILE A CA 1
ATOM 5881 C C . ILE A 1 746 ? 10.492 37.781 -6.668 1 96.06 746 ILE A C 1
ATOM 5883 O O . ILE A 1 746 ? 9.82 36.906 -6.129 1 96.06 746 ILE A O 1
ATOM 5887 N N . ASP A 1 747 ? 11.758 37.594 -6.777 1 94.69 747 ASP A N 1
ATOM 5888 C CA . ASP A 1 747 ? 12.477 36.375 -6.43 1 94.69 747 ASP A CA 1
ATOM 5889 C C . ASP A 1 747 ? 12.414 36.094 -4.926 1 94.69 747 ASP A C 1
ATOM 5891 O O . ASP A 1 747 ? 12.234 34.969 -4.504 1 94.69 747 ASP A O 1
ATOM 5895 N N . LEU A 1 748 ? 12.602 37.125 -4.184 1 94.81 748 LEU A N 1
ATOM 5896 C CA . LEU A 1 748 ? 12.562 36.969 -2.732 1 94.81 748 LEU A CA 1
ATOM 5897 C C . LEU A 1 748 ? 11.148 36.688 -2.25 1 94.81 748 LEU A C 1
ATOM 5899 O O . LEU A 1 748 ? 10.953 35.969 -1.269 1 94.81 748 LEU A O 1
ATOM 5903 N N . ILE A 1 749 ? 10.188 37.219 -2.939 1 95.25 749 ILE A N 1
ATOM 5904 C CA . ILE A 1 749 ? 8.789 36.938 -2.613 1 95.25 749 ILE A CA 1
ATOM 5905 C C . ILE A 1 749 ? 8.484 35.469 -2.912 1 95.25 749 ILE A C 1
ATOM 5907 O O . ILE A 1 749 ? 7.789 34.781 -2.139 1 95.25 749 ILE A O 1
ATOM 5911 N N . ASN A 1 750 ? 9 35 -3.988 1 93.38 750 ASN A N 1
ATOM 5912 C CA . ASN A 1 750 ? 8.844 33.594 -4.316 1 93.38 750 ASN A CA 1
ATOM 5913 C C . ASN A 1 750 ? 9.492 32.688 -3.266 1 93.38 750 ASN A C 1
ATOM 5915 O O . ASN A 1 750 ? 8.938 31.656 -2.9 1 93.38 750 ASN A O 1
ATOM 5919 N N . GLN A 1 751 ? 10.586 33.094 -2.832 1 89.44 751 GLN A N 1
ATOM 5920 C CA . GLN A 1 751 ? 11.266 32.344 -1.782 1 89.44 751 GLN A CA 1
ATOM 5921 C C . GLN A 1 751 ? 10.477 32.375 -0.478 1 89.44 751 GLN A C 1
ATOM 5923 O O . GLN A 1 751 ? 10.414 31.391 0.245 1 89.44 751 GLN A O 1
ATOM 5928 N N . TYR A 1 752 ? 9.953 33.531 -0.198 1 90.06 752 TYR A N 1
ATOM 5929 C CA . TYR A 1 752 ? 9.125 33.719 0.988 1 90.06 752 TYR A CA 1
ATOM 5930 C C . TYR A 1 752 ? 7.91 32.812 0.946 1 90.06 752 TYR A C 1
ATOM 5932 O O . TYR A 1 752 ? 7.59 32.125 1.936 1 90.06 752 TYR A O 1
ATOM 5940 N N . TYR A 1 753 ? 7.32 32.656 -0.195 1 89.94 753 TYR A N 1
ATOM 5941 C CA . TYR A 1 753 ? 6.137 31.812 -0.333 1 89.94 753 TYR A CA 1
ATOM 5942 C C . TYR A 1 753 ? 6.496 30.344 -0.235 1 89.94 753 TYR A C 1
ATOM 5944 O O . TYR A 1 753 ? 5.75 29.547 0.346 1 89.94 753 TYR A O 1
ATOM 5952 N N . ALA A 1 754 ? 7.57 29.969 -0.787 1 86.19 754 ALA A N 1
ATOM 5953 C CA . ALA A 1 754 ? 8.055 28.594 -0.664 1 86.19 754 ALA A CA 1
ATOM 5954 C C . ALA A 1 754 ? 8.32 28.234 0.795 1 86.19 754 ALA A C 1
ATOM 5956 O O . ALA A 1 754 ? 8.039 27.109 1.225 1 86.19 754 ALA A O 1
ATOM 5957 N N . ALA A 1 755 ? 8.859 29.219 1.47 1 83.12 755 ALA A N 1
ATOM 5958 C CA . ALA A 1 755 ? 9.117 29.016 2.895 1 83.12 755 ALA A CA 1
ATOM 5959 C C . ALA A 1 755 ? 7.816 28.828 3.664 1 83.12 755 ALA A C 1
ATOM 5961 O O . ALA A 1 755 ? 7.734 27.969 4.547 1 83.12 755 ALA A O 1
ATOM 5962 N N . LYS A 1 756 ? 6.809 29.562 3.344 1 81.69 756 LYS A N 1
ATOM 5963 C CA . LYS A 1 756 ? 5.5 29.453 3.984 1 81.69 756 LYS A CA 1
ATOM 5964 C C . LYS A 1 756 ? 4.918 28.047 3.781 1 81.69 756 LYS A C 1
ATOM 5966 O O . LYS A 1 756 ? 4.316 27.484 4.699 1 81.69 756 LYS A O 1
ATOM 5971 N N . LYS A 1 757 ? 5.105 27.531 2.619 1 80.94 757 LYS A N 1
ATOM 5972 C CA . LYS A 1 757 ? 4.578 26.219 2.275 1 80.94 757 LYS A CA 1
ATOM 5973 C C . LYS A 1 757 ? 5.297 25.125 3.051 1 80.94 757 LYS A C 1
ATOM 5975 O O . LYS A 1 757 ? 4.684 24.109 3.428 1 80.94 757 LYS A O 1
ATOM 5980 N N . LEU A 1 758 ? 6.551 25.297 3.26 1 76.25 758 LEU A N 1
ATOM 5981 C CA . LEU A 1 758 ? 7.348 24.297 3.967 1 76.25 758 LEU A CA 1
ATOM 5982 C C . LEU A 1 758 ? 7.02 24.297 5.457 1 76.25 758 LEU A C 1
ATOM 5984 O O . LEU A 1 758 ? 7.102 23.266 6.113 1 76.25 758 LEU A O 1
ATOM 5988 N N . LEU A 1 759 ? 6.723 25.484 5.914 1 74.56 759 LEU A N 1
ATOM 5989 C CA . LEU A 1 759 ? 6.492 25.641 7.348 1 74.56 759 LEU A CA 1
ATOM 5990 C C . LEU A 1 759 ? 5.16 25.031 7.75 1 74.56 759 LEU A C 1
ATOM 5992 O O . LEU A 1 759 ? 4.988 24.609 8.898 1 74.56 759 LEU A O 1
ATOM 5996 N N . THR A 1 760 ? 4.246 24.953 6.832 1 69.56 760 THR A N 1
ATOM 5997 C CA . THR A 1 760 ? 2.932 24.422 7.172 1 69.56 760 THR A CA 1
ATOM 5998 C C . THR A 1 760 ? 2.408 23.516 6.062 1 69.56 760 THR A C 1
ATOM 6000 O O . THR A 1 760 ? 2.082 24 4.969 1 69.56 760 THR A O 1
ATOM 6003 N N . SER A 1 761 ? 2.453 22.203 6.43 1 64.31 761 SER A N 1
ATOM 6004 C CA . SER A 1 761 ? 1.927 21.281 5.43 1 64.31 761 SER A CA 1
ATOM 6005 C C . SER A 1 761 ? 0.429 21.484 5.223 1 64.31 761 SER A C 1
ATOM 6007 O O . SER A 1 761 ? -0.308 21.719 6.18 1 64.31 761 SER A O 1
ATOM 6009 N N . GLY A 1 762 ? -0.04 21.719 4.02 1 63.25 762 GLY A N 1
ATOM 6010 C CA . GLY A 1 762 ? -1.452 21.875 3.709 1 63.25 762 GLY A CA 1
ATOM 6011 C C . GLY A 1 762 ? -1.893 23.328 3.652 1 63.25 762 GLY A C 1
ATOM 6012 O O . GLY A 1 762 ? -3.09 23.625 3.604 1 63.25 762 GLY A O 1
ATOM 6013 N N . CYS A 1 763 ? -0.848 24.188 3.738 1 68.81 763 CYS A N 1
ATOM 6014 C CA . CYS A 1 763 ? -1.182 25.609 3.799 1 68.81 763 CYS A CA 1
ATOM 6015 C C . CYS A 1 763 ? -1.622 26.125 2.434 1 68.81 763 CYS A C 1
ATOM 6017 O O . CYS A 1 763 ? -2.191 27.203 2.328 1 68.81 763 CYS A O 1
ATOM 6019 N N . GLU A 1 764 ? -1.393 25.297 1.466 1 77.94 764 GLU A N 1
ATOM 6020 C CA . GLU A 1 764 ? -1.857 25.688 0.138 1 77.94 764 GLU A CA 1
ATOM 6021 C C . GLU A 1 764 ? -2.922 24.719 -0.378 1 77.94 764 GLU A C 1
ATOM 6023 O O . GLU A 1 764 ? -2.598 23.656 -0.927 1 77.94 764 GLU A O 1
ATOM 6028 N N . PRO A 1 765 ? -4.137 25.141 -0.164 1 76.44 765 PRO A N 1
ATOM 6029 C CA . PRO A 1 765 ? -5.191 24.281 -0.719 1 76.44 765 PRO A CA 1
ATOM 6030 C C . PRO A 1 765 ? -4.98 23.984 -2.199 1 76.44 765 PRO A C 1
ATOM 6032 O O . PRO A 1 765 ? -4.465 24.812 -2.941 1 76.44 765 PRO A O 1
ATOM 6035 N N . LYS A 1 766 ? -5.426 22.812 -2.641 1 78.31 766 LYS A N 1
ATOM 6036 C CA . LYS A 1 766 ? -5.223 22.344 -4.012 1 78.31 766 LYS A CA 1
ATOM 6037 C C . LYS A 1 766 ? -5.77 23.359 -5.016 1 78.31 766 LYS A C 1
ATOM 6039 O O . LYS A 1 766 ? -5.172 23.578 -6.07 1 78.31 766 LYS A O 1
ATOM 6044 N N . ILE A 1 767 ? -6.836 24.031 -4.68 1 81.19 767 ILE A N 1
ATOM 6045 C CA . ILE A 1 767 ? -7.496 24.938 -5.605 1 81.19 767 ILE A CA 1
ATOM 6046 C C . ILE A 1 767 ? -6.633 26.188 -5.809 1 81.19 767 ILE A C 1
ATOM 6048 O O . ILE A 1 767 ? -6.598 26.75 -6.902 1 81.19 767 ILE A O 1
ATOM 6052 N N . VAL A 1 768 ? -5.965 26.672 -4.824 1 87.38 768 VAL A N 1
ATOM 6053 C CA . VAL A 1 768 ? -5.098 27.844 -4.906 1 87.38 768 VAL A CA 1
ATOM 6054 C C . VAL A 1 768 ? -3.846 27.5 -5.715 1 87.38 768 VAL A C 1
ATOM 6056 O O . VAL A 1 768 ? -3.387 28.297 -6.527 1 87.38 768 VAL A O 1
ATOM 6059 N N . LYS A 1 769 ? -3.381 26.281 -5.434 1 88.25 769 LYS A N 1
ATOM 6060 C CA . LYS A 1 769 ? -2.232 25.828 -6.211 1 88.25 769 LYS A CA 1
ATOM 6061 C C . LYS A 1 769 ? -2.547 25.812 -7.703 1 88.25 769 LYS A C 1
ATOM 6063 O O . LYS A 1 769 ? -1.742 26.266 -8.516 1 88.25 769 LYS A O 1
ATOM 6068 N N . ASN A 1 770 ? -3.695 25.375 -8.078 1 88.81 770 ASN A N 1
ATOM 6069 C CA . ASN A 1 770 ? -4.133 25.328 -9.469 1 88.81 770 ASN A CA 1
ATOM 6070 C C . ASN A 1 770 ? -4.301 26.734 -10.047 1 88.81 770 ASN A C 1
ATOM 6072 O O . ASN A 1 770 ? -3.949 26.984 -11.203 1 88.81 770 ASN A O 1
ATOM 6076 N N . LEU A 1 771 ? -4.789 27.609 -9.281 1 92.56 771 LEU A N 1
ATOM 6077 C CA . LEU A 1 771 ? -5.016 28.984 -9.711 1 92.56 771 LEU A CA 1
ATOM 6078 C C . LEU A 1 771 ? -3.701 29.672 -10.062 1 92.56 771 LEU A C 1
ATOM 6080 O O . LEU A 1 771 ? -3.557 30.219 -11.156 1 92.56 771 LEU A O 1
ATOM 6084 N N . LEU A 1 772 ? -2.76 29.641 -9.172 1 93.44 772 LEU A N 1
ATOM 6085 C CA . LEU A 1 772 ? -1.48 30.312 -9.367 1 93.44 772 LEU A CA 1
ATOM 6086 C C . LEU A 1 772 ? -0.725 29.719 -10.547 1 93.44 772 LEU A C 1
ATOM 6088 O O . LEU A 1 772 ? -0.107 30.453 -11.328 1 93.44 772 LEU A O 1
ATOM 6092 N N . ALA A 1 773 ? -0.827 28.438 -10.656 1 93.12 773 ALA A N 1
ATOM 6093 C CA . ALA A 1 773 ? -0.167 27.766 -11.773 1 93.12 773 ALA A CA 1
ATOM 6094 C C . ALA A 1 773 ? -0.765 28.203 -13.102 1 93.12 773 ALA A C 1
ATOM 6096 O O . ALA A 1 773 ? -0.035 28.484 -14.055 1 93.12 773 ALA A O 1
ATOM 6097 N N . LYS A 1 774 ? -2.035 28.266 -13.164 1 94.19 774 LYS A N 1
ATOM 6098 C CA . LYS A 1 774 ? -2.713 28.656 -14.398 1 94.19 774 LYS A CA 1
ATOM 6099 C C . LYS A 1 774 ? -2.451 30.125 -14.742 1 94.19 774 LYS A C 1
ATOM 6101 O O . LYS A 1 774 ? -2.268 30.469 -15.906 1 94.19 774 LYS A O 1
ATOM 6106 N N . LEU A 1 775 ? -2.482 31 -13.773 1 95.69 775 LEU A N 1
ATOM 6107 C CA . LEU A 1 775 ? -2.219 32.406 -14.008 1 95.69 775 LEU A CA 1
ATOM 6108 C C . LEU A 1 775 ? -0.798 32.625 -14.523 1 95.69 775 LEU A C 1
ATOM 6110 O O . LEU A 1 775 ? -0.57 33.469 -15.398 1 95.69 775 LEU A O 1
ATOM 6114 N N . LYS A 1 776 ? 0.076 31.891 -13.945 1 94.44 776 LYS A N 1
ATOM 6115 C CA . LYS A 1 776 ? 1.469 32 -14.375 1 94.44 776 LYS A CA 1
ATOM 6116 C C . LYS A 1 776 ? 1.653 31.438 -15.781 1 94.44 776 LYS A C 1
ATOM 6118 O O . LYS A 1 776 ? 2.375 32.031 -16.594 1 94.44 776 LYS A O 1
ATOM 6123 N N . ASN A 1 777 ? 1.009 30.359 -16.031 1 92.94 777 ASN A N 1
ATOM 6124 C CA . ASN A 1 777 ? 1.107 29.719 -17.344 1 92.94 777 ASN A CA 1
ATOM 6125 C C . ASN A 1 777 ? 0.547 30.609 -18.453 1 92.94 777 ASN A C 1
ATOM 6127 O O . ASN A 1 777 ? 1.034 30.594 -19.578 1 92.94 777 ASN A O 1
ATOM 6131 N N . GLU A 1 778 ? -0.418 31.328 -18.141 1 94.12 778 GLU A N 1
ATOM 6132 C CA . GLU A 1 778 ? -1.018 32.25 -19.109 1 94.12 778 GLU A CA 1
ATOM 6133 C C . GLU A 1 778 ? -0.323 33.594 -19.094 1 94.12 778 GLU A C 1
ATOM 6135 O O . GLU A 1 778 ? -0.777 34.531 -19.75 1 94.12 778 GLU A O 1
ATOM 6140 N N . ASN A 1 779 ? 0.728 33.781 -18.328 1 94.56 779 ASN A N 1
ATOM 6141 C CA . ASN A 1 779 ? 1.561 34.969 -18.25 1 94.56 779 ASN A CA 1
ATOM 6142 C C . ASN A 1 779 ? 0.761 36.188 -17.766 1 94.56 779 ASN A C 1
ATOM 6144 O O . ASN A 1 779 ? 0.952 37.281 -18.266 1 94.56 779 ASN A O 1
ATOM 6148 N N . LEU A 1 780 ? -0.142 35.906 -16.922 1 96 780 LEU A N 1
ATOM 6149 C CA . LEU A 1 780 ? -0.95 36.969 -16.375 1 96 780 LEU A CA 1
ATOM 6150 C C . LEU A 1 780 ? -0.292 37.562 -15.125 1 96 780 LEU A C 1
ATOM 6152 O O . LEU A 1 780 ? -0.538 38.719 -14.781 1 96 780 LEU A O 1
ATOM 6156 N N . ILE A 1 781 ? 0.553 36.75 -14.461 1 97.12 781 ILE A N 1
ATOM 6157 C CA . ILE A 1 781 ? 1.19 37.219 -13.234 1 97.12 781 ILE A CA 1
ATOM 6158 C C . ILE A 1 781 ? 2.676 36.875 -13.258 1 97.12 781 ILE A C 1
ATOM 6160 O O . ILE A 1 781 ? 3.09 35.938 -13.953 1 97.12 781 ILE A O 1
ATOM 6164 N N . GLU A 1 782 ? 3.461 37.625 -12.508 1 96 782 GLU A N 1
ATOM 6165 C CA . GLU A 1 782 ? 4.875 37.312 -12.32 1 96 782 GLU A CA 1
ATOM 6166 C C . GLU A 1 782 ? 5.094 36.5 -11.031 1 96 782 GLU A C 1
ATOM 6168 O O . GLU A 1 782 ? 6.039 35.719 -10.938 1 96 782 GLU A O 1
ATOM 6173 N N . THR A 1 783 ? 4.266 36.781 -10.039 1 95.19 783 THR A N 1
ATOM 6174 C CA . THR A 1 783 ? 4.316 36 -8.797 1 95.19 783 THR A CA 1
ATOM 6175 C C . THR A 1 783 ? 2.996 36.125 -8.039 1 95.19 783 THR A C 1
ATOM 6177 O O . THR A 1 783 ? 2.125 36.906 -8.414 1 95.19 783 THR A O 1
ATOM 6180 N N . GLY A 1 784 ? 2.777 35.344 -7.195 1 94.75 784 GLY A N 1
ATOM 6181 C CA . GLY A 1 784 ? 1.617 35.312 -6.32 1 94.75 784 GLY A CA 1
ATOM 6182 C C . GLY A 1 784 ? 1.856 34.562 -5.027 1 94.75 784 GLY A C 1
ATOM 6183 O O . GLY A 1 784 ? 2.668 33.625 -4.984 1 94.75 784 GLY A O 1
ATOM 6184 N N . TRP A 1 785 ? 1.274 35 -3.959 1 92.44 785 TRP A N 1
ATOM 6185 C CA . TRP A 1 785 ? 1.444 34.344 -2.68 1 92.44 785 TRP A CA 1
ATOM 6186 C C . TRP A 1 785 ? 0.222 34.531 -1.791 1 92.44 785 TRP A C 1
ATOM 6188 O O . TRP A 1 785 ? -0.489 35.531 -1.918 1 92.44 785 TRP A O 1
ATOM 6198 N N . LEU A 1 786 ? -0.024 33.625 -0.924 1 90.56 786 LEU A N 1
ATOM 6199 C CA . LEU A 1 786 ? -1.171 33.688 -0.025 1 90.56 786 LEU A CA 1
ATOM 6200 C C . LEU A 1 786 ? -0.925 34.688 1.104 1 90.56 786 LEU A C 1
ATOM 6202 O O . LEU A 1 786 ? 0.189 34.781 1.624 1 90.56 786 LEU A O 1
ATOM 6206 N N . ALA A 1 787 ? -2.012 35.312 1.479 1 90.44 787 ALA A N 1
ATOM 6207 C CA . ALA A 1 787 ? -1.929 36.281 2.57 1 90.44 787 ALA A CA 1
ATOM 6208 C C . ALA A 1 787 ? -1.915 35.562 3.926 1 90.44 787 ALA A C 1
ATOM 6210 O O . ALA A 1 787 ? -2.568 34.531 4.102 1 90.44 787 ALA A O 1
ATOM 6211 N N . GLY A 1 788 ? -1.19 36.125 4.871 1 85.31 788 GLY A N 1
ATOM 6212 C CA . GLY A 1 788 ? -1.176 35.594 6.227 1 85.31 788 GLY A CA 1
ATOM 6213 C C . GLY A 1 788 ? -0.511 34.219 6.328 1 85.31 788 GLY A C 1
ATOM 6214 O O . GLY A 1 788 ? 0.504 33.969 5.676 1 85.31 788 GLY A O 1
ATOM 6215 N N . ALA A 1 789 ? -1.019 33.406 7.148 1 77.06 789 ALA A N 1
ATOM 6216 C CA . ALA A 1 789 ? -0.433 32.094 7.418 1 77.06 789 ALA A CA 1
ATOM 6217 C C . ALA A 1 789 ? -0.774 31.109 6.309 1 77.06 789 ALA A C 1
ATOM 6219 O O . ALA A 1 789 ? -0.138 30.062 6.184 1 77.06 789 ALA A O 1
ATOM 6220 N N . GLY A 1 790 ? -1.69 31.453 5.434 1 74.5 790 GLY A N 1
ATOM 6221 C CA . GLY A 1 790 ? -2.096 30.562 4.359 1 74.5 790 GLY A CA 1
ATOM 6222 C C . GLY A 1 790 ? -3.326 29.734 4.695 1 74.5 790 GLY A C 1
ATOM 6223 O O . GLY A 1 790 ? -4.062 30.078 5.625 1 74.5 790 GLY A O 1
ATOM 6224 N N . GLY A 1 791 ? -3.646 28.734 3.898 1 72.5 791 GLY A N 1
ATOM 6225 C CA . GLY A 1 791 ? -4.77 27.828 4.086 1 72.5 791 GLY A CA 1
ATOM 6226 C C . GLY A 1 791 ? -6.039 28.312 3.408 1 72.5 791 GLY A C 1
ATOM 6227 O O . GLY A 1 791 ? -7.07 27.641 3.459 1 72.5 791 GLY A O 1
ATOM 6228 N N . GLY A 1 792 ? -5.902 29.516 2.842 1 76.69 792 GLY A N 1
ATOM 6229 C CA . GLY A 1 792 ? -7.035 30.109 2.146 1 76.69 792 GLY A CA 1
ATOM 6230 C C . GLY A 1 792 ? -7.109 31.609 2.299 1 76.69 792 GLY A C 1
ATOM 6231 O O . GLY A 1 792 ? -6.086 32.281 2.484 1 76.69 792 GLY A O 1
ATOM 6232 N N . GLY A 1 793 ? -8.266 32.125 2.094 1 84.5 793 GLY A N 1
ATOM 6233 C CA . GLY A 1 793 ? -8.445 33.594 2.17 1 84.5 793 GLY A CA 1
ATOM 6234 C C . GLY A 1 793 ? -7.977 34.312 0.921 1 84.5 793 GLY A C 1
ATOM 6235 O O . GLY A 1 793 ? -8.25 33.875 -0.198 1 84.5 793 GLY A O 1
ATOM 6236 N N . PHE A 1 794 ? -7.348 35.375 1.178 1 91.06 794 PHE A N 1
ATOM 6237 C CA . PHE A 1 794 ? -6.922 36.188 0.047 1 91.06 794 PHE A CA 1
ATOM 6238 C C . PHE A 1 794 ? -5.559 35.75 -0.464 1 91.06 794 PHE A C 1
ATOM 6240 O O . PHE A 1 794 ? -4.746 35.219 0.303 1 91.06 794 PHE A O 1
ATOM 6247 N N . CYS A 1 795 ? -5.398 35.969 -1.694 1 93.5 795 CYS A N 1
ATOM 6248 C CA . CYS A 1 795 ? -4.137 35.75 -2.393 1 93.5 795 CYS A CA 1
ATOM 6249 C C . CYS A 1 795 ? -3.684 37.031 -3.098 1 93.5 795 CYS A C 1
ATOM 6251 O O . CYS A 1 795 ? -4.492 37.719 -3.725 1 93.5 795 CYS A O 1
ATOM 6253 N N . TYR A 1 796 ? -2.414 37.344 -2.885 1 96.06 796 TYR A N 1
ATOM 6254 C CA . TYR A 1 796 ? -1.823 38.438 -3.627 1 96.06 796 TYR A CA 1
ATOM 6255 C C . TYR A 1 796 ? -1.309 37.969 -4.984 1 96.06 796 TYR A C 1
ATOM 6257 O O . TYR A 1 796 ? -0.695 36.906 -5.09 1 96.06 796 TYR A O 1
ATOM 6265 N N . VAL A 1 797 ? -1.598 38.75 -5.992 1 97.31 797 VAL A N 1
ATOM 6266 C CA . VAL A 1 797 ? -1.005 38.438 -7.293 1 97.31 797 VAL A CA 1
ATOM 6267 C C . VAL A 1 797 ? -0.386 39.719 -7.883 1 97.31 797 VAL A C 1
ATOM 6269 O O . VAL A 1 797 ? -0.982 40.781 -7.816 1 97.31 797 VAL A O 1
ATOM 6272 N N . TRP A 1 798 ? 0.814 39.625 -8.297 1 97.69 798 TRP A N 1
ATOM 6273 C CA . TRP A 1 798 ? 1.536 40.688 -8.984 1 97.69 798 TRP A CA 1
ATOM 6274 C C . TRP A 1 798 ? 1.449 40.531 -10.5 1 97.69 798 TRP A C 1
ATOM 6276 O O . TRP A 1 798 ? 2.076 39.625 -11.062 1 97.69 798 TRP A O 1
ATOM 6286 N N . LEU A 1 799 ? 0.748 41.406 -11.133 1 97.44 799 LEU A N 1
ATOM 6287 C CA . LEU A 1 799 ? 0.427 41.281 -12.547 1 97.44 799 LEU A CA 1
ATOM 6288 C C . LEU A 1 799 ? 1.667 41.5 -13.406 1 97.44 799 LEU A C 1
ATOM 6290 O O . LEU A 1 799 ? 2.562 42.25 -13.031 1 97.44 799 LEU A O 1
ATOM 6294 N N . ALA A 1 800 ? 1.617 40.781 -14.5 1 96.12 800 ALA A N 1
ATOM 6295 C CA . ALA A 1 800 ? 2.641 41.094 -15.5 1 96.12 800 ALA A CA 1
ATOM 6296 C C . ALA A 1 800 ? 2.492 42.5 -16.062 1 96.12 800 ALA A C 1
ATOM 6298 O O . ALA A 1 800 ? 1.428 43.094 -15.938 1 96.12 800 ALA A O 1
ATOM 6299 N N . LYS A 1 801 ? 3.498 43.188 -16.625 1 91.5 801 LYS A N 1
ATOM 6300 C CA . LYS A 1 801 ? 3.574 44.594 -17.016 1 91.5 801 LYS A CA 1
ATOM 6301 C C . LYS A 1 801 ? 2.434 44.969 -17.953 1 91.5 801 LYS A C 1
ATOM 6303 O O . LYS A 1 801 ? 1.888 46.062 -17.875 1 91.5 801 LYS A O 1
ATOM 6308 N N . SER A 1 802 ? 1.951 44.094 -18.812 1 90.12 802 SER A N 1
ATOM 6309 C CA . SER A 1 802 ? 0.937 44.438 -19.797 1 90.12 802 SER A CA 1
ATOM 6310 C C . SER A 1 802 ? -0.441 43.938 -19.375 1 90.12 802 SER A C 1
ATOM 6312 O O . SER A 1 802 ? -1.425 44.156 -20.094 1 90.12 802 SER A O 1
ATOM 6314 N N . VAL A 1 803 ? -0.557 43.469 -18.203 1 95.19 803 VAL A N 1
ATOM 6315 C CA . VAL A 1 803 ? -1.815 42.875 -17.766 1 95.19 803 VAL A CA 1
ATOM 6316 C C . VAL A 1 803 ? -2.545 43.844 -16.844 1 95.19 803 VAL A C 1
ATOM 6318 O O . VAL A 1 803 ? -1.919 44.531 -16.031 1 95.19 803 VAL A O 1
ATOM 6321 N N . LYS A 1 804 ? -3.873 43.938 -17 1 94.88 804 LYS A N 1
ATOM 6322 C CA . LYS A 1 804 ? -4.688 44.812 -16.172 1 94.88 804 LYS A CA 1
ATOM 6323 C C . LYS A 1 804 ? -5.566 44.031 -15.211 1 94.88 804 LYS A C 1
ATOM 6325 O O . LYS A 1 804 ? -5.73 42.812 -15.359 1 94.88 804 LYS A O 1
ATOM 6330 N N . PHE A 1 805 ? -6.039 44.719 -14.234 1 95.56 805 PHE A N 1
ATOM 6331 C CA . PHE A 1 805 ? -6.93 44.188 -13.211 1 95.56 805 PHE A CA 1
ATOM 6332 C C . PHE A 1 805 ? -8.086 43.438 -13.852 1 95.56 805 PHE A C 1
ATOM 6334 O O . PHE A 1 805 ? -8.422 42.312 -13.422 1 95.56 805 PHE A O 1
ATOM 6341 N N . GLU A 1 806 ? -8.68 43.875 -14.883 1 94.62 806 GLU A N 1
ATOM 6342 C CA . GLU A 1 806 ? -9.852 43.312 -15.539 1 94.62 806 GLU A CA 1
ATOM 6343 C C . GLU A 1 806 ? -9.523 41.969 -16.188 1 94.62 806 GLU A C 1
ATOM 6345 O O . GLU A 1 806 ? -10.391 41.094 -16.297 1 94.62 806 GLU A O 1
ATOM 6350 N N . ASP A 1 807 ? -8.336 41.906 -16.578 1 95.5 807 ASP A N 1
ATOM 6351 C CA . ASP A 1 807 ? -7.922 40.656 -17.219 1 95.5 807 ASP A CA 1
ATOM 6352 C C . ASP A 1 807 ? -7.988 39.469 -16.25 1 95.5 807 ASP A C 1
ATOM 6354 O O . ASP A 1 807 ? -8.383 38.375 -16.625 1 95.5 807 ASP A O 1
ATOM 6358 N N . VAL A 1 808 ? -7.578 39.719 -15.039 1 94.81 808 VAL A N 1
ATOM 6359 C CA . VAL A 1 808 ? -7.605 38.688 -14.023 1 94.81 808 VAL A CA 1
ATOM 6360 C C . VAL A 1 808 ? -9.047 38.344 -13.648 1 94.81 808 VAL A C 1
ATOM 6362 O O . VAL A 1 808 ? -9.406 37.188 -13.461 1 94.81 808 VAL A O 1
ATOM 6365 N N . CYS A 1 809 ? -9.891 39.281 -13.539 1 94.19 809 CYS A N 1
ATOM 6366 C CA . CYS A 1 809 ? -11.297 39.062 -13.227 1 94.19 809 CYS A CA 1
ATOM 6367 C C . CYS A 1 809 ? -11.969 38.219 -14.297 1 94.19 809 CYS A C 1
ATOM 6369 O O . CYS A 1 809 ? -12.719 37.312 -13.977 1 94.19 809 CYS A O 1
ATOM 6371 N N . ARG A 1 810 ? -11.664 38.531 -15.492 1 93.06 810 ARG A N 1
ATOM 6372 C CA . ARG A 1 810 ? -12.219 37.781 -16.609 1 93.06 810 ARG A CA 1
ATOM 6373 C C . ARG A 1 810 ? -11.719 36.344 -16.594 1 93.06 810 ARG A C 1
ATOM 6375 O O . ARG A 1 810 ? -12.461 35.406 -16.953 1 93.06 810 ARG A O 1
ATOM 6382 N N . PHE A 1 811 ? -10.516 36.25 -16.297 1 93.94 811 PHE A N 1
ATOM 6383 C CA . PHE A 1 811 ? -9.93 34.906 -16.203 1 93.94 811 PHE A CA 1
ATOM 6384 C C . PHE A 1 811 ? -10.688 34.062 -15.203 1 93.94 811 PHE A C 1
ATOM 6386 O O . PHE A 1 811 ? -11 32.875 -15.469 1 93.94 811 PHE A O 1
ATOM 6393 N N . LEU A 1 812 ? -10.914 34.531 -14.016 1 93.38 812 LEU A N 1
ATOM 6394 C CA . LEU A 1 812 ? -11.617 33.812 -12.961 1 93.38 812 LEU A CA 1
ATOM 6395 C C . LEU A 1 812 ? -13.023 33.438 -13.406 1 93.38 812 LEU A C 1
ATOM 6397 O O . LEU A 1 812 ? -13.492 32.344 -13.141 1 93.38 812 LEU A O 1
ATOM 6401 N N . GLU A 1 813 ? -13.656 34.25 -14.109 1 88.88 813 GLU A N 1
ATOM 6402 C CA . GLU A 1 813 ? -15.023 34.031 -14.578 1 88.88 813 GLU A CA 1
ATOM 6403 C C . GLU A 1 813 ? -15.07 32.938 -15.656 1 88.88 813 GLU A C 1
ATOM 6405 O O . GLU A 1 813 ? -16.016 32.156 -15.711 1 88.88 813 GLU A O 1
ATOM 6410 N N . ARG A 1 814 ? -14.156 32.906 -16.422 1 88.62 814 ARG A N 1
ATOM 6411 C CA . ARG A 1 814 ? -14.125 32 -17.562 1 88.62 814 ARG A CA 1
ATOM 6412 C C . ARG A 1 814 ? -13.789 30.578 -17.109 1 88.62 814 ARG A C 1
ATOM 6414 O O . ARG A 1 814 ? -14.172 29.609 -17.766 1 88.62 814 ARG A O 1
ATOM 6421 N N . ASN A 1 815 ? -13.031 30.562 -16.062 1 88 815 ASN A N 1
ATOM 6422 C CA . ASN A 1 815 ? -12.648 29.25 -15.562 1 88 815 ASN A CA 1
ATOM 6423 C C . ASN A 1 815 ? -13.609 28.766 -14.477 1 88 815 ASN A C 1
ATOM 6425 O O . ASN A 1 815 ? -13.57 29.25 -13.344 1 88 815 ASN A O 1
ATOM 6429 N N . GLY A 1 816 ? -14.367 27.906 -14.758 1 78.06 816 GLY A N 1
ATOM 6430 C CA . GLY A 1 816 ? -15.406 27.375 -13.883 1 78.06 816 GLY A CA 1
ATOM 6431 C C . GLY A 1 816 ? -14.875 26.922 -12.539 1 78.06 816 GLY A C 1
ATOM 6432 O O . GLY A 1 816 ? -15.562 27.047 -11.516 1 78.06 816 GLY A O 1
ATOM 6433 N N . GLU A 1 817 ? -13.672 26.438 -12.555 1 80.38 817 GLU A N 1
ATOM 6434 C CA . GLU A 1 817 ? -13.062 25.953 -11.328 1 80.38 817 GLU A CA 1
ATOM 6435 C C . GLU A 1 817 ? -12.906 27.078 -10.305 1 80.38 817 GLU A C 1
ATOM 6437 O O . GLU A 1 817 ? -12.906 26.828 -9.094 1 80.38 817 GLU A O 1
ATOM 6442 N N . PHE A 1 818 ? -12.797 28.297 -10.828 1 86.31 818 PHE A N 1
ATOM 6443 C CA . PHE A 1 818 ? -12.492 29.438 -9.961 1 86.31 818 PHE A CA 1
ATOM 6444 C C . PHE A 1 818 ? -13.648 30.422 -9.922 1 86.31 818 PHE A C 1
ATOM 6446 O O . PHE A 1 818 ? -13.492 31.562 -9.484 1 86.31 818 PHE A O 1
ATOM 6453 N N . CYS A 1 819 ? -14.789 30 -10.273 1 77.12 819 CYS A N 1
ATOM 6454 C CA . CYS A 1 819 ? -15.914 30.906 -10.477 1 77.12 819 CYS A CA 1
ATOM 6455 C C . CYS A 1 819 ? -16.391 31.5 -9.156 1 77.12 819 CYS A C 1
ATOM 6457 O O . CYS A 1 819 ? -16.969 32.594 -9.133 1 77.12 819 CYS A O 1
ATOM 6459 N N . ASP A 1 820 ? -16.047 30.953 -8.07 1 78.88 820 ASP A N 1
ATOM 6460 C CA . ASP A 1 820 ? -16.5 31.453 -6.773 1 78.88 820 ASP A CA 1
ATOM 6461 C C . ASP A 1 820 ? -15.5 32.438 -6.18 1 78.88 820 ASP A C 1
ATOM 6463 O O . ASP A 1 820 ? -15.766 33.062 -5.152 1 78.88 820 ASP A O 1
ATOM 6467 N N . MET A 1 821 ? -14.422 32.656 -6.832 1 89.81 821 MET A N 1
ATOM 6468 C CA . MET A 1 821 ? -13.398 33.562 -6.34 1 89.81 821 MET A CA 1
ATOM 6469 C C . MET A 1 821 ? -13.68 35 -6.789 1 89.81 821 MET A C 1
ATOM 6471 O O . MET A 1 821 ? -14.328 35.219 -7.812 1 89.81 821 MET A O 1
ATOM 6475 N N . THR A 1 822 ? -13.273 35.969 -6.047 1 92 822 THR A N 1
ATOM 6476 C CA . THR A 1 822 ? -13.5 37.375 -6.379 1 92 822 THR A CA 1
ATOM 6477 C C . THR A 1 822 ? -12.18 38.156 -6.43 1 92 822 THR A C 1
ATOM 6479 O O . THR A 1 822 ? -11.258 37.844 -5.668 1 92 822 THR A O 1
ATOM 6482 N N . CYS A 1 823 ? -12.188 39.156 -7.316 1 94.56 823 CYS A N 1
ATOM 6483 C CA . CYS A 1 823 ? -11.016 40 -7.477 1 94.56 823 CYS A CA 1
ATOM 6484 C C . CYS A 1 823 ? -11.227 41.375 -6.816 1 94.56 823 CYS A C 1
ATOM 6486 O O . CYS A 1 823 ? -12.312 41.938 -6.902 1 94.56 823 CYS A O 1
ATOM 6488 N N . HIS A 1 824 ? -10.164 41.938 -6.148 1 96 824 HIS A N 1
ATOM 6489 C CA . HIS A 1 824 ? -10.234 43.219 -5.449 1 96 824 HIS A CA 1
ATOM 6490 C C . HIS A 1 824 ? -9 44.062 -5.746 1 96 824 HIS A C 1
ATOM 6492 O O . HIS A 1 824 ? -7.895 43.531 -5.883 1 96 824 HIS A O 1
ATOM 6498 N N . THR A 1 825 ? -9.156 45.375 -5.805 1 96.38 825 THR A N 1
ATOM 6499 C CA . THR A 1 825 ? -8.039 46.281 -6.039 1 96.38 825 THR A CA 1
ATOM 6500 C C . THR A 1 825 ? -7.324 46.594 -4.727 1 96.38 825 THR A C 1
ATOM 6502 O O . THR A 1 825 ? -7.93 46.562 -3.656 1 96.38 825 THR A O 1
ATOM 6505 N N . VAL A 1 826 ? -6.07 46.906 -4.84 1 95.94 826 VAL A N 1
ATOM 6506 C CA . VAL A 1 826 ? -5.23 47.25 -3.699 1 95.94 826 VAL A CA 1
ATOM 6507 C C . VAL A 1 826 ? -4.559 48.625 -3.951 1 95.94 826 VAL A C 1
ATOM 6509 O O . VAL A 1 826 ? -4.012 48.844 -5.027 1 95.94 826 VAL A O 1
ATOM 6512 N N . THR A 1 827 ? -4.645 49.531 -3.031 1 96.75 827 THR A N 1
ATOM 6513 C CA . THR A 1 827 ? -3.889 50.781 -3.074 1 96.75 827 THR A CA 1
ATOM 6514 C C . THR A 1 827 ? -3.17 51 -1.751 1 96.75 827 THR A C 1
ATOM 6516 O O . THR A 1 827 ? -3.686 50.656 -0.686 1 96.75 827 THR A O 1
ATOM 6519 N N . ILE A 1 828 ? -2.014 51.656 -1.836 1 97 828 ILE A N 1
ATOM 6520 C CA . ILE A 1 828 ? -1.218 51.906 -0.645 1 97 828 ILE A CA 1
ATOM 6521 C C . ILE A 1 828 ? -1.886 53 0.184 1 97 828 ILE A C 1
ATOM 6523 O O . ILE A 1 828 ? -2.32 54.031 -0.357 1 97 828 ILE A O 1
ATOM 6527 N N . SER A 1 829 ? -2.012 52.719 1.43 1 96.75 829 SER A N 1
ATOM 6528 C CA . SER A 1 829 ? -2.502 53.75 2.354 1 96.75 829 SER A CA 1
ATOM 6529 C C . SER A 1 829 ? -1.352 54.531 2.959 1 96.75 829 SER A C 1
ATOM 6531 O O . SER A 1 829 ? -0.576 54 3.758 1 96.75 829 SER A O 1
ATOM 6533 N N . ASN A 1 830 ? -1.293 55.844 2.717 1 94.06 830 ASN A N 1
ATOM 6534 C CA . ASN A 1 830 ? -0.199 56.688 3.195 1 94.06 830 ASN A CA 1
ATOM 6535 C C . ASN A 1 830 ? -0.629 57.531 4.383 1 94.06 830 ASN A C 1
ATOM 6537 O O . ASN A 1 830 ? 0.094 58.438 4.785 1 94.06 830 ASN A O 1
ATOM 6541 N N . GLN A 1 831 ? -1.749 57.219 4.918 1 90 831 GLN A N 1
ATOM 6542 C CA . GLN A 1 831 ? -2.26 58 6.047 1 90 831 GLN A CA 1
ATOM 6543 C C . GLN A 1 831 ? -2.49 57.094 7.262 1 90 831 GLN A C 1
ATOM 6545 O O . GLN A 1 831 ? -2.635 55.875 7.129 1 90 831 GLN A O 1
ATOM 6550 N N . ASP A 1 832 ? -2.453 57.75 8.344 1 86.69 832 ASP A N 1
ATOM 6551 C CA . ASP A 1 832 ? -2.756 57.062 9.594 1 86.69 832 ASP A CA 1
ATOM 6552 C C . ASP A 1 832 ? -4.242 56.719 9.688 1 86.69 832 ASP A C 1
ATOM 6554 O O . ASP A 1 832 ? -4.965 56.812 8.688 1 86.69 832 ASP A O 1
ATOM 6558 N N . PHE A 1 833 ? -4.703 56.344 10.891 1 90.56 833 PHE A N 1
ATOM 6559 C CA . PHE A 1 833 ? -6.117 56.062 11.117 1 90.56 833 PHE A CA 1
ATOM 6560 C C . PHE A 1 833 ? -6.973 57.25 10.648 1 90.56 833 PHE A C 1
ATOM 6562 O O . PHE A 1 833 ? -6.535 58.406 10.688 1 90.56 833 PHE A O 1
ATOM 6569 N N . ASP A 1 834 ? -8.125 56.938 10.148 1 92 834 ASP A N 1
ATOM 6570 C CA . ASP A 1 834 ? -9.156 57.938 10 1 92 834 ASP A CA 1
ATOM 6571 C C . ASP A 1 834 ? -10.047 58.031 11.234 1 92 834 ASP A C 1
ATOM 6573 O O . ASP A 1 834 ? -10.602 57 11.664 1 92 834 ASP A O 1
ATOM 6577 N N . VAL A 1 835 ? -10.133 59.188 11.859 1 92.12 835 VAL A N 1
ATOM 6578 C CA . VAL A 1 835 ? -10.906 59.375 13.086 1 92.12 835 VAL A CA 1
ATOM 6579 C C . VAL A 1 835 ? -12.023 60.375 12.859 1 92.12 835 VAL A C 1
ATOM 6581 O O . VAL A 1 835 ? -11.758 61.5 12.422 1 92.12 835 VAL A O 1
ATOM 6584 N N . ILE A 1 836 ? -13.219 60 13.141 1 92.5 836 ILE A N 1
ATOM 6585 C CA . ILE A 1 836 ? -14.375 60.875 13.039 1 92.5 836 ILE A CA 1
ATOM 6586 C C . ILE A 1 836 ? -15.031 61 14.406 1 92.5 836 ILE A C 1
ATOM 6588 O O . ILE A 1 836 ? -15.375 60.031 15.047 1 92.5 836 ILE A O 1
ATOM 6592 N N . PHE A 1 837 ? -15.25 62.25 14.844 1 90.88 837 PHE A N 1
ATOM 6593 C CA . PHE A 1 837 ? -15.852 62.5 16.141 1 90.88 837 PHE A CA 1
ATOM 6594 C C . PHE A 1 837 ? -17.312 62.906 15.992 1 90.88 837 PHE A C 1
ATOM 6596 O O . PHE A 1 837 ? -17.688 63.562 15.016 1 90.88 837 PHE A O 1
ATOM 6603 N N . GLY A 1 838 ? -18.125 62.344 16.812 1 83.94 838 GLY A N 1
ATOM 6604 C CA . GLY A 1 838 ? -19.531 62.75 16.859 1 83.94 838 GLY A CA 1
ATOM 6605 C C . GLY A 1 838 ? -19.922 63.375 18.172 1 83.94 838 GLY A C 1
ATOM 6606 O O . GLY A 1 838 ? -19.391 63.031 19.234 1 83.94 838 GLY A O 1
ATOM 6607 N N . LYS A 1 839 ? -20.969 64.438 18.203 1 74.62 839 LYS A N 1
ATOM 6608 C CA . LYS A 1 839 ? -21.453 65.188 19.391 1 74.62 839 LYS A CA 1
ATOM 6609 C C . LYS A 1 839 ? -22.609 64.438 20.031 1 74.62 839 LYS A C 1
ATOM 6611 O O . LYS A 1 839 ? -23.453 63.844 19.344 1 74.62 839 LYS A O 1
ATOM 6616 N N . MET B 1 1 ? -12.086 -2.834 -0.473 1 80.06 1 MET B N 1
ATOM 6617 C CA . MET B 1 1 ? -13.359 -2.139 -0.619 1 80.06 1 MET B CA 1
ATOM 6618 C C . MET B 1 1 ? -13.328 -0.785 0.081 1 80.06 1 MET B C 1
ATOM 6620 O O . MET B 1 1 ? -13.609 0.245 -0.535 1 80.06 1 MET B O 1
ATOM 6624 N N . TRP B 1 2 ? -13.094 -0.708 1.375 1 93.12 2 TRP B N 1
ATOM 6625 C CA . TRP B 1 2 ? -13.031 0.506 2.182 1 93.12 2 TRP B CA 1
ATOM 6626 C C . TRP B 1 2 ? -11.594 0.952 2.395 1 93.12 2 TRP B C 1
ATOM 6628 O O . TRP B 1 2 ? -10.711 0.125 2.635 1 93.12 2 TRP B O 1
ATOM 6638 N N . ASP B 1 3 ? -11.336 2.236 2.256 1 93.56 3 ASP B N 1
ATOM 6639 C CA . ASP B 1 3 ? -10.016 2.754 2.611 1 93.56 3 ASP B CA 1
ATOM 6640 C C . ASP B 1 3 ? -9.812 2.734 4.125 1 93.56 3 ASP B C 1
ATOM 6642 O O . ASP B 1 3 ? -8.695 2.523 4.598 1 93.56 3 ASP B O 1
ATOM 6646 N N . ILE B 1 4 ? -10.938 2.947 4.816 1 95.44 4 ILE B N 1
ATOM 6647 C CA . ILE B 1 4 ? -10.883 2.936 6.273 1 95.44 4 ILE B CA 1
ATOM 6648 C C . ILE B 1 4 ? -12.266 2.631 6.844 1 95.44 4 ILE B C 1
ATOM 6650 O O . ILE B 1 4 ? -13.273 3.078 6.301 1 95.44 4 ILE B O 1
ATOM 6654 N N . VAL B 1 5 ? -12.336 1.859 7.879 1 97.5 5 VAL B N 1
ATOM 6655 C CA . VAL B 1 5 ? -13.555 1.593 8.641 1 97.5 5 VAL B CA 1
ATOM 6656 C C . VAL B 1 5 ? -13.375 2.064 10.078 1 97.5 5 VAL B C 1
ATOM 6658 O O . VAL B 1 5 ? -12.414 1.683 10.75 1 97.5 5 VAL B O 1
ATOM 6661 N N . THR B 1 6 ? -14.234 2.91 10.492 1 97.38 6 THR B N 1
ATOM 6662 C CA . THR B 1 6 ? -14.211 3.398 11.867 1 97.38 6 THR B CA 1
ATOM 6663 C C . THR B 1 6 ? -15.406 2.863 12.648 1 97.38 6 THR B C 1
ATOM 6665 O O . THR B 1 6 ? -16.547 3.08 12.266 1 97.38 6 THR B O 1
ATOM 6668 N N . ILE B 1 7 ? -15.125 2.186 13.703 1 97.88 7 ILE B N 1
ATOM 6669 C CA . ILE B 1 7 ? -16.125 1.637 14.602 1 97.88 7 ILE B CA 1
ATOM 6670 C C . ILE B 1 7 ? -16.328 2.576 15.789 1 97.88 7 ILE B C 1
ATOM 6672 O O . ILE B 1 7 ? -15.438 2.725 16.625 1 97.88 7 ILE B O 1
ATOM 6676 N N . SER B 1 8 ? -17.469 3.201 15.766 1 97.69 8 SER B N 1
ATOM 6677 C CA . SER B 1 8 ? -17.797 4.129 16.844 1 97.69 8 SER B CA 1
ATOM 6678 C C . SER B 1 8 ? -18.594 3.438 17.938 1 97.69 8 SER B C 1
ATOM 6680 O O . SER B 1 8 ? -19.766 3.094 17.75 1 97.69 8 SER B O 1
ATOM 6682 N N . LEU B 1 9 ? -18 3.326 19.094 1 96.88 9 LEU B N 1
ATOM 6683 C CA . LEU B 1 9 ? -18.641 2.678 20.234 1 96.88 9 LEU B CA 1
ATOM 6684 C C . LEU B 1 9 ? -19.266 3.709 21.172 1 96.88 9 LEU B C 1
ATOM 6686 O O . LEU B 1 9 ? -18.688 4.781 21.391 1 96.88 9 LEU B O 1
ATOM 6690 N N . ALA B 1 10 ? -20.391 3.346 21.641 1 95.19 10 ALA B N 1
ATOM 6691 C CA . ALA B 1 10 ? -20.984 4.176 22.688 1 95.19 10 ALA B CA 1
ATOM 6692 C C . ALA B 1 10 ? -20 4.375 23.844 1 95.19 10 ALA B C 1
ATOM 6694 O O . ALA B 1 10 ? -19.109 3.559 24.062 1 95.19 10 ALA B O 1
ATOM 6695 N N . ALA B 1 11 ? -20.203 5.449 24.594 1 92.38 11 ALA B N 1
ATOM 6696 C CA . ALA B 1 11 ? -19.266 5.867 25.625 1 92.38 11 ALA B CA 1
ATOM 6697 C C . ALA B 1 11 ? -19.125 4.801 26.703 1 92.38 11 ALA B C 1
ATOM 6699 O O . ALA B 1 11 ? -18.062 4.656 27.312 1 92.38 11 ALA B O 1
ATOM 6700 N N . ASN B 1 12 ? -20.141 3.992 26.906 1 92.62 12 ASN B N 1
ATOM 6701 C CA . ASN B 1 12 ? -20.156 3.029 28 1 92.62 12 ASN B CA 1
ATOM 6702 C C . ASN B 1 12 ? -19.531 1.7 27.578 1 92.62 12 ASN B C 1
ATOM 6704 O O . ASN B 1 12 ? -19.375 0.795 28.406 1 92.62 12 ASN B O 1
ATOM 6708 N N . ILE B 1 13 ? -19.25 1.563 26.375 1 94.38 13 ILE B N 1
ATOM 6709 C CA . ILE B 1 13 ? -18.625 0.336 25.875 1 94.38 13 ILE B CA 1
ATOM 6710 C C . ILE B 1 13 ? -17.109 0.458 25.938 1 94.38 13 ILE B C 1
ATOM 6712 O O . ILE B 1 13 ? -16.531 1.4 25.391 1 94.38 13 ILE B O 1
ATOM 6716 N N . ASN B 1 14 ? -16.453 -0.456 26.547 1 92.94 14 ASN B N 1
ATOM 6717 C CA . ASN B 1 14 ? -14.992 -0.465 26.656 1 92.94 14 ASN B CA 1
ATOM 6718 C C . ASN B 1 14 ? -14.352 -0.94 25.359 1 92.94 14 ASN B C 1
ATOM 6720 O O . ASN B 1 14 ? -14.477 -2.109 24.984 1 92.94 14 ASN B O 1
ATOM 6724 N N . LYS B 1 15 ? -13.656 -0.084 24.719 1 90 15 LYS B N 1
ATOM 6725 C CA . LYS B 1 15 ? -13.055 -0.413 23.438 1 90 15 LYS B CA 1
ATOM 6726 C C . LYS B 1 15 ? -11.961 -1.467 23.594 1 90 15 LYS B C 1
ATOM 6728 O O . LYS B 1 15 ? -11.594 -2.127 22.609 1 90 15 LYS B O 1
ATOM 6733 N N . ASN B 1 16 ? -11.367 -1.648 24.812 1 88.62 16 ASN B N 1
ATOM 6734 C CA . ASN B 1 16 ? -10.297 -2.613 25.047 1 88.62 16 ASN B CA 1
ATOM 6735 C C . ASN B 1 16 ? -10.844 -3.955 25.516 1 88.62 16 ASN B C 1
ATOM 6737 O O . ASN B 1 16 ? -10.094 -4.816 25.984 1 88.62 16 ASN B O 1
ATOM 6741 N N . ASP B 1 17 ? -12.164 -4.066 25.438 1 91.62 17 ASP B N 1
ATOM 6742 C CA . ASP B 1 17 ? -12.766 -5.363 25.75 1 91.62 17 ASP B CA 1
ATOM 6743 C C . ASP B 1 17 ? -12.148 -6.473 24.906 1 91.62 17 ASP B C 1
ATOM 6745 O O . ASP B 1 17 ? -12.047 -6.348 23.672 1 91.62 17 ASP B O 1
ATOM 6749 N N . LEU B 1 18 ? -11.711 -7.52 25.562 1 89.12 18 LEU B N 1
ATOM 6750 C CA . LEU B 1 18 ? -10.961 -8.594 24.922 1 89.12 18 LEU B CA 1
ATOM 6751 C C . LEU B 1 18 ? -11.812 -9.289 23.859 1 89.12 18 LEU B C 1
ATOM 6753 O O . LEU B 1 18 ? -11.297 -9.727 22.828 1 89.12 18 LEU B O 1
ATOM 6757 N N . LYS B 1 19 ? -13.133 -9.469 24.141 1 87.94 19 LYS B N 1
ATOM 6758 C CA . LYS B 1 19 ? -14.023 -10.125 23.188 1 87.94 19 LYS B CA 1
ATOM 6759 C C . LYS B 1 19 ? -14.141 -9.328 21.906 1 87.94 19 LYS B C 1
ATOM 6761 O O . LYS B 1 19 ? -14.148 -9.898 20.812 1 87.94 19 LYS B O 1
ATOM 6766 N N . ILE B 1 20 ? -14.227 -8.039 22.062 1 91.75 20 ILE B N 1
ATOM 6767 C CA . ILE B 1 20 ? -14.32 -7.16 20.906 1 91.75 20 ILE B CA 1
ATOM 6768 C C . ILE B 1 20 ? -13.008 -7.211 20.109 1 91.75 20 ILE B C 1
ATOM 6770 O O . ILE B 1 20 ? -13.016 -7.395 18.891 1 91.75 20 ILE B O 1
ATOM 6774 N N . GLN B 1 21 ? -11.93 -7.137 20.844 1 91.94 21 GLN B N 1
ATOM 6775 C CA . GLN B 1 21 ? -10.617 -7.098 20.203 1 91.94 21 GLN B CA 1
ATOM 6776 C C . GLN B 1 21 ? -10.336 -8.391 19.438 1 91.94 21 GLN B C 1
ATOM 6778 O O . GLN B 1 21 ? -9.836 -8.367 18.328 1 91.94 21 GLN B O 1
ATOM 6783 N N . LYS B 1 22 ? -10.641 -9.508 20.062 1 91.31 22 LYS B N 1
ATOM 6784 C CA . LYS B 1 22 ? -10.414 -10.797 19.422 1 91.31 22 LYS B CA 1
ATOM 6785 C C . LYS B 1 22 ? -11.266 -10.953 18.172 1 91.31 22 LYS B C 1
ATOM 6787 O O . LYS B 1 22 ? -10.797 -11.461 17.141 1 91.31 22 LYS B O 1
ATOM 6792 N N . TYR B 1 23 ? -12.484 -10.594 18.297 1 92.69 23 TYR B N 1
ATOM 6793 C CA . TYR B 1 23 ? -13.383 -10.703 17.156 1 92.69 23 TYR B CA 1
ATOM 6794 C C . TYR B 1 23 ? -12.922 -9.82 16.016 1 92.69 23 TYR B C 1
ATOM 6796 O O . TYR B 1 23 ? -12.906 -10.25 14.852 1 92.69 23 TYR B O 1
ATOM 6804 N N . LEU B 1 24 ? -12.578 -8.57 16.281 1 93.94 24 LEU B N 1
ATOM 6805 C CA . LEU B 1 24 ? -12.109 -7.652 15.25 1 93.94 24 LEU B CA 1
ATOM 6806 C C . LEU B 1 24 ? -10.828 -8.172 14.609 1 93.94 24 LEU B C 1
ATOM 6808 O O . LEU B 1 24 ? -10.641 -8.039 13.398 1 93.94 24 LEU B O 1
ATOM 6812 N N . LYS B 1 25 ? -9.969 -8.688 15.438 1 93.5 25 LYS B N 1
ATOM 6813 C CA . LYS B 1 25 ? -8.734 -9.258 14.914 1 93.5 25 LYS B CA 1
ATOM 6814 C C . LYS B 1 25 ? -9.023 -10.398 13.945 1 93.5 25 LYS B C 1
ATOM 6816 O O . LYS B 1 25 ? -8.375 -10.516 12.898 1 93.5 25 LYS B O 1
ATOM 6821 N N . TYR B 1 26 ? -9.961 -11.266 14.242 1 94.44 26 TYR B N 1
ATOM 6822 C CA . TYR B 1 26 ? -10.352 -12.359 13.367 1 94.44 26 TYR B CA 1
ATOM 6823 C C . TYR B 1 26 ? -10.875 -11.836 12.039 1 94.44 26 TYR B C 1
ATOM 6825 O O . TYR B 1 26 ? -10.484 -12.32 10.977 1 94.44 26 TYR B O 1
ATOM 6833 N N . LEU B 1 27 ? -11.797 -10.82 12.125 1 95.06 27 LEU B N 1
ATOM 6834 C CA . LEU B 1 27 ? -12.367 -10.25 10.906 1 95.06 27 LEU B CA 1
ATOM 6835 C C . LEU B 1 27 ? -11.281 -9.625 10.039 1 95.06 27 LEU B C 1
ATOM 6837 O O . LEU B 1 27 ? -11.352 -9.703 8.805 1 95.06 27 LEU B O 1
ATOM 6841 N N . LYS B 1 28 ? -10.336 -9.039 10.688 1 93.81 28 LYS B N 1
ATOM 6842 C CA . LYS B 1 28 ? -9.227 -8.438 9.953 1 93.81 28 LYS B CA 1
ATOM 6843 C C . LYS B 1 28 ? -8.375 -9.508 9.273 1 93.81 28 LYS B C 1
ATOM 6845 O O . LYS B 1 28 ? -7.98 -9.352 8.117 1 93.81 28 LYS B O 1
ATOM 6850 N N . ASN B 1 29 ? -8.109 -10.555 10 1 91.94 29 ASN B N 1
ATOM 6851 C CA . ASN B 1 29 ? -7.301 -11.641 9.445 1 91.94 29 ASN B CA 1
ATOM 6852 C C . ASN B 1 29 ? -7.996 -12.305 8.258 1 91.94 29 ASN B C 1
ATOM 6854 O O . ASN B 1 29 ? -7.336 -12.812 7.348 1 91.94 29 ASN B O 1
ATOM 6858 N N . LEU B 1 30 ? -9.312 -12.281 8.258 1 93.31 30 LEU B N 1
ATOM 6859 C CA . LEU B 1 30 ? -10.102 -12.828 7.156 1 93.31 30 LEU B CA 1
ATOM 6860 C C . LEU B 1 30 ? -10.195 -11.828 6.008 1 93.31 30 LEU B C 1
ATOM 6862 O O . LEU B 1 30 ? -10.789 -12.125 4.969 1 93.31 30 LEU B O 1
ATOM 6866 N N . LYS B 1 31 ? -9.664 -10.586 6.199 1 90.69 31 LYS B N 1
ATOM 6867 C CA . LYS B 1 31 ? -9.781 -9.484 5.242 1 90.69 31 LYS B CA 1
ATOM 6868 C C . LYS B 1 31 ? -11.234 -9.062 5.055 1 90.69 31 LYS B C 1
ATOM 6870 O O . LYS B 1 31 ? -11.633 -8.672 3.961 1 90.69 31 LYS B O 1
ATOM 6875 N N . PHE B 1 32 ? -12.008 -9.438 6.113 1 93.62 32 PHE B N 1
ATOM 6876 C CA . PHE B 1 32 ? -13.375 -8.93 6.18 1 93.62 32 PHE B CA 1
ATOM 6877 C C . PHE B 1 32 ? -13.391 -7.43 6.445 1 93.62 32 PHE B C 1
ATOM 6879 O O . PHE B 1 32 ? -14.266 -6.715 5.957 1 93.62 32 PHE B O 1
ATOM 6886 N N . LEU B 1 33 ? -12.484 -7.039 7.219 1 95.38 33 LEU B N 1
ATOM 6887 C CA . LEU B 1 33 ? -12.188 -5.633 7.461 1 95.38 33 LEU B CA 1
ATOM 6888 C C . LEU B 1 33 ? -10.93 -5.207 6.711 1 95.38 33 LEU B C 1
ATOM 6890 O O . LEU B 1 33 ? -10.039 -6.027 6.465 1 95.38 33 LEU B O 1
ATOM 6894 N N . PRO B 1 34 ? -10.953 -3.883 6.34 1 93.81 34 PRO B N 1
ATOM 6895 C CA . PRO B 1 34 ? -9.75 -3.412 5.648 1 93.81 34 PRO B CA 1
ATOM 6896 C C . PRO B 1 34 ? -8.547 -3.293 6.578 1 93.81 34 PRO B C 1
ATOM 6898 O O . PRO B 1 34 ? -8.656 -3.557 7.777 1 93.81 34 PRO B O 1
ATOM 6901 N N . GLU B 1 35 ? -7.395 -2.93 6.047 1 89.12 35 GLU B N 1
ATOM 6902 C CA . GLU B 1 35 ? -6.16 -2.793 6.816 1 89.12 35 GLU B CA 1
ATOM 6903 C C . GLU B 1 35 ? -6.266 -1.656 7.828 1 89.12 35 GLU B C 1
ATOM 6905 O O . GLU B 1 35 ? -5.797 -1.783 8.961 1 89.12 35 GLU B O 1
ATOM 6910 N N . GLU B 1 36 ? -6.902 -0.592 7.41 1 92.88 36 GLU B N 1
ATOM 6911 C CA . GLU B 1 36 ? -7.059 0.549 8.305 1 92.88 36 GLU B CA 1
ATOM 6912 C C . GLU B 1 36 ? -8.398 0.503 9.031 1 92.88 36 GLU B C 1
ATOM 6914 O O . GLU B 1 36 ? -9.445 0.785 8.43 1 92.88 36 GLU B O 1
ATOM 6919 N N . VAL B 1 37 ? -8.375 0.142 10.273 1 94.81 37 VAL B N 1
ATOM 6920 C CA . VAL B 1 37 ? -9.562 0.08 11.117 1 94.81 37 VAL B CA 1
ATOM 6921 C C . VAL B 1 37 ? -9.336 0.91 12.383 1 94.81 37 VAL B C 1
ATOM 6923 O O . VAL B 1 37 ? -8.289 0.803 13.023 1 94.81 37 VAL B O 1
ATOM 6926 N N . LEU B 1 38 ? -10.273 1.773 12.711 1 94.19 38 LEU B N 1
ATOM 6927 C CA . LEU B 1 38 ? -10.219 2.582 13.93 1 94.19 38 LEU B CA 1
ATOM 6928 C C . LEU B 1 38 ? -11.375 2.238 14.859 1 94.19 38 LEU B C 1
ATOM 6930 O O . LEU B 1 38 ? -12.508 2.039 14.406 1 94.19 38 LEU B O 1
ATOM 6934 N N . VAL B 1 39 ? -11.047 2.07 16.062 1 94.69 39 VAL B N 1
ATOM 6935 C CA . VAL B 1 39 ? -12.062 1.899 17.094 1 94.69 39 VAL B CA 1
ATOM 6936 C C . VAL B 1 39 ? -12.031 3.09 18.047 1 94.69 39 VAL B C 1
ATOM 6938 O O . VAL B 1 39 ? -10.984 3.396 18.641 1 94.69 39 VAL B O 1
ATOM 6941 N N . CYS B 1 40 ? -13.109 3.781 18.141 1 93.75 40 CYS B N 1
ATOM 6942 C CA . CYS B 1 40 ? -13.148 4.934 19.031 1 93.75 40 CYS B CA 1
ATOM 6943 C C . CYS B 1 40 ? -14.438 4.957 19.844 1 93.75 40 CYS B C 1
ATOM 6945 O O . CYS B 1 40 ? -15.398 4.27 19.516 1 93.75 40 CYS B O 1
ATOM 6947 N N . ASN B 1 41 ? -14.398 5.641 20.922 1 94.69 41 ASN B N 1
ATOM 6948 C CA . ASN B 1 41 ? -15.578 5.855 21.75 1 94.69 41 ASN B CA 1
ATOM 6949 C C . ASN B 1 41 ? -16.203 7.23 21.5 1 94.69 41 ASN B C 1
ATOM 6951 O O . ASN B 1 41 ? -15.508 8.148 21.047 1 94.69 41 ASN B O 1
ATOM 6955 N N . ASP B 1 42 ? -17.516 7.281 21.797 1 95.12 42 ASP B N 1
ATOM 6956 C CA . ASP B 1 42 ? -18.156 8.594 21.828 1 95.12 42 ASP B CA 1
ATOM 6957 C C . ASP B 1 42 ? -17.469 9.508 22.844 1 95.12 42 ASP B C 1
ATOM 6959 O O . ASP B 1 42 ? -16.828 9.031 23.781 1 95.12 42 ASP B O 1
ATOM 6963 N N . ALA B 1 43 ? -17.609 10.773 22.562 1 91 43 ALA B N 1
ATOM 6964 C CA . ALA B 1 43 ? -16.953 11.758 23.422 1 91 43 ALA B CA 1
ATOM 6965 C C . ALA B 1 43 ? -17.531 11.727 24.828 1 91 43 ALA B C 1
ATOM 6967 O O . ALA B 1 43 ? -16.812 11.898 25.812 1 91 43 ALA B O 1
ATOM 6968 N N . CYS B 1 44 ? -18.797 11.547 24.969 1 90.25 44 CYS B N 1
ATOM 6969 C CA . CYS B 1 44 ? -19.484 11.43 26.25 1 90.25 44 CYS B CA 1
ATOM 6970 C C . CYS B 1 44 ? -20.766 10.625 26.109 1 90.25 44 CYS B C 1
ATOM 6972 O O . CYS B 1 44 ? -21.094 10.148 25.031 1 90.25 44 CYS B O 1
ATOM 6974 N N . GLU B 1 45 ? -21.438 10.445 27.203 1 89.62 45 GLU B N 1
ATOM 6975 C CA . GLU B 1 45 ? -22.656 9.656 27.188 1 89.62 45 GLU B CA 1
ATOM 6976 C C . GLU B 1 45 ? -23.797 10.422 26.516 1 89.62 45 GLU B C 1
ATOM 6978 O O . GLU B 1 45 ? -23.891 11.648 26.656 1 89.62 45 GLU B O 1
ATOM 6983 N N . ASP B 1 46 ? -24.531 9.781 25.734 1 87.44 46 ASP B N 1
ATOM 6984 C CA . ASP B 1 46 ? -25.781 10.25 25.172 1 87.44 46 ASP B CA 1
ATOM 6985 C C . ASP B 1 46 ? -25.547 11.414 24.203 1 87.44 46 ASP B C 1
ATOM 6987 O O . ASP B 1 46 ? -26.188 12.461 24.312 1 87.44 46 ASP B O 1
ATOM 6991 N N . VAL B 1 47 ? -24.656 11.312 23.328 1 91.56 47 VAL B N 1
ATOM 6992 C CA . VAL B 1 47 ? -24.344 12.344 22.328 1 91.56 47 VAL B CA 1
ATOM 6993 C C . VAL B 1 47 ? -25.281 12.195 21.125 1 91.56 47 VAL B C 1
ATOM 6995 O O . VAL B 1 47 ? -25.375 13.102 20.297 1 91.56 47 VAL B O 1
ATOM 6998 N N . GLY B 1 48 ? -26.016 11.102 21.047 1 92.44 48 GLY B N 1
ATOM 6999 C CA . GLY B 1 48 ? -26.906 10.867 19.922 1 92.44 48 GLY B CA 1
ATOM 7000 C C . GLY B 1 48 ? -26.188 10.336 18.703 1 92.44 48 GLY B C 1
ATOM 7001 O O . GLY B 1 48 ? -24.953 10.383 18.625 1 92.44 48 GLY B O 1
ATOM 7002 N N . SER B 1 49 ? -26.953 9.867 17.688 1 94.19 49 SER B N 1
ATOM 7003 C CA . SER B 1 49 ? -26.375 9.258 16.5 1 94.19 49 SER B CA 1
ATOM 7004 C C . SER B 1 49 ? -25.609 10.281 15.664 1 94.19 49 SER B C 1
ATOM 7006 O O . SER B 1 49 ? -24.609 9.945 15.031 1 94.19 49 SER B O 1
ATOM 7008 N N . GLY B 1 50 ? -26.109 11.484 15.656 1 95.25 50 GLY B N 1
ATOM 7009 C CA . GLY B 1 50 ? -25.406 12.539 14.93 1 95.25 50 GLY B CA 1
ATOM 7010 C C . GLY B 1 50 ? -24.078 12.906 15.555 1 95.25 50 GLY B C 1
ATOM 7011 O O . GLY B 1 50 ? -23.078 13.094 14.844 1 95.25 50 GLY B O 1
ATOM 7012 N N . GLY B 1 51 ? -24.109 13.047 16.875 1 95.56 51 GLY B N 1
ATOM 7013 C CA . GLY B 1 51 ? -22.859 13.32 17.578 1 95.56 51 GLY B CA 1
ATOM 7014 C C . GLY B 1 51 ? -21.844 12.203 17.438 1 95.56 51 GLY B C 1
ATOM 7015 O O . GLY B 1 51 ? -20.656 12.469 17.25 1 95.56 51 GLY B O 1
ATOM 7016 N N . SER B 1 52 ? -22.312 10.953 17.531 1 96.81 52 SER B N 1
ATOM 7017 C CA . SER B 1 52 ? -21.438 9.797 17.359 1 96.81 52 SER B CA 1
ATOM 7018 C C . SER B 1 52 ? -20.781 9.781 15.984 1 96.81 52 SER B C 1
ATOM 7020 O O . SER B 1 52 ? -19.578 9.539 15.867 1 96.81 52 SER B O 1
ATOM 7022 N N . ALA B 1 53 ? -21.594 10.023 14.977 1 97.94 53 ALA B N 1
ATOM 7023 C CA . ALA B 1 53 ? -21.094 10 13.602 1 97.94 53 ALA B CA 1
ATOM 7024 C C . ALA B 1 53 ? -20.078 11.117 13.367 1 97.94 53 ALA B C 1
ATOM 7026 O O . ALA B 1 53 ? -19.047 10.891 12.727 1 97.94 53 ALA B O 1
ATOM 7027 N N . LEU B 1 54 ? -20.375 12.281 13.883 1 97.5 54 LEU B N 1
ATOM 7028 C CA . LEU B 1 54 ? -19.484 13.414 13.695 1 97.5 54 LEU B CA 1
ATOM 7029 C C . LEU B 1 54 ? -18.156 13.188 14.406 1 97.5 54 LEU B C 1
ATOM 7031 O O . LEU B 1 54 ? -17.094 13.469 13.844 1 97.5 54 LEU B O 1
ATOM 7035 N N . ASN B 1 55 ? -18.25 12.719 15.609 1 96.69 55 ASN B N 1
ATOM 7036 C CA . ASN B 1 55 ? -17.031 12.406 16.359 1 96.69 55 ASN B CA 1
ATOM 7037 C C . ASN B 1 55 ? -16.188 11.352 15.648 1 96.69 55 ASN B C 1
ATOM 7039 O O . ASN B 1 55 ? -14.961 11.484 15.57 1 96.69 55 ASN B O 1
ATOM 7043 N N . ALA B 1 56 ? -16.828 10.344 15.188 1 97.5 56 ALA B N 1
ATOM 7044 C CA . ALA B 1 56 ? -16.141 9.281 14.461 1 97.5 56 ALA B CA 1
ATOM 7045 C C . ALA B 1 56 ? -15.484 9.828 13.195 1 97.5 56 ALA B C 1
ATOM 7047 O O . ALA B 1 56 ? -14.367 9.445 12.852 1 97.5 56 ALA B O 1
ATOM 7048 N N . LEU B 1 57 ? -16.203 10.641 12.477 1 97.5 57 LEU B N 1
ATOM 7049 C CA . LEU B 1 57 ? -15.664 11.219 11.25 1 97.5 57 LEU B CA 1
ATOM 7050 C C . LEU B 1 57 ? -14.445 12.078 11.539 1 97.5 57 LEU B C 1
ATOM 7052 O O . LEU B 1 57 ? -13.477 12.07 10.781 1 97.5 57 LEU B O 1
ATOM 7056 N N . LEU B 1 58 ? -14.539 12.836 12.633 1 95.25 58 LEU B N 1
ATOM 7057 C CA . LEU B 1 58 ? -13.414 13.648 13.055 1 95.25 58 LEU B CA 1
ATOM 7058 C C . LEU B 1 58 ? -12.164 12.797 13.258 1 95.25 58 LEU B C 1
ATOM 7060 O O . LEU B 1 58 ? -11.102 13.094 12.711 1 95.25 58 LEU B O 1
ATOM 7064 N N . ILE B 1 59 ? -12.32 11.766 14.008 1 95.31 59 ILE B N 1
ATOM 7065 C CA . ILE B 1 59 ? -11.203 10.883 14.32 1 95.31 59 ILE B CA 1
ATOM 7066 C C . ILE B 1 59 ? -10.695 10.211 13.047 1 95.31 59 ILE B C 1
ATOM 7068 O O . ILE B 1 59 ? -9.484 10.047 12.867 1 95.31 59 ILE B O 1
ATOM 7072 N N . THR B 1 60 ? -11.586 9.852 12.164 1 96.19 60 THR B N 1
ATOM 7073 C CA . THR B 1 60 ? -11.227 9.258 10.883 1 96.19 60 THR B CA 1
ATOM 7074 C C . THR B 1 60 ? -10.398 10.234 10.047 1 96.19 60 THR B C 1
ATOM 7076 O O . THR B 1 60 ? -9.367 9.852 9.492 1 96.19 60 THR B O 1
ATOM 7079 N N . ALA B 1 61 ? -10.852 11.438 9.953 1 94.12 61 ALA B N 1
ATOM 7080 C CA . ALA B 1 61 ? -10.156 12.453 9.164 1 94.12 61 ALA B CA 1
ATOM 7081 C C . ALA B 1 61 ? -8.75 12.703 9.711 1 94.12 61 ALA B C 1
ATOM 7083 O O . ALA B 1 61 ? -7.801 12.883 8.945 1 94.12 61 ALA B O 1
ATOM 7084 N N . GLU B 1 62 ? -8.688 12.742 11.016 1 92.56 62 GLU B N 1
ATOM 7085 C CA . GLU B 1 62 ? -7.379 12.93 11.633 1 92.56 62 GLU B CA 1
ATOM 7086 C C . GLU B 1 62 ? -6.43 11.789 11.266 1 92.56 62 GLU B C 1
ATOM 7088 O O . GLU B 1 62 ? -5.258 12.031 10.969 1 92.56 62 GLU B O 1
ATOM 7093 N N . ARG B 1 63 ? -6.922 10.586 11.312 1 93.69 63 ARG B N 1
ATOM 7094 C CA . ARG B 1 63 ? -6.102 9.43 10.961 1 93.69 63 ARG B CA 1
ATOM 7095 C C . ARG B 1 63 ? -5.66 9.492 9.508 1 93.69 63 ARG B C 1
ATOM 7097 O O . ARG B 1 63 ? -4.496 9.219 9.195 1 93.69 63 ARG B O 1
ATOM 7104 N N . LEU B 1 64 ? -6.578 9.773 8.648 1 93.12 64 LEU B N 1
ATOM 7105 C CA . LEU B 1 64 ? -6.258 9.859 7.23 1 93.12 64 LEU B CA 1
ATOM 7106 C C . LEU B 1 64 ? -5.23 10.953 6.973 1 93.12 64 LEU B C 1
ATOM 7108 O O . LEU B 1 64 ? -4.332 10.789 6.145 1 93.12 64 LEU B O 1
ATOM 7112 N N . CYS B 1 65 ? -5.367 12.117 7.695 1 89.38 65 CYS B N 1
ATOM 7113 C CA . CYS B 1 65 ? -4.379 13.18 7.586 1 89.38 65 CYS B CA 1
ATOM 7114 C C . CYS B 1 65 ? -3.006 12.703 8.047 1 89.38 65 CYS B C 1
ATOM 7116 O O . CYS B 1 65 ? -2.002 12.961 7.379 1 89.38 65 CYS B O 1
ATOM 7118 N N . ALA B 1 66 ? -2.996 12.016 9.156 1 88.56 66 ALA B N 1
ATOM 7119 C CA . ALA B 1 66 ? -1.737 11.492 9.68 1 88.56 66 ALA B CA 1
ATOM 7120 C C . ALA B 1 66 ? -1.078 10.539 8.688 1 88.56 66 ALA B C 1
ATOM 7122 O O . ALA B 1 66 ? 0.137 10.594 8.484 1 88.56 66 ALA B O 1
ATOM 7123 N N . LEU B 1 67 ? -1.854 9.672 8.062 1 87.81 67 LEU B N 1
ATOM 7124 C CA . LEU B 1 67 ? -1.343 8.703 7.105 1 87.81 67 LEU B CA 1
ATOM 7125 C C . LEU B 1 67 ? -0.742 9.406 5.891 1 87.81 67 LEU B C 1
ATOM 7127 O O . LEU B 1 67 ? 0.195 8.891 5.273 1 87.81 67 LEU B O 1
ATOM 7131 N N . ARG B 1 68 ? -1.271 10.586 5.574 1 86 68 ARG B N 1
ATOM 7132 C CA . ARG B 1 68 ? -0.789 11.328 4.414 1 86 68 ARG B CA 1
ATOM 7133 C C . ARG B 1 68 ? 0.315 12.305 4.805 1 86 68 ARG B C 1
ATOM 7135 O O . ARG B 1 68 ? 0.779 13.086 3.979 1 86 68 ARG B O 1
ATOM 7142 N N . GLY B 1 69 ? 0.653 12.391 6.09 1 80.75 69 GLY B N 1
ATOM 7143 C CA . GLY B 1 69 ? 1.742 13.227 6.559 1 80.75 69 GLY B CA 1
ATOM 7144 C C . GLY B 1 69 ? 1.315 14.656 6.836 1 80.75 69 GLY B C 1
ATOM 7145 O O . GLY B 1 69 ? 2.158 15.547 6.965 1 80.75 69 GLY B O 1
ATOM 7146 N N . TYR B 1 70 ? -0.046 14.898 6.984 1 80 70 TYR B N 1
ATOM 7147 C CA . TYR B 1 70 ? -0.526 16.234 7.332 1 80 70 TYR B CA 1
ATOM 7148 C C . TYR B 1 70 ? -0.363 16.484 8.828 1 80 70 TYR B C 1
ATOM 7150 O O . TYR B 1 70 ? -0.384 15.562 9.633 1 80 70 TYR B O 1
ATOM 7158 N N . THR B 1 71 ? -0.163 17.734 9.156 1 81.56 71 THR B N 1
ATOM 7159 C CA . THR B 1 71 ? -0.02 18.094 10.555 1 81.56 71 THR B CA 1
ATOM 7160 C C . THR B 1 71 ? -1.262 18.828 11.055 1 81.56 71 THR B C 1
ATOM 7162 O O . THR B 1 71 ? -1.436 19.031 12.258 1 81.56 71 THR B O 1
ATOM 7165 N N . VAL B 1 72 ? -2.08 19.172 10.078 1 81.75 72 VAL B N 1
ATOM 7166 C CA . VAL B 1 72 ? -3.33 19.844 10.414 1 81.75 72 VAL B CA 1
ATOM 7167 C C . VAL B 1 72 ? -4.5 19.125 9.75 1 81.75 72 VAL B C 1
ATOM 7169 O O . VAL B 1 72 ? -4.328 18.484 8.711 1 81.75 72 VAL B O 1
ATOM 7172 N N . LEU B 1 73 ? -5.648 19.281 10.359 1 85.62 73 LEU B N 1
ATOM 7173 C CA . LEU B 1 73 ? -6.844 18.625 9.844 1 85.62 73 LEU B CA 1
ATOM 7174 C C . LEU B 1 73 ? -7.266 19.234 8.508 1 85.62 73 LEU B C 1
ATOM 7176 O O . LEU B 1 73 ? -7.316 20.469 8.367 1 85.62 73 LEU B O 1
ATOM 7180 N N . SER B 1 74 ? -7.406 18.453 7.527 1 83.81 74 SER B N 1
ATOM 7181 C CA . SER B 1 74 ? -7.84 18.875 6.199 1 83.81 74 SER B CA 1
ATOM 7182 C C . SER B 1 74 ? -8.969 17.984 5.684 1 83.81 74 SER B C 1
ATOM 7184 O O . SER B 1 74 ? -8.945 16.781 5.875 1 83.81 74 SER B O 1
ATOM 7186 N N . ASP B 1 75 ? -9.969 18.594 5.125 1 86.44 75 ASP B N 1
ATOM 7187 C CA . ASP B 1 75 ? -11.07 17.812 4.59 1 86.44 75 ASP B CA 1
ATOM 7188 C C . ASP B 1 75 ? -10.742 17.266 3.201 1 86.44 75 ASP B C 1
ATOM 7190 O O . ASP B 1 75 ? -11.516 16.5 2.619 1 86.44 75 ASP B O 1
ATOM 7194 N N . ASP B 1 76 ? -9.547 17.594 2.68 1 83.69 76 ASP B N 1
ATOM 7195 C CA . ASP B 1 76 ? -9.102 17.078 1.392 1 83.69 76 ASP B CA 1
ATOM 7196 C C . ASP B 1 76 ? -9.023 15.547 1.415 1 83.69 76 ASP B C 1
ATOM 7198 O O . ASP B 1 76 ? -9.148 14.898 0.374 1 83.69 76 ASP B O 1
ATOM 7202 N N . VAL B 1 77 ? -8.844 15.023 2.561 1 89.38 77 VAL B N 1
ATOM 7203 C CA . VAL B 1 77 ? -8.633 13.586 2.689 1 89.38 77 VAL B CA 1
ATOM 7204 C C . VAL B 1 77 ? -9.945 12.852 2.414 1 89.38 77 VAL B C 1
ATOM 7206 O O . VAL B 1 77 ? -9.953 11.641 2.17 1 89.38 77 VAL B O 1
ATOM 7209 N N . LEU B 1 78 ? -11.102 13.562 2.439 1 91.5 78 LEU B N 1
ATOM 7210 C CA . LEU B 1 78 ? -12.406 12.93 2.242 1 91.5 78 LEU B CA 1
ATOM 7211 C C . LEU B 1 78 ? -12.734 12.812 0.756 1 91.5 78 LEU B C 1
ATOM 7213 O O . LEU B 1 78 ? -13.609 12.031 0.371 1 91.5 78 LEU B O 1
ATOM 7217 N N . VAL B 1 79 ? -12.055 13.578 -0.097 1 86.12 79 VAL B N 1
ATOM 7218 C CA . VAL B 1 79 ? -12.391 13.695 -1.511 1 86.12 79 VAL B CA 1
ATOM 7219 C C . VAL B 1 79 ? -12.133 12.367 -2.217 1 86.12 79 VAL B C 1
ATOM 7221 O O . VAL B 1 79 ? -12.961 11.914 -3.012 1 86.12 79 VAL B O 1
ATOM 7224 N N . ASP B 1 80 ? -11.047 11.711 -1.925 1 86 80 ASP B N 1
ATOM 7225 C CA . ASP B 1 80 ? -10.688 10.492 -2.652 1 86 80 ASP B CA 1
ATOM 7226 C C . ASP B 1 80 ? -10.766 9.266 -1.745 1 86 80 ASP B C 1
ATOM 7228 O O . ASP B 1 80 ? -10.141 8.242 -2.027 1 86 80 ASP B O 1
ATOM 7232 N N . SER B 1 81 ? -11.539 9.359 -0.742 1 92.94 81 SER B N 1
ATOM 7233 C CA . SER B 1 81 ? -11.594 8.25 0.205 1 92.94 81 SER B CA 1
ATOM 7234 C C . SER B 1 81 ? -12.992 7.645 0.259 1 92.94 81 SER B C 1
ATOM 7236 O O . SER B 1 81 ? -13.992 8.344 0.049 1 92.94 81 SER B O 1
ATOM 7238 N N . ARG B 1 82 ? -13.062 6.422 0.371 1 94.94 82 ARG B N 1
ATOM 7239 C CA . ARG B 1 82 ? -14.281 5.695 0.72 1 94.94 82 ARG B CA 1
ATOM 7240 C C . ARG B 1 82 ? -14.266 5.262 2.182 1 94.94 82 ARG B C 1
ATOM 7242 O O . ARG B 1 82 ? -13.609 4.277 2.533 1 94.94 82 ARG B O 1
ATOM 7249 N N . ILE B 1 83 ? -15.117 5.875 3.021 1 97.19 83 ILE B N 1
ATOM 7250 C CA . ILE B 1 83 ? -15.062 5.73 4.473 1 97.19 83 ILE B CA 1
ATOM 7251 C C . ILE B 1 83 ? -16.344 5.078 4.977 1 97.19 83 ILE B C 1
ATOM 7253 O O . ILE B 1 83 ? -17.453 5.438 4.547 1 97.19 83 ILE B O 1
ATOM 7257 N N . LEU B 1 84 ? -16.234 4.125 5.832 1 97.94 84 LEU B N 1
ATOM 7258 C CA . LEU B 1 84 ? -17.391 3.549 6.508 1 97.94 84 LEU B CA 1
ATOM 7259 C C . LEU B 1 84 ? -17.328 3.807 8.008 1 97.94 84 LEU B C 1
ATOM 7261 O O . LEU B 1 84 ? -16.344 3.471 8.664 1 97.94 84 LEU B O 1
ATOM 7265 N N . ILE B 1 85 ? -18.312 4.398 8.523 1 98.31 85 ILE B N 1
ATOM 7266 C CA . ILE B 1 85 ? -18.484 4.59 9.961 1 98.31 85 ILE B CA 1
ATOM 7267 C C . ILE B 1 85 ? -19.594 3.682 10.477 1 98.31 85 ILE B C 1
ATOM 7269 O O . ILE B 1 85 ? -20.75 3.77 10.023 1 98.31 85 ILE B O 1
ATOM 7273 N N . VAL B 1 86 ? -19.25 2.854 11.391 1 98.44 86 VAL B N 1
ATOM 7274 C CA . VAL B 1 86 ? -20.203 1.925 11.977 1 98.44 86 VAL B CA 1
ATOM 7275 C C . VAL B 1 86 ? -20.547 2.361 13.398 1 98.44 86 VAL B C 1
ATOM 7277 O O . VAL B 1 86 ? -19.672 2.35 14.281 1 98.44 86 VAL B O 1
ATOM 7280 N N . LEU B 1 87 ? -21.781 2.711 13.648 1 98 87 LEU B N 1
ATOM 7281 C CA . LEU B 1 87 ? -22.234 3.148 14.969 1 98 87 LEU B CA 1
ATOM 7282 C C . LEU B 1 87 ? -22.703 1.962 15.805 1 98 87 LEU B C 1
ATOM 7284 O O . LEU B 1 87 ? -23.625 1.245 15.406 1 98 87 LEU B O 1
ATOM 7288 N N . VAL B 1 88 ? -22.094 1.777 16.953 1 97.19 88 VAL B N 1
ATOM 7289 C CA . VAL B 1 88 ? -22.422 0.656 17.828 1 97.19 88 VAL B CA 1
ATOM 7290 C C . VAL B 1 88 ? -22.938 1.178 19.156 1 97.19 88 VAL B C 1
ATOM 7292 O O . VAL B 1 88 ? -22.156 1.614 20 1 97.19 88 VAL B O 1
ATOM 7295 N N . GLY B 1 89 ? -24.203 1.015 19.359 1 93.94 89 GLY B N 1
ATOM 7296 C CA . GLY B 1 89 ? -24.828 1.479 20.594 1 93.94 89 GLY B CA 1
ATOM 7297 C C . GLY B 1 89 ? -24.766 0.457 21.719 1 93.94 89 GLY B C 1
ATOM 7298 O O . GLY B 1 89 ? -24.766 0.818 22.891 1 93.94 89 GLY B O 1
ATOM 7299 N N . SER B 1 90 ? -24.781 -0.786 21.312 1 92.81 90 SER B N 1
ATOM 7300 C CA . SER B 1 90 ? -24.766 -1.874 22.281 1 92.81 90 SER B CA 1
ATOM 7301 C C . SER B 1 90 ? -23.656 -2.879 21.969 1 92.81 90 SER B C 1
ATOM 7303 O O . SER B 1 90 ? -23.469 -3.264 20.812 1 92.81 90 SER B O 1
ATOM 7305 N N . ILE B 1 91 ? -23.031 -3.318 23.062 1 93.06 91 ILE B N 1
ATOM 7306 C CA . ILE B 1 91 ? -21.938 -4.27 22.906 1 93.06 91 ILE B CA 1
ATOM 7307 C C . ILE B 1 91 ? -22.469 -5.582 22.328 1 93.06 91 ILE B C 1
ATOM 7309 O O . ILE B 1 91 ? -21.734 -6.32 21.672 1 93.06 91 ILE B O 1
ATOM 7313 N N . GLU B 1 92 ? -23.766 -5.844 22.547 1 92.88 92 GLU B N 1
ATOM 7314 C CA . GLU B 1 92 ? -24.391 -7.082 22.109 1 92.88 92 GLU B CA 1
ATOM 7315 C C . GLU B 1 92 ? -24.438 -7.164 20.578 1 92.88 92 GLU B C 1
ATOM 7317 O O . GLU B 1 92 ? -24.484 -8.258 20.016 1 92.88 92 GLU B O 1
ATOM 7322 N N . ALA B 1 93 ? -24.359 -6.043 19.938 1 93.69 93 ALA B N 1
ATOM 7323 C CA . ALA B 1 93 ? -24.344 -6.027 18.484 1 93.69 93 ALA B CA 1
ATOM 7324 C C . ALA B 1 93 ? -23.109 -6.75 17.938 1 93.69 93 ALA B C 1
ATOM 7326 O O . ALA B 1 93 ? -23.141 -7.305 16.828 1 93.69 93 ALA B O 1
ATOM 7327 N N . ILE B 1 94 ? -22.016 -6.758 18.719 1 93.06 94 ILE B N 1
ATOM 7328 C CA . ILE B 1 94 ? -20.75 -7.375 18.297 1 93.06 94 ILE B CA 1
ATOM 7329 C C . ILE B 1 94 ? -20.641 -8.766 18.922 1 93.06 94 ILE B C 1
ATOM 7331 O O . ILE B 1 94 ? -20.172 -9.703 18.266 1 93.06 94 ILE B O 1
ATOM 7335 N N . THR B 1 95 ? -21.188 -8.953 20.125 1 91.25 95 THR B N 1
ATOM 7336 C CA . THR B 1 95 ? -20.828 -10.133 20.906 1 91.25 95 THR B CA 1
ATOM 7337 C C . THR B 1 95 ? -21.891 -11.227 20.75 1 91.25 95 THR B C 1
ATOM 7339 O O . THR B 1 95 ? -21.656 -12.383 21.094 1 91.25 95 THR B O 1
ATOM 7342 N N . LYS B 1 96 ? -23 -10.875 20.188 1 90.5 96 LYS B N 1
ATOM 7343 C CA . LYS B 1 96 ? -24.047 -11.883 20.062 1 90.5 96 LYS B CA 1
ATOM 7344 C C . LYS B 1 96 ? -24.297 -12.227 18.594 1 90.5 96 LYS B C 1
ATOM 7346 O O . LYS B 1 96 ? -24.203 -11.352 17.734 1 90.5 96 LYS B O 1
ATOM 7351 N N . SER B 1 97 ? -24.547 -13.523 18.375 1 85.94 97 SER B N 1
ATOM 7352 C CA . SER B 1 97 ? -24.781 -14.008 17.016 1 85.94 97 SER B CA 1
ATOM 7353 C C . SER B 1 97 ? -26.109 -14.734 16.922 1 85.94 97 SER B C 1
ATOM 7355 O O . SER B 1 97 ? -26.531 -15.414 17.859 1 85.94 97 SER B O 1
ATOM 7357 N N . GLU B 1 98 ? -26.984 -14.469 15.875 1 68.69 98 GLU B N 1
ATOM 7358 C CA . GLU B 1 98 ? -28.312 -15.039 15.68 1 68.69 98 GLU B CA 1
ATOM 7359 C C . GLU B 1 98 ? -28.234 -16.328 14.859 1 68.69 98 GLU B C 1
ATOM 7361 O O . GLU B 1 98 ? -29.266 -16.938 14.562 1 68.69 98 GLU B O 1
ATOM 7366 N N . GLY B 1 99 ? -27.141 -16.938 14.711 1 67.31 99 GLY B N 1
ATOM 7367 C CA . GLY B 1 99 ? -27.344 -18 13.734 1 67.31 99 GLY B CA 1
ATOM 7368 C C . GLY B 1 99 ? -26.141 -18.906 13.594 1 67.31 99 GLY B C 1
ATOM 7369 O O . GLY B 1 99 ? -25.297 -18.984 14.5 1 67.31 99 GLY B O 1
ATOM 7370 N N . LYS B 1 100 ? -26.281 -19.703 12.609 1 77.94 100 LYS B N 1
ATOM 7371 C CA . LYS B 1 100 ? -25.297 -20.688 12.172 1 77.94 100 LYS B CA 1
ATOM 7372 C C . LYS B 1 100 ? -24.109 -20.016 11.484 1 77.94 100 LYS B C 1
ATOM 7374 O O . LYS B 1 100 ? -24.109 -18.812 11.273 1 77.94 100 LYS B O 1
ATOM 7379 N N . ILE B 1 101 ? -23.125 -20.75 11.281 1 86.19 101 ILE B N 1
ATOM 7380 C CA . ILE B 1 101 ? -21.922 -20.297 10.594 1 86.19 101 ILE B CA 1
ATOM 7381 C C . ILE B 1 101 ? -22.266 -19.875 9.172 1 86.19 101 ILE B C 1
ATOM 7383 O O . ILE B 1 101 ? -23.078 -20.516 8.508 1 86.19 101 ILE B O 1
ATOM 7387 N N . GLN B 1 102 ? -21.75 -18.703 8.836 1 88 102 GLN B N 1
ATOM 7388 C CA . GLN B 1 102 ? -22.016 -18.141 7.516 1 88 102 GLN B CA 1
ATOM 7389 C C . GLN B 1 102 ? -20.734 -17.969 6.719 1 88 102 GLN B C 1
ATOM 7391 O O . GLN B 1 102 ? -19.703 -17.562 7.266 1 88 102 GLN B O 1
ATOM 7396 N N . GLU B 1 103 ? -20.875 -18.344 5.43 1 89.62 103 GLU B N 1
ATOM 7397 C CA . GLU B 1 103 ? -19.75 -18.141 4.527 1 89.62 103 GLU B CA 1
ATOM 7398 C C . GLU B 1 103 ? -19.625 -16.688 4.117 1 89.62 103 GLU B C 1
ATOM 7400 O O . GLU B 1 103 ? -20.625 -16.031 3.811 1 89.62 103 GLU B O 1
ATOM 7405 N N . VAL B 1 104 ? -18.469 -16.141 4.199 1 89.81 104 VAL B N 1
ATOM 7406 C CA . VAL B 1 104 ? -18.156 -14.797 3.697 1 89.81 104 VAL B CA 1
ATOM 7407 C C . VAL B 1 104 ? -17.062 -14.891 2.637 1 89.81 104 VAL B C 1
ATOM 7409 O O . VAL B 1 104 ? -16.688 -15.984 2.217 1 89.81 104 VAL B O 1
ATOM 7412 N N . GLN B 1 105 ? -16.625 -13.797 2.158 1 83.5 105 GLN B N 1
ATOM 7413 C CA . GLN B 1 105 ? -15.75 -13.742 1 1 83.5 105 GLN B CA 1
ATOM 7414 C C . GLN B 1 105 ? -14.477 -14.555 1.241 1 83.5 105 GLN B C 1
ATOM 7416 O O . GLN B 1 105 ? -14.039 -15.305 0.368 1 83.5 105 GLN B O 1
ATOM 7421 N N . ASN B 1 106 ? -13.875 -14.453 2.42 1 87.94 106 ASN B N 1
ATOM 7422 C CA . ASN B 1 106 ? -12.57 -15.07 2.646 1 87.94 106 ASN B CA 1
ATOM 7423 C C . ASN B 1 106 ? -12.594 -16.016 3.844 1 87.94 106 ASN B C 1
ATOM 7425 O O . ASN B 1 106 ? -11.57 -16.25 4.484 1 87.94 106 ASN B O 1
ATOM 7429 N N . GLY B 1 107 ? -13.797 -16.562 4.078 1 92 107 GLY B N 1
ATOM 7430 C CA . GLY B 1 107 ? -13.883 -17.469 5.207 1 92 107 GLY B CA 1
ATOM 7431 C C . GLY B 1 107 ? -15.281 -17.609 5.77 1 92 107 GLY B C 1
ATOM 7432 O O . GLY B 1 107 ? -16.266 -17.484 5.035 1 92 107 GLY B O 1
ATOM 7433 N N . TYR B 1 108 ? -15.305 -18.047 7.062 1 92.25 108 TYR B N 1
ATOM 7434 C CA . TYR B 1 108 ? -16.578 -18.234 7.754 1 92.25 108 TYR B CA 1
ATOM 7435 C C . TYR B 1 108 ? -16.625 -17.422 9.031 1 92.25 108 TYR B C 1
ATOM 7437 O O . TYR B 1 108 ? -15.617 -17.25 9.719 1 92.25 108 TYR B O 1
ATOM 7445 N N . ILE B 1 109 ? -17.781 -16.906 9.289 1 92.81 109 ILE B N 1
ATOM 7446 C CA . ILE B 1 109 ? -17.984 -16.172 10.523 1 92.81 109 ILE B CA 1
ATOM 7447 C C . ILE B 1 109 ? -19.312 -16.562 11.156 1 92.81 109 ILE B C 1
ATOM 7449 O O . ILE B 1 109 ? -20.109 -17.281 10.539 1 92.81 109 ILE B O 1
ATOM 7453 N N . GLN B 1 110 ? -19.438 -16.234 12.398 1 89.88 110 GLN B N 1
ATOM 7454 C CA . GLN B 1 110 ? -20.766 -16.172 13.008 1 89.88 110 GLN B CA 1
ATOM 7455 C C . GLN B 1 110 ? -21.391 -14.789 12.852 1 89.88 110 GLN B C 1
ATOM 7457 O O . GLN B 1 110 ? -20.922 -13.828 13.461 1 89.88 110 GLN B O 1
ATOM 7462 N N . PRO B 1 111 ? -22.422 -14.758 12.055 1 90.56 111 PRO B N 1
ATOM 7463 C CA . PRO B 1 111 ? -22.953 -13.43 11.742 1 90.56 111 PRO B CA 1
ATOM 7464 C C . PRO B 1 111 ? -23.484 -12.711 12.977 1 90.56 111 PRO B C 1
ATOM 7466 O O . PRO B 1 111 ? -24.203 -13.305 13.789 1 90.56 111 PRO B O 1
ATOM 7469 N N . THR B 1 112 ? -23.141 -11.523 13.219 1 93.12 112 THR B N 1
ATOM 7470 C CA . THR B 1 112 ? -23.641 -10.609 14.242 1 93.12 112 THR B CA 1
ATOM 7471 C C . THR B 1 112 ? -24.312 -9.391 13.602 1 93.12 112 THR B C 1
ATOM 7473 O O . THR B 1 112 ? -24.234 -9.211 12.391 1 93.12 112 THR B O 1
ATOM 7476 N N . TYR B 1 113 ? -25.016 -8.609 14.453 1 93.88 113 TYR B N 1
ATOM 7477 C CA . TYR B 1 113 ? -25.578 -7.363 13.938 1 93.88 113 TYR B CA 1
ATOM 7478 C C . TYR B 1 113 ? -24.484 -6.488 13.336 1 93.88 113 TYR B C 1
ATOM 7480 O O . TYR B 1 113 ? -24.672 -5.883 12.281 1 93.88 113 TYR B O 1
ATOM 7488 N N . PHE B 1 114 ? -23.406 -6.547 13.938 1 95.12 114 PHE B N 1
ATOM 7489 C CA . PHE B 1 114 ? -22.25 -5.75 13.547 1 95.12 114 PHE B CA 1
ATOM 7490 C C . PHE B 1 114 ? -21.688 -6.223 12.203 1 95.12 114 PHE B C 1
ATOM 7492 O O . PHE B 1 114 ? -21.5 -5.422 11.289 1 95.12 114 PHE B O 1
ATOM 7499 N N . SER B 1 115 ? -21.328 -7.469 12.094 1 94.5 115 SER B N 1
ATOM 7500 C CA . SER B 1 115 ? -20.75 -7.996 10.867 1 94.5 115 SER B CA 1
ATOM 7501 C C . SER B 1 115 ? -21.719 -7.844 9.695 1 94.5 115 SER B C 1
ATOM 7503 O O . SER B 1 115 ? -21.297 -7.566 8.57 1 94.5 115 SER B O 1
ATOM 7505 N N . LYS B 1 116 ? -23 -8.016 9.969 1 93.31 116 LYS B N 1
ATOM 7506 C CA . LYS B 1 116 ? -24 -7.887 8.906 1 93.31 116 LYS B CA 1
ATOM 7507 C C . LYS B 1 116 ? -24.094 -6.445 8.43 1 93.31 116 LYS B C 1
ATOM 7509 O O . LYS B 1 116 ? -24.297 -6.195 7.238 1 93.31 116 LYS B O 1
ATOM 7514 N N . ALA B 1 117 ? -24.047 -5.547 9.398 1 95.56 117 ALA B N 1
ATOM 7515 C CA . ALA B 1 117 ? -24.047 -4.133 9.031 1 95.56 117 ALA B CA 1
ATOM 7516 C C . ALA B 1 117 ? -22.922 -3.812 8.055 1 95.56 117 ALA B C 1
ATOM 7518 O O . ALA B 1 117 ? -23.141 -3.176 7.023 1 95.56 117 ALA B O 1
ATOM 7519 N N . ILE B 1 118 ? -21.75 -4.254 8.336 1 95.81 118 ILE B N 1
ATOM 7520 C CA . ILE B 1 118 ? -20.578 -3.994 7.508 1 95.81 118 ILE B CA 1
ATOM 7521 C C . ILE B 1 118 ? -20.75 -4.66 6.145 1 95.81 118 ILE B C 1
ATOM 7523 O O . ILE B 1 118 ? -20.469 -4.055 5.109 1 95.81 118 ILE B O 1
ATOM 7527 N N . GLU B 1 119 ? -21.203 -5.867 6.16 1 93 119 GLU B N 1
ATOM 7528 C CA . GLU B 1 119 ? -21.422 -6.609 4.918 1 93 119 GLU B CA 1
ATOM 7529 C C . GLU B 1 119 ? -22.438 -5.895 4.02 1 93 119 GLU B C 1
ATOM 7531 O O . GLU B 1 119 ? -22.203 -5.75 2.818 1 93 119 GLU B O 1
ATOM 7536 N N . ASN B 1 120 ? -23.531 -5.496 4.594 1 92.69 120 ASN B N 1
ATOM 7537 C CA . ASN B 1 120 ? -24.594 -4.828 3.832 1 92.69 120 ASN B CA 1
ATOM 7538 C C . ASN B 1 120 ? -24.109 -3.494 3.268 1 92.69 120 ASN B C 1
ATOM 7540 O O . ASN B 1 120 ? -24.391 -3.174 2.109 1 92.69 120 ASN B O 1
ATOM 7544 N N . ALA B 1 121 ? -23.438 -2.725 4.113 1 93.31 121 ALA B N 1
ATOM 7545 C CA . ALA B 1 121 ? -22.891 -1.463 3.629 1 93.31 121 ALA B CA 1
ATOM 7546 C C . ALA B 1 121 ? -21.953 -1.692 2.453 1 93.31 121 ALA B C 1
ATOM 7548 O O . ALA B 1 121 ? -21.969 -0.938 1.476 1 93.31 121 ALA B O 1
ATOM 7549 N N . GLY B 1 122 ? -21.109 -2.711 2.576 1 90.88 122 GLY B N 1
ATOM 7550 C CA . GLY B 1 122 ? -20.172 -3.043 1.508 1 90.88 122 GLY B CA 1
ATOM 7551 C C . GLY B 1 122 ? -20.875 -3.414 0.21 1 90.88 122 GLY B C 1
ATOM 7552 O O . GLY B 1 122 ? -20.453 -2.98 -0.867 1 90.88 122 GLY B O 1
ATOM 7553 N N . LYS B 1 123 ? -21.938 -4.176 0.268 1 88.25 123 LYS B N 1
ATOM 7554 C CA . LYS B 1 123 ? -22.688 -4.594 -0.912 1 88.25 123 LYS B CA 1
ATOM 7555 C C . LYS B 1 123 ? -23.281 -3.391 -1.642 1 88.25 123 LYS B C 1
ATOM 7557 O O . LYS B 1 123 ? -23.234 -3.32 -2.871 1 88.25 123 LYS B O 1
ATOM 7562 N N . ILE B 1 124 ? -23.797 -2.439 -0.868 1 88.5 124 ILE B N 1
ATOM 7563 C CA . ILE B 1 124 ? -24.406 -1.251 -1.46 1 88.5 124 ILE B CA 1
ATOM 7564 C C . ILE B 1 124 ? -23.312 -0.381 -2.092 1 88.5 124 ILE B C 1
ATOM 7566 O O . ILE B 1 124 ? -23.469 0.078 -3.229 1 88.5 124 ILE B O 1
ATOM 7570 N N . ALA B 1 125 ? -22.219 -0.18 -1.381 1 87.69 125 ALA B N 1
ATOM 7571 C CA . ALA B 1 125 ? -21.141 0.703 -1.827 1 87.69 125 ALA B CA 1
ATOM 7572 C C . ALA B 1 125 ? -20.484 0.17 -3.098 1 87.69 125 ALA B C 1
ATOM 7574 O O . ALA B 1 125 ? -20.094 0.945 -3.971 1 87.69 125 ALA B O 1
ATOM 7575 N N . GLU B 1 126 ? -20.25 -1.104 -3.191 1 82.69 126 GLU B N 1
ATOM 7576 C CA . GLU B 1 126 ? -19.625 -1.717 -4.363 1 82.69 126 GLU B CA 1
ATOM 7577 C C . GLU B 1 126 ? -20.453 -1.461 -5.621 1 82.69 126 GLU B C 1
ATOM 7579 O O . GLU B 1 126 ? -19.891 -1.327 -6.715 1 82.69 126 GLU B O 1
ATOM 7584 N N . ASN B 1 127 ? -21.641 -1.392 -5.48 1 75.81 127 ASN B N 1
ATOM 7585 C CA . ASN B 1 127 ? -22.547 -1.214 -6.609 1 75.81 127 ASN B CA 1
ATOM 7586 C C . ASN B 1 127 ? -22.703 0.259 -6.98 1 75.81 127 ASN B C 1
ATOM 7588 O O . ASN B 1 127 ? -23.156 0.583 -8.078 1 75.81 127 ASN B O 1
ATOM 7592 N N . THR B 1 128 ? -22.297 1.148 -6.164 1 73 128 THR B N 1
ATOM 7593 C CA . THR B 1 128 ? -22.516 2.568 -6.406 1 73 128 THR B CA 1
ATOM 7594 C C . THR B 1 128 ? -21.203 3.283 -6.715 1 73 128 THR B C 1
ATOM 7596 O O . THR B 1 128 ? -21.203 4.391 -7.258 1 73 128 THR B O 1
ATOM 7599 N N . GLN B 1 129 ? -20.031 2.76 -6.52 1 65.44 129 GLN B N 1
ATOM 7600 C CA . GLN B 1 129 ? -18.672 3.281 -6.707 1 65.44 129 GLN B CA 1
ATOM 7601 C C . GLN B 1 129 ? -18.531 4.668 -6.082 1 65.44 129 GLN B C 1
ATOM 7603 O O . GLN B 1 129 ? -17.672 5.449 -6.492 1 65.44 129 GLN B O 1
ATOM 7608 N N . GLY B 1 130 ? -19.375 4.992 -5.188 1 73.56 130 GLY B N 1
ATOM 7609 C CA . GLY B 1 130 ? -19.359 6.344 -4.66 1 73.56 130 GLY B CA 1
ATOM 7610 C C . GLY B 1 130 ? -18.297 6.574 -3.611 1 73.56 130 GLY B C 1
ATOM 7611 O O . GLY B 1 130 ? -18.125 5.766 -2.693 1 73.56 130 GLY B O 1
ATOM 7612 N N . LYS B 1 131 ? -17.453 7.621 -3.766 1 87.31 131 LYS B N 1
ATOM 7613 C CA . LYS B 1 131 ? -16.531 8.102 -2.738 1 87.31 131 LYS B CA 1
ATOM 7614 C C . LYS B 1 131 ? -17.266 8.914 -1.675 1 87.31 131 LYS B C 1
ATOM 7616 O O . LYS B 1 131 ? -18.438 9.266 -1.859 1 87.31 131 LYS B O 1
ATOM 7621 N N . GLY B 1 132 ? -16.719 8.984 -0.51 1 92.38 132 GLY B N 1
ATOM 7622 C CA . GLY B 1 132 ? -17.312 9.742 0.574 1 92.38 132 GLY B CA 1
ATOM 7623 C C . GLY B 1 132 ? -17.469 8.938 1.853 1 92.38 132 GLY B C 1
ATOM 7624 O O . GLY B 1 132 ? -16.625 8.094 2.164 1 92.38 132 GLY B O 1
ATOM 7625 N N . VAL B 1 133 ? -18.531 9.336 2.604 1 96.06 133 VAL B N 1
ATOM 7626 C CA . VAL B 1 133 ? -18.672 8.766 3.939 1 96.06 133 VAL B CA 1
ATOM 7627 C C . VAL B 1 133 ? -19.984 7.984 4.035 1 96.06 133 VAL B C 1
ATOM 7629 O O . VAL B 1 133 ? -21.047 8.508 3.711 1 96.06 133 VAL B O 1
ATOM 7632 N N . TRP B 1 134 ? -19.859 6.762 4.406 1 96.31 134 TRP B N 1
ATOM 7633 C CA . TRP B 1 134 ? -21 5.906 4.703 1 96.31 134 TRP B CA 1
ATOM 7634 C C . TRP B 1 134 ? -21.188 5.75 6.211 1 96.31 134 TRP B C 1
ATOM 7636 O O . TRP B 1 134 ? -20.219 5.547 6.941 1 96.31 134 TRP B O 1
ATOM 7646 N N . ILE B 1 135 ? -22.406 5.906 6.668 1 97.5 135 ILE B N 1
ATOM 7647 C CA . ILE B 1 135 ? -22.734 5.754 8.078 1 97.5 135 ILE B CA 1
ATOM 7648 C C . ILE B 1 135 ? -23.812 4.684 8.25 1 97.5 135 ILE B C 1
ATOM 7650 O O . ILE B 1 135 ? -24.828 4.715 7.566 1 97.5 135 ILE B O 1
ATOM 7654 N N . ILE B 1 136 ? -23.547 3.725 9.117 1 97.44 136 ILE B N 1
ATOM 7655 C CA . ILE B 1 136 ? -24.547 2.672 9.312 1 97.44 136 ILE B CA 1
ATOM 7656 C C . ILE B 1 136 ? -24.656 2.334 10.797 1 97.44 136 ILE B C 1
ATOM 7658 O O . ILE B 1 136 ? -23.641 2.326 11.516 1 97.44 136 ILE B O 1
ATOM 7662 N N . GLY B 1 137 ? -25.875 2.102 11.242 1 95.94 137 GLY B N 1
ATOM 7663 C CA . GLY B 1 137 ? -26.109 1.643 12.602 1 95.94 137 GLY B CA 1
ATOM 7664 C C . GLY B 1 137 ? -26.125 0.131 12.727 1 95.94 137 GLY B C 1
ATOM 7665 O O . GLY B 1 137 ? -26.172 -0.582 11.727 1 95.94 137 GLY B O 1
ATOM 7666 N N . THR B 1 138 ? -26 -0.38 14 1 95.62 138 THR B N 1
ATOM 7667 C CA . THR B 1 138 ? -25.922 -1.819 14.227 1 95.62 138 THR B CA 1
ATOM 7668 C C . THR B 1 138 ? -27.125 -2.297 15.055 1 95.62 138 THR B C 1
ATOM 7670 O O . THR B 1 138 ? -27.031 -3.311 15.75 1 95.62 138 THR B O 1
ATOM 7673 N N . ASP B 1 139 ? -28.156 -1.545 15 1 91.62 139 ASP B N 1
ATOM 7674 C CA . ASP B 1 139 ? -29.344 -1.923 15.773 1 91.62 139 ASP B CA 1
ATOM 7675 C C . ASP B 1 139 ? -30.25 -2.85 14.969 1 91.62 139 ASP B C 1
ATOM 7677 O O . ASP B 1 139 ? -31.156 -3.469 15.523 1 91.62 139 ASP B O 1
ATOM 7681 N N . ALA B 1 140 ? -30.016 -2.949 13.703 1 90.56 140 ALA B N 1
ATOM 7682 C CA . ALA B 1 140 ? -30.859 -3.789 12.844 1 90.56 140 ALA B CA 1
ATOM 7683 C C . ALA B 1 140 ? -30.031 -4.902 12.203 1 90.56 140 ALA B C 1
ATOM 7685 O O . ALA B 1 140 ? -28.859 -4.703 11.867 1 90.56 140 ALA B O 1
ATOM 7686 N N . PHE B 1 141 ? -30.656 -6.027 12.086 1 90.81 141 PHE B N 1
ATOM 7687 C CA . PHE B 1 141 ? -30.094 -7.184 11.391 1 90.81 141 PHE B CA 1
ATOM 7688 C C . PHE B 1 141 ? -30.938 -7.531 10.164 1 90.81 141 PHE B C 1
ATOM 7690 O O . PHE B 1 141 ? -32.156 -7.723 10.273 1 90.81 141 PHE B O 1
ATOM 7697 N N . PHE B 1 142 ? -30.344 -7.488 8.961 1 90.25 142 PHE B N 1
ATOM 7698 C CA . PHE B 1 142 ? -31.094 -7.816 7.75 1 90.25 142 PHE B CA 1
ATOM 7699 C C . PHE B 1 142 ? -30.156 -8.305 6.652 1 90.25 142 PHE B C 1
ATOM 7701 O O . PHE B 1 142 ? -28.953 -8.102 6.723 1 90.25 142 PHE B O 1
ATOM 7708 N N . GLU B 1 143 ? -30.656 -8.977 5.691 1 89.44 143 GLU B N 1
ATOM 7709 C CA . GLU B 1 143 ? -29.938 -9.461 4.523 1 89.44 143 GLU B CA 1
ATOM 7710 C C . GLU B 1 143 ? -30.406 -8.766 3.25 1 89.44 143 GLU B C 1
ATOM 7712 O O . GLU B 1 143 ? -31.609 -8.617 3.027 1 89.44 143 GLU B O 1
ATOM 7717 N N . LEU B 1 144 ? -29.422 -8.328 2.504 1 88.94 144 LEU B N 1
ATOM 7718 C CA . LEU B 1 144 ? -29.734 -7.633 1.264 1 88.94 144 LEU B CA 1
ATOM 7719 C C . LEU B 1 144 ? -29.844 -8.609 0.099 1 88.94 144 LEU B C 1
ATOM 7721 O O . LEU B 1 144 ? -29.016 -9.516 -0.027 1 88.94 144 LEU B O 1
ATOM 7725 N N . LYS B 1 145 ? -30.812 -8.508 -0.708 1 78.88 145 LYS B N 1
ATOM 7726 C CA . LYS B 1 145 ? -30.969 -9.242 -1.959 1 78.88 145 LYS B CA 1
ATOM 7727 C C . LYS B 1 145 ? -30.578 -8.383 -3.156 1 78.88 145 LYS B C 1
ATOM 7729 O O . LYS B 1 145 ? -31.203 -7.355 -3.42 1 78.88 145 LYS B O 1
ATOM 7734 N N . LEU B 1 146 ? -29.344 -8.398 -3.688 1 67.19 146 LEU B N 1
ATOM 7735 C CA . LEU B 1 146 ? -28.891 -7.461 -4.711 1 67.19 146 LEU B CA 1
ATOM 7736 C C . LEU B 1 146 ? -29.297 -7.941 -6.102 1 67.19 146 LEU B C 1
ATOM 7738 O O . LEU B 1 146 ? -29 -7.281 -7.102 1 67.19 146 LEU B O 1
ATOM 7742 N N . GLU B 1 147 ? -29.844 -9.055 -6.324 1 58.97 147 GLU B N 1
ATOM 7743 C CA . GLU B 1 147 ? -30.172 -9.508 -7.676 1 58.97 147 GLU B CA 1
ATOM 7744 C C . GLU B 1 147 ? -30.844 -8.391 -8.477 1 58.97 147 GLU B C 1
ATOM 7746 O O . GLU B 1 147 ? -30.531 -8.203 -9.656 1 58.97 147 GLU B O 1
ATOM 7751 N N . ASN B 1 148 ? -31.766 -7.609 -7.863 1 55.38 148 ASN B N 1
ATOM 7752 C CA . ASN B 1 148 ? -32.531 -6.605 -8.602 1 55.38 148 ASN B CA 1
ATOM 7753 C C . ASN B 1 148 ? -32.031 -5.191 -8.266 1 55.38 148 ASN B C 1
ATOM 7755 O O . ASN B 1 148 ? -32.719 -4.215 -8.562 1 55.38 148 ASN B O 1
ATOM 7759 N N . PHE B 1 149 ? -30.969 -5.18 -7.559 1 59.31 149 PHE B N 1
ATOM 7760 C CA . PHE B 1 149 ? -30.547 -3.838 -7.176 1 59.31 149 PHE B CA 1
ATOM 7761 C C . PHE B 1 149 ? -29.797 -3.158 -8.32 1 59.31 149 PHE B C 1
ATOM 7763 O O . PHE B 1 149 ? -28.719 -3.596 -8.703 1 59.31 149 PHE B O 1
ATOM 7770 N N . GLN B 1 150 ? -30.484 -2.512 -9.281 1 54.56 150 GLN B N 1
ATOM 7771 C CA . GLN B 1 150 ? -29.875 -1.697 -10.336 1 54.56 150 GLN B CA 1
ATOM 7772 C C . GLN B 1 150 ? -29.641 -0.266 -9.859 1 54.56 150 GLN B C 1
ATOM 7774 O O . GLN B 1 150 ? -30.562 0.552 -9.867 1 54.56 150 GLN B O 1
ATOM 7779 N N . PRO B 1 151 ? -28.625 -0.054 -9.172 1 54.59 151 PRO B N 1
ATOM 7780 C CA . PRO B 1 151 ? -28.516 1.33 -8.703 1 54.59 151 PRO B CA 1
ATOM 7781 C C . PRO B 1 151 ? -28.5 2.34 -9.852 1 54.59 151 PRO B C 1
ATOM 7783 O O . PRO B 1 151 ? -27.891 2.092 -10.891 1 54.59 151 PRO B O 1
ATOM 7786 N N . GLU B 1 152 ? -29.484 2.969 -10.148 1 52.47 152 GLU B N 1
ATOM 7787 C CA . GLU B 1 152 ? -29.266 4.07 -11.078 1 52.47 152 GLU B CA 1
ATOM 7788 C C . GLU B 1 152 ? -28.031 4.875 -10.688 1 52.47 152 GLU B C 1
ATOM 7790 O O . GLU B 1 152 ? -28.062 5.676 -9.75 1 52.47 152 GLU B O 1
ATOM 7795 N N . TYR B 1 153 ? -26.922 4.379 -10.977 1 52.03 153 TYR B N 1
ATOM 7796 C CA . TYR B 1 153 ? -25.562 4.867 -10.75 1 52.03 153 TYR B CA 1
ATOM 7797 C C . TYR B 1 153 ? -25.516 6.391 -10.766 1 52.03 153 TYR B C 1
ATOM 7799 O O . TYR B 1 153 ? -24.766 7.008 -10 1 52.03 153 TYR B O 1
ATOM 7807 N N . GLN B 1 154 ? -26.188 7.02 -11.734 1 50.72 154 GLN B N 1
ATOM 7808 C CA . GLN B 1 154 ? -26.047 8.43 -12.062 1 50.72 154 GLN B CA 1
ATOM 7809 C C . GLN B 1 154 ? -26.312 9.312 -10.844 1 50.72 154 GLN B C 1
ATOM 7811 O O . GLN B 1 154 ? -25.719 10.375 -10.688 1 50.72 154 GLN B O 1
ATOM 7816 N N . HIS B 1 155 ? -27.109 8.766 -9.938 1 55.16 155 HIS B N 1
ATOM 7817 C CA . HIS B 1 155 ? -27.594 9.703 -8.93 1 55.16 155 HIS B CA 1
ATOM 7818 C C . HIS B 1 155 ? -26.656 9.75 -7.727 1 55.16 155 HIS B C 1
ATOM 7820 O O . HIS B 1 155 ? -26.656 10.719 -6.969 1 55.16 155 HIS B O 1
ATOM 7826 N N . PHE B 1 156 ? -25.812 8.695 -7.531 1 61.56 156 PHE B N 1
ATOM 7827 C CA . PHE B 1 156 ? -24.922 8.766 -6.379 1 61.56 156 PHE B CA 1
ATOM 7828 C C . PHE B 1 156 ? -23.734 9.68 -6.664 1 61.56 156 PHE B C 1
ATOM 7830 O O . PHE B 1 156 ? -22.938 9.977 -5.77 1 61.56 156 PHE B O 1
ATOM 7837 N N . GLN B 1 157 ? -23.859 10.211 -7.805 1 63.06 157 GLN B N 1
ATOM 7838 C CA . GLN B 1 157 ? -22.75 11.078 -8.195 1 63.06 157 GLN B CA 1
ATOM 7839 C C . GLN B 1 157 ? -23.078 12.547 -7.906 1 63.06 157 GLN B C 1
ATOM 7841 O O . GLN B 1 157 ? -22.188 13.398 -7.922 1 63.06 157 GLN B O 1
ATOM 7846 N N . ALA B 1 158 ? -24.328 12.695 -7.398 1 75.94 158 ALA B N 1
ATOM 7847 C CA . ALA B 1 158 ? -24.641 14.094 -7.121 1 75.94 158 ALA B CA 1
ATOM 7848 C C . ALA B 1 158 ? -23.969 14.562 -5.836 1 75.94 158 ALA B C 1
ATOM 7850 O O . ALA B 1 158 ? -24.078 13.914 -4.793 1 75.94 158 ALA B O 1
ATOM 7851 N N . GLU B 1 159 ? -23.328 15.641 -5.902 1 81.56 159 GLU B N 1
ATOM 7852 C CA . GLU B 1 159 ? -22.516 16.141 -4.801 1 81.56 159 GLU B CA 1
ATOM 7853 C C . GLU B 1 159 ? -23.359 16.906 -3.789 1 81.56 159 GLU B C 1
ATOM 7855 O O . GLU B 1 159 ? -22.891 17.234 -2.699 1 81.56 159 GLU B O 1
ATOM 7860 N N . ASN B 1 160 ? -24.656 17.062 -4.066 1 89.19 160 ASN B N 1
ATOM 7861 C CA . ASN B 1 160 ? -25.5 17.828 -3.162 1 89.19 160 ASN B CA 1
ATOM 7862 C C . ASN B 1 160 ? -26.656 16.984 -2.621 1 89.19 160 ASN B C 1
ATOM 7864 O O . ASN B 1 160 ? -27.641 17.531 -2.119 1 89.19 160 ASN B O 1
ATOM 7868 N N . GLN B 1 161 ? -26.5 15.656 -2.74 1 91.44 161 GLN B N 1
ATOM 7869 C CA . GLN B 1 161 ? -27.578 14.789 -2.291 1 91.44 161 GLN B CA 1
ATOM 7870 C C . GLN B 1 161 ? -27.094 13.789 -1.248 1 91.44 161 GLN B C 1
ATOM 7872 O O . GLN B 1 161 ? -26.031 13.195 -1.408 1 91.44 161 GLN B O 1
ATOM 7877 N N . ILE B 1 162 ? -27.859 13.672 -0.223 1 93.88 162 ILE B N 1
ATOM 7878 C CA . ILE B 1 162 ? -27.656 12.633 0.781 1 93.88 162 ILE B CA 1
ATOM 7879 C C . ILE B 1 162 ? -28.516 11.422 0.466 1 93.88 162 ILE B C 1
ATOM 7881 O O . ILE B 1 162 ? -29.734 11.547 0.284 1 93.88 162 ILE B O 1
ATOM 7885 N N . SER B 1 163 ? -27.938 10.273 0.372 1 92.5 163 SER B N 1
ATOM 7886 C CA . SER B 1 163 ? -28.719 9.062 0.144 1 92.5 163 SER B CA 1
ATOM 7887 C C . SER B 1 163 ? -29.094 8.391 1.461 1 92.5 163 SER B C 1
ATOM 7889 O O . SER B 1 163 ? -28.219 8.094 2.281 1 92.5 163 SER B O 1
ATOM 7891 N N . ALA B 1 164 ? -30.344 8.25 1.65 1 93.62 164 ALA B N 1
ATOM 7892 C CA . ALA B 1 164 ? -30.906 7.535 2.801 1 93.62 164 ALA B CA 1
ATOM 7893 C C . ALA B 1 164 ? -31.656 6.281 2.359 1 93.62 164 ALA B C 1
ATOM 7895 O O . ALA B 1 164 ? -32.406 6.316 1.395 1 93.62 164 ALA B O 1
ATOM 7896 N N . PHE B 1 165 ? -31.5 5.199 3.094 1 91.81 165 PHE B N 1
ATOM 7897 C CA . PHE B 1 165 ? -32 3.926 2.588 1 91.81 165 PHE B CA 1
ATOM 7898 C C . PHE B 1 165 ? -33.156 3.428 3.432 1 91.81 165 PHE B C 1
ATOM 7900 O O . PHE B 1 165 ? -33.188 3.633 4.648 1 91.81 165 PHE B O 1
ATOM 7907 N N . CYS B 1 166 ? -34.062 2.822 2.756 1 92.25 166 CYS B N 1
ATOM 7908 C CA . CYS B 1 166 ? -35.281 2.277 3.387 1 92.25 166 CYS B CA 1
ATOM 7909 C C . CYS B 1 166 ? -35.719 0.988 2.701 1 92.25 166 CYS B C 1
ATOM 7911 O O . CYS B 1 166 ? -35.062 0.525 1.765 1 92.25 166 CYS B O 1
ATOM 7913 N N . PHE B 1 167 ? -36.594 0.336 3.303 1 90.19 167 PHE B N 1
ATOM 7914 C CA . PHE B 1 167 ? -37.156 -0.866 2.701 1 90.19 167 PHE B CA 1
ATOM 7915 C C . PHE B 1 167 ? -38.656 -1 3.045 1 90.19 167 PHE B C 1
ATOM 7917 O O . PHE B 1 167 ? -39.125 -0.351 3.973 1 90.19 167 PHE B O 1
ATOM 7924 N N . THR B 1 168 ? -39.344 -1.698 2.227 1 89.38 168 THR B N 1
ATOM 7925 C CA . THR B 1 168 ? -40.75 -1.999 2.473 1 89.38 168 THR B CA 1
ATOM 7926 C C . THR B 1 168 ? -40.938 -3.475 2.811 1 89.38 168 THR B C 1
ATOM 7928 O O . THR B 1 168 ? -40.719 -4.344 1.961 1 89.38 168 THR B O 1
ATOM 7931 N N . PRO B 1 169 ? -41.219 -3.668 4.016 1 85.75 169 PRO B N 1
ATOM 7932 C CA . PRO B 1 169 ? -41.375 -5.066 4.418 1 85.75 169 PRO B CA 1
ATOM 7933 C C . PRO B 1 169 ? -42.562 -5.754 3.73 1 85.75 169 PRO B C 1
ATOM 7935 O O . PRO B 1 169 ? -43.531 -5.102 3.404 1 85.75 169 PRO B O 1
ATOM 7938 N N . GLU B 1 170 ? -42.438 -7.051 3.551 1 76.56 170 GLU B N 1
ATOM 7939 C CA . GLU B 1 170 ? -43.531 -7.836 2.984 1 76.56 170 GLU B CA 1
ATOM 7940 C C . GLU B 1 170 ? -44.656 -8 3.99 1 76.56 170 GLU B C 1
ATOM 7942 O O . GLU B 1 170 ? -45.844 -7.961 3.619 1 76.56 170 GLU B O 1
ATOM 7947 N N . THR B 1 171 ? -44.219 -8.258 5.254 1 73.88 171 THR B N 1
ATOM 7948 C CA . THR B 1 171 ? -45.219 -8.414 6.309 1 73.88 171 THR B CA 1
ATOM 7949 C C . THR B 1 171 ? -45.188 -7.211 7.246 1 73.88 171 THR B C 1
ATOM 7951 O O . THR B 1 171 ? -44.156 -6.586 7.453 1 73.88 171 THR B O 1
ATOM 7954 N N . ARG B 1 172 ? -46.406 -6.906 7.688 1 64.5 172 ARG B N 1
ATOM 7955 C CA . ARG B 1 172 ? -46.562 -5.781 8.602 1 64.5 172 ARG B CA 1
ATOM 7956 C C . ARG B 1 172 ? -45.719 -5.977 9.852 1 64.5 172 ARG B C 1
ATOM 7958 O O . ARG B 1 172 ? -45.781 -7.02 10.508 1 64.5 172 ARG B O 1
ATOM 7965 N N . LEU B 1 173 ? -44.625 -5.105 10.023 1 72.62 173 LEU B N 1
ATOM 7966 C CA . LEU B 1 173 ? -43.781 -5.145 11.211 1 72.62 173 LEU B CA 1
ATOM 7967 C C . LEU B 1 173 ? -44.469 -4.465 12.391 1 72.62 173 LEU B C 1
ATOM 7969 O O . LEU B 1 173 ? -45.25 -3.527 12.203 1 72.62 173 LEU B O 1
ATOM 7973 N N . GLU B 1 174 ? -44.562 -5 13.531 1 60.59 174 GLU B N 1
ATOM 7974 C CA . GLU B 1 174 ? -45.094 -4.332 14.711 1 60.59 174 GLU B CA 1
ATOM 7975 C C . GLU B 1 174 ? -44.406 -2.988 14.953 1 60.59 174 GLU B C 1
ATOM 7977 O O . GLU B 1 174 ? -43.188 -2.898 14.93 1 60.59 174 GLU B O 1
ATOM 7982 N N . LEU B 1 175 ? -45.062 -1.833 14.68 1 56.81 175 LEU B N 1
ATOM 7983 C CA . LEU B 1 175 ? -44.812 -0.42 14.414 1 56.81 175 LEU B CA 1
ATOM 7984 C C . LEU B 1 175 ? -44.094 0.229 15.578 1 56.81 175 LEU B C 1
ATOM 7986 O O . LEU B 1 175 ? -43.656 1.386 15.484 1 56.81 175 LEU B O 1
ATOM 7990 N N . GLY B 1 176 ? -43.688 -0.423 16.641 1 56.88 176 GLY B N 1
ATOM 7991 C CA . GLY B 1 176 ? -43.406 0.453 17.781 1 56.88 176 GLY B CA 1
ATOM 7992 C C . GLY B 1 176 ? -42.188 1.312 17.578 1 56.88 176 GLY B C 1
ATOM 7993 O O . GLY B 1 176 ? -42.25 2.537 17.703 1 56.88 176 GLY B O 1
ATOM 7994 N N . ASP B 1 177 ? -41 0.941 17.406 1 64.19 177 ASP B N 1
ATOM 7995 C CA . ASP B 1 177 ? -39.75 1.718 17.594 1 64.19 177 ASP B CA 1
ATOM 7996 C C . ASP B 1 177 ? -39.031 1.949 16.266 1 64.19 177 ASP B C 1
ATOM 7998 O O . ASP B 1 177 ? -37.844 2.18 16.25 1 64.19 177 ASP B O 1
ATOM 8002 N N . PHE B 1 178 ? -39.969 2.045 15.07 1 74.5 178 PHE B N 1
ATOM 8003 C CA . PHE B 1 178 ? -39.281 2.236 13.789 1 74.5 178 PHE B CA 1
ATOM 8004 C C . PHE B 1 178 ? -39.656 3.57 13.164 1 74.5 178 PHE B C 1
ATOM 8006 O O . PHE B 1 178 ? -40.75 4.098 13.438 1 74.5 178 PHE B O 1
ATOM 8013 N N . GLY B 1 179 ? -38.781 4.152 12.398 1 83.31 179 GLY B N 1
ATOM 8014 C CA . GLY B 1 179 ? -39.062 5.336 11.602 1 83.31 179 GLY B CA 1
ATOM 8015 C C . GLY B 1 179 ? -39.25 5.023 10.125 1 83.31 179 GLY B C 1
ATOM 8016 O O . GLY B 1 179 ? -38.812 3.963 9.656 1 83.31 179 GLY B O 1
ATOM 8017 N N . SER B 1 180 ? -40.062 5.781 9.406 1 89 180 SER B N 1
ATOM 8018 C CA . SER B 1 180 ? -40.25 5.625 7.973 1 89 180 SER B CA 1
ATOM 8019 C C . SER B 1 180 ? -40.156 6.969 7.254 1 89 180 SER B C 1
ATOM 8021 O O . SER B 1 180 ? -40.438 8.016 7.844 1 89 180 SER B O 1
ATOM 8023 N N . TYR B 1 181 ? -39.688 6.844 6.031 1 90.62 181 TYR B N 1
ATOM 8024 C CA . TYR B 1 181 ? -39.719 8.023 5.18 1 90.62 181 TYR B CA 1
ATOM 8025 C C . TYR B 1 181 ? -41.031 8.156 4.449 1 90.62 181 TYR B C 1
ATOM 8027 O O . TYR B 1 181 ? -41.781 7.172 4.309 1 90.62 181 TYR B O 1
ATOM 8035 N N . ASP B 1 182 ? -41.344 9.281 3.932 1 88.38 182 ASP B N 1
ATOM 8036 C CA . ASP B 1 182 ? -42.594 9.508 3.203 1 88.38 182 ASP B CA 1
ATOM 8037 C C . ASP B 1 182 ? -42.438 9.102 1.739 1 88.38 182 ASP B C 1
ATOM 8039 O O . ASP B 1 182 ? -43.438 8.984 1.025 1 88.38 182 ASP B O 1
ATOM 8043 N N . SER B 1 183 ? -41.156 8.844 1.358 1 88 183 SER B N 1
ATOM 8044 C CA . SER B 1 183 ? -40.875 8.539 -0.044 1 88 183 SER B CA 1
ATOM 8045 C C . SER B 1 183 ? -40.062 7.273 -0.189 1 88 183 SER B C 1
ATOM 8047 O O . SER B 1 183 ? -39.219 6.957 0.68 1 88 183 SER B O 1
ATOM 8049 N N . LYS B 1 184 ? -40.219 6.621 -1.288 1 84.62 184 LYS B N 1
ATOM 8050 C CA . LYS B 1 184 ? -39.531 5.367 -1.545 1 84.62 184 LYS B CA 1
ATOM 8051 C C . LYS B 1 184 ? -38.281 5.605 -2.385 1 84.62 184 LYS B C 1
ATOM 8053 O O . LYS B 1 184 ? -37.188 5.086 -2.074 1 84.62 184 LYS B O 1
ATOM 8058 N N . ASN B 1 185 ? -38.281 6.277 -3.416 1 87.62 185 ASN B N 1
ATOM 8059 C CA . ASN B 1 185 ? -37.156 6.578 -4.328 1 87.62 185 ASN B CA 1
ATOM 8060 C C . ASN B 1 185 ? -37.219 8.023 -4.82 1 87.62 185 ASN B C 1
ATOM 8062 O O . ASN B 1 185 ? -37.312 8.266 -6.023 1 87.62 185 ASN B O 1
ATOM 8066 N N . GLY B 1 186 ? -37 8.883 -3.83 1 89.12 186 GLY B N 1
ATOM 8067 C CA . GLY B 1 186 ? -37.094 10.297 -4.156 1 89.12 186 GLY B CA 1
ATOM 8068 C C . GLY B 1 186 ? -36.781 11.211 -2.99 1 89.12 186 GLY B C 1
ATOM 8069 O O . GLY B 1 186 ? -36.312 10.742 -1.947 1 89.12 186 GLY B O 1
ATOM 8070 N N . PRO B 1 187 ? -36.969 12.445 -3.213 1 92.75 187 PRO B N 1
ATOM 8071 C CA . PRO B 1 187 ? -36.656 13.398 -2.145 1 92.75 187 PRO B CA 1
ATOM 8072 C C . PRO B 1 187 ? -37.531 13.188 -0.899 1 92.75 187 PRO B C 1
ATOM 8074 O O . PRO B 1 187 ? -38.719 12.898 -1.01 1 92.75 187 PRO B O 1
ATOM 8077 N N . ILE B 1 188 ? -36.969 13.219 0.202 1 94 188 ILE B N 1
ATOM 8078 C CA . ILE B 1 188 ? -37.656 13.062 1.475 1 94 188 ILE B CA 1
ATOM 8079 C C . ILE B 1 188 ? -38.281 14.398 1.897 1 94 188 ILE B C 1
ATOM 8081 O O . ILE B 1 188 ? -37.594 15.43 1.891 1 94 188 ILE B O 1
ATOM 8085 N N . SER B 1 189 ? -39.469 14.367 2.291 1 91.69 189 SER B N 1
ATOM 8086 C CA . SER B 1 189 ? -40.156 15.578 2.736 1 91.69 189 SER B CA 1
ATOM 8087 C C . SER B 1 189 ? -40.594 15.453 4.188 1 91.69 189 SER B C 1
ATOM 8089 O O . SER B 1 189 ? -40.969 16.453 4.812 1 91.69 189 SER B O 1
ATOM 8091 N N . ASP B 1 190 ? -40.531 14.203 4.641 1 88.88 190 ASP B N 1
ATOM 8092 C CA . ASP B 1 190 ? -40.938 13.992 6.027 1 88.88 190 ASP B CA 1
ATOM 8093 C C . ASP B 1 190 ? -40.469 12.641 6.543 1 88.88 190 ASP B C 1
ATOM 8095 O O . ASP B 1 190 ? -40.188 11.734 5.754 1 88.88 190 ASP B O 1
ATOM 8099 N N . ILE B 1 191 ? -40.344 12.555 7.898 1 88.31 191 ILE B N 1
ATOM 8100 C CA . ILE B 1 191 ? -40.031 11.32 8.602 1 88.31 191 ILE B CA 1
ATOM 8101 C C . ILE B 1 191 ? -41.094 11.039 9.656 1 88.31 191 ILE B C 1
ATOM 8103 O O . ILE B 1 191 ? -41.5 11.945 10.406 1 88.31 191 ILE B O 1
ATOM 8107 N N . PHE B 1 192 ? -41.5 9.867 9.617 1 83.56 192 PHE B N 1
ATOM 8108 C CA . PHE B 1 192 ? -42.5 9.477 10.602 1 83.56 192 PHE B CA 1
ATOM 8109 C C . PHE B 1 192 ? -41.906 8.609 11.695 1 83.56 192 PHE B C 1
ATOM 8111 O O . PHE B 1 192 ? -41.312 7.566 11.406 1 83.56 192 PHE B O 1
ATOM 8118 N N . TYR B 1 193 ? -41.938 9.086 12.891 1 80.38 193 TYR B N 1
ATOM 8119 C CA . TYR B 1 193 ? -41.438 8.336 14.031 1 80.38 193 TYR B CA 1
ATOM 8120 C C . TYR B 1 193 ? -42.375 8.477 15.234 1 80.38 193 TYR B C 1
ATOM 8122 O O . TYR B 1 193 ? -42.562 9.586 15.742 1 80.38 193 TYR B O 1
ATOM 8130 N N . PRO B 1 194 ? -43.062 7.531 15.789 1 73.88 194 PRO B N 1
ATOM 8131 C CA . PRO B 1 194 ? -43.031 6.156 15.281 1 73.88 194 PRO B CA 1
ATOM 8132 C C . PRO B 1 194 ? -43.812 5.977 13.992 1 73.88 194 PRO B C 1
ATOM 8134 O O . PRO B 1 194 ? -44.75 6.734 13.719 1 73.88 194 PRO B O 1
ATOM 8137 N N . SER B 1 195 ? -43.219 5.184 13.133 1 67.06 195 SER B N 1
ATOM 8138 C CA . SER B 1 195 ? -43.844 5.043 11.82 1 67.06 195 SER B CA 1
ATOM 8139 C C . SER B 1 195 ? -45.25 4.441 11.93 1 67.06 195 SER B C 1
ATOM 8141 O O . SER B 1 195 ? -45.438 3.467 12.664 1 67.06 195 SER B O 1
ATOM 8143 N N . THR B 1 196 ? -46.219 5.184 11.477 1 64.12 196 THR B N 1
ATOM 8144 C CA . THR B 1 196 ? -47.562 4.656 11.336 1 64.12 196 THR B CA 1
ATOM 8145 C C . THR B 1 196 ? -47.719 3.947 9.992 1 64.12 196 THR B C 1
ATOM 8147 O O . THR B 1 196 ? -48.688 3.197 9.797 1 64.12 196 THR B O 1
ATOM 8150 N N . ASN B 1 197 ? -46.75 4.141 9.078 1 64.69 197 ASN B N 1
ATOM 8151 C CA . ASN B 1 197 ? -46.781 3.605 7.727 1 64.69 197 ASN B CA 1
ATOM 8152 C C . ASN B 1 197 ? -45.875 2.391 7.574 1 64.69 197 ASN B C 1
ATOM 8154 O O . ASN B 1 197 ? -44.719 2.436 7.957 1 64.69 197 ASN B O 1
ATOM 8158 N N . PRO B 1 198 ? -46.5 1.333 7.18 1 72 198 PRO B N 1
ATOM 8159 C CA . PRO B 1 198 ? -45.719 0.098 7.035 1 72 198 PRO B CA 1
ATOM 8160 C C . PRO B 1 198 ? -44.75 0.142 5.852 1 72 198 PRO B C 1
ATOM 8162 O O . PRO B 1 198 ? -44 -0.819 5.613 1 72 198 PRO B O 1
ATOM 8165 N N . GLU B 1 199 ? -44.688 1.318 5.203 1 83.44 199 GLU B N 1
ATOM 8166 C CA . GLU B 1 199 ? -43.812 1.369 4.02 1 83.44 199 GLU B CA 1
ATOM 8167 C C . GLU B 1 199 ? -42.625 2.283 4.242 1 83.44 199 GLU B C 1
ATOM 8169 O O . GLU B 1 199 ? -42.656 3.18 5.086 1 83.44 199 GLU B O 1
ATOM 8174 N N . ASN B 1 200 ? -41.562 1.986 3.551 1 89.81 200 ASN B N 1
ATOM 8175 C CA . ASN B 1 200 ? -40.344 2.793 3.498 1 89.81 200 ASN B CA 1
ATOM 8176 C C . ASN B 1 200 ? -39.688 2.922 4.871 1 89.81 200 ASN B C 1
ATOM 8178 O O . ASN B 1 200 ? -39.375 4.027 5.32 1 89.81 200 ASN B O 1
ATOM 8182 N N . ILE B 1 201 ? -39.594 1.76 5.469 1 90.44 201 ILE B N 1
ATOM 8183 C CA . ILE B 1 201 ? -38.969 1.701 6.797 1 90.44 201 ILE B CA 1
ATOM 8184 C C . ILE B 1 201 ? -37.5 2.068 6.715 1 90.44 201 ILE B C 1
ATOM 8186 O O . ILE B 1 201 ? -36.781 1.612 5.816 1 90.44 201 ILE B O 1
ATOM 8190 N N . ILE B 1 202 ? -37.062 2.775 7.723 1 91.44 202 ILE B N 1
ATOM 8191 C CA . ILE B 1 202 ? -35.719 3.324 7.734 1 91.44 202 ILE B CA 1
ATOM 8192 C C . ILE B 1 202 ? -34.719 2.219 8.047 1 91.44 202 ILE B C 1
ATOM 8194 O O . ILE B 1 202 ? -34.906 1.459 9 1 91.44 202 ILE B O 1
ATOM 8198 N N . LEU B 1 203 ? -33.625 2.021 7.297 1 90.5 203 LEU B N 1
ATOM 8199 C CA . LEU B 1 203 ? -32.562 1.057 7.531 1 90.5 203 LEU B CA 1
ATOM 8200 C C . LEU B 1 203 ? -31.375 1.719 8.219 1 90.5 203 LEU B C 1
ATOM 8202 O O . LEU B 1 203 ? -30.438 1.037 8.625 1 90.5 203 LEU B O 1
ATOM 8206 N N . ALA B 1 204 ? -31.359 2.969 8.5 1 90.06 204 ALA B N 1
ATOM 8207 C CA . ALA B 1 204 ? -30.328 3.756 9.188 1 90.06 204 ALA B CA 1
ATOM 8208 C C . ALA B 1 204 ? -28.984 3.658 8.477 1 90.06 204 ALA B C 1
ATOM 8210 O O . ALA B 1 204 ? -27.969 3.367 9.102 1 90.06 204 ALA B O 1
ATOM 8211 N N . ILE B 1 205 ? -28.922 3.643 7.238 1 93.62 205 ILE B N 1
ATOM 8212 C CA . ILE B 1 205 ? -27.734 3.734 6.406 1 93.62 205 ILE B CA 1
ATOM 8213 C C . ILE B 1 205 ? -27.766 5.027 5.594 1 93.62 205 ILE B C 1
ATOM 8215 O O . ILE B 1 205 ? -28.797 5.359 4.988 1 93.62 205 ILE B O 1
ATOM 8219 N N . PHE B 1 206 ? -26.641 5.715 5.625 1 94.38 206 PHE B N 1
ATOM 8220 C CA . PHE B 1 206 ? -26.531 6.98 4.91 1 94.38 206 PHE B CA 1
ATOM 8221 C C . PHE B 1 206 ? -25.25 7.027 4.082 1 94.38 206 PHE B C 1
ATOM 8223 O O . PHE B 1 206 ? -24.234 6.461 4.477 1 94.38 206 PHE B O 1
ATOM 8230 N N . HIS B 1 207 ? -25.391 7.66 2.932 1 94.38 207 HIS B N 1
ATOM 8231 C CA . HIS B 1 207 ? -24.203 8.008 2.158 1 94.38 207 HIS B CA 1
ATOM 8232 C C . HIS B 1 207 ? -24.062 9.516 1.999 1 94.38 207 HIS B C 1
ATOM 8234 O O . HIS B 1 207 ? -25 10.18 1.533 1 94.38 207 HIS B O 1
ATOM 8240 N N . LEU B 1 208 ? -23 10.062 2.475 1 94.81 208 LEU B N 1
ATOM 8241 C CA . LEU B 1 208 ? -22.641 11.469 2.291 1 94.81 208 LEU B CA 1
ATOM 8242 C C . LEU B 1 208 ? -21.547 11.617 1.238 1 94.81 208 LEU B C 1
ATOM 8244 O O . LEU B 1 208 ? -20.406 11.211 1.457 1 94.81 208 LEU B O 1
ATOM 8248 N N . PRO B 1 209 ? -21.891 12.227 0.121 1 92.44 209 PRO B N 1
ATOM 8249 C CA . PRO B 1 209 ? -20.812 12.516 -0.828 1 92.44 209 PRO B CA 1
ATOM 8250 C C . PRO B 1 209 ? -19.719 13.391 -0.226 1 92.44 209 PRO B C 1
ATOM 8252 O O . PRO B 1 209 ? -19.922 14.008 0.824 1 92.44 209 PRO B O 1
ATOM 8255 N N . PRO B 1 210 ? -18.578 13.461 -0.783 1 90.25 210 PRO B N 1
ATOM 8256 C CA . PRO B 1 210 ? -17.422 14.156 -0.203 1 90.25 210 PRO B CA 1
ATOM 8257 C C . PRO B 1 210 ? -17.719 15.609 0.155 1 90.25 210 PRO B C 1
ATOM 8259 O O . PRO B 1 210 ? -17.297 16.094 1.206 1 90.25 210 PRO B O 1
ATOM 8262 N N . THR B 1 211 ? -18.484 16.312 -0.613 1 87.69 211 THR B N 1
ATOM 8263 C CA . THR B 1 211 ? -18.797 17.719 -0.365 1 87.69 211 THR B CA 1
ATOM 8264 C C . THR B 1 211 ? -19.625 17.875 0.902 1 87.69 211 THR B C 1
ATOM 8266 O O . THR B 1 211 ? -19.359 18.75 1.726 1 87.69 211 THR B O 1
ATOM 8269 N N . ILE B 1 212 ? -20.609 17.031 1.012 1 93.25 212 ILE B N 1
ATOM 8270 C CA . ILE B 1 212 ? -21.484 17.094 2.182 1 93.25 212 ILE B CA 1
ATOM 8271 C C . ILE B 1 212 ? -20.719 16.609 3.412 1 93.25 212 ILE B C 1
ATOM 8273 O O . ILE B 1 212 ? -20.891 17.141 4.508 1 93.25 212 ILE B O 1
ATOM 8277 N N . ALA B 1 213 ? -19.938 15.578 3.168 1 94.75 213 ALA B N 1
ATOM 8278 C CA . ALA B 1 213 ? -19.109 15.07 4.266 1 94.75 213 ALA B CA 1
ATOM 8279 C C . ALA B 1 213 ? -18.188 16.156 4.812 1 94.75 213 ALA B C 1
ATOM 8281 O O . ALA B 1 213 ? -17.984 16.25 6.023 1 94.75 213 ALA B O 1
ATOM 8282 N N . ALA B 1 214 ? -17.656 16.953 3.961 1 90.62 214 ALA B N 1
ATOM 8283 C CA . ALA B 1 214 ? -16.781 18.047 4.367 1 90.62 214 ALA B CA 1
ATOM 8284 C C . ALA B 1 214 ? -17.531 19.078 5.207 1 90.62 214 ALA B C 1
ATOM 8286 O O . ALA B 1 214 ? -17 19.578 6.203 1 90.62 214 ALA B O 1
ATOM 8287 N N . LYS B 1 215 ? -18.719 19.391 4.785 1 90.75 215 LYS B N 1
ATOM 8288 C CA . LYS B 1 215 ? -19.531 20.312 5.551 1 90.75 215 LYS B CA 1
ATOM 8289 C C . LYS B 1 215 ? -19.906 19.734 6.91 1 90.75 215 LYS B C 1
ATOM 8291 O O . LYS B 1 215 ? -19.906 20.438 7.918 1 90.75 215 LYS B O 1
ATOM 8296 N N . PHE B 1 216 ? -20.234 18.453 6.844 1 95.5 216 PHE B N 1
ATOM 8297 C CA . PHE B 1 216 ? -20.531 17.75 8.086 1 95.5 216 PHE B CA 1
ATOM 8298 C C . PHE B 1 216 ? -19.328 17.797 9.031 1 95.5 216 PHE B C 1
ATOM 8300 O O . PHE B 1 216 ? -19.484 18.109 10.219 1 95.5 216 PHE B O 1
ATOM 8307 N N . LEU B 1 217 ? -18.188 17.562 8.57 1 94.25 217 LEU B N 1
ATOM 8308 C CA . LEU B 1 217 ? -16.953 17.609 9.359 1 94.25 217 LEU B CA 1
ATOM 8309 C C . LEU B 1 217 ? -16.688 19.016 9.867 1 94.25 217 LEU B C 1
ATOM 8311 O O . LEU B 1 217 ? -16.203 19.203 10.977 1 94.25 217 LEU B O 1
ATOM 8315 N N . GLY B 1 218 ? -17.047 20 9.109 1 90.06 218 GLY B N 1
ATOM 8316 C CA . GLY B 1 218 ? -16.812 21.391 9.445 1 90.06 218 GLY B CA 1
ATOM 8317 C C . GLY B 1 218 ? -17.484 21.828 10.727 1 90.06 218 GLY B C 1
ATOM 8318 O O . GLY B 1 218 ? -17.062 22.797 11.359 1 90.06 218 GLY B O 1
ATOM 8319 N N . PHE B 1 219 ? -18.484 21.094 11.148 1 91.94 219 PHE B N 1
ATOM 8320 C CA . PHE B 1 219 ? -19.266 21.469 12.336 1 91.94 219 PHE B CA 1
ATOM 8321 C C . PHE B 1 219 ? -18.438 21.25 13.602 1 91.94 219 PHE B C 1
ATOM 8323 O O . PHE B 1 219 ? -18.797 21.734 14.672 1 91.94 219 PHE B O 1
ATOM 8330 N N . ILE B 1 220 ? -17.344 20.609 13.508 1 90.12 220 ILE B N 1
ATOM 8331 C CA . ILE B 1 220 ? -16.547 20.281 14.688 1 90.12 220 ILE B CA 1
ATOM 8332 C C . ILE B 1 220 ? -16 21.562 15.312 1 90.12 220 ILE B C 1
ATOM 8334 O O . ILE B 1 220 ? -15.617 21.578 16.484 1 90.12 220 ILE B O 1
ATOM 8338 N N . ASN B 1 221 ? -15.953 22.609 14.531 1 80.81 221 ASN B N 1
ATOM 8339 C CA . ASN B 1 221 ? -15.391 23.875 15 1 80.81 221 ASN B CA 1
ATOM 8340 C C . ASN B 1 221 ? -16.484 24.875 15.383 1 80.81 221 ASN B C 1
ATOM 8342 O O . ASN B 1 221 ? -16.188 26.031 15.695 1 80.81 221 ASN B O 1
ATOM 8346 N N . ILE B 1 222 ? -17.688 24.406 15.375 1 82.56 222 ILE B N 1
ATOM 8347 C CA . ILE B 1 222 ? -18.781 25.328 15.586 1 82.56 222 ILE B CA 1
ATOM 8348 C C . ILE B 1 222 ? -19.531 24.969 16.875 1 82.56 222 ILE B C 1
ATOM 8350 O O . ILE B 1 222 ? -20.219 23.953 16.922 1 82.56 222 ILE B O 1
ATOM 8354 N N . PHE B 1 223 ? -19.297 25.812 17.844 1 79.81 223 PHE B N 1
ATOM 8355 C CA . PHE B 1 223 ? -20.109 25.641 19.047 1 79.81 223 PHE B CA 1
ATOM 8356 C C . PHE B 1 223 ? -21.547 26.094 18.812 1 79.81 223 PHE B C 1
ATOM 8358 O O . PHE B 1 223 ? -21.781 27.078 18.141 1 79.81 223 PHE B O 1
ATOM 8365 N N . PRO B 1 224 ? -22.609 25.297 19.266 1 88.38 224 PRO B N 1
ATOM 8366 C CA . PRO B 1 224 ? -22.484 24.234 20.25 1 88.38 224 PRO B CA 1
ATOM 8367 C C . PRO B 1 224 ? -22.391 22.844 19.625 1 88.38 224 PRO B C 1
ATOM 8369 O O . PRO B 1 224 ? -22.359 21.828 20.328 1 88.38 224 PRO B O 1
ATOM 8372 N N . ILE B 1 225 ? -22.359 22.703 18.344 1 91.19 225 ILE B N 1
ATOM 8373 C CA . ILE B 1 225 ? -22.328 21.406 17.672 1 91.19 225 ILE B CA 1
ATOM 8374 C C . ILE B 1 225 ? -21.047 20.672 18.047 1 91.19 225 ILE B C 1
ATOM 8376 O O . ILE B 1 225 ? -21.047 19.453 18.234 1 91.19 225 ILE B O 1
ATOM 8380 N N . SER B 1 226 ? -20 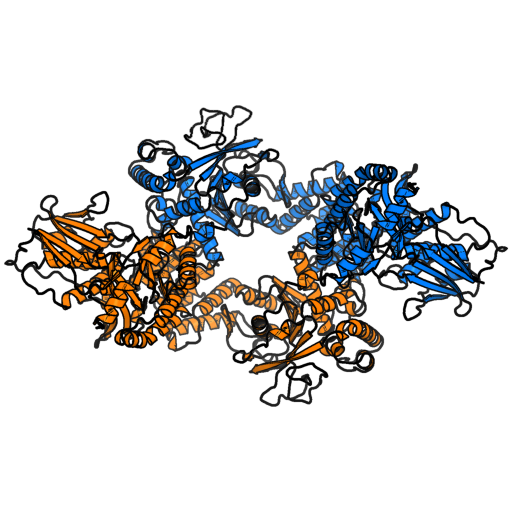21.375 18.219 1 88.81 226 SER B N 1
ATOM 8381 C CA . SER B 1 226 ? -18.703 20.812 18.547 1 88.81 226 SER B CA 1
ATOM 8382 C C . SER B 1 226 ? -18.766 20.047 19.875 1 88.81 226 SER B C 1
ATOM 8384 O O . SER B 1 226 ? -17.922 19.188 20.141 1 88.81 226 SER B O 1
ATOM 8386 N N . ALA B 1 227 ? -19.688 20.344 20.734 1 89.81 227 ALA B N 1
ATOM 8387 C CA . ALA B 1 227 ? -19.828 19.734 22.062 1 89.81 227 ALA B CA 1
ATOM 8388 C C . ALA B 1 227 ? -20.172 18.266 21.953 1 89.81 227 ALA B C 1
ATOM 8390 O O . ALA B 1 227 ? -20.078 17.516 22.922 1 89.81 227 ALA B O 1
ATOM 8391 N N . THR B 1 228 ? -20.516 17.844 20.734 1 92.75 228 THR B N 1
ATOM 8392 C CA . THR B 1 228 ? -20.844 16.438 20.547 1 92.75 228 THR B CA 1
ATOM 8393 C C . THR B 1 228 ? -19.578 15.609 20.281 1 92.75 228 THR B C 1
ATOM 8395 O O . THR B 1 228 ? -19.625 14.383 20.281 1 92.75 228 THR B O 1
ATOM 8398 N N . THR B 1 229 ? -18.453 16.234 20.016 1 94.06 229 THR B N 1
ATOM 8399 C CA . THR B 1 229 ? -17.203 15.562 19.688 1 94.06 229 THR B CA 1
ATOM 8400 C C . THR B 1 229 ? -16.188 15.719 20.828 1 94.06 229 THR B C 1
ATOM 8402 O O . THR B 1 229 ? -16.422 16.484 21.766 1 94.06 229 THR B O 1
ATOM 8405 N N . TYR B 1 230 ? -15.141 14.961 20.734 1 91.19 230 TYR B N 1
ATOM 8406 C CA . TYR B 1 230 ? -14.133 15.078 21.781 1 91.19 230 TYR B CA 1
ATOM 8407 C C . TYR B 1 230 ? -13.43 16.422 21.719 1 91.19 230 TYR B C 1
ATOM 8409 O O . TYR B 1 230 ? -12.836 16.875 22.719 1 91.19 230 TYR B O 1
ATOM 8417 N N . TYR B 1 231 ? -13.484 17.141 20.594 1 88.38 231 TYR B N 1
ATOM 8418 C CA . TYR B 1 231 ? -13 18.516 20.516 1 88.38 231 TYR B CA 1
ATOM 8419 C C . TYR B 1 231 ? -13.719 19.406 21.516 1 88.38 231 TYR B C 1
ATOM 8421 O O . TYR B 1 231 ? -13.102 20.281 22.125 1 88.38 231 TYR B O 1
ATOM 8429 N N . GLY B 1 232 ? -15.062 19.172 21.516 1 85.31 232 GLY B N 1
ATOM 8430 C CA . GLY B 1 232 ? -15.82 19.922 22.516 1 85.31 232 GLY B CA 1
ATOM 8431 C C . GLY B 1 232 ? -15.367 19.641 23.938 1 85.31 232 GLY B C 1
ATOM 8432 O O . GLY B 1 232 ? -15.234 20.562 24.734 1 85.31 232 GLY B O 1
ATOM 8433 N N . GLN B 1 233 ? -15.102 18.438 24.188 1 83.81 233 GLN B N 1
ATOM 8434 C CA . GLN B 1 233 ? -14.609 18.062 25.516 1 83.81 233 GLN B CA 1
ATOM 8435 C C . GLN B 1 233 ? -13.281 18.766 25.828 1 83.81 233 GLN B C 1
ATOM 8437 O O . GLN B 1 233 ? -13.078 19.25 26.938 1 83.81 233 GLN B O 1
ATOM 8442 N N . ASP B 1 234 ? -12.461 18.781 24.859 1 86.81 234 ASP B N 1
ATOM 8443 C CA . ASP B 1 234 ? -11.133 19.359 25.047 1 86.81 234 ASP B CA 1
ATOM 8444 C C . ASP B 1 234 ? -11.188 20.891 24.938 1 86.81 234 ASP B C 1
ATOM 8446 O O . ASP B 1 234 ? -10.148 21.547 25.016 1 86.81 234 ASP B O 1
ATOM 8450 N N . SER B 1 235 ? -12.391 21.406 24.656 1 79.94 235 SER B N 1
ATOM 8451 C CA . SER B 1 235 ? -12.602 22.844 24.688 1 79.94 235 SER B CA 1
ATOM 8452 C C . SER B 1 235 ? -13.367 23.25 25.953 1 79.94 235 SER B C 1
ATOM 8454 O O . SER B 1 235 ? -13.773 24.406 26.078 1 79.94 235 SER B O 1
ATOM 8456 N N . GLY B 1 236 ? -13.648 22.25 26.781 1 75.75 236 GLY B N 1
ATOM 8457 C CA . GLY B 1 236 ? -14.25 22.531 28.078 1 75.75 236 GLY B CA 1
ATOM 8458 C C . GLY B 1 236 ? -15.773 22.516 28.047 1 75.75 236 GLY B C 1
ATOM 8459 O O . GLY B 1 236 ? -16.422 22.984 28.969 1 75.75 236 GLY B O 1
ATOM 8460 N N . THR B 1 237 ? -16.359 22.156 26.984 1 75.31 237 THR B N 1
ATOM 8461 C CA . THR B 1 237 ? -17.812 22.172 26.859 1 75.31 237 THR B CA 1
ATOM 8462 C C . THR B 1 237 ? -18.406 20.859 27.344 1 75.31 237 THR B C 1
ATOM 8464 O O . THR B 1 237 ? -17.703 19.859 27.469 1 75.31 237 THR B O 1
ATOM 8467 N N . LEU B 1 238 ? -19.703 21.125 27.688 1 75.38 238 LEU B N 1
ATOM 8468 C CA . LEU B 1 238 ? -20.453 19.938 28.094 1 75.38 238 LEU B CA 1
ATOM 8469 C C . LEU B 1 238 ? -21.031 19.234 26.875 1 75.38 238 LEU B C 1
ATOM 8471 O O . LEU B 1 238 ? -21.172 19.828 25.797 1 75.38 238 LEU B O 1
ATOM 8475 N N . GLY B 1 239 ? -21.391 18 26.922 1 82.31 239 GLY B N 1
ATOM 8476 C CA . GLY B 1 239 ? -21.922 17.172 25.859 1 82.31 239 GLY B CA 1
ATOM 8477 C C . GLY B 1 239 ? -23.281 17.625 25.359 1 82.31 239 GLY B C 1
ATOM 8478 O O . GLY B 1 239 ? -24.031 18.266 26.094 1 82.31 239 GLY B O 1
ATOM 8479 N N . LEU B 1 240 ? -23.578 17.578 24.109 1 89.31 240 LEU B N 1
ATOM 8480 C CA . LEU B 1 240 ? -24.844 17.859 23.453 1 89.31 240 LEU B CA 1
ATOM 8481 C C . LEU B 1 240 ? -25.328 16.641 22.672 1 89.31 240 LEU B C 1
ATOM 8483 O O . LEU B 1 240 ? -24.531 15.938 22.047 1 89.31 240 LEU B O 1
ATOM 8487 N N . LYS B 1 241 ? -26.641 16.438 22.812 1 91.12 241 LYS B N 1
ATOM 8488 C CA . LYS B 1 241 ? -27.219 15.312 22.078 1 91.12 241 LYS B CA 1
ATOM 8489 C C . LYS B 1 241 ? -27.797 15.773 20.734 1 91.12 241 LYS B C 1
ATOM 8491 O O . LYS B 1 241 ? -28.656 16.656 20.703 1 91.12 241 LYS B O 1
ATOM 8496 N N . LEU B 1 242 ? -27.312 15.203 19.656 1 93.38 242 LEU B N 1
ATOM 8497 C CA . LEU B 1 242 ? -27.844 15.492 18.328 1 93.38 242 LEU B CA 1
ATOM 8498 C C . LEU B 1 242 ? -28.141 14.195 17.578 1 93.38 242 LEU B C 1
ATOM 8500 O O . LEU B 1 242 ? -27.312 13.281 17.562 1 93.38 242 LEU B O 1
ATOM 8504 N N . SER B 1 243 ? -29.281 14.125 16.969 1 92.69 243 SER B N 1
ATOM 8505 C CA . SER B 1 243 ? -29.688 12.984 16.172 1 92.69 243 SER B CA 1
ATOM 8506 C C . SER B 1 243 ? -29.375 13.203 14.688 1 92.69 243 SER B C 1
ATOM 8508 O O . SER B 1 243 ? -29.531 14.312 14.18 1 92.69 243 SER B O 1
ATOM 8510 N N . ILE B 1 244 ? -28.938 12.172 14.016 1 93.38 244 ILE B N 1
ATOM 8511 C CA . ILE B 1 244 ? -28.625 12.289 12.594 1 93.38 244 ILE B CA 1
ATOM 8512 C C . ILE B 1 244 ? -29.906 12.531 11.797 1 93.38 244 ILE B C 1
ATOM 8514 O O . ILE B 1 244 ? -29.875 13.227 10.781 1 93.38 244 ILE B O 1
ATOM 8518 N N . PHE B 1 245 ? -31.016 12.055 12.258 1 92.38 245 PHE B N 1
ATOM 8519 C CA . PHE B 1 245 ? -32.312 12.133 11.555 1 92.38 245 PHE B CA 1
ATOM 8520 C C . PHE B 1 245 ? -32.969 13.484 11.789 1 92.38 245 PHE B C 1
ATOM 8522 O O . PHE B 1 245 ? -33.281 14.195 10.844 1 92.38 245 PHE B O 1
ATOM 8529 N N . PHE B 1 246 ? -32.938 13.859 13 1 91.56 246 PHE B N 1
ATOM 8530 C CA . PHE B 1 246 ? -33.812 14.969 13.359 1 91.56 246 PHE B CA 1
ATOM 8531 C C . PHE B 1 246 ? -33.031 16.266 13.445 1 91.56 246 PHE B C 1
ATOM 8533 O O . PHE B 1 246 ? -33.594 17.359 13.352 1 91.56 246 PHE B O 1
ATOM 8540 N N . ASP B 1 247 ? -31.797 16.156 13.633 1 93.44 247 ASP B N 1
ATOM 8541 C CA . ASP B 1 247 ? -31 17.375 13.82 1 93.44 247 ASP B CA 1
ATOM 8542 C C . ASP B 1 247 ? -30.156 17.672 12.594 1 93.44 247 ASP B C 1
ATOM 8544 O O . ASP B 1 247 ? -29.625 18.781 12.461 1 93.44 247 ASP B O 1
ATOM 8548 N N . PHE B 1 248 ? -29.969 16.734 11.672 1 94.62 248 PHE B N 1
ATOM 8549 C CA . PHE B 1 248 ? -29.188 16.984 10.469 1 94.62 248 PHE B CA 1
ATOM 8550 C C . PHE B 1 248 ? -30.016 16.734 9.219 1 94.62 248 PHE B C 1
ATOM 8552 O O . PHE B 1 248 ? -30.312 17.672 8.469 1 94.62 248 PHE B O 1
ATOM 8559 N N . LEU B 1 249 ? -30.516 15.578 9.039 1 94.06 249 LEU B N 1
ATOM 8560 C CA . LEU B 1 249 ? -31.219 15.195 7.824 1 94.06 249 LEU B CA 1
ATOM 8561 C C . LEU B 1 249 ? -32.469 16.047 7.637 1 94.06 249 LEU B C 1
ATOM 8563 O O . LEU B 1 249 ? -32.812 16.453 6.52 1 94.06 249 LEU B O 1
ATOM 8567 N N . GLN B 1 250 ? -33.188 16.234 8.664 1 93.38 250 GLN B N 1
ATOM 8568 C CA . GLN B 1 250 ? -34.469 16.969 8.586 1 93.38 250 GLN B CA 1
ATOM 8569 C C . GLN B 1 250 ? -34.219 18.391 8.102 1 93.38 250 GLN B C 1
ATOM 8571 O O . GLN B 1 250 ? -35.156 19.031 7.582 1 93.38 250 GLN B O 1
ATOM 8576 N N . ALA B 1 251 ? -33.031 18.922 8.297 1 94.69 251 ALA B N 1
ATOM 8577 C CA . ALA B 1 251 ? -32.719 20.281 7.844 1 94.69 251 ALA B CA 1
ATOM 8578 C C . ALA B 1 251 ? -32.812 20.391 6.324 1 94.69 251 ALA B C 1
ATOM 8580 O O . ALA B 1 251 ? -32.938 21.5 5.785 1 94.69 251 ALA B O 1
ATOM 8581 N N . THR B 1 252 ? -32.781 19.312 5.598 1 94.94 252 THR B N 1
ATOM 8582 C CA . THR B 1 252 ? -32.719 19.312 4.141 1 94.94 252 THR B CA 1
ATOM 8583 C C . THR B 1 252 ? -34.094 19.531 3.521 1 94.94 252 THR B C 1
ATOM 8585 O O . THR B 1 252 ? -34.188 19.859 2.334 1 94.94 252 THR B O 1
ATOM 8588 N N . TRP B 1 253 ? -35.188 19.438 4.227 1 92.94 253 TRP B N 1
ATOM 8589 C CA . TRP B 1 253 ? -36.469 19.578 3.58 1 92.94 253 TRP B CA 1
ATOM 8590 C C . TRP B 1 253 ? -37.375 20.484 4.402 1 92.94 253 TRP B C 1
ATOM 8592 O O . TRP B 1 253 ? -38.438 20.938 3.912 1 92.94 253 TRP B O 1
ATOM 8602 N N . SER B 1 254 ? -37.062 20.781 5.609 1 91.62 254 SER B N 1
ATOM 8603 C CA . SER B 1 254 ? -37.906 21.578 6.492 1 91.62 254 SER B CA 1
ATOM 8604 C C . SER B 1 254 ? -37.625 23.078 6.328 1 91.62 254 SER B C 1
ATOM 8606 O O . SER B 1 254 ? -36.562 23.453 5.805 1 91.62 254 SER B O 1
ATOM 8608 N N . THR B 1 255 ? -38.562 23.828 6.801 1 92.19 255 THR B N 1
ATOM 8609 C CA . THR B 1 255 ? -38.281 25.25 6.941 1 92.19 255 THR B CA 1
ATOM 8610 C C . THR B 1 255 ? -37.469 25.531 8.195 1 92.19 255 THR B C 1
ATOM 8612 O O . THR B 1 255 ? -37.438 24.719 9.117 1 92.19 255 THR B O 1
ATOM 8615 N N . GLU B 1 256 ? -36.844 26.625 8.234 1 92.69 256 GLU B N 1
ATOM 8616 C CA . GLU B 1 256 ? -36 26.953 9.375 1 92.69 256 GLU B CA 1
ATOM 8617 C C . GLU B 1 256 ? -36.812 26.969 10.672 1 92.69 256 GLU B C 1
ATOM 8619 O O . GLU B 1 256 ? -36.375 26.422 11.688 1 92.69 256 GLU B O 1
ATOM 8624 N N . GLN B 1 257 ? -38 27.562 10.703 1 90.31 257 GLN B N 1
ATOM 8625 C CA . GLN B 1 257 ? -38.844 27.688 11.891 1 90.31 257 GLN B CA 1
ATOM 8626 C C . GLN B 1 257 ? -39.281 26.328 12.391 1 90.31 257 GLN B C 1
ATOM 8628 O O . GLN B 1 257 ? -39.219 26.047 13.594 1 90.31 257 GLN B O 1
ATOM 8633 N N . ASP B 1 258 ? -39.719 25.562 11.516 1 89.75 258 ASP B N 1
ATOM 8634 C CA . ASP B 1 258 ? -40.188 24.219 11.891 1 89.75 258 ASP B CA 1
ATOM 8635 C C . ASP B 1 258 ? -39 23.375 12.398 1 89.75 258 ASP B C 1
ATOM 8637 O O . ASP B 1 258 ? -39.156 22.641 13.375 1 89.75 258 ASP B O 1
ATOM 8641 N N . PHE B 1 259 ? -37.938 23.484 11.805 1 92 259 PHE B N 1
ATOM 8642 C CA . PHE B 1 259 ? -36.781 22.672 12.125 1 92 259 PHE B CA 1
ATOM 8643 C C . PHE B 1 259 ? -36.188 23.094 13.469 1 92 259 PHE B C 1
ATOM 8645 O O . PHE B 1 259 ? -35.812 22.234 14.273 1 92 259 PHE B O 1
ATOM 8652 N N . VAL B 1 260 ? -36.094 24.312 13.75 1 90.44 260 VAL B N 1
ATOM 8653 C CA . VAL B 1 260 ? -35.375 24.812 14.93 1 90.44 260 VAL B CA 1
ATOM 8654 C C . VAL B 1 260 ? -36.312 24.781 16.141 1 90.44 260 VAL B C 1
ATOM 8656 O O . VAL B 1 260 ? -35.906 24.375 17.234 1 90.44 260 VAL B O 1
ATOM 8659 N N . TYR B 1 261 ? -37.594 25.125 15.953 1 82.75 261 TYR B N 1
ATOM 8660 C CA . TYR B 1 261 ? -38.375 25.406 17.141 1 82.75 261 TYR B CA 1
ATOM 8661 C C . TYR B 1 261 ? -39.531 24.406 17.266 1 82.75 261 TYR B C 1
ATOM 8663 O O . TYR B 1 261 ? -40 24.141 18.375 1 82.75 261 TYR B O 1
ATOM 8671 N N . LYS B 1 262 ? -40 23.859 16.281 1 74.69 262 LYS B N 1
ATOM 8672 C CA . LYS B 1 262 ? -41.188 23.031 16.375 1 74.69 262 LYS B CA 1
ATOM 8673 C C . LYS B 1 262 ? -40.844 21.547 16.438 1 74.69 262 LYS B C 1
ATOM 8675 O O . LYS B 1 262 ? -41.688 20.734 16.812 1 74.69 262 LYS B O 1
ATOM 8680 N N . ASN B 1 263 ? -39.719 21.234 15.977 1 65.19 263 ASN B N 1
ATOM 8681 C CA . ASN B 1 263 ? -39.344 19.828 15.898 1 65.19 263 ASN B CA 1
ATOM 8682 C C . ASN B 1 263 ? -39.125 19.234 17.281 1 65.19 263 ASN B C 1
ATOM 8684 O O . ASN B 1 263 ? -38.062 19.5 17.906 1 65.19 263 ASN B O 1
ATOM 8688 N N . GLU B 1 264 ? -40 18.703 17.859 1 63.88 264 GLU B N 1
ATOM 8689 C CA . GLU B 1 264 ? -39.906 18.078 19.172 1 63.88 264 GLU B CA 1
ATOM 8690 C C . GLU B 1 264 ? -39.469 16.625 19.078 1 63.88 264 GLU B C 1
ATOM 8692 O O . GLU B 1 264 ? -39.375 15.93 20.094 1 63.88 264 GLU B O 1
ATOM 8697 N N . GLN B 1 265 ? -39.312 16.234 17.844 1 60.78 265 GLN B N 1
ATOM 8698 C CA . GLN B 1 265 ? -38.938 14.844 17.641 1 60.78 265 GLN B CA 1
ATOM 8699 C C . GLN B 1 265 ? -37.469 14.609 18.016 1 60.78 265 GLN B C 1
ATOM 8701 O O . GLN B 1 265 ? -36.625 15.492 17.828 1 60.78 265 GLN B O 1
ATOM 8706 N N . GLY B 1 266 ? -37.219 13.516 18.781 1 55.56 266 GLY B N 1
ATOM 8707 C CA . GLY B 1 266 ? -35.906 13.109 19.172 1 55.56 266 GLY B CA 1
ATOM 8708 C C . GLY B 1 266 ? -35.438 13.727 20.5 1 55.56 266 GLY B C 1
ATOM 8709 O O . GLY B 1 266 ? -34.312 13.523 20.922 1 55.56 266 GLY B O 1
ATOM 8710 N N . VAL B 1 267 ? -36.188 14.93 20.859 1 53 267 VAL B N 1
ATOM 8711 C CA . VAL B 1 267 ? -35.875 15.664 22.078 1 53 267 VAL B CA 1
ATOM 8712 C C . VAL B 1 267 ? -36.281 14.836 23.297 1 53 267 VAL B C 1
ATOM 8714 O O . VAL B 1 267 ? -37.438 14.531 23.484 1 53 267 VAL B O 1
ATOM 8717 N N . GLY B 1 268 ? -35.938 13.758 23.359 1 52.53 268 GLY B N 1
ATOM 8718 C CA . GLY B 1 268 ? -36.312 13.312 24.672 1 52.53 268 GLY B CA 1
ATOM 8719 C C . GLY B 1 268 ? -36.406 14.445 25.688 1 52.53 268 GLY B C 1
ATOM 8720 O O . GLY B 1 268 ? -36.469 15.609 25.312 1 52.53 268 GLY B O 1
ATOM 8721 N N . LYS B 1 269 ? -36.438 14.188 27.016 1 53.94 269 LYS B N 1
ATOM 8722 C CA . LYS B 1 269 ? -36.594 15.078 28.156 1 53.94 269 LYS B CA 1
ATOM 8723 C C . LYS B 1 269 ? -35.375 16.016 28.281 1 53.94 269 LYS B C 1
ATOM 8725 O O . LYS B 1 269 ? -34.5 15.789 29.109 1 53.94 269 LYS B O 1
ATOM 8730 N N . ILE B 1 270 ? -34.969 16.562 27.078 1 56.84 270 ILE B N 1
ATOM 8731 C CA . ILE B 1 270 ? -33.844 17.469 27.281 1 56.84 270 ILE B CA 1
ATOM 8732 C C . ILE B 1 270 ? -34.312 18.734 28.016 1 56.84 270 ILE B C 1
ATOM 8734 O O . ILE B 1 270 ? -35.281 19.359 27.609 1 56.84 270 ILE B O 1
ATOM 8738 N N . GLU B 1 271 ? -34.094 18.844 29.156 1 56.03 271 GLU B N 1
ATOM 8739 C CA . GLU B 1 271 ? -34.531 19.984 29.953 1 56.03 271 GLU B CA 1
ATOM 8740 C C . GLU B 1 271 ? -33.594 21.172 29.781 1 56.03 271 GLU B C 1
ATOM 8742 O O . GLU B 1 271 ? -32.375 21 29.594 1 56.03 271 GLU B O 1
ATOM 8747 N N . GLY B 1 272 ? -34.031 22.5 29.906 1 56.28 272 GLY B N 1
ATOM 8748 C CA . GLY B 1 272 ? -33.625 23.875 30.172 1 56.28 272 GLY B CA 1
ATOM 8749 C C . GLY B 1 272 ? -32.531 24.359 29.234 1 56.28 272 GLY B C 1
ATOM 8750 O O . GLY B 1 272 ? -32.781 24.562 28.047 1 56.28 272 GLY B O 1
ATOM 8751 N N . GLU B 1 273 ? -31.328 24.422 29.703 1 58.06 273 GLU B N 1
ATOM 8752 C CA . GLU B 1 273 ? -30.156 25 29.047 1 58.06 273 GLU B CA 1
ATOM 8753 C C . GLU B 1 273 ? -29.734 24.156 27.844 1 58.06 273 GLU B C 1
ATOM 8755 O O . GLU B 1 273 ? -29.328 24.703 26.812 1 58.06 273 GLU B O 1
ATOM 8760 N N . LYS B 1 274 ? -30.062 22.984 27.844 1 78.31 274 LYS B N 1
ATOM 8761 C CA . LYS B 1 274 ? -29.656 22.109 26.75 1 78.31 274 LYS B CA 1
ATOM 8762 C C . LYS B 1 274 ? -30.578 22.266 25.547 1 78.31 274 LYS B C 1
ATOM 8764 O O . LYS B 1 274 ? -30.156 22.094 24.406 1 78.31 274 LYS B O 1
ATOM 8769 N N . LEU B 1 275 ? -31.719 22.656 25.812 1 80.44 275 LEU B N 1
ATOM 8770 C CA . LEU B 1 275 ? -32.656 22.859 24.719 1 80.44 275 LEU B CA 1
ATOM 8771 C C . LEU B 1 275 ? -32.25 24.109 23.906 1 80.44 275 LEU B C 1
ATOM 8773 O O . LEU B 1 275 ? -32.344 24.094 22.688 1 80.44 275 LEU B O 1
ATOM 8777 N N . GLU B 1 276 ? -31.906 25.109 24.625 1 79.31 276 GLU B N 1
ATOM 8778 C CA . GLU B 1 276 ? -31.469 26.328 23.938 1 79.31 276 GLU B CA 1
ATOM 8779 C C . GLU B 1 276 ? -30.234 26.078 23.094 1 79.31 276 GLU B C 1
ATOM 8781 O O . GLU B 1 276 ? -30.109 26.609 21.984 1 79.31 276 GLU B O 1
ATOM 8786 N N . LEU B 1 277 ? -29.391 25.328 23.641 1 83.38 277 LEU B N 1
ATOM 8787 C CA . LEU B 1 277 ? -28.172 24.984 22.906 1 83.38 277 LEU B CA 1
ATOM 8788 C C . LEU B 1 277 ? -28.5 24.172 21.672 1 83.38 277 LEU B C 1
ATOM 8790 O O . LEU B 1 277 ? -27.875 24.344 20.625 1 83.38 277 LEU B O 1
ATOM 8794 N N . ARG B 1 278 ? -29.406 23.266 21.812 1 89.25 278 ARG B N 1
ATOM 8795 C CA . ARG B 1 278 ? -29.812 22.453 20.672 1 89.25 278 ARG B CA 1
ATOM 8796 C C . ARG B 1 278 ? -30.438 23.297 19.578 1 89.25 278 ARG B C 1
ATOM 8798 O O . ARG B 1 278 ? -30.188 23.094 18.391 1 89.25 278 ARG B O 1
ATOM 8805 N N . ASN B 1 279 ? -31.234 24.25 20 1 88.69 279 ASN B N 1
ATOM 8806 C CA . ASN B 1 279 ? -31.844 25.156 19.031 1 88.69 279 ASN B CA 1
ATOM 8807 C C . ASN B 1 279 ? -30.797 25.984 18.297 1 88.69 279 ASN B C 1
ATOM 8809 O O . ASN B 1 279 ? -30.922 26.203 17.094 1 88.69 279 ASN B O 1
ATOM 8813 N N . GLN B 1 280 ? -29.891 26.391 19.047 1 84.94 280 GLN B N 1
ATOM 8814 C CA . GLN B 1 280 ? -28.797 27.125 18.422 1 84.94 280 GLN B CA 1
ATOM 8815 C C . GLN B 1 280 ? -28.047 26.266 17.422 1 84.94 280 GLN B C 1
ATOM 8817 O O . GLN B 1 280 ? -27.703 26.719 16.328 1 84.94 280 GLN B O 1
ATOM 8822 N N . ALA B 1 281 ? -27.797 25.062 17.812 1 91 281 ALA B N 1
ATOM 8823 C CA . ALA B 1 281 ? -27.109 24.125 16.922 1 91 281 ALA B CA 1
ATOM 8824 C C . ALA B 1 281 ? -27.922 23.891 15.656 1 91 281 ALA B C 1
ATOM 8826 O O . ALA B 1 281 ? -27.375 23.891 14.555 1 91 281 ALA B O 1
ATOM 8827 N N . ARG B 1 282 ? -29.188 23.703 15.805 1 93.25 282 ARG B N 1
ATOM 8828 C CA . ARG B 1 282 ? -30.078 23.438 14.672 1 93.25 282 ARG B CA 1
ATOM 8829 C C . ARG B 1 282 ? -30.078 24.609 13.703 1 93.25 282 ARG B C 1
ATOM 8831 O O . ARG B 1 282 ? -30.109 24.422 12.484 1 93.25 282 ARG B O 1
ATOM 8838 N N . LYS B 1 283 ? -30.047 25.781 14.266 1 91.25 283 LYS B N 1
ATOM 8839 C CA . LYS B 1 283 ? -30 26.969 13.406 1 91.25 283 LYS B CA 1
ATOM 8840 C C . LYS B 1 283 ? -28.734 26.984 12.547 1 91.25 283 LYS B C 1
ATOM 8842 O O . LYS B 1 283 ? -28.797 27.281 11.352 1 91.25 283 LYS B O 1
ATOM 8847 N N . LEU B 1 284 ? -27.672 26.703 13.195 1 89.69 284 LEU B N 1
ATOM 8848 C CA . LEU B 1 284 ? -26.391 26.672 12.492 1 89.69 284 LEU B CA 1
ATOM 8849 C C . LEU B 1 284 ? -26.359 25.562 11.461 1 89.69 284 LEU B C 1
ATOM 8851 O O . LEU B 1 284 ? -25.859 25.734 10.352 1 89.69 284 LEU B O 1
ATOM 8855 N N . ILE B 1 285 ? -26.891 24.391 11.773 1 95.12 285 ILE B N 1
ATOM 8856 C CA . ILE B 1 285 ? -26.922 23.25 10.875 1 95.12 285 ILE B CA 1
ATOM 8857 C C . ILE B 1 285 ? -27.828 23.562 9.688 1 95.12 285 ILE B C 1
ATOM 8859 O O . ILE B 1 285 ? -27.484 23.25 8.539 1 95.12 285 ILE B O 1
ATOM 8863 N N . PHE B 1 286 ? -28.953 24.188 9.969 1 94.5 286 PHE B N 1
ATOM 8864 C CA . PHE B 1 286 ? -29.875 24.562 8.914 1 94.5 286 PHE B CA 1
ATOM 8865 C C . PHE B 1 286 ? -29.203 25.453 7.883 1 94.5 286 PHE B C 1
ATOM 8867 O O . PHE B 1 286 ? -29.453 25.328 6.68 1 94.5 286 PHE B O 1
ATOM 8874 N N . GLY B 1 287 ? -28.406 26.297 8.32 1 90.94 287 GLY B N 1
ATOM 8875 C CA . GLY B 1 287 ? -27.703 27.219 7.43 1 90.94 287 GLY B CA 1
ATOM 8876 C C . GLY B 1 287 ? -26.875 26.5 6.379 1 90.94 287 GLY B C 1
ATOM 8877 O O . GLY B 1 287 ? -26.688 27.016 5.277 1 90.94 287 GLY B O 1
ATOM 8878 N N . GLU B 1 288 ? -26.406 25.344 6.672 1 90.38 288 GLU B N 1
ATOM 8879 C CA . GLU B 1 288 ? -25.547 24.609 5.746 1 90.38 288 GLU B CA 1
ATOM 8880 C C . GLU B 1 288 ? -26.328 23.484 5.07 1 90.38 288 GLU B C 1
ATOM 8882 O O . GLU B 1 288 ? -26.281 23.344 3.844 1 90.38 288 GLU B O 1
ATOM 8887 N N . PHE B 1 289 ? -27.109 22.703 5.781 1 95 289 PHE B N 1
ATOM 8888 C CA . PHE B 1 289 ? -27.703 21.469 5.289 1 95 289 PHE B CA 1
ATOM 8889 C C . PHE B 1 289 ? -28.969 21.766 4.508 1 95 289 PHE B C 1
ATOM 8891 O O . PHE B 1 289 ? -29.469 20.906 3.768 1 95 289 PHE B O 1
ATOM 8898 N N . SER B 1 290 ? -29.5 22.938 4.648 1 93.94 290 SER B N 1
ATOM 8899 C CA . SER B 1 290 ? -30.688 23.297 3.891 1 93.94 290 SER B CA 1
ATOM 8900 C C . SER B 1 290 ? -30.375 23.422 2.4 1 93.94 290 SER B C 1
ATOM 8902 O O . SER B 1 290 ? -31.297 23.406 1.57 1 93.94 290 SER B O 1
ATOM 8904 N N . LYS B 1 291 ? -29.141 23.5 2.121 1 91.38 291 LYS B N 1
ATOM 8905 C CA . LYS B 1 291 ? -28.719 23.625 0.733 1 91.38 291 LYS B CA 1
ATOM 8906 C C . LYS B 1 291 ? -28.688 22.266 0.037 1 91.38 291 LYS B C 1
ATOM 8908 O O . LYS B 1 291 ? -28.562 22.188 -1.188 1 91.38 291 LYS B O 1
ATOM 8913 N N . PHE B 1 292 ? -28.891 21.219 0.758 1 93.88 292 PHE B N 1
ATOM 8914 C CA . PHE B 1 292 ? -28.797 19.875 0.213 1 93.88 292 PHE B CA 1
ATOM 8915 C C . PHE B 1 292 ? -30.172 19.219 0.146 1 93.88 292 PHE B C 1
ATOM 8917 O O . PHE B 1 292 ? -31.156 19.766 0.645 1 93.88 292 PHE B O 1
ATOM 8924 N N . GLU B 1 293 ? -30.141 18.078 -0.554 1 93.75 293 GLU B N 1
ATOM 8925 C CA . GLU B 1 293 ? -31.359 17.266 -0.649 1 93.75 293 GLU B CA 1
ATOM 8926 C C . GLU B 1 293 ? -31.125 15.844 -0.16 1 93.75 293 GLU B C 1
ATOM 8928 O O . GLU B 1 293 ? -30.094 15.25 -0.445 1 93.75 293 GLU B O 1
ATOM 8933 N N . ALA B 1 294 ? -32.094 15.359 0.588 1 94.06 294 ALA B N 1
ATOM 8934 C CA . ALA B 1 294 ? -32.062 13.961 0.994 1 94.06 294 ALA B CA 1
ATOM 8935 C C . ALA B 1 294 ? -32.969 13.109 0.104 1 94.06 294 ALA B C 1
ATOM 8937 O O . ALA B 1 294 ? -34.125 13.469 -0.153 1 94.06 294 ALA B O 1
ATOM 8938 N N . ILE B 1 295 ? -32.406 12.039 -0.37 1 92.81 295 ILE B N 1
ATOM 8939 C CA . ILE B 1 295 ? -33.125 11.148 -1.27 1 92.81 295 ILE B CA 1
ATOM 8940 C C . ILE B 1 295 ? -33.281 9.773 -0.627 1 92.81 295 ILE B C 1
ATOM 8942 O O . ILE B 1 295 ? -32.281 9.203 -0.137 1 92.81 295 ILE B O 1
ATOM 8946 N N . SER B 1 296 ? -34.5 9.328 -0.572 1 92.19 296 SER B N 1
ATOM 8947 C CA . SER B 1 296 ? -34.719 7.969 -0.09 1 92.19 296 SER B CA 1
ATOM 8948 C C . SER B 1 296 ? -34.5 6.945 -1.199 1 92.19 296 SER B C 1
ATOM 8950 O O . SER B 1 296 ? -34.875 7.176 -2.35 1 92.19 296 SER B O 1
ATOM 8952 N N . ARG B 1 297 ? -33.812 5.922 -0.848 1 88.56 297 ARG B N 1
ATOM 8953 C CA . ARG B 1 297 ? -33.562 4.812 -1.761 1 88.56 297 ARG B CA 1
ATOM 8954 C C . ARG B 1 297 ? -34.031 3.492 -1.166 1 88.56 297 ARG B C 1
ATOM 8956 O O . ARG B 1 297 ? -33.562 3.08 -0.101 1 88.56 297 ARG B O 1
ATOM 8963 N N . SER B 1 298 ? -34.812 2.809 -1.896 1 89.69 298 SER B N 1
ATOM 8964 C CA . SER B 1 298 ? -35.438 1.594 -1.373 1 89.69 298 SER B CA 1
ATOM 8965 C C . SER B 1 298 ? -34.656 0.356 -1.762 1 89.69 298 SER B C 1
ATOM 8967 O O . SER B 1 298 ? -34.219 0.22 -2.912 1 89.69 298 SER B O 1
ATOM 8969 N N . LEU B 1 299 ? -34.438 -0.501 -0.804 1 88.94 299 LEU B N 1
ATOM 8970 C CA . LEU B 1 299 ? -33.719 -1.747 -1.011 1 88.94 299 LEU B CA 1
ATOM 8971 C C . LEU B 1 299 ? -34.594 -2.953 -0.743 1 88.94 299 LEU B C 1
ATOM 8973 O O . LEU B 1 299 ? -35.625 -2.828 -0.084 1 88.94 299 LEU B O 1
ATOM 8977 N N . GLU B 1 300 ? -34.219 -4.07 -1.273 1 88.69 300 GLU B N 1
ATOM 8978 C CA . GLU B 1 300 ? -34.875 -5.328 -0.962 1 88.69 300 GLU B CA 1
ATOM 8979 C C . GLU B 1 300 ? -34.188 -6.051 0.194 1 88.69 300 GLU B C 1
ATOM 8981 O O . GLU B 1 300 ? -33 -6.375 0.114 1 88.69 300 GLU B O 1
ATOM 8986 N N . VAL B 1 301 ? -35 -6.246 1.237 1 90 301 VAL B N 1
ATOM 8987 C CA . VAL B 1 301 ? -34.438 -6.77 2.471 1 90 301 VAL B CA 1
ATOM 8988 C C . VAL B 1 301 ? -35.188 -8.023 2.904 1 90 301 VAL B C 1
ATOM 8990 O O . VAL B 1 301 ? -36.406 -8.117 2.738 1 90 301 VAL B O 1
ATOM 8993 N N . GLU B 1 302 ? -34.344 -9.016 3.404 1 88 302 GLU B N 1
ATOM 8994 C CA . GLU B 1 302 ? -34.938 -10.227 3.992 1 88 302 GLU B CA 1
ATOM 8995 C C . GLU B 1 302 ? -34.5 -10.398 5.441 1 88 302 GLU B C 1
ATOM 8997 O O . GLU B 1 302 ? -33.438 -9.867 5.844 1 88 302 GLU B O 1
ATOM 9002 N N . ASN B 1 303 ? -35.344 -11.047 6.312 1 86.12 303 ASN B N 1
ATOM 9003 C CA . ASN B 1 303 ? -35 -11.414 7.684 1 86.12 303 ASN B CA 1
ATOM 9004 C C . ASN B 1 303 ? -34.656 -10.188 8.523 1 86.12 303 ASN B C 1
ATOM 9006 O O . ASN B 1 303 ? -33.594 -10.148 9.164 1 86.12 303 ASN B O 1
ATOM 9010 N N . TYR B 1 304 ? -35.5 -9.227 8.438 1 88.56 304 TYR B N 1
ATOM 9011 C CA . TYR B 1 304 ? -35.25 -7.988 9.172 1 88.56 304 TYR B CA 1
ATOM 9012 C C . TYR B 1 304 ? -35.594 -8.156 10.648 1 88.56 304 TYR B C 1
ATOM 9014 O O . TYR B 1 304 ? -36.656 -8.648 10.992 1 88.56 304 TYR B O 1
ATOM 9022 N N . GLN B 1 305 ? -34.625 -7.863 11.516 1 84.88 305 GLN B N 1
ATOM 9023 C CA . GLN B 1 305 ? -34.781 -7.832 12.961 1 84.88 305 GLN B CA 1
ATOM 9024 C C . GLN B 1 305 ? -34.219 -6.531 13.547 1 84.88 305 GLN B C 1
ATOM 9026 O O . GLN B 1 305 ? -33.219 -6.016 13.094 1 84.88 305 GLN B O 1
ATOM 9031 N N . PHE B 1 306 ? -34.969 -6.008 14.5 1 85.75 306 PHE B N 1
ATOM 9032 C CA . PHE B 1 306 ? -34.531 -4.754 15.109 1 85.75 306 PHE B CA 1
ATOM 9033 C C . PHE B 1 306 ? -34.312 -4.922 16.609 1 85.75 306 PHE B C 1
ATOM 9035 O O . PHE B 1 306 ? -35.219 -5.336 17.328 1 85.75 306 PHE B O 1
ATOM 9042 N N . SER B 1 307 ? -33.125 -4.562 17.141 1 76 307 SER B N 1
ATOM 9043 C CA . SER B 1 307 ? -32.688 -4.434 18.531 1 76 307 SER B CA 1
ATOM 9044 C C . SER B 1 307 ? -33.125 -5.637 19.359 1 76 307 SER B C 1
ATOM 9046 O O . SER B 1 307 ? -33.469 -5.492 20.531 1 76 307 SER B O 1
ATOM 9048 N N . ASP B 1 308 ? -33.156 -6.719 18.875 1 73.62 308 ASP B N 1
ATOM 9049 C CA . ASP B 1 308 ? -33.562 -7.934 19.578 1 73.62 308 ASP B CA 1
ATOM 9050 C C . ASP B 1 308 ? -32.375 -8.609 20.234 1 73.62 308 ASP B C 1
ATOM 9052 O O . ASP B 1 308 ? -32.406 -8.953 21.422 1 73.62 308 ASP B O 1
ATOM 9056 N N . PHE B 1 309 ? -31.219 -8.477 19.906 1 81.12 309 PHE B N 1
ATOM 9057 C CA . PHE B 1 309 ? -29.953 -9.078 20.312 1 81.12 309 PHE B CA 1
ATOM 9058 C C . PHE B 1 309 ? -30.188 -10.391 21.062 1 81.12 309 PHE B C 1
ATOM 9060 O O . PHE B 1 309 ? -29.609 -10.617 22.125 1 81.12 309 PHE B O 1
ATOM 9067 N N . SER B 1 310 ? -31.172 -11.203 20.641 1 80.19 310 SER B N 1
ATOM 9068 C CA . SER B 1 310 ? -31.578 -12.43 21.312 1 80.19 310 SER B CA 1
ATOM 9069 C C . SER B 1 310 ? -30.641 -13.586 20.953 1 80.19 310 SER B C 1
ATOM 9071 O O . SER B 1 310 ? -30.766 -14.688 21.5 1 80.19 310 SER B O 1
ATOM 9073 N N . GLY B 1 311 ? -29.672 -13.359 20.281 1 80.94 311 GLY B N 1
ATOM 9074 C CA . GLY B 1 311 ? -28.766 -14.414 19.859 1 80.94 311 GLY B CA 1
ATOM 9075 C C . GLY B 1 311 ? -27.844 -14.883 20.969 1 80.94 311 GLY B C 1
ATOM 9076 O O . GLY B 1 311 ? -28 -14.492 22.125 1 80.94 311 GLY B O 1
ATOM 9077 N N . GLN B 1 312 ? -27.047 -15.875 20.656 1 82.62 312 GLN B N 1
ATOM 9078 C CA . GLN B 1 312 ? -26.078 -16.422 21.578 1 82.62 312 GLN B CA 1
ATOM 9079 C C . GLN B 1 312 ? -24.766 -15.648 21.516 1 82.62 312 GLN B C 1
ATOM 9081 O O . GLN B 1 312 ? -24.453 -15.008 20.5 1 82.62 312 GLN B O 1
ATOM 9086 N N . ILE B 1 313 ? -24.109 -15.688 22.641 1 84.12 313 ILE B N 1
ATOM 9087 C CA . ILE B 1 313 ? -22.812 -15.031 22.688 1 84.12 313 ILE B CA 1
ATOM 9088 C C . ILE B 1 313 ? -21.875 -15.68 21.672 1 84.12 313 ILE B C 1
ATOM 9090 O O . ILE B 1 313 ? -21.781 -16.906 21.578 1 84.12 313 ILE B O 1
ATOM 9094 N N . GLN B 1 314 ? -21.375 -14.82 20.844 1 82.56 314 GLN B N 1
ATOM 9095 C CA . GLN B 1 314 ? -20.406 -15.32 19.875 1 82.56 314 GLN B CA 1
ATOM 9096 C C . GLN B 1 314 ? -19.172 -15.875 20.562 1 82.56 314 GLN B C 1
ATOM 9098 O O . GLN B 1 314 ? -18.672 -15.289 21.531 1 82.56 314 GLN B O 1
ATOM 9103 N N . ASP B 1 315 ? -18.734 -17.094 20.109 1 85.44 315 ASP B N 1
ATOM 9104 C CA . ASP B 1 315 ? -17.578 -17.781 20.656 1 85.44 315 ASP B CA 1
ATOM 9105 C C . ASP B 1 315 ? -16.688 -18.344 19.531 1 85.44 315 ASP B C 1
ATOM 9107 O O . ASP B 1 315 ? -17.078 -19.281 18.844 1 85.44 315 ASP B O 1
ATOM 9111 N N . LEU B 1 316 ? -15.523 -17.703 19.469 1 89 316 LEU B N 1
ATOM 9112 C CA . LEU B 1 316 ? -14.602 -18.109 18.406 1 89 316 LEU B CA 1
ATOM 9113 C C . LEU B 1 316 ? -14.164 -19.547 18.578 1 89 316 LEU B C 1
ATOM 9115 O O . LEU B 1 316 ? -13.828 -20.219 17.609 1 89 316 LEU B O 1
ATOM 9119 N N . HIS B 1 317 ? -14.242 -20.062 19.828 1 87.69 317 HIS B N 1
ATOM 9120 C CA . HIS B 1 317 ? -13.945 -21.484 20.047 1 87.69 317 HIS B CA 1
ATOM 9121 C C . HIS B 1 317 ? -15.039 -22.375 19.453 1 87.69 317 HIS B C 1
ATOM 9123 O O . HIS B 1 317 ? -14.742 -23.422 18.875 1 87.69 317 HIS B O 1
ATOM 9129 N N . TYR B 1 318 ? -16.203 -21.906 19.688 1 87.12 318 TYR B N 1
ATOM 9130 C CA . TYR B 1 318 ? -17.344 -22.625 19.109 1 87.12 318 TYR B CA 1
ATOM 9131 C C . TYR B 1 318 ? -17.266 -22.641 17.594 1 87.12 318 TYR B C 1
ATOM 9133 O O . TYR B 1 318 ? -17.453 -23.688 16.953 1 87.12 318 TYR B O 1
ATOM 9141 N N . LEU B 1 319 ? -17.016 -21.5 17.016 1 90.12 319 LEU B N 1
ATOM 9142 C CA . LEU B 1 319 ? -16.859 -21.406 15.57 1 90.12 319 LEU B CA 1
ATOM 9143 C C . LEU B 1 319 ? -15.781 -22.359 15.078 1 90.12 319 LEU B C 1
ATOM 9145 O O . LEU B 1 319 ? -15.984 -23.078 14.102 1 90.12 319 LEU B O 1
ATOM 9149 N N . HIS B 1 320 ? -14.656 -22.375 15.727 1 91.19 320 HIS B N 1
ATOM 9150 C CA . HIS B 1 320 ? -13.539 -23.234 15.352 1 91.19 320 HIS B CA 1
ATOM 9151 C C . HIS B 1 320 ? -13.953 -24.703 15.359 1 91.19 320 HIS B C 1
ATOM 9153 O O . HIS B 1 320 ? -13.641 -25.438 14.414 1 91.19 320 HIS B O 1
ATOM 9159 N N . ASN B 1 321 ? -14.688 -25.109 16.359 1 88.56 321 ASN B N 1
ATOM 9160 C CA . ASN B 1 321 ? -15.141 -26.5 16.469 1 88.56 321 ASN B CA 1
ATOM 9161 C C . ASN B 1 321 ? -16.125 -26.859 15.352 1 88.56 321 ASN B C 1
ATOM 9163 O O . ASN B 1 321 ? -16.094 -27.969 14.828 1 88.56 321 ASN B O 1
ATOM 9167 N N . MET B 1 322 ? -16.938 -25.922 15.086 1 88.38 322 MET B N 1
ATOM 9168 C CA . MET B 1 322 ? -17.906 -26.156 14.023 1 88.38 322 MET B CA 1
ATOM 9169 C C . MET B 1 322 ? -17.219 -26.281 12.672 1 88.38 322 MET B C 1
ATOM 9171 O O . MET B 1 322 ? -17.656 -27.078 11.82 1 88.38 322 MET B O 1
ATOM 9175 N N . LEU B 1 323 ? -16.234 -25.547 12.5 1 90.19 323 LEU B N 1
ATOM 9176 C CA . LEU B 1 323 ? -15.492 -25.609 11.25 1 90.19 323 LEU B CA 1
ATOM 9177 C C . LEU B 1 323 ? -14.805 -26.969 11.094 1 90.19 323 LEU B C 1
ATOM 9179 O O . LEU B 1 323 ? -14.844 -27.562 10.016 1 90.19 323 LEU B O 1
ATOM 9183 N N . LEU B 1 324 ? -14.227 -27.453 12.148 1 89.81 324 LEU B N 1
ATOM 9184 C CA . LEU B 1 324 ? -13.555 -28.75 12.109 1 89.81 324 LEU B CA 1
ATOM 9185 C C . LEU B 1 324 ? -14.555 -29.875 11.859 1 89.81 324 LEU B C 1
ATOM 9187 O O . LEU B 1 324 ? -14.258 -30.812 11.125 1 89.81 324 LEU B O 1
ATOM 9191 N N . ALA B 1 325 ? -15.664 -29.719 12.477 1 87.44 325 ALA B N 1
ATOM 9192 C CA . ALA B 1 325 ? -16.703 -30.703 12.25 1 87.44 325 ALA B CA 1
ATOM 9193 C C . ALA B 1 325 ? -17.156 -30.703 10.789 1 87.44 325 ALA B C 1
ATOM 9195 O O . ALA B 1 325 ? -17.391 -31.766 10.203 1 87.44 325 ALA B O 1
ATOM 9196 N N . SER B 1 326 ? -17.297 -29.531 10.297 1 87 326 SER B N 1
ATOM 9197 C CA . SER B 1 326 ? -17.688 -29.391 8.898 1 87 326 SER B CA 1
ATOM 9198 C C . SER B 1 326 ? -16.625 -29.984 7.969 1 87 326 SER B C 1
ATOM 9200 O O . SER B 1 326 ? -16.969 -30.562 6.934 1 87 326 SER B O 1
ATOM 9202 N N . LEU B 1 327 ? -15.422 -29.875 8.289 1 86.81 327 LEU B N 1
ATOM 9203 C CA . LEU B 1 327 ? -14.328 -30.422 7.504 1 86.81 327 LEU B CA 1
ATOM 9204 C C . LEU B 1 327 ? -14.359 -31.953 7.535 1 86.81 327 LEU B C 1
ATOM 9206 O O . LEU B 1 327 ? -14.18 -32.594 6.504 1 86.81 327 LEU B O 1
ATOM 9210 N N . GLU B 1 328 ? -14.602 -32.469 8.695 1 87.25 328 GLU B N 1
ATOM 9211 C CA . GLU B 1 328 ? -14.703 -33.906 8.836 1 87.25 328 GLU B CA 1
ATOM 9212 C C . GLU B 1 328 ? -15.859 -34.469 8 1 87.25 328 GLU B C 1
ATOM 9214 O O . GLU B 1 328 ? -15.719 -35.469 7.324 1 87.25 328 GLU B O 1
ATOM 9219 N N . ASP B 1 329 ? -16.906 -33.719 8.078 1 83.94 329 ASP B N 1
ATOM 9220 C CA . ASP B 1 329 ? -18.062 -34.125 7.297 1 83.94 329 ASP B CA 1
ATOM 9221 C C . ASP B 1 329 ? -17.766 -34.094 5.801 1 83.94 329 ASP B C 1
ATOM 9223 O O . ASP B 1 329 ? -18.219 -34.969 5.047 1 83.94 329 ASP B O 1
ATOM 9227 N N . TYR B 1 330 ? -17.094 -33.094 5.449 1 83.12 330 TYR B N 1
ATOM 9228 C CA . TYR B 1 330 ? -16.734 -32.938 4.043 1 83.12 330 TYR B CA 1
ATOM 9229 C C . TYR B 1 330 ? -15.922 -34.125 3.543 1 83.12 330 TYR B C 1
ATOM 9231 O O . TYR B 1 330 ? -16.172 -34.625 2.451 1 83.12 330 TYR B O 1
ATOM 9239 N N . PHE B 1 331 ? -14.984 -34.656 4.273 1 84.19 331 PHE B N 1
ATOM 9240 C CA . PHE B 1 331 ? -14.07 -35.688 3.822 1 84.19 331 PHE B CA 1
ATOM 9241 C C . PHE B 1 331 ? -14.688 -37.062 3.982 1 84.19 331 PHE B C 1
ATOM 9243 O O . PHE B 1 331 ? -14.375 -37.969 3.227 1 84.19 331 PHE B O 1
ATOM 9250 N N . ILE B 1 332 ? -15.578 -37.188 4.914 1 82.31 332 ILE B N 1
ATOM 9251 C CA . ILE B 1 332 ? -16.188 -38.469 5.164 1 82.31 332 ILE B CA 1
ATOM 9252 C C . ILE B 1 332 ? -17.359 -38.688 4.219 1 82.31 332 ILE B C 1
ATOM 9254 O O . ILE B 1 332 ? -17.469 -39.75 3.576 1 82.31 332 ILE B O 1
ATOM 9258 N N . GLU B 1 333 ? -18.203 -37.688 4.16 1 75.25 333 GLU B N 1
ATOM 9259 C CA . GLU B 1 333 ? -19.438 -37.844 3.389 1 75.25 333 GLU B CA 1
ATOM 9260 C C . GLU B 1 333 ? -19.25 -37.375 1.954 1 75.25 333 GLU B C 1
ATOM 9262 O O . GLU B 1 333 ? -20.031 -37.719 1.068 1 75.25 333 GLU B O 1
ATOM 9267 N N . GLY B 1 334 ? -18.203 -36.75 1.62 1 66.5 334 GLY B N 1
ATOM 9268 C CA . GLY B 1 334 ? -17.953 -36.188 0.29 1 66.5 334 GLY B CA 1
ATOM 9269 C C . GLY B 1 334 ? -18.609 -34.844 0.07 1 66.5 334 GLY B C 1
ATOM 9270 O O . GLY B 1 334 ? -19.406 -34.406 0.887 1 66.5 334 GLY B O 1
ATOM 9271 N N . PRO B 1 335 ? -18.219 -34.062 -0.963 1 59.19 335 PRO B N 1
ATOM 9272 C CA . PRO B 1 335 ? -18.719 -32.719 -1.237 1 59.19 335 PRO B CA 1
ATOM 9273 C C . PRO B 1 335 ? -20.234 -32.688 -1.411 1 59.19 335 PRO B C 1
ATOM 9275 O O . PRO B 1 335 ? -20.844 -31.609 -1.26 1 59.19 335 PRO B O 1
ATOM 9278 N N . SER B 1 336 ? -20.844 -33.781 -1.777 1 55.75 336 SER B N 1
ATOM 9279 C CA . SER B 1 336 ? -22.266 -33.812 -2.09 1 55.75 336 SER B CA 1
ATOM 9280 C C . SER B 1 336 ? -23.109 -33.469 -0.857 1 55.75 336 SER B C 1
ATOM 9282 O O . SER B 1 336 ? -24.203 -32.938 -0.973 1 55.75 336 SER B O 1
ATOM 9284 N N . LYS B 1 337 ? -22.656 -33.844 0.238 1 53.84 337 LYS B N 1
ATOM 9285 C CA . LYS B 1 337 ? -23.5 -33.688 1.411 1 53.84 337 LYS B CA 1
ATOM 9286 C C . LYS B 1 337 ? -23.297 -32.312 2.043 1 53.84 337 LYS B C 1
ATOM 9288 O O . LYS B 1 337 ? -24.062 -31.891 2.904 1 53.84 337 LYS B O 1
ATOM 9293 N N . ALA B 1 338 ? -22.25 -31.672 1.709 1 55.59 338 ALA B N 1
ATOM 9294 C CA . ALA B 1 338 ? -22.078 -30.312 2.229 1 55.59 338 ALA B CA 1
ATOM 9295 C C . ALA B 1 338 ? -21.672 -29.344 1.122 1 55.59 338 ALA B C 1
ATOM 9297 O O . ALA B 1 338 ? -20.594 -28.766 1.175 1 55.59 338 ALA B O 1
ATOM 9298 N N . PRO B 1 339 ? -22.672 -29.359 0.03 1 51.91 339 PRO B N 1
ATOM 9299 C CA . PRO B 1 339 ? -22.312 -28.625 -1.189 1 51.91 339 PRO B CA 1
ATOM 9300 C C . PRO B 1 339 ? -21.969 -27.172 -0.922 1 51.91 339 PRO B C 1
ATOM 9302 O O . PRO B 1 339 ? -21.25 -26.547 -1.707 1 51.91 339 PRO B O 1
ATOM 9305 N N . GLU B 1 340 ? -22.406 -26.75 0.271 1 57.38 340 GLU B N 1
ATOM 9306 C CA . GLU B 1 340 ? -22.312 -25.312 0.505 1 57.38 340 GLU B CA 1
ATOM 9307 C C . GLU B 1 340 ? -20.953 -24.938 1.09 1 57.38 340 GLU B C 1
ATOM 9309 O O . GLU B 1 340 ? -20.609 -23.766 1.174 1 57.38 340 GLU B O 1
ATOM 9314 N N . ASN B 1 341 ? -20.141 -26.016 1.222 1 63.78 341 ASN B N 1
ATOM 9315 C CA . ASN B 1 341 ? -18.922 -25.703 1.951 1 63.78 341 ASN B CA 1
ATOM 9316 C C . ASN B 1 341 ? -17.734 -25.469 1.005 1 63.78 341 ASN B C 1
ATOM 9318 O O . ASN B 1 341 ? -17.5 -26.266 0.103 1 63.78 341 ASN B O 1
ATOM 9322 N N . ASN B 1 342 ? -17.266 -24.312 1.039 1 79.5 342 ASN B N 1
ATOM 9323 C CA . ASN B 1 342 ? -16.016 -24.016 0.352 1 79.5 342 ASN B CA 1
ATOM 9324 C C . ASN B 1 342 ? -14.812 -24.469 1.163 1 79.5 342 ASN B C 1
ATOM 9326 O O . ASN B 1 342 ? -14.516 -23.906 2.219 1 79.5 342 ASN B O 1
ATOM 9330 N N . LEU B 1 343 ? -14.289 -25.578 0.701 1 85.19 343 LEU B N 1
ATOM 9331 C CA . LEU B 1 343 ? -13.219 -26.234 1.446 1 85.19 343 LEU B CA 1
ATOM 9332 C C . LEU B 1 343 ? -12.102 -25.25 1.781 1 85.19 343 LEU B C 1
ATOM 9334 O O . LEU B 1 343 ? -11.617 -25.219 2.914 1 85.19 343 LEU B O 1
ATOM 9338 N N . GLU B 1 344 ? -11.648 -24.469 0.83 1 87.5 344 GLU B N 1
ATOM 9339 C CA . GLU B 1 344 ? -10.57 -23.5 1.053 1 87.5 344 GLU B CA 1
ATOM 9340 C C . GLU B 1 344 ? -10.922 -22.547 2.182 1 87.5 344 GLU B C 1
ATOM 9342 O O . GLU B 1 344 ? -10.094 -22.266 3.045 1 87.5 344 GLU B O 1
ATOM 9347 N N . LYS B 1 345 ? -12.141 -22.062 2.182 1 90.25 345 LYS B N 1
ATOM 9348 C CA . LYS B 1 345 ? -12.586 -21.094 3.189 1 90.25 345 LYS B CA 1
ATOM 9349 C C . LYS B 1 345 ? -12.656 -21.75 4.57 1 90.25 345 LYS B C 1
ATOM 9351 O O . LYS B 1 345 ? -12.367 -21.094 5.578 1 90.25 345 LYS B O 1
ATOM 9356 N N . LEU B 1 346 ? -13.102 -23.016 4.559 1 90 346 LEU B N 1
ATOM 9357 C CA . LEU B 1 346 ? -13.148 -23.75 5.816 1 90 346 LEU B CA 1
ATOM 9358 C C . LEU B 1 346 ? -11.75 -23.906 6.414 1 90 346 LEU B C 1
ATOM 9360 O O . LEU B 1 346 ? -11.539 -23.625 7.598 1 90 346 LEU B O 1
ATOM 9364 N N . ILE B 1 347 ? -10.828 -24.297 5.586 1 91.56 347 ILE B N 1
ATOM 9365 C CA . ILE B 1 347 ? -9.461 -24.516 6.039 1 91.56 347 ILE B CA 1
ATOM 9366 C C . ILE B 1 347 ? -8.844 -23.203 6.496 1 91.56 347 ILE B C 1
ATOM 9368 O O . ILE B 1 347 ? -8.234 -23.125 7.566 1 91.56 347 ILE B O 1
ATOM 9372 N N . LYS B 1 348 ? -8.984 -22.172 5.684 1 91.56 348 LYS B N 1
ATOM 9373 C CA . LYS B 1 348 ? -8.445 -20.859 5.996 1 91.56 348 LYS B CA 1
ATOM 9374 C C . LYS B 1 348 ? -8.938 -20.359 7.348 1 91.56 348 LYS B C 1
ATOM 9376 O O . LYS B 1 348 ? -8.148 -19.938 8.188 1 91.56 348 LYS B O 1
ATOM 9381 N N . SER B 1 349 ? -10.25 -20.438 7.562 1 93.5 349 SER B N 1
ATOM 9382 C CA . SER B 1 349 ? -10.844 -19.984 8.82 1 93.5 349 SER B CA 1
ATOM 9383 C C . SER B 1 349 ? -10.312 -20.781 10 1 93.5 349 SER B C 1
ATOM 9385 O O . SER B 1 349 ? -10.008 -20.234 11.055 1 93.5 349 SER B O 1
ATOM 9387 N N . ALA B 1 350 ? -10.227 -22.078 9.812 1 91.88 350 ALA B N 1
ATOM 9388 C CA . ALA B 1 350 ? -9.766 -22.953 10.883 1 91.88 350 ALA B CA 1
ATOM 9389 C C . ALA B 1 350 ? -8.312 -22.656 11.242 1 91.88 350 ALA B C 1
ATOM 9391 O O . ALA B 1 350 ? -7.957 -22.609 12.422 1 91.88 350 ALA B O 1
ATOM 9392 N N . VAL B 1 351 ? -7.473 -22.453 10.258 1 91.25 351 VAL B N 1
ATOM 9393 C CA . VAL B 1 351 ? -6.055 -22.188 10.461 1 91.25 351 VAL B CA 1
ATOM 9394 C C . VAL B 1 351 ? -5.871 -20.844 11.156 1 91.25 351 VAL B C 1
ATOM 9396 O O . VAL B 1 351 ? -5.09 -20.719 12.102 1 91.25 351 VAL B O 1
ATOM 9399 N N . ILE B 1 352 ? -6.574 -19.828 10.727 1 91.12 352 ILE B N 1
ATOM 9400 C CA . ILE B 1 352 ? -6.496 -18.5 11.312 1 91.12 352 ILE B CA 1
ATOM 9401 C C . ILE B 1 352 ? -6.918 -18.562 12.781 1 91.12 352 ILE B C 1
ATOM 9403 O O . ILE B 1 352 ? -6.234 -18 13.648 1 91.12 352 ILE B O 1
ATOM 9407 N N . LEU B 1 353 ? -8.016 -19.234 13.062 1 91.62 353 LEU B N 1
ATOM 9408 C CA . LEU B 1 353 ? -8.547 -19.297 14.422 1 91.62 353 LEU B CA 1
ATOM 9409 C C . LEU B 1 353 ? -7.605 -20.047 15.344 1 91.62 353 LEU B C 1
ATOM 9411 O O . LEU B 1 353 ? -7.434 -19.672 16.516 1 91.62 353 LEU B O 1
ATOM 9415 N N . LYS B 1 354 ? -7.043 -21.094 14.852 1 89.12 354 LYS B N 1
ATOM 9416 C CA . LYS B 1 354 ? -6.086 -21.844 15.664 1 89.12 354 LYS B CA 1
ATOM 9417 C C . LYS B 1 354 ? -4.91 -20.969 16.078 1 89.12 354 LYS B C 1
ATOM 9419 O O . LYS B 1 354 ? -4.48 -21 17.234 1 89.12 354 LYS B O 1
ATOM 9424 N N . LYS B 1 355 ? -4.367 -20.266 15.172 1 86.44 355 LYS B N 1
ATOM 9425 C CA . LYS B 1 355 ? -3.238 -19.375 15.445 1 86.44 355 LYS B CA 1
ATOM 9426 C C . LYS B 1 355 ? -3.623 -18.297 16.438 1 86.44 355 LYS B C 1
ATOM 9428 O O . LYS B 1 355 ? -2.832 -17.938 17.312 1 86.44 355 LYS B O 1
ATOM 9433 N N . MET B 1 356 ? -4.805 -17.766 16.359 1 87.69 356 MET B N 1
ATOM 9434 C CA . MET B 1 356 ? -5.27 -16.656 17.188 1 87.69 356 MET B CA 1
ATOM 9435 C C . MET B 1 356 ? -5.566 -17.125 18.609 1 87.69 356 MET B C 1
ATOM 9437 O O . MET B 1 356 ? -5.254 -16.438 19.562 1 87.69 356 MET B O 1
ATOM 9441 N N . LEU B 1 357 ? -6.219 -18.219 18.719 1 85.5 357 LEU B N 1
ATOM 9442 C CA . LEU B 1 357 ? -6.715 -18.688 20.016 1 85.5 357 LEU B CA 1
ATOM 9443 C C . LEU B 1 357 ? -5.602 -19.359 20.797 1 85.5 357 LEU B C 1
ATOM 9445 O O . LEU B 1 357 ? -5.676 -19.453 22.031 1 85.5 357 LEU B O 1
ATOM 9449 N N . LYS B 1 358 ? -4.293 -19.469 20.25 1 72.25 358 LYS B N 1
ATOM 9450 C CA . LYS B 1 358 ? -3.07 -20 20.859 1 72.25 358 LYS B CA 1
ATOM 9451 C C . LYS B 1 358 ? -3.383 -21.047 21.922 1 72.25 358 LYS B C 1
ATOM 9453 O O . LYS B 1 358 ? -2.705 -21.109 22.938 1 72.25 358 LYS B O 1
ATOM 9458 N N . LEU B 1 359 ? -4.496 -21.766 21.953 1 61.72 359 LEU B N 1
ATOM 9459 C CA . LEU B 1 359 ? -4.793 -22.688 23.031 1 61.72 359 LEU B CA 1
ATOM 9460 C C . LEU B 1 359 ? -4.336 -24.094 22.688 1 61.72 359 LEU B C 1
ATOM 9462 O O . LEU B 1 359 ? -4.703 -24.641 21.641 1 61.72 359 LEU B O 1
ATOM 9466 N N . PRO B 1 360 ? -3.346 -24.516 23.406 1 57.97 360 PRO B N 1
ATOM 9467 C CA . PRO B 1 360 ? -2.805 -25.859 23.203 1 57.97 360 PRO B CA 1
ATOM 9468 C C . PRO B 1 360 ? -3.893 -26.922 23.125 1 57.97 360 PRO B C 1
ATOM 9470 O O . PRO B 1 360 ? -3.707 -27.953 22.469 1 57.97 360 PRO B O 1
ATOM 9473 N N . THR B 1 361 ? -5.145 -26.625 23.797 1 56.84 361 THR B N 1
ATOM 9474 C CA . THR B 1 361 ? -6.172 -27.641 23.953 1 56.84 361 THR B CA 1
ATOM 9475 C C . THR B 1 361 ? -7.082 -27.703 22.734 1 56.84 361 THR B C 1
ATOM 9477 O O . THR B 1 361 ? -7.918 -28.609 22.625 1 56.84 361 THR B O 1
ATOM 9480 N N . ILE B 1 362 ? -6.875 -26.844 21.859 1 60.38 362 ILE B N 1
ATOM 9481 C CA . ILE B 1 362 ? -7.805 -26.812 20.734 1 60.38 362 ILE B CA 1
ATOM 9482 C C . ILE B 1 362 ? -7.289 -27.719 19.625 1 60.38 362 ILE B C 1
ATOM 9484 O O . ILE B 1 362 ? -6.094 -27.734 19.328 1 60.38 362 ILE B O 1
ATOM 9488 N N . ARG B 1 363 ? -8.242 -28.641 19.312 1 75.38 363 ARG B N 1
ATOM 9489 C CA . ARG B 1 363 ? -7.934 -29.531 18.203 1 75.38 363 ARG B CA 1
ATOM 9490 C C . ARG B 1 363 ? -7.398 -28.75 17 1 75.38 363 ARG B C 1
ATOM 9492 O O . ARG B 1 363 ? -7.906 -27.672 16.672 1 75.38 363 ARG B O 1
ATOM 9499 N N . ASP B 1 364 ? -6.309 -29.344 16.484 1 83.5 364 ASP B N 1
ATOM 9500 C CA . ASP B 1 364 ? -5.648 -28.688 15.367 1 83.5 364 ASP B CA 1
ATOM 9501 C C . ASP B 1 364 ? -6.172 -29.219 14.031 1 83.5 364 ASP B C 1
ATOM 9503 O O . ASP B 1 364 ? -6.578 -30.391 13.945 1 83.5 364 ASP B O 1
ATOM 9507 N N . TYR B 1 365 ? -6.367 -28.312 13.094 1 85.88 365 TYR B N 1
ATOM 9508 C CA . TYR B 1 365 ? -6.773 -28.656 11.734 1 85.88 365 TYR B CA 1
ATOM 9509 C C . TYR B 1 365 ? -5.973 -29.859 11.219 1 85.88 365 TYR B C 1
ATOM 9511 O O . TYR B 1 365 ? -6.543 -30.812 10.68 1 85.88 365 TYR B O 1
ATOM 9519 N N . PHE B 1 366 ? -4.703 -29.875 11.461 1 87.69 366 PHE B N 1
ATOM 9520 C CA . PHE B 1 366 ? -3.822 -30.891 10.914 1 87.69 366 PHE B CA 1
ATOM 9521 C C . PHE B 1 366 ? -4.082 -32.25 11.578 1 87.69 366 PHE B C 1
ATOM 9523 O O . PHE B 1 366 ? -4.109 -33.281 10.906 1 87.69 366 PHE B O 1
ATOM 9530 N N . GLU B 1 367 ? -4.348 -32.219 12.82 1 86.12 367 GLU B N 1
ATOM 9531 C CA . GLU B 1 367 ? -4.684 -33.438 13.547 1 86.12 367 GLU B CA 1
ATOM 9532 C C . GLU B 1 367 ? -6.004 -34 13.055 1 86.12 367 GLU B C 1
ATOM 9534 O O . GLU B 1 367 ? -6.145 -35.219 12.938 1 86.12 367 GLU B O 1
ATOM 9539 N N . THR B 1 368 ? -6.91 -33.188 12.789 1 86.88 368 THR B N 1
ATOM 9540 C CA . THR B 1 368 ? -8.234 -33.625 12.344 1 86.88 368 THR B CA 1
ATOM 9541 C C . THR B 1 368 ? -8.148 -34.312 10.992 1 86.88 368 THR B C 1
ATOM 9543 O O . THR B 1 368 ? -8.758 -35.375 10.805 1 86.88 368 THR B O 1
ATOM 9546 N N . ILE B 1 369 ? -7.41 -33.781 10.086 1 87.25 369 ILE B N 1
ATOM 9547 C CA . ILE B 1 369 ? -7.355 -34.312 8.734 1 87.25 369 ILE B CA 1
ATOM 9548 C C . ILE B 1 369 ? -6.504 -35.594 8.711 1 87.25 369 ILE B C 1
ATOM 9550 O O . ILE B 1 369 ? -6.82 -36.531 7.992 1 87.25 369 ILE B O 1
ATOM 9554 N N . THR B 1 370 ? -5.434 -35.625 9.5 1 87 370 THR B N 1
ATOM 9555 C CA . THR B 1 370 ? -4.527 -36.781 9.492 1 87 370 THR B CA 1
ATOM 9556 C C . THR B 1 370 ? -5.211 -38.031 10.062 1 87 370 THR B C 1
ATOM 9558 O O . THR B 1 370 ? -4.762 -39.156 9.82 1 87 370 THR B O 1
ATOM 9561 N N . ASN B 1 371 ? -6.258 -37.812 10.812 1 83.44 371 ASN B N 1
ATOM 9562 C CA . ASN B 1 371 ? -7.008 -38.938 11.375 1 83.44 371 ASN B CA 1
ATOM 9563 C C . ASN B 1 371 ? -7.965 -39.531 10.352 1 83.44 371 ASN B C 1
ATOM 9565 O O . ASN B 1 371 ? -8.547 -40.594 10.586 1 83.44 371 ASN B O 1
ATOM 9569 N N . LEU B 1 372 ? -8.07 -38.906 9.25 1 87.19 372 LEU B N 1
ATOM 9570 C CA . LEU B 1 372 ? -8.938 -39.375 8.188 1 87.19 372 LEU B CA 1
ATOM 9571 C C . LEU B 1 372 ? -8.18 -40.312 7.25 1 87.19 372 LEU B C 1
ATOM 9573 O O . LEU B 1 372 ? -6.953 -40.438 7.336 1 87.19 372 LEU B O 1
ATOM 9577 N N . ARG B 1 373 ? -8.938 -40.969 6.387 1 86.19 373 ARG B N 1
ATOM 9578 C CA . ARG B 1 373 ? -8.328 -41.812 5.375 1 86.19 373 ARG B CA 1
ATOM 9579 C C . ARG B 1 373 ? -7.445 -41 4.43 1 86.19 373 ARG B C 1
ATOM 9581 O O . ARG B 1 373 ? -7.809 -39.906 4.031 1 86.19 373 ARG B O 1
ATOM 9588 N N . VAL B 1 374 ? -6.32 -41.625 4.121 1 90.12 374 VAL B N 1
ATOM 9589 C CA . VAL B 1 374 ? -5.371 -40.938 3.244 1 90.12 374 VAL B CA 1
ATOM 9590 C C . VAL B 1 374 ? -5.848 -41.062 1.796 1 90.12 374 VAL B C 1
ATOM 9592 O O . VAL B 1 374 ? -5.988 -42.156 1.254 1 90.12 374 VAL B O 1
ATOM 9595 N N . THR B 1 375 ? -6.176 -40 1.213 1 91.06 375 THR B N 1
ATOM 9596 C CA . THR B 1 375 ? -6.535 -39.844 -0.191 1 91.06 375 THR B CA 1
ATOM 9597 C C . THR B 1 375 ? -5.801 -38.656 -0.808 1 91.06 375 THR B C 1
ATOM 9599 O O . THR B 1 375 ? -5.207 -37.844 -0.092 1 91.06 375 THR B O 1
ATOM 9602 N N . PRO B 1 376 ? -5.719 -38.625 -2.158 1 92.5 376 PRO B N 1
ATOM 9603 C CA . PRO B 1 376 ? -5.113 -37.406 -2.754 1 92.5 376 PRO B CA 1
ATOM 9604 C C . PRO B 1 376 ? -5.746 -36.125 -2.252 1 92.5 376 PRO B C 1
ATOM 9606 O O . PRO B 1 376 ? -5.035 -35.156 -1.992 1 92.5 376 PRO B O 1
ATOM 9609 N N . GLN B 1 377 ? -6.984 -36.094 -2.031 1 90.19 377 GLN B N 1
ATOM 9610 C CA . GLN B 1 377 ? -7.699 -34.906 -1.594 1 90.19 377 GLN B CA 1
ATOM 9611 C C . GLN B 1 377 ? -7.25 -34.469 -0.201 1 90.19 377 GLN B C 1
ATOM 9613 O O . GLN B 1 377 ? -7.062 -33.281 0.054 1 90.19 377 GLN B O 1
ATOM 9618 N N . THR B 1 378 ? -7.176 -35.5 0.69 1 92.88 378 THR B N 1
ATOM 9619 C CA . THR B 1 378 ? -6.738 -35.156 2.041 1 92.88 378 THR B CA 1
ATOM 9620 C C . THR B 1 378 ? -5.316 -34.594 2.029 1 92.88 378 THR B C 1
ATOM 9622 O O . THR B 1 378 ? -4.996 -33.688 2.779 1 92.88 378 THR B O 1
ATOM 9625 N N . LEU B 1 379 ? -4.461 -35.188 1.193 1 94.38 379 LEU B N 1
ATOM 9626 C CA . LEU B 1 379 ? -3.072 -34.719 1.121 1 94.38 379 LEU B CA 1
ATOM 9627 C C . LEU B 1 379 ? -2.984 -33.312 0.546 1 94.38 379 LEU B C 1
ATOM 9629 O O . LEU B 1 379 ? -2.225 -32.5 1.045 1 94.38 379 LEU B O 1
ATOM 9633 N N . PHE B 1 380 ? -3.766 -33.062 -0.49 1 93.12 380 PHE B N 1
ATOM 9634 C CA . PHE B 1 380 ? -3.789 -31.719 -1.065 1 93.12 380 PHE B CA 1
ATOM 9635 C C . PHE B 1 380 ? -4.367 -30.719 -0.075 1 93.12 380 PHE B C 1
ATOM 9637 O O . PHE B 1 380 ? -3.957 -29.547 -0.051 1 93.12 380 PHE B O 1
ATOM 9644 N N . SER B 1 381 ? -5.336 -31.156 0.729 1 92.31 381 SER B N 1
ATOM 9645 C CA . SER B 1 381 ? -5.906 -30.281 1.755 1 92.31 381 SER B CA 1
ATOM 9646 C C . SER B 1 381 ? -4.875 -29.938 2.82 1 92.31 381 SER B C 1
ATOM 9648 O O . SER B 1 381 ? -4.836 -28.797 3.303 1 92.31 381 SER B O 1
ATOM 9650 N N . LEU B 1 382 ? -4.09 -30.938 3.24 1 93.94 382 LEU B N 1
ATOM 9651 C CA . LEU B 1 382 ? -3.012 -30.688 4.188 1 93.94 382 LEU B CA 1
ATOM 9652 C C . LEU B 1 382 ? -1.995 -29.719 3.607 1 93.94 382 LEU B C 1
ATOM 9654 O O . LEU B 1 382 ? -1.483 -28.844 4.316 1 93.94 382 LEU B O 1
ATOM 9658 N N . SER B 1 383 ? -1.688 -29.922 2.324 1 94.88 383 SER B N 1
ATOM 9659 C CA . SER B 1 383 ? -0.797 -29.016 1.622 1 94.88 383 SER B CA 1
ATOM 9660 C C . SER B 1 383 ? -1.326 -27.578 1.669 1 94.88 383 SER B C 1
ATOM 9662 O O . SER B 1 383 ? -0.578 -26.641 1.963 1 94.88 383 SER B O 1
ATOM 9664 N N . LEU B 1 384 ? -2.58 -27.391 1.427 1 92.94 384 LEU B N 1
ATOM 9665 C CA . LEU B 1 384 ? -3.213 -26.078 1.466 1 92.94 384 LEU B CA 1
ATOM 9666 C C . LEU B 1 384 ? -3.131 -25.469 2.865 1 92.94 384 LEU B C 1
ATOM 9668 O O . LEU B 1 384 ? -2.848 -24.281 3.018 1 92.94 384 LEU B O 1
ATOM 9672 N N . GLY B 1 385 ? -3.43 -26.297 3.816 1 92.94 385 GLY B N 1
ATOM 9673 C CA . GLY B 1 385 ? -3.342 -25.844 5.191 1 92.94 385 GLY B CA 1
ATOM 9674 C C . GLY B 1 385 ? -1.977 -25.281 5.547 1 92.94 385 GLY B C 1
ATOM 9675 O O . GLY B 1 385 ? -1.877 -24.219 6.172 1 92.94 385 GLY B O 1
ATOM 9676 N N . LEU B 1 386 ? -0.907 -25.984 5.172 1 94 386 LEU B N 1
ATOM 9677 C CA . LEU B 1 386 ? 0.454 -25.531 5.441 1 94 386 LEU B CA 1
ATOM 9678 C C . LEU B 1 386 ? 0.74 -24.219 4.727 1 94 386 LEU B C 1
ATOM 9680 O O . LEU B 1 386 ? 1.386 -23.328 5.289 1 94 386 LEU B O 1
ATOM 9684 N N . SER B 1 387 ? 0.315 -24.141 3.504 1 92.75 387 SER B N 1
ATOM 9685 C CA . SER B 1 387 ? 0.517 -22.922 2.725 1 92.75 387 SER B CA 1
ATOM 9686 C C . SER B 1 387 ? -0.173 -21.719 3.375 1 92.75 387 SER B C 1
ATOM 9688 O O . SER B 1 387 ? 0.401 -20.641 3.455 1 92.75 387 SER B O 1
ATOM 9690 N N . LEU B 1 388 ? -1.373 -21.906 3.834 1 90.69 388 LEU B N 1
ATOM 9691 C CA . LEU B 1 388 ? -2.131 -20.844 4.469 1 90.69 388 LEU B CA 1
ATOM 9692 C C . LEU B 1 388 ? -1.488 -20.422 5.789 1 90.69 388 LEU B C 1
ATOM 9694 O O . LEU B 1 388 ? -1.444 -19.234 6.117 1 90.69 388 LEU B O 1
ATOM 9698 N N . GLU B 1 389 ? -1.03 -21.375 6.504 1 90.62 389 GLU B N 1
ATOM 9699 C CA . GLU B 1 389 ? -0.377 -21.094 7.777 1 90.62 389 GLU B CA 1
ATOM 9700 C C . GLU B 1 389 ? 0.897 -20.281 7.578 1 90.62 389 GLU B C 1
ATOM 9702 O O . GLU B 1 389 ? 1.298 -19.516 8.461 1 90.62 389 GLU B O 1
ATOM 9707 N N . SER B 1 390 ? 1.551 -20.422 6.426 1 90.94 390 SER B N 1
ATOM 9708 C CA . SER B 1 390 ? 2.779 -19.688 6.133 1 90.94 390 SER B CA 1
ATOM 9709 C C . SER B 1 390 ? 2.492 -18.219 5.816 1 90.94 390 SER B C 1
ATOM 9711 O O . SER B 1 390 ? 3.412 -17.406 5.742 1 90.94 390 SER B O 1
ATOM 9713 N N . GLU B 1 391 ? 1.285 -17.828 5.531 1 83.25 391 GLU B N 1
ATOM 9714 C CA . GLU B 1 391 ? 0.819 -16.469 5.32 1 83.25 391 GLU B CA 1
ATOM 9715 C C . GLU B 1 391 ? 1.576 -15.789 4.176 1 83.25 391 GLU B C 1
ATOM 9717 O O . GLU B 1 391 ? 1.938 -14.617 4.27 1 83.25 391 GLU B O 1
ATOM 9722 N N . GLY B 1 392 ? 1.958 -16.609 3.221 1 80.88 392 GLY B N 1
ATOM 9723 C CA . GLY B 1 392 ? 2.602 -16.062 2.037 1 80.88 392 GLY B CA 1
ATOM 9724 C C . GLY B 1 392 ? 4.074 -15.766 2.246 1 80.88 392 GLY B C 1
ATOM 9725 O O . GLY B 1 392 ? 4.758 -15.312 1.323 1 80.88 392 GLY B O 1
ATOM 9726 N N . LEU B 1 393 ? 4.625 -16.016 3.334 1 85.38 393 LEU B N 1
ATOM 9727 C CA . LEU B 1 393 ? 6.012 -15.703 3.646 1 85.38 393 LEU B CA 1
ATOM 9728 C C . LEU B 1 393 ? 6.938 -16.844 3.238 1 85.38 393 LEU B C 1
ATOM 9730 O O . LEU B 1 393 ? 8.164 -16.672 3.219 1 85.38 393 LEU B O 1
ATOM 9734 N N . GLY B 1 394 ? 6.309 -17.984 2.883 1 88.12 394 GLY B N 1
ATOM 9735 C CA . GLY B 1 394 ? 7.113 -19.156 2.561 1 88.12 394 GLY B CA 1
ATOM 9736 C C . GLY B 1 394 ? 7.324 -19.328 1.069 1 88.12 394 GLY B C 1
ATOM 9737 O O . GLY B 1 394 ? 7.953 -20.312 0.643 1 88.12 394 GLY B O 1
ATOM 9738 N N . GLY B 1 395 ? 6.801 -18.438 0.32 1 88.56 395 GLY B N 1
ATOM 9739 C CA . GLY B 1 395 ? 6.957 -18.562 -1.121 1 88.56 395 GLY B CA 1
ATOM 9740 C C . GLY B 1 395 ? 5.754 -19.188 -1.803 1 88.56 395 GLY B C 1
ATOM 9741 O O . GLY B 1 395 ? 4.609 -18.875 -1.457 1 88.56 395 GLY B O 1
ATOM 9742 N N . LEU B 1 396 ? 6.074 -20.031 -2.834 1 88.88 396 LEU B N 1
ATOM 9743 C CA . LEU B 1 396 ? 5.008 -20.609 -3.646 1 88.88 396 LEU B CA 1
ATOM 9744 C C . LEU B 1 396 ? 4.969 -22.125 -3.5 1 88.88 396 LEU B C 1
ATOM 9746 O O . LEU B 1 396 ? 6.012 -22.766 -3.33 1 88.88 396 LEU B O 1
ATOM 9750 N N . ARG B 1 397 ? 3.826 -22.641 -3.617 1 89.94 397 ARG B N 1
ATOM 9751 C CA . ARG B 1 397 ? 3.672 -24.094 -3.529 1 89.94 397 ARG B CA 1
ATOM 9752 C C . ARG B 1 397 ? 4.172 -24.781 -4.797 1 89.94 397 ARG B C 1
ATOM 9754 O O . ARG B 1 397 ? 4.387 -25.984 -4.812 1 89.94 397 ARG B O 1
ATOM 9761 N N . SER B 1 398 ? 4.355 -23.938 -5.758 1 85 398 SER B N 1
ATOM 9762 C CA . SER B 1 398 ? 4.961 -24.5 -6.961 1 85 398 SER B CA 1
ATOM 9763 C C . SER B 1 398 ? 6.469 -24.656 -6.801 1 85 398 SER B C 1
ATOM 9765 O O . SER B 1 398 ? 7.125 -23.797 -6.207 1 85 398 SER B O 1
ATOM 9767 N N . GLY B 1 399 ? 7.012 -25.797 -7.203 1 82.75 399 GLY B N 1
ATOM 9768 C CA . GLY B 1 399 ? 8.438 -26.047 -7.059 1 82.75 399 GLY B CA 1
ATOM 9769 C C . GLY B 1 399 ? 8.773 -27.516 -6.906 1 82.75 399 GLY B C 1
ATOM 9770 O O . GLY B 1 399 ? 7.883 -28.375 -6.957 1 82.75 399 GLY B O 1
ATOM 9771 N N . PRO B 1 400 ? 10.031 -27.781 -6.691 1 83.62 400 PRO B N 1
ATOM 9772 C CA . PRO B 1 400 ? 10.469 -29.188 -6.594 1 83.62 400 PRO B CA 1
ATOM 9773 C C . PRO B 1 400 ? 10.086 -29.828 -5.27 1 83.62 400 PRO B C 1
ATOM 9775 O O . PRO B 1 400 ? 9.93 -29.141 -4.258 1 83.62 400 PRO B O 1
ATOM 9778 N N . ALA B 1 401 ? 9.891 -31.109 -5.309 1 89.44 401 ALA B N 1
ATOM 9779 C CA . ALA B 1 401 ? 9.484 -31.875 -4.129 1 89.44 401 ALA B CA 1
ATOM 9780 C C . ALA B 1 401 ? 10.297 -33.156 -4.004 1 89.44 401 ALA B C 1
ATOM 9782 O O . ALA B 1 401 ? 9.727 -34.25 -3.82 1 89.44 401 ALA B O 1
ATOM 9783 N N . ALA B 1 402 ? 11.594 -33.031 -4.117 1 86.81 402 ALA B N 1
ATOM 9784 C CA . ALA B 1 402 ? 12.461 -34.219 -4.027 1 86.81 402 ALA B CA 1
ATOM 9785 C C . ALA B 1 402 ? 13.57 -34 -3.002 1 86.81 402 ALA B C 1
ATOM 9787 O O . ALA B 1 402 ? 14.719 -34.344 -3.238 1 86.81 402 ALA B O 1
ATOM 9788 N N . ASN B 1 403 ? 13.172 -33.344 -1.947 1 88.31 403 ASN B N 1
ATOM 9789 C CA . ASN B 1 403 ? 14.125 -33.188 -0.848 1 88.31 403 ASN B CA 1
ATOM 9790 C C . ASN B 1 403 ? 14.531 -34.562 -0.287 1 88.31 403 ASN B C 1
ATOM 9792 O O . ASN B 1 403 ? 13.695 -35.438 -0.126 1 88.31 403 ASN B O 1
ATOM 9796 N N . ARG B 1 404 ? 15.758 -34.719 0.012 1 84.31 404 ARG B N 1
ATOM 9797 C CA . ARG B 1 404 ? 16.312 -36 0.378 1 84.31 404 ARG B CA 1
ATOM 9798 C C . ARG B 1 404 ? 15.594 -36.594 1.6 1 84.31 404 ARG B C 1
ATOM 9800 O O . ARG B 1 404 ? 15.32 -37.781 1.656 1 84.31 404 ARG B O 1
ATOM 9807 N N . THR B 1 405 ? 15.297 -35.75 2.568 1 87.44 405 THR B N 1
ATOM 9808 C CA . THR B 1 405 ? 14.672 -36.219 3.807 1 87.44 405 THR B CA 1
ATOM 9809 C C . THR B 1 405 ? 13.211 -36.594 3.57 1 87.44 405 THR B C 1
ATOM 9811 O O . THR B 1 405 ? 12.742 -37.625 4.078 1 87.44 405 THR B O 1
ATOM 9814 N N . LEU B 1 406 ? 12.492 -35.875 2.77 1 90.12 406 LEU B N 1
ATOM 9815 C CA . LEU B 1 406 ? 11.062 -36.062 2.6 1 90.12 406 LEU B CA 1
ATOM 9816 C C . LEU B 1 406 ? 10.766 -37.031 1.46 1 90.12 406 LEU B C 1
ATOM 9818 O O . LEU B 1 406 ? 9.75 -37.719 1.474 1 90.12 406 LEU B O 1
ATOM 9822 N N . PHE B 1 407 ? 11.68 -37.062 0.522 1 86.62 407 PHE B N 1
ATOM 9823 C CA . PHE B 1 407 ? 11.453 -37.875 -0.67 1 86.62 407 PHE B CA 1
ATOM 9824 C C . PHE B 1 407 ? 11.305 -39.344 -0.306 1 86.62 407 PHE B C 1
ATOM 9826 O O . PHE B 1 407 ? 10.477 -40.062 -0.878 1 86.62 407 PHE B O 1
ATOM 9833 N N . GLY B 1 408 ? 12.109 -39.812 0.632 1 86.06 408 GLY B N 1
ATOM 9834 C CA . GLY B 1 408 ? 12.055 -41.188 1.057 1 86.06 408 GLY B CA 1
ATOM 9835 C C . GLY B 1 408 ? 10.766 -41.531 1.776 1 86.06 408 GLY B C 1
ATOM 9836 O O . GLY B 1 408 ? 10.422 -42.719 1.908 1 86.06 408 GLY B O 1
ATOM 9837 N N . LEU B 1 409 ? 9.977 -40.531 2.117 1 92.19 409 LEU B N 1
ATOM 9838 C CA . LEU B 1 409 ? 8.773 -40.75 2.92 1 92.19 409 LEU B CA 1
ATOM 9839 C C . LEU B 1 409 ? 7.516 -40.562 2.076 1 92.19 409 LEU B C 1
ATOM 9841 O O . LEU B 1 409 ? 6.402 -40.75 2.574 1 92.19 409 LEU B O 1
ATOM 9845 N N . LEU B 1 410 ? 7.633 -40.312 0.813 1 91.19 410 LEU B N 1
ATOM 9846 C CA . LEU B 1 410 ? 6.496 -39.938 -0.025 1 91.19 410 LEU B CA 1
ATOM 9847 C C . LEU B 1 410 ? 5.504 -41.094 -0.127 1 91.19 410 LEU B C 1
ATOM 9849 O O . LEU B 1 410 ? 4.301 -40.875 -0.282 1 91.19 410 LEU B O 1
ATOM 9853 N N . GLU B 1 411 ? 5.996 -42.281 -0.014 1 91.38 411 GLU B N 1
ATOM 9854 C CA . GLU B 1 411 ? 5.129 -43.469 -0.161 1 91.38 411 GLU B CA 1
ATOM 9855 C C . GLU B 1 411 ? 4.438 -43.812 1.154 1 91.38 411 GLU B C 1
ATOM 9857 O O . GLU B 1 411 ? 3.566 -44.656 1.195 1 91.38 411 GLU B O 1
ATOM 9862 N N . SER B 1 412 ? 4.824 -43.125 2.182 1 92.62 412 SER B N 1
ATOM 9863 C CA . SER B 1 412 ? 4.199 -43.281 3.492 1 92.62 412 SER B CA 1
ATOM 9864 C C . SER B 1 412 ? 3.688 -41.938 4.02 1 92.62 412 SER B C 1
ATOM 9866 O O . SER B 1 412 ? 4.305 -41.344 4.898 1 92.62 412 SER B O 1
ATOM 9868 N N . PRO B 1 413 ? 2.477 -41.625 3.557 1 91.25 413 PRO B N 1
ATOM 9869 C CA . PRO B 1 413 ? 1.961 -40.312 3.877 1 91.25 413 PRO B CA 1
ATOM 9870 C C . PRO B 1 413 ? 1.882 -40.031 5.379 1 91.25 413 PRO B C 1
ATOM 9872 O O . PRO B 1 413 ? 2.088 -38.906 5.832 1 91.25 413 PRO B O 1
ATOM 9875 N N . GLU B 1 414 ? 1.608 -41.062 6.223 1 90 414 GLU B N 1
ATOM 9876 C CA . GLU B 1 414 ? 1.534 -40.906 7.672 1 90 414 GLU B CA 1
ATOM 9877 C C . GLU B 1 414 ? 2.891 -40.5 8.25 1 90 414 GLU B C 1
ATOM 9879 O O . GLU B 1 414 ? 2.986 -39.562 9.047 1 90 414 GLU B O 1
ATOM 9884 N N . ARG B 1 415 ? 3.941 -41.219 7.824 1 93.38 415 ARG B N 1
ATOM 9885 C CA . ARG B 1 415 ? 5.293 -40.906 8.273 1 93.38 415 ARG B CA 1
ATOM 9886 C C . ARG B 1 415 ? 5.758 -39.562 7.727 1 93.38 415 ARG B C 1
ATOM 9888 O O . ARG B 1 415 ? 6.488 -38.844 8.398 1 93.38 415 ARG B O 1
ATOM 9895 N N . LEU B 1 416 ? 5.367 -39.281 6.477 1 94.44 416 LEU B N 1
ATOM 9896 C CA . LEU B 1 416 ? 5.688 -38 5.867 1 94.44 416 LEU B CA 1
ATOM 9897 C C . LEU B 1 416 ? 5.141 -36.844 6.703 1 94.44 416 LEU B C 1
ATOM 9899 O O . LEU B 1 416 ? 5.863 -35.906 6.996 1 94.44 416 LEU B O 1
ATOM 9903 N N . PHE B 1 417 ? 3.914 -37 7.18 1 92.12 417 PHE B N 1
ATOM 9904 C CA . PHE B 1 417 ? 3.295 -35.938 7.93 1 92.12 417 PHE B CA 1
ATOM 9905 C C . PHE B 1 417 ? 3.916 -35.812 9.312 1 92.12 417 PHE B C 1
ATOM 9907 O O . PHE B 1 417 ? 4.051 -34.688 9.844 1 92.12 417 PHE B O 1
ATOM 9914 N N . GLU B 1 418 ? 4.262 -36.906 9.906 1 92.62 418 GLU B N 1
ATOM 9915 C CA . GLU B 1 418 ? 4.957 -36.875 11.195 1 92.62 418 GLU B CA 1
ATOM 9916 C C . GLU B 1 418 ? 6.262 -36.094 11.094 1 92.62 418 GLU B C 1
ATOM 9918 O O . GLU B 1 418 ? 6.578 -35.281 11.969 1 92.62 418 GLU B O 1
ATOM 9923 N N . GLU B 1 419 ? 6.988 -36.344 10.039 1 94.25 419 GLU B N 1
ATOM 9924 C CA . GLU B 1 419 ? 8.234 -35.625 9.805 1 94.25 419 GLU B CA 1
ATOM 9925 C C . GLU B 1 419 ? 7.988 -34.156 9.609 1 94.25 419 GLU B C 1
ATOM 9927 O O . GLU B 1 419 ? 8.734 -33.312 10.117 1 94.25 419 GLU B O 1
ATOM 9932 N N . ILE B 1 420 ? 6.953 -33.844 8.875 1 94.5 420 ILE B N 1
ATOM 9933 C CA . ILE B 1 420 ? 6.613 -32.438 8.602 1 94.5 420 ILE B CA 1
ATOM 9934 C C . ILE B 1 420 ? 6.273 -31.719 9.906 1 94.5 420 ILE B C 1
ATOM 9936 O O . ILE B 1 420 ? 6.77 -30.625 10.164 1 94.5 420 ILE B O 1
ATOM 9940 N N . GLN B 1 421 ? 5.488 -32.344 10.766 1 91.06 421 GLN B N 1
ATOM 9941 C CA . GLN B 1 421 ? 5.07 -31.734 12.023 1 91.06 421 GLN B CA 1
ATOM 9942 C C . GLN B 1 421 ? 6.262 -31.5 12.953 1 91.06 421 GLN B C 1
ATOM 9944 O O . GLN B 1 421 ? 6.324 -30.5 13.656 1 91.06 421 GLN B O 1
ATOM 9949 N N . ARG B 1 422 ? 7.195 -32.312 12.867 1 91.62 422 ARG B N 1
ATOM 9950 C CA . ARG B 1 422 ? 8.328 -32.281 13.789 1 91.62 422 ARG B CA 1
ATOM 9951 C C . ARG B 1 422 ? 9.375 -31.266 13.328 1 91.62 422 ARG B C 1
ATOM 9953 O O . ARG B 1 422 ? 9.922 -30.516 14.141 1 91.62 422 ARG B O 1
ATOM 9960 N N . ASN B 1 423 ? 9.594 -31.203 11.977 1 92.31 423 ASN B N 1
ATOM 9961 C CA . ASN B 1 423 ? 10.828 -30.531 11.578 1 92.31 423 ASN B CA 1
ATOM 9962 C C . ASN B 1 423 ? 10.562 -29.422 10.578 1 92.31 423 ASN B C 1
ATOM 9964 O O . ASN B 1 423 ? 11.422 -28.578 10.336 1 92.31 423 ASN B O 1
ATOM 9968 N N . TRP B 1 424 ? 9.438 -29.359 10.016 1 92.75 424 TRP B N 1
ATOM 9969 C CA . TRP B 1 424 ? 9.305 -28.469 8.875 1 92.75 424 TRP B CA 1
ATOM 9970 C C . TRP B 1 424 ? 8.25 -27.391 9.141 1 92.75 424 TRP B C 1
ATOM 9972 O O . TRP B 1 424 ? 8.172 -26.391 8.422 1 92.75 424 TRP B O 1
ATOM 9982 N N . ARG B 1 425 ? 7.391 -27.516 10.141 1 90.44 425 ARG B N 1
ATOM 9983 C CA . ARG B 1 425 ? 6.316 -26.562 10.398 1 90.44 425 ARG B CA 1
ATOM 9984 C C . ARG B 1 425 ? 6.812 -25.391 11.234 1 90.44 425 ARG B C 1
ATOM 9986 O O . ARG B 1 425 ? 6.066 -24.453 11.492 1 90.44 425 ARG B O 1
ATOM 9993 N N . GLY B 1 426 ? 8.078 -25.375 11.586 1 86.75 426 GLY B N 1
ATOM 9994 C CA . GLY B 1 426 ? 8.633 -24.328 12.414 1 86.75 426 GLY B CA 1
ATOM 9995 C C . GLY B 1 426 ? 8.984 -23.062 11.641 1 86.75 426 GLY B C 1
ATOM 9996 O O . GLY B 1 426 ? 9.195 -22 12.234 1 86.75 426 GLY B O 1
ATOM 9997 N N . SER B 1 427 ? 9.109 -23.141 10.336 1 88.88 427 SER B N 1
ATOM 9998 C CA . SER B 1 427 ? 9.43 -21.984 9.5 1 88.88 427 SER B CA 1
ATOM 9999 C C . SER B 1 427 ? 8.461 -21.875 8.328 1 88.88 427 SER B C 1
ATOM 10001 O O . SER B 1 427 ? 7.945 -22.875 7.84 1 88.88 427 SER B O 1
ATOM 10003 N N . GLU B 1 428 ? 8.234 -20.656 7.906 1 90.44 428 GLU B N 1
ATOM 10004 C CA . GLU B 1 428 ? 7.312 -20.422 6.801 1 90.44 428 GLU B CA 1
ATOM 10005 C C . GLU B 1 428 ? 7.809 -21.078 5.52 1 90.44 428 GLU B C 1
ATOM 10007 O O . GLU B 1 428 ? 7.027 -21.688 4.781 1 90.44 428 GLU B O 1
ATOM 10012 N N . SER B 1 429 ? 9.094 -21.031 5.246 1 89.81 429 SER B N 1
ATOM 10013 C CA . SER B 1 429 ? 9.656 -21.672 4.062 1 89.81 429 SER B CA 1
ATOM 10014 C C . SER B 1 429 ? 9.562 -23.188 4.16 1 89.81 429 SER B C 1
ATOM 10016 O O . SER B 1 429 ? 9.297 -23.859 3.166 1 89.81 429 SER B O 1
ATOM 10018 N N . GLY B 1 430 ? 9.812 -23.625 5.344 1 91.94 430 GLY B N 1
ATOM 10019 C CA . GLY B 1 430 ? 9.703 -25.062 5.559 1 91.94 430 GLY B CA 1
ATOM 10020 C C . GLY B 1 430 ? 8.297 -25.594 5.316 1 91.94 430 GLY B C 1
ATOM 10021 O O . GLY B 1 430 ? 8.133 -26.672 4.742 1 91.94 430 GLY B O 1
ATOM 10022 N N . MET B 1 431 ? 7.32 -24.859 5.711 1 94.06 431 MET B N 1
ATOM 10023 C CA . MET B 1 431 ? 5.926 -25.266 5.547 1 94.06 431 MET B CA 1
ATOM 10024 C C . MET B 1 431 ? 5.566 -25.391 4.07 1 94.06 431 MET B C 1
ATOM 10026 O O . MET B 1 431 ? 4.934 -26.375 3.66 1 94.06 431 MET B O 1
ATOM 10030 N N . VAL B 1 432 ? 6.027 -24.484 3.273 1 94.38 432 VAL B N 1
ATOM 10031 C CA . VAL B 1 432 ? 5.688 -24.5 1.854 1 94.38 432 VAL B CA 1
ATOM 10032 C C . VAL B 1 432 ? 6.453 -25.609 1.149 1 94.38 432 VAL B C 1
ATOM 10034 O O . VAL B 1 432 ? 5.906 -26.297 0.279 1 94.38 432 VAL B O 1
ATOM 10037 N N . ARG B 1 433 ? 7.688 -25.766 1.529 1 93.56 433 ARG B N 1
ATOM 10038 C CA . ARG B 1 433 ? 8.461 -26.875 0.97 1 93.56 433 ARG B CA 1
ATOM 10039 C C . ARG B 1 433 ? 7.84 -28.219 1.322 1 93.56 433 ARG B C 1
ATOM 10041 O O . ARG B 1 433 ? 7.758 -29.109 0.476 1 93.56 433 ARG B O 1
ATOM 10048 N N . ALA B 1 434 ? 7.387 -28.328 2.545 1 95.56 434 ALA B N 1
ATOM 10049 C CA . ALA B 1 434 ? 6.699 -29.547 2.979 1 95.56 434 ALA B CA 1
ATOM 10050 C C . ALA B 1 434 ? 5.395 -29.734 2.217 1 95.56 434 ALA B C 1
ATOM 10052 O O . ALA B 1 434 ? 5.031 -30.859 1.869 1 95.56 434 ALA B O 1
ATOM 10053 N N . ALA B 1 435 ? 4.68 -28.641 2.023 1 95.25 435 ALA B N 1
ATOM 10054 C CA . ALA B 1 435 ? 3.434 -28.688 1.262 1 95.25 435 ALA B CA 1
ATOM 10055 C C . ALA B 1 435 ? 3.66 -29.297 -0.124 1 95.25 435 ALA B C 1
ATOM 10057 O O . ALA B 1 435 ? 2.857 -30.094 -0.596 1 95.25 435 ALA B O 1
ATOM 10058 N N . ARG B 1 436 ? 4.758 -28.953 -0.749 1 93.38 436 ARG B N 1
ATOM 10059 C CA . ARG B 1 436 ? 5.098 -29.5 -2.059 1 93.38 436 ARG B CA 1
ATOM 10060 C C . ARG B 1 436 ? 5.27 -31.016 -1.995 1 93.38 436 ARG B C 1
ATOM 10062 O O . ARG B 1 436 ? 4.852 -31.734 -2.908 1 93.38 436 ARG B O 1
ATOM 10069 N N . HIS B 1 437 ? 5.855 -31.422 -0.963 1 94.44 437 HIS B N 1
ATOM 10070 C CA . HIS B 1 437 ? 6.121 -32.844 -0.822 1 94.44 437 HIS B CA 1
ATOM 10071 C C . HIS B 1 437 ? 4.84 -33.625 -0.526 1 94.44 437 HIS B C 1
ATOM 10073 O O . HIS B 1 437 ? 4.703 -34.781 -0.923 1 94.44 437 HIS B O 1
ATOM 10079 N N . LEU B 1 438 ? 3.91 -33 0.178 1 95.5 438 LEU B N 1
ATOM 10080 C CA . LEU B 1 438 ? 2.6 -33.625 0.355 1 95.5 438 LEU B CA 1
ATOM 10081 C C . LEU B 1 438 ? 1.893 -33.781 -0.986 1 95.5 438 LEU B C 1
ATOM 10083 O O . LEU B 1 438 ? 1.254 -34.812 -1.232 1 95.5 438 LEU B O 1
ATOM 10087 N N . GLU B 1 439 ? 2.02 -32.844 -1.813 1 93.19 439 GLU B N 1
ATOM 10088 C CA . GLU B 1 439 ? 1.417 -32.906 -3.141 1 93.19 439 GLU B CA 1
ATOM 10089 C C . GLU B 1 439 ? 2.09 -34 -3.986 1 93.19 439 GLU B C 1
ATOM 10091 O O . GLU B 1 439 ? 1.431 -34.656 -4.781 1 93.19 439 GLU B O 1
ATOM 10096 N N . ALA B 1 440 ? 3.402 -34.062 -3.828 1 91.56 440 ALA B N 1
ATOM 10097 C CA . ALA B 1 440 ? 4.113 -35.156 -4.516 1 91.56 440 ALA B CA 1
ATOM 10098 C C . ALA B 1 440 ? 3.611 -36.531 -4.059 1 91.56 440 ALA B C 1
ATOM 10100 O O . ALA B 1 440 ? 3.471 -37.438 -4.871 1 91.56 440 ALA B O 1
ATOM 10101 N N . ALA B 1 441 ? 3.387 -36.656 -2.777 1 94.38 441 ALA B N 1
ATOM 10102 C CA . ALA B 1 441 ? 2.826 -37.906 -2.254 1 94.38 441 ALA B CA 1
ATOM 10103 C C . ALA B 1 441 ? 1.451 -38.188 -2.854 1 94.38 441 ALA B C 1
ATOM 10105 O O . ALA B 1 441 ? 1.125 -39.312 -3.172 1 94.38 441 ALA B O 1
ATOM 10106 N N . ALA B 1 442 ? 0.637 -37.156 -2.939 1 94.06 442 ALA B N 1
ATOM 10107 C CA . ALA B 1 442 ? -0.681 -37.281 -3.555 1 94.06 442 ALA B CA 1
ATOM 10108 C C . ALA B 1 442 ? -0.564 -37.719 -5.008 1 94.06 442 ALA B C 1
ATOM 10110 O O . ALA B 1 442 ? -1.375 -38.531 -5.484 1 94.06 442 ALA B O 1
ATOM 10111 N N . GLN B 1 443 ? 0.411 -37.219 -5.668 1 91.31 443 GLN B N 1
ATOM 10112 C CA . GLN B 1 443 ? 0.621 -37.594 -7.066 1 91.31 443 GLN B CA 1
ATOM 10113 C C . GLN B 1 443 ? 0.968 -39.062 -7.203 1 91.31 443 GLN B C 1
ATOM 10115 O O . GLN B 1 443 ? 0.599 -39.719 -8.188 1 91.31 443 GLN B O 1
ATOM 10120 N N . ILE B 1 444 ? 1.704 -39.562 -6.27 1 93 444 ILE B N 1
ATOM 10121 C CA . ILE B 1 444 ? 2.02 -41 -6.277 1 93 444 ILE B CA 1
ATOM 10122 C C . ILE B 1 444 ? 0.733 -41.812 -6.172 1 93 444 ILE B C 1
ATOM 10124 O O . ILE B 1 444 ? 0.568 -42.812 -6.871 1 93 444 ILE B O 1
ATOM 10128 N N . LEU B 1 445 ? -0.152 -41.375 -5.328 1 93.88 445 LEU B N 1
ATOM 10129 C CA . LEU B 1 445 ? -1.439 -42.062 -5.203 1 93.88 445 LEU B CA 1
ATOM 10130 C C . LEU B 1 445 ? -2.23 -41.969 -6.504 1 93.88 445 LEU B C 1
ATOM 10132 O O . LEU B 1 445 ? -2.865 -42.938 -6.918 1 93.88 445 LEU B O 1
ATOM 10136 N N . ILE B 1 446 ? -2.182 -40.875 -7.133 1 93.75 446 ILE B N 1
ATOM 10137 C CA . ILE B 1 446 ? -2.871 -40.656 -8.398 1 93.75 446 ILE B CA 1
ATOM 10138 C C . ILE B 1 446 ? -2.256 -41.562 -9.477 1 93.75 446 ILE B C 1
ATOM 10140 O O . ILE B 1 446 ? -2.975 -42.156 -10.273 1 93.75 446 ILE B O 1
ATOM 10144 N N . ALA B 1 447 ? -0.925 -41.594 -9.484 1 93.31 447 ALA B N 1
ATOM 10145 C CA . ALA B 1 447 ? -0.23 -42.469 -10.43 1 93.31 447 ALA B CA 1
ATOM 10146 C C . ALA B 1 447 ? -0.676 -43.938 -10.273 1 93.31 447 ALA B C 1
ATOM 10148 O O . ALA B 1 447 ? -0.835 -44.656 -11.258 1 93.31 447 ALA B O 1
ATOM 10149 N N . LYS B 1 448 ? -0.875 -44.344 -9.055 1 92.75 448 LYS B N 1
ATOM 10150 C CA . LYS B 1 448 ? -1.343 -45.688 -8.797 1 92.75 448 LYS B CA 1
ATOM 1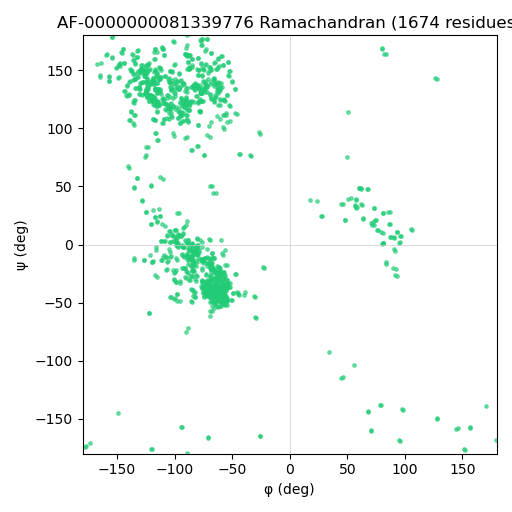0151 C C . LYS B 1 448 ? -2.75 -45.906 -9.344 1 92.75 448 LYS B C 1
ATOM 10153 O O . LYS B 1 448 ? -3.072 -46.969 -9.836 1 92.75 448 LYS B O 1
ATOM 10158 N N . MET B 1 449 ? -3.543 -44.906 -9.203 1 92.75 449 MET B N 1
ATOM 10159 C CA . MET B 1 449 ? -4.883 -44.969 -9.781 1 92.75 449 MET B CA 1
ATOM 10160 C C . MET B 1 449 ? -4.809 -45.156 -11.289 1 92.75 449 MET B C 1
ATOM 10162 O O . MET B 1 449 ? -5.543 -46 -11.852 1 92.75 449 MET B O 1
ATOM 10166 N N . VAL B 1 450 ? -3.965 -44.438 -11.945 1 94.44 450 VAL B N 1
ATOM 10167 C CA . VAL B 1 450 ? -3.799 -44.531 -13.391 1 94.44 450 VAL B CA 1
ATOM 10168 C C . VAL B 1 450 ? -3.252 -45.906 -13.766 1 94.44 450 VAL B C 1
ATOM 10170 O O . VAL B 1 450 ? -3.691 -46.5 -14.742 1 94.44 450 VAL B O 1
ATOM 10173 N N . GLU B 1 451 ? -2.291 -46.375 -12.992 1 92.56 451 GLU B N 1
ATOM 10174 C CA . GLU B 1 451 ? -1.729 -47.688 -13.227 1 92.56 451 GLU B CA 1
ATOM 10175 C C . GLU B 1 451 ? -2.809 -48.781 -13.164 1 92.56 451 GLU B C 1
ATOM 10177 O O . GLU B 1 451 ? -2.824 -49.688 -13.984 1 92.56 451 GLU B O 1
ATOM 10182 N N . ASN B 1 452 ? -3.637 -48.594 -12.195 1 91.38 452 ASN B N 1
ATOM 10183 C CA . ASN B 1 452 ? -4.742 -49.562 -12.062 1 91.38 452 ASN B CA 1
ATOM 10184 C C . ASN B 1 452 ? -5.68 -49.5 -13.266 1 91.38 452 ASN B C 1
ATOM 10186 O O . ASN B 1 452 ? -6.156 -50.531 -13.742 1 91.38 452 ASN B O 1
ATOM 10190 N N . MET B 1 453 ? -5.898 -48.375 -13.719 1 92.5 453 MET B N 1
ATOM 10191 C CA . MET B 1 453 ? -6.754 -48.156 -14.883 1 92.5 453 MET B CA 1
ATOM 10192 C C . MET B 1 453 ? -6.133 -48.781 -16.125 1 92.5 453 MET B C 1
ATOM 10194 O O . MET B 1 453 ? -6.84 -49.406 -16.953 1 92.5 453 MET B O 1
ATOM 10198 N N . CYS B 1 454 ? -4.828 -48.719 -16.297 1 92.56 454 CYS B N 1
ATOM 10199 C CA . CYS B 1 454 ? -4.121 -49.125 -17.5 1 92.56 454 CYS B CA 1
ATOM 10200 C C . CYS B 1 454 ? -3.756 -50.594 -17.438 1 92.56 454 CYS B C 1
ATOM 10202 O O . CYS B 1 454 ? -3.236 -51.156 -18.406 1 92.56 454 CYS B O 1
ATOM 10204 N N . GLU B 1 455 ? -4.035 -51.219 -16.359 1 90.06 455 GLU B N 1
ATOM 10205 C CA . GLU B 1 455 ? -3.68 -52.656 -16.219 1 90.06 455 GLU B CA 1
ATOM 10206 C C . GLU B 1 455 ? -4.309 -53.5 -17.328 1 90.06 455 GLU B C 1
ATOM 10208 O O . GLU B 1 455 ? -5.523 -53.438 -17.531 1 90.06 455 GLU B O 1
ATOM 10213 N N . GLY B 1 456 ? -3.52 -54.219 -18.047 1 87.94 456 GLY B N 1
ATOM 10214 C CA . GLY B 1 456 ? -3.979 -55.094 -19.109 1 87.94 456 GLY B CA 1
ATOM 10215 C C . GLY B 1 456 ? -4.273 -54.375 -20.406 1 87.94 456 GLY B C 1
ATOM 10216 O O . GLY B 1 456 ? -4.695 -54.969 -21.391 1 87.94 456 GLY B O 1
ATOM 10217 N N . LYS B 1 457 ? -4.078 -53.094 -20.438 1 92.06 457 LYS B N 1
ATOM 10218 C CA . LYS B 1 457 ? -4.461 -52.312 -21.625 1 92.06 457 LYS B CA 1
ATOM 10219 C C . LYS B 1 457 ? -3.238 -51.688 -22.281 1 92.06 457 LYS B C 1
ATOM 10221 O O . LYS B 1 457 ? -3.363 -51 -23.297 1 92.06 457 LYS B O 1
ATOM 10226 N N . THR B 1 458 ? -2.045 -51.875 -21.719 1 93.81 458 THR B N 1
ATOM 10227 C CA . THR B 1 458 ? -0.831 -51.25 -22.234 1 93.81 458 THR B CA 1
ATOM 10228 C C . THR B 1 458 ? -0.151 -52.156 -23.25 1 93.81 458 THR B C 1
ATOM 10230 O O . THR B 1 458 ? -0.498 -53.344 -23.359 1 93.81 458 THR B O 1
ATOM 10233 N N . LEU B 1 459 ? 0.764 -51.562 -24.016 1 92.56 459 LEU B N 1
ATOM 10234 C CA . LEU B 1 459 ? 1.511 -52.312 -25.031 1 92.56 459 LEU B CA 1
ATOM 10235 C C . LEU B 1 459 ? 2.475 -53.281 -24.391 1 92.56 459 LEU B C 1
ATOM 10237 O O . LEU B 1 459 ? 3.141 -52.969 -23.406 1 92.56 459 LEU B O 1
ATOM 10241 N N . THR B 1 460 ? 2.459 -54.531 -24.797 1 89.25 460 THR B N 1
ATOM 10242 C CA . THR B 1 460 ? 3.408 -55.562 -24.375 1 89.25 460 THR B CA 1
ATOM 10243 C C . THR B 1 460 ? 4.074 -56.219 -25.578 1 89.25 460 THR B C 1
ATOM 10245 O O . THR B 1 460 ? 3.496 -56.25 -26.672 1 89.25 460 THR B O 1
ATOM 10248 N N . LEU B 1 461 ? 5.27 -56.562 -25.422 1 86.69 461 LEU B N 1
ATOM 10249 C CA . LEU B 1 461 ? 5.969 -57.281 -26.484 1 86.69 461 LEU B CA 1
ATOM 10250 C C . LEU B 1 461 ? 5.785 -58.781 -26.328 1 86.69 461 LEU B C 1
ATOM 10252 O O . LEU B 1 461 ? 6.242 -59.375 -25.359 1 86.69 461 LEU B O 1
ATOM 10256 N N . PRO B 1 462 ? 4.98 -59.344 -27.219 1 78 462 PRO B N 1
ATOM 10257 C CA . PRO B 1 462 ? 4.754 -60.781 -27.125 1 78 462 PRO B CA 1
ATOM 10258 C C . PRO B 1 462 ? 6.031 -61.594 -27.312 1 78 462 PRO B C 1
ATOM 10260 O O . PRO B 1 462 ? 7.051 -61.062 -27.75 1 78 462 PRO B O 1
ATOM 10263 N N . GLU B 1 463 ? 6.023 -62.812 -26.859 1 73.12 463 GLU B N 1
ATOM 10264 C CA . GLU B 1 463 ? 7.168 -63.719 -27.047 1 73.12 463 GLU B CA 1
ATOM 10265 C C . GLU B 1 463 ? 7.516 -63.875 -28.516 1 73.12 463 GLU B C 1
ATOM 10267 O O . GLU B 1 463 ? 6.621 -63.969 -29.359 1 73.12 463 GLU B O 1
ATOM 10272 N N . PRO B 1 464 ? 8.805 -63.562 -28.875 1 60.97 464 PRO B N 1
ATOM 10273 C CA . PRO B 1 464 ? 9.195 -63.625 -30.281 1 60.97 464 PRO B CA 1
ATOM 10274 C C . PRO B 1 464 ? 8.836 -64.938 -30.922 1 60.97 464 PRO B C 1
ATOM 10276 O O . PRO B 1 464 ? 8.891 -66 -30.281 1 60.97 464 PRO B O 1
ATOM 10279 N N . ASN B 1 465 ? 8.016 -65 -31.953 1 56 465 ASN B N 1
ATOM 10280 C CA . ASN B 1 465 ? 7.879 -66.188 -32.781 1 56 465 ASN B CA 1
ATOM 10281 C C . ASN B 1 465 ? 9.203 -66.562 -33.438 1 56 465 ASN B C 1
ATOM 10283 O O . ASN B 1 465 ? 9.828 -65.75 -34.094 1 56 465 ASN B O 1
ATOM 10287 N N . PRO B 1 466 ? 9.922 -67.625 -33.062 1 52.25 466 PRO B N 1
ATOM 10288 C CA . PRO B 1 466 ? 11.227 -68.062 -33.594 1 52.25 466 PRO B CA 1
ATOM 10289 C C . PRO B 1 466 ? 11.344 -67.875 -35.094 1 52.25 466 PRO B C 1
ATOM 10291 O O . PRO B 1 466 ? 12.453 -67.75 -35.625 1 52.25 466 PRO B O 1
ATOM 10294 N N . LYS B 1 467 ? 10.414 -68.125 -35.906 1 54.12 467 LYS B N 1
ATOM 10295 C CA . LYS B 1 467 ? 10.5 -68.125 -37.375 1 54.12 467 LYS B CA 1
ATOM 10296 C C . LYS B 1 467 ? 10.508 -66.688 -37.938 1 54.12 467 LYS B C 1
ATOM 10298 O O . LYS B 1 467 ? 10.734 -66.5 -39.156 1 54.12 467 LYS B O 1
ATOM 10303 N N . SER B 1 468 ? 10.172 -65.688 -37.125 1 49.56 468 SER B N 1
ATOM 10304 C CA . SER B 1 468 ? 9.938 -64.375 -37.75 1 49.56 468 SER B CA 1
ATOM 10305 C C . SER B 1 468 ? 11.039 -63.406 -37.375 1 49.56 468 SER B C 1
ATOM 10307 O O . SER B 1 468 ? 11.055 -62.875 -36.281 1 49.56 468 SER B O 1
ATOM 10309 N N . SER B 1 469 ? 12.25 -63.656 -37.594 1 51.94 469 SER B N 1
ATOM 10310 C CA . SER B 1 469 ? 13.289 -62.656 -37.438 1 51.94 469 SER B CA 1
ATOM 10311 C C . SER B 1 469 ? 12.992 -61.406 -38.281 1 51.94 469 SER B C 1
ATOM 10313 O O . SER B 1 469 ? 12.695 -61.531 -39.469 1 51.94 469 SER B O 1
ATOM 10315 N N . SER B 1 470 ? 12.68 -60.219 -37.656 1 58.78 470 SER B N 1
ATOM 10316 C CA . SER B 1 470 ? 12.438 -59 -38.406 1 58.78 470 SER B CA 1
ATOM 10317 C C . SER B 1 470 ? 13.5 -58.781 -39.5 1 58.78 470 SER B C 1
ATOM 10319 O O . SER B 1 470 ? 14.695 -58.906 -39.219 1 58.78 470 SER B O 1
ATOM 10321 N N . LYS B 1 471 ? 13.102 -58.875 -40.719 1 69.5 471 LYS B N 1
ATOM 10322 C CA . LYS B 1 471 ? 13.938 -58.688 -41.906 1 69.5 471 LYS B CA 1
ATOM 10323 C C . LYS B 1 471 ? 14.562 -57.312 -41.906 1 69.5 471 LYS B C 1
ATOM 10325 O O . LYS B 1 471 ? 15.516 -57.062 -42.656 1 69.5 471 LYS B O 1
ATOM 10330 N N . PHE B 1 472 ? 14.109 -56.375 -40.906 1 80.62 472 PHE B N 1
ATOM 10331 C CA . PHE B 1 472 ? 14.602 -55 -40.969 1 80.62 472 PHE B CA 1
ATOM 10332 C C . PHE B 1 472 ? 15.484 -54.688 -39.75 1 80.62 472 PHE B C 1
ATOM 10334 O O . PHE B 1 472 ? 15.273 -55.25 -38.656 1 80.62 472 PHE B O 1
ATOM 10341 N N . ASN B 1 473 ? 16.516 -53.938 -39.969 1 87.62 473 ASN B N 1
ATOM 10342 C CA . ASN B 1 473 ? 17.438 -53.594 -38.906 1 87.62 473 ASN B CA 1
ATOM 10343 C C . ASN B 1 473 ? 17.219 -52.125 -38.469 1 87.62 473 ASN B C 1
ATOM 10345 O O . ASN B 1 473 ? 17.828 -51.688 -37.469 1 87.62 473 ASN B O 1
ATOM 10349 N N . GLU B 1 474 ? 16.312 -51.438 -39.188 1 91.88 474 GLU B N 1
ATOM 10350 C CA . GLU B 1 474 ? 16.062 -50.031 -38.875 1 91.88 474 GLU B CA 1
ATOM 10351 C C . GLU B 1 474 ? 14.625 -49.625 -39.188 1 91.88 474 GLU B C 1
ATOM 10353 O O . GLU B 1 474 ? 14.016 -50.156 -40.094 1 91.88 474 GLU B O 1
ATOM 10358 N N . VAL B 1 475 ? 14.07 -48.812 -38.406 1 93.31 475 VAL B N 1
ATOM 10359 C CA . VAL B 1 475 ? 12.742 -48.281 -38.656 1 93.31 475 VAL B CA 1
ATOM 10360 C C . VAL B 1 475 ? 12.703 -46.812 -38.25 1 93.31 475 VAL B C 1
ATOM 10362 O O . VAL B 1 475 ? 13.312 -46.406 -37.25 1 93.31 475 VAL B O 1
ATOM 10365 N N . THR B 1 476 ? 12.109 -45.969 -39.031 1 95.25 476 THR B N 1
ATOM 10366 C CA . THR B 1 476 ? 11.859 -44.562 -38.719 1 95.25 476 THR B CA 1
ATOM 10367 C C . THR B 1 476 ? 10.359 -44.281 -38.719 1 95.25 476 THR B C 1
ATOM 10369 O O . THR B 1 476 ? 9.664 -44.594 -39.688 1 95.25 476 THR B O 1
ATOM 10372 N N . VAL B 1 477 ? 9.906 -43.781 -37.656 1 95.44 477 VAL B N 1
ATOM 10373 C CA . VAL B 1 477 ? 8.5 -43.469 -37.531 1 95.44 477 VAL B CA 1
ATOM 10374 C C . VAL B 1 477 ? 8.336 -41.938 -37.406 1 95.44 477 VAL B C 1
ATOM 10376 O O . VAL B 1 477 ? 9.094 -41.281 -36.719 1 95.44 477 VAL B O 1
ATOM 10379 N N . PHE B 1 478 ? 7.379 -41.344 -38.156 1 96.38 478 PHE B N 1
ATOM 10380 C CA . PHE B 1 478 ? 7.039 -39.938 -38.094 1 96.38 478 PHE B CA 1
ATOM 10381 C C . PHE B 1 478 ? 5.621 -39.719 -37.594 1 96.38 478 PHE B C 1
ATOM 10383 O O . PHE B 1 478 ? 4.707 -40.469 -37.938 1 96.38 478 PHE B O 1
ATOM 10390 N N . ALA B 1 479 ? 5.457 -38.812 -36.688 1 96.25 479 ALA B N 1
ATOM 10391 C CA . ALA B 1 479 ? 4.145 -38.531 -36.125 1 96.25 479 ALA B CA 1
ATOM 10392 C C . ALA B 1 479 ? 3.816 -37.031 -36.281 1 96.25 479 ALA B C 1
ATOM 10394 O O . ALA B 1 479 ? 4.715 -36.188 -36.281 1 96.25 479 ALA B O 1
ATOM 10395 N N . PRO B 1 480 ? 2.533 -36.688 -36.469 1 96.81 480 PRO B N 1
ATOM 10396 C CA . PRO B 1 480 ? 2.104 -35.281 -36.469 1 96.81 480 PRO B CA 1
ATOM 10397 C C . PRO B 1 480 ? 2.027 -34.688 -35.062 1 96.81 480 PRO B C 1
ATOM 10399 O O . PRO B 1 480 ? 2.256 -35.375 -34.094 1 96.81 480 PRO B O 1
ATOM 10402 N N . ALA B 1 481 ? 1.807 -33.375 -34.969 1 96.31 481 ALA B N 1
ATOM 10403 C CA . ALA B 1 481 ? 1.488 -32.719 -33.719 1 96.31 481 ALA B CA 1
ATOM 10404 C C . ALA B 1 481 ? -0.018 -32.688 -33.469 1 96.31 481 ALA B C 1
ATOM 10406 O O . ALA B 1 481 ? -0.778 -33.344 -34.188 1 96.31 481 ALA B O 1
ATOM 10407 N N . ARG B 1 482 ? -0.424 -32.125 -32.406 1 96.12 482 ARG B N 1
ATOM 10408 C CA . ARG B 1 482 ? -1.857 -32.062 -32.125 1 96.12 482 ARG B CA 1
ATOM 10409 C C . ARG B 1 482 ? -2.299 -30.641 -31.812 1 96.12 482 ARG B C 1
ATOM 10411 O O . ARG B 1 482 ? -1.527 -29.859 -31.25 1 96.12 482 ARG B O 1
ATOM 10418 N N . CYS B 1 483 ? -3.533 -30.359 -32.125 1 95.94 483 CYS B N 1
ATOM 10419 C CA . CYS B 1 483 ? -4.23 -29.141 -31.75 1 95.94 483 CYS B CA 1
ATOM 10420 C C . CYS B 1 483 ? -5.312 -29.438 -30.719 1 95.94 483 CYS B C 1
ATOM 10422 O O . CYS B 1 483 ? -6.148 -30.312 -30.922 1 95.94 483 CYS B O 1
ATOM 10424 N N . ASP B 1 484 ? -5.242 -28.766 -29.641 1 94.56 484 ASP B N 1
ATOM 10425 C CA . ASP B 1 484 ? -6.301 -28.922 -28.656 1 94.56 484 ASP B CA 1
ATOM 10426 C C . ASP B 1 484 ? -7.453 -27.969 -28.922 1 94.56 484 ASP B C 1
ATOM 10428 O O . ASP B 1 484 ? -7.289 -26.75 -28.812 1 94.56 484 ASP B O 1
ATOM 10432 N N . LEU B 1 485 ? -8.602 -28.438 -29.156 1 95.25 485 LEU B N 1
ATOM 10433 C CA . LEU B 1 485 ? -9.742 -27.641 -29.594 1 95.25 485 LEU B CA 1
ATOM 10434 C C . LEU B 1 485 ? -10.656 -27.328 -28.422 1 95.25 485 LEU B C 1
ATOM 10436 O O . LEU B 1 485 ? -11.148 -26.203 -28.297 1 95.25 485 LEU B O 1
ATOM 10440 N N . PHE B 1 486 ? -10.93 -28.328 -27.641 1 95.31 486 PHE B N 1
ATOM 10441 C CA . PHE B 1 486 ? -11.898 -28.109 -26.578 1 95.31 486 PHE B CA 1
ATOM 10442 C C . PHE B 1 486 ? -11.828 -29.219 -25.547 1 95.31 486 PHE B C 1
ATOM 10444 O O . PHE B 1 486 ? -11.594 -30.391 -25.875 1 95.31 486 PHE B O 1
ATOM 10451 N N . GLY B 1 487 ? -12.039 -28.844 -24.297 1 93 487 GLY B N 1
ATOM 10452 C CA . GLY B 1 487 ? -12.148 -29.812 -23.234 1 93 487 GLY B CA 1
ATOM 10453 C C . GLY B 1 487 ? -10.82 -30.094 -22.531 1 93 487 GLY B C 1
ATOM 10454 O O . GLY B 1 487 ? -10.711 -31.031 -21.75 1 93 487 GLY B O 1
ATOM 10455 N N . GLY B 1 488 ? -9.875 -29.344 -22.781 1 89.75 488 GLY B N 1
ATOM 10456 C CA . GLY B 1 488 ? -8.594 -29.516 -22.109 1 89.75 488 GLY B CA 1
ATOM 10457 C C . GLY B 1 488 ? -8.719 -29.609 -20.609 1 89.75 488 GLY B C 1
ATOM 10458 O O . GLY B 1 488 ? -9.586 -28.969 -20.016 1 89.75 488 GLY B O 1
ATOM 10459 N N . TRP B 1 489 ? -7.891 -30.516 -19.984 1 90.25 489 TRP B N 1
ATOM 10460 C CA . TRP B 1 489 ? -7.805 -30.75 -18.547 1 90.25 489 TRP B CA 1
ATOM 10461 C C . TRP B 1 489 ? -8.758 -31.859 -18.125 1 90.25 489 TRP B C 1
ATOM 10463 O O . TRP B 1 489 ? -8.586 -32.469 -17.062 1 90.25 489 TRP B O 1
ATOM 10473 N N . LEU B 1 490 ? -9.828 -32.031 -18.906 1 92.88 490 LEU B N 1
ATOM 10474 C CA . LEU B 1 490 ? -10.711 -33.156 -18.594 1 92.88 490 LEU B CA 1
ATOM 10475 C C . LEU B 1 490 ? -10 -34.5 -18.859 1 92.88 490 LEU B C 1
ATOM 10477 O O . LEU B 1 490 ? -10.508 -35.562 -18.484 1 92.88 490 LEU B O 1
ATOM 10481 N N . ASP B 1 491 ? -8.852 -34.469 -19.422 1 94.81 491 ASP B N 1
ATOM 10482 C CA . ASP B 1 491 ? -8.055 -35.656 -19.688 1 94.81 491 ASP B CA 1
ATOM 10483 C C . ASP B 1 491 ? -7.062 -35.938 -18.562 1 94.81 491 ASP B C 1
ATOM 10485 O O . ASP B 1 491 ? -6.43 -37 -18.531 1 94.81 491 ASP B O 1
ATOM 10489 N N . THR B 1 492 ? -6.926 -35.031 -17.641 1 92.88 492 THR B N 1
ATOM 10490 C CA . THR B 1 492 ? -5.84 -35.062 -16.672 1 92.88 492 THR B CA 1
ATOM 10491 C C . THR B 1 492 ? -6.23 -35.875 -15.438 1 92.88 492 THR B C 1
ATOM 10493 O O . THR B 1 492 ? -7.281 -35.625 -14.836 1 92.88 492 THR B O 1
ATOM 10496 N N . PRO B 1 493 ? -5.477 -36.875 -15.156 1 93.31 493 PRO B N 1
ATOM 10497 C CA . PRO B 1 493 ? -5.719 -37.5 -13.859 1 93.31 493 PRO B CA 1
ATOM 10498 C C . PRO B 1 493 ? -5.391 -36.594 -12.68 1 93.31 493 PRO B C 1
ATOM 10500 O O . PRO B 1 493 ? -4.395 -35.844 -12.727 1 93.31 493 PRO B O 1
ATOM 10503 N N . PRO B 1 494 ? -6.129 -36.469 -11.656 1 92.19 494 PRO B N 1
ATOM 10504 C CA . PRO B 1 494 ? -7.242 -37.375 -11.336 1 92.19 494 PRO B CA 1
ATOM 10505 C C . PRO B 1 494 ? -8.594 -36.812 -11.797 1 92.19 494 PRO B C 1
ATOM 10507 O O . PRO B 1 494 ? -9.641 -37.375 -11.469 1 92.19 494 PRO B O 1
ATOM 10510 N N . ILE B 1 495 ? -8.609 -35.781 -12.5 1 91.06 495 ILE B N 1
ATOM 10511 C CA . ILE B 1 495 ? -9.82 -35.031 -12.805 1 91.06 495 ILE B CA 1
ATOM 10512 C C . ILE B 1 495 ? -10.82 -35.938 -13.531 1 91.06 495 ILE B C 1
ATOM 10514 O O . ILE B 1 495 ? -11.984 -36 -13.156 1 91.06 495 ILE B O 1
ATOM 10518 N N . PHE B 1 496 ? -10.398 -36.656 -14.547 1 92.88 496 PHE B N 1
ATOM 10519 C CA . PHE B 1 496 ? -11.336 -37.406 -15.391 1 92.88 496 PHE B CA 1
ATOM 10520 C C . PHE B 1 496 ? -11.961 -38.562 -14.641 1 92.88 496 PHE B C 1
ATOM 10522 O O . PHE B 1 496 ? -13 -39.094 -15.039 1 92.88 496 PHE B O 1
ATOM 10529 N N . PHE B 1 497 ? -11.328 -39 -13.531 1 90.69 497 PHE B N 1
ATOM 10530 C CA . PHE B 1 497 ? -11.891 -40.125 -12.75 1 90.69 497 PHE B CA 1
ATOM 10531 C C . PHE B 1 497 ? -13.195 -39.688 -12.086 1 90.69 497 PHE B C 1
ATOM 10533 O O . PHE B 1 497 ? -13.984 -40.562 -11.672 1 90.69 497 PHE B O 1
ATOM 10540 N N . ASP B 1 498 ? -13.43 -38.406 -11.977 1 85.94 498 ASP B N 1
ATOM 10541 C CA . ASP B 1 498 ? -14.609 -37.906 -11.266 1 85.94 498 ASP B CA 1
ATOM 10542 C C . ASP B 1 498 ? -15.781 -37.719 -12.227 1 85.94 498 ASP B C 1
ATOM 10544 O O . ASP B 1 498 ? -16.875 -37.344 -11.805 1 85.94 498 ASP B O 1
ATOM 10548 N N . PHE B 1 499 ? -15.562 -37.969 -13.477 1 88.56 499 PHE B N 1
ATOM 10549 C CA . PHE B 1 499 ? -16.609 -37.844 -14.477 1 88.56 499 PHE B CA 1
ATOM 10550 C C . PHE B 1 499 ? -17 -39.188 -15.039 1 88.56 499 PHE B C 1
ATOM 10552 O O . PHE B 1 499 ? -16.188 -40.125 -15.039 1 88.56 499 PHE B O 1
ATOM 10559 N N . GLU B 1 500 ? -18.219 -39.344 -15.445 1 87.25 500 GLU B N 1
ATOM 10560 C CA . GLU B 1 500 ? -18.641 -40.562 -16.125 1 87.25 500 GLU B CA 1
ATOM 10561 C C . GLU B 1 500 ? -17.969 -40.688 -17.484 1 87.25 500 GLU B C 1
ATOM 10563 O O . GLU B 1 500 ? -17.469 -41.75 -17.828 1 87.25 500 GLU B O 1
ATOM 10568 N N . GLU B 1 501 ? -18.016 -39.656 -18.219 1 90.5 501 GLU B N 1
ATOM 10569 C CA . GLU B 1 501 ? -17.375 -39.531 -19.531 1 90.5 501 GLU B CA 1
ATOM 10570 C C . GLU B 1 501 ? -16.656 -38.219 -19.688 1 90.5 501 GLU B C 1
ATOM 10572 O O . GLU B 1 501 ? -17.297 -37.188 -19.906 1 90.5 501 GLU B O 1
ATOM 10577 N N . ALA B 1 502 ? -15.406 -38.25 -19.578 1 93.44 502 ALA B N 1
ATOM 10578 C CA . ALA B 1 502 ? -14.602 -37.031 -19.766 1 93.44 502 ALA B CA 1
ATOM 10579 C C . ALA B 1 502 ? -14.047 -36.969 -21.188 1 93.44 502 ALA B C 1
ATOM 10581 O O . ALA B 1 502 ? -13.234 -37.812 -21.594 1 93.44 502 ALA B O 1
ATOM 10582 N N . GLY B 1 503 ? -14.484 -36 -21.906 1 94.94 503 GLY B N 1
ATOM 10583 C CA . GLY B 1 503 ? -14.133 -35.938 -23.312 1 94.94 503 GLY B CA 1
ATOM 10584 C C . GLY B 1 503 ? -13.297 -34.719 -23.672 1 94.94 503 GLY B C 1
ATOM 10585 O O . GLY B 1 503 ? -13.469 -33.656 -23.062 1 94.94 503 GLY B O 1
ATOM 10586 N N . VAL B 1 504 ? -12.383 -34.875 -24.609 1 96.94 504 VAL B N 1
ATOM 10587 C CA . VAL B 1 504 ? -11.562 -33.781 -25.141 1 96.94 504 VAL B CA 1
ATOM 10588 C C . VAL B 1 504 ? -11.523 -33.844 -26.672 1 96.94 504 VAL B C 1
ATOM 10590 O O . VAL B 1 504 ? -11.398 -34.938 -27.234 1 96.94 504 VAL B O 1
ATOM 10593 N N . PHE B 1 505 ? -11.703 -32.719 -27.328 1 97.38 505 PHE B N 1
ATOM 10594 C CA . PHE B 1 505 ? -11.617 -32.594 -28.781 1 97.38 505 PHE B CA 1
ATOM 10595 C C . PHE B 1 505 ? -10.211 -32.219 -29.219 1 97.38 505 PHE B C 1
ATOM 10597 O O . PHE B 1 505 ? -9.68 -31.203 -28.766 1 97.38 505 PHE B O 1
ATOM 10604 N N . ASN B 1 506 ? -9.641 -33 -30.062 1 96.94 506 ASN B N 1
ATOM 10605 C CA . ASN B 1 506 ? -8.32 -32.719 -30.625 1 96.94 506 ASN B CA 1
ATOM 10606 C C . ASN B 1 506 ? -8.312 -32.906 -32.125 1 96.94 506 ASN B C 1
ATOM 10608 O O . ASN B 1 506 ? -9.258 -33.438 -32.719 1 96.94 506 ASN B O 1
ATOM 10612 N N . MET B 1 507 ? -7.246 -32.406 -32.719 1 97.19 507 MET B N 1
ATOM 10613 C CA . MET B 1 507 ? -7.004 -32.562 -34.125 1 97.19 507 MET B CA 1
ATOM 10614 C C . MET B 1 507 ? -5.531 -32.844 -34.406 1 97.19 507 MET B C 1
ATOM 10616 O O . MET B 1 507 ? -4.652 -32.156 -33.875 1 97.19 507 MET B O 1
ATOM 10620 N N . ALA B 1 508 ? -5.242 -33.906 -35.188 1 97.19 508 ALA B N 1
ATOM 10621 C CA . ALA B 1 508 ? -3.871 -34.125 -35.625 1 97.19 508 ALA B CA 1
ATOM 10622 C C . ALA B 1 508 ? -3.461 -33.125 -36.719 1 97.19 508 ALA B C 1
ATOM 10624 O O . ALA B 1 508 ? -4.203 -32.906 -37.656 1 97.19 508 ALA B O 1
ATOM 10625 N N . ILE B 1 509 ? -2.281 -32.594 -36.562 1 96.81 509 ILE B N 1
ATOM 10626 C CA . ILE B 1 509 ? -1.967 -31.5 -37.5 1 96.81 509 ILE B CA 1
ATOM 10627 C C . ILE B 1 509 ? -0.531 -31.656 -37.969 1 96.81 509 ILE B C 1
ATOM 10629 O O . ILE B 1 509 ? 0.34 -32.125 -37.25 1 96.81 509 ILE B O 1
ATOM 10633 N N . LEU B 1 510 ? -0.312 -31.219 -39.188 1 96.88 510 LEU B N 1
ATOM 10634 C CA . LEU B 1 510 ? 1.01 -30.969 -39.75 1 96.88 510 LEU B CA 1
ATOM 10635 C C . LEU B 1 510 ? 1.407 -29.5 -39.562 1 96.88 510 LEU B C 1
ATOM 10637 O O . LEU B 1 510 ? 0.567 -28.609 -39.688 1 96.88 510 LEU B O 1
ATOM 10641 N N . VAL B 1 511 ? 2.611 -29.266 -39.188 1 96.5 511 VAL B N 1
ATOM 10642 C CA . VAL B 1 511 ? 3.129 -27.906 -39.062 1 96.5 511 VAL B CA 1
ATOM 10643 C C . VAL B 1 511 ? 4.051 -27.594 -40.219 1 96.5 511 VAL B C 1
ATOM 10645 O O . VAL B 1 511 ? 5.066 -28.266 -40.438 1 96.5 511 VAL B O 1
ATOM 10648 N N . ASP B 1 512 ? 3.668 -26.609 -41 1 96.38 512 ASP B N 1
ATOM 10649 C CA . ASP B 1 512 ? 4.383 -26.234 -42.219 1 96.38 512 ASP B CA 1
ATOM 10650 C C . ASP B 1 512 ? 4.488 -27.422 -43.156 1 96.38 512 ASP B C 1
ATOM 10652 O O . ASP B 1 512 ? 5.539 -27.641 -43.781 1 96.38 512 ASP B O 1
ATOM 10656 N N . GLY B 1 513 ? 3.461 -28.219 -43.125 1 94.19 513 GLY B N 1
ATOM 10657 C CA . GLY B 1 513 ? 3.365 -29.344 -44.031 1 94.19 513 GLY B CA 1
ATOM 10658 C C . GLY B 1 513 ? 4.188 -30.547 -43.625 1 94.19 513 GLY B C 1
ATOM 10659 O O . GLY B 1 513 ? 4.293 -31.531 -44.344 1 94.19 513 GLY B O 1
ATOM 10660 N N . LYS B 1 514 ? 4.68 -30.516 -42.469 1 95.44 514 LYS B N 1
ATOM 10661 C CA . LYS B 1 514 ? 5.582 -31.578 -42.031 1 95.44 514 LYS B CA 1
ATOM 10662 C C . LYS B 1 514 ? 5.074 -32.25 -40.781 1 95.44 514 LYS B C 1
ATOM 10664 O O . LYS B 1 514 ? 4.285 -31.656 -40.031 1 95.44 514 LYS B O 1
ATOM 10669 N N . ARG B 1 515 ? 5.52 -33.531 -40.656 1 96.25 515 ARG B N 1
ATOM 10670 C CA . ARG B 1 515 ? 5.406 -34.219 -39.375 1 96.25 515 ARG B CA 1
ATOM 10671 C C . ARG B 1 515 ? 6.621 -33.969 -38.5 1 96.25 515 ARG B C 1
ATOM 10673 O O . ARG B 1 515 ? 7.668 -34.594 -38.656 1 96.25 515 ARG B O 1
ATOM 10680 N N . PRO B 1 516 ? 6.434 -33.156 -37.531 1 94.62 516 PRO B N 1
ATOM 10681 C CA . PRO B 1 516 ? 7.598 -32.594 -36.875 1 94.62 516 PRO B CA 1
ATOM 10682 C C . PRO B 1 516 ? 8.219 -33.531 -35.844 1 94.62 516 PRO B C 1
ATOM 10684 O O . PRO B 1 516 ? 9.32 -33.25 -35.344 1 94.62 516 PRO B O 1
ATOM 10687 N N . ILE B 1 517 ? 7.621 -34.688 -35.469 1 95.5 517 ILE B N 1
ATOM 10688 C CA . ILE B 1 517 ? 8.125 -35.562 -34.438 1 95.5 517 ILE B CA 1
ATOM 10689 C C . ILE B 1 517 ? 8.523 -36.906 -35.031 1 95.5 517 ILE B C 1
ATOM 10691 O O . ILE B 1 517 ? 7.762 -37.5 -35.812 1 95.5 517 ILE B O 1
ATOM 10695 N N . SER B 1 518 ? 9.711 -37.375 -34.719 1 95.56 518 SER B N 1
ATOM 10696 C CA . SER B 1 518 ? 10.148 -38.625 -35.344 1 95.56 518 SER B CA 1
ATOM 10697 C C . SER B 1 518 ? 11.055 -39.406 -34.375 1 95.56 518 SER B C 1
ATOM 10699 O O . SER B 1 518 ? 11.641 -38.844 -33.469 1 95.56 518 SER B O 1
ATOM 10701 N N . CYS B 1 519 ? 11.078 -40.656 -34.531 1 95.94 519 CYS B N 1
ATOM 10702 C CA . CYS B 1 519 ? 11.961 -41.562 -33.844 1 95.94 519 CYS B CA 1
ATOM 10703 C C . CYS B 1 519 ? 12.57 -42.594 -34.781 1 95.94 519 CYS B C 1
ATOM 10705 O O . CYS B 1 519 ? 11.836 -43.281 -35.5 1 95.94 519 CYS B O 1
ATOM 10707 N N . ARG B 1 520 ? 13.867 -42.656 -34.875 1 95.5 520 ARG B N 1
ATOM 10708 C CA . ARG B 1 520 ? 14.586 -43.688 -35.625 1 95.5 520 ARG B CA 1
ATOM 10709 C C . ARG B 1 520 ? 15.188 -44.719 -34.656 1 95.5 520 ARG B C 1
ATOM 10711 O O . ARG B 1 520 ? 15.82 -44.375 -33.688 1 95.5 520 ARG B O 1
ATOM 10718 N N . LEU B 1 521 ? 14.914 -45.906 -34.875 1 95.06 521 LEU B N 1
ATOM 10719 C CA . LEU B 1 521 ? 15.406 -47.031 -34.094 1 95.06 521 LEU B CA 1
ATOM 10720 C C . LEU B 1 521 ? 16.219 -48 -34.938 1 95.06 521 LEU B C 1
ATOM 10722 O O . LEU B 1 521 ? 15.758 -48.406 -36.031 1 95.06 521 LEU B O 1
ATOM 10726 N N . GLN B 1 522 ? 17.438 -48.281 -34.438 1 93.5 522 GLN B N 1
ATOM 10727 C CA . GLN B 1 522 ? 18.328 -49.156 -35.188 1 93.5 522 GLN B CA 1
ATOM 10728 C C . GLN B 1 522 ? 18.984 -50.188 -34.281 1 93.5 522 GLN B C 1
ATOM 10730 O O . GLN B 1 522 ? 19.375 -49.875 -33.156 1 93.5 522 GLN B O 1
ATOM 10735 N N . LYS B 1 523 ? 19.125 -51.375 -34.812 1 90.94 523 LYS B N 1
ATOM 10736 C CA . LYS B 1 523 ? 19.906 -52.406 -34.125 1 90.94 523 LYS B CA 1
ATOM 10737 C C . LYS B 1 523 ? 21.391 -52.156 -34.25 1 90.94 523 LYS B C 1
ATOM 10739 O O . LYS B 1 523 ? 21.859 -51.719 -35.312 1 90.94 523 LYS B O 1
ATOM 10744 N N . SER B 1 524 ? 22.062 -52.25 -33.156 1 89.25 524 SER B N 1
ATOM 10745 C CA . SER B 1 524 ? 23.5 -52.031 -33.188 1 89.25 524 SER B CA 1
ATOM 10746 C C . SER B 1 524 ? 24.281 -53.25 -32.719 1 89.25 524 SER B C 1
ATOM 10748 O O . SER B 1 524 ? 23.922 -53.875 -31.719 1 89.25 524 SER B O 1
ATOM 10750 N N . THR B 1 525 ? 25.391 -53.562 -33.344 1 85.62 525 THR B N 1
ATOM 10751 C CA . THR B 1 525 ? 26.281 -54.656 -32.969 1 85.62 525 THR B CA 1
ATOM 10752 C C . THR B 1 525 ? 27.516 -54.125 -32.25 1 85.62 525 THR B C 1
ATOM 10754 O O . THR B 1 525 ? 28.266 -54.875 -31.625 1 85.62 525 THR B O 1
ATOM 10757 N N . THR B 1 526 ? 27.719 -52.812 -32.25 1 84.81 526 THR B N 1
ATOM 10758 C CA . THR B 1 526 ? 28.891 -52.188 -31.672 1 84.81 526 THR B CA 1
ATOM 10759 C C . THR B 1 526 ? 28.812 -52.156 -30.156 1 84.81 526 THR B C 1
ATOM 10761 O O . THR B 1 526 ? 29.828 -52.281 -29.469 1 84.81 526 THR B O 1
ATOM 10764 N N . ASN B 1 527 ? 27.656 -51.938 -29.641 1 84.44 527 ASN B N 1
ATOM 10765 C CA . ASN B 1 527 ? 27.453 -51.844 -28.203 1 84.44 527 ASN B CA 1
ATOM 10766 C C . ASN B 1 527 ? 26.375 -52.844 -27.734 1 84.44 527 ASN B C 1
ATOM 10768 O O . ASN B 1 527 ? 25.266 -52.438 -27.391 1 84.44 527 ASN B O 1
ATOM 10772 N N . PRO B 1 528 ? 26.812 -54.062 -27.672 1 82.25 528 PRO B N 1
ATOM 10773 C CA . PRO B 1 528 ? 25.828 -55.062 -27.328 1 82.25 528 PRO B CA 1
ATOM 10774 C C . PRO B 1 528 ? 25.188 -54.844 -25.969 1 82.25 528 PRO B C 1
ATOM 10776 O O . PRO B 1 528 ? 25.875 -54.438 -25.031 1 82.25 528 PRO B O 1
ATOM 10779 N N . ALA B 1 529 ? 23.938 -54.969 -25.938 1 84.12 529 ALA B N 1
ATOM 10780 C CA . ALA B 1 529 ? 23.125 -54.969 -24.719 1 84.12 529 ALA B CA 1
ATOM 10781 C C . ALA B 1 529 ? 23.062 -53.562 -24.125 1 84.12 529 ALA B C 1
ATOM 10783 O O . ALA B 1 529 ? 22.797 -53.375 -22.938 1 84.12 529 ALA B O 1
ATOM 10784 N N . LYS B 1 530 ? 23.391 -52.594 -25.031 1 87.69 530 LYS B N 1
ATOM 10785 C CA . LYS B 1 530 ? 23.328 -51.219 -24.578 1 87.69 530 LYS B CA 1
ATOM 10786 C C . LYS B 1 530 ? 22.422 -50.375 -25.484 1 87.69 530 LYS B C 1
ATOM 10788 O O . LYS B 1 530 ? 22.172 -50.75 -26.625 1 87.69 530 LYS B O 1
ATOM 10793 N N . ILE B 1 531 ? 21.875 -49.375 -24.922 1 86.88 531 ILE B N 1
ATOM 10794 C CA . ILE B 1 531 ? 21.016 -48.469 -25.672 1 86.88 531 ILE B CA 1
ATOM 10795 C C . ILE B 1 531 ? 21.641 -47.094 -25.75 1 86.88 531 ILE B C 1
ATOM 10797 O O . ILE B 1 531 ? 21.969 -46.5 -24.719 1 86.88 531 ILE B O 1
ATOM 10801 N N . LEU B 1 532 ? 21.844 -46.625 -26.922 1 86.5 532 LEU B N 1
ATOM 10802 C CA . LEU B 1 532 ? 22.422 -45.344 -27.188 1 86.5 532 LEU B CA 1
ATOM 10803 C C . LEU B 1 532 ? 21.375 -44.344 -27.703 1 86.5 532 LEU B C 1
ATOM 10805 O O . LEU B 1 532 ? 20.641 -44.656 -28.641 1 86.5 532 LEU B O 1
ATOM 10809 N N . LEU B 1 533 ? 21.188 -43.25 -27 1 85.75 533 LEU B N 1
ATOM 10810 C CA . LEU B 1 533 ? 20.281 -42.188 -27.406 1 85.75 533 LEU B CA 1
ATOM 10811 C C . LEU B 1 533 ? 21.031 -41 -28.031 1 85.75 533 LEU B C 1
ATOM 10813 O O . LEU B 1 533 ? 21.938 -40.438 -27.406 1 85.75 533 LEU B O 1
ATOM 10817 N N . HIS B 1 534 ? 20.719 -40.75 -29.203 1 76.88 534 HIS B N 1
ATOM 10818 C CA . HIS B 1 534 ? 21.312 -39.625 -29.891 1 76.88 534 HIS B CA 1
ATOM 10819 C C . HIS B 1 534 ? 20.469 -38.375 -29.703 1 76.88 534 HIS B C 1
ATOM 10821 O O . HIS B 1 534 ? 19.359 -38.281 -30.219 1 76.88 534 HIS B O 1
ATOM 10827 N N . HIS B 1 535 ? 20.859 -37.656 -28.641 1 66 535 HIS B N 1
ATOM 10828 C CA . HIS B 1 535 ? 20.188 -36.406 -28.328 1 66 535 HIS B CA 1
ATOM 10829 C C . HIS B 1 535 ? 21.094 -35.219 -28.594 1 66 535 HIS B C 1
ATOM 10831 O O . HIS B 1 535 ? 22.172 -35.094 -28 1 66 535 HIS B O 1
ATOM 10837 N N . GLU B 1 536 ? 20.594 -34.219 -29.422 1 56.78 536 GLU B N 1
ATOM 10838 C CA . GLU B 1 536 ? 21.312 -33 -29.766 1 56.78 536 GLU B CA 1
ATOM 10839 C C . GLU B 1 536 ? 22.766 -33.312 -30.109 1 56.78 536 GLU B C 1
ATOM 10841 O O . GLU B 1 536 ? 23.047 -34.094 -31.031 1 56.78 536 GLU B O 1
ATOM 10846 N N . LYS B 1 537 ? 23.859 -32.75 -29.172 1 54.22 537 LYS B N 1
ATOM 10847 C CA . LYS B 1 537 ? 25.266 -32.656 -29.562 1 54.22 537 LYS B CA 1
ATOM 10848 C C . LYS B 1 537 ? 26.031 -33.906 -29.125 1 54.22 537 LYS B C 1
ATOM 10850 O O . LYS B 1 537 ? 27.125 -34.188 -29.594 1 54.22 537 LYS B O 1
ATOM 10855 N N . SER B 1 538 ? 25.453 -34.688 -28.109 1 67.81 538 SER B N 1
ATOM 10856 C CA . SER B 1 538 ? 26.281 -35.812 -27.688 1 67.81 538 SER B CA 1
ATOM 10857 C C . SER B 1 538 ? 25.438 -37.031 -27.359 1 67.81 538 SER B C 1
ATOM 10859 O O . SER B 1 538 ? 24.391 -36.906 -26.719 1 67.81 538 SER B O 1
ATOM 10861 N N . PRO B 1 539 ? 25.859 -38.188 -27.906 1 79.56 539 PRO B N 1
ATOM 10862 C CA . PRO B 1 539 ? 25.172 -39.438 -27.578 1 79.56 539 PRO B CA 1
ATOM 10863 C C . PRO B 1 539 ? 25.281 -39.812 -26.094 1 79.56 539 PRO B C 1
ATOM 10865 O O . PRO B 1 539 ? 26.312 -39.562 -25.484 1 79.56 539 PRO B O 1
ATOM 10868 N N . ILE B 1 540 ? 24.141 -40.281 -25.547 1 83.75 540 ILE B N 1
ATOM 10869 C CA . ILE B 1 540 ? 24.109 -40.656 -24.125 1 83.75 540 ILE B CA 1
ATOM 10870 C C . ILE B 1 540 ? 23.656 -42.094 -23.969 1 83.75 540 ILE B C 1
ATOM 10872 O O . ILE B 1 540 ? 22.641 -42.5 -24.547 1 83.75 540 ILE B O 1
ATOM 10876 N N . PHE B 1 541 ? 24.406 -42.844 -23.234 1 87.94 541 PHE B N 1
ATOM 10877 C CA . PHE B 1 541 ? 23.984 -44.219 -22.922 1 87.94 541 PHE B CA 1
ATOM 10878 C C . PHE B 1 541 ? 22.953 -44.219 -21.797 1 87.94 541 PHE B C 1
ATOM 10880 O O . PHE B 1 541 ? 23.078 -43.469 -20.828 1 87.94 541 PHE B O 1
ATOM 10887 N N . LEU B 1 542 ? 21.906 -45.031 -22.031 1 90.44 542 LEU B N 1
ATOM 10888 C CA . LEU B 1 542 ? 20.922 -45.188 -20.953 1 90.44 542 LEU B CA 1
ATOM 10889 C C . LEU B 1 542 ? 21.531 -45.938 -19.781 1 90.44 542 LEU B C 1
ATOM 10891 O O . LEU B 1 542 ? 22.375 -46.812 -19.953 1 90.44 542 LEU B O 1
ATOM 10895 N N . ASP B 1 543 ? 21.078 -45.656 -18.656 1 89.88 543 ASP B N 1
ATOM 10896 C CA . ASP B 1 543 ? 21.469 -46.406 -17.453 1 89.88 543 ASP B CA 1
ATOM 10897 C C . ASP B 1 543 ? 20.922 -47.812 -17.484 1 89.88 543 ASP B C 1
ATOM 10899 O O . ASP B 1 543 ? 19.781 -48.062 -17.906 1 89.88 543 ASP B O 1
ATOM 10903 N N . GLU B 1 544 ? 21.719 -48.75 -17.062 1 92.19 544 GLU B N 1
ATOM 10904 C CA . GLU B 1 544 ? 21.344 -50.156 -17.094 1 92.19 544 GLU B CA 1
ATOM 10905 C C . GLU B 1 544 ? 20.047 -50.406 -16.312 1 92.19 544 GLU B C 1
ATOM 10907 O O . GLU B 1 544 ? 19.203 -51.188 -16.734 1 92.19 544 GLU B O 1
ATOM 10912 N N . ASN B 1 545 ? 19.906 -49.656 -15.195 1 92.56 545 ASN B N 1
ATOM 10913 C CA . ASN B 1 545 ? 18.75 -49.875 -14.336 1 92.56 545 ASN B CA 1
ATOM 10914 C C . ASN B 1 545 ? 17.625 -48.875 -14.633 1 92.56 545 ASN B C 1
ATOM 10916 O O . ASN B 1 545 ? 16.656 -48.781 -13.883 1 92.56 545 ASN B O 1
ATOM 10920 N N . LEU B 1 546 ? 17.719 -48.094 -15.68 1 92.5 546 LEU B N 1
ATOM 10921 C CA . LEU B 1 546 ? 16.719 -47.125 -16.094 1 92.5 546 LEU B CA 1
ATOM 10922 C C . LEU B 1 546 ? 16.359 -46.188 -14.938 1 92.5 546 LEU B C 1
ATOM 10924 O O . LEU B 1 546 ? 15.188 -45.875 -14.727 1 92.5 546 LEU B O 1
ATOM 10928 N N . SER B 1 547 ? 17.312 -45.781 -14.164 1 85.38 547 SER B N 1
ATOM 10929 C CA . SER B 1 547 ? 17.141 -45 -12.945 1 85.38 547 SER B CA 1
ATOM 10930 C C . SER B 1 547 ? 16.672 -43.562 -13.258 1 85.38 547 SER B C 1
ATOM 10932 O O . SER B 1 547 ? 16.172 -42.875 -12.375 1 85.38 547 SER B O 1
ATOM 10934 N N . ASP B 1 548 ? 16.734 -43.156 -14.477 1 83.44 548 ASP B N 1
ATOM 10935 C CA . ASP B 1 548 ? 16.406 -41.781 -14.852 1 83.44 548 ASP B CA 1
ATOM 10936 C C . ASP B 1 548 ? 14.938 -41.688 -15.281 1 83.44 548 ASP B C 1
ATOM 10938 O O . ASP B 1 548 ? 14.477 -40.625 -15.688 1 83.44 548 ASP B O 1
ATOM 10942 N N . SER B 1 549 ? 14.188 -42.719 -15.125 1 88.75 549 SER B N 1
ATOM 10943 C CA . SER B 1 549 ? 12.828 -42.75 -15.648 1 88.75 549 SER B CA 1
ATOM 10944 C C . SER B 1 549 ? 11.93 -41.781 -14.898 1 88.75 549 SER B C 1
ATOM 10946 O O . SER B 1 549 ? 10.906 -41.344 -15.43 1 88.75 549 SER B O 1
ATOM 10948 N N . ASN B 1 550 ? 12.336 -41.406 -13.695 1 82 550 ASN B N 1
ATOM 10949 C CA . ASN B 1 550 ? 11.484 -40.531 -12.906 1 82 550 ASN B CA 1
ATOM 10950 C C . ASN B 1 550 ? 12.102 -39.156 -12.766 1 82 550 ASN B C 1
ATOM 10952 O O . ASN B 1 550 ? 11.812 -38.438 -11.805 1 82 550 ASN B O 1
ATOM 10956 N N . LYS B 1 551 ? 13 -38.844 -13.57 1 77.94 551 LYS B N 1
ATOM 10957 C CA . LYS B 1 551 ? 13.641 -37.531 -13.586 1 77.94 551 LYS B CA 1
ATOM 10958 C C . LYS B 1 551 ? 13.336 -36.781 -14.883 1 77.94 551 LYS B C 1
ATOM 10960 O O . LYS B 1 551 ? 14.164 -36.75 -15.797 1 77.94 551 LYS B O 1
ATOM 10965 N N . PRO B 1 552 ? 12.289 -36.062 -14.844 1 74.06 552 PRO B N 1
ATOM 10966 C CA . PRO B 1 552 ? 11.773 -35.5 -16.094 1 74.06 552 PRO B CA 1
ATOM 10967 C C . PRO B 1 552 ? 12.773 -34.562 -16.766 1 74.06 552 PRO B C 1
ATOM 10969 O O . PRO B 1 552 ? 12.711 -34.344 -17.984 1 74.06 552 PRO B O 1
ATOM 10972 N N . THR B 1 553 ? 13.664 -34.031 -16.094 1 68.94 553 THR B N 1
ATOM 10973 C CA . THR B 1 553 ? 14.594 -33.062 -16.672 1 68.94 553 THR B CA 1
ATOM 10974 C C . THR B 1 553 ? 15.781 -33.781 -17.312 1 68.94 553 THR B C 1
ATOM 10976 O O . THR B 1 553 ? 16.562 -33.188 -18.047 1 68.94 553 THR B O 1
ATOM 10979 N N . HIS B 1 554 ? 15.898 -35.062 -17.078 1 73.38 554 HIS B N 1
ATOM 10980 C CA . HIS B 1 554 ? 17 -35.812 -17.672 1 73.38 554 HIS B CA 1
ATOM 10981 C C . HIS B 1 554 ? 16.688 -36.219 -19.109 1 73.38 554 HIS B C 1
ATOM 10983 O O . HIS B 1 554 ? 15.562 -36.594 -19.422 1 73.38 554 HIS B O 1
ATOM 10989 N N . PRO B 1 555 ? 17.609 -36.125 -19.969 1 75.31 555 PRO B N 1
ATOM 10990 C CA . PRO B 1 555 ? 17.359 -36.406 -21.391 1 75.31 555 PRO B CA 1
ATOM 10991 C C . PRO B 1 555 ? 16.922 -37.812 -21.656 1 75.31 555 PRO B C 1
ATOM 10993 O O . PRO B 1 555 ? 16.188 -38.094 -22.609 1 75.31 555 PRO B O 1
ATOM 10996 N N . THR B 1 556 ? 17.359 -38.75 -20.828 1 87 556 THR B N 1
ATOM 10997 C CA . THR B 1 556 ? 17.047 -40.156 -21.078 1 87 556 THR B CA 1
ATOM 10998 C C . THR B 1 556 ? 15.742 -40.562 -20.375 1 87 556 THR B C 1
ATOM 11000 O O . THR B 1 556 ? 15.32 -41.719 -20.453 1 87 556 THR B O 1
ATOM 11003 N N . CYS B 1 557 ? 15.117 -39.656 -19.781 1 87.44 557 CYS B N 1
ATOM 11004 C CA . CYS B 1 557 ? 13.961 -39.938 -18.938 1 87.44 557 CYS B CA 1
ATOM 11005 C C . CYS B 1 557 ? 12.844 -40.594 -19.766 1 87.44 557 CYS B C 1
ATOM 11007 O O . CYS B 1 557 ? 12.352 -41.656 -19.406 1 87.44 557 CYS B O 1
ATOM 11009 N N . LEU B 1 558 ? 12.477 -39.969 -20.844 1 91.62 558 LEU B N 1
ATOM 11010 C CA . LEU B 1 558 ? 11.352 -40.438 -21.656 1 91.62 558 LEU B CA 1
ATOM 11011 C C . LEU B 1 558 ? 11.586 -41.875 -22.156 1 91.62 558 LEU B C 1
ATOM 11013 O O . LEU B 1 558 ? 10.719 -42.719 -22.016 1 91.62 558 LEU B O 1
ATOM 11017 N N . LEU B 1 559 ? 12.797 -42.125 -22.719 1 94.31 559 LEU B N 1
ATOM 11018 C CA . LEU B 1 559 ? 13.109 -43.438 -23.266 1 94.31 559 LEU B CA 1
ATOM 11019 C C . LEU B 1 559 ? 13.133 -44.469 -22.156 1 94.31 559 LEU B C 1
ATOM 11021 O O . LEU B 1 559 ? 12.609 -45.594 -22.344 1 94.31 559 LEU B O 1
ATOM 11025 N N . SER B 1 560 ? 13.758 -44.094 -21.078 1 94.75 560 SER B N 1
ATOM 11026 C CA . SER B 1 560 ? 13.781 -45.031 -19.938 1 94.75 560 SER B CA 1
ATOM 11027 C C . SER B 1 560 ? 12.375 -45.344 -19.469 1 94.75 560 SER B C 1
ATOM 11029 O O . SER B 1 560 ? 12.078 -46.5 -19.156 1 94.75 560 SER B O 1
ATOM 11031 N N . ALA B 1 561 ? 11.523 -44.406 -19.422 1 95.06 561 ALA B N 1
ATOM 11032 C CA . ALA B 1 561 ? 10.141 -44.625 -19 1 95.06 561 ALA B CA 1
ATOM 11033 C C . ALA B 1 561 ? 9.383 -45.5 -19.984 1 95.06 561 ALA B C 1
ATOM 11035 O O . ALA B 1 561 ? 8.547 -46.312 -19.594 1 95.06 561 ALA B O 1
ATOM 11036 N N . CYS B 1 562 ? 9.625 -45.312 -21.281 1 96.44 562 CYS B N 1
ATOM 11037 C CA . CYS B 1 562 ? 9 -46.156 -22.297 1 96.44 562 CYS B CA 1
ATOM 11038 C C . CYS B 1 562 ? 9.359 -47.625 -22.109 1 96.44 562 CYS B C 1
ATOM 11040 O O . CYS B 1 562 ? 8.484 -48.5 -22.141 1 96.44 562 CYS B O 1
ATOM 11042 N N . ILE B 1 563 ? 10.641 -47.812 -21.875 1 95.94 563 ILE B N 1
ATOM 11043 C CA . ILE B 1 563 ? 11.117 -49.188 -21.703 1 95.94 563 ILE B CA 1
ATOM 11044 C C . ILE B 1 563 ? 10.5 -49.781 -20.438 1 95.94 563 ILE B C 1
ATOM 11046 O O . ILE B 1 563 ? 10.055 -50.938 -20.453 1 95.94 563 ILE B O 1
ATOM 11050 N N . LYS B 1 564 ? 10.414 -49.031 -19.422 1 95.06 564 LYS B N 1
ATOM 11051 C CA . LYS B 1 564 ? 9.797 -49.5 -18.188 1 95.06 564 LYS B CA 1
ATOM 11052 C C . LYS B 1 564 ? 8.312 -49.781 -18.391 1 95.06 564 LYS B C 1
ATOM 11054 O O . LYS B 1 564 ? 7.77 -50.719 -17.781 1 95.06 564 LYS B O 1
ATOM 11059 N N . SER B 1 565 ? 7.668 -48.969 -19.109 1 95.12 565 SER B N 1
ATOM 11060 C CA . SER B 1 565 ? 6.242 -49.156 -19.375 1 95.12 565 SER B CA 1
ATOM 11061 C C . SER B 1 565 ? 5.969 -50.469 -20.094 1 95.12 565 SER B C 1
ATOM 11063 O O . SER B 1 565 ? 4.867 -51.031 -20 1 95.12 565 SER B O 1
ATOM 11065 N N . LEU B 1 566 ? 6.953 -50.969 -20.828 1 94.5 566 LEU B N 1
ATOM 11066 C CA . LEU B 1 566 ? 6.832 -52.25 -21.547 1 94.5 566 LEU B CA 1
ATOM 11067 C C . LEU B 1 566 ? 7.105 -53.406 -20.625 1 94.5 566 LEU B C 1
ATOM 11069 O O . LEU B 1 566 ? 6.996 -54.562 -21.047 1 94.5 566 LEU B O 1
ATOM 11073 N N . GLY B 1 567 ? 7.531 -53.125 -19.375 1 91.31 567 GLY B N 1
ATOM 11074 C CA . GLY B 1 567 ? 7.676 -54.188 -18.375 1 91.31 567 GLY B CA 1
ATOM 11075 C C . GLY B 1 567 ? 9.117 -54.562 -18.094 1 91.31 567 GLY B C 1
ATOM 11076 O O . GLY B 1 567 ? 9.398 -55.562 -17.438 1 91.31 567 GLY B O 1
ATOM 11077 N N . PHE B 1 568 ? 10.062 -53.719 -18.578 1 93.94 568 PHE B N 1
ATOM 11078 C CA . PHE B 1 568 ? 11.469 -54.062 -18.406 1 93.94 568 PHE B CA 1
ATOM 11079 C C . PHE B 1 568 ? 12.102 -53.188 -17.312 1 93.94 568 PHE B C 1
ATOM 11081 O O . PHE B 1 568 ? 11.797 -52 -17.203 1 93.94 568 PHE B O 1
ATOM 11088 N N . SER B 1 569 ? 12.984 -53.75 -16.516 1 93.06 569 SER B N 1
ATOM 11089 C CA . SER B 1 569 ? 13.68 -53 -15.469 1 93.06 569 SER B CA 1
ATOM 11090 C C . SER B 1 569 ? 15.148 -52.812 -15.82 1 93.06 569 SER B C 1
ATOM 11092 O O . SER B 1 569 ? 15.836 -52 -15.188 1 93.06 569 SER B O 1
ATOM 11094 N N . LYS B 1 570 ? 15.609 -53.5 -16.891 1 94.06 570 LYS B N 1
ATOM 11095 C CA . LYS B 1 570 ? 17 -53.438 -17.312 1 94.06 570 LYS B CA 1
ATOM 11096 C C . LYS B 1 570 ? 17.109 -53.25 -18.812 1 94.06 570 LYS B C 1
ATOM 11098 O O . LYS B 1 570 ? 16.328 -53.844 -19.578 1 94.06 570 LYS B O 1
ATOM 11103 N N . CYS B 1 571 ? 18.047 -52.5 -19.188 1 92.75 571 CYS B N 1
ATOM 11104 C CA . CYS B 1 571 ? 18.297 -52.25 -20.609 1 92.75 571 CYS B CA 1
ATOM 11105 C C . CYS B 1 571 ? 18.672 -53.531 -21.328 1 92.75 571 CYS B C 1
ATOM 11107 O O . CYS B 1 571 ? 18.188 -53.781 -22.438 1 92.75 571 CYS B O 1
ATOM 11109 N N . SER B 1 572 ? 19.469 -54.375 -20.688 1 92.06 572 SER B N 1
ATOM 11110 C CA . SER B 1 572 ? 19.953 -55.625 -21.297 1 92.06 572 SER B CA 1
ATOM 11111 C C . SER B 1 572 ? 18.797 -56.594 -21.578 1 92.06 572 SER B C 1
ATOM 11113 O O . SER B 1 572 ? 18.781 -57.25 -22.625 1 92.06 572 SER B O 1
ATOM 11115 N N . ASP B 1 573 ? 17.859 -56.625 -20.672 1 91.56 573 ASP B N 1
ATOM 11116 C CA . ASP B 1 573 ? 16.688 -57.5 -20.844 1 91.56 573 ASP B CA 1
ATOM 11117 C C . ASP B 1 573 ? 15.844 -57.031 -22.031 1 91.56 573 ASP B C 1
ATOM 11119 O O . ASP B 1 573 ? 15.305 -57.844 -22.766 1 91.56 573 ASP B O 1
ATOM 11123 N N . PHE B 1 574 ? 15.75 -55.75 -22.188 1 92.81 574 PHE B N 1
ATOM 11124 C CA . PHE B 1 574 ? 15 -55.188 -23.297 1 92.81 574 PHE B CA 1
ATOM 11125 C C . PHE B 1 574 ? 15.695 -55.469 -24.625 1 92.81 574 PHE B C 1
ATOM 11127 O O . PHE B 1 574 ? 15.055 -55.906 -25.578 1 92.81 574 PHE B O 1
ATOM 11134 N N . CYS B 1 575 ? 16.969 -55.281 -24.703 1 91.5 575 CYS B N 1
ATOM 11135 C CA . CYS B 1 575 ? 17.75 -55.531 -25.906 1 91.5 575 CYS B CA 1
ATOM 11136 C C . CYS B 1 575 ? 17.672 -56.969 -26.344 1 91.5 575 CYS B C 1
ATOM 11138 O O . CYS B 1 575 ? 17.656 -57.281 -27.531 1 91.5 575 CYS B O 1
ATOM 11140 N N . ALA B 1 576 ? 17.609 -57.875 -25.375 1 88.12 576 ALA B N 1
ATOM 11141 C CA . ALA B 1 576 ? 17.609 -59.312 -25.656 1 88.12 576 ALA B CA 1
ATOM 11142 C C . ALA B 1 576 ? 16.375 -59.719 -26.469 1 88.12 576 ALA B C 1
ATOM 11144 O O . ALA B 1 576 ? 16.406 -60.688 -27.203 1 88.12 576 ALA B O 1
ATOM 11145 N N . LYS B 1 577 ? 15.344 -58.938 -26.328 1 86.38 577 LYS B N 1
ATOM 11146 C CA . LYS B 1 577 ? 14.125 -59.219 -27.062 1 86.38 577 LYS B CA 1
ATOM 11147 C C . LYS B 1 577 ? 14.344 -59.062 -28.562 1 86.38 577 LYS B C 1
ATOM 11149 O O . LYS B 1 577 ? 13.633 -59.656 -29.375 1 86.38 577 LYS B O 1
ATOM 11154 N N . PHE B 1 578 ? 15.32 -58.312 -28.938 1 85.69 578 PHE B N 1
ATOM 11155 C CA . PHE B 1 578 ? 15.586 -58.031 -30.359 1 85.69 578 PHE B CA 1
ATOM 11156 C C . PHE B 1 578 ? 16.719 -58.906 -30.875 1 85.69 578 PHE B C 1
ATOM 11158 O O . PHE B 1 578 ? 17.141 -58.781 -32.031 1 85.69 578 PHE B O 1
ATOM 11165 N N . GLY B 1 579 ? 17.25 -59.781 -30.125 1 80.88 579 GLY B N 1
ATOM 11166 C CA . GLY B 1 579 ? 18.312 -60.719 -30.484 1 80.88 579 GLY B CA 1
ATOM 11167 C C . GLY B 1 579 ? 19.5 -60.656 -29.547 1 80.88 579 GLY B C 1
ATOM 11168 O O . GLY B 1 579 ? 19.844 -59.594 -29.031 1 80.88 579 GLY B O 1
ATOM 11169 N N . ALA B 1 580 ? 20.031 -61.844 -29.328 1 77 580 ALA B N 1
ATOM 11170 C CA . ALA B 1 580 ? 21.188 -61.906 -28.438 1 77 580 ALA B CA 1
ATOM 11171 C C . ALA B 1 580 ? 22.375 -61.188 -29.016 1 77 580 ALA B C 1
ATOM 11173 O O . ALA B 1 580 ? 22.641 -61.25 -30.219 1 77 580 ALA B O 1
ATOM 11174 N N . GLY B 1 581 ? 23.047 -60.281 -28.359 1 78.88 581 GLY B N 1
ATOM 11175 C CA . GLY B 1 581 ? 24.266 -59.594 -28.766 1 78.88 581 GLY B CA 1
ATOM 11176 C C . GLY B 1 581 ? 24.031 -58.25 -29.422 1 78.88 581 GLY B C 1
ATOM 11177 O O . GLY B 1 581 ? 24.969 -57.625 -29.922 1 78.88 581 GLY B O 1
ATOM 11178 N N . PHE B 1 582 ? 22.797 -57.875 -29.516 1 84.75 582 PHE B N 1
ATOM 11179 C CA . PHE B 1 582 ? 22.516 -56.594 -30.156 1 84.75 582 PHE B CA 1
ATOM 11180 C C . PHE B 1 582 ? 22.281 -55.5 -29.125 1 84.75 582 PHE B C 1
ATOM 11182 O O . PHE B 1 582 ? 21.719 -55.781 -28.062 1 84.75 582 PHE B O 1
ATOM 11189 N N . GLY B 1 583 ? 22.766 -54.375 -29.453 1 91.69 583 GLY B N 1
ATOM 11190 C CA . GLY B 1 583 ? 22.312 -53.125 -28.812 1 91.69 583 GLY B CA 1
ATOM 11191 C C . GLY B 1 583 ? 21.328 -52.344 -29.656 1 91.69 583 GLY B C 1
ATOM 11192 O O . GLY B 1 583 ? 20.891 -52.812 -30.719 1 91.69 583 GLY B O 1
ATOM 11193 N N . LEU B 1 584 ? 20.797 -51.312 -29.141 1 94 584 LEU B N 1
ATOM 11194 C CA . LEU B 1 584 ? 19.844 -50.469 -29.875 1 94 584 LEU B CA 1
ATOM 11195 C C . LEU B 1 584 ? 20.281 -49.031 -29.859 1 94 584 LEU B C 1
ATOM 11197 O O . LEU B 1 584 ? 20.859 -48.531 -28.875 1 94 584 LEU B O 1
ATOM 11201 N N . GLU B 1 585 ? 20.031 -48.344 -30.906 1 94.38 585 GLU B N 1
ATOM 11202 C CA . GLU B 1 585 ? 20.297 -46.906 -31.031 1 94.38 585 GLU B CA 1
ATOM 11203 C C . GLU B 1 585 ? 19.016 -46.156 -31.375 1 94.38 585 GLU B C 1
ATOM 11205 O O . GLU B 1 585 ? 18.297 -46.562 -32.312 1 94.38 585 GLU B O 1
ATOM 11210 N N . PHE B 1 586 ? 18.75 -45.156 -30.594 1 94.75 586 PHE B N 1
ATOM 11211 C CA . PHE B 1 586 ? 17.562 -44.344 -30.797 1 94.75 586 PHE B CA 1
ATOM 11212 C C . PHE B 1 586 ? 17.969 -42.938 -31.219 1 94.75 586 PHE B C 1
ATOM 11214 O O . PHE B 1 586 ? 18.891 -42.344 -30.656 1 94.75 586 PHE B O 1
ATOM 11221 N N . TRP B 1 587 ? 17.375 -42.375 -32.281 1 93.69 587 TRP B N 1
ATOM 11222 C CA . TRP B 1 587 ? 17.422 -40.969 -32.688 1 93.69 587 TRP B CA 1
ATOM 11223 C C . TRP B 1 587 ? 16.062 -40.312 -32.5 1 93.69 587 TRP B C 1
ATOM 11225 O O . TRP B 1 587 ? 15.125 -40.625 -33.25 1 93.69 587 TRP B O 1
ATOM 11235 N N . LEU B 1 588 ? 15.938 -39.531 -31.5 1 91.81 588 LEU B N 1
ATOM 11236 C CA . LEU B 1 588 ? 14.711 -38.781 -31.25 1 91.81 588 LEU B CA 1
ATOM 11237 C C . LEU B 1 588 ? 14.812 -37.375 -31.797 1 91.81 588 LEU B C 1
ATOM 11239 O O . LEU B 1 588 ? 15.828 -36.688 -31.594 1 91.81 588 LEU B O 1
ATOM 11243 N N . CYS B 1 589 ? 13.805 -36.906 -32.5 1 89.38 589 CYS B N 1
ATOM 11244 C CA . CYS B 1 589 ? 13.844 -35.562 -33.094 1 89.38 589 CYS B CA 1
ATOM 11245 C C . CYS B 1 589 ? 12.484 -34.906 -33 1 89.38 589 CYS B C 1
ATOM 11247 O O . CYS B 1 589 ? 11.453 -35.531 -33.188 1 89.38 589 CYS B O 1
ATOM 11249 N N . SER B 1 590 ? 12.492 -33.75 -32.5 1 89.25 590 SER B N 1
ATOM 11250 C CA . SER B 1 590 ? 11.359 -32.844 -32.562 1 89.25 590 SER B CA 1
ATOM 11251 C C . SER B 1 590 ? 11.766 -31.531 -33.25 1 89.25 590 SER B C 1
ATOM 11253 O O . SER B 1 590 ? 12.688 -30.859 -32.781 1 89.25 590 SER B O 1
ATOM 11255 N N . GLU B 1 591 ? 11.148 -31.125 -34.25 1 88.81 591 GLU B N 1
ATOM 11256 C CA . GLU B 1 591 ? 11.438 -29.875 -34.969 1 88.81 591 GLU B CA 1
ATOM 11257 C C . GLU B 1 591 ? 10.711 -28.703 -34.312 1 88.81 591 GLU B C 1
ATOM 11259 O O . GLU B 1 591 ? 10.828 -27.562 -34.781 1 88.81 591 GLU B O 1
ATOM 11264 N N . LEU B 1 592 ? 10.008 -28.984 -33.312 1 87.44 592 LEU B N 1
ATOM 11265 C CA . LEU B 1 592 ? 9.289 -27.938 -32.594 1 87.44 592 LEU B CA 1
ATOM 11266 C C . LEU B 1 592 ? 10.086 -27.453 -31.375 1 87.44 592 LEU B C 1
ATOM 11268 O O . LEU B 1 592 ? 10.812 -28.219 -30.75 1 87.44 592 LEU B O 1
ATOM 11272 N N . PRO B 1 593 ? 9.961 -26.172 -31.047 1 78.5 593 PRO B N 1
ATOM 11273 C CA . PRO B 1 593 ? 10.688 -25.656 -29.875 1 78.5 593 PRO B CA 1
ATOM 11274 C C . PRO B 1 593 ? 10.266 -26.328 -28.578 1 78.5 593 PRO B C 1
ATOM 11276 O O . PRO B 1 593 ? 9.156 -26.859 -28.484 1 78.5 593 PRO B O 1
ATOM 11279 N N . HIS B 1 594 ? 11.203 -26.359 -27.594 1 70.06 594 HIS B N 1
ATOM 11280 C CA . HIS B 1 594 ? 10.875 -26.875 -26.281 1 70.06 594 HIS B CA 1
ATOM 11281 C C . HIS B 1 594 ? 9.766 -26.062 -25.625 1 70.06 594 HIS B C 1
ATOM 11283 O O . HIS B 1 594 ? 9.789 -24.828 -25.672 1 70.06 594 HIS B O 1
ATOM 11289 N N . GLY B 1 595 ? 8.844 -26.781 -25.078 1 72.44 595 GLY B N 1
ATOM 11290 C CA . GLY B 1 595 ? 7.727 -26.094 -24.438 1 72.44 595 GLY B CA 1
ATOM 11291 C C . GLY B 1 595 ? 6.762 -25.484 -25.438 1 72.44 595 GLY B C 1
ATOM 11292 O O . GLY B 1 595 ? 6.191 -24.422 -25.172 1 72.44 595 GLY B O 1
ATOM 11293 N N . SER B 1 596 ? 6.598 -26.031 -26.547 1 78.06 596 SER B N 1
ATOM 11294 C CA . SER B 1 596 ? 5.777 -25.5 -27.641 1 78.06 596 SER B CA 1
ATOM 11295 C C . SER B 1 596 ? 4.293 -25.562 -27.281 1 78.06 596 SER B C 1
ATOM 11297 O O . SER B 1 596 ? 3.482 -24.828 -27.859 1 78.06 596 SER B O 1
ATOM 11299 N N . GLY B 1 597 ? 3.895 -26.469 -26.453 1 82.88 597 GLY B N 1
ATOM 11300 C CA . GLY B 1 597 ? 2.496 -26.625 -26.094 1 82.88 597 GLY B CA 1
ATOM 11301 C C . GLY B 1 597 ? 1.729 -27.531 -27.047 1 82.88 597 GLY B C 1
ATOM 11302 O O . GLY B 1 597 ? 0.521 -27.719 -26.891 1 82.88 597 GLY B O 1
ATOM 11303 N N . LEU B 1 598 ? 2.404 -28.172 -27.984 1 90.5 598 LEU B N 1
ATOM 11304 C CA . LEU B 1 598 ? 1.737 -29 -29 1 90.5 598 LEU B CA 1
ATOM 11305 C C . LEU B 1 598 ? 1.809 -30.469 -28.625 1 90.5 598 LEU B C 1
ATOM 11307 O O . LEU B 1 598 ? 1.563 -31.344 -29.469 1 90.5 598 LEU B O 1
ATOM 11311 N N . GLY B 1 599 ? 2.186 -30.812 -27.422 1 89.75 599 GLY B N 1
ATOM 11312 C CA . GLY B 1 599 ? 2.15 -32.156 -26.891 1 89.75 599 GLY B CA 1
ATOM 11313 C C . GLY B 1 599 ? 3.334 -33 -27.312 1 89.75 599 GLY B C 1
ATOM 11314 O O . GLY B 1 599 ? 3.242 -34.219 -27.375 1 89.75 599 GLY B O 1
ATOM 11315 N N . THR B 1 600 ? 4.422 -32.375 -27.578 1 89.81 600 THR B N 1
ATOM 11316 C CA . THR B 1 600 ? 5.582 -33 -28.203 1 89.81 600 THR B CA 1
ATOM 11317 C C . THR B 1 600 ? 6.102 -34.156 -27.359 1 89.81 600 THR B C 1
ATOM 11319 O O . THR B 1 600 ? 6.418 -35.219 -27.875 1 89.81 600 THR B O 1
ATOM 11322 N N . SER B 1 601 ? 6.199 -34.031 -26.047 1 89.44 601 SER B N 1
ATOM 11323 C CA . SER B 1 601 ? 6.777 -35.062 -25.188 1 89.44 601 SER B CA 1
ATOM 11324 C C . SER B 1 601 ? 5.941 -36.312 -25.219 1 89.44 601 SER B C 1
ATOM 11326 O O . SER B 1 601 ? 6.477 -37.406 -25.453 1 89.44 601 SER B O 1
ATOM 11328 N N . SER B 1 602 ? 4.664 -36.281 -25.031 1 93.44 602 SER B N 1
ATOM 11329 C CA . SER B 1 602 ? 3.777 -37.438 -25.031 1 93.44 602 SER B CA 1
ATOM 11330 C C . SER B 1 602 ? 3.732 -38.094 -26.406 1 93.44 602 SER B C 1
ATOM 11332 O O . SER B 1 602 ? 3.73 -39.312 -26.516 1 93.44 602 SER B O 1
ATOM 11334 N N . ILE B 1 603 ? 3.727 -37.312 -27.453 1 95.81 603 ILE B N 1
ATOM 11335 C CA . ILE B 1 603 ? 3.67 -37.812 -28.812 1 95.81 603 ILE B CA 1
ATOM 11336 C C . ILE B 1 603 ? 4.973 -38.562 -29.156 1 95.81 603 ILE B C 1
ATOM 11338 O O . ILE B 1 603 ? 4.961 -39.562 -29.844 1 95.81 603 ILE B O 1
ATOM 11342 N N . LEU B 1 604 ? 6.012 -37.906 -28.703 1 94.88 604 LEU B N 1
ATOM 11343 C CA . LEU B 1 604 ? 7.293 -38.594 -28.875 1 94.88 604 LEU B CA 1
ATOM 11344 C C . LEU B 1 604 ? 7.301 -39.938 -28.203 1 94.88 604 LEU B C 1
ATOM 11346 O O . LEU B 1 604 ? 7.84 -40.906 -28.734 1 94.88 604 LEU B O 1
ATOM 11350 N N . GLY B 1 605 ? 6.77 -40.062 -27.016 1 96.06 605 GLY B N 1
ATOM 11351 C CA . GLY B 1 605 ? 6.609 -41.344 -26.359 1 96.06 605 GLY B CA 1
ATOM 11352 C C . GLY B 1 605 ? 5.832 -42.375 -27.188 1 96.06 605 GLY B C 1
ATOM 11353 O O . GLY B 1 605 ? 6.238 -43.531 -27.312 1 96.06 605 GLY B O 1
ATOM 11354 N N . ALA B 1 606 ? 4.75 -41.938 -27.75 1 96.94 606 ALA B N 1
ATOM 11355 C CA . ALA B 1 606 ? 3.947 -42.781 -28.625 1 96.94 606 ALA B CA 1
ATOM 11356 C C . ALA B 1 606 ? 4.746 -43.219 -29.844 1 96.94 606 ALA B C 1
ATOM 11358 O O . ALA B 1 606 ? 4.633 -44.375 -30.297 1 96.94 606 ALA B O 1
ATOM 11359 N N . THR B 1 607 ? 5.535 -42.281 -30.391 1 96.56 607 THR B N 1
ATOM 11360 C CA . THR B 1 607 ? 6.344 -42.562 -31.578 1 96.56 607 THR B CA 1
ATOM 11361 C C . THR B 1 607 ? 7.422 -43.594 -31.266 1 96.56 607 THR B C 1
ATOM 11363 O O . THR B 1 607 ? 7.699 -44.469 -32.094 1 96.56 607 THR B O 1
ATOM 11366 N N . ILE B 1 608 ? 8.047 -43.5 -30.141 1 96.69 608 ILE B N 1
ATOM 11367 C CA . ILE B 1 608 ? 9.047 -44.469 -29.688 1 96.69 608 ILE B CA 1
ATOM 11368 C C . ILE B 1 608 ? 8.414 -45.844 -29.594 1 96.69 608 ILE B C 1
ATOM 11370 O O . ILE B 1 608 ? 8.961 -46.844 -30.109 1 96.69 608 ILE B O 1
ATOM 11374 N N . LEU B 1 609 ? 7.289 -45.938 -28.938 1 96.06 609 LEU B N 1
ATOM 11375 C CA . LEU B 1 609 ? 6.602 -47.219 -28.766 1 96.06 609 LEU B CA 1
ATOM 11376 C C . LEU B 1 609 ? 6.227 -47.844 -30.109 1 96.06 609 LEU B C 1
ATOM 11378 O O . LEU B 1 609 ? 6.332 -49.031 -30.297 1 96.06 609 LEU B O 1
ATOM 11382 N N . ARG B 1 610 ? 5.742 -47 -31.031 1 94.38 610 ARG B N 1
ATOM 11383 C CA . ARG B 1 610 ? 5.414 -47.469 -32.375 1 94.38 610 ARG B CA 1
ATOM 11384 C C . ARG B 1 610 ? 6.648 -48.031 -33.094 1 94.38 610 ARG B C 1
ATOM 11386 O O . ARG B 1 610 ? 6.586 -49.062 -33.75 1 94.38 610 ARG B O 1
ATOM 11393 N N . ALA B 1 611 ? 7.75 -47.281 -32.969 1 93.69 611 ALA B N 1
ATOM 11394 C CA . ALA B 1 611 ? 9 -47.719 -33.562 1 93.69 611 ALA B CA 1
ATOM 11395 C C . ALA B 1 611 ? 9.438 -49.062 -33 1 93.69 611 ALA B C 1
ATOM 11397 O O . ALA B 1 611 ? 9.844 -49.969 -33.75 1 93.69 611 ALA B O 1
ATOM 11398 N N . ILE B 1 612 ? 9.375 -49.219 -31.734 1 93.06 612 ILE B N 1
ATOM 11399 C CA . ILE B 1 612 ? 9.742 -50.469 -31.062 1 93.06 612 ILE B CA 1
ATOM 11400 C C . ILE B 1 612 ? 8.844 -51.594 -31.562 1 93.06 612 ILE B C 1
ATOM 11402 O O . ILE B 1 612 ? 9.328 -52.688 -31.891 1 93.06 612 ILE B O 1
ATOM 11406 N N . TRP B 1 613 ? 7.527 -51.312 -31.562 1 89.81 613 TRP B N 1
ATOM 11407 C CA . TRP B 1 613 ? 6.57 -52.312 -32 1 89.81 613 TRP B CA 1
ATOM 11408 C C . TRP B 1 613 ? 6.883 -52.781 -33.438 1 89.81 613 TRP B C 1
ATOM 11410 O O . TRP B 1 613 ? 6.863 -53.969 -33.75 1 89.81 613 TRP B O 1
ATOM 11420 N N . GLU B 1 614 ? 7.184 -51.781 -34.312 1 88.38 614 GLU B N 1
ATOM 11421 C CA . GLU B 1 614 ? 7.434 -52.062 -35.75 1 88.38 614 GLU B CA 1
ATOM 11422 C C . GLU B 1 614 ? 8.711 -52.875 -35.906 1 88.38 614 GLU B C 1
ATOM 11424 O O . GLU B 1 614 ? 8.773 -53.781 -36.75 1 88.38 614 GLU B O 1
ATOM 11429 N N . LEU B 1 615 ? 9.68 -52.5 -35.219 1 87.62 615 LEU B N 1
ATOM 11430 C CA . LEU B 1 615 ? 10.938 -53.219 -35.344 1 87.62 615 LEU B CA 1
ATOM 11431 C C . LEU B 1 615 ? 10.828 -54.625 -34.781 1 87.62 615 LEU B C 1
ATOM 11433 O O . LEU B 1 615 ? 11.453 -55.562 -35.281 1 87.62 615 LEU B O 1
ATOM 11437 N N . TYR B 1 616 ? 10.141 -54.781 -33.688 1 83.12 616 TYR B N 1
ATOM 11438 C CA . TYR B 1 616 ? 9.945 -56.062 -33.031 1 83.12 616 TYR B CA 1
ATOM 11439 C C . TYR B 1 616 ? 9.117 -57 -33.906 1 83.12 616 TYR B C 1
ATOM 11441 O O . TYR B 1 616 ? 9.43 -58.188 -34.031 1 83.12 616 TYR B O 1
ATOM 11449 N N . GLN B 1 617 ? 7.797 -56.625 -34.438 1 68.75 617 GLN B N 1
ATOM 11450 C CA . GLN B 1 617 ? 6.816 -57.469 -35.094 1 68.75 617 GLN B CA 1
ATOM 11451 C C . GLN B 1 617 ? 6.941 -57.375 -36.594 1 68.75 617 GLN B C 1
ATOM 11453 O O . GLN B 1 617 ? 5.957 -57.562 -37.344 1 68.75 617 GLN B O 1
ATOM 11458 N N . ALA B 1 618 ? 8.156 -57.062 -37.25 1 52.06 618 ALA B N 1
ATOM 11459 C CA . ALA B 1 618 ? 8.211 -56.781 -38.688 1 52.06 618 ALA B CA 1
ATOM 11460 C C . ALA B 1 618 ? 7.117 -57.562 -39.438 1 52.06 618 ALA B C 1
ATOM 11462 O O . ALA B 1 618 ? 6.527 -57.062 -40.375 1 52.06 618 ALA B O 1
ATOM 11463 N N . GLU B 1 619 ? 7.023 -58.875 -39.5 1 48.16 619 GLU B N 1
ATOM 11464 C CA . GLU B 1 619 ? 6.316 -59.562 -40.562 1 48.16 619 GLU B CA 1
ATOM 11465 C C . GLU B 1 619 ? 4.816 -59.656 -40.281 1 48.16 619 GLU B C 1
ATOM 11467 O O . GLU B 1 619 ? 4.016 -59.812 -41.219 1 48.16 619 GLU B O 1
ATOM 11472 N N . ASN B 1 620 ? 4.398 -59.969 -39.188 1 46.75 620 ASN B N 1
ATOM 11473 C CA . ASN B 1 620 ? 3.062 -60.562 -39.219 1 46.75 620 ASN B CA 1
ATOM 11474 C C . ASN B 1 620 ? 1.978 -59.5 -39.125 1 46.75 620 ASN B C 1
ATOM 11476 O O . ASN B 1 620 ? 0.896 -59.625 -39.688 1 46.75 620 ASN B O 1
ATOM 11480 N N . LEU B 1 621 ? 1.723 -58.781 -37.875 1 46.5 621 LEU B N 1
ATOM 11481 C CA . LEU B 1 621 ? 0.366 -58.438 -37.438 1 46.5 621 LEU B CA 1
ATOM 11482 C C . LEU B 1 621 ? 0.007 -57 -37.875 1 46.5 621 LEU B C 1
ATOM 11484 O O . LEU B 1 621 ? 0.853 -56.125 -37.812 1 46.5 621 LEU B O 1
ATOM 11488 N N . GLU B 1 622 ? -1.015 -56.906 -38.812 1 47.19 622 GLU B N 1
ATOM 11489 C CA . GLU B 1 622 ? -1.807 -55.719 -39.125 1 47.19 622 GLU B CA 1
ATOM 11490 C C . GLU B 1 622 ? -1.87 -54.75 -37.938 1 47.19 622 GLU B C 1
ATOM 11492 O O . GLU B 1 622 ? -2.215 -55.156 -36.844 1 47.19 622 GLU B O 1
ATOM 11497 N N . PHE B 1 623 ? -0.997 -53.75 -37.906 1 52.38 623 PHE B N 1
ATOM 11498 C CA . PHE B 1 623 ? -1.159 -52.594 -37 1 52.38 623 PHE B CA 1
ATOM 11499 C C . PHE B 1 623 ? -2.633 -52.281 -36.812 1 52.38 623 PHE B C 1
ATOM 11501 O O . PHE B 1 623 ? -3.268 -51.719 -37.719 1 52.38 623 PHE B O 1
ATOM 11508 N N . GLN B 1 624 ? -3.361 -53.125 -35.969 1 59.91 624 GLN B N 1
ATOM 11509 C CA . GLN B 1 624 ? -4.801 -53.094 -35.719 1 59.91 624 GLN B CA 1
ATOM 11510 C C . GLN B 1 624 ? -5.164 -51.969 -34.75 1 59.91 624 GLN B C 1
ATOM 11512 O O . GLN B 1 624 ? -4.32 -51.5 -33.969 1 59.91 624 GLN B O 1
ATOM 11517 N N . ARG B 1 625 ? -6.188 -51.25 -34.969 1 66.44 625 ARG B N 1
ATOM 11518 C CA . ARG B 1 625 ? -6.867 -50.312 -34.062 1 66.44 625 ARG B CA 1
ATOM 11519 C C . ARG B 1 625 ? -6.594 -50.656 -32.625 1 66.44 625 ARG B C 1
ATOM 11521 O O . ARG B 1 625 ? -6.465 -49.75 -31.781 1 66.44 625 ARG B O 1
ATOM 11528 N N . GLU B 1 626 ? -6.234 -51.719 -32.438 1 79.38 626 GLU B N 1
ATOM 11529 C CA . GLU B 1 626 ? -6.027 -52.188 -31.062 1 79.38 626 GLU B CA 1
ATOM 11530 C C . GLU B 1 626 ? -4.664 -51.75 -30.531 1 79.38 626 GLU B C 1
ATOM 11532 O O . GLU B 1 626 ? -4.527 -51.406 -29.359 1 79.38 626 GLU B O 1
ATOM 11537 N N . ILE B 1 627 ? -3.725 -51.625 -31.469 1 83.75 627 ILE B N 1
ATOM 11538 C CA . ILE B 1 627 ? -2.373 -51.25 -31.062 1 83.75 627 ILE B CA 1
ATOM 11539 C C . ILE B 1 627 ? -2.324 -49.781 -30.719 1 83.75 627 ILE B C 1
ATOM 11541 O O . ILE B 1 627 ? -1.611 -49.375 -29.812 1 83.75 627 ILE B O 1
ATOM 11545 N N . GLN B 1 628 ? -3.084 -49 -31.438 1 89.75 628 GLN B N 1
ATOM 11546 C CA . GLN B 1 628 ? -3.146 -47.562 -31.141 1 89.75 628 GLN B CA 1
ATOM 11547 C C . GLN B 1 628 ? -3.691 -47.312 -29.734 1 89.75 628 GLN B C 1
ATOM 11549 O O . GLN B 1 628 ? -3.186 -46.469 -29.016 1 89.75 628 GLN B O 1
ATOM 11554 N N . ALA B 1 629 ? -4.734 -48.031 -29.406 1 91.62 629 ALA B N 1
ATOM 11555 C CA . ALA B 1 629 ? -5.312 -47.906 -28.078 1 91.62 629 ALA B CA 1
ATOM 11556 C C . ALA B 1 629 ? -4.309 -48.281 -27 1 91.62 629 ALA B C 1
ATOM 11558 O O . ALA B 1 629 ? -4.246 -47.688 -25.938 1 91.62 629 ALA B O 1
ATOM 11559 N N . LYS B 1 630 ? -3.564 -49.375 -27.266 1 93.88 630 LYS B N 1
ATOM 11560 C CA . LYS B 1 630 ? -2.549 -49.844 -26.312 1 93.88 630 LYS B CA 1
ATOM 11561 C C . LYS B 1 630 ? -1.435 -48.812 -26.156 1 93.88 630 LYS B C 1
ATOM 11563 O O . LYS B 1 630 ? -0.94 -48.562 -25.047 1 93.88 630 LYS B O 1
ATOM 11568 N N . ILE B 1 631 ? -1.07 -48.188 -27.266 1 95.44 631 ILE B N 1
ATOM 11569 C CA . ILE B 1 631 ? -0.052 -47.156 -27.234 1 95.44 631 ILE B CA 1
ATOM 11570 C C . ILE B 1 631 ? -0.566 -45.938 -26.422 1 95.44 631 ILE B C 1
ATOM 11572 O O . ILE B 1 631 ? 0.165 -45.375 -25.609 1 95.44 631 ILE B O 1
ATOM 11576 N N . ALA B 1 632 ? -1.827 -45.594 -26.641 1 95.69 632 ALA B N 1
ATOM 11577 C CA . ALA B 1 632 ? -2.422 -44.469 -25.922 1 95.69 632 ALA B CA 1
ATOM 11578 C C . ALA B 1 632 ? -2.389 -44.719 -24.406 1 95.69 632 ALA B C 1
ATOM 11580 O O . ALA B 1 632 ? -2.023 -43.844 -23.641 1 95.69 632 ALA B O 1
ATOM 11581 N N . HIS B 1 633 ? -2.766 -45.906 -23.969 1 95.56 633 HIS B N 1
ATOM 11582 C CA . HIS B 1 633 ? -2.738 -46.25 -22.562 1 95.56 633 HIS B CA 1
ATOM 11583 C C . HIS B 1 633 ? -1.309 -46.312 -22.031 1 95.56 633 HIS B C 1
ATOM 11585 O O . HIS B 1 633 ? -1.048 -45.906 -20.891 1 95.56 633 HIS B O 1
ATOM 11591 N N . SER B 1 634 ? -0.378 -46.781 -22.828 1 96.88 634 SER B N 1
ATOM 11592 C CA . SER B 1 634 ? 1.019 -46.875 -22.422 1 96.88 634 SER B CA 1
ATOM 11593 C C . SER B 1 634 ? 1.612 -45.5 -22.172 1 96.88 634 SER B C 1
ATOM 11595 O O . SER B 1 634 ? 2.355 -45.312 -21.203 1 96.88 634 SER B O 1
ATOM 11597 N N . VAL B 1 635 ? 1.283 -44.594 -23.062 1 97.19 635 VAL B N 1
ATOM 11598 C CA . VAL B 1 635 ? 1.816 -43.219 -22.906 1 97.19 635 VAL B CA 1
ATOM 11599 C C . VAL B 1 635 ? 1.256 -42.594 -21.641 1 97.19 635 VAL B C 1
ATOM 11601 O O . VAL B 1 635 ? 1.961 -41.875 -20.938 1 97.19 635 VAL B O 1
ATOM 11604 N N . LEU B 1 636 ? -0.003 -42.812 -21.375 1 96 636 LEU B N 1
ATOM 11605 C CA . LEU B 1 636 ? -0.586 -42.312 -20.125 1 96 636 LEU B CA 1
ATOM 11606 C C . LEU B 1 636 ? 0.177 -42.875 -18.922 1 96 636 LEU B C 1
ATOM 11608 O O . LEU B 1 636 ? 0.46 -42.125 -17.969 1 96 636 LEU B O 1
ATOM 11612 N N . LYS B 1 637 ? 0.498 -44.125 -18.922 1 95.5 637 LYS B N 1
ATOM 11613 C CA . LYS B 1 637 ? 1.295 -44.781 -17.875 1 95.5 637 LYS B CA 1
ATOM 11614 C C . LYS B 1 637 ? 2.695 -44.156 -17.812 1 95.5 637 LYS B C 1
ATOM 11616 O O . LYS B 1 637 ? 3.221 -43.938 -16.719 1 95.5 637 LYS B O 1
ATOM 11621 N N . ILE B 1 638 ? 3.293 -43.906 -18.922 1 95.69 638 ILE B N 1
ATOM 11622 C CA . ILE B 1 638 ? 4.629 -43.344 -19.031 1 95.69 638 ILE B CA 1
ATOM 11623 C C . ILE B 1 638 ? 4.656 -41.969 -18.344 1 95.69 638 ILE B C 1
ATOM 11625 O O . ILE B 1 638 ? 5.602 -41.656 -17.625 1 95.69 638 ILE B O 1
ATOM 11629 N N . GLU B 1 639 ? 3.621 -41.156 -18.578 1 92.81 639 GLU B N 1
ATOM 11630 C CA . GLU B 1 639 ? 3.516 -39.844 -17.953 1 92.81 639 GLU B CA 1
ATOM 11631 C C . GLU B 1 639 ? 3.568 -39.938 -16.422 1 92.81 639 GLU B C 1
ATOM 11633 O O . GLU B 1 639 ? 4.105 -39.062 -15.758 1 92.81 639 GLU B O 1
ATOM 11638 N N . GLN B 1 640 ? 3.014 -40.969 -15.93 1 91.56 640 GLN B N 1
ATOM 11639 C CA . GLN B 1 640 ? 3.029 -41.188 -14.484 1 91.56 640 GLN B CA 1
ATOM 11640 C C . GLN B 1 640 ? 4.402 -41.656 -14.008 1 91.56 640 GLN B C 1
ATOM 11642 O O . GLN B 1 640 ? 4.891 -41.219 -12.969 1 91.56 640 GLN B O 1
ATOM 11647 N N . ILE B 1 641 ? 5.027 -42.562 -14.805 1 91.56 641 ILE B N 1
ATOM 11648 C CA . ILE B 1 641 ? 6.359 -43.062 -14.477 1 91.56 641 ILE B CA 1
ATOM 11649 C C . ILE B 1 641 ? 7.348 -41.875 -14.43 1 91.56 641 ILE B C 1
ATOM 11651 O O . ILE B 1 641 ? 8.203 -41.812 -13.539 1 91.56 641 ILE B O 1
ATOM 11655 N N . MET B 1 642 ? 7.168 -40.969 -15.32 1 90.06 642 MET B N 1
ATOM 11656 C CA . MET B 1 642 ? 8.055 -39.812 -15.406 1 90.06 642 MET B CA 1
ATOM 11657 C C . MET B 1 642 ? 7.734 -38.812 -14.312 1 90.06 642 MET B C 1
ATOM 11659 O O . MET B 1 642 ? 8.469 -37.844 -14.125 1 90.06 642 MET B O 1
ATOM 11663 N N . THR B 1 643 ? 6.602 -38.875 -13.625 1 82.81 643 THR B N 1
ATOM 11664 C CA . THR B 1 643 ? 6.141 -38.031 -12.547 1 82.81 643 THR B CA 1
ATOM 11665 C C . THR B 1 643 ? 5.629 -36.688 -13.094 1 82.81 643 THR B C 1
ATOM 11667 O O . THR B 1 643 ? 5.418 -35.75 -12.336 1 82.81 643 THR B O 1
ATOM 11670 N N . THR B 1 644 ? 5.445 -36.594 -14.375 1 84.38 644 THR B N 1
ATOM 11671 C CA . THR B 1 644 ? 4.898 -35.375 -14.977 1 84.38 644 THR B CA 1
ATOM 11672 C C . THR B 1 644 ? 3.395 -35.281 -14.742 1 84.38 644 THR B C 1
ATOM 11674 O O . THR B 1 644 ? 2.834 -34.188 -14.68 1 84.38 644 THR B O 1
ATOM 11677 N N . GLY B 1 645 ? 2.76 -36.5 -14.688 1 87 645 GLY B N 1
ATOM 11678 C CA . GLY B 1 645 ? 1.349 -36.562 -14.344 1 87 645 GLY B CA 1
ATOM 11679 C C . GLY B 1 645 ? 0.439 -36.094 -15.461 1 87 645 GLY B C 1
ATOM 11680 O O . GLY B 1 645 ? -0.704 -35.719 -15.219 1 87 645 GLY B O 1
ATOM 11681 N N . GLY B 1 646 ? 0.877 -36.094 -16.672 1 89.44 646 GLY B N 1
ATOM 11682 C CA . GLY B 1 646 ? 0.109 -35.625 -17.812 1 89.44 646 GLY B CA 1
ATOM 11683 C C . GLY B 1 646 ? -1.072 -36.5 -18.141 1 89.44 646 GLY B C 1
ATOM 11684 O O . GLY B 1 646 ? -1.172 -37.625 -17.641 1 89.44 646 GLY B O 1
ATOM 11685 N N . GLY B 1 647 ? -2.008 -36.031 -18.953 1 93.62 647 GLY B N 1
ATOM 11686 C CA . GLY B 1 647 ? -3.211 -36.75 -19.359 1 93.62 647 GLY B CA 1
ATOM 11687 C C . GLY B 1 647 ? -3.055 -37.5 -20.672 1 93.62 647 GLY B C 1
ATOM 11688 O O . GLY B 1 647 ? -1.962 -37.969 -21 1 93.62 647 GLY B O 1
ATOM 11689 N N . TRP B 1 648 ? -4.176 -37.75 -21.297 1 95.94 648 TRP B N 1
ATOM 11690 C CA . TRP B 1 648 ? -4.137 -38.625 -22.469 1 95.94 648 TRP B CA 1
ATOM 11691 C C . TRP B 1 648 ? -4.445 -37.844 -23.75 1 95.94 648 TRP B C 1
ATOM 11693 O O . TRP B 1 648 ? -4.398 -38.406 -24.844 1 95.94 648 TRP B O 1
ATOM 11703 N N . GLN B 1 649 ? -4.633 -36.562 -23.656 1 95.44 649 GLN B N 1
ATOM 11704 C CA . GLN B 1 649 ? -5.098 -35.844 -24.844 1 95.44 649 GLN B CA 1
ATOM 11705 C C . GLN B 1 649 ? -3.979 -35.719 -25.875 1 95.44 649 GLN B C 1
ATOM 11707 O O . GLN B 1 649 ? -4.23 -35.75 -27.078 1 95.44 649 GLN B O 1
ATOM 11712 N N . ASP B 1 650 ? -2.758 -35.562 -25.438 1 94.88 650 ASP B N 1
ATOM 11713 C CA . ASP B 1 650 ? -1.665 -35.281 -26.359 1 94.88 650 ASP B CA 1
ATOM 11714 C C . ASP B 1 650 ? -1.418 -36.469 -27.312 1 94.88 650 ASP B C 1
ATOM 11716 O O . ASP B 1 650 ? -1.39 -36.281 -28.531 1 94.88 650 ASP B O 1
ATOM 11720 N N . GLN B 1 651 ? -1.281 -37.625 -26.797 1 95.31 651 GLN B N 1
ATOM 11721 C CA . GLN B 1 651 ? -1.024 -38.781 -27.641 1 95.31 651 GLN B CA 1
ATOM 11722 C C . GLN B 1 651 ? -2.256 -39.156 -28.469 1 95.31 651 GLN B C 1
ATOM 11724 O O . GLN B 1 651 ? -2.141 -39.5 -29.641 1 95.31 651 GLN B O 1
ATOM 11729 N N . ILE B 1 652 ? -3.389 -39.062 -27.859 1 95.44 652 ILE B N 1
ATOM 11730 C CA . ILE B 1 652 ? -4.609 -39.375 -28.609 1 95.44 652 ILE B CA 1
ATOM 11731 C C . ILE B 1 652 ? -4.789 -38.344 -29.734 1 95.44 652 ILE B C 1
ATOM 11733 O O . ILE B 1 652 ? -5.164 -38.719 -30.844 1 95.44 652 ILE B O 1
ATOM 11737 N N . GLY B 1 653 ? -4.543 -37.156 -29.453 1 95.88 653 GLY B N 1
ATOM 11738 C CA . GLY B 1 653 ? -4.711 -36.094 -30.422 1 95.88 653 GLY B CA 1
ATOM 11739 C C . GLY B 1 653 ? -3.818 -36.25 -31.641 1 95.88 653 GLY B C 1
ATOM 11740 O O . GLY B 1 653 ? -4.164 -35.781 -32.719 1 95.88 653 GLY B O 1
ATOM 11741 N N . ALA B 1 654 ? -2.719 -36.844 -31.469 1 95.12 654 ALA B N 1
ATOM 11742 C CA . ALA B 1 654 ? -1.744 -36.906 -32.562 1 95.12 654 ALA B CA 1
ATOM 11743 C C . ALA B 1 654 ? -1.836 -38.219 -33.281 1 95.12 654 ALA B C 1
ATOM 11745 O O . ALA B 1 654 ? -1.79 -38.281 -34.531 1 95.12 654 ALA B O 1
ATOM 11746 N N . ILE B 1 655 ? -1.968 -39.344 -32.625 1 92.69 655 ILE B N 1
ATOM 11747 C CA . ILE B 1 655 ? -1.739 -40.625 -33.25 1 92.69 655 ILE B CA 1
ATOM 11748 C C . ILE B 1 655 ? -2.998 -41.094 -33.969 1 92.69 655 ILE B C 1
ATOM 11750 O O . ILE B 1 655 ? -2.936 -41.938 -34.844 1 92.69 655 ILE B O 1
ATOM 11754 N N . TYR B 1 656 ? -4.191 -40.594 -33.594 1 94.88 656 TYR B N 1
ATOM 11755 C CA . TYR B 1 656 ? -5.418 -40.812 -34.344 1 94.88 656 TYR B CA 1
ATOM 11756 C C . TYR B 1 656 ? -5.633 -39.719 -35.406 1 94.88 656 TYR B C 1
ATOM 11758 O O . TYR B 1 656 ? -5.496 -38.531 -35.094 1 94.88 656 TYR B O 1
ATOM 11766 N N . PRO B 1 657 ? -5.934 -40.062 -36.625 1 94.75 657 PRO B N 1
ATOM 11767 C CA . PRO B 1 657 ? -6.02 -39.062 -37.688 1 94.75 657 PRO B CA 1
ATOM 11768 C C . PRO B 1 657 ? -7.223 -38.125 -37.562 1 94.75 657 PRO B C 1
ATOM 11770 O O . PRO B 1 657 ? -8.234 -38.531 -36.969 1 94.75 657 PRO B O 1
ATOM 11773 N N . GLY B 1 658 ? -7.098 -36.906 -38.094 1 95.94 658 GLY B N 1
ATOM 11774 C CA . GLY B 1 658 ? -8.195 -35.969 -38.219 1 95.94 658 GLY B CA 1
ATOM 11775 C C . GLY B 1 658 ? -8.648 -35.406 -36.875 1 95.94 658 GLY B C 1
ATOM 11776 O O . GLY B 1 658 ? -7.855 -35.281 -35.969 1 95.94 658 GLY B O 1
ATOM 11777 N N . ILE B 1 659 ? -9.922 -34.875 -36.938 1 97.06 659 ILE B N 1
ATOM 11778 C CA . ILE B 1 659 ? -10.562 -34.406 -35.719 1 97.06 659 ILE B CA 1
ATOM 11779 C C . ILE B 1 659 ? -11.188 -35.562 -34.969 1 97.06 659 ILE B C 1
ATOM 11781 O O . ILE B 1 659 ? -11.781 -36.469 -35.562 1 97.06 659 ILE B O 1
ATOM 11785 N N . LYS B 1 660 ? -11.023 -35.594 -33.656 1 97.19 660 LYS B N 1
ATOM 11786 C CA . LYS B 1 660 ? -11.562 -36.719 -32.875 1 97.19 660 LYS B CA 1
ATOM 11787 C C . LYS B 1 660 ? -11.977 -36.25 -31.469 1 97.19 660 LYS B C 1
ATOM 11789 O O . LYS B 1 660 ? -11.539 -35.188 -31 1 97.19 660 LYS B O 1
ATOM 11794 N N . LEU B 1 661 ? -12.844 -37 -30.984 1 97 661 LEU B N 1
ATOM 11795 C CA . LEU B 1 661 ? -13.227 -36.906 -29.578 1 97 661 LEU B CA 1
ATOM 11796 C C . LEU B 1 661 ? -12.633 -38.062 -28.781 1 97 661 LEU B C 1
ATOM 11798 O O . LEU B 1 661 ? -12.977 -39.219 -29 1 97 661 LEU B O 1
ATOM 11802 N N . GLY B 1 662 ? -11.617 -37.75 -27.953 1 95.88 662 GLY B N 1
ATOM 11803 C CA . GLY B 1 662 ? -11.148 -38.719 -26.969 1 95.88 662 GLY B CA 1
ATOM 11804 C C . GLY B 1 662 ? -11.992 -38.719 -25.719 1 95.88 662 GLY B C 1
ATOM 11805 O O . GLY B 1 662 ? -12.406 -37.688 -25.219 1 95.88 662 GLY B O 1
ATOM 11806 N N . ILE B 1 663 ? -12.297 -39.938 -25.188 1 95.25 663 ILE B N 1
ATOM 11807 C CA . ILE B 1 663 ? -13.18 -40.062 -24.031 1 95.25 663 ILE B CA 1
ATOM 11808 C C . ILE B 1 663 ? -12.578 -41.031 -23.016 1 95.25 663 ILE B C 1
ATOM 11810 O O . ILE B 1 663 ? -12.195 -42.156 -23.375 1 95.25 663 ILE B O 1
ATOM 11814 N N . ALA B 1 664 ? -12.406 -40.594 -21.812 1 94.06 664 ALA B N 1
ATOM 11815 C CA . ALA B 1 664 ? -12.188 -41.5 -20.703 1 94.06 664 ALA B CA 1
ATOM 11816 C C . ALA B 1 664 ? -13.508 -41.906 -20.047 1 94.06 664 ALA B C 1
ATOM 11818 O O . ALA B 1 664 ? -14.258 -41.031 -19.578 1 94.06 664 ALA B O 1
ATOM 11819 N N . GLN B 1 665 ? -13.812 -43.094 -20.078 1 91.44 665 GLN B N 1
ATOM 11820 C CA . GLN B 1 665 ? -15.117 -43.531 -19.594 1 91.44 665 GLN B CA 1
ATOM 11821 C C . GLN B 1 665 ? -15.008 -44.812 -18.781 1 91.44 665 GLN B C 1
ATOM 11823 O O . GLN B 1 665 ? -14.07 -45.594 -18.984 1 91.44 665 GLN B O 1
ATOM 11828 N N . ARG B 1 666 ? -15.906 -44.906 -17.875 1 84.69 666 ARG B N 1
ATOM 11829 C CA . ARG B 1 666 ? -16.016 -46.156 -17.094 1 84.69 666 ARG B CA 1
ATOM 11830 C C . ARG B 1 666 ? -16.688 -47.25 -17.891 1 84.69 666 ARG B C 1
ATOM 11832 O O . ARG B 1 666 ? -17.688 -47 -18.578 1 84.69 666 ARG B O 1
ATOM 11839 N N . ASN B 1 667 ? -15.992 -48.375 -18.031 1 72.25 667 ASN B N 1
ATOM 11840 C CA . ASN B 1 667 ? -16.609 -49.5 -18.734 1 72.25 667 ASN B CA 1
ATOM 11841 C C . ASN B 1 667 ? -17.594 -50.219 -17.828 1 72.25 667 ASN B C 1
ATOM 11843 O O . ASN B 1 667 ? -17.812 -49.844 -16.688 1 72.25 667 ASN B O 1
ATOM 11847 N N . SER B 1 668 ? -18.25 -51.188 -18.438 1 59.34 668 SER B N 1
ATOM 11848 C CA . SER B 1 668 ? -19.281 -51.969 -17.766 1 59.34 668 SER B CA 1
ATOM 11849 C C . SER B 1 668 ? -18.75 -52.594 -16.484 1 59.34 668 SER B C 1
ATOM 11851 O O . SER B 1 668 ? -19.5 -52.781 -15.523 1 59.34 668 SER B O 1
ATOM 11853 N N . SER B 1 669 ? -17.516 -52.906 -16.406 1 61.53 669 SER B N 1
ATOM 11854 C CA . SER B 1 669 ? -16.938 -53.531 -15.203 1 61.53 669 SER B CA 1
ATOM 11855 C C . SER B 1 669 ? -16.391 -52.469 -14.25 1 61.53 669 SER B C 1
ATOM 11857 O O . SER B 1 669 ? -15.578 -52.781 -13.383 1 61.53 669 SER B O 1
ATOM 11859 N N . GLN B 1 670 ? -16.734 -51.281 -14.422 1 63.38 670 GLN B N 1
ATOM 11860 C CA . GLN B 1 670 ? -16.406 -50.156 -13.562 1 63.38 670 GLN B CA 1
ATOM 11861 C C . GLN B 1 670 ? -14.93 -49.781 -13.68 1 63.38 670 GLN B C 1
ATOM 11863 O O . GLN B 1 670 ? -14.375 -49.125 -12.797 1 63.38 670 GLN B O 1
ATOM 11868 N N . ASN B 1 671 ? -14.367 -50.312 -14.773 1 78.94 671 ASN B N 1
ATOM 11869 C CA . ASN B 1 671 ? -12.984 -49.938 -15.023 1 78.94 671 ASN B CA 1
ATOM 11870 C C . ASN B 1 671 ? -12.883 -48.844 -16.094 1 78.94 671 ASN B C 1
ATOM 11872 O O . ASN B 1 671 ? -13.648 -48.844 -17.062 1 78.94 671 ASN B O 1
ATOM 11876 N N . PHE B 1 672 ? -12.062 -47.812 -15.797 1 84.56 672 PHE B N 1
ATOM 11877 C CA . PHE B 1 672 ? -11.898 -46.719 -16.75 1 84.56 672 PHE B CA 1
ATOM 11878 C C . PHE B 1 672 ? -11.078 -47.156 -17.953 1 84.56 672 PHE B C 1
ATOM 11880 O O . PHE B 1 672 ? -10.172 -48 -17.812 1 84.56 672 PHE B O 1
ATOM 11887 N N . GLY B 1 673 ? -11.438 -46.719 -19.125 1 90.31 673 GLY B N 1
ATOM 11888 C CA . GLY B 1 673 ? -10.688 -46.906 -20.359 1 90.31 673 GLY B CA 1
ATOM 11889 C C . GLY B 1 673 ? -10.805 -45.75 -21.312 1 90.31 673 GLY B C 1
ATOM 11890 O O . GLY B 1 673 ? -11.609 -44.844 -21.094 1 90.31 673 GLY B O 1
ATOM 11891 N N . LEU B 1 674 ? -9.922 -45.719 -22.297 1 93.88 674 LEU B N 1
ATOM 11892 C CA . LEU B 1 674 ? -9.906 -44.625 -23.281 1 93.88 674 LEU B CA 1
ATOM 11893 C C . LEU B 1 674 ? -10.602 -45.062 -24.562 1 93.88 674 LEU B C 1
ATOM 11895 O O . LEU B 1 674 ? -10.359 -46.156 -25.062 1 93.88 674 LEU B O 1
ATOM 11899 N N . LYS B 1 675 ? -11.5 -44.281 -24.953 1 92.12 675 LYS B N 1
ATOM 11900 C CA . LYS B 1 675 ? -12.203 -44.469 -26.219 1 92.12 675 LYS B CA 1
ATOM 11901 C C . LYS B 1 675 ? -12.008 -43.25 -27.125 1 92.12 675 LYS B C 1
ATOM 11903 O O . LYS B 1 675 ? -11.961 -42.125 -26.656 1 92.12 675 LYS B O 1
ATOM 11908 N N . VAL B 1 676 ? -11.812 -43.531 -28.469 1 95.44 676 VAL B N 1
ATOM 11909 C CA . VAL B 1 676 ? -11.617 -42.438 -29.422 1 95.44 676 VAL B CA 1
ATOM 11910 C C . VAL B 1 676 ? -12.695 -42.5 -30.5 1 95.44 676 VAL B C 1
ATOM 11912 O O . VAL B 1 676 ? -12.914 -43.562 -31.109 1 95.44 676 VAL B O 1
ATOM 11915 N N . GLU B 1 677 ? -13.328 -41.438 -30.719 1 94.88 677 GLU B N 1
ATOM 11916 C CA . GLU B 1 677 ? -14.336 -41.312 -31.766 1 94.88 677 GLU B CA 1
ATOM 11917 C C . GLU B 1 677 ? -13.898 -40.312 -32.844 1 94.88 677 GLU B C 1
ATOM 11919 O O . GLU B 1 677 ? -13.797 -39.125 -32.562 1 94.88 677 GLU B O 1
ATOM 11924 N N . ARG B 1 678 ? -13.68 -40.781 -34.031 1 94.88 678 ARG B N 1
ATOM 11925 C CA . ARG B 1 678 ? -13.32 -39.875 -35.125 1 94.88 678 ARG B CA 1
ATOM 11926 C C . ARG B 1 678 ? -14.523 -39.062 -35.562 1 94.88 678 ARG B C 1
ATOM 11928 O O . ARG B 1 678 ? -15.633 -39.562 -35.656 1 94.88 678 ARG B O 1
ATOM 11935 N N . ILE B 1 679 ? -14.328 -37.875 -35.781 1 96.19 679 ILE B N 1
ATOM 11936 C CA . ILE B 1 679 ? -15.383 -36.969 -36.25 1 96.19 679 ILE B CA 1
ATOM 11937 C C . ILE B 1 679 ? -15.203 -36.688 -37.75 1 96.19 679 ILE B C 1
ATOM 11939 O O . ILE B 1 679 ? -14.227 -36.062 -38.156 1 96.19 679 ILE B O 1
ATOM 11943 N N . GLU B 1 680 ? -16.125 -37.094 -38.469 1 94.5 680 GLU B N 1
ATOM 11944 C CA . GLU B 1 680 ? -16.078 -36.844 -39.906 1 94.5 680 GLU B CA 1
ATOM 11945 C C . GLU B 1 680 ? -16.594 -35.469 -40.281 1 94.5 680 GLU B C 1
ATOM 11947 O O . GLU B 1 680 ? -17.719 -35.094 -39.938 1 94.5 680 GLU B O 1
ATOM 11952 N N . ILE B 1 681 ? -15.789 -34.75 -40.906 1 94.06 681 ILE B N 1
ATOM 11953 C CA . ILE B 1 681 ? -16.188 -33.406 -41.312 1 94.06 681 ILE B CA 1
ATOM 11954 C C . ILE B 1 681 ? -16.219 -33.312 -42.844 1 94.06 681 ILE B C 1
ATOM 11956 O O . ILE B 1 681 ? -15.641 -34.156 -43.531 1 94.06 681 ILE B O 1
ATOM 11960 N N . SER B 1 682 ? -16.844 -32.25 -43.375 1 94.75 682 SER B N 1
ATOM 11961 C CA . SER B 1 682 ? -16.938 -32.031 -44.812 1 94.75 682 SER B CA 1
ATOM 11962 C C . SER B 1 682 ? -15.602 -31.609 -45.375 1 94.75 682 SER B C 1
ATOM 11964 O O . SER B 1 682 ? -14.766 -31.031 -44.688 1 94.75 682 SER B O 1
ATOM 11966 N N . LYS B 1 683 ? -15.391 -31.844 -46.625 1 94.94 683 LYS B N 1
ATOM 11967 C CA . LYS B 1 683 ? -14.172 -31.438 -47.312 1 94.94 683 LYS B CA 1
ATOM 11968 C C . LYS B 1 683 ? -14.047 -29.906 -47.344 1 94.94 683 LYS B C 1
ATOM 11970 O O . LYS B 1 683 ? -12.938 -29.375 -47.281 1 94.94 683 LYS B O 1
ATOM 11975 N N . LYS B 1 684 ? -15.164 -29.328 -47.469 1 95.5 684 LYS B N 1
ATOM 11976 C CA . LYS B 1 684 ? -15.188 -27.875 -47.469 1 95.5 684 LYS B CA 1
ATOM 11977 C C . LYS B 1 684 ? -14.68 -27.312 -46.125 1 95.5 684 LYS B C 1
ATOM 11979 O O . LYS B 1 684 ? -13.883 -26.375 -46.125 1 95.5 684 LYS B O 1
ATOM 11984 N N . PHE B 1 685 ? -15.219 -27.891 -45.156 1 95.94 685 PHE B N 1
ATOM 11985 C CA . PHE B 1 685 ? -14.812 -27.422 -43.812 1 95.94 685 PHE B CA 1
ATOM 11986 C C . PHE B 1 685 ? -13.344 -27.734 -43.562 1 95.94 685 PHE B C 1
ATOM 11988 O O . PHE B 1 685 ? -12.633 -26.922 -42.969 1 95.94 685 PHE B O 1
ATOM 11995 N N . GLN B 1 686 ? -12.82 -28.781 -43.938 1 96.25 686 GLN B N 1
ATOM 11996 C CA . GLN B 1 686 ? -11.406 -29.125 -43.812 1 96.25 686 GLN B CA 1
ATOM 11997 C C . GLN B 1 686 ? -10.523 -28.109 -44.531 1 96.25 686 GLN B C 1
ATOM 11999 O O . GLN B 1 686 ? -9.484 -27.719 -44 1 96.25 686 GLN B O 1
ATOM 12004 N N . THR B 1 687 ? -10.93 -27.797 -45.688 1 95.94 687 THR B N 1
ATOM 12005 C CA . THR B 1 687 ? -10.188 -26.797 -46.438 1 95.94 687 THR B CA 1
ATOM 12006 C C . THR B 1 687 ? -10.188 -25.453 -45.719 1 95.94 687 THR B C 1
ATOM 12008 O O . THR B 1 687 ? -9.172 -24.75 -45.719 1 95.94 687 THR B O 1
ATOM 12011 N N . GLU B 1 688 ? -11.273 -25.141 -45.188 1 96 688 GLU B N 1
ATOM 12012 C CA . GLU B 1 688 ? -11.367 -23.906 -44.406 1 96 688 GLU B CA 1
ATOM 12013 C C . GLU B 1 688 ? -10.398 -23.922 -43.219 1 96 688 GLU B C 1
ATOM 12015 O O . GLU B 1 688 ? -9.742 -22.922 -42.969 1 96 688 GLU B O 1
ATOM 12020 N N . ILE B 1 689 ? -10.336 -25.016 -42.5 1 96.62 689 ILE B N 1
ATOM 12021 C CA . ILE B 1 689 ? -9.43 -25.156 -41.375 1 96.62 689 ILE B CA 1
ATOM 12022 C C . ILE B 1 689 ? -7.984 -25.016 -41.844 1 96.62 689 ILE B C 1
ATOM 12024 O O . ILE B 1 689 ? -7.195 -24.297 -41.219 1 96.62 689 ILE B O 1
ATOM 12028 N N . ASN B 1 690 ? -7.648 -25.562 -42.969 1 96.06 690 ASN B N 1
ATOM 12029 C CA . ASN B 1 690 ? -6.289 -25.547 -43.5 1 96.06 690 ASN B CA 1
ATOM 12030 C C . ASN B 1 690 ? -5.871 -24.141 -43.938 1 96.06 690 ASN B C 1
ATOM 12032 O O . ASN B 1 690 ? -4.68 -23.812 -43.938 1 96.06 690 ASN B O 1
ATOM 12036 N N . CYS B 1 691 ? -6.84 -23.344 -44.156 1 95.31 691 CYS B N 1
ATOM 12037 C CA . CYS B 1 691 ? -6.539 -22 -44.625 1 95.31 691 CYS B CA 1
ATOM 1203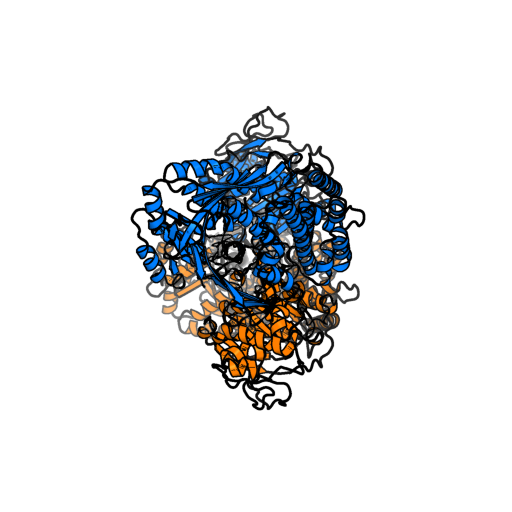8 C C . CYS B 1 691 ? -6.605 -20.984 -43.5 1 95.31 691 CYS B C 1
ATOM 12040 O O . CYS B 1 691 ? -5.867 -20 -43.5 1 95.31 691 CYS B O 1
ATOM 12042 N N . ARG B 1 692 ? -7.406 -21.203 -42.531 1 96.69 692 ARG B N 1
ATOM 12043 C CA . ARG B 1 692 ? -7.719 -20.141 -41.594 1 96.69 692 ARG B CA 1
ATOM 12044 C C . ARG B 1 692 ? -7.051 -20.391 -40.25 1 96.69 692 ARG B C 1
ATOM 12046 O O . ARG B 1 692 ? -6.914 -19.484 -39.438 1 96.69 692 ARG B O 1
ATOM 12053 N N . LEU B 1 693 ? -6.691 -21.609 -39.938 1 97 693 LEU B N 1
ATOM 12054 C CA . LEU B 1 693 ? -6.008 -21.875 -38.656 1 97 693 LEU B CA 1
ATOM 12055 C C . LEU B 1 693 ? -4.504 -21.672 -38.812 1 97 693 LEU B C 1
ATOM 12057 O O . LEU B 1 693 ? -3.869 -22.297 -39.656 1 97 693 LEU B O 1
ATOM 12061 N N . VAL B 1 694 ? -3.961 -20.781 -37.969 1 97.19 694 VAL B N 1
ATOM 12062 C CA . VAL B 1 694 ? -2.541 -20.438 -38.031 1 97.19 694 VAL B CA 1
ATOM 12063 C C . VAL B 1 694 ? -1.906 -20.625 -36.656 1 97.19 694 VAL B C 1
ATOM 12065 O O . VAL B 1 694 ? -2.566 -20.453 -35.625 1 97.19 694 VAL B O 1
ATOM 12068 N N . LEU B 1 695 ? -0.643 -21.031 -36.688 1 95.88 695 LEU B N 1
ATOM 12069 C CA . LEU B 1 695 ? 0.143 -21.172 -35.469 1 95.88 695 LEU B CA 1
ATOM 12070 C C . LEU B 1 695 ? 1.155 -20.031 -35.344 1 95.88 695 LEU B C 1
ATOM 12072 O O . LEU B 1 695 ? 1.884 -19.734 -36.281 1 95.88 695 LEU B O 1
ATOM 12076 N N . ILE B 1 696 ? 1.15 -19.391 -34.188 1 95.31 696 ILE B N 1
ATOM 12077 C CA . ILE B 1 696 ? 2.152 -18.359 -33.875 1 95.31 696 ILE B CA 1
ATOM 12078 C C . ILE B 1 696 ? 3.033 -18.828 -32.719 1 95.31 696 ILE B C 1
ATOM 12080 O O . ILE B 1 696 ? 2.535 -19.109 -31.625 1 95.31 696 ILE B O 1
ATOM 12084 N N . TYR B 1 697 ? 4.285 -18.891 -32.906 1 93.06 697 TYR B N 1
ATOM 12085 C CA . TYR B 1 697 ? 5.215 -19.172 -31.812 1 93.06 697 TYR B CA 1
ATOM 12086 C C . TYR B 1 697 ? 5.617 -17.891 -31.094 1 93.06 697 TYR B C 1
ATOM 12088 O O . TYR B 1 697 ? 6.219 -17 -31.703 1 93.06 697 TYR B O 1
ATOM 12096 N N . THR B 1 698 ? 5.363 -17.812 -29.828 1 86.81 698 THR B N 1
ATOM 12097 C CA . THR B 1 698 ? 5.516 -16.562 -29.078 1 86.81 698 THR B CA 1
ATOM 12098 C C . THR B 1 698 ? 6.961 -16.391 -28.625 1 86.81 698 THR B C 1
ATOM 12100 O O . THR B 1 698 ? 7.367 -15.281 -28.266 1 86.81 698 THR B O 1
ATOM 12103 N N . GLY B 1 699 ? 7.707 -17.469 -28.531 1 77.12 699 GLY B N 1
ATOM 12104 C CA . GLY B 1 699 ? 9.078 -17.406 -28.047 1 77.12 699 GLY B CA 1
ATOM 12105 C C . GLY B 1 699 ? 9.188 -17.422 -26.531 1 77.12 699 GLY B C 1
ATOM 12106 O O . GLY B 1 699 ? 10.289 -17.531 -25.984 1 77.12 699 GLY B O 1
ATOM 12107 N N . LYS B 1 700 ? 8.195 -17.203 -25.859 1 71.88 700 LYS B N 1
ATOM 12108 C CA . LYS B 1 700 ? 8.195 -17.219 -24.391 1 71.88 700 LYS B CA 1
ATOM 12109 C C . LYS B 1 700 ? 8.148 -18.641 -23.859 1 71.88 700 LYS B C 1
ATOM 12111 O O . LYS B 1 700 ? 7.422 -19.484 -24.391 1 71.88 700 LYS B O 1
ATOM 12116 N N . THR B 1 701 ? 9.25 -18.828 -23.031 1 64.38 701 THR B N 1
ATOM 12117 C CA . THR B 1 701 ? 9.219 -20.141 -22.391 1 64.38 701 THR B CA 1
ATOM 12118 C C . THR B 1 701 ? 8.719 -20.016 -20.953 1 64.38 701 THR B C 1
ATOM 12120 O O . THR B 1 701 ? 8.953 -19.016 -20.281 1 64.38 701 THR B O 1
ATOM 12123 N N . ARG B 1 702 ? 7.922 -20.938 -20.594 1 62.16 702 ARG B N 1
ATOM 12124 C CA . ARG B 1 702 ? 7.371 -20.969 -19.25 1 62.16 702 ARG B CA 1
ATOM 12125 C C . ARG B 1 702 ? 8.469 -21.219 -18.219 1 62.16 702 ARG B C 1
ATOM 12127 O O . ARG B 1 702 ? 9.312 -22.094 -18.406 1 62.16 702 ARG B O 1
ATOM 12134 N N . LEU B 1 703 ? 8.477 -20.219 -17.344 1 57.31 703 LEU B N 1
ATOM 12135 C CA . LEU B 1 703 ? 9.367 -20.484 -16.234 1 57.31 703 LEU B CA 1
ATOM 12136 C C . LEU B 1 703 ? 8.82 -21.609 -15.352 1 57.31 703 LEU B C 1
ATOM 12138 O O . LEU B 1 703 ? 9.578 -22.453 -14.867 1 57.31 703 LEU B O 1
ATOM 12142 N N . ALA B 1 704 ? 7.453 -21.531 -15.266 1 56.28 704 ALA B N 1
ATOM 12143 C CA . ALA B 1 704 ? 6.852 -22.453 -14.305 1 56.28 704 ALA B CA 1
ATOM 12144 C C . ALA B 1 704 ? 6.559 -23.797 -14.945 1 56.28 704 ALA B C 1
ATOM 12146 O O . ALA B 1 704 ? 5.867 -23.875 -15.969 1 56.28 704 ALA B O 1
ATOM 12147 N N . LYS B 1 705 ? 7.246 -24.922 -14.484 1 58.84 705 LYS B N 1
ATOM 12148 C CA . LYS B 1 705 ? 7.062 -26.281 -14.961 1 58.84 705 LYS B CA 1
ATOM 12149 C C . LYS B 1 705 ? 5.816 -26.922 -14.344 1 58.84 705 LYS B C 1
ATOM 12151 O O . LYS B 1 705 ? 5.352 -27.969 -14.805 1 58.84 705 LYS B O 1
ATOM 12156 N N . ASN B 1 706 ? 5.211 -26.125 -13.414 1 69.31 706 ASN B N 1
ATOM 12157 C CA . ASN B 1 706 ? 4.258 -26.891 -12.609 1 69.31 706 ASN B CA 1
ATOM 12158 C C . ASN B 1 706 ? 2.846 -26.328 -12.727 1 69.31 706 ASN B C 1
ATOM 12160 O O . ASN B 1 706 ? 2.127 -26.219 -11.734 1 69.31 706 ASN B O 1
ATOM 12164 N N . ILE B 1 707 ? 2.377 -26.109 -14.039 1 73.88 707 ILE B N 1
ATOM 12165 C CA . ILE B 1 707 ? 1.021 -25.625 -14.25 1 73.88 707 ILE B CA 1
ATOM 12166 C C . ILE B 1 707 ? 0.013 -26.719 -13.898 1 73.88 707 ILE B C 1
ATOM 12168 O O . ILE B 1 707 ? -1.039 -26.438 -13.32 1 73.88 707 ILE B O 1
ATOM 12172 N N . LEU B 1 708 ? 0.375 -27.953 -14.227 1 80.38 708 LEU B N 1
ATOM 12173 C CA . LEU B 1 708 ? -0.504 -29.094 -13.977 1 80.38 708 LEU B CA 1
ATOM 12174 C C . LEU B 1 708 ? -0.802 -29.219 -12.484 1 80.38 708 LEU B C 1
ATOM 12176 O O . LEU B 1 708 ? -1.943 -29.484 -12.102 1 80.38 708 LEU B O 1
ATOM 12180 N N . GLN B 1 709 ? 0.198 -29.031 -11.781 1 82.88 709 GLN B N 1
ATOM 12181 C CA . GLN B 1 709 ? 0.033 -29.141 -10.336 1 82.88 709 GLN B CA 1
ATOM 12182 C C . GLN B 1 709 ? -0.945 -28.109 -9.805 1 82.88 709 GLN B C 1
ATOM 12184 O O . GLN B 1 709 ? -1.711 -28.375 -8.875 1 82.88 709 GLN B O 1
ATOM 12189 N N . GLU B 1 710 ? -0.917 -27.016 -10.359 1 82.5 710 GLU B N 1
ATOM 12190 C CA . GLU B 1 710 ? -1.82 -25.953 -9.945 1 82.5 710 GLU B CA 1
ATOM 12191 C C . GLU B 1 710 ? -3.273 -26.312 -10.25 1 82.5 710 GLU B C 1
ATOM 12193 O O . GLU B 1 710 ? -4.172 -25.984 -9.469 1 82.5 710 GLU B O 1
ATOM 12198 N N . VAL B 1 711 ? -3.494 -26.859 -11.367 1 82.62 711 VAL B N 1
ATOM 12199 C CA . VAL B 1 711 ? -4.852 -27.234 -11.758 1 82.62 711 VAL B CA 1
ATOM 12200 C C . VAL B 1 711 ? -5.387 -28.312 -10.82 1 82.62 711 VAL B C 1
ATOM 12202 O O . VAL B 1 711 ? -6.547 -28.25 -10.398 1 82.62 711 VAL B O 1
ATOM 12205 N N . ILE B 1 712 ? -4.508 -29.219 -10.547 1 87.81 712 ILE B N 1
ATOM 12206 C CA . ILE B 1 712 ? -4.922 -30.297 -9.648 1 87.81 712 ILE B CA 1
ATOM 12207 C C . ILE B 1 712 ? -5.227 -29.734 -8.266 1 87.81 712 ILE B C 1
ATOM 12209 O O . ILE B 1 712 ? -6.203 -30.125 -7.629 1 87.81 712 ILE B O 1
ATOM 12213 N N . ARG B 1 713 ? -4.379 -28.828 -7.828 1 87.56 713 ARG B N 1
ATOM 12214 C CA . ARG B 1 713 ? -4.594 -28.141 -6.559 1 87.56 713 ARG B CA 1
ATOM 12215 C C . ARG B 1 713 ? -5.973 -27.484 -6.516 1 87.56 713 ARG B C 1
ATOM 12217 O O . ARG B 1 713 ? -6.699 -27.625 -5.531 1 87.56 713 ARG B O 1
ATOM 12224 N N . ASN B 1 714 ? -6.25 -26.828 -7.516 1 82.56 714 ASN B N 1
ATOM 12225 C CA . ASN B 1 714 ? -7.5 -26.078 -7.562 1 82.56 714 ASN B CA 1
ATOM 12226 C C . ASN B 1 714 ? -8.703 -27 -7.711 1 82.56 714 ASN B C 1
ATOM 12228 O O . ASN B 1 714 ? -9.797 -26.688 -7.246 1 82.56 714 ASN B O 1
ATOM 12232 N N . TRP B 1 715 ? -8.445 -28.094 -8.367 1 85.56 715 TRP B N 1
ATOM 12233 C CA . TRP B 1 715 ? -9.508 -29.094 -8.492 1 85.56 715 TRP B CA 1
ATOM 12234 C C . TRP B 1 715 ? -9.938 -29.609 -7.121 1 85.56 715 TRP B C 1
ATOM 12236 O O . TRP B 1 715 ? -11.133 -29.719 -6.84 1 85.56 715 TRP B O 1
ATOM 12246 N N . TYR B 1 716 ? -8.992 -29.797 -6.273 1 85.12 716 TYR B N 1
ATOM 12247 C CA . TYR B 1 716 ? -9.281 -30.391 -4.969 1 85.12 716 TYR B CA 1
ATOM 12248 C C . TYR B 1 716 ? -9.75 -29.312 -3.984 1 85.12 716 TYR B C 1
ATOM 12250 O O . TYR B 1 716 ? -10.258 -29.641 -2.906 1 85.12 716 TYR B O 1
ATOM 12258 N N . LYS B 1 717 ? -9.547 -28.109 -4.227 1 77.81 717 LYS B N 1
ATOM 12259 C CA . LYS B 1 717 ? -10.016 -27.016 -3.371 1 77.81 717 LYS B CA 1
ATOM 12260 C C . LYS B 1 717 ? -11.508 -26.781 -3.561 1 77.81 717 LYS B C 1
ATOM 12262 O O . LYS B 1 717 ? -12.156 -26.156 -2.715 1 77.81 717 LYS B O 1
ATOM 12267 N N . ASP B 1 718 ? -12.266 -27.375 -4.355 1 68.19 718 ASP B N 1
ATOM 12268 C CA . ASP B 1 718 ? -13.695 -27.281 -4.629 1 68.19 718 ASP B CA 1
ATOM 12269 C C . ASP B 1 718 ? -14.133 -25.844 -4.836 1 68.19 718 ASP B C 1
ATOM 12271 O O . ASP B 1 718 ? -14.719 -25.219 -3.941 1 68.19 718 ASP B O 1
ATOM 12275 N N . GLY B 1 719 ? -13.883 -25.188 -5.906 1 70.12 719 GLY B N 1
ATOM 12276 C CA . GLY B 1 719 ? -14.211 -23.797 -6.133 1 70.12 719 GLY B CA 1
ATOM 12277 C C . GLY B 1 719 ? -14.492 -23.484 -7.59 1 70.12 719 GLY B C 1
ATOM 12278 O O . GLY B 1 719 ? -15.141 -24.266 -8.289 1 70.12 719 GLY B O 1
ATOM 12279 N N . GLU B 1 720 ? -14.094 -22.375 -7.836 1 72.56 720 GLU B N 1
ATOM 12280 C CA . GLU B 1 720 ? -14.375 -21.812 -9.156 1 72.56 720 GLU B CA 1
ATOM 12281 C C . GLU B 1 720 ? -13.852 -22.719 -10.266 1 72.56 720 GLU B C 1
ATOM 12283 O O . GLU B 1 720 ? -14.484 -22.859 -11.305 1 72.56 720 GLU B O 1
ATOM 12288 N N . VAL B 1 721 ? -12.805 -23.469 -10.016 1 76.25 721 VAL B N 1
ATOM 12289 C CA . VAL B 1 721 ? -12.18 -24.328 -11.016 1 76.25 721 VAL B CA 1
ATOM 12290 C C . VAL B 1 721 ? -13.078 -25.531 -11.305 1 76.25 721 VAL B C 1
ATOM 12292 O O . VAL B 1 721 ? -13.258 -25.906 -12.469 1 76.25 721 VAL B O 1
ATOM 12295 N N . LYS B 1 722 ? -13.602 -26.094 -10.234 1 78.69 722 LYS B N 1
ATOM 12296 C CA . LYS B 1 722 ? -14.508 -27.234 -10.422 1 78.69 722 LYS B CA 1
ATOM 12297 C C . LYS B 1 722 ? -15.742 -26.828 -11.227 1 78.69 722 LYS B C 1
ATOM 12299 O O . LYS B 1 722 ? -16.203 -27.562 -12.094 1 78.69 722 LYS B O 1
ATOM 12304 N N . GLU B 1 723 ? -16.203 -25.656 -10.953 1 81.25 723 GLU B N 1
ATOM 12305 C CA . GLU B 1 723 ? -17.359 -25.141 -11.664 1 81.25 723 GLU B CA 1
ATOM 12306 C C . GLU B 1 723 ? -17.062 -24.938 -13.148 1 81.25 723 GLU B C 1
ATOM 12308 O O . GLU B 1 723 ? -17.875 -25.266 -14.008 1 81.25 723 GLU B O 1
ATOM 12313 N N . VAL B 1 724 ? -15.922 -24.484 -13.398 1 84.25 724 VAL B N 1
ATOM 12314 C CA . VAL B 1 724 ? -15.5 -24.219 -14.773 1 84.25 724 VAL B CA 1
ATOM 12315 C C . VAL B 1 724 ? -15.328 -25.516 -15.531 1 84.25 724 VAL B C 1
ATOM 12317 O O . VAL B 1 724 ? -15.742 -25.625 -16.688 1 84.25 724 VAL B O 1
ATOM 12320 N N . LEU B 1 725 ? -14.773 -26.547 -14.945 1 86.44 725 LEU B N 1
ATOM 12321 C CA . LEU B 1 725 ? -14.562 -27.844 -15.586 1 86.44 725 LEU B CA 1
ATOM 12322 C C . LEU B 1 725 ? -15.883 -28.562 -15.805 1 86.44 725 LEU B C 1
ATOM 12324 O O . LEU B 1 725 ? -16.078 -29.219 -16.828 1 86.44 725 LEU B O 1
ATOM 12328 N N . MET B 1 726 ? -16.781 -28.344 -14.891 1 86.5 726 MET B N 1
ATOM 12329 C CA . MET B 1 726 ? -18.109 -28.938 -15.039 1 86.5 726 MET B CA 1
ATOM 12330 C C . MET B 1 726 ? -18.859 -28.297 -16.203 1 86.5 726 MET B C 1
ATOM 12332 O O . MET B 1 726 ? -19.562 -29 -16.938 1 86.5 726 MET B O 1
ATOM 12336 N N . GLU B 1 727 ? -18.688 -27.062 -16.297 1 88.44 727 GLU B N 1
ATOM 12337 C CA . GLU B 1 727 ? -19.297 -26.375 -17.422 1 88.44 727 GLU B CA 1
ATOM 12338 C C . GLU B 1 727 ? -18.719 -26.859 -18.75 1 88.44 727 GLU B C 1
ATOM 12340 O O . GLU B 1 727 ? -19.453 -27.031 -19.734 1 88.44 727 GLU B O 1
ATOM 12345 N N . MET B 1 728 ? -17.453 -27.047 -18.828 1 90.56 728 MET B N 1
ATOM 12346 C CA . MET B 1 728 ? -16.797 -27.578 -20.016 1 90.56 728 MET B CA 1
ATOM 12347 C C . MET B 1 728 ? -17.312 -28.969 -20.344 1 90.56 728 MET B C 1
ATOM 12349 O O . MET B 1 728 ? -17.562 -29.297 -21.516 1 90.56 728 MET B O 1
ATOM 12353 N N . TYR B 1 729 ? -17.516 -29.766 -19.312 1 90.75 729 TYR B N 1
ATOM 12354 C CA . TYR B 1 729 ? -18.047 -31.125 -19.453 1 90.75 729 TYR B CA 1
ATOM 12355 C C . TYR B 1 729 ? -19.438 -31.094 -20.062 1 90.75 729 TYR B C 1
ATOM 12357 O O . TYR B 1 729 ? -19.75 -31.891 -20.953 1 90.75 729 TYR B O 1
ATOM 12365 N N . LYS B 1 730 ? -20.188 -30.141 -19.719 1 91.62 730 LYS B N 1
ATOM 12366 C CA . LYS B 1 730 ? -21.578 -30.031 -20.172 1 91.62 730 LYS B CA 1
ATOM 12367 C C . LYS B 1 730 ? -21.641 -29.547 -21.625 1 91.62 730 LYS B C 1
ATOM 12369 O O . LYS B 1 730 ? -22.609 -29.828 -22.328 1 91.62 730 LYS B O 1
ATOM 12374 N N . ASN B 1 731 ? -20.594 -28.938 -22.078 1 93.81 731 ASN B N 1
ATOM 12375 C CA . ASN B 1 731 ? -20.625 -28.312 -23.391 1 93.81 731 ASN B CA 1
ATOM 12376 C C . ASN B 1 731 ? -19.984 -29.203 -24.453 1 93.81 731 ASN B C 1
ATOM 12378 O O . ASN B 1 731 ? -19.828 -28.797 -25.609 1 93.81 731 ASN B O 1
ATOM 12382 N N . ILE B 1 732 ? -19.625 -30.391 -24.094 1 94 732 ILE B N 1
ATOM 12383 C CA . ILE B 1 732 ? -18.984 -31.312 -25.016 1 94 732 ILE B CA 1
ATOM 12384 C C . ILE B 1 732 ? -19.938 -31.625 -26.172 1 94 732 ILE B C 1
ATOM 12386 O O . ILE B 1 732 ? -19.547 -31.594 -27.328 1 94 732 ILE B O 1
ATOM 12390 N N . ASP B 1 733 ? -21.172 -31.828 -25.906 1 94 733 ASP B N 1
ATOM 12391 C CA . ASP B 1 733 ? -22.172 -32.156 -26.938 1 94 733 ASP B CA 1
ATOM 12392 C C . ASP B 1 733 ? -22.406 -30.984 -27.875 1 94 733 ASP B C 1
ATOM 12394 O O . ASP B 1 733 ? -22.531 -31.172 -29.094 1 94 733 ASP B O 1
ATOM 12398 N N . ASP B 1 734 ? -22.453 -29.828 -27.281 1 95.62 734 ASP B N 1
ATOM 12399 C CA . ASP B 1 734 ? -22.641 -28.641 -28.109 1 95.62 734 ASP B CA 1
ATOM 12400 C C . ASP B 1 734 ? -21.484 -28.453 -29.078 1 95.62 734 ASP B C 1
ATOM 12402 O O . ASP B 1 734 ? -21.672 -28.062 -30.219 1 95.62 734 ASP B O 1
ATOM 12406 N N . PHE B 1 735 ? -20.359 -28.688 -28.594 1 96.69 735 PHE B N 1
ATOM 12407 C CA . PHE B 1 735 ? -19.172 -28.547 -29.422 1 96.69 735 PHE B CA 1
ATOM 12408 C C . PHE B 1 735 ? -19.219 -29.531 -30.594 1 96.69 735 PHE B C 1
ATOM 12410 O O . PHE B 1 735 ? -18.938 -29.156 -31.734 1 96.69 735 PHE B O 1
ATOM 12417 N N . LEU B 1 736 ? -19.562 -30.75 -30.344 1 95.94 736 LEU B N 1
ATOM 12418 C CA . LEU B 1 736 ? -19.672 -31.797 -31.359 1 95.94 736 LEU B CA 1
ATOM 12419 C C . LEU B 1 736 ? -20.703 -31.422 -32.438 1 95.94 736 LEU B C 1
ATOM 12421 O O . LEU B 1 736 ? -20.453 -31.562 -33.625 1 95.94 736 LEU B O 1
ATOM 12425 N N . GLU B 1 737 ? -21.766 -30.891 -32 1 96.12 737 GLU B N 1
ATOM 12426 C CA . GLU B 1 737 ? -22.844 -30.547 -32.938 1 96.12 737 GLU B CA 1
ATOM 12427 C C . GLU B 1 737 ? -22.391 -29.453 -33.906 1 96.12 737 GLU B C 1
ATOM 12429 O O . GLU B 1 737 ? -22.703 -29.516 -35.094 1 96.12 737 GLU B O 1
ATOM 12434 N N . ILE B 1 738 ? -21.734 -28.516 -33.438 1 96.44 738 ILE B N 1
ATOM 12435 C CA . ILE B 1 738 ? -21.297 -27.391 -34.25 1 96.44 738 ILE B CA 1
ATOM 12436 C C . ILE B 1 738 ? -20.25 -27.891 -35.25 1 96.44 738 ILE B C 1
ATOM 12438 O O . ILE B 1 738 ? -20.266 -27.469 -36.438 1 96.44 738 ILE B O 1
ATOM 12442 N N . LEU B 1 739 ? -19.344 -28.781 -34.844 1 95.94 739 LEU B N 1
ATOM 12443 C CA . LEU B 1 739 ? -18.344 -29.328 -35.75 1 95.94 739 LEU B CA 1
ATOM 12444 C C . LEU B 1 739 ? -19 -30.125 -36.875 1 95.94 739 LEU B C 1
ATOM 12446 O O . LEU B 1 739 ? -18.578 -30.047 -38.031 1 95.94 739 LEU B O 1
ATOM 12450 N N . LEU B 1 740 ? -19.953 -30.875 -36.531 1 95.12 740 LEU B N 1
ATOM 12451 C CA . LEU B 1 740 ? -20.641 -31.703 -37.5 1 95.12 740 LEU B CA 1
ATOM 12452 C C . LEU B 1 740 ? -21.391 -30.844 -38.531 1 95.12 740 LEU B C 1
ATOM 12454 O O . LEU B 1 740 ? -21.594 -31.266 -39.656 1 95.12 740 LEU B O 1
ATOM 12458 N N . ASP B 1 741 ? -21.703 -29.641 -38.125 1 95.44 741 ASP B N 1
ATOM 12459 C CA . ASP B 1 741 ? -22.328 -28.688 -39.031 1 95.44 741 ASP B CA 1
ATOM 12460 C C . ASP B 1 741 ? -21.312 -28.031 -39.969 1 95.44 741 ASP B C 1
ATOM 12462 O O . ASP B 1 741 ? -21.672 -27.266 -40.844 1 95.44 741 ASP B O 1
ATOM 12466 N N . GLY B 1 742 ? -20.094 -28.266 -39.75 1 94.94 742 GLY B N 1
ATOM 12467 C CA . GLY B 1 742 ? -19.031 -27.75 -40.625 1 94.94 742 GLY B CA 1
ATOM 12468 C C . GLY B 1 742 ? -18.609 -26.344 -40.25 1 94.94 742 GLY B C 1
ATOM 12469 O O . GLY B 1 742 ? -18.266 -25.547 -41.125 1 94.94 742 GLY B O 1
ATOM 12470 N N . LYS B 1 743 ? -18.75 -26.016 -39 1 95.25 743 LYS B N 1
ATOM 12471 C CA . LYS B 1 743 ? -18.375 -24.688 -38.5 1 95.25 743 LYS B CA 1
ATOM 12472 C C . LYS B 1 743 ? -17.422 -24.781 -37.344 1 95.25 743 LYS B C 1
ATOM 12474 O O . LYS B 1 743 ? -17.469 -25.734 -36.562 1 95.25 743 LYS B O 1
ATOM 12479 N N . MET B 1 744 ? -16.594 -23.781 -37.25 1 95.75 744 MET B N 1
ATOM 12480 C CA . MET B 1 744 ? -15.719 -23.688 -36.094 1 95.75 744 MET B CA 1
ATOM 12481 C C . MET B 1 744 ? -16.469 -23.109 -34.875 1 95.75 744 MET B C 1
ATOM 12483 O O . MET B 1 744 ? -17.047 -22.031 -34.969 1 95.75 744 MET B O 1
ATOM 12487 N N . PRO B 1 745 ? -16.531 -23.797 -33.812 1 96.06 745 PRO B N 1
ATOM 12488 C CA . PRO B 1 745 ? -17.266 -23.312 -32.656 1 96.06 745 PRO B CA 1
ATOM 12489 C C . PRO B 1 745 ? -16.531 -22.188 -31.922 1 96.06 745 PRO B C 1
ATOM 12491 O O . PRO B 1 745 ? -16.094 -22.359 -30.781 1 96.06 745 PRO B O 1
ATOM 12494 N N . ILE B 1 746 ? -16.547 -21.062 -32.406 1 96.06 746 ILE B N 1
ATOM 12495 C CA . ILE B 1 746 ? -15.758 -19.906 -31.969 1 96.06 746 ILE B CA 1
ATOM 12496 C C . ILE B 1 746 ? -16.125 -19.547 -30.531 1 96.06 746 ILE B C 1
ATOM 12498 O O . ILE B 1 746 ? -15.25 -19.328 -29.703 1 96.06 746 ILE B O 1
ATOM 12502 N N . ASP B 1 747 ? -17.344 -19.484 -30.141 1 94.62 747 ASP B N 1
ATOM 12503 C CA . ASP B 1 747 ? -17.812 -19.078 -28.812 1 94.62 747 ASP B CA 1
ATOM 12504 C C . ASP B 1 747 ? -17.344 -20.062 -27.734 1 94.62 747 ASP B C 1
ATOM 12506 O O . ASP B 1 747 ? -16.938 -19.656 -26.656 1 94.62 747 ASP B O 1
ATOM 12510 N N . LEU B 1 748 ? -17.469 -21.297 -28.047 1 94.75 748 LEU B N 1
ATOM 12511 C CA . LEU B 1 748 ? -17.062 -22.312 -27.094 1 94.75 748 LEU B CA 1
ATOM 12512 C C . LEU B 1 748 ? -15.539 -22.344 -26.938 1 94.75 748 LEU B C 1
ATOM 12514 O O . LEU B 1 748 ? -15.031 -22.625 -25.844 1 94.75 748 LEU B O 1
ATOM 12518 N N . ILE B 1 749 ? -14.852 -22.031 -27.984 1 95.25 749 ILE B N 1
ATOM 12519 C CA . ILE B 1 749 ? -13.398 -21.938 -27.922 1 95.25 749 ILE B CA 1
ATOM 12520 C C . ILE B 1 749 ? -12.992 -20.75 -27.031 1 95.25 749 ILE B C 1
ATOM 12522 O O . ILE B 1 749 ? -12.062 -20.859 -26.234 1 95.25 749 ILE B O 1
ATOM 12526 N N . ASN B 1 750 ? -13.703 -19.703 -27.172 1 93.31 750 ASN B N 1
ATOM 12527 C CA . ASN B 1 750 ? -13.461 -18.547 -26.312 1 93.31 750 ASN B CA 1
ATOM 12528 C C . ASN B 1 750 ? -13.719 -18.875 -24.844 1 93.31 750 ASN B C 1
ATOM 12530 O O . ASN B 1 750 ? -12.969 -18.453 -23.969 1 93.31 750 ASN B O 1
ATOM 12534 N N . GLN B 1 751 ? -14.711 -19.594 -24.641 1 89.31 751 GLN B N 1
ATOM 12535 C CA . GLN B 1 751 ? -15.031 -20.031 -23.281 1 89.31 751 GLN B CA 1
ATOM 12536 C C . GLN B 1 751 ? -13.953 -20.969 -22.734 1 89.31 751 GLN B C 1
ATOM 12538 O O . GLN B 1 751 ? -13.594 -20.906 -21.562 1 89.31 751 GLN B O 1
ATOM 12543 N N . TYR B 1 752 ? -13.516 -21.844 -23.594 1 89.94 752 TYR B N 1
ATOM 12544 C CA . TYR B 1 752 ? -12.453 -22.766 -23.25 1 89.94 752 TYR B CA 1
ATOM 12545 C C . TYR B 1 752 ? -11.18 -22.031 -22.859 1 89.94 752 TYR B C 1
ATOM 12547 O O . TYR B 1 752 ? -10.555 -22.344 -21.844 1 89.94 752 TYR B O 1
ATOM 12555 N N . TYR B 1 753 ? -10.875 -20.984 -23.547 1 89.88 753 TYR B N 1
ATOM 12556 C CA . TYR B 1 753 ? -9.664 -20.219 -23.266 1 89.88 753 TYR B CA 1
ATOM 12557 C C . TYR B 1 753 ? -9.812 -19.422 -21.984 1 89.88 753 TYR B C 1
ATOM 12559 O O . TYR B 1 753 ? -8.859 -19.297 -21.219 1 89.88 753 TYR B O 1
ATOM 12567 N N . ALA B 1 754 ? -10.938 -18.891 -21.75 1 86.19 754 ALA B N 1
ATOM 12568 C CA . ALA B 1 754 ? -11.203 -18.188 -20.5 1 86.19 754 ALA B CA 1
ATOM 12569 C C . ALA B 1 754 ? -11.062 -19.125 -19.297 1 86.19 754 ALA B C 1
ATOM 12571 O O . ALA B 1 754 ? -10.555 -18.734 -18.25 1 86.19 754 ALA B O 1
ATOM 12572 N N . ALA B 1 755 ? -11.547 -20.328 -19.547 1 83.06 755 ALA B N 1
ATOM 12573 C CA . ALA B 1 755 ? -11.422 -21.328 -18.5 1 83.06 755 ALA B CA 1
ATOM 12574 C C . ALA B 1 755 ? -9.953 -21.656 -18.219 1 83.06 755 ALA B C 1
ATOM 12576 O O . ALA B 1 755 ? -9.555 -21.797 -17.047 1 83.06 755 ALA B O 1
ATOM 12577 N N . LYS B 1 756 ? -9.148 -21.75 -19.219 1 81.75 756 LYS B N 1
ATOM 12578 C CA . LYS B 1 756 ? -7.723 -22.016 -19.078 1 81.75 756 LYS B CA 1
ATOM 12579 C C . LYS B 1 756 ? -7.039 -20.922 -18.25 1 81.75 756 LYS B C 1
ATOM 12581 O O . LYS B 1 756 ? -6.18 -21.219 -17.422 1 81.75 756 LYS B O 1
ATOM 12586 N N . LYS B 1 757 ? -7.441 -19.719 -18.484 1 81 757 LYS B N 1
ATOM 12587 C CA . LYS B 1 757 ? -6.859 -18.578 -17.797 1 81 757 LYS B CA 1
ATOM 12588 C C . LYS B 1 757 ? -7.23 -18.578 -16.312 1 81 757 LYS B C 1
ATOM 12590 O O . LYS B 1 757 ? -6.43 -18.172 -15.469 1 81 757 LYS B O 1
ATOM 12595 N N . LEU B 1 758 ? -8.406 -19 -16.031 1 76.31 758 LEU B N 1
ATOM 12596 C CA . LEU B 1 758 ? -8.883 -19.031 -14.648 1 76.31 758 LEU B CA 1
ATOM 12597 C C . LEU B 1 758 ? -8.203 -20.141 -13.859 1 76.31 758 LEU B C 1
ATOM 12599 O O . LEU B 1 758 ? -8 -20.016 -12.648 1 76.31 758 LEU B O 1
ATOM 12603 N N . LEU B 1 759 ? -7.945 -21.203 -14.594 1 74.56 759 LEU B N 1
ATOM 12604 C CA . LEU B 1 759 ? -7.395 -22.375 -13.938 1 74.56 759 LEU B CA 1
ATOM 12605 C C . LEU B 1 759 ? -5.938 -22.156 -13.547 1 74.56 759 LEU B C 1
ATOM 12607 O O . LEU B 1 759 ? -5.445 -22.75 -12.594 1 74.56 759 LEU B O 1
ATOM 12611 N N . THR B 1 760 ? -5.277 -21.297 -14.25 1 69.56 760 THR B N 1
ATOM 12612 C CA . THR B 1 760 ? -3.867 -21.078 -13.961 1 69.56 760 THR B CA 1
ATOM 12613 C C . THR B 1 760 ? -3.527 -19.594 -14.031 1 69.56 760 THR B C 1
ATOM 12615 O O . THR B 1 760 ? -3.559 -18.984 -15.109 1 69.56 760 THR B O 1
ATOM 12618 N N . SER B 1 761 ? -3.312 -19.062 -12.789 1 64.31 761 SER B N 1
ATOM 12619 C CA . SER B 1 761 ? -2.934 -17.656 -12.789 1 64.31 761 SER B CA 1
ATOM 12620 C C . SER B 1 761 ? -1.579 -17.453 -13.453 1 64.31 761 SER B C 1
ATOM 12622 O O . SER B 1 761 ? -0.671 -18.266 -13.297 1 64.31 761 SER B O 1
ATOM 12624 N N . GLY B 1 762 ? -1.442 -16.594 -14.43 1 63.34 762 GLY B N 1
ATOM 12625 C CA . GLY B 1 762 ? -0.185 -16.281 -15.086 1 63.34 762 GLY B CA 1
ATOM 12626 C C . GLY B 1 762 ? 0.041 -17.078 -16.359 1 63.34 762 GLY B C 1
ATOM 12627 O O . GLY B 1 762 ? 1.145 -17.078 -16.906 1 63.34 762 GLY B O 1
ATOM 12628 N N . CYS B 1 763 ? -1.048 -17.797 -16.703 1 68.75 763 CYS B N 1
ATOM 12629 C CA . CYS B 1 763 ? -0.896 -18.688 -17.859 1 68.75 763 CYS B CA 1
ATOM 12630 C C . CYS B 1 763 ? -0.857 -17.891 -19.156 1 68.75 763 CYS B C 1
ATOM 12632 O O . CYS B 1 763 ? -0.462 -18.406 -20.203 1 68.75 763 CYS B O 1
ATOM 12634 N N . GLU B 1 764 ? -1.203 -16.656 -19.016 1 78.06 764 GLU B N 1
ATOM 12635 C CA . GLU B 1 764 ? -1.128 -15.805 -20.203 1 78.06 764 GLU B CA 1
ATOM 12636 C C . GLU B 1 764 ? -0.119 -14.68 -20.016 1 78.06 764 GLU B C 1
ATOM 12638 O O . GLU B 1 764 ? -0.444 -13.641 -19.438 1 78.06 764 GLU B O 1
ATOM 12643 N N . PRO B 1 765 ? 1.054 -14.953 -20.516 1 76.62 765 PRO B N 1
ATOM 12644 C CA . PRO B 1 765 ? 2.029 -13.867 -20.438 1 76.62 765 PRO B CA 1
ATOM 12645 C C . PRO B 1 765 ? 1.5 -12.555 -21 1 76.62 765 PRO B C 1
ATOM 12647 O O . PRO B 1 765 ? 0.713 -12.562 -21.953 1 76.62 765 PRO B O 1
ATOM 12650 N N . LYS B 1 766 ? 1.957 -11.43 -20.469 1 78.44 766 LYS B N 1
ATOM 12651 C CA . LYS B 1 766 ? 1.481 -10.109 -20.859 1 78.44 766 LYS B CA 1
ATOM 12652 C C . LYS B 1 766 ? 1.641 -9.891 -22.359 1 78.44 766 LYS B C 1
ATOM 12654 O O . LYS B 1 766 ? 0.777 -9.281 -23 1 78.44 766 LYS B O 1
ATOM 12659 N N . ILE B 1 767 ? 2.672 -10.43 -22.953 1 81.19 767 ILE B N 1
ATOM 12660 C CA . ILE B 1 767 ? 2.969 -10.203 -24.359 1 81.19 767 ILE B CA 1
ATOM 12661 C C . ILE B 1 767 ? 1.938 -10.922 -25.219 1 81.19 767 ILE B C 1
ATOM 12663 O O . ILE B 1 767 ? 1.57 -10.43 -26.297 1 81.19 767 ILE B O 1
ATOM 12667 N N . VAL B 1 768 ? 1.482 -12.07 -24.859 1 87.44 768 VAL B N 1
ATOM 12668 C CA . VAL B 1 768 ? 0.489 -12.836 -25.609 1 87.44 768 VAL B CA 1
ATOM 12669 C C . VAL B 1 768 ? -0.872 -12.148 -25.5 1 87.44 768 VAL B C 1
ATOM 12671 O O . VAL B 1 768 ? -1.608 -12.078 -26.5 1 87.44 768 VAL B O 1
ATOM 12674 N N . LYS B 1 769 ? -1.111 -11.68 -24.281 1 88.31 769 LYS B N 1
ATOM 12675 C CA . LYS B 1 769 ? -2.352 -10.93 -24.094 1 88.31 769 LYS B CA 1
ATOM 12676 C C . LYS B 1 769 ? -2.414 -9.727 -25.031 1 88.31 769 LYS B C 1
ATOM 12678 O O . LYS B 1 769 ? -3.443 -9.477 -25.672 1 88.31 769 LYS B O 1
ATOM 12683 N N . ASN B 1 770 ? -1.346 -9.016 -25.188 1 88.81 770 ASN B N 1
ATOM 12684 C CA . ASN B 1 770 ? -1.261 -7.859 -26.078 1 88.81 770 ASN B CA 1
ATOM 12685 C C . ASN B 1 770 ? -1.406 -8.266 -27.547 1 88.81 770 ASN B C 1
ATOM 12687 O O . ASN B 1 770 ? -2.059 -7.57 -28.328 1 88.81 770 ASN B O 1
ATOM 12691 N N . LEU B 1 771 ? -0.856 -9.336 -27.906 1 92.5 771 LEU B N 1
ATOM 12692 C CA . LEU B 1 771 ? -0.904 -9.836 -29.266 1 92.5 771 LEU B CA 1
ATOM 12693 C C . LEU B 1 771 ? -2.338 -10.141 -29.688 1 92.5 771 LEU B C 1
ATOM 12695 O O . LEU B 1 771 ? -2.812 -9.648 -30.719 1 92.5 771 LEU B O 1
ATOM 12699 N N . LEU B 1 772 ? -3.016 -10.938 -28.906 1 93.38 772 LEU B N 1
ATOM 12700 C CA . LEU B 1 772 ? -4.375 -11.359 -29.234 1 93.38 772 LEU B CA 1
ATOM 12701 C C . LEU B 1 772 ? -5.32 -10.164 -29.281 1 93.38 772 LEU B C 1
ATOM 12703 O O . LEU B 1 772 ? -6.191 -10.086 -30.141 1 93.38 772 LEU B O 1
ATOM 12707 N N . ALA B 1 773 ? -5.098 -9.273 -28.375 1 93.06 773 ALA B N 1
ATOM 12708 C CA . ALA B 1 773 ? -5.93 -8.07 -28.344 1 93.06 773 ALA B CA 1
ATOM 12709 C C . ALA B 1 773 ? -5.734 -7.242 -29.609 1 93.06 773 ALA B C 1
ATOM 12711 O O . ALA B 1 773 ? -6.703 -6.77 -30.203 1 93.06 773 ALA B O 1
ATOM 12712 N N . LYS B 1 774 ? -4.543 -7.082 -30 1 94.12 774 LYS B N 1
ATOM 12713 C CA . LYS B 1 774 ? -4.238 -6.281 -31.188 1 94.12 774 LYS B CA 1
ATOM 12714 C C . LYS B 1 774 ? -4.75 -6.957 -32.469 1 94.12 774 LYS B C 1
ATOM 12716 O O . LYS B 1 774 ? -5.258 -6.293 -33.375 1 94.12 774 LYS B O 1
ATOM 12721 N N . LEU B 1 775 ? -4.586 -8.242 -32.594 1 95.69 775 LEU B N 1
ATOM 12722 C CA . LEU B 1 775 ? -5.062 -8.977 -33.75 1 95.69 775 LEU B CA 1
ATOM 12723 C C . LEU B 1 775 ? -6.582 -8.883 -33.875 1 95.69 775 LEU B C 1
ATOM 12725 O O . LEU B 1 775 ? -7.113 -8.75 -34.969 1 95.69 775 LEU B O 1
ATOM 12729 N N . LYS B 1 776 ? -7.191 -8.984 -32.75 1 94.44 776 LYS B N 1
ATOM 12730 C CA . LYS B 1 776 ? -8.648 -8.891 -32.75 1 94.44 776 LYS B CA 1
ATOM 12731 C C . LYS B 1 776 ? -9.109 -7.473 -33.094 1 94.44 776 LYS B C 1
ATOM 12733 O O . LYS B 1 776 ? -10.07 -7.293 -33.844 1 94.44 776 LYS B O 1
ATOM 12738 N N . ASN B 1 777 ? -8.414 -6.527 -32.562 1 92.88 777 ASN B N 1
ATOM 12739 C CA . ASN B 1 777 ? -8.75 -5.129 -32.781 1 92.88 777 ASN B CA 1
ATOM 12740 C C . ASN B 1 777 ? -8.586 -4.758 -34.25 1 92.88 777 ASN B C 1
ATOM 12742 O O . ASN B 1 777 ? -9.328 -3.926 -34.781 1 92.88 777 ASN B O 1
ATOM 12746 N N . GLU B 1 778 ? -7.668 -5.32 -34.875 1 94.06 778 GLU B N 1
ATOM 12747 C CA . GLU B 1 778 ? -7.438 -5.055 -36.281 1 94.06 778 GLU B CA 1
ATOM 12748 C C . GLU B 1 778 ? -8.266 -5.992 -37.156 1 94.06 778 GLU B C 1
ATOM 12750 O O . GLU B 1 778 ? -8.094 -6.02 -38.375 1 94.06 778 GLU B O 1
ATOM 12755 N N . ASN B 1 779 ? -9.109 -6.824 -36.594 1 94.56 779 ASN B N 1
ATOM 12756 C CA . ASN B 1 779 ? -10.031 -7.734 -37.281 1 94.56 779 ASN B CA 1
ATOM 12757 C C . ASN B 1 779 ? -9.289 -8.758 -38.125 1 94.56 779 ASN B C 1
ATOM 12759 O O . ASN B 1 779 ? -9.727 -9.094 -39.219 1 94.56 779 ASN B O 1
ATOM 12763 N N . LEU B 1 780 ? -8.18 -9.133 -37.625 1 95.94 780 LEU B N 1
ATOM 12764 C CA . LEU B 1 780 ? -7.395 -10.141 -38.344 1 95.94 780 LEU B CA 1
ATOM 12765 C C . LEU B 1 780 ? -7.793 -11.547 -37.906 1 95.94 780 LEU B C 1
ATOM 12767 O O . LEU B 1 780 ? -7.613 -12.508 -38.688 1 95.94 780 LEU B O 1
ATOM 12771 N N . ILE B 1 781 ? -8.344 -11.648 -36.688 1 97.12 781 ILE B N 1
ATOM 12772 C CA . ILE B 1 781 ? -8.719 -12.969 -36.188 1 97.12 781 ILE B CA 1
ATOM 12773 C C . ILE B 1 781 ? -10.109 -12.914 -35.562 1 97.12 781 ILE B C 1
ATOM 12775 O O . ILE B 1 781 ? -10.57 -11.844 -35.156 1 97.12 781 ILE B O 1
ATOM 12779 N N . GLU B 1 782 ? -10.766 -14.062 -35.531 1 96 782 GLU B N 1
ATOM 12780 C CA . GLU B 1 782 ? -12.047 -14.18 -34.812 1 96 782 GLU B CA 1
ATOM 12781 C C . GLU B 1 782 ? -11.852 -14.711 -33.406 1 96 782 GLU B C 1
ATOM 12783 O O . GLU B 1 782 ? -12.641 -14.406 -32.5 1 96 782 GLU B O 1
ATOM 12788 N N . THR B 1 783 ? -10.844 -15.539 -33.219 1 95.19 783 THR B N 1
ATOM 12789 C CA . THR B 1 783 ? -10.5 -16.031 -31.891 1 95.19 783 THR B CA 1
ATOM 12790 C C . THR B 1 783 ? -9.055 -16.531 -31.859 1 95.19 783 THR B C 1
ATOM 12792 O O . THR B 1 783 ? -8.398 -16.609 -32.906 1 95.19 783 THR B O 1
ATOM 12795 N N . GLY B 1 784 ? -8.539 -16.672 -30.812 1 94.75 784 GLY B N 1
ATOM 12796 C CA . GLY B 1 784 ? -7.207 -17.188 -30.562 1 94.75 784 GLY B CA 1
ATOM 12797 C C . GLY B 1 784 ? -7.031 -17.766 -29.172 1 94.75 784 GLY B C 1
ATOM 12798 O O . GLY B 1 784 ? -7.695 -17.312 -28.234 1 94.75 784 GLY B O 1
ATOM 12799 N N . TRP B 1 785 ? -6.273 -18.797 -29.047 1 92.44 785 TRP B N 1
ATOM 12800 C CA . TRP B 1 785 ? -6.043 -19.391 -27.734 1 92.44 785 TRP B CA 1
ATOM 12801 C C . TRP B 1 785 ? -4.672 -20.047 -27.672 1 92.44 785 TRP B C 1
ATOM 12803 O O . TRP B 1 785 ? -4.137 -20.484 -28.688 1 92.44 785 TRP B O 1
ATOM 12813 N N . LEU B 1 786 ? -4.113 -20.125 -26.516 1 90.62 786 LEU B N 1
ATOM 12814 C CA . LEU B 1 786 ? -2.795 -20.719 -26.312 1 90.62 786 LEU B CA 1
ATOM 12815 C C . LEU B 1 786 ? -2.873 -22.25 -26.375 1 90.62 786 LEU B C 1
ATOM 12817 O O . LEU B 1 786 ? -3.826 -22.844 -25.859 1 90.62 786 LEU B O 1
ATOM 12821 N N . ALA B 1 787 ? -1.808 -22.797 -26.906 1 90.44 787 ALA B N 1
ATOM 12822 C CA . ALA B 1 787 ? -1.733 -24.25 -27 1 90.44 787 ALA B CA 1
ATOM 12823 C C . ALA B 1 787 ? -1.331 -24.859 -25.656 1 90.44 787 ALA B C 1
ATOM 12825 O O . ALA B 1 787 ? -0.54 -24.281 -24.922 1 90.44 787 ALA B O 1
ATOM 12826 N N . GLY B 1 788 ? -1.868 -26.031 -25.359 1 85.38 788 GLY B N 1
ATOM 12827 C CA . GLY B 1 788 ? -1.488 -26.75 -24.156 1 85.38 788 GLY B CA 1
ATOM 12828 C C . GLY B 1 788 ? -1.94 -26.062 -22.891 1 85.38 788 GLY B C 1
ATOM 12829 O O . GLY B 1 788 ? -3.049 -25.531 -22.828 1 85.38 788 GLY B O 1
ATOM 12830 N N . ALA B 1 789 ? -1.153 -26.141 -21.891 1 77.12 789 ALA B N 1
ATOM 12831 C CA . ALA B 1 789 ? -1.497 -25.594 -20.578 1 77.12 789 ALA B CA 1
ATOM 12832 C C . ALA B 1 789 ? -1.325 -24.078 -20.547 1 77.12 789 ALA B C 1
ATOM 12834 O O . ALA B 1 789 ? -1.843 -23.422 -19.641 1 77.12 789 ALA B O 1
ATOM 12835 N N . GLY B 1 790 ? -0.692 -23.516 -21.531 1 74.56 790 GLY B N 1
ATOM 12836 C CA . GLY B 1 790 ? -0.46 -22.078 -21.562 1 74.56 790 GLY B CA 1
ATOM 12837 C C . GLY B 1 790 ? 0.904 -21.672 -21.031 1 74.56 790 GLY B C 1
ATOM 12838 O O . GLY B 1 790 ? 1.797 -22.516 -20.906 1 74.56 790 GLY B O 1
ATOM 12839 N N . GLY B 1 791 ? 1.147 -20.391 -20.812 1 72.69 791 GLY B N 1
ATOM 12840 C CA . GLY B 1 791 ? 2.383 -19.844 -20.281 1 72.69 791 GLY B CA 1
ATOM 12841 C C . GLY B 1 791 ? 3.377 -19.453 -21.359 1 72.69 791 GLY B C 1
ATOM 12842 O O . GLY B 1 791 ? 4.453 -18.938 -21.062 1 72.69 791 GLY B O 1
ATOM 12843 N N . GLY B 1 792 ? 2.965 -19.797 -22.578 1 76.88 792 GLY B N 1
ATOM 12844 C CA . GLY B 1 792 ? 3.814 -19.484 -23.719 1 76.88 792 GLY B CA 1
ATOM 12845 C C . GLY B 1 792 ? 3.74 -20.531 -24.828 1 76.88 792 GLY B C 1
ATOM 12846 O O . GLY B 1 792 ? 2.721 -21.203 -24.984 1 76.88 792 GLY B O 1
ATOM 12847 N N . GLY B 1 793 ? 4.742 -20.562 -25.625 1 84.56 793 GLY B N 1
ATOM 12848 C CA . GLY B 1 793 ? 4.758 -21.484 -26.734 1 84.56 793 GLY B CA 1
ATOM 12849 C C . GLY B 1 793 ? 3.918 -21.031 -27.922 1 84.56 793 GLY B C 1
ATOM 12850 O O . GLY B 1 793 ? 3.961 -19.859 -28.297 1 84.56 793 GLY B O 1
ATOM 12851 N N . PHE B 1 794 ? 3.24 -21.984 -28.453 1 91.06 794 PHE B N 1
ATOM 12852 C CA . PHE B 1 794 ? 2.455 -21.656 -29.641 1 91.06 794 PHE B CA 1
ATOM 12853 C C . PHE B 1 794 ? 1.075 -21.141 -29.25 1 91.06 794 PHE B C 1
ATOM 12855 O O . PHE B 1 794 ? 0.538 -21.516 -28.203 1 91.06 794 PHE B O 1
ATOM 12862 N N . CYS B 1 795 ? 0.594 -20.344 -30.109 1 93.56 795 CYS B N 1
ATOM 12863 C CA . CYS B 1 795 ? -0.768 -19.828 -30.031 1 93.56 795 CYS B CA 1
ATOM 12864 C C . CYS B 1 795 ? -1.525 -20.125 -31.328 1 93.56 795 CYS B C 1
ATOM 12866 O O . CYS B 1 795 ? -0.983 -19.953 -32.438 1 93.56 795 CYS B O 1
ATOM 12868 N N . TYR B 1 796 ? -2.73 -20.625 -31.125 1 96 796 TYR B N 1
ATOM 12869 C CA . TYR B 1 796 ? -3.609 -20.812 -32.281 1 96 796 TYR B CA 1
ATOM 12870 C C . TYR B 1 796 ? -4.383 -19.531 -32.594 1 96 796 TYR B C 1
ATOM 12872 O O . TYR B 1 796 ? -4.871 -18.859 -31.672 1 96 796 TYR B O 1
ATOM 12880 N N . VAL B 1 797 ? -4.441 -19.188 -33.844 1 97.25 797 VAL B N 1
ATOM 12881 C CA . VAL B 1 797 ? -5.293 -18.078 -34.219 1 97.25 797 VAL B CA 1
ATOM 12882 C C . VAL B 1 797 ? -6.18 -18.469 -35.375 1 97.25 797 VAL B C 1
ATOM 12884 O O . VAL B 1 797 ? -5.719 -19.125 -36.344 1 97.25 797 VAL B O 1
ATOM 12887 N N . TRP B 1 798 ? -7.434 -18.25 -35.281 1 97.62 798 TRP B N 1
ATOM 12888 C CA . TRP B 1 798 ? -8.422 -18.469 -36.312 1 97.62 798 TRP B CA 1
ATOM 12889 C C . TRP B 1 798 ? -8.688 -17.172 -37.094 1 97.62 798 TRP B C 1
ATOM 12891 O O . TRP B 1 798 ? -9.328 -16.25 -36.562 1 97.62 798 TRP B O 1
ATOM 12901 N N . LEU B 1 799 ? -8.273 -17.156 -38.312 1 97.44 799 LEU B N 1
ATOM 12902 C CA . LEU B 1 799 ? -8.297 -15.938 -39.125 1 97.44 799 LEU B CA 1
ATOM 12903 C C . LEU B 1 799 ? -9.734 -15.555 -39.469 1 97.44 799 LEU B C 1
ATOM 12905 O O . LEU B 1 799 ? -10.594 -16.422 -39.625 1 97.44 799 LEU B O 1
ATOM 12909 N N . ALA B 1 800 ? -9.867 -14.281 -39.594 1 96.06 800 ALA B N 1
ATOM 12910 C CA . ALA B 1 800 ? -11.133 -13.797 -40.156 1 96.06 800 ALA B CA 1
ATOM 12911 C C . ALA B 1 800 ? -11.289 -14.227 -41.625 1 96.06 800 ALA B C 1
ATOM 12913 O O . ALA B 1 800 ? -10.312 -14.57 -42.281 1 96.06 800 ALA B O 1
ATOM 12914 N N . LYS B 1 801 ? -12.484 -14.336 -42.219 1 91.56 801 LYS B N 1
ATOM 12915 C CA . LYS B 1 801 ? -12.82 -14.914 -43.531 1 91.56 801 LYS B CA 1
ATOM 12916 C C . LYS B 1 801 ? -12 -14.281 -44.625 1 91.56 801 LYS B C 1
ATOM 12918 O O . LYS B 1 801 ? -11.586 -14.961 -45.562 1 91.56 801 LYS B O 1
ATOM 12923 N N . SER B 1 802 ? -11.648 -13.016 -44.562 1 90.06 802 SER B N 1
ATOM 12924 C CA . SER B 1 802 ? -10.961 -12.352 -45.656 1 90.06 802 SER B CA 1
ATOM 12925 C C . SER B 1 802 ? -9.469 -12.188 -45.375 1 90.06 802 SER B C 1
ATOM 12927 O O . SER B 1 802 ? -8.727 -11.648 -46.188 1 90.06 802 SER B O 1
ATOM 12929 N N . VAL B 1 803 ? -9.008 -12.781 -44.344 1 95.19 803 VAL B N 1
ATOM 12930 C CA . VAL B 1 803 ? -7.617 -12.609 -43.938 1 95.19 803 VAL B CA 1
ATOM 12931 C C . VAL B 1 803 ? -6.805 -13.836 -44.312 1 95.19 803 VAL B C 1
ATOM 12933 O O . VAL B 1 803 ? -7.289 -14.969 -44.219 1 95.19 803 VAL B O 1
ATOM 12936 N N . LYS B 1 804 ? -5.578 -13.609 -44.812 1 94.88 804 LYS B N 1
ATOM 12937 C CA . LYS B 1 804 ? -4.699 -14.703 -45.219 1 94.88 804 LYS B CA 1
ATOM 12938 C C . LYS B 1 804 ? -3.521 -14.852 -44.25 1 94.88 804 LYS B C 1
ATOM 12940 O O . LYS B 1 804 ? -3.26 -13.969 -43.438 1 94.88 804 LYS B O 1
ATOM 12945 N N . PHE B 1 805 ? -2.908 -15.984 -44.344 1 95.5 805 PHE B N 1
ATOM 12946 C CA . PHE B 1 805 ? -1.737 -16.328 -43.562 1 95.5 805 PHE B CA 1
ATOM 12947 C C . PHE B 1 805 ? -0.688 -15.227 -43.625 1 95.5 805 PHE B C 1
ATOM 12949 O O . PHE B 1 805 ? -0.132 -14.836 -42.594 1 95.5 805 PHE B O 1
ATOM 12956 N N . GLU B 1 806 ? -0.426 -14.633 -44.719 1 94.56 806 GLU B N 1
ATOM 12957 C CA . GLU B 1 806 ? 0.613 -13.633 -44.938 1 94.56 806 GLU B CA 1
ATOM 12958 C C . GLU B 1 806 ? 0.299 -12.336 -44.188 1 94.56 806 GLU B C 1
ATOM 12960 O O . GLU B 1 806 ? 1.209 -11.609 -43.781 1 94.56 806 GLU B O 1
ATOM 12965 N N . ASP B 1 807 ? -0.929 -12.141 -44.094 1 95.5 807 ASP B N 1
ATOM 12966 C CA . ASP B 1 807 ? -1.337 -10.922 -43.406 1 95.5 807 ASP B CA 1
ATOM 12967 C C . ASP B 1 807 ? -0.897 -10.93 -41.938 1 95.5 807 ASP B C 1
ATOM 12969 O O . ASP B 1 807 ? -0.476 -9.906 -41.406 1 95.5 807 ASP B O 1
ATOM 12973 N N . VAL B 1 808 ? -1.024 -12.07 -41.312 1 94.69 808 VAL B N 1
ATOM 12974 C CA . VAL B 1 808 ? -0.628 -12.203 -39.938 1 94.69 808 VAL B CA 1
ATOM 12975 C C . VAL B 1 808 ? 0.892 -12.125 -39.812 1 94.69 808 VAL B C 1
ATOM 12977 O O . VAL B 1 808 ? 1.419 -11.5 -38.875 1 94.69 808 VAL B O 1
ATOM 12980 N N . CYS B 1 809 ? 1.616 -12.688 -40.688 1 94.19 809 CYS B N 1
ATOM 12981 C CA . CYS B 1 809 ? 3.074 -12.633 -40.688 1 94.19 809 CYS B CA 1
ATOM 12982 C C . CYS B 1 809 ? 3.562 -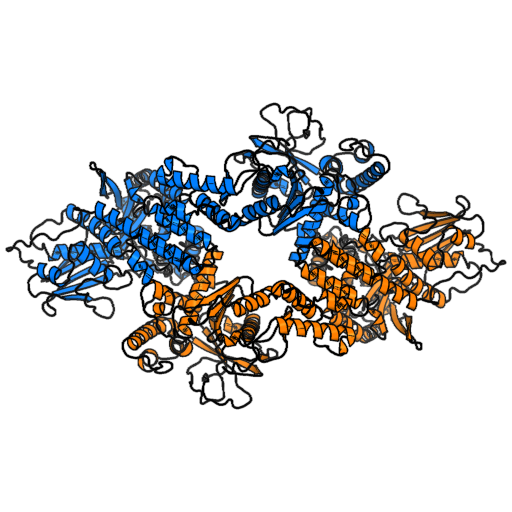11.195 -40.812 1 94.19 809 CYS B C 1
ATOM 12984 O O . CYS B 1 809 ? 4.473 -10.773 -40.094 1 94.19 809 CYS B O 1
ATOM 12986 N N . ARG B 1 810 ? 2.943 -10.492 -41.656 1 93.06 810 ARG B N 1
ATOM 12987 C CA . ARG B 1 810 ? 3.295 -9.094 -41.844 1 93.06 810 ARG B CA 1
ATOM 12988 C C . ARG B 1 810 ? 2.988 -8.266 -40.625 1 93.06 810 ARG B C 1
ATOM 12990 O O . ARG B 1 810 ? 3.729 -7.336 -40.281 1 93.06 810 ARG B O 1
ATOM 12997 N N . PHE B 1 811 ? 1.905 -8.586 -40.062 1 94 811 PHE B N 1
ATOM 12998 C CA . PHE B 1 811 ? 1.525 -7.895 -38.844 1 94 811 PHE B CA 1
ATOM 12999 C C . PHE B 1 811 ? 2.604 -8.055 -37.781 1 94 811 PHE B C 1
ATOM 13001 O O . PHE B 1 811 ? 2.973 -7.082 -37.125 1 94 811 PHE B O 1
ATOM 13008 N N . LEU B 1 812 ? 3.055 -9.25 -37.531 1 93.44 812 LEU B N 1
ATOM 13009 C CA . LEU B 1 812 ? 4.074 -9.531 -36.531 1 93.44 812 LEU B CA 1
ATOM 13010 C C . LEU B 1 812 ? 5.367 -8.789 -36.844 1 93.44 812 LEU B C 1
ATOM 13012 O O . LEU B 1 812 ? 6.016 -8.25 -35.938 1 93.44 812 LEU B O 1
ATOM 13016 N N . GLU B 1 813 ? 5.707 -8.664 -38.031 1 88.75 813 GLU B N 1
ATOM 13017 C CA . GLU B 1 813 ? 6.934 -8 -38.469 1 88.75 813 GLU B CA 1
ATOM 13018 C C . GLU B 1 813 ? 6.844 -6.492 -38.281 1 88.75 813 GLU B C 1
ATOM 13020 O O . GLU B 1 813 ? 7.836 -5.848 -37.906 1 88.75 813 GLU B O 1
ATOM 13025 N N . ARG B 1 814 ? 5.785 -5.988 -38.469 1 88.62 814 ARG B N 1
ATOM 13026 C CA . ARG B 1 814 ? 5.582 -4.547 -38.406 1 88.62 814 ARG B CA 1
ATOM 13027 C C . ARG B 1 814 ? 5.551 -4.051 -36.969 1 88.62 814 ARG B C 1
ATOM 13029 O O . ARG B 1 814 ? 5.871 -2.895 -36.688 1 88.62 814 ARG B O 1
ATOM 13036 N N . ASN B 1 815 ? 5.066 -4.93 -36.156 1 87.81 815 ASN B N 1
ATOM 13037 C CA . ASN B 1 815 ? 4.984 -4.551 -34.75 1 87.81 815 ASN B CA 1
ATOM 13038 C C . ASN B 1 815 ? 6.23 -4.98 -33.969 1 87.81 815 ASN B C 1
ATOM 13040 O O . ASN B 1 815 ? 6.41 -6.164 -33.688 1 87.81 815 ASN B O 1
ATOM 13044 N N . GLY B 1 816 ? 7.004 -4.121 -33.656 1 77.94 816 GLY B N 1
ATOM 13045 C CA . GLY B 1 816 ? 8.273 -4.348 -32.969 1 77.94 816 GLY B CA 1
ATOM 13046 C C . GLY B 1 816 ? 8.148 -5.168 -31.719 1 77.94 816 GLY B C 1
ATOM 13047 O O . GLY B 1 816 ? 9.039 -5.957 -31.391 1 77.94 816 GLY B O 1
ATOM 13048 N N . GLU B 1 817 ? 7.043 -5.008 -31.062 1 80.38 817 GLU B N 1
ATOM 13049 C CA . GLU B 1 817 ? 6.812 -5.73 -29.812 1 80.38 817 GLU B CA 1
ATOM 13050 C C . GLU B 1 817 ? 6.777 -7.238 -30.047 1 80.38 817 GLU B C 1
ATOM 13052 O O . GLU B 1 817 ? 7.098 -8.023 -29.156 1 80.38 817 GLU B O 1
ATOM 13057 N N . PHE B 1 818 ? 6.398 -7.609 -31.297 1 86.12 818 PHE B N 1
ATOM 13058 C CA . PHE B 1 818 ? 6.176 -9.023 -31.594 1 86.12 818 PHE B CA 1
ATOM 13059 C C . PHE B 1 818 ? 7.188 -9.531 -32.625 1 86.12 818 PHE B C 1
ATOM 13061 O O . PHE B 1 818 ? 7 -10.594 -33.188 1 86.12 818 PHE B O 1
ATOM 13068 N N . CYS B 1 819 ? 8.25 -8.852 -32.75 1 77.06 819 CYS B N 1
ATOM 13069 C CA . CYS B 1 819 ? 9.172 -9.125 -33.875 1 77.06 819 CYS B CA 1
ATOM 13070 C C . CYS B 1 819 ? 9.883 -10.461 -33.656 1 77.06 819 CYS B C 1
ATOM 13072 O O . CYS B 1 819 ? 10.328 -11.078 -34.625 1 77.06 819 CYS B O 1
ATOM 13074 N N . ASP B 1 820 ? 9.883 -11 -32.531 1 78.69 820 ASP B N 1
ATOM 13075 C CA . ASP B 1 820 ? 10.578 -12.258 -32.25 1 78.69 820 ASP B CA 1
ATOM 13076 C C . ASP B 1 820 ? 9.633 -13.453 -32.438 1 78.69 820 ASP B C 1
ATOM 13078 O O . ASP B 1 820 ? 10.07 -14.602 -32.375 1 78.69 820 ASP B O 1
ATOM 13082 N N . MET B 1 821 ? 8.406 -13.219 -32.75 1 89.75 821 MET B N 1
ATOM 13083 C CA . MET B 1 821 ? 7.434 -14.289 -32.906 1 89.75 821 MET B CA 1
ATOM 13084 C C . MET B 1 821 ? 7.426 -14.797 -34.344 1 89.75 821 MET B C 1
ATOM 13086 O O . MET B 1 821 ? 7.777 -14.062 -35.281 1 89.75 821 MET B O 1
ATOM 13090 N N . THR B 1 822 ? 7.105 -16.031 -34.562 1 91.81 822 THR B N 1
ATOM 13091 C CA . THR B 1 822 ? 7.074 -16.609 -35.906 1 91.81 822 THR B CA 1
ATOM 13092 C C . THR B 1 822 ? 5.699 -17.203 -36.188 1 91.81 822 THR B C 1
ATOM 13094 O O . THR B 1 822 ? 5.031 -17.719 -35.312 1 91.81 822 THR B O 1
ATOM 13097 N N . CYS B 1 823 ? 5.371 -17.141 -37.5 1 94.5 823 CYS B N 1
ATOM 13098 C CA . CYS B 1 823 ? 4.102 -17.688 -37.969 1 94.5 823 CYS B CA 1
ATOM 13099 C C . CYS B 1 823 ? 4.305 -19.016 -38.688 1 94.5 823 CYS B C 1
ATOM 13101 O O . CYS B 1 823 ? 5.266 -19.172 -39.438 1 94.5 823 CYS B O 1
ATOM 13103 N N . HIS B 1 824 ? 3.383 -20.016 -38.469 1 95.94 824 HIS B N 1
ATOM 13104 C CA . HIS B 1 824 ? 3.463 -21.344 -39.062 1 95.94 824 HIS B CA 1
ATOM 13105 C C . HIS B 1 824 ? 2.105 -21.781 -39.594 1 95.94 824 HIS B C 1
ATOM 13107 O O . HIS B 1 824 ? 1.069 -21.484 -39 1 95.94 824 HIS B O 1
ATOM 13113 N N . THR B 1 825 ? 2.082 -22.547 -40.688 1 96.38 825 THR B N 1
ATOM 13114 C CA . THR B 1 825 ? 0.843 -23.062 -41.25 1 96.38 825 THR B CA 1
ATOM 13115 C C . THR B 1 825 ? 0.436 -24.359 -40.562 1 96.38 825 THR B C 1
ATOM 13117 O O . THR B 1 825 ? 1.287 -25.094 -40.062 1 96.38 825 THR B O 1
ATOM 13120 N N . VAL B 1 826 ? -0.838 -24.625 -40.594 1 95.88 826 VAL B N 1
ATOM 13121 C CA . VAL B 1 826 ? -1.408 -25.828 -39.969 1 95.88 826 VAL B CA 1
ATOM 13122 C C . VAL B 1 826 ? -2.273 -26.547 -41 1 95.88 826 VAL B C 1
ATOM 13124 O O . VAL B 1 826 ? -3.096 -25.922 -41.688 1 95.88 826 VAL B O 1
ATOM 13127 N N . THR B 1 827 ? -2.07 -27.812 -41.188 1 96.75 827 THR B N 1
ATOM 13128 C CA . THR B 1 827 ? -2.955 -28.641 -42 1 96.75 827 THR B CA 1
ATOM 13129 C C . THR B 1 827 ? -3.352 -29.906 -41.25 1 96.75 827 THR B C 1
ATOM 13131 O O . THR B 1 827 ? -2.553 -30.453 -40.469 1 96.75 827 THR B O 1
ATOM 13134 N N . ILE B 1 828 ? -4.562 -30.375 -41.5 1 96.94 828 ILE B N 1
ATOM 13135 C CA . ILE B 1 828 ? -5.07 -31.562 -40.812 1 96.94 828 ILE B CA 1
ATOM 13136 C C . ILE B 1 828 ? -4.355 -32.812 -41.344 1 96.94 828 ILE B C 1
ATOM 13138 O O . ILE B 1 828 ? -4.195 -32.969 -42.562 1 96.94 828 ILE B O 1
ATOM 13142 N N . SER B 1 829 ? -3.895 -33.594 -40.438 1 96.75 829 SER B N 1
ATOM 13143 C CA . SER B 1 829 ? -3.32 -34.875 -40.812 1 96.75 829 SER B CA 1
ATOM 13144 C C . SER B 1 829 ? -4.375 -35.969 -40.781 1 96.75 829 SER B C 1
ATOM 13146 O O . SER B 1 829 ? -4.859 -36.344 -39.719 1 96.75 829 SER B O 1
ATOM 13148 N N . ASN B 1 830 ? -4.641 -36.594 -41.906 1 94 830 ASN B N 1
ATOM 13149 C CA . ASN B 1 830 ? -5.68 -37.594 -42.031 1 94 830 ASN B CA 1
ATOM 13150 C C . ASN B 1 830 ? -5.078 -39 -42.094 1 94 830 ASN B C 1
ATOM 13152 O O . ASN B 1 830 ? -5.785 -39.969 -42.406 1 94 830 ASN B O 1
ATOM 13156 N N . GLN B 1 831 ? -3.834 -39.125 -41.812 1 89.88 831 GLN B N 1
ATOM 13157 C CA . GLN B 1 831 ? -3.158 -40.406 -41.875 1 89.88 831 GLN B CA 1
ATOM 13158 C C . GLN B 1 831 ? -2.531 -40.75 -40.531 1 89.88 831 GLN B C 1
ATOM 13160 O O . GLN B 1 831 ? -2.279 -39.875 -39.719 1 89.88 831 GLN B O 1
ATOM 13165 N N . ASP B 1 832 ? -2.385 -42 -40.406 1 86.5 832 ASP B N 1
ATOM 13166 C CA . ASP B 1 832 ? -1.703 -42.5 -39.219 1 86.5 832 ASP B CA 1
ATOM 13167 C C . ASP B 1 832 ? -0.21 -42.188 -39.25 1 86.5 832 ASP B C 1
ATOM 13169 O O . ASP B 1 832 ? 0.232 -41.375 -40.062 1 86.5 832 ASP B O 1
ATOM 13173 N N . PHE B 1 833 ? 0.581 -42.844 -38.375 1 90.56 833 PHE B N 1
ATOM 13174 C CA . PHE B 1 833 ? 2.029 -42.688 -38.375 1 90.56 833 PHE B CA 1
ATOM 13175 C C . PHE B 1 833 ? 2.598 -42.938 -39.781 1 90.56 833 PHE B C 1
ATOM 13177 O O . PHE B 1 833 ? 2.051 -43.75 -40.531 1 90.56 833 PHE B O 1
ATOM 13184 N N . ASP B 1 834 ? 3.621 -42.188 -40.094 1 92 834 ASP B N 1
ATOM 13185 C CA . ASP B 1 834 ? 4.449 -42.594 -41.219 1 92 834 ASP B CA 1
ATOM 13186 C C . ASP B 1 834 ? 5.602 -43.5 -40.781 1 92 834 ASP B C 1
ATOM 13188 O O . ASP B 1 834 ? 6.359 -43.125 -39.875 1 92 834 ASP B O 1
ATOM 13192 N N . VAL B 1 835 ? 5.711 -44.688 -41.344 1 92.12 835 VAL B N 1
ATOM 13193 C CA . VAL B 1 835 ? 6.73 -45.656 -40.938 1 92.12 835 VAL B CA 1
ATOM 13194 C C . VAL B 1 835 ? 7.625 -45.969 -42.125 1 92.12 835 VAL B C 1
ATOM 13196 O O . VAL B 1 835 ? 7.137 -46.375 -43.188 1 92.12 835 VAL B O 1
ATOM 13199 N N . ILE B 1 836 ? 8.883 -45.812 -41.969 1 92.31 836 ILE B N 1
ATOM 13200 C CA . ILE B 1 836 ? 9.867 -46.125 -43 1 92.31 836 ILE B CA 1
ATOM 13201 C C . ILE B 1 836 ? 10.82 -47.219 -42.469 1 92.31 836 ILE B C 1
ATOM 13203 O O . ILE B 1 836 ? 11.422 -47.031 -41.406 1 92.31 836 ILE B O 1
ATOM 13207 N N . PHE B 1 837 ? 10.977 -48.281 -43.219 1 90.88 837 PHE B N 1
ATOM 13208 C CA . PHE B 1 837 ? 11.844 -49.375 -42.812 1 90.88 837 PHE B CA 1
ATOM 13209 C C . PHE B 1 837 ? 13.164 -49.344 -43.562 1 90.88 837 PHE B C 1
ATOM 13211 O O . PHE B 1 837 ? 13.203 -48.969 -44.75 1 90.88 837 PHE B O 1
ATOM 13218 N N . GLY B 1 838 ? 14.227 -49.531 -42.875 1 84.06 838 GLY B N 1
ATOM 13219 C CA . GLY B 1 838 ? 15.531 -49.656 -43.5 1 84.06 838 GLY B CA 1
ATOM 13220 C C . GLY B 1 838 ? 16.156 -51.031 -43.312 1 84.06 838 GLY B C 1
ATOM 13221 O O . GLY B 1 838 ? 15.953 -51.688 -42.312 1 84.06 838 GLY B O 1
ATOM 13222 N N . LYS B 1 839 ? 17.031 -51.594 -44.406 1 76.06 839 LYS B N 1
ATOM 13223 C CA . LYS B 1 839 ? 17.703 -52.906 -44.375 1 76.06 839 LYS B CA 1
ATOM 13224 C C . LYS B 1 839 ? 19.062 -52.781 -43.688 1 76.06 839 LYS B C 1
ATOM 13226 O O . LYS B 1 839 ? 19.766 -51.812 -43.844 1 76.06 839 LYS B O 1
#